Protein AF-0000000086097901 (afdb_homodimer)

Structure (mmCIF, N/CA/C/O backbone):
data_AF-0000000086097901-model_v1
#
loop_
_entity.id
_entity.type
_entity.pdbx_description
1 polymer 'Alpha,alpha-trehalose-phosphate synthase (UDP-forming)'
#
loop_
_atom_site.group_PDB
_atom_site.id
_atom_site.type_symbol
_atom_site.label_atom_id
_atom_site.label_alt_id
_atom_site.label_comp_id
_atom_site.label_asym_id
_atom_site.label_entity_id
_atom_site.label_seq_id
_atom_site.pdbx_PDB_ins_code
_atom_site.Cartn_x
_atom_site.Cartn_y
_atom_site.Cartn_z
_atom_site.occupancy
_atom_site.B_iso_or_equiv
_atom_site.auth_seq_id
_atom_site.auth_comp_id
_atom_site.auth_asym_id
_atom_site.auth_atom_id
_atom_site.pdbx_PDB_model_num
ATOM 1 N N . MET A 1 1 ? -76.938 37.5 -30.391 1 17.2 1 MET A N 1
ATOM 2 C CA . MET A 1 1 ? -76.25 38.188 -31.516 1 17.2 1 MET A CA 1
ATOM 3 C C . MET A 1 1 ? -75.062 37.375 -32 1 17.2 1 MET A C 1
ATOM 5 O O . MET A 1 1 ? -74.5 36.594 -31.234 1 17.2 1 MET A O 1
ATOM 9 N N . GLN A 1 2 ? -74.875 37.469 -33.312 1 18.02 2 GLN A N 1
ATOM 10 C CA . GLN A 1 2 ? -74.312 36.906 -34.562 1 18.02 2 GLN A CA 1
ATOM 11 C C . GLN A 1 2 ? -72.75 37.125 -34.594 1 18.02 2 GLN A C 1
ATOM 13 O O . GLN A 1 2 ? -72.312 38.219 -34.938 1 18.02 2 GLN A O 1
ATOM 18 N N . GLN A 1 3 ? -72.125 36.844 -33.438 1 18.58 3 GLN A N 1
ATOM 19 C CA . GLN A 1 3 ? -70.875 37.281 -32.938 1 18.58 3 GLN A CA 1
ATOM 20 C C . GLN A 1 3 ? -69.75 36.906 -33.906 1 18.58 3 GLN A C 1
ATOM 22 O O . GLN A 1 3 ? -69.562 35.75 -34.281 1 18.58 3 GLN A O 1
ATOM 27 N N . SER A 1 4 ? -69.312 37.906 -34.594 1 17.27 4 SER A N 1
ATOM 28 C CA . SER A 1 4 ? -68.688 38.156 -35.875 1 17.27 4 SER A CA 1
ATOM 29 C C . SER A 1 4 ? -67.25 37.625 -35.844 1 17.27 4 SER A C 1
ATOM 31 O O . SER A 1 4 ? -66.438 38 -34.938 1 17.27 4 SER A O 1
ATOM 33 N N . ARG A 1 5 ? -66.875 36.406 -36.281 1 17.94 5 ARG A N 1
ATOM 34 C CA . ARG A 1 5 ? -65.875 35.375 -36.312 1 17.94 5 ARG A CA 1
ATOM 35 C C . ARG A 1 5 ? -64.688 35.844 -37.156 1 17.94 5 ARG A C 1
ATOM 37 O O . ARG A 1 5 ? -63.844 35.031 -37.594 1 17.94 5 ARG A O 1
ATOM 44 N N . HIS A 1 6 ? -64.5 37.281 -37.094 1 17.06 6 HIS A N 1
ATOM 45 C CA . HIS A 1 6 ? -63.781 37.812 -38.25 1 17.06 6 HIS A CA 1
ATOM 46 C C . HIS A 1 6 ? -62.406 37.188 -38.375 1 17.06 6 HIS A C 1
ATOM 48 O O . HIS A 1 6 ? -61.781 36.812 -37.375 1 17.06 6 HIS A O 1
ATOM 54 N N . ALA A 1 7 ? -61.969 36.844 -39.625 1 18.45 7 ALA A N 1
ATOM 55 C CA . ALA A 1 7 ? -61.062 36.031 -40.438 1 18.45 7 ALA A CA 1
ATOM 56 C C . ALA A 1 7 ? -59.656 36.656 -40.469 1 18.45 7 ALA A C 1
ATOM 58 O O . ALA A 1 7 ? -59.062 36.781 -41.562 1 18.45 7 ALA A O 1
ATOM 59 N N . PRO A 1 8 ? -59.062 37.094 -39.344 1 17.81 8 PRO A N 1
ATOM 60 C CA . PRO A 1 8 ? -58 38.094 -39.531 1 17.81 8 PRO A CA 1
ATOM 61 C C . PRO A 1 8 ? -56.906 37.594 -40.469 1 17.81 8 PRO A C 1
ATOM 63 O O . PRO A 1 8 ? -56.688 36.375 -40.594 1 17.81 8 PRO A O 1
ATOM 66 N N . THR A 1 9 ? -56.594 38.375 -41.5 1 17.73 9 THR A N 1
ATOM 67 C CA . THR A 1 9 ? -55.844 38.406 -42.719 1 17.73 9 THR A CA 1
ATOM 68 C C . THR A 1 9 ? -54.375 38.062 -42.469 1 17.73 9 THR A C 1
ATOM 70 O O . THR A 1 9 ? -53.812 38.438 -41.438 1 17.73 9 THR A O 1
ATOM 73 N N . GLU A 1 10 ? -53.781 37.219 -43.281 1 18.62 10 GLU A N 1
ATOM 74 C CA . GLU A 1 10 ? -52.656 36.312 -43.562 1 18.62 10 GLU A CA 1
ATOM 75 C C . GLU A 1 10 ? -51.406 37.094 -43.938 1 18.62 10 GLU A C 1
ATOM 77 O O . GLU A 1 10 ? -50.375 36.5 -44.25 1 18.62 10 GLU A O 1
ATOM 82 N N . ARG A 1 11 ? -51.219 38.312 -43.406 1 16.39 11 ARG A N 1
ATOM 83 C CA . ARG A 1 11 ? -50.188 39.031 -44.156 1 16.39 11 ARG A CA 1
ATOM 84 C C . ARG A 1 11 ? -48.906 38.188 -44.281 1 16.39 11 ARG A C 1
ATOM 86 O O . ARG A 1 11 ? -48.406 37.656 -43.312 1 16.39 11 ARG A O 1
ATOM 93 N N . LYS A 1 12 ? -48.594 37.875 -45.531 1 17.28 12 LYS A N 1
ATOM 94 C CA . LYS A 1 12 ? -47.562 37.094 -46.188 1 17.28 12 LYS A CA 1
ATOM 95 C C . LYS A 1 12 ? -46.188 37.719 -46.031 1 17.28 12 LYS A C 1
ATOM 97 O O . LYS A 1 12 ? -45.875 38.719 -46.656 1 17.28 12 LYS A O 1
ATOM 102 N N . LEU A 1 13 ? -45.812 38.094 -44.812 1 16.77 13 LEU A N 1
ATOM 103 C CA . LEU A 1 13 ? -44.562 38.875 -44.75 1 16.77 13 LEU A CA 1
ATOM 104 C C . LEU A 1 13 ? -43.438 38.125 -45.438 1 16.77 13 LEU A C 1
ATOM 106 O O . LEU A 1 13 ? -43.281 36.938 -45.281 1 16.77 13 LEU A O 1
ATOM 110 N N . THR A 1 14 ? -42.906 38.625 -46.594 1 18.64 14 THR A N 1
ATOM 111 C CA . THR A 1 14 ? -41.938 38.312 -47.625 1 18.64 14 THR A CA 1
ATOM 112 C C . THR A 1 14 ? -40.562 38.062 -47.031 1 18.64 14 THR A C 1
ATOM 114 O O . THR A 1 14 ? -40.125 38.781 -46.125 1 18.64 14 THR A O 1
ATOM 117 N N . PRO A 1 15 ? -39.906 36.844 -47.25 1 19.06 15 PRO A N 1
ATOM 118 C CA . PRO A 1 15 ? -38.781 36.062 -46.781 1 19.06 15 PRO A CA 1
ATOM 119 C C . PRO A 1 15 ? -37.438 36.719 -47.125 1 19.06 15 PRO A C 1
ATOM 121 O O . PRO A 1 15 ? -37.094 36.781 -48.312 1 19.06 15 PRO A O 1
ATOM 124 N N . ASN A 1 16 ? -37.219 38.031 -46.875 1 18.02 16 ASN A N 1
ATOM 125 C CA . ASN A 1 16 ? -36.031 38.625 -47.469 1 18.02 16 ASN A CA 1
ATOM 126 C C . ASN A 1 16 ? -34.781 37.812 -47.156 1 18.02 16 ASN A C 1
ATOM 128 O O . ASN A 1 16 ? -34.625 37.281 -46.031 1 18.02 16 ASN A O 1
ATOM 132 N N . ASN A 1 17 ? -34 37.344 -48.156 1 18.44 17 ASN A N 1
ATOM 133 C CA . ASN A 1 17 ? -32.938 36.406 -48.5 1 18.44 17 ASN A CA 1
ATOM 134 C C . ASN A 1 17 ? -31.578 36.844 -47.969 1 18.44 17 ASN A C 1
ATOM 136 O O . ASN A 1 17 ? -30.531 36.375 -48.406 1 18.44 17 ASN A O 1
ATOM 140 N N . THR A 1 18 ? -31.531 37.812 -47 1 18.44 18 THR A N 1
ATOM 141 C CA . THR A 1 18 ? -30.203 38.406 -46.906 1 18.44 18 THR A CA 1
ATOM 142 C C . THR A 1 18 ? -29.156 37.344 -46.594 1 18.44 18 THR A C 1
ATOM 144 O O . THR A 1 18 ? -29.359 36.469 -45.75 1 18.44 18 THR A O 1
ATOM 147 N N . ASN A 1 19 ? -28.109 37.156 -47.5 1 18.95 19 ASN A N 1
ATOM 148 C CA . ASN A 1 19 ? -27 36.25 -47.812 1 18.95 19 ASN A CA 1
ATOM 149 C C . ASN A 1 19 ? -25.906 36.344 -46.75 1 18.95 19 ASN A C 1
ATOM 151 O O . ASN A 1 19 ? -24.766 35.938 -46.969 1 18.95 19 ASN A O 1
ATOM 155 N N . SER A 1 20 ? -26.281 36.656 -45.5 1 18.44 20 SER A N 1
ATOM 156 C CA . SER A 1 20 ? -25.156 37 -44.625 1 18.44 20 SER A CA 1
ATOM 157 C C . SER A 1 20 ? -24.125 35.875 -44.562 1 18.44 20 SER A C 1
ATOM 159 O O . SER A 1 20 ? -24.484 34.688 -44.406 1 18.44 20 SER A O 1
ATOM 161 N N . SER A 1 21 ? -22.938 36.094 -45.219 1 20.09 21 SER A N 1
ATOM 162 C CA . SER A 1 21 ? -21.734 35.312 -45.438 1 20.09 21 SER A CA 1
ATOM 163 C C . SER A 1 21 ? -21.125 34.844 -44.094 1 20.09 21 SER A C 1
ATOM 165 O O . SER A 1 21 ? -20.703 35.688 -43.281 1 20.09 21 SER A O 1
ATOM 167 N N . GLU A 1 22 ? -21.828 34.031 -43.375 1 19.33 22 GLU A N 1
ATOM 168 C CA . GLU A 1 22 ? -21.359 33.562 -42.062 1 19.33 22 GLU A CA 1
ATOM 169 C C . GLU A 1 22 ? -19.969 32.938 -42.156 1 19.33 22 GLU A C 1
ATOM 171 O O . GLU A 1 22 ? -19.781 31.906 -42.844 1 19.33 22 GLU A O 1
ATOM 176 N N . GLN A 1 23 ? -18.984 33.781 -42.312 1 19.8 23 GLN A N 1
ATOM 177 C CA . GLN A 1 23 ? -17.594 33.344 -42.312 1 19.8 23 GLN A CA 1
ATOM 178 C C . GLN A 1 23 ? -17.328 32.406 -41.125 1 19.8 23 GLN A C 1
ATOM 180 O O . GLN A 1 23 ? -17.578 32.75 -39.969 1 19.8 23 GLN A O 1
ATOM 185 N N . GLN A 1 24 ? -17.531 31.156 -41.312 1 19.72 24 GLN A N 1
ATOM 186 C CA . GLN A 1 24 ? -17.344 30.078 -40.375 1 19.72 24 GLN A CA 1
ATOM 187 C C . GLN A 1 24 ? -15.969 30.141 -39.719 1 19.72 24 GLN A C 1
ATOM 189 O O . GLN A 1 24 ? -14.953 30.031 -40.406 1 19.72 24 GLN A O 1
ATOM 194 N N . LEU A 1 25 ? -15.891 31.094 -38.781 1 19.83 25 LEU A N 1
ATOM 195 C CA . LEU A 1 25 ? -14.656 31.156 -38 1 19.83 25 LEU A CA 1
ATOM 196 C C . LEU A 1 25 ? -14.219 29.766 -37.562 1 19.83 25 LEU A C 1
ATOM 198 O O . LEU A 1 25 ? -14.992 29.031 -36.938 1 19.83 25 LEU A O 1
ATOM 202 N N . GLN A 1 26 ? -13.375 29.172 -38.344 1 20.86 26 GLN A N 1
ATOM 203 C CA . GLN A 1 26 ? -12.805 27.844 -38.094 1 20.86 26 GLN A CA 1
ATOM 204 C C . GLN A 1 26 ? -12.148 27.781 -36.719 1 20.86 26 GLN A C 1
ATOM 206 O O . GLN A 1 26 ? -11.336 28.641 -36.375 1 20.86 26 GLN A O 1
ATOM 211 N N . PRO A 1 27 ? -12.945 27.328 -35.719 1 22.98 27 PRO A N 1
ATOM 212 C CA . PRO A 1 27 ? -12.367 27.344 -34.375 1 22.98 27 PRO A CA 1
ATOM 213 C C . PRO A 1 27 ? -10.922 26.844 -34.344 1 22.98 27 PRO A C 1
ATOM 215 O O . PRO A 1 27 ? -10.523 26.062 -35.219 1 22.98 27 PRO A O 1
ATOM 218 N N . PRO A 1 28 ? -10.047 27.641 -33.812 1 21.16 28 PRO A N 1
ATOM 219 C CA . PRO A 1 28 ? -8.617 27.328 -33.781 1 21.16 28 PRO A CA 1
ATOM 220 C C . PRO A 1 28 ? -8.328 25.891 -33.344 1 21.16 28 PRO A C 1
ATOM 222 O O . PRO A 1 28 ? -9.117 25.312 -32.594 1 21.16 28 PRO A O 1
ATOM 225 N N . GLN A 1 29 ? -7.742 25.109 -34.156 1 21.05 29 GLN A N 1
ATOM 226 C CA . GLN A 1 29 ? -7.301 23.734 -33.969 1 21.05 29 GLN A CA 1
ATOM 227 C C . GLN A 1 29 ? -6.559 23.578 -32.656 1 21.05 29 GLN A C 1
ATOM 229 O O . GLN A 1 29 ? -5.574 24.281 -32.406 1 21.05 29 GLN A O 1
ATOM 234 N N . ALA A 1 30 ? -7.336 23.297 -31.562 1 23.14 30 ALA A N 1
ATOM 235 C CA . ALA A 1 30 ? -6.723 23.062 -30.266 1 23.14 30 ALA A CA 1
ATOM 236 C C . ALA A 1 30 ? -5.457 22.219 -30.391 1 23.14 30 ALA A C 1
ATOM 238 O O . ALA A 1 30 ? -5.484 21.141 -31 1 23.14 30 ALA A O 1
ATOM 239 N N . LYS A 1 31 ? -4.312 22.844 -30.359 1 22.69 31 LYS A N 1
ATOM 240 C CA . LYS A 1 31 ? -2.99 22.219 -30.375 1 22.69 31 LYS A CA 1
ATOM 241 C C . LYS A 1 31 ? -2.928 21.031 -29.422 1 22.69 31 LYS A C 1
ATOM 243 O O . LYS A 1 31 ? -3.236 21.172 -28.234 1 22.69 31 LYS A O 1
ATOM 248 N N . SER A 1 32 ? -3.311 19.891 -29.969 1 21.64 32 SER A N 1
ATOM 249 C CA . SER A 1 32 ? -3.197 18.641 -29.219 1 21.64 32 SER A CA 1
ATOM 250 C C . SER A 1 32 ? -1.903 18.594 -28.422 1 21.64 32 SER A C 1
ATOM 252 O O . SER A 1 32 ? -0.831 18.906 -28.938 1 21.64 32 SER A O 1
ATOM 254 N N . PRO A 1 33 ? -2.025 18.844 -27.156 1 22.3 33 PRO A N 1
ATOM 255 C CA . PRO A 1 33 ? -0.771 18.75 -26.391 1 22.3 33 PRO A CA 1
ATOM 256 C C . PRO A 1 33 ? 0.093 17.562 -26.828 1 22.3 33 PRO A C 1
ATOM 258 O O . PRO A 1 33 ? -0.435 16.516 -27.234 1 22.3 33 PRO A O 1
ATOM 261 N N . THR A 1 34 ? 1.136 17.844 -27.531 1 23 34 THR A N 1
ATOM 262 C CA . THR A 1 34 ? 2.203 16.922 -27.906 1 23 34 THR A CA 1
ATOM 263 C C . THR A 1 34 ? 2.457 15.914 -26.797 1 23 34 THR A C 1
ATOM 265 O O . THR A 1 34 ? 2.836 16.297 -25.688 1 23 34 THR A O 1
ATOM 268 N N . SER A 1 35 ? 1.605 14.945 -26.688 1 22.5 35 SER A N 1
ATOM 269 C CA . SER A 1 35 ? 1.866 13.789 -25.828 1 22.5 35 SER A CA 1
ATOM 270 C C . SER A 1 35 ? 3.309 13.312 -25.969 1 22.5 35 SER A C 1
ATOM 272 O O . SER A 1 35 ? 3.791 13.102 -27.094 1 22.5 35 SER A O 1
ATOM 274 N N . ALA A 1 36 ? 4.188 13.844 -25.234 1 23.12 36 ALA A N 1
ATOM 275 C CA . ALA A 1 36 ? 5.559 13.352 -25.188 1 23.12 36 ALA A CA 1
ATOM 276 C C . ALA A 1 36 ? 5.598 11.828 -25.234 1 23.12 36 ALA A C 1
ATOM 278 O O . ALA A 1 36 ? 5.254 11.164 -24.266 1 23.12 36 ALA A O 1
ATOM 279 N N . SER A 1 37 ? 5.152 11.234 -26.328 1 23.72 37 SER A N 1
ATOM 280 C CA . SER A 1 37 ? 5.305 9.812 -26.625 1 23.72 37 SER A CA 1
ATOM 281 C C . SER A 1 37 ? 6.742 9.359 -26.391 1 23.72 37 SER A C 1
ATOM 283 O O . SER A 1 37 ? 7.66 9.812 -27.078 1 23.72 37 SER A O 1
ATOM 285 N N . PHE A 1 38 ? 7.148 9.336 -25.234 1 25 38 PHE A N 1
ATOM 286 C CA . PHE A 1 38 ? 8.445 8.727 -24.953 1 25 38 PHE A CA 1
ATOM 287 C C . PHE A 1 38 ? 8.562 7.371 -25.641 1 25 38 PHE A C 1
ATOM 289 O O . PHE A 1 38 ? 7.906 6.406 -25.25 1 25 38 PHE A O 1
ATOM 296 N N . LEU A 1 39 ? 8.742 7.312 -26.906 1 26.09 39 LEU A N 1
ATOM 297 C CA . LEU A 1 39 ? 9.023 6.156 -27.75 1 26.09 39 LEU A CA 1
ATOM 298 C C . LEU A 1 39 ? 10.07 5.25 -27.094 1 26.09 39 LEU A C 1
ATOM 300 O O . LEU A 1 39 ? 11.086 5.73 -26.594 1 26.09 39 LEU A O 1
ATOM 304 N N . LEU A 1 40 ? 9.609 4.125 -26.547 1 27.03 40 LEU A N 1
ATOM 305 C CA . LEU A 1 40 ? 10.523 3.043 -26.172 1 27.03 40 LEU A CA 1
ATOM 306 C C . LEU A 1 40 ? 11.68 2.955 -27.156 1 27.03 40 LEU A C 1
ATOM 308 O O . LEU A 1 40 ? 11.469 2.758 -28.359 1 27.03 40 LEU A O 1
ATOM 312 N N . GLN A 1 41 ? 12.555 3.801 -27.109 1 26.62 41 GLN A N 1
ATOM 313 C CA . GLN A 1 41 ? 13.703 3.723 -28 1 26.62 41 GLN A CA 1
ATOM 314 C C . GLN A 1 41 ? 14.367 2.352 -27.922 1 26.62 41 GLN A C 1
ATOM 316 O O . GLN A 1 41 ? 15.008 2.021 -26.922 1 26.62 41 GLN A O 1
ATOM 321 N N . PHE A 1 42 ? 13.68 1.358 -28.578 1 26.61 42 PHE A N 1
ATOM 322 C CA . PHE A 1 42 ? 14.383 0.095 -28.797 1 26.61 42 PHE A CA 1
ATOM 323 C C . PHE A 1 42 ? 15.633 0.301 -29.641 1 26.61 42 PHE A C 1
ATOM 325 O O . PHE A 1 42 ? 15.578 0.957 -30.688 1 26.61 42 PHE A O 1
ATOM 332 N N . ASP A 1 43 ? 16.672 0.503 -29.094 1 24.84 43 ASP A N 1
ATOM 333 C CA . ASP A 1 43 ? 17.891 0.536 -29.906 1 24.84 43 ASP A CA 1
ATOM 334 C C . ASP A 1 43 ? 17.859 -0.563 -30.969 1 24.84 43 ASP A C 1
ATOM 336 O O . ASP A 1 43 ? 17.625 -1.732 -30.656 1 24.84 43 ASP A O 1
ATOM 340 N N . LYS A 1 44 ? 17.562 -0.24 -32.219 1 24.62 44 LYS A N 1
ATOM 341 C CA . LYS A 1 44 ? 17.516 -1.122 -33.406 1 24.62 44 LYS A CA 1
ATOM 342 C C . LYS A 1 44 ? 18.672 -2.129 -33.344 1 24.62 44 LYS A C 1
ATOM 344 O O . LYS A 1 44 ? 18.578 -3.205 -33.938 1 24.62 44 LYS A O 1
ATOM 349 N N . THR A 1 45 ? 19.906 -1.734 -33.031 1 23.16 45 THR A N 1
ATOM 350 C CA . THR A 1 45 ? 21 -2.508 -33.594 1 23.16 45 THR A CA 1
ATOM 351 C C . THR A 1 45 ? 21.219 -3.793 -32.812 1 23.16 45 THR A C 1
ATOM 353 O O . THR A 1 45 ? 22.09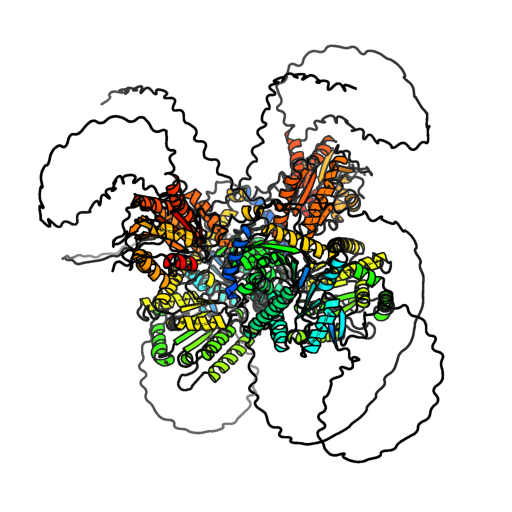4 -4.594 -33.125 1 23.16 45 THR A O 1
ATOM 356 N N . ALA A 1 46 ? 20.797 -3.867 -31.516 1 22.7 46 ALA A N 1
ATOM 357 C CA . ALA A 1 46 ? 21.469 -4.984 -30.859 1 22.7 46 ALA A CA 1
ATOM 358 C C . ALA A 1 46 ? 20.844 -6.316 -31.266 1 22.7 46 ALA A C 1
ATOM 360 O O . ALA A 1 46 ? 19.844 -6.742 -30.688 1 22.7 46 ALA A O 1
ATOM 361 N N . VAL A 1 47 ? 20.594 -6.566 -32.594 1 20.44 47 VAL A N 1
ATOM 362 C CA . VAL A 1 47 ? 20.219 -7.895 -33.062 1 20.44 47 VAL A CA 1
ATOM 363 C C . VAL A 1 47 ? 21.188 -8.938 -32.5 1 20.44 47 VAL A C 1
ATOM 365 O O . VAL A 1 47 ? 22.375 -8.922 -32.812 1 20.44 47 VAL A O 1
ATOM 368 N N . VAL A 1 48 ? 21.156 -9.219 -31.25 1 18.34 48 VAL A N 1
ATOM 369 C CA . VAL A 1 48 ? 22.031 -10.297 -30.828 1 18.34 48 VAL A CA 1
ATOM 370 C C . VAL A 1 48 ? 21.719 -11.57 -31.609 1 18.34 48 VAL A C 1
ATOM 372 O O . VAL A 1 48 ? 20.562 -11.984 -31.703 1 18.34 48 VAL A O 1
ATOM 375 N N . ASN A 1 49 ? 22.516 -11.953 -32.625 1 18.59 49 ASN A N 1
ATOM 376 C CA . ASN A 1 49 ? 22.609 -13.172 -33.406 1 18.59 49 ASN A CA 1
ATOM 377 C C . ASN A 1 49 ? 22.531 -14.422 -32.531 1 18.59 49 ASN A C 1
ATOM 379 O O . ASN A 1 49 ? 23.438 -14.695 -31.766 1 18.59 49 ASN A O 1
ATOM 383 N N . THR A 1 50 ? 21.453 -14.68 -31.953 1 19.12 50 THR A N 1
ATOM 384 C CA . THR A 1 50 ? 21.359 -15.914 -31.188 1 19.12 50 THR A CA 1
ATOM 385 C C . THR A 1 50 ? 21.672 -17.125 -32.062 1 19.12 50 THR A C 1
ATOM 387 O O . THR A 1 50 ? 21.109 -17.281 -33.156 1 19.12 50 THR A O 1
ATOM 390 N N . GLY A 1 51 ? 22.875 -17.703 -32.031 1 17.66 51 GLY A N 1
ATOM 391 C CA . GLY A 1 51 ? 23.5 -18.875 -32.656 1 17.66 51 GLY A CA 1
ATOM 392 C C . GLY A 1 51 ? 22.672 -20.125 -32.531 1 17.66 51 GLY A C 1
ATOM 393 O O . GLY A 1 51 ? 22.141 -20.422 -31.453 1 17.66 51 GLY A O 1
ATOM 394 N N . THR A 1 52 ? 21.953 -20.547 -33.531 1 17.92 52 THR A N 1
ATOM 395 C CA . THR A 1 52 ? 21.266 -21.812 -33.75 1 17.92 52 THR A CA 1
ATOM 396 C C . THR A 1 52 ? 22.188 -22.984 -33.438 1 17.92 52 THR A C 1
ATOM 398 O O . THR A 1 52 ? 23.297 -23.078 -33.969 1 17.92 52 THR A O 1
ATOM 401 N N . PRO A 1 53 ? 22.031 -23.641 -32.344 1 17.48 53 PRO A N 1
ATOM 402 C CA . PRO A 1 53 ? 22.859 -24.828 -32.094 1 17.48 53 PRO A CA 1
ATOM 403 C C . PRO A 1 53 ? 22.656 -25.922 -33.156 1 17.48 53 PRO A C 1
ATOM 405 O O . PRO A 1 53 ? 21.531 -26.297 -33.438 1 17.48 53 PRO A O 1
ATOM 408 N N . GLY A 1 54 ? 23.438 -26 -34.312 1 16.05 54 GLY A N 1
ATOM 409 C CA . GLY A 1 54 ? 23.594 -26.969 -35.375 1 16.05 54 GLY A CA 1
ATOM 410 C C . GLY A 1 54 ? 23.75 -28.391 -34.875 1 16.05 54 GLY A C 1
ATOM 411 O O . GLY A 1 54 ? 24.438 -28.641 -33.875 1 16.05 54 GLY A O 1
ATOM 412 N N . VAL A 1 55 ? 22.891 -29.359 -35.188 1 16.7 55 VAL A N 1
ATOM 413 C CA . VAL A 1 55 ? 22.812 -30.812 -35 1 16.7 55 VAL A CA 1
ATOM 414 C C . VAL A 1 55 ? 23.891 -31.5 -35.844 1 16.7 55 VAL A C 1
ATOM 416 O O . VAL A 1 55 ? 23.828 -31.469 -37.094 1 16.7 55 VAL A O 1
ATOM 419 N N . SER A 1 56 ? 25.172 -31.422 -35.625 1 15.62 56 SER A N 1
ATOM 420 C CA . SER A 1 56 ? 26.141 -32.188 -36.375 1 15.62 56 SER A CA 1
ATOM 421 C C . SER A 1 56 ? 25.859 -33.688 -36.281 1 15.62 56 SER A C 1
ATOM 423 O O . SER A 1 56 ? 25.891 -34.25 -35.188 1 15.62 56 SER A O 1
ATOM 425 N N . ALA A 1 57 ? 25.359 -34.312 -37.219 1 15.34 57 ALA A N 1
ATOM 426 C CA . ALA A 1 57 ? 25.25 -35.719 -37.562 1 15.34 57 ALA A CA 1
ATOM 427 C C . ALA A 1 57 ? 26.625 -36.375 -37.625 1 15.34 57 ALA A C 1
ATOM 429 O O . ALA A 1 57 ? 27.641 -35.719 -37.406 1 15.34 57 ALA A O 1
ATOM 430 N N . SER A 1 58 ? 27.094 -37.062 -38.875 1 14.52 58 SER A N 1
ATOM 431 C CA . SER A 1 58 ? 27.594 -38.406 -39.25 1 14.52 58 SER A CA 1
ATOM 432 C C . SER A 1 58 ? 29.094 -38.5 -39 1 14.52 58 SER A C 1
ATOM 434 O O . SER A 1 58 ? 29.719 -37.531 -38.531 1 14.52 58 SER A O 1
ATOM 436 N N . LEU A 1 59 ? 30.156 -39.062 -40.188 1 14.81 59 LEU A N 1
ATOM 437 C CA . LEU A 1 59 ? 30.641 -40.344 -40.688 1 14.81 59 LEU A CA 1
ATOM 438 C C . LEU A 1 59 ? 32.156 -40.469 -40.469 1 14.81 59 LEU A C 1
ATOM 440 O O . LEU A 1 59 ? 32.812 -39.469 -40.156 1 14.81 59 LEU A O 1
ATOM 444 N N . MET A 1 60 ? 33.125 -41.062 -41.625 1 14.45 60 MET A N 1
ATOM 445 C CA . MET A 1 60 ? 33.969 -42.156 -42.062 1 14.45 60 MET A CA 1
ATOM 446 C C . MET A 1 60 ? 35.438 -41.719 -42.125 1 14.45 60 MET A C 1
ATOM 448 O O . MET A 1 60 ? 36.312 -42.375 -41.562 1 14.45 60 MET A O 1
ATOM 452 N N . GLY A 1 61 ? 36.156 -41.219 -43.281 1 13.73 61 GLY A N 1
ATOM 453 C CA . GLY A 1 61 ? 37.125 -42 -44.062 1 13.73 61 GLY A CA 1
ATOM 454 C C . GLY A 1 61 ? 38.531 -41.812 -43.594 1 13.73 61 GLY A C 1
ATOM 455 O O . GLY A 1 61 ? 38.812 -40.969 -42.719 1 13.73 61 GLY A O 1
ATOM 456 N N . VAL A 1 62 ? 39.781 -41.719 -44.656 1 14.34 62 VAL A N 1
ATOM 457 C CA . VAL A 1 62 ? 40.812 -42.562 -45.25 1 14.34 62 VAL A CA 1
ATOM 458 C C . VAL A 1 62 ? 42.188 -42.062 -44.844 1 14.34 62 VAL A C 1
ATOM 460 O O . VAL A 1 62 ? 42.312 -41.062 -44.125 1 14.34 62 VAL A O 1
ATOM 463 N N . SER A 1 63 ? 43.125 -41.5 -45.812 1 13.96 63 SER A N 1
ATOM 464 C CA . SER A 1 63 ? 44.344 -42.156 -46.312 1 13.96 63 SER A CA 1
ATOM 465 C C . SER A 1 63 ? 45.562 -41.688 -45.562 1 13.96 63 SER A C 1
ATOM 467 O O . SER A 1 63 ? 45.5 -40.656 -44.844 1 13.96 63 SER A O 1
ATOM 469 N N . THR A 1 64 ? 46.875 -41.438 -46.25 1 14.39 64 THR A N 1
ATOM 470 C CA . THR A 1 64 ? 48.219 -42.062 -46.406 1 14.39 64 THR A CA 1
ATOM 471 C C . THR A 1 64 ? 49.281 -41.25 -45.656 1 14.39 64 THR A C 1
ATOM 473 O O . THR A 1 64 ? 50 -41.781 -44.844 1 14.39 64 THR A O 1
ATOM 476 N N . THR A 1 65 ? 50.469 -40.625 -46.312 1 13.87 65 THR A N 1
ATOM 477 C CA . THR A 1 65 ? 51.844 -41.125 -46.375 1 13.87 65 THR A CA 1
ATOM 478 C C . THR A 1 65 ? 52.75 -40.312 -45.469 1 13.87 65 THR A C 1
ATOM 480 O O . THR A 1 65 ? 53.438 -40.875 -44.594 1 13.87 65 THR A O 1
ATOM 483 N N . SER A 1 66 ? 54 -39.469 -45.938 1 13.55 66 SER A N 1
ATOM 484 C CA . SER A 1 66 ? 55.406 -39.812 -46.062 1 13.55 66 SER A CA 1
ATOM 485 C C . SER A 1 66 ? 56.281 -38.938 -45.156 1 13.55 66 SER A C 1
ATOM 487 O O . SER A 1 66 ? 57.062 -39.438 -44.344 1 13.55 66 SER A O 1
ATOM 489 N N . ALA A 1 67 ? 57.156 -37.812 -45.625 1 12.91 67 ALA A N 1
ATOM 490 C CA . ALA A 1 67 ? 58.625 -37.812 -45.75 1 12.91 67 ALA A CA 1
ATOM 491 C C . ALA A 1 67 ? 59.281 -37.156 -44.531 1 12.91 67 ALA A C 1
ATOM 493 O O . ALA A 1 67 ? 58.625 -36.406 -43.812 1 12.91 67 ALA A O 1
ATOM 494 N N . THR A 1 68 ? 60.688 -36.531 -44.719 1 13.76 68 THR A N 1
ATOM 495 C CA . THR A 1 68 ? 62.062 -36.812 -44.344 1 13.76 68 THR A CA 1
ATOM 496 C C . THR A 1 68 ? 62.594 -35.781 -43.344 1 13.76 68 THR A C 1
ATOM 498 O O . THR A 1 68 ? 63.094 -36.156 -42.281 1 13.76 68 THR A O 1
ATOM 501 N N . SER A 1 69 ? 63.625 -34.719 -43.688 1 13 69 SER A N 1
ATOM 502 C CA . SER A 1 69 ? 65.062 -34.75 -43.5 1 13 69 SER A CA 1
ATOM 503 C C . SER A 1 69 ? 65.5 -33.688 -42.469 1 13 69 SER A C 1
ATOM 505 O O . SER A 1 69 ? 66.25 -34.031 -41.531 1 13 69 SER A O 1
ATOM 507 N N . LYS A 1 70 ? 66.188 -32.375 -42.875 1 13.5 70 LYS A N 1
ATOM 508 C CA . LYS A 1 70 ? 67.625 -32.094 -42.719 1 13.5 70 LYS A CA 1
ATOM 509 C C . LYS A 1 70 ? 67.875 -31.406 -41.375 1 13.5 70 LYS A C 1
ATOM 511 O O . LYS A 1 70 ? 67 -30.859 -40.75 1 13.5 70 LYS A O 1
ATOM 516 N N . SER A 1 71 ? 69.062 -30.406 -41.375 1 13.26 71 SER A N 1
ATOM 517 C CA . SER A 1 71 ? 70.438 -30.312 -40.938 1 13.26 71 SER A CA 1
ATOM 518 C C . SER A 1 71 ? 70.625 -29.312 -39.812 1 13.26 71 SER A C 1
ATOM 520 O O . SER A 1 71 ? 69.688 -28.594 -39.469 1 13.26 71 SER A O 1
ATOM 522 N N . THR A 1 72 ? 71.5 -28.172 -40.062 1 13.33 72 THR A N 1
ATOM 523 C CA . THR A 1 72 ? 72.812 -27.906 -39.562 1 13.33 72 THR A CA 1
ATOM 524 C C . THR A 1 72 ? 72.75 -26.875 -38.438 1 13.33 72 THR A C 1
ATOM 526 O O . THR A 1 72 ? 71.812 -26.141 -38.312 1 13.33 72 THR A O 1
ATOM 529 N N . PRO A 1 73 ? 73.938 -25.906 -38.312 1 14.24 73 PRO A N 1
ATOM 530 C CA . PRO A 1 73 ? 75.062 -25.766 -37.344 1 14.24 73 PRO A CA 1
ATOM 531 C C . PRO A 1 73 ? 74.875 -24.516 -36.469 1 14.24 73 PRO A C 1
ATOM 533 O O . PRO A 1 73 ? 74.938 -24.625 -35.219 1 14.24 73 PRO A O 1
ATOM 536 N N . PRO A 1 74 ? 75.375 -23.156 -36.969 1 13.24 74 PRO A N 1
ATOM 537 C CA . PRO A 1 74 ? 76.625 -22.609 -36.531 1 13.24 74 PRO A CA 1
ATOM 538 C C . PRO A 1 74 ? 76.5 -21.609 -35.375 1 13.24 74 PRO A C 1
ATOM 540 O O . PRO A 1 74 ? 75.375 -21.172 -35.094 1 13.24 74 PRO A O 1
ATOM 543 N N . PRO A 1 75 ? 77.312 -20.344 -35.438 1 13.41 75 PRO A N 1
ATOM 544 C CA . PRO A 1 75 ? 78.438 -19.797 -34.719 1 13.41 75 PRO A CA 1
ATOM 545 C C . PRO A 1 75 ? 78.062 -18.641 -33.781 1 13.41 75 PRO A C 1
ATOM 547 O O . PRO A 1 75 ? 76.938 -18.156 -33.844 1 13.41 75 PRO A O 1
ATOM 550 N N . THR A 1 76 ? 78.938 -17.391 -33.688 1 13.1 76 THR A N 1
ATOM 551 C CA . THR A 1 76 ? 80 -16.812 -32.812 1 13.1 76 THR A CA 1
ATOM 552 C C . THR A 1 76 ? 79.625 -15.414 -32.375 1 13.1 76 THR A C 1
ATOM 554 O O . THR A 1 76 ? 79.812 -15.062 -31.188 1 13.1 76 THR A O 1
ATOM 557 N N . ILE A 1 77 ? 79.125 -14.312 -33.062 1 12.13 77 ILE A N 1
ATOM 558 C CA . ILE A 1 77 ? 80 -13.156 -33.156 1 12.13 77 ILE A CA 1
ATOM 559 C C . ILE A 1 77 ? 79.812 -12.273 -31.906 1 12.13 77 ILE A C 1
ATOM 561 O O . ILE A 1 77 ? 78.75 -12.281 -31.297 1 12.13 77 ILE A O 1
ATOM 565 N N . THR A 1 78 ? 80.625 -10.961 -31.797 1 12.91 78 THR A N 1
ATOM 566 C CA . THR A 1 78 ? 81.688 -10.203 -31.141 1 12.91 78 THR A CA 1
ATOM 567 C C . THR A 1 78 ? 81.125 -8.977 -30.438 1 12.91 78 THR A C 1
ATOM 569 O O . THR A 1 78 ? 81.438 -8.742 -29.266 1 12.91 78 THR A O 1
ATOM 572 N N . SER A 1 79 ? 80.75 -7.715 -30.969 1 12.29 79 SER A N 1
ATOM 573 C CA . SER A 1 79 ? 81.625 -6.551 -30.906 1 12.29 79 SER A CA 1
ATOM 574 C C . SER A 1 79 ? 81.312 -5.656 -29.719 1 12.29 79 SER A C 1
ATOM 576 O O . SER A 1 79 ? 80.25 -5.844 -29.078 1 12.29 79 SER A O 1
ATOM 578 N N . GLY A 1 80 ? 81.25 -4.199 -29.906 1 12.47 80 GLY A N 1
ATOM 579 C CA . GLY A 1 80 ? 82.062 -3.035 -29.656 1 12.47 80 GLY A CA 1
ATOM 580 C C . GLY A 1 80 ? 81.625 -2.191 -28.484 1 12.47 80 GLY A C 1
ATOM 581 O O . GLY A 1 80 ? 80.5 -2.387 -27.984 1 12.47 80 GLY A O 1
ATOM 582 N N . ASN A 1 81 ? 82 -0.695 -28.391 1 12.99 81 ASN A N 1
ATOM 583 C CA . ASN A 1 81 ? 82.875 0.241 -27.75 1 12.99 81 ASN A CA 1
ATOM 584 C C . ASN A 1 81 ? 82.125 1.239 -26.875 1 12.99 81 ASN A C 1
ATOM 586 O O . ASN A 1 81 ? 82.5 1.423 -25.703 1 12.99 81 ASN A O 1
ATOM 590 N N . VAL A 1 82 ? 81.625 2.463 -27.266 1 12.73 82 VAL A N 1
ATOM 591 C CA . VAL A 1 82 ? 82.312 3.732 -27.047 1 12.73 82 VAL A CA 1
ATOM 592 C C . VAL A 1 82 ? 81.812 4.379 -25.75 1 12.73 82 VAL A C 1
ATOM 594 O O . VAL A 1 82 ? 80.75 4.02 -25.234 1 12.73 82 VAL A O 1
ATOM 597 N N . SER A 1 83 ? 81.875 5.898 -25.562 1 12.87 83 SER A N 1
ATOM 598 C CA . SER A 1 83 ? 82.688 6.914 -24.938 1 12.87 83 SER A CA 1
ATOM 599 C C . SER A 1 83 ? 82 7.645 -23.828 1 12.87 83 SER A C 1
ATOM 601 O O . SER A 1 83 ? 82.438 7.699 -22.688 1 12.87 83 SER A O 1
ATOM 603 N N . SER A 1 84 ? 81.5 9.039 -23.906 1 12.83 84 SER A N 1
ATOM 604 C CA . SER A 1 84 ? 82.25 10.195 -23.391 1 12.83 84 SER A CA 1
ATOM 605 C C . SER A 1 84 ? 81.625 10.68 -22.078 1 12.83 84 SER A C 1
ATOM 607 O O . SER A 1 84 ? 80.562 10.227 -21.688 1 12.83 84 SER A O 1
ATOM 609 N N . SER A 1 85 ? 81.25 12.125 -21.891 1 12.95 85 SER A N 1
ATOM 610 C CA . SER A 1 85 ? 81.875 13.234 -21.203 1 12.95 85 SER A CA 1
ATOM 611 C C . SER A 1 85 ? 81.188 13.562 -19.891 1 12.95 85 SER A C 1
ATOM 613 O O . SER A 1 85 ? 80.062 13.141 -19.672 1 12.95 85 SER A O 1
ATOM 615 N N . SER A 1 86 ? 81.375 14.922 -19.203 1 13.19 86 SER A N 1
ATOM 616 C CA . SER A 1 86 ? 82.062 15.477 -18.031 1 13.19 86 SER A CA 1
ATOM 617 C C . SER A 1 86 ? 81.125 16 -17.016 1 13.19 86 SER A C 1
ATOM 619 O O . SER A 1 86 ? 81.125 15.617 -15.844 1 13.19 86 SER A O 1
ATOM 621 N N . GLY A 1 87 ? 80.625 17.375 -16.969 1 13.2 87 GLY A N 1
ATOM 622 C CA . GLY A 1 87 ? 81.188 18.344 -16.016 1 13.2 87 GLY A CA 1
ATOM 623 C C . GLY A 1 87 ? 80.312 18.469 -14.766 1 13.2 87 GLY A C 1
ATOM 624 O O . GLY A 1 87 ? 79.188 17.953 -14.719 1 13.2 87 GLY A O 1
ATOM 625 N N . SER A 1 88 ? 80.5 19.641 -13.773 1 13.35 88 SER A N 1
ATOM 626 C CA . SER A 1 88 ? 80.938 19.891 -12.398 1 13.35 88 SER A CA 1
ATOM 627 C C . SER A 1 88 ? 79.75 20.375 -11.555 1 13.35 88 SER A C 1
ATOM 629 O O . SER A 1 88 ? 79.5 19.812 -10.492 1 13.35 88 SER A O 1
ATOM 631 N N . THR A 1 89 ? 79.25 21.688 -11.602 1 13.76 89 THR A N 1
ATOM 632 C CA . THR A 1 89 ? 79.625 22.625 -10.547 1 13.76 89 THR A CA 1
ATOM 633 C C . THR A 1 89 ? 78.625 22.547 -9.383 1 13.76 89 THR A C 1
ATOM 635 O O . THR A 1 89 ? 77.562 21.922 -9.508 1 13.76 89 THR A O 1
ATOM 638 N N . SER A 1 90 ? 78 23.828 -8.836 1 14 90 SER A N 1
ATOM 639 C CA . SER A 1 90 ? 78.25 24.594 -7.613 1 14 90 SER A CA 1
ATOM 640 C C . SER A 1 90 ? 77.125 24.344 -6.582 1 14 90 SER A C 1
ATOM 642 O O . SER A 1 90 ? 76.062 23.812 -6.91 1 14 90 SER A O 1
ATOM 644 N N . SER A 1 91 ? 77 25.281 -5.406 1 14.14 91 SER A N 1
ATOM 645 C CA . SER A 1 91 ? 77.125 25.281 -3.953 1 14.14 91 SER A CA 1
ATOM 646 C C . SER A 1 91 ? 75.812 25.406 -3.258 1 14.14 91 SER A C 1
ATOM 648 O O . SER A 1 91 ? 75.562 24.719 -2.264 1 14.14 91 SER A O 1
ATOM 650 N N . ASN A 1 92 ? 74.875 26.344 -3.568 1 14.84 92 ASN A N 1
ATOM 651 C CA . ASN A 1 92 ? 74.562 27.344 -2.564 1 14.84 92 ASN A CA 1
ATOM 652 C C . ASN A 1 92 ? 73.625 26.781 -1.495 1 14.84 92 ASN A C 1
ATOM 654 O O . ASN A 1 92 ? 72.938 25.766 -1.721 1 14.84 92 ASN A O 1
ATOM 658 N N . GLY A 1 93 ? 73.25 27.641 -0.368 1 15.32 93 GLY A N 1
ATOM 659 C CA . GLY A 1 93 ? 73.188 27.719 1.081 1 15.32 93 GLY A CA 1
ATOM 660 C C . GLY A 1 93 ? 71.812 27.328 1.606 1 15.32 93 GLY A C 1
ATOM 661 O O . GLY A 1 93 ? 70.812 27.312 0.859 1 15.32 93 GLY A O 1
ATOM 662 N N . SER A 1 94 ? 71.625 26.781 2.934 1 15.18 94 SER A N 1
ATOM 663 C CA . SER A 1 94 ? 70.875 25.859 3.748 1 15.18 94 SER A CA 1
ATOM 664 C C . SER A 1 94 ? 69.75 26.594 4.508 1 15.18 94 SER A C 1
ATOM 666 O O . SER A 1 94 ? 69.062 25.984 5.312 1 15.18 94 SER A O 1
ATOM 668 N N . SER A 1 95 ? 69.438 27.859 4.215 1 16.98 95 SER A N 1
ATOM 669 C CA . SER A 1 95 ? 69 28.469 5.461 1 16.98 95 SER A CA 1
ATOM 670 C C . SER A 1 95 ? 67.75 27.781 5.992 1 16.98 95 SER A C 1
ATOM 672 O O . SER A 1 95 ? 66.875 27.328 5.211 1 16.98 95 SER A O 1
ATOM 674 N N . GLY A 1 96 ? 67.625 27.297 7.359 1 15.73 96 GLY A N 1
ATOM 675 C CA . GLY A 1 96 ? 66.938 26.375 8.234 1 15.73 96 GLY A CA 1
ATOM 676 C C . GLY A 1 96 ? 65.625 26.922 8.719 1 15.73 96 GLY A C 1
ATOM 677 O O . GLY A 1 96 ? 65 26.344 9.609 1 15.73 96 GLY A O 1
ATOM 678 N N . GLN A 1 97 ? 65 28.016 8.188 1 16.78 97 GLN A N 1
ATOM 679 C CA . GLN A 1 97 ? 64.062 28.703 9.094 1 16.78 97 GLN A CA 1
ATOM 680 C C . GLN A 1 97 ? 62.969 27.781 9.562 1 16.78 97 GLN A C 1
ATOM 682 O O . GLN A 1 97 ? 62.375 27.062 8.758 1 16.78 97 GLN A O 1
ATOM 687 N N . GLN A 1 98 ? 62.875 27.5 10.906 1 16.5 98 GLN A N 1
ATOM 688 C CA . GLN A 1 98 ? 62.188 26.578 11.82 1 16.5 98 GLN A CA 1
ATOM 689 C C . GLN A 1 98 ? 60.719 26.859 11.906 1 16.5 98 GLN A C 1
ATOM 691 O O . GLN A 1 98 ? 60.281 27.781 12.609 1 16.5 98 GLN A O 1
ATOM 696 N N . LEU A 1 99 ? 59.906 27.062 10.852 1 16.75 99 LEU A N 1
ATOM 697 C CA . LEU A 1 99 ? 58.594 27.594 11.062 1 16.75 99 LEU A CA 1
ATOM 698 C C . LEU A 1 99 ? 57.75 26.641 11.914 1 16.75 99 LEU A C 1
ATOM 700 O O . LEU A 1 99 ? 57.688 25.438 11.641 1 16.75 99 LEU A O 1
ATOM 704 N N . HIS A 1 100 ? 57.438 26.984 13.203 1 17.73 100 HIS A N 1
ATOM 705 C CA . HIS A 1 100 ? 56.75 26.406 14.367 1 17.73 100 HIS A CA 1
ATOM 706 C C . HIS A 1 100 ? 55.312 26.031 14.047 1 17.73 100 HIS A C 1
ATOM 708 O O . HIS A 1 100 ? 54.531 26.906 13.68 1 17.73 100 HIS A O 1
ATOM 714 N N . HIS A 1 101 ? 54.938 24.859 13.43 1 17.23 101 HIS A N 1
ATOM 715 C CA . HIS A 1 101 ? 53.625 24.391 12.969 1 17.23 101 HIS A CA 1
ATOM 716 C C . HIS A 1 101 ? 52.719 24.047 14.141 1 17.23 101 HIS A C 1
ATOM 718 O O . HIS A 1 101 ? 53.031 23.156 14.938 1 17.23 101 HIS A O 1
ATOM 724 N N . THR A 1 102 ? 52.094 25.016 14.797 1 19.97 102 THR A N 1
ATOM 725 C CA . THR A 1 102 ? 51.219 24.797 15.945 1 19.97 102 THR A CA 1
ATOM 726 C C . THR A 1 102 ? 50.156 23.766 15.617 1 19.97 102 THR A C 1
ATOM 728 O O . THR A 1 102 ? 49.531 23.812 14.555 1 19.97 102 THR A O 1
ATOM 731 N N . PRO A 1 103 ? 49.969 22.594 16.391 1 19.5 103 PRO A N 1
ATOM 732 C CA . PRO A 1 103 ? 49.219 21.344 16.266 1 19.5 103 PRO A CA 1
ATOM 733 C C . PRO A 1 103 ? 47.719 21.547 16.297 1 19.5 103 PRO A C 1
ATOM 735 O O . PRO A 1 103 ? 47.156 21.953 17.328 1 19.5 103 PRO A O 1
ATOM 738 N N . SER A 1 104 ? 47.094 22.281 15.352 1 19.39 104 SER A N 1
ATOM 739 C CA . SER A 1 104 ? 45.688 22.656 15.422 1 19.39 104 SER A CA 1
ATOM 740 C C . SER A 1 104 ? 44.781 21.438 15.578 1 19.39 104 SER A C 1
ATOM 742 O O . SER A 1 104 ? 45.031 20.406 14.953 1 19.39 104 SER A O 1
ATOM 744 N N . GLY A 1 105 ? 44.062 21.234 16.766 1 20.92 105 GLY A N 1
ATOM 745 C CA . GLY A 1 105 ? 43.188 20.25 17.344 1 20.92 105 GLY A CA 1
ATOM 746 C C . GLY A 1 105 ? 42.094 19.797 16.406 1 20.92 105 GLY A C 1
ATOM 747 O O . GLY A 1 105 ? 41.594 20.594 15.609 1 20.92 105 GLY A O 1
ATOM 748 N N . GLY A 1 106 ? 42.094 18.594 15.93 1 21.78 106 GLY A N 1
ATOM 749 C CA . GLY A 1 106 ? 41.344 17.875 14.93 1 21.78 106 GLY A CA 1
ATOM 750 C C . GLY A 1 106 ? 39.844 17.906 15.195 1 21.78 106 GLY A C 1
ATOM 751 O O . GLY A 1 106 ? 39.375 17.328 16.172 1 21.78 106 GLY A O 1
ATOM 752 N N . GLY A 1 107 ? 39.156 19.062 15.055 1 23.47 107 GLY A N 1
ATOM 753 C CA . GLY A 1 107 ? 37.719 19.234 15.172 1 23.47 107 GLY A CA 1
ATOM 754 C C . GLY A 1 107 ? 36.906 18.141 14.484 1 23.47 107 GLY A C 1
ATOM 755 O O . GLY A 1 107 ? 37.344 17.594 13.469 1 23.47 107 GLY A O 1
ATOM 756 N N . LYS A 1 108 ? 36.125 17.328 15.32 1 27.62 108 LYS A N 1
ATOM 757 C CA . LYS A 1 108 ? 35.219 16.266 14.914 1 27.62 108 LYS A CA 1
ATOM 758 C C . LYS A 1 108 ? 34.375 16.672 13.703 1 27.62 108 LYS A C 1
ATOM 760 O O . LYS A 1 108 ? 33.781 17.75 13.695 1 27.62 108 LYS A O 1
ATOM 765 N N . PRO A 1 109 ? 34.688 16.188 12.578 1 25.12 109 PRO A N 1
ATOM 766 C CA . PRO A 1 109 ? 33.938 16.609 11.398 1 25.12 109 PRO A CA 1
ATOM 767 C C . PRO A 1 109 ? 32.406 16.484 11.609 1 25.12 109 PRO A C 1
ATOM 769 O O . PRO A 1 109 ? 31.953 15.492 12.148 1 25.12 109 PRO A O 1
ATOM 772 N N . LYS A 1 110 ? 31.672 17.578 11.828 1 29.73 110 LYS A N 1
ATOM 773 C CA . LYS A 1 110 ? 30.219 17.656 11.945 1 29.73 110 LYS A CA 1
ATOM 774 C C . LYS A 1 110 ? 29.531 16.828 10.867 1 29.73 110 LYS A C 1
ATOM 776 O O . LYS A 1 110 ? 29.953 16.828 9.711 1 29.73 110 LYS A O 1
ATOM 781 N N . PRO A 1 111 ? 28.859 15.781 11.328 1 29.66 111 PRO A N 1
ATOM 782 C CA . PRO A 1 111 ? 28.141 14.93 10.367 1 29.66 111 PRO A CA 1
ATOM 783 C C . PRO A 1 111 ? 27.438 15.734 9.281 1 29.66 111 PRO A C 1
ATOM 785 O O . PRO A 1 111 ? 27.078 16.891 9.5 1 29.66 111 PRO A O 1
ATOM 788 N N . PHE A 1 112 ? 27.609 15.375 8.086 1 27.89 112 PHE A N 1
ATOM 789 C CA . PHE A 1 112 ? 26.984 16 6.926 1 27.89 112 PHE A CA 1
ATOM 790 C C . PHE A 1 112 ? 25.516 16.266 7.184 1 27.89 112 PHE A C 1
ATOM 792 O O . PHE A 1 112 ? 24.766 15.359 7.535 1 27.89 112 PHE A O 1
ATOM 799 N N . PRO A 1 113 ? 25.234 17.422 7.668 1 29.06 113 PRO A N 1
ATOM 800 C CA . PRO A 1 113 ? 23.812 17.703 7.848 1 29.06 113 PRO A CA 1
ATOM 801 C C . PRO A 1 113 ? 22.984 17.344 6.613 1 29.06 113 PRO A C 1
ATOM 803 O O . PRO A 1 113 ? 23.281 17.812 5.512 1 29.06 113 PRO A O 1
ATOM 806 N N . LEU A 1 114 ? 22.469 16.234 6.574 1 29.42 114 LEU A N 1
ATOM 807 C CA . LEU A 1 114 ? 21.609 15.812 5.469 1 29.42 114 LEU A CA 1
ATOM 808 C C . LEU A 1 114 ? 20.609 16.906 5.121 1 29.42 114 LEU A C 1
ATOM 810 O O . LEU A 1 114 ? 19.875 16.797 4.141 1 29.42 114 LEU A O 1
ATOM 814 N N . THR A 1 115 ? 20.359 17.906 6.039 1 30.09 115 THR A N 1
ATOM 815 C CA . THR A 1 115 ? 19.391 18.922 5.66 1 30.09 115 THR A CA 1
ATOM 816 C C . THR A 1 115 ? 19.891 19.734 4.465 1 30.09 115 THR A C 1
ATOM 818 O O . THR A 1 115 ? 19.125 20.453 3.822 1 30.09 115 THR A O 1
ATOM 821 N N . GLU A 1 116 ? 21.297 19.844 4.332 1 27.5 116 GLU A N 1
ATOM 822 C CA . GLU A 1 116 ? 21.875 20.781 3.365 1 27.5 116 GLU A CA 1
ATOM 823 C C . GLU A 1 116 ? 21.844 20.203 1.954 1 27.5 116 GLU A C 1
ATOM 825 O O . GLU A 1 116 ? 22.453 20.75 1.036 1 27.5 116 GLU A O 1
ATOM 830 N N . PHE A 1 117 ? 21.375 19.109 1.808 1 28.61 117 PHE A N 1
ATOM 831 C CA . PHE A 1 117 ? 21.438 18.625 0.434 1 28.61 117 PHE A CA 1
ATOM 832 C C . PHE A 1 117 ? 20.672 19.547 -0.501 1 28.61 117 PHE A C 1
ATOM 834 O O . PHE A 1 117 ? 20.5 19.234 -1.682 1 28.61 117 PHE A O 1
ATOM 841 N N . GLN A 1 118 ? 20.125 20.656 -0.046 1 26.23 118 GLN A N 1
ATOM 842 C CA . GLN A 1 118 ? 19.203 21.375 -0.943 1 26.23 118 GLN A CA 1
ATOM 843 C C . GLN A 1 118 ? 19.938 21.844 -2.197 1 26.23 118 GLN A C 1
ATOM 845 O O . GLN A 1 118 ? 19.484 21.594 -3.316 1 26.23 118 GLN A O 1
ATOM 850 N N . ASP A 1 119 ? 20.688 23.062 -2.018 1 25.69 119 ASP A N 1
ATOM 851 C CA . ASP A 1 119 ? 20.844 24.094 -3.041 1 25.69 119 ASP A CA 1
ATOM 852 C C . ASP A 1 119 ? 22 23.766 -3.975 1 25.69 119 ASP A C 1
ATOM 854 O O . ASP A 1 119 ? 22.141 24.375 -5.043 1 25.69 119 ASP A O 1
ATOM 858 N N . GLU A 1 120 ? 22.922 22.969 -3.529 1 25.59 120 GLU A N 1
ATOM 859 C CA . GLU A 1 120 ? 24.188 23.125 -4.254 1 25.59 120 GLU A CA 1
ATOM 860 C C . GLU A 1 120 ? 24.172 22.312 -5.543 1 25.59 120 GLU A C 1
ATOM 862 O O . GLU A 1 120 ? 25.031 22.484 -6.402 1 25.59 120 GLU A O 1
ATOM 867 N N . ILE A 1 121 ? 23.344 21.453 -5.578 1 27.08 121 ILE A N 1
ATOM 868 C CA . ILE A 1 121 ? 23.531 20.656 -6.785 1 27.08 121 ILE A CA 1
ATOM 869 C C . ILE A 1 121 ? 23.203 21.5 -8.016 1 27.08 121 ILE A C 1
ATOM 871 O O . ILE A 1 121 ? 23.734 21.25 -9.102 1 27.08 121 ILE A O 1
ATOM 875 N N . LEU A 1 122 ? 22.578 22.656 -7.789 1 25.66 122 LEU A N 1
ATOM 876 C CA . LEU A 1 122 ? 22.156 23.438 -8.953 1 25.66 122 LEU A CA 1
ATOM 877 C C . LEU A 1 122 ? 23.344 24.188 -9.562 1 25.66 122 LEU A C 1
ATOM 879 O O . LEU A 1 122 ? 23.344 24.484 -10.758 1 25.66 122 LEU A O 1
ATOM 883 N N . THR A 1 123 ? 24.328 24.562 -8.688 1 25.27 123 THR A N 1
ATOM 884 C CA . THR A 1 123 ? 25.297 25.5 -9.227 1 25.27 123 THR A CA 1
ATOM 885 C C . THR A 1 123 ? 26.219 24.828 -10.25 1 25.27 123 THR A C 1
ATOM 887 O O . THR A 1 123 ? 26.812 25.5 -11.094 1 25.27 123 THR A O 1
ATOM 890 N N . LEU A 1 124 ? 26.469 23.641 -10.039 1 25.22 124 LEU A N 1
ATOM 891 C CA . LEU A 1 124 ? 27.609 23.141 -10.797 1 25.22 124 LEU A CA 1
ATOM 892 C C . LEU A 1 124 ? 27.25 22.969 -12.266 1 25.22 124 LEU A C 1
ATOM 894 O O . LEU A 1 124 ? 28.141 22.922 -13.117 1 25.22 124 LEU A O 1
ATOM 898 N N . SER A 1 125 ? 25.984 22.906 -12.539 1 27.16 125 SER A N 1
ATOM 899 C CA . SER A 1 125 ? 25.812 22.562 -13.945 1 27.16 125 SER A CA 1
ATOM 900 C C . SER A 1 125 ? 26.141 23.75 -14.852 1 27.16 125 SER A C 1
ATOM 902 O O . SER A 1 125 ? 26.344 23.578 -16.047 1 27.16 125 SER A O 1
ATOM 904 N N . ASN A 1 126 ? 26.141 24.969 -14.273 1 26.42 126 ASN A N 1
ATOM 905 C CA . ASN A 1 126 ? 26.203 26.062 -15.234 1 26.42 126 ASN A CA 1
ATOM 906 C C . ASN A 1 126 ? 27.609 26.234 -15.789 1 26.42 126 ASN A C 1
ATOM 908 O O . ASN A 1 126 ? 27.812 26.953 -16.781 1 26.42 126 ASN A O 1
ATOM 912 N N . GLN A 1 127 ? 28.625 26.016 -14.945 1 26.61 127 GLN A N 1
ATOM 913 C CA . GLN A 1 127 ? 29.875 26.531 -15.484 1 26.61 127 GLN A CA 1
ATOM 914 C C . GLN A 1 127 ? 30.312 25.734 -16.703 1 26.61 127 GLN A C 1
ATOM 916 O O . GLN A 1 127 ? 30.906 26.281 -17.641 1 26.61 127 GLN A O 1
ATOM 921 N N . SER A 1 128 ? 30.281 24.438 -16.609 1 27.25 128 SER A N 1
ATOM 922 C CA . SER A 1 128 ? 31.078 23.734 -17.609 1 27.25 128 SER A CA 1
ATOM 923 C C . SER A 1 128 ? 30.391 23.75 -18.969 1 27.25 128 SER A C 1
ATOM 925 O O . SER A 1 128 ? 30.875 23.156 -19.922 1 27.25 128 SER A O 1
ATOM 927 N N . LEU A 1 129 ? 29.219 24.391 -19.031 1 27.33 129 LEU A N 1
ATOM 928 C CA . LEU A 1 129 ? 28.594 24.266 -20.328 1 27.33 129 LEU A CA 1
ATOM 929 C C . LEU A 1 129 ? 29.266 25.172 -21.359 1 27.33 129 LEU A C 1
ATOM 931 O O . LEU A 1 129 ? 28.875 25.188 -22.531 1 27.33 129 LEU A O 1
ATOM 935 N N . ASN A 1 130 ? 29.953 26.219 -20.969 1 26.91 130 ASN A N 1
ATOM 936 C CA . ASN A 1 130 ? 30.312 27.125 -22.047 1 26.91 130 ASN A CA 1
ATOM 937 C C . ASN A 1 130 ? 31.219 26.453 -23.062 1 26.91 130 ASN A C 1
ATOM 939 O O . ASN A 1 130 ? 31.656 27.078 -24.031 1 26.91 130 ASN A O 1
ATOM 943 N N . GLN A 1 131 ? 32.188 25.656 -22.625 1 27.16 131 GLN A N 1
ATOM 944 C CA . GLN A 1 131 ? 33.125 25.469 -23.734 1 27.16 131 GLN A CA 1
ATOM 945 C C . GLN A 1 131 ? 32.406 24.859 -24.938 1 27.16 131 GLN A C 1
ATOM 947 O O . GLN A 1 131 ? 31.25 24.453 -24.844 1 27.16 131 GLN A O 1
ATOM 952 N N . ASN A 1 132 ? 33.344 24.125 -25.891 1 25.11 132 ASN A N 1
ATOM 953 C CA . ASN A 1 132 ? 33.188 23.625 -27.25 1 25.11 132 ASN A CA 1
ATOM 954 C C . ASN A 1 132 ? 32 22.688 -27.375 1 25.11 132 ASN A C 1
ATOM 956 O O . ASN A 1 132 ? 31.938 21.656 -26.703 1 25.11 132 ASN A O 1
ATOM 960 N N . THR A 1 133 ? 30.859 23.172 -27.641 1 28.08 133 THR A N 1
ATOM 961 C CA . THR A 1 133 ? 29.656 22.5 -28.109 1 28.08 133 THR A CA 1
ATOM 962 C C . THR A 1 133 ? 30 21.406 -29.109 1 28.08 133 THR A C 1
ATOM 964 O O . THR A 1 133 ? 29.781 21.562 -30.312 1 28.08 133 THR A O 1
ATOM 967 N N . GLU A 1 134 ? 31.297 20.984 -29.219 1 26.83 134 GLU A N 1
ATOM 968 C CA . GLU A 1 134 ? 31.484 19.875 -30.156 1 26.83 134 GLU A CA 1
ATOM 969 C C . GLU A 1 134 ? 30.406 18.812 -29.953 1 26.83 134 GLU A C 1
ATOM 971 O O . GLU A 1 134 ? 30 18.547 -28.828 1 26.83 134 GLU A O 1
ATOM 976 N N . GLN A 1 135 ? 29.516 18.562 -31 1 28.5 135 GLN A N 1
ATOM 977 C CA . GLN A 1 135 ? 28.594 17.469 -31.25 1 28.5 135 GLN A CA 1
ATOM 978 C C . GLN A 1 135 ? 29.062 16.172 -30.578 1 28.5 135 GLN A C 1
ATOM 980 O O . GLN A 1 135 ? 29.938 15.492 -31.094 1 28.5 135 GLN A O 1
ATOM 985 N N . VAL A 1 136 ? 29.344 16.188 -29.422 1 30.2 136 VAL A N 1
ATOM 986 C CA . VAL A 1 136 ? 29.625 14.859 -28.859 1 30.2 136 VAL A CA 1
ATOM 987 C C . VAL A 1 136 ? 28.578 13.867 -29.344 1 30.2 136 VAL A C 1
ATOM 989 O O . VAL A 1 136 ? 27.391 13.992 -29 1 30.2 136 VAL A O 1
ATOM 992 N N . LEU A 1 137 ? 28.516 13.32 -30.516 1 30.89 137 LEU A N 1
ATOM 993 C CA . LEU A 1 137 ? 27.797 12.172 -31.062 1 30.89 137 LEU A CA 1
ATOM 994 C C . LEU A 1 137 ? 27.453 11.172 -29.953 1 30.89 137 LEU A C 1
ATOM 996 O O . LEU A 1 137 ? 28.266 10.945 -29.047 1 30.89 137 LEU A O 1
ATOM 1000 N N . MET A 1 138 ? 26.156 10.867 -29.594 1 38.75 138 MET A N 1
ATOM 1001 C CA . MET A 1 138 ? 25.359 9.93 -28.797 1 38.75 138 MET A CA 1
ATOM 1002 C C . MET A 1 138 ? 26.094 8.594 -28.656 1 38.75 138 MET A C 1
ATOM 1004 O O . MET A 1 138 ? 25.734 7.789 -27.781 1 38.75 138 MET A O 1
ATOM 1008 N N . ASP A 1 139 ? 26.891 8.148 -29.562 1 40.88 139 ASP A N 1
ATOM 1009 C CA . ASP A 1 139 ? 27.469 6.832 -29.828 1 40.88 139 ASP A CA 1
ATOM 1010 C C . ASP A 1 139 ? 28.438 6.422 -28.734 1 40.88 139 ASP A C 1
ATOM 1012 O O . ASP A 1 139 ? 28.688 5.23 -28.531 1 40.88 139 ASP A O 1
ATOM 1016 N N . ASP A 1 140 ? 29.219 7.402 -27.875 1 50.41 140 ASP A N 1
ATOM 1017 C CA . ASP A 1 140 ? 30.422 6.891 -27.203 1 50.41 140 ASP A CA 1
ATOM 1018 C C . ASP A 1 140 ? 30.281 6.961 -25.688 1 50.41 140 ASP A C 1
ATOM 1020 O O . ASP A 1 140 ? 31.266 7.109 -24.969 1 50.41 140 ASP A O 1
ATOM 1024 N N . PHE A 1 141 ? 29.125 7.074 -25.125 1 61.69 141 PHE A N 1
ATOM 1025 C CA . PHE A 1 141 ? 29.172 7.047 -23.672 1 61.69 141 PHE A CA 1
ATOM 1026 C C . PHE A 1 141 ? 29.594 5.668 -23.156 1 61.69 141 PHE A C 1
ATOM 1028 O O . PHE A 1 141 ? 28.922 4.672 -23.438 1 61.69 141 PHE A O 1
ATOM 1035 N N . LYS A 1 142 ? 30.812 5.645 -22.656 1 74.56 142 LYS A N 1
ATOM 1036 C CA . LYS A 1 142 ? 31.281 4.41 -22.031 1 74.56 142 LYS A CA 1
ATOM 1037 C C . LYS A 1 142 ? 31.766 4.668 -20.609 1 74.56 142 LYS A C 1
ATOM 1039 O O . LYS A 1 142 ? 32.5 5.633 -20.359 1 74.56 142 LYS A O 1
ATOM 1044 N N . PHE A 1 143 ? 31.219 3.973 -19.688 1 85.19 143 PHE A N 1
ATOM 1045 C CA . PHE A 1 143 ? 31.688 4.059 -18.312 1 85.19 143 PHE A CA 1
ATOM 1046 C C . PHE A 1 143 ? 33.188 3.797 -18.234 1 85.19 143 PHE A C 1
ATOM 1048 O O . PHE A 1 143 ? 33.719 3.064 -19.047 1 85.19 143 PHE A O 1
ATOM 1055 N N . GLY A 1 144 ? 33.719 4.539 -17.281 1 84.31 144 GLY A N 1
ATOM 1056 C CA . GLY A 1 144 ? 35.031 4.055 -16.859 1 84.31 144 GLY A CA 1
ATOM 1057 C C . GLY A 1 144 ? 34.969 2.721 -16.141 1 84.31 144 GLY A C 1
ATOM 1058 O O . GLY A 1 144 ? 34.375 1.766 -16.641 1 84.31 144 GLY A O 1
ATOM 1059 N N . ASP A 1 145 ? 35.594 2.66 -14.992 1 87.94 145 ASP A N 1
ATOM 1060 C CA . ASP A 1 145 ? 35.594 1.447 -14.18 1 87.94 145 ASP A CA 1
ATOM 1061 C C . ASP A 1 145 ? 34.281 1.322 -13.398 1 87.94 145 ASP A C 1
ATOM 1063 O O . ASP A 1 145 ? 33.625 2.322 -13.141 1 87.94 145 ASP A O 1
ATOM 1067 N N . LEU A 1 146 ? 33.969 0.096 -13.148 1 90.88 146 LEU A N 1
ATOM 1068 C CA . LEU A 1 146 ? 32.844 -0.172 -12.297 1 90.88 146 LEU A CA 1
ATOM 1069 C C . LEU A 1 146 ? 33.25 -0.323 -10.836 1 90.88 146 LEU A C 1
ATOM 1071 O O . LEU A 1 146 ? 34.156 -1.094 -10.531 1 90.88 146 LEU A O 1
ATOM 1075 N N . ILE A 1 147 ? 32.688 0.467 -10 1 94.69 147 ILE A N 1
ATOM 1076 C CA . ILE A 1 147 ? 32.875 0.371 -8.562 1 94.69 147 ILE A CA 1
ATOM 1077 C C . ILE A 1 147 ? 31.625 -0.198 -7.898 1 94.69 147 ILE A C 1
ATOM 1079 O O . ILE A 1 147 ? 30.562 0.41 -7.957 1 94.69 147 ILE A O 1
ATOM 1083 N N . VAL A 1 148 ? 31.766 -1.342 -7.305 1 94.06 148 VAL A N 1
ATOM 1084 C CA . VAL A 1 148 ? 30.672 -1.982 -6.59 1 94.06 148 VAL A CA 1
ATOM 1085 C C . VAL A 1 148 ? 30.797 -1.716 -5.094 1 94.06 148 VAL A C 1
ATOM 1087 O O . VAL A 1 148 ? 31.859 -1.938 -4.508 1 94.06 148 VAL A O 1
ATOM 1090 N N . VAL A 1 149 ? 29.734 -1.192 -4.5 1 97.12 149 VAL A N 1
ATOM 1091 C CA . VAL A 1 149 ? 29.75 -0.882 -3.076 1 97.12 149 VAL A CA 1
ATOM 1092 C C . VAL A 1 149 ? 28.672 -1.688 -2.355 1 97.12 149 VAL A C 1
ATOM 1094 O O . VAL A 1 149 ? 27.5 -1.624 -2.719 1 97.12 149 VAL A O 1
ATOM 1097 N N . SER A 1 150 ? 29 -2.494 -1.426 1 94.88 150 SER A N 1
ATOM 1098 C CA . SER A 1 150 ? 28.078 -3.248 -0.585 1 94.88 150 SER A CA 1
ATOM 1099 C C . SER A 1 150 ? 28.438 -3.115 0.891 1 94.88 150 SER A C 1
ATOM 1101 O O . SER A 1 150 ? 29.516 -2.594 1.229 1 94.88 150 SER A O 1
ATOM 1103 N N . ASN A 1 151 ? 27.531 -3.531 1.721 1 94.06 151 ASN A N 1
ATOM 1104 C CA . ASN A 1 151 ? 27.781 -3.418 3.154 1 94.06 151 ASN A CA 1
ATOM 1105 C C . ASN A 1 151 ? 29.031 -4.172 3.574 1 94.06 151 ASN A C 1
ATOM 1107 O O . ASN A 1 151 ? 29.812 -3.689 4.402 1 94.06 151 ASN A O 1
ATOM 1111 N N . ARG A 1 152 ? 29.188 -5.383 2.945 1 92.06 152 ARG A N 1
ATOM 1112 C CA . ARG A 1 152 ? 30.328 -6.211 3.289 1 92.06 152 ARG A CA 1
ATOM 1113 C C . ARG A 1 152 ? 31.141 -6.57 2.043 1 92.06 152 ARG A C 1
ATOM 1115 O O . ARG A 1 152 ? 30.578 -6.668 0.947 1 92.06 152 ARG A O 1
ATOM 1122 N N . LEU A 1 153 ? 32.406 -6.777 2.301 1 90.69 153 LEU A N 1
ATOM 1123 C CA . LEU A 1 153 ? 33.25 -7.355 1.252 1 90.69 153 LEU A CA 1
ATOM 1124 C C . LEU A 1 153 ? 32.844 -8.797 0.961 1 90.69 153 LEU A C 1
ATOM 1126 O O . LEU A 1 153 ? 32.25 -9.469 1.819 1 90.69 153 LEU A O 1
ATOM 1130 N N . PRO A 1 154 ? 33.031 -9.242 -0.214 1 85.44 154 PRO A N 1
ATOM 1131 C CA . PRO A 1 154 ? 32.625 -10.602 -0.579 1 85.44 154 PRO A CA 1
ATOM 1132 C C . PRO A 1 154 ? 33.531 -11.672 -0.002 1 85.44 154 PRO A C 1
ATOM 1134 O O . PRO A 1 154 ? 33.781 -12.695 -0.645 1 85.44 154 PRO A O 1
ATOM 1137 N N . MET A 1 155 ? 34.312 -11.266 1.122 1 82.75 155 MET A N 1
ATOM 1138 C CA . MET A 1 155 ? 35.25 -12.188 1.783 1 82.75 155 MET A CA 1
ATOM 1139 C C . MET A 1 155 ? 35.125 -12.062 3.299 1 82.75 155 MET A C 1
ATOM 1141 O O . MET A 1 155 ? 34.875 -10.984 3.822 1 82.75 155 MET A O 1
ATOM 1145 N N . THR A 1 156 ? 35.25 -13.203 3.863 1 82.94 156 THR A N 1
ATOM 1146 C CA . THR A 1 156 ? 35.406 -13.211 5.312 1 82.94 156 THR A CA 1
ATOM 1147 C C . THR A 1 156 ? 36.906 -13.242 5.695 1 82.94 156 THR A C 1
ATOM 1149 O O . THR A 1 156 ? 37.656 -14.008 5.125 1 82.94 156 THR A O 1
ATOM 1152 N N . ILE A 1 157 ? 37.281 -12.414 6.598 1 86.12 157 ILE A N 1
ATOM 1153 C CA . ILE A 1 157 ? 38.656 -12.234 6.957 1 86.12 157 ILE A CA 1
ATOM 1154 C C . ILE A 1 157 ? 38.906 -12.656 8.406 1 86.12 157 ILE A C 1
ATOM 1156 O O . ILE A 1 157 ? 38.156 -12.25 9.297 1 86.12 157 ILE A O 1
ATOM 1160 N N . SER A 1 158 ? 39.781 -13.547 8.57 1 84.25 158 SER A N 1
ATOM 1161 C CA . SER A 1 158 ? 40.188 -13.953 9.914 1 84.25 158 SER A CA 1
ATOM 1162 C C . SER A 1 158 ? 41.719 -13.945 10.07 1 84.25 158 SER A C 1
ATOM 1164 O O . SER A 1 158 ? 42.438 -13.969 9.078 1 84.25 158 SER A O 1
ATOM 1166 N N . ARG A 1 159 ? 42.219 -13.797 11.273 1 82.38 159 ARG A N 1
ATOM 1167 C CA . ARG A 1 159 ? 43.656 -13.836 11.547 1 82.38 159 ARG A CA 1
ATOM 1168 C C . ARG A 1 159 ? 44.219 -15.242 11.359 1 82.38 159 ARG A C 1
ATOM 1170 O O . ARG A 1 159 ? 43.562 -16.234 11.703 1 82.38 159 ARG A O 1
ATOM 1177 N N . ASN A 1 160 ? 45.312 -15.219 10.688 1 77.12 160 ASN A N 1
ATOM 1178 C CA . ASN A 1 160 ? 46 -16.5 10.57 1 77.12 160 ASN A CA 1
ATOM 1179 C C . ASN A 1 160 ? 46.594 -16.938 11.906 1 77.12 160 ASN A C 1
ATOM 1181 O O . ASN A 1 160 ? 47.469 -16.25 12.469 1 77.12 160 ASN A O 1
ATOM 1185 N N . PRO A 1 161 ? 46.125 -17.953 12.5 1 70.38 161 PRO A N 1
ATOM 1186 C CA . PRO A 1 161 ? 46.656 -18.375 13.797 1 70.38 161 PRO A CA 1
ATOM 1187 C C . PRO A 1 161 ? 48.156 -18.672 13.75 1 70.38 161 PRO A C 1
ATOM 1189 O O . PRO A 1 161 ? 48.844 -18.578 14.773 1 70.38 161 PRO A O 1
ATOM 1192 N N . ASN A 1 162 ? 48.719 -19.125 12.602 1 63.22 162 ASN A N 1
ATOM 1193 C CA . ASN A 1 162 ? 50.125 -19.516 12.5 1 63.22 162 ASN A CA 1
ATOM 1194 C C . ASN A 1 162 ? 51.031 -18.297 12.266 1 63.22 162 ASN A C 1
ATOM 1196 O O . ASN A 1 162 ? 52.25 -18.453 12.164 1 63.22 162 ASN A O 1
ATOM 1200 N N . SER A 1 163 ? 50.469 -17.094 12.008 1 55.06 163 SER A N 1
ATOM 1201 C CA . SER A 1 163 ? 51.312 -15.93 11.766 1 55.06 163 SER A CA 1
ATOM 1202 C C . SER A 1 163 ? 51.875 -15.367 13.078 1 55.06 163 SER A C 1
ATOM 1204 O O . SER A 1 163 ? 51.094 -15.141 14.023 1 55.06 163 SER A O 1
ATOM 1206 N N . VAL A 1 164 ? 53.125 -15.664 13.555 1 42.19 164 VAL A N 1
ATOM 1207 C CA . VAL A 1 164 ? 53.906 -15.211 14.703 1 42.19 164 VAL A CA 1
ATOM 1208 C C . VAL A 1 164 ? 53.938 -13.68 14.734 1 42.19 164 VAL A C 1
ATOM 1210 O O . VAL A 1 164 ? 54.5 -13.047 13.844 1 42.19 164 VAL A O 1
ATOM 1213 N N . ILE A 1 165 ? 53 -12.93 15 1 41.94 165 ILE A N 1
ATOM 1214 C CA . ILE A 1 165 ? 53.188 -11.516 15.281 1 41.94 165 ILE A CA 1
ATOM 1215 C C . ILE A 1 165 ? 54.312 -11.336 16.297 1 41.94 165 ILE A C 1
ATOM 1217 O O . ILE A 1 165 ? 54.25 -11.867 17.406 1 41.94 165 ILE A O 1
ATOM 1221 N N . ILE A 1 166 ? 55.562 -10.977 15.969 1 33.84 166 ILE A N 1
ATOM 1222 C CA . ILE A 1 166 ? 56.688 -10.594 16.828 1 3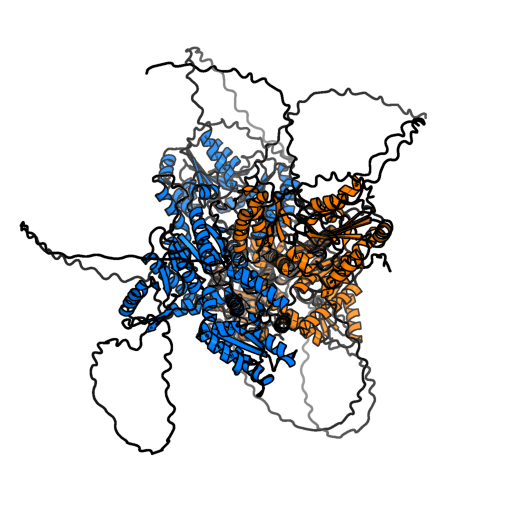3.84 166 ILE A CA 1
ATOM 1223 C C . ILE A 1 166 ? 56.281 -9.414 17.703 1 33.84 166 ILE A C 1
ATOM 1225 O O . ILE A 1 166 ? 56.125 -8.289 17.203 1 33.84 166 ILE A O 1
ATOM 1229 N N . HIS A 1 167 ? 55.281 -9.422 18.547 1 32.16 167 HIS A N 1
ATOM 1230 C CA . HIS A 1 167 ? 55.156 -8.383 19.562 1 32.16 167 HIS A CA 1
ATOM 1231 C C . HIS A 1 167 ? 56.438 -8.25 20.375 1 32.16 167 HIS A C 1
ATOM 1233 O O . HIS A 1 167 ? 57.031 -9.25 20.781 1 32.16 167 HIS A O 1
ATOM 1239 N N . GLY A 1 168 ? 57.344 -7.219 20.141 1 27.03 168 GLY A N 1
ATOM 1240 C CA . GLY A 1 168 ? 58.406 -6.836 21.062 1 27.03 168 GLY A CA 1
ATOM 1241 C C . GLY A 1 168 ? 57.938 -6.688 22.484 1 27.03 168 GLY A C 1
ATOM 1242 O O . GLY A 1 168 ? 57.344 -5.668 22.844 1 27.03 168 GLY A O 1
ATOM 1243 N N . ASN A 1 169 ? 57.312 -7.617 23.109 1 24.61 169 ASN A N 1
ATOM 1244 C CA . ASN A 1 169 ? 57.062 -7.586 24.547 1 24.61 169 ASN A CA 1
ATOM 1245 C C . ASN A 1 169 ? 58.344 -7.363 25.344 1 24.61 169 ASN A C 1
ATOM 1247 O O . ASN A 1 169 ? 59.25 -8.172 25.281 1 24.61 169 ASN A O 1
ATOM 1251 N N . SER A 1 170 ? 58.875 -6.047 25.391 1 23.42 170 SER A N 1
ATOM 1252 C CA . SER A 1 170 ? 59.75 -5.789 26.516 1 23.42 170 SER A CA 1
ATOM 1253 C C . SER A 1 170 ? 59.188 -6.312 27.828 1 23.42 170 SER A C 1
ATOM 1255 O O . SER A 1 170 ? 58.188 -5.785 28.312 1 23.42 170 SER A O 1
ATOM 1257 N N . ASN A 1 171 ? 59.156 -7.559 28.047 1 21.06 171 ASN A N 1
ATOM 1258 C CA . ASN A 1 171 ? 58.781 -8.289 29.266 1 21.06 171 ASN A CA 1
ATOM 1259 C C . ASN A 1 171 ? 59.625 -7.852 30.469 1 21.06 171 ASN A C 1
ATOM 1261 O O . ASN A 1 171 ? 60.844 -7.988 30.453 1 21.06 171 ASN A O 1
ATOM 1265 N N . SER A 1 172 ? 59.406 -6.574 30.922 1 19.7 172 SER A N 1
ATOM 1266 C CA . SER A 1 172 ? 60 -6.457 32.25 1 19.7 172 SER A CA 1
ATOM 1267 C C . SER A 1 172 ? 59.625 -7.645 33.125 1 19.7 172 SER A C 1
ATOM 1269 O O . SER A 1 172 ? 58.469 -8.062 33.156 1 19.7 172 SER A O 1
ATOM 1271 N N . SER A 1 173 ? 60.594 -8.516 33.406 1 18.36 173 SER A N 1
ATOM 1272 C CA . SER A 1 173 ? 60.781 -9.75 34.156 1 18.36 173 SER A CA 1
ATOM 1273 C C . SER A 1 173 ? 60.312 -9.586 35.625 1 18.36 173 SER A C 1
ATOM 1275 O O . SER A 1 173 ? 60.594 -10.414 36.469 1 18.36 173 SER A O 1
ATOM 1277 N N . HIS A 1 174 ? 59.125 -8.914 35.875 1 18.14 174 HIS A N 1
ATOM 1278 C CA . HIS A 1 174 ? 59 -9.031 37.312 1 18.14 174 HIS A CA 1
ATOM 1279 C C . HIS A 1 174 ? 59.062 -10.484 37.75 1 18.14 174 HIS A C 1
ATOM 1281 O O . HIS A 1 174 ? 58.688 -11.391 37 1 18.14 174 HIS A O 1
ATOM 1287 N N . GLY A 1 175 ? 59.75 -10.781 38.906 1 16.2 175 GLY A N 1
ATOM 1288 C CA . GLY A 1 175 ? 60.406 -11.875 39.625 1 16.2 175 GLY A CA 1
ATOM 1289 C C . GLY A 1 175 ? 59.5 -13.039 39.906 1 16.2 175 GLY A C 1
ATOM 1290 O O . GLY A 1 175 ? 58.281 -12.969 39.625 1 16.2 175 GLY A O 1
ATOM 1291 N N . MET A 1 176 ? 59.594 -13.703 41.125 1 16.02 176 MET A N 1
ATOM 1292 C CA . MET A 1 176 ? 59.844 -15.062 41.625 1 16.02 176 MET A CA 1
ATOM 1293 C C . MET A 1 176 ? 58.5 -15.812 41.75 1 16.02 176 MET A C 1
ATOM 1295 O O . MET A 1 176 ? 58.406 -16.969 41.375 1 16.02 176 MET A O 1
ATOM 1299 N N . ASP A 1 177 ? 57.406 -15.539 42.531 1 16.53 177 ASP A N 1
ATOM 1300 C CA . ASP A 1 177 ? 57.375 -16.484 43.656 1 16.53 177 ASP A CA 1
ATOM 1301 C C . ASP A 1 177 ? 56.656 -17.781 43.25 1 16.53 177 ASP A C 1
ATOM 1303 O O . ASP A 1 177 ? 55.531 -17.766 42.781 1 16.53 177 ASP A O 1
ATOM 1307 N N . SER A 1 178 ? 57.344 -18.906 43 1 16.22 178 SER A N 1
ATOM 1308 C CA . SER A 1 178 ? 57.062 -20.172 42.344 1 16.22 178 SER A CA 1
ATOM 1309 C C . SER A 1 178 ? 56.125 -21.031 43.188 1 16.22 178 SER A C 1
ATOM 1311 O O . SER A 1 178 ? 56 -22.25 42.969 1 16.22 178 SER A O 1
ATOM 1313 N N . LYS A 1 179 ? 55.031 -20.562 43.781 1 15.96 179 LYS A N 1
ATOM 1314 C CA . LYS A 1 179 ? 54.688 -21.547 44.812 1 15.96 179 LYS A CA 1
ATOM 1315 C C . LYS A 1 179 ? 54.719 -22.969 44.219 1 15.96 179 LYS A C 1
ATOM 1317 O O . LYS A 1 179 ? 54.531 -23.172 43.031 1 15.96 179 LYS A O 1
ATOM 1322 N N . LYS A 1 180 ? 54.688 -24.109 45.188 1 15.19 180 LYS A N 1
ATOM 1323 C CA . LYS A 1 180 ? 55.188 -25.438 45.531 1 15.19 180 LYS A CA 1
ATOM 1324 C C . LYS A 1 180 ? 54.531 -26.531 44.688 1 15.19 180 LYS A C 1
ATOM 1326 O O . LYS A 1 180 ? 53.531 -26.266 44 1 15.19 180 LYS A O 1
ATOM 1331 N N . GLY A 1 181 ? 54.031 -27.703 45.344 1 14.87 181 GLY A N 1
ATOM 1332 C CA . GLY A 1 181 ? 54.562 -29.062 45.438 1 14.87 181 GLY A CA 1
ATOM 1333 C C . GLY A 1 181 ? 53.906 -30.047 44.5 1 14.87 181 GLY A C 1
ATOM 1334 O O . GLY A 1 181 ? 54.562 -30.672 43.688 1 14.87 181 GLY A O 1
ATOM 1335 N N . VAL A 1 182 ? 52.812 -30.75 45.031 1 15.81 182 VAL A N 1
ATOM 1336 C CA . VAL A 1 182 ? 52.812 -32.188 45.281 1 15.81 182 VAL A CA 1
ATOM 1337 C C . VAL A 1 182 ? 52.281 -32.938 44.062 1 15.81 182 VAL A C 1
ATOM 1339 O O . VAL A 1 182 ? 51.531 -32.375 43.281 1 15.81 182 VAL A O 1
ATOM 1342 N N . SER A 1 183 ? 52.75 -34.219 43.844 1 15.02 183 SER A N 1
ATOM 1343 C CA . SER A 1 183 ? 53.125 -35.312 42.938 1 15.02 183 SER A CA 1
ATOM 1344 C C . SER A 1 183 ? 51.906 -36.188 42.625 1 15.02 183 SER A C 1
ATOM 1346 O O . SER A 1 183 ? 52.031 -37.188 41.906 1 15.02 183 SER A O 1
ATOM 1348 N N . LYS A 1 184 ? 50.656 -35.906 42.938 1 15.52 184 LYS A N 1
ATOM 1349 C CA . LYS A 1 184 ? 50 -37.188 43.156 1 15.52 184 LYS A CA 1
ATOM 1350 C C . LYS A 1 184 ? 50.031 -38.062 41.906 1 15.52 184 LYS A C 1
ATOM 1352 O O . LYS A 1 184 ? 50.094 -37.531 40.781 1 15.52 184 LYS A O 1
ATOM 1357 N N . ASP A 1 185 ? 49.812 -39.5 41.938 1 14.85 185 ASP A N 1
ATOM 1358 C CA . ASP A 1 185 ? 50.219 -40.844 41.562 1 14.85 185 ASP A CA 1
ATOM 1359 C C . ASP A 1 185 ? 49.531 -41.312 40.312 1 14.85 185 ASP A C 1
ATOM 1361 O O . ASP A 1 185 ? 50.156 -41.938 39.438 1 14.85 185 ASP A O 1
ATOM 1365 N N . VAL A 1 186 ? 48.219 -41.219 40.062 1 16.34 186 VAL A N 1
ATOM 1366 C CA . VAL A 1 186 ? 47.594 -42.531 39.969 1 16.34 186 VAL A CA 1
ATOM 1367 C C . VAL A 1 186 ? 47.906 -43.125 38.594 1 16.34 186 VAL A C 1
ATOM 1369 O O . VAL A 1 186 ? 48.281 -42.438 37.656 1 16.34 186 VAL A O 1
ATOM 1372 N N . HIS A 1 187 ? 47.312 -44.438 38.344 1 15.2 187 HIS A N 1
ATOM 1373 C CA . HIS A 1 187 ? 47.625 -45.812 37.969 1 15.2 187 HIS A CA 1
ATOM 1374 C C . HIS A 1 187 ? 47.531 -45.969 36.438 1 15.2 187 HIS A C 1
ATOM 1376 O O . HIS A 1 187 ? 46.969 -45.125 35.75 1 15.2 187 HIS A O 1
ATOM 1382 N N . PRO A 1 188 ? 47.281 -47.25 35.969 1 15.5 188 PRO A N 1
ATOM 1383 C CA . PRO A 1 188 ? 47.969 -48.25 35.188 1 15.5 188 PRO A CA 1
ATOM 1384 C C . PRO A 1 188 ? 47.438 -48.312 33.75 1 15.5 188 PRO A C 1
ATOM 1386 O O . PRO A 1 188 ? 48.219 -48.5 32.812 1 15.5 188 PRO A O 1
ATOM 1389 N N . GLN A 1 189 ? 46.062 -48.281 33.438 1 15.46 189 GLN A N 1
ATOM 1390 C CA . GLN A 1 189 ? 45.562 -49.531 32.812 1 15.46 189 GLN A CA 1
ATOM 1391 C C . GLN A 1 189 ? 46 -49.594 31.344 1 15.46 189 GLN A C 1
ATOM 1393 O O . GLN A 1 189 ? 46.281 -48.562 30.734 1 15.46 189 GLN A O 1
ATOM 1398 N N . ASN A 1 190 ? 45.75 -50.812 30.641 1 15.15 190 ASN A N 1
ATOM 1399 C CA . ASN A 1 190 ? 46.344 -51.781 29.703 1 15.15 190 ASN A CA 1
ATOM 1400 C C . ASN A 1 190 ? 45.906 -51.5 28.266 1 15.15 190 ASN A C 1
ATOM 1402 O O . ASN A 1 190 ? 46.406 -52.125 27.328 1 15.15 190 ASN A O 1
ATOM 1406 N N . LYS A 1 191 ? 44.844 -50.719 28 1 15.83 191 LYS A N 1
ATOM 1407 C CA . LYS A 1 191 ? 44.031 -51.344 26.969 1 15.83 191 LYS A CA 1
ATOM 1408 C C . LYS A 1 191 ? 44.812 -51.469 25.641 1 15.83 191 LYS A C 1
ATOM 1410 O O . LYS A 1 191 ? 45.531 -50.531 25.281 1 15.83 191 LYS A O 1
ATOM 1415 N N . HIS A 1 192 ? 44.781 -52.625 24.906 1 15.3 192 HIS A N 1
ATOM 1416 C CA . HIS A 1 192 ? 45.438 -53.406 23.875 1 15.3 192 HIS A CA 1
ATOM 1417 C C . HIS A 1 192 ? 45.344 -52.719 22.516 1 15.3 192 HIS A C 1
ATOM 1419 O O . HIS A 1 192 ? 46.344 -52.469 21.844 1 15.3 192 HIS A O 1
ATOM 1425 N N . ALA A 1 193 ? 44.281 -53.125 21.625 1 16.09 193 ALA A N 1
ATOM 1426 C CA . ALA A 1 193 ? 44.531 -54 20.484 1 16.09 193 ALA A CA 1
ATOM 1427 C C . ALA A 1 193 ? 44.844 -53.188 19.234 1 16.09 193 ALA A C 1
ATOM 1429 O O . ALA A 1 193 ? 45.875 -53.438 18.594 1 16.09 193 ALA A O 1
ATOM 1430 N N . ASN A 1 194 ? 43.812 -52.906 18.312 1 17.03 194 ASN A N 1
ATOM 1431 C CA . ASN A 1 194 ? 43.656 -53.5 16.984 1 17.03 194 ASN A CA 1
ATOM 1432 C C . ASN A 1 194 ? 44.312 -52.625 15.914 1 17.03 194 ASN A C 1
ATOM 1434 O O . ASN A 1 194 ? 44.469 -51.438 16.109 1 17.03 194 ASN A O 1
ATOM 1438 N N . HIS A 1 195 ? 44.812 -53.25 14.805 1 17.23 195 HIS A N 1
ATOM 1439 C CA . HIS A 1 195 ? 45.781 -53.156 13.703 1 17.23 195 HIS A CA 1
ATOM 1440 C C . HIS A 1 195 ? 45.219 -52.312 12.57 1 17.23 195 HIS A C 1
ATOM 1442 O O . HIS A 1 195 ? 45.812 -52.219 11.5 1 17.23 195 HIS A O 1
ATOM 1448 N N . SER A 1 196 ? 44.031 -51.75 12.633 1 18.44 196 SER A N 1
ATOM 1449 C CA . SER A 1 196 ? 43.438 -51.625 11.297 1 18.44 196 SER A CA 1
ATOM 1450 C C . SER A 1 196 ? 44.312 -50.719 10.406 1 18.44 196 SER A C 1
ATOM 1452 O O . SER A 1 196 ? 44.969 -49.812 10.883 1 18.44 196 SER A O 1
ATOM 1454 N N . GLN A 1 197 ? 44.594 -51.25 9.109 1 17.84 197 GLN A N 1
ATOM 1455 C CA . GLN A 1 197 ? 45.406 -50.906 7.949 1 17.84 197 GLN A CA 1
ATOM 1456 C C . GLN A 1 197 ? 44.938 -49.594 7.324 1 17.84 197 GLN A C 1
ATOM 1458 O O . GLN A 1 197 ? 43.75 -49.406 7.062 1 17.84 197 GLN A O 1
ATOM 1463 N N . GLN A 1 198 ? 45.656 -48.531 7.398 1 17.94 198 GLN A N 1
ATOM 1464 C CA . GLN A 1 198 ? 45.531 -47.156 7.008 1 17.94 198 GLN A CA 1
ATOM 1465 C C . GLN A 1 198 ? 45.594 -47 5.488 1 17.94 198 GLN A C 1
ATOM 1467 O O . GLN A 1 198 ? 46.688 -47 4.914 1 17.94 198 GLN A O 1
ATOM 1472 N N . GLN A 1 199 ? 44.75 -47.781 4.711 1 18.61 199 GLN A N 1
ATOM 1473 C CA . GLN A 1 199 ? 45.062 -47.531 3.305 1 18.61 199 GLN A CA 1
ATOM 1474 C C . GLN A 1 199 ? 44.906 -46.031 2.975 1 18.61 199 GLN A C 1
ATOM 1476 O O . GLN A 1 199 ? 43.969 -45.406 3.439 1 18.61 199 GLN A O 1
ATOM 1481 N N . GLN A 1 200 ? 45.906 -45.406 2.385 1 18.36 200 GLN A N 1
ATOM 1482 C CA . GLN A 1 200 ? 46.281 -44.031 2.043 1 18.36 200 GLN A CA 1
ATOM 1483 C C . GLN A 1 200 ? 45.438 -43.531 0.882 1 18.36 200 GLN A C 1
ATOM 1485 O O . GLN A 1 200 ? 45.656 -43.906 -0.272 1 18.36 200 GLN A O 1
ATOM 1490 N N . GLN A 1 201 ? 44.094 -43.781 0.902 1 18.62 201 GLN A N 1
ATOM 1491 C CA . GLN A 1 201 ? 43.438 -43.312 -0.317 1 18.62 201 GLN A CA 1
ATOM 1492 C C . GLN A 1 201 ? 43.75 -41.844 -0.583 1 18.62 201 GLN A C 1
ATOM 1494 O O . GLN A 1 201 ? 43.75 -41.031 0.341 1 18.62 201 GLN A O 1
ATOM 1499 N N . HIS A 1 202 ? 44.344 -41.562 -1.79 1 19.36 202 HIS A N 1
ATOM 1500 C CA . HIS A 1 202 ? 44.812 -40.344 -2.434 1 19.36 202 HIS A CA 1
ATOM 1501 C C . HIS A 1 202 ? 43.656 -39.375 -2.67 1 19.36 202 HIS A C 1
ATOM 1503 O O . HIS A 1 202 ? 42.719 -39.688 -3.391 1 19.36 202 HIS A O 1
ATOM 1509 N N . THR A 1 203 ? 43.094 -38.781 -1.662 1 20.95 203 THR A N 1
ATOM 1510 C CA . THR A 1 203 ? 42 -37.812 -1.752 1 20.95 203 THR A CA 1
ATOM 1511 C C . THR A 1 203 ? 42.375 -36.688 -2.707 1 20.95 203 THR A C 1
ATOM 1513 O O . THR A 1 203 ? 43.438 -36.062 -2.582 1 20.95 203 THR A O 1
ATOM 1516 N N . PRO A 1 204 ? 41.781 -36.719 -3.936 1 22.22 204 PRO A N 1
ATOM 1517 C CA . PRO A 1 204 ? 42.031 -35.719 -4.953 1 22.22 204 PRO A CA 1
ATOM 1518 C C . PRO A 1 204 ? 42 -34.281 -4.391 1 22.22 204 PRO A C 1
ATOM 1520 O O . PRO A 1 204 ? 41.344 -34.031 -3.373 1 22.22 204 PRO A O 1
ATOM 1523 N N . GLN A 1 205 ? 43.031 -33.5 -4.824 1 20.66 205 GLN A N 1
ATOM 1524 C CA . GLN A 1 205 ? 43.469 -32.156 -4.477 1 20.66 205 GLN A CA 1
ATOM 1525 C C . GLN A 1 205 ? 42.344 -31.125 -4.66 1 20.66 205 GLN A C 1
ATOM 1527 O O . GLN A 1 205 ? 41.781 -31.031 -5.742 1 20.66 205 GLN A O 1
ATOM 1532 N N . GLN A 1 206 ? 41.531 -30.891 -3.668 1 24.14 206 GLN A N 1
ATOM 1533 C CA . GLN A 1 206 ? 40.625 -29.766 -3.479 1 24.14 206 GLN A CA 1
ATOM 1534 C C . GLN A 1 206 ? 41.281 -28.469 -3.955 1 24.14 206 GLN A C 1
ATOM 1536 O O . GLN A 1 206 ? 42.5 -28.281 -3.822 1 24.14 206 GLN A O 1
ATOM 1541 N N . SER A 1 207 ? 40.781 -27.875 -5.016 1 27.62 207 SER A N 1
ATOM 1542 C CA . SER A 1 207 ? 41.312 -26.594 -5.473 1 27.62 207 SER A CA 1
ATOM 1543 C C . SER A 1 207 ? 41.75 -25.719 -4.301 1 27.62 207 SER A C 1
ATOM 1545 O O . SER A 1 207 ? 40.969 -25.547 -3.338 1 27.62 207 SER A O 1
ATOM 1547 N N . PRO A 1 208 ? 43.031 -25.641 -4.008 1 27.47 208 PRO A N 1
ATOM 1548 C CA . PRO A 1 208 ? 43.594 -25 -2.818 1 27.47 208 PRO A CA 1
ATOM 1549 C C . PRO A 1 208 ? 42.969 -23.625 -2.545 1 27.47 208 PRO A C 1
ATOM 1551 O O . PRO A 1 208 ? 42.562 -22.938 -3.48 1 27.47 208 PRO A O 1
ATOM 1554 N N . GLN A 1 209 ? 42.312 -23.5 -1.479 1 32.72 209 GLN A N 1
ATOM 1555 C CA . GLN A 1 209 ? 42.188 -22.172 -0.856 1 32.72 209 GLN A CA 1
ATOM 1556 C C . GLN A 1 209 ? 43.469 -21.344 -1.109 1 32.72 209 GLN A C 1
ATOM 1558 O O . GLN A 1 209 ? 44.562 -21.828 -0.94 1 32.72 209 GLN A O 1
ATOM 1563 N N . MET A 1 210 ? 43.5 -20.578 -2.135 1 34.12 210 MET A N 1
ATOM 1564 C CA . MET A 1 210 ? 44.656 -19.703 -2.268 1 34.12 210 MET A CA 1
ATOM 1565 C C . MET A 1 210 ? 45.188 -19.281 -0.899 1 34.12 210 MET A C 1
ATOM 1567 O O . MET A 1 210 ? 44.688 -18.328 -0.295 1 34.12 210 MET A O 1
ATOM 1571 N N . GLN A 1 211 ? 45.438 -20.266 0.009 1 35.53 211 GLN A N 1
ATOM 1572 C CA . GLN A 1 211 ? 46.219 -19.938 1.199 1 35.53 211 GLN A CA 1
ATOM 1573 C C . GLN A 1 211 ? 47.562 -19.344 0.825 1 35.53 211 GLN A C 1
ATOM 1575 O O . GLN A 1 211 ? 48.469 -20.062 0.354 1 35.53 211 GLN A O 1
ATOM 1580 N N . ASP A 1 212 ? 47.625 -18.281 0.207 1 37.72 212 ASP A N 1
ATOM 1581 C CA . ASP A 1 212 ? 48.969 -17.672 0.247 1 37.72 212 ASP A CA 1
ATOM 1582 C C . ASP A 1 212 ? 49.531 -17.688 1.664 1 37.72 212 ASP A C 1
ATOM 1584 O O . ASP A 1 212 ? 48.969 -17.062 2.568 1 37.72 212 ASP A O 1
ATOM 1588 N N . HIS A 1 213 ? 50.25 -18.625 2.141 1 45.41 213 HIS A N 1
ATOM 1589 C CA . HIS A 1 213 ? 50.969 -18.922 3.375 1 45.41 213 HIS A CA 1
ATOM 1590 C C . HIS A 1 213 ? 51.594 -17.656 3.947 1 45.41 213 HIS A C 1
ATOM 1592 O O . HIS A 1 213 ? 52 -17.641 5.117 1 45.41 213 HIS A O 1
ATOM 1598 N N . SER A 1 214 ? 51.875 -16.672 3.154 1 53.69 214 SER A N 1
ATOM 1599 C CA . SER A 1 214 ? 52.719 -15.617 3.699 1 53.69 214 SER A CA 1
ATOM 1600 C C . SER A 1 214 ? 51.906 -14.492 4.305 1 53.69 214 SER A C 1
ATOM 1602 O O . SER A 1 214 ? 52.438 -13.555 4.887 1 53.69 214 SER A O 1
ATOM 1604 N N . SER A 1 215 ? 50.5 -14.539 4.262 1 65.88 215 SER A N 1
ATOM 1605 C CA . SER A 1 215 ? 49.781 -13.383 4.758 1 65.88 215 SER A CA 1
ATOM 1606 C C . SER A 1 215 ? 49.25 -13.625 6.172 1 65.88 215 SER A C 1
ATOM 1608 O O . SER A 1 215 ? 49.031 -14.773 6.574 1 65.88 215 SER A O 1
ATOM 1610 N N . ASN A 1 216 ? 49.312 -12.641 7.059 1 80.12 216 ASN A N 1
ATOM 1611 C CA . ASN A 1 216 ? 48.844 -12.656 8.438 1 80.12 216 ASN A CA 1
ATOM 1612 C C . ASN A 1 216 ? 47.312 -12.836 8.492 1 80.12 216 ASN A C 1
ATOM 1614 O O . ASN A 1 216 ? 46.75 -12.961 9.578 1 80.12 216 ASN A O 1
ATOM 1618 N N . PHE A 1 217 ? 46.75 -12.992 7.191 1 86 217 PHE A N 1
ATOM 1619 C CA . PHE A 1 217 ? 45.281 -13.062 7.172 1 86 217 PHE A CA 1
ATOM 1620 C C . PHE A 1 217 ? 44.812 -14.234 6.324 1 86 217 PHE A C 1
ATOM 1622 O O . PHE A 1 217 ? 45.5 -14.664 5.398 1 86 217 PHE A O 1
ATOM 1629 N N . ILE A 1 218 ? 43.688 -14.805 6.746 1 85.12 218 ILE A N 1
ATOM 1630 C CA . ILE A 1 218 ? 43 -15.836 5.973 1 85.12 218 ILE A CA 1
ATOM 1631 C C . ILE A 1 218 ? 41.781 -15.242 5.301 1 85.12 218 ILE A C 1
ATOM 1633 O O . ILE A 1 218 ? 40.938 -14.594 5.957 1 85.12 218 ILE A O 1
ATOM 1637 N N . PHE A 1 219 ? 41.75 -15.445 3.992 1 85 219 PHE A N 1
ATOM 1638 C CA . PHE A 1 219 ? 40.625 -14.914 3.217 1 85 219 PHE A CA 1
ATOM 1639 C C . PHE A 1 219 ? 39.75 -16.047 2.705 1 85 219 PHE A C 1
ATOM 1641 O O . PHE A 1 219 ? 40.25 -17.016 2.135 1 85 219 PHE A O 1
ATOM 1648 N N . LYS A 1 220 ? 38.438 -15.961 3.053 1 79.19 220 LYS A N 1
ATOM 1649 C CA . LYS A 1 220 ? 37.469 -16.938 2.551 1 79.19 220 LYS A CA 1
ATOM 1650 C C . LYS A 1 220 ? 36.344 -16.25 1.788 1 79.19 220 LYS A C 1
ATOM 1652 O O . LYS A 1 220 ? 35.781 -15.266 2.266 1 79.19 220 LYS A O 1
ATOM 1657 N N . LYS A 1 221 ? 36.031 -16.812 0.643 1 75.69 221 LYS A N 1
ATOM 1658 C CA . LYS A 1 221 ? 34.969 -16.234 -0.169 1 75.69 221 LYS A CA 1
ATOM 1659 C C . LYS A 1 221 ? 33.594 -16.391 0.504 1 75.69 221 LYS A C 1
ATOM 1661 O O . LYS A 1 221 ? 33.312 -17.469 1.044 1 75.69 221 LYS A O 1
ATOM 1666 N N . SER A 1 222 ? 32.844 -15.344 0.435 1 71.69 222 SER A N 1
ATOM 1667 C CA . SER A 1 222 ? 31.516 -15.375 1.049 1 71.69 222 SER A CA 1
ATOM 1668 C C . SER A 1 222 ? 30.484 -15.969 0.103 1 71.69 222 SER A C 1
ATOM 1670 O O . SER A 1 222 ? 30.656 -15.93 -1.117 1 71.69 222 SER A O 1
ATOM 1672 N N . SER A 1 223 ? 29.484 -16.656 0.568 1 59.03 223 SER A N 1
ATOM 1673 C CA . SER A 1 223 ? 28.453 -17.344 -0.197 1 59.03 223 SER A CA 1
ATOM 1674 C C . SER A 1 223 ? 27.281 -16.422 -0.501 1 59.03 223 SER A C 1
ATOM 1676 O O . SER A 1 223 ? 26.266 -16.859 -1.067 1 59.03 223 SER A O 1
ATOM 1678 N N . GLY A 1 224 ? 27.375 -15.148 -0.564 1 63.56 224 GLY A N 1
ATOM 1679 C CA . GLY A 1 224 ? 26.188 -14.312 -0.739 1 63.56 224 GLY A CA 1
ATOM 1680 C C . GLY A 1 224 ? 25.75 -14.203 -2.186 1 63.56 224 GLY A C 1
ATOM 1681 O O . GLY A 1 224 ? 26.562 -14.367 -3.102 1 63.56 224 GLY A O 1
ATOM 1682 N N . GLY A 1 225 ? 24.453 -14.109 -2.459 1 62.16 225 GLY A N 1
ATOM 1683 C CA . GLY A 1 225 ? 23.828 -14.008 -3.773 1 62.16 225 GLY A CA 1
ATOM 1684 C C . GLY A 1 225 ? 24.438 -12.922 -4.637 1 62.16 225 GLY A C 1
ATOM 1685 O O . GLY A 1 225 ? 24.656 -13.117 -5.836 1 62.16 225 GLY A O 1
ATOM 1686 N N . LEU A 1 226 ? 24.812 -11.859 -3.979 1 69 226 LEU A N 1
ATOM 1687 C CA . LEU A 1 226 ? 25.391 -10.742 -4.719 1 69 226 LEU A CA 1
ATOM 1688 C C . LEU A 1 226 ? 26.766 -11.109 -5.273 1 69 226 LEU A C 1
ATOM 1690 O O . LEU A 1 226 ? 27.094 -10.766 -6.41 1 69 226 LEU A O 1
ATOM 1694 N N . VAL A 1 227 ? 27.531 -11.82 -4.48 1 69.5 227 VAL A N 1
ATOM 1695 C CA . VAL A 1 227 ? 28.875 -12.219 -4.883 1 69.5 227 VAL A CA 1
ATOM 1696 C C . VAL A 1 227 ? 28.797 -13.125 -6.109 1 69.5 227 VAL A C 1
ATOM 1698 O O . VAL A 1 227 ? 29.516 -12.922 -7.09 1 69.5 227 VAL A O 1
ATOM 1701 N N . THR A 1 228 ? 27.875 -14 -6.047 1 64.81 228 THR A N 1
ATOM 1702 C CA . THR A 1 228 ? 27.703 -14.93 -7.148 1 64.81 228 THR A CA 1
ATOM 1703 C C . THR A 1 228 ? 27.234 -14.203 -8.406 1 64.81 228 THR A C 1
ATOM 1705 O O . THR A 1 228 ? 27.703 -14.492 -9.508 1 64.81 228 THR A O 1
ATOM 1708 N N . ALA A 1 229 ? 26.391 -13.289 -8.172 1 65.88 229 ALA A N 1
ATOM 1709 C CA . ALA A 1 229 ? 25.828 -12.547 -9.297 1 65.88 229 ALA A CA 1
ATOM 1710 C C . ALA A 1 229 ? 26.891 -11.703 -9.992 1 65.88 229 ALA A C 1
ATOM 1712 O O . ALA A 1 229 ? 26.984 -11.703 -11.219 1 65.88 229 ALA A O 1
ATOM 1713 N N . LEU A 1 230 ? 27.75 -11.102 -9.258 1 72.19 230 LEU A N 1
ATOM 1714 C CA . LEU A 1 230 ? 28.703 -10.164 -9.828 1 72.19 230 LEU A CA 1
ATOM 1715 C C . LEU A 1 230 ? 29.922 -10.898 -10.383 1 72.19 230 LEU A C 1
ATOM 1717 O O . LEU A 1 230 ? 30.547 -10.445 -11.336 1 72.19 230 LEU A O 1
ATOM 1721 N N . THR A 1 231 ? 30.172 -12.055 -9.766 1 65.31 231 THR A N 1
ATOM 1722 C CA . THR A 1 231 ? 31.234 -12.875 -10.32 1 65.31 231 THR A CA 1
ATOM 1723 C C . THR A 1 231 ? 30.828 -13.461 -11.664 1 65.31 231 THR A C 1
ATOM 1725 O O . THR A 1 231 ? 31.656 -13.578 -12.578 1 65.31 231 THR A O 1
ATOM 1728 N N . GLY A 1 232 ? 29.578 -13.758 -11.711 1 61.19 232 GLY A N 1
ATOM 1729 C CA . GLY A 1 232 ? 29.062 -14.234 -12.977 1 61.19 232 GLY A CA 1
ATOM 1730 C C . GLY A 1 232 ? 29.125 -13.195 -14.078 1 61.19 232 GLY A C 1
ATOM 1731 O O . GLY A 1 232 ? 29.344 -13.531 -15.25 1 61.19 232 GLY A O 1
ATOM 1732 N N . MET A 1 233 ? 29.047 -11.992 -13.656 1 62.12 233 MET A N 1
ATOM 1733 C CA . MET A 1 233 ? 29.125 -10.883 -14.602 1 62.12 233 MET A CA 1
ATOM 1734 C C . MET A 1 233 ? 30.531 -10.789 -15.203 1 62.12 233 MET A C 1
ATOM 1736 O O . MET A 1 233 ? 30.672 -10.492 -16.391 1 62.12 233 MET A O 1
ATOM 1740 N N . CYS A 1 234 ? 31.516 -10.93 -14.344 1 59.97 234 CYS A N 1
ATOM 1741 C CA . CYS A 1 234 ? 32.906 -10.805 -14.797 1 59.97 234 CYS A CA 1
ATOM 1742 C C . CYS A 1 234 ? 33.219 -11.859 -15.836 1 59.97 234 CYS A C 1
ATOM 1744 O O . CYS A 1 234 ? 34.062 -11.633 -16.703 1 59.97 234 CYS A O 1
ATOM 1746 N N . LYS A 1 235 ? 32.562 -12.953 -15.656 1 54.91 235 LYS A N 1
ATOM 1747 C CA . LYS A 1 235 ? 32.844 -14.039 -16.594 1 54.91 235 LYS A CA 1
ATOM 1748 C C . LYS A 1 235 ? 32.062 -13.844 -17.891 1 54.91 235 LYS A C 1
ATOM 1750 O O . LYS A 1 235 ? 32.438 -14.391 -18.938 1 54.91 235 LYS A O 1
ATOM 1755 N N . GLY A 1 236 ? 31.125 -13.016 -17.719 1 50.44 236 GLY A N 1
ATOM 1756 C CA . GLY A 1 236 ? 30.297 -12.828 -18.891 1 50.44 236 GLY A CA 1
ATOM 1757 C C . GLY A 1 236 ? 30.734 -11.664 -19.766 1 50.44 236 GLY A C 1
ATOM 1758 O O . GLY A 1 236 ? 31.938 -11.516 -20.031 1 50.44 236 GLY A O 1
ATOM 1759 N N . GLN A 1 237 ? 29.812 -10.922 -20.25 1 48.47 237 GLN A N 1
ATOM 1760 C CA . GLN A 1 237 ? 29.969 -9.867 -21.25 1 48.47 237 GLN A CA 1
ATOM 1761 C C . GLN A 1 237 ? 30.797 -8.711 -20.703 1 48.47 237 GLN A C 1
ATOM 1763 O O . GLN A 1 237 ? 31.469 -8.008 -21.469 1 48.47 237 GLN A O 1
ATOM 1768 N N . PHE A 1 238 ? 30.625 -8.516 -19.344 1 52.31 238 PHE A N 1
ATOM 1769 C CA . PHE A 1 238 ? 31.344 -7.395 -18.75 1 52.31 238 PHE A CA 1
ATOM 1770 C C . PHE A 1 238 ? 32.75 -7.812 -18.312 1 52.31 238 PHE A C 1
ATOM 1772 O O . PHE A 1 238 ? 32.906 -8.352 -17.219 1 52.31 238 PHE A O 1
ATOM 1779 N N . LYS A 1 239 ? 33.594 -8.141 -19.219 1 54.28 239 LYS A N 1
ATOM 1780 C CA . LYS A 1 239 ? 34.938 -8.68 -19.031 1 54.28 239 LYS A CA 1
ATOM 1781 C C . LYS A 1 239 ? 35.812 -7.699 -18.266 1 54.28 239 LYS A C 1
ATOM 1783 O O . LYS A 1 239 ? 37.031 -7.688 -18.438 1 54.28 239 LYS A O 1
ATOM 1788 N N . LYS A 1 240 ? 35.219 -6.715 -17.656 1 57.56 240 LYS A N 1
ATOM 1789 C CA . LYS A 1 240 ? 36.062 -5.766 -16.953 1 57.56 240 LYS A CA 1
ATOM 1790 C C . LYS A 1 240 ? 36.062 -6.016 -15.453 1 57.56 240 LYS A C 1
ATOM 1792 O O . LYS A 1 240 ? 35.031 -6.348 -14.875 1 57.56 240 LYS A O 1
ATOM 1797 N N . ASP A 1 241 ? 37.281 -6.023 -14.875 1 69.06 241 ASP A N 1
ATOM 1798 C CA . ASP A 1 241 ? 37.438 -6.125 -13.43 1 69.06 241 ASP A CA 1
ATOM 1799 C C . ASP A 1 241 ? 36.812 -4.934 -12.711 1 69.06 241 ASP A C 1
ATOM 1801 O O . ASP A 1 241 ? 36.75 -3.832 -13.266 1 69.06 241 ASP A O 1
ATOM 1805 N N . PHE A 1 242 ? 36.062 -5.254 -11.711 1 82.25 242 PHE A N 1
ATOM 1806 C CA . PHE A 1 242 ? 35.469 -4.145 -10.969 1 82.25 242 PHE A CA 1
ATOM 1807 C C . PHE A 1 242 ? 36.062 -4.035 -9.586 1 82.25 242 PHE A C 1
ATOM 1809 O O . PHE A 1 242 ? 36.688 -4.977 -9.094 1 82.25 242 PHE A O 1
ATOM 1816 N N . LYS A 1 243 ? 36.125 -2.848 -9.078 1 90.94 243 LYS A N 1
ATOM 1817 C CA . LYS A 1 243 ? 36.531 -2.555 -7.707 1 90.94 243 LYS A CA 1
ATOM 1818 C C . LYS A 1 243 ? 35.375 -2.781 -6.723 1 90.94 243 LYS A C 1
ATOM 1820 O O . LYS A 1 243 ? 34.25 -2.432 -7.004 1 90.94 243 LYS A O 1
ATOM 1825 N N . TRP A 1 244 ? 35.719 -3.467 -5.613 1 92.88 244 TRP A N 1
ATOM 1826 C CA . TRP A 1 244 ? 34.688 -3.756 -4.613 1 92.88 244 TRP A CA 1
ATOM 1827 C C . TRP A 1 244 ? 35 -3.055 -3.297 1 92.88 244 TRP A C 1
ATOM 1829 O O . TRP A 1 244 ? 36.094 -3.209 -2.744 1 92.88 244 TRP A O 1
ATOM 1839 N N . ILE A 1 245 ? 34.094 -2.262 -2.836 1 96.19 245 ILE A N 1
ATOM 1840 C CA . ILE A 1 245 ? 34.219 -1.566 -1.562 1 96.19 245 ILE A CA 1
ATOM 1841 C C . ILE A 1 245 ? 33.25 -2.135 -0.551 1 96.19 245 ILE A C 1
ATOM 1843 O O . ILE A 1 245 ? 32.062 -2.348 -0.874 1 96.19 245 ILE A O 1
ATOM 1847 N N . GLY A 1 246 ? 33.656 -2.439 0.684 1 95.62 246 GLY A N 1
ATOM 1848 C CA . GLY A 1 246 ? 32.781 -2.955 1.719 1 95.62 246 GLY A CA 1
ATOM 1849 C C . GLY A 1 246 ? 33.438 -3.035 3.082 1 95.62 246 GLY A C 1
ATOM 1850 O O . GLY A 1 246 ? 34.688 -2.912 3.191 1 95.62 246 GLY A O 1
ATOM 1851 N N . TRP A 1 247 ? 32.656 -3.205 4.094 1 95.44 247 TRP A N 1
ATOM 1852 C CA . TRP A 1 247 ? 33.094 -3.424 5.461 1 95.44 247 TRP A CA 1
ATOM 1853 C C . TRP A 1 247 ? 33.719 -4.805 5.617 1 95.44 247 TRP A C 1
ATOM 1855 O O . TRP A 1 247 ? 33.281 -5.773 5.004 1 95.44 247 TRP A O 1
ATOM 1865 N N . ILE A 1 248 ? 34.719 -4.957 6.34 1 90.62 248 ILE A N 1
ATOM 1866 C CA . ILE A 1 248 ? 35.438 -6.215 6.488 1 90.62 248 ILE A CA 1
ATOM 1867 C C . ILE A 1 248 ? 34.625 -7.164 7.379 1 90.62 248 ILE A C 1
ATOM 1869 O O . ILE A 1 248 ? 34.938 -8.359 7.441 1 90.62 248 ILE A O 1
ATOM 1873 N N . GLY A 1 249 ? 33.531 -6.633 8.031 1 87.44 249 GLY A N 1
ATOM 1874 C CA . GLY A 1 249 ? 32.625 -7.504 8.758 1 87.44 249 GLY A CA 1
ATOM 1875 C C . GLY A 1 249 ? 33 -7.664 10.219 1 87.44 249 GLY A C 1
ATOM 1876 O O . GLY A 1 249 ? 32.281 -8.344 10.969 1 87.44 249 GLY A O 1
ATOM 1877 N N . THR A 1 250 ? 34.188 -7.039 10.617 1 85.44 250 THR A N 1
ATOM 1878 C CA . THR A 1 250 ? 34.594 -7.141 12.016 1 85.44 250 THR A CA 1
ATOM 1879 C C . THR A 1 250 ? 35.312 -5.863 12.461 1 85.44 250 THR A C 1
ATOM 1881 O O . THR A 1 250 ? 35.844 -5.129 11.633 1 85.44 250 THR A O 1
ATOM 1884 N N . ALA A 1 251 ? 35.156 -5.617 13.719 1 82.12 251 ALA A N 1
ATOM 1885 C CA . ALA A 1 251 ? 35.844 -4.457 14.297 1 82.12 251 ALA A CA 1
ATOM 1886 C C . ALA A 1 251 ? 37.062 -4.871 15.102 1 82.12 251 ALA A C 1
ATOM 1888 O O . ALA A 1 251 ? 37.594 -4.086 15.891 1 82.12 251 ALA A O 1
ATOM 1889 N N . GLU A 1 252 ? 37.5 -6.008 14.844 1 79.38 252 GLU A N 1
ATOM 1890 C CA . GLU A 1 252 ? 38.562 -6.574 15.672 1 79.38 252 GLU A CA 1
ATOM 1891 C C . GLU A 1 252 ? 39.906 -5.98 15.312 1 79.38 252 GLU A C 1
ATOM 1893 O O . GLU A 1 252 ? 40.844 -5.977 16.141 1 79.38 252 GLU A O 1
ATOM 1898 N N . PHE A 1 253 ? 40.031 -5.523 14.07 1 78.56 253 PHE A N 1
ATOM 1899 C CA . PHE A 1 253 ? 41.312 -5 13.633 1 78.56 253 PHE A CA 1
ATOM 1900 C C . PHE A 1 253 ? 41.469 -3.527 13.992 1 78.56 253 PHE A C 1
ATOM 1902 O O . PHE A 1 253 ? 41.031 -2.654 13.234 1 78.56 253 PHE A O 1
ATOM 1909 N N . GLU A 1 254 ? 42.094 -3.168 15.07 1 79.44 254 GLU A N 1
ATOM 1910 C CA . GLU A 1 254 ? 42.125 -1.801 15.578 1 79.44 254 GLU A CA 1
ATOM 1911 C C . GLU A 1 254 ? 43.5 -1.158 15.273 1 79.44 254 GLU A C 1
ATOM 1913 O O . GLU A 1 254 ? 43.594 0.062 15.117 1 79.44 254 GLU A O 1
ATOM 1918 N N . LEU A 1 255 ? 44.531 -2.029 15.07 1 82.81 255 LEU A N 1
ATOM 1919 C CA . LEU A 1 255 ? 45.875 -1.484 14.867 1 82.81 255 LEU A CA 1
ATOM 1920 C C . LEU A 1 255 ? 46.031 -0.964 13.445 1 82.81 255 LEU A C 1
ATOM 1922 O O . LEU A 1 255 ? 45.656 -1.645 12.484 1 82.81 255 LEU A O 1
ATOM 1926 N N . GLU A 1 256 ? 46.531 0.192 13.32 1 88.06 256 GLU A N 1
ATOM 1927 C CA . GLU A 1 256 ? 46.688 0.855 12.023 1 88.06 256 GLU A CA 1
ATOM 1928 C C . GLU A 1 256 ? 47.625 0.077 11.109 1 88.06 256 GLU A C 1
ATOM 1930 O O . GLU A 1 256 ? 47.438 0.059 9.891 1 88.06 256 GLU A O 1
ATOM 1935 N N . GLU A 1 257 ? 48.625 -0.524 11.68 1 86.31 257 GLU A N 1
ATOM 1936 C CA . GLU A 1 257 ? 49.531 -1.326 10.883 1 86.31 257 GLU A CA 1
ATOM 1937 C C . GLU A 1 257 ? 48.844 -2.525 10.258 1 86.31 257 GLU A C 1
ATOM 1939 O O . GLU A 1 257 ? 49.094 -2.867 9.102 1 86.31 257 GLU A O 1
ATOM 1944 N N . GLU A 1 258 ? 48 -3.078 11.031 1 86.75 258 GLU A N 1
ATOM 1945 C CA . GLU A 1 258 ? 47.25 -4.215 10.539 1 86.75 258 GLU A CA 1
ATOM 1946 C C . GLU A 1 258 ? 46.281 -3.795 9.438 1 86.75 258 GLU A C 1
ATOM 1948 O O . GLU A 1 258 ? 46.062 -4.523 8.461 1 86.75 258 GLU A O 1
ATOM 1953 N N . LYS A 1 259 ? 45.719 -2.652 9.648 1 90.75 259 LYS A N 1
ATOM 1954 C CA . LYS A 1 259 ? 44.781 -2.129 8.648 1 90.75 259 LYS A CA 1
ATOM 1955 C C . LYS A 1 259 ? 45.5 -1.849 7.328 1 90.75 259 LYS A C 1
ATOM 1957 O O . LYS A 1 259 ? 44.969 -2.143 6.258 1 90.75 259 LYS A O 1
ATOM 1962 N N . ALA A 1 260 ? 46.594 -1.321 7.457 1 91 260 ALA A N 1
ATOM 1963 C CA . ALA A 1 260 ? 47.375 -1.018 6.262 1 91 260 ALA A CA 1
ATOM 1964 C C . ALA A 1 260 ? 47.781 -2.295 5.523 1 91 260 ALA A C 1
ATOM 1966 O O . ALA A 1 260 ? 47.75 -2.342 4.293 1 91 260 ALA A O 1
ATOM 1967 N N . GLU A 1 261 ? 48.156 -3.246 6.277 1 89.31 261 GLU A N 1
ATOM 1968 C CA . GLU A 1 261 ? 48.5 -4.527 5.676 1 89.31 261 GLU A CA 1
ATOM 1969 C C . GLU A 1 261 ? 47.312 -5.168 4.988 1 89.31 261 GLU A C 1
ATOM 1971 O O . GLU A 1 261 ? 47.438 -5.723 3.893 1 89.31 261 GLU A O 1
ATOM 1976 N N . LEU A 1 262 ? 46.312 -5.121 5.676 1 90.25 262 LEU A N 1
ATOM 1977 C CA . LEU A 1 262 ? 45.094 -5.691 5.125 1 90.25 262 LEU A CA 1
ATOM 1978 C C . LEU A 1 262 ? 44.656 -4.961 3.85 1 90.25 262 LEU A C 1
ATOM 1980 O O . LEU A 1 262 ? 44.219 -5.59 2.887 1 90.25 262 LEU A O 1
ATOM 1984 N N . ARG A 1 263 ? 44.75 -3.684 3.852 1 91.94 263 ARG A N 1
ATOM 1985 C CA . ARG A 1 263 ? 44.438 -2.895 2.662 1 91.94 263 ARG A CA 1
ATOM 1986 C C . ARG A 1 263 ? 45.312 -3.326 1.481 1 91.94 263 ARG A C 1
ATOM 1988 O O . ARG A 1 263 ? 44.812 -3.453 0.359 1 91.94 263 ARG A O 1
ATOM 1995 N N . HIS A 1 264 ? 46.469 -3.537 1.778 1 90.75 264 HIS A N 1
ATOM 1996 C CA . HIS A 1 264 ? 47.406 -3.93 0.735 1 90.75 264 HIS A CA 1
ATOM 1997 C C . HIS A 1 264 ? 47.062 -5.309 0.175 1 90.75 264 HIS A C 1
ATOM 1999 O O . HIS A 1 264 ? 47.094 -5.512 -1.041 1 90.75 264 HIS A O 1
ATOM 2005 N N . GLU A 1 265 ? 46.812 -6.156 1.029 1 89.88 265 GLU A N 1
ATOM 2006 C CA . GLU A 1 265 ? 46.469 -7.516 0.608 1 89.88 265 GLU A CA 1
ATOM 2007 C C . GLU A 1 265 ? 45.156 -7.535 -0.19 1 89.88 265 GLU A C 1
ATOM 2009 O O . GLU A 1 265 ? 45.062 -8.258 -1.181 1 89.88 265 GLU A O 1
ATOM 2014 N N . LEU A 1 266 ? 44.281 -6.789 0.224 1 90.38 266 LEU A N 1
ATOM 2015 C CA . LEU A 1 266 ? 42.938 -6.781 -0.409 1 90.38 266 LEU A CA 1
ATOM 2016 C C . LEU A 1 266 ? 43 -6.082 -1.764 1 90.38 266 LEU A C 1
ATOM 2018 O O . LEU A 1 266 ? 42.25 -6.426 -2.674 1 90.38 266 LEU A O 1
ATOM 2022 N N . GLU A 1 267 ? 43.844 -5.145 -1.854 1 89.44 267 GLU A N 1
ATOM 2023 C CA . GLU A 1 267 ? 44 -4.43 -3.117 1 89.44 267 GLU A CA 1
ATOM 2024 C C . GLU A 1 267 ? 44.375 -5.379 -4.246 1 89.44 267 GLU A C 1
ATOM 2026 O O . GLU A 1 267 ? 44 -5.168 -5.402 1 89.44 267 GLU A O 1
ATOM 2031 N N . LYS A 1 268 ? 45.031 -6.414 -3.873 1 84.5 268 LYS A N 1
ATOM 2032 C CA . LYS A 1 268 ? 45.438 -7.422 -4.855 1 84.5 268 LYS A CA 1
ATOM 2033 C C . LYS A 1 268 ? 44.219 -8.102 -5.469 1 84.5 268 LYS A C 1
ATOM 2035 O O . LYS A 1 268 ? 44.281 -8.602 -6.59 1 84.5 268 LYS A O 1
ATOM 2040 N N . PHE A 1 269 ? 43.188 -8.062 -4.734 1 82.88 269 PHE A N 1
ATOM 2041 C CA . PHE A 1 269 ? 41.969 -8.656 -5.207 1 82.88 269 PHE A CA 1
ATOM 2042 C C . PHE A 1 269 ? 41 -7.582 -5.703 1 82.88 269 PHE A C 1
ATOM 2044 O O . PHE A 1 269 ? 39.812 -7.84 -5.879 1 82.88 269 PHE A O 1
ATOM 2051 N N . ASN A 1 270 ? 41.469 -6.363 -5.883 1 88.44 270 ASN A N 1
ATOM 2052 C CA . ASN A 1 270 ? 40.656 -5.211 -6.262 1 88.44 270 ASN A CA 1
ATOM 2053 C C . ASN A 1 270 ? 39.531 -4.949 -5.254 1 88.44 270 ASN A C 1
ATOM 2055 O O . ASN A 1 270 ? 38.406 -4.656 -5.641 1 88.44 270 ASN A O 1
ATOM 2059 N N . GLN A 1 271 ? 39.844 -5.238 -4.02 1 91.25 271 GLN A N 1
ATOM 2060 C CA . GLN A 1 271 ? 38.906 -4.984 -2.92 1 91.25 271 GLN A CA 1
ATOM 2061 C C . GLN A 1 271 ? 39.438 -3.889 -1.998 1 91.25 271 GLN A C 1
ATOM 2063 O O . GLN A 1 271 ? 40.656 -3.822 -1.729 1 91.25 271 GLN A O 1
ATOM 2068 N N . TYR A 1 272 ? 38.594 -3.021 -1.618 1 94.94 272 TYR A N 1
ATOM 2069 C CA . TYR A 1 272 ? 38.969 -1.868 -0.798 1 94.94 272 TYR A CA 1
ATOM 2070 C C . TYR A 1 272 ? 38.125 -1.827 0.476 1 94.94 272 TYR A C 1
ATOM 2072 O O . TYR A 1 272 ? 36.906 -1.569 0.427 1 94.94 272 TYR A O 1
ATOM 2080 N N . PRO A 1 273 ? 38.75 -1.982 1.656 1 94.88 273 PRO A N 1
ATOM 2081 C CA . PRO A 1 273 ? 38 -2.182 2.9 1 94.88 273 PRO A CA 1
ATOM 2082 C C . PRO A 1 273 ? 37.594 -0.868 3.559 1 94.88 273 PRO A C 1
ATOM 2084 O O . PRO A 1 273 ? 38.312 0.136 3.438 1 94.88 273 PRO A O 1
ATOM 2087 N N . VAL A 1 274 ? 36.438 -0.858 4.195 1 96.06 274 VAL A N 1
ATOM 2088 C CA . VAL A 1 274 ? 36 0.155 5.148 1 96.06 274 VAL A CA 1
ATOM 2089 C C . VAL A 1 274 ? 36.094 -0.392 6.57 1 96.06 274 VAL A C 1
ATOM 2091 O O . VAL A 1 274 ? 35.594 -1.483 6.863 1 96.06 274 VAL A O 1
ATOM 2094 N N . PHE A 1 275 ? 36.812 0.345 7.41 1 94.75 275 PHE A N 1
ATOM 2095 C CA . PHE A 1 275 ? 37 -0.088 8.789 1 94.75 275 PHE A CA 1
ATOM 2096 C C . PHE A 1 275 ? 36.031 0.632 9.719 1 94.75 275 PHE A C 1
ATOM 2098 O O . PHE A 1 275 ? 35.875 1.857 9.664 1 94.75 275 PHE A O 1
ATOM 2105 N N . LEU A 1 276 ? 35.312 -0.137 10.492 1 95.06 276 LEU A N 1
ATOM 2106 C CA . LEU A 1 276 ? 34.375 0.428 11.461 1 95.06 276 LEU A CA 1
ATOM 2107 C C . LEU A 1 276 ? 34.812 0.124 12.883 1 95.06 276 LEU A C 1
ATOM 2109 O O . LEU A 1 276 ? 35.312 -0.965 13.164 1 95.06 276 LEU A O 1
ATOM 2113 N N . GLU A 1 277 ? 34.562 1.062 13.758 1 93.19 277 GLU A N 1
ATOM 2114 C CA . GLU A 1 277 ? 34.75 0.82 15.188 1 93.19 277 GLU A CA 1
ATOM 2115 C C . GLU A 1 277 ? 33.656 -0.055 15.758 1 93.19 277 GLU A C 1
ATOM 2117 O O . GLU A 1 277 ? 32.562 -0.155 15.172 1 93.19 277 GLU A O 1
ATOM 2122 N N . ALA A 1 278 ? 33.938 -0.667 16.828 1 91.81 278 ALA A N 1
ATOM 2123 C CA . ALA A 1 278 ? 33 -1.594 17.438 1 91.81 278 ALA A CA 1
ATOM 2124 C C . ALA A 1 278 ? 31.641 -0.912 17.703 1 91.81 278 ALA A C 1
ATOM 2126 O O . ALA A 1 278 ? 30.594 -1.484 17.438 1 91.81 278 ALA A O 1
ATOM 2127 N N . GLU A 1 279 ? 31.719 0.217 18.219 1 93.75 279 GLU A N 1
ATOM 2128 C CA . GLU A 1 279 ? 30.5 0.948 18.531 1 93.75 279 GLU A CA 1
ATOM 2129 C C . GLU A 1 279 ? 29.734 1.315 17.25 1 93.75 279 GLU A C 1
ATOM 2131 O O . GLU A 1 279 ? 28.516 1.244 17.219 1 93.75 279 GLU A O 1
ATOM 2136 N N . GLU A 1 280 ? 30.453 1.701 16.297 1 93.94 280 GLU A N 1
ATOM 2137 C CA . GLU A 1 280 ? 29.844 2.035 15.016 1 93.94 280 GLU A CA 1
ATOM 2138 C C . GLU A 1 280 ? 29.188 0.812 14.383 1 93.94 280 GLU A C 1
ATOM 2140 O O . GLU A 1 280 ? 28.078 0.903 13.852 1 93.94 280 GLU A O 1
ATOM 2145 N N . ALA A 1 281 ? 29.922 -0.228 14.461 1 92.75 281 ALA A N 1
ATOM 2146 C CA . ALA A 1 281 ? 29.391 -1.469 13.898 1 92.75 281 ALA A CA 1
ATOM 2147 C C . ALA A 1 281 ? 28.094 -1.878 14.586 1 92.75 281 ALA A C 1
ATOM 2149 O O . ALA A 1 281 ? 27.141 -2.291 13.93 1 92.75 281 ALA A O 1
ATOM 2150 N N . HIS A 1 282 ? 28.094 -1.732 15.812 1 92.5 282 HIS A N 1
ATOM 2151 C CA . HIS A 1 282 ? 26.922 -2.129 16.578 1 92.5 282 HIS A CA 1
ATOM 2152 C C . HIS A 1 282 ? 25.734 -1.208 16.297 1 92.5 282 HIS A C 1
ATOM 2154 O O . HIS A 1 282 ? 24.641 -1.679 15.992 1 92.5 282 HIS A O 1
ATOM 2160 N N . LYS A 1 283 ? 25.875 0.061 16.391 1 94.69 283 LYS A N 1
ATOM 2161 C CA . LYS A 1 283 ? 24.797 1.031 16.219 1 94.69 283 LYS A CA 1
ATOM 2162 C C . LYS A 1 283 ? 24.328 1.083 14.773 1 94.69 283 LYS A C 1
ATOM 2164 O O . LYS A 1 283 ? 23.125 1.185 14.516 1 94.69 283 LYS A O 1
ATOM 2169 N N . TYR A 1 284 ? 25.281 1.01 13.914 1 94.62 284 TYR A N 1
ATOM 2170 C CA . TYR A 1 284 ? 24.969 1.06 12.492 1 94.62 284 TYR A CA 1
ATOM 2171 C C . TYR A 1 284 ? 24.344 -0.244 12.023 1 94.62 284 TYR A C 1
ATOM 2173 O O . TYR A 1 284 ? 23.25 -0.236 11.43 1 94.62 284 TYR A O 1
ATOM 2181 N N . TYR A 1 285 ? 24.938 -1.338 12.242 1 93.5 285 TYR A N 1
ATOM 2182 C CA . TYR A 1 285 ? 24.547 -2.613 11.656 1 93.5 285 TYR A CA 1
ATOM 2183 C C . TYR A 1 285 ? 23.453 -3.283 12.477 1 93.5 285 TYR A C 1
ATOM 2185 O O . TYR A 1 285 ? 22.375 -3.6 11.961 1 93.5 285 TYR A O 1
ATOM 2193 N N . ASP A 1 286 ? 23.703 -3.537 13.742 1 89.5 286 ASP A N 1
ATOM 2194 C CA . ASP A 1 286 ? 22.719 -4.199 14.594 1 89.5 286 ASP A CA 1
ATOM 2195 C C . ASP A 1 286 ? 21.578 -3.252 14.953 1 89.5 286 ASP A C 1
ATOM 2197 O O . ASP A 1 286 ? 20.422 -3.67 15.023 1 89.5 286 ASP A O 1
ATOM 2201 N N . GLY A 1 287 ? 21.922 -2.027 15.164 1 91.38 287 GLY A N 1
ATOM 2202 C CA . GLY A 1 287 ? 20.938 -1.045 15.609 1 91.38 287 GLY A CA 1
ATOM 2203 C C . GLY A 1 287 ? 20.047 -0.552 14.484 1 91.38 287 GLY A C 1
ATOM 2204 O O . GLY A 1 287 ? 18.969 -1.12 14.242 1 91.38 287 GLY A O 1
ATOM 2205 N N . PHE A 1 288 ? 20.469 0.403 13.695 1 94.19 288 PHE A N 1
ATOM 2206 C CA . PHE A 1 288 ? 19.578 1.081 12.75 1 94.19 288 PHE A CA 1
ATOM 2207 C C . PHE A 1 288 ? 19.25 0.173 11.57 1 94.19 288 PHE A C 1
ATOM 2209 O O . PHE A 1 288 ? 18.094 0.096 11.148 1 94.19 288 PHE A O 1
ATOM 2216 N N . SER A 1 289 ? 20.219 -0.47 10.992 1 94.56 289 SER A N 1
ATOM 2217 C CA . SER A 1 289 ? 20.016 -1.278 9.797 1 94.56 289 SER A CA 1
ATOM 2218 C C . SER A 1 289 ? 19.125 -2.486 10.102 1 94.56 289 SER A C 1
ATOM 2220 O O . SER A 1 289 ? 18.078 -2.67 9.477 1 94.56 289 SER A O 1
ATOM 2222 N N . ASN A 1 290 ? 19.5 -3.25 11.141 1 90.38 290 ASN A N 1
ATOM 2223 C CA . ASN A 1 290 ? 18.797 -4.508 11.375 1 90.38 290 ASN A CA 1
ATOM 2224 C C . ASN A 1 290 ? 17.766 -4.375 12.484 1 90.38 290 ASN A C 1
ATOM 2226 O O . ASN A 1 290 ? 16.891 -5.223 12.625 1 90.38 290 ASN A O 1
ATOM 2230 N N . GLY A 1 291 ? 17.859 -3.322 13.227 1 88.5 291 GLY A N 1
ATOM 2231 C CA . GLY A 1 291 ? 16.891 -3.105 14.289 1 88.5 291 GLY A CA 1
ATOM 2232 C C . GLY A 1 291 ? 15.734 -2.215 13.875 1 88.5 291 GLY A C 1
ATOM 2233 O O . GLY A 1 291 ? 14.656 -2.273 14.469 1 88.5 291 GLY A O 1
ATOM 2234 N N . VAL A 1 292 ? 15.922 -1.385 12.828 1 92 292 VAL A N 1
ATOM 2235 C CA . VAL A 1 292 ? 14.883 -0.441 12.422 1 92 292 VAL A CA 1
ATOM 2236 C C . VAL A 1 292 ? 14.484 -0.692 10.969 1 92 292 VAL A C 1
ATOM 2238 O O . VAL A 1 292 ? 13.344 -1.062 10.688 1 92 292 VAL A O 1
ATOM 2241 N N . LEU A 1 293 ? 15.414 -0.628 10.07 1 94.75 293 LEU A N 1
ATOM 2242 C CA . LEU A 1 293 ? 15.109 -0.691 8.648 1 94.75 293 LEU A CA 1
ATOM 2243 C C . LEU A 1 293 ? 14.641 -2.088 8.25 1 94.75 293 LEU A C 1
ATOM 2245 O O . LEU A 1 293 ? 13.609 -2.24 7.59 1 94.75 293 LEU A O 1
ATOM 2249 N N . TRP A 1 294 ? 15.383 -3.111 8.703 1 93.12 294 TRP A N 1
ATOM 2250 C CA . TRP A 1 294 ? 15.062 -4.477 8.297 1 93.12 294 TRP A CA 1
ATOM 2251 C C . TRP A 1 294 ? 13.648 -4.855 8.727 1 93.12 294 TRP A C 1
ATOM 2253 O O . TRP A 1 294 ? 12.836 -5.27 7.898 1 93.12 294 TRP A O 1
ATOM 2263 N N . PRO A 1 295 ? 13.32 -4.711 10 1 91.31 295 PRO A N 1
ATOM 2264 C CA . PRO A 1 295 ? 11.961 -5.09 10.383 1 91.31 295 PRO A CA 1
ATOM 2265 C C . PRO A 1 295 ? 10.898 -4.227 9.711 1 91.31 295 PRO A C 1
ATOM 2267 O O . PRO A 1 295 ? 9.859 -4.738 9.289 1 91.31 295 PRO A O 1
ATOM 2270 N N . LEU A 1 296 ? 11.109 -2.943 9.602 1 93.25 296 LEU A N 1
ATOM 2271 C CA . LEU A 1 296 ? 10.125 -2.051 9 1 93.25 296 LEU A CA 1
ATOM 2272 C C . LEU A 1 296 ? 9.914 -2.383 7.527 1 93.25 296 LEU A C 1
ATOM 2274 O O . LEU A 1 296 ? 8.773 -2.426 7.055 1 93.25 296 LEU A O 1
ATOM 2278 N N . PHE A 1 297 ? 11.008 -2.611 6.789 1 95.94 297 PHE A N 1
ATOM 2279 C CA . PHE A 1 297 ? 10.922 -2.893 5.359 1 95.94 297 PHE A CA 1
ATOM 2280 C C . PHE A 1 297 ? 10.266 -4.246 5.113 1 95.94 297 PHE A C 1
ATOM 2282 O O . PHE A 1 297 ? 9.805 -4.523 4.004 1 95.94 297 PHE A O 1
ATOM 2289 N N . HIS A 1 298 ? 10.227 -5.078 6.148 1 93.38 298 HIS A N 1
ATOM 2290 C CA . HIS A 1 298 ? 9.578 -6.379 6.031 1 93.38 298 HIS A CA 1
ATOM 2291 C C . HIS A 1 298 ? 8.242 -6.402 6.762 1 93.38 298 HIS A C 1
ATOM 2293 O O . HIS A 1 298 ? 7.73 -7.473 7.094 1 93.38 298 HIS A O 1
ATOM 2299 N N . TYR A 1 299 ? 7.688 -5.23 7.125 1 90.56 299 TYR A N 1
ATOM 2300 C CA . TYR A 1 299 ? 6.352 -5.051 7.68 1 90.56 299 TYR A CA 1
ATOM 2301 C C . TYR A 1 299 ? 6.262 -5.629 9.086 1 90.56 299 TYR A C 1
ATOM 2303 O O . TYR A 1 299 ? 5.215 -6.148 9.484 1 90.56 299 TYR A O 1
ATOM 2311 N N . LEU A 1 300 ? 7.359 -5.652 9.828 1 87.69 300 LEU A N 1
ATOM 2312 C CA . LEU A 1 300 ? 7.395 -6.219 11.172 1 87.69 300 LEU A CA 1
ATOM 2313 C C . LEU A 1 300 ? 7.832 -5.172 12.188 1 87.69 300 LEU A C 1
ATOM 2315 O O . LEU A 1 300 ? 8.734 -5.426 13 1 87.69 300 LEU A O 1
ATOM 2319 N N . TYR A 1 301 ? 7.125 -3.996 12.195 1 75.94 301 TYR A N 1
ATOM 2320 C CA . TYR A 1 301 ? 7.605 -2.863 12.977 1 75.94 301 TYR A CA 1
ATOM 2321 C C . TYR A 1 301 ? 7.238 -3.021 14.453 1 75.94 301 TYR A C 1
ATOM 2323 O O . TYR A 1 301 ? 7.766 -2.311 15.305 1 75.94 301 TYR A O 1
ATOM 2331 N N . GLU A 1 302 ? 6.434 -4.031 14.781 1 69.69 302 GLU A N 1
ATOM 2332 C CA . GLU A 1 302 ? 6.086 -4.25 16.188 1 69.69 302 GLU A CA 1
ATOM 2333 C C . GLU A 1 302 ? 7.238 -4.898 16.953 1 69.69 302 GLU A C 1
ATOM 2335 O O . GLU A 1 302 ? 7.223 -4.953 18.172 1 69.69 302 GLU A O 1
ATOM 2340 N N . LYS A 1 303 ? 8.125 -5.336 16.219 1 55.12 303 LYS A N 1
ATOM 2341 C CA . LYS A 1 303 ? 9.281 -5.984 16.828 1 55.12 303 LYS A CA 1
ATOM 2342 C C . LYS A 1 303 ? 10.172 -4.961 17.531 1 55.12 303 LYS A C 1
ATOM 2344 O O . LYS A 1 303 ? 11.375 -4.883 17.25 1 55.12 303 LYS A O 1
ATOM 2349 N N . ASN A 1 304 ? 9.562 -4.121 18.406 1 59.47 304 ASN A N 1
ATOM 2350 C CA . ASN A 1 304 ? 10.281 -3.176 19.25 1 59.47 304 ASN A CA 1
ATOM 2351 C C . ASN A 1 304 ? 11.062 -2.158 18.422 1 59.47 304 ASN A C 1
ATOM 2353 O O . ASN A 1 304 ? 12.219 -1.873 18.719 1 59.47 304 ASN A O 1
ATOM 2357 N N . VAL A 1 305 ? 10.578 -1.818 17.375 1 63.75 305 VAL A N 1
ATOM 2358 C CA . VAL A 1 305 ? 11.227 -0.784 16.578 1 63.75 305 VAL A CA 1
ATOM 2359 C C . VAL A 1 305 ? 11.195 0.545 17.328 1 63.75 305 VAL A C 1
ATOM 2361 O O . VAL A 1 305 ? 10.117 1.082 17.609 1 63.75 305 VAL A O 1
ATOM 2364 N N . THR A 1 306 ? 12.367 0.815 17.922 1 72 306 THR A N 1
ATOM 2365 C CA . THR A 1 306 ? 12.523 2.111 18.578 1 72 306 THR A CA 1
ATOM 2366 C C . THR A 1 306 ? 13.547 2.967 17.844 1 72 306 THR A C 1
ATOM 2368 O O . THR A 1 306 ? 14.695 2.551 17.656 1 72 306 THR A O 1
ATOM 2371 N N . PHE A 1 307 ? 13.094 4.012 17.406 1 79.31 307 PHE A N 1
ATOM 2372 C CA . PHE A 1 307 ? 14 4.93 16.734 1 79.31 307 PHE A CA 1
ATOM 2373 C C . PHE A 1 307 ? 14.875 5.668 17.734 1 79.31 307 PHE A C 1
ATOM 2375 O O . PHE A 1 307 ? 14.359 6.277 18.672 1 79.31 307 PHE A O 1
ATOM 2382 N N . ASN A 1 308 ? 16.094 5.484 17.562 1 85.69 308 ASN A N 1
ATOM 2383 C CA . ASN A 1 308 ? 17.109 6.098 18.422 1 85.69 308 ASN A CA 1
ATOM 2384 C C . ASN A 1 308 ? 18.016 7.031 17.625 1 85.69 308 ASN A C 1
ATOM 2386 O O . ASN A 1 308 ? 18.641 6.621 16.641 1 85.69 308 ASN A O 1
ATOM 2390 N N . MET A 1 309 ? 18.188 8.18 18.094 1 87.25 309 MET A N 1
ATOM 2391 C CA . MET A 1 309 ? 18.953 9.195 17.375 1 87.25 309 MET A CA 1
ATOM 2392 C C . MET A 1 309 ? 20.422 8.797 17.281 1 87.25 309 MET A C 1
ATOM 2394 O O . MET A 1 309 ? 21.078 9.078 16.281 1 87.25 309 MET A O 1
ATOM 2398 N N . ALA A 1 310 ? 20.922 8.148 18.281 1 91.06 310 ALA A N 1
ATOM 2399 C CA . ALA A 1 310 ? 22.328 7.742 18.281 1 91.06 310 ALA A CA 1
ATOM 2400 C C . ALA A 1 310 ? 22.594 6.723 17.188 1 91.06 310 ALA A C 1
ATOM 2402 O O . ALA A 1 310 ? 23.656 6.754 16.547 1 91.06 310 ALA A O 1
ATOM 2403 N N . GLU A 1 311 ? 21.719 5.836 17 1 94.19 311 GLU A N 1
ATOM 2404 C CA . GLU A 1 311 ? 21.844 4.84 15.938 1 94.19 311 GLU A CA 1
ATOM 2405 C C . GLU A 1 311 ? 21.734 5.48 14.562 1 94.19 311 GLU A C 1
ATOM 2407 O O . GLU A 1 311 ? 22.469 5.102 13.633 1 94.19 311 GLU A O 1
ATOM 2412 N N . TRP A 1 312 ? 20.875 6.434 14.43 1 95.44 312 TRP A N 1
ATOM 2413 C CA . TRP A 1 312 ? 20.734 7.164 13.172 1 95.44 312 TRP A CA 1
ATOM 2414 C C . TRP A 1 312 ? 22 7.93 12.844 1 95.44 312 TRP A C 1
ATOM 2416 O O . TRP A 1 312 ? 22.469 7.91 11.695 1 95.44 312 TRP A O 1
ATOM 2426 N N . GLU A 1 313 ? 22.594 8.547 13.812 1 95.75 313 GLU A N 1
ATOM 2427 C CA . GLU A 1 313 ? 23.828 9.289 13.609 1 95.75 313 GLU A CA 1
ATOM 2428 C C . GLU A 1 313 ? 24.969 8.367 13.195 1 95.75 313 GLU A C 1
ATOM 2430 O O . GLU A 1 313 ? 25.797 8.727 12.352 1 95.75 313 GLU A O 1
ATOM 2435 N N . ALA A 1 314 ? 25.016 7.227 13.836 1 97.25 314 ALA A N 1
ATOM 2436 C CA . ALA A 1 314 ? 26.016 6.242 13.438 1 97.25 314 ALA A CA 1
ATOM 2437 C C . ALA A 1 314 ? 25.828 5.805 11.992 1 97.25 314 ALA A C 1
ATOM 2439 O O . ALA A 1 314 ? 26.797 5.621 11.258 1 97.25 314 ALA A O 1
ATOM 2440 N N . TYR A 1 315 ? 24.578 5.617 11.594 1 97.81 315 TYR A N 1
ATOM 2441 C CA . TYR A 1 315 ? 24.234 5.258 10.219 1 97.81 315 TYR A CA 1
ATOM 2442 C C . TYR A 1 315 ? 24.75 6.305 9.242 1 97.81 315 TYR A C 1
ATOM 2444 O O . TYR A 1 315 ? 25.328 5.969 8.203 1 97.81 315 TYR A O 1
ATOM 2452 N N . GLN A 1 316 ? 24.594 7.535 9.578 1 97.69 316 GLN A N 1
ATOM 2453 C CA . GLN A 1 316 ? 25.078 8.641 8.758 1 97.69 316 GLN A CA 1
ATOM 2454 C C . GLN A 1 316 ? 26.609 8.641 8.664 1 97.69 316 GLN A C 1
ATOM 2456 O O . GLN A 1 316 ? 27.172 8.758 7.574 1 97.69 316 GLN A O 1
ATOM 2461 N N . ARG A 1 317 ? 27.25 8.43 9.789 1 97.62 317 ARG A N 1
ATOM 2462 C CA . ARG A 1 317 ? 28.703 8.453 9.844 1 97.62 317 ARG A CA 1
ATOM 2463 C C . ARG A 1 317 ? 29.312 7.324 9.016 1 97.62 317 ARG A C 1
ATOM 2465 O O . ARG A 1 317 ? 30.297 7.523 8.305 1 97.62 317 ARG A O 1
ATOM 2472 N N . VAL A 1 318 ? 28.703 6.227 9.133 1 98.12 318 VAL A N 1
ATOM 2473 C CA . VAL A 1 318 ? 29.234 5.074 8.406 1 98.12 318 VAL A CA 1
ATOM 2474 C C . VAL A 1 318 ? 29.062 5.293 6.902 1 98.12 318 VAL A C 1
ATOM 2476 O O . VAL A 1 318 ? 29.938 4.953 6.113 1 98.12 318 VAL A O 1
ATOM 2479 N N . ASN A 1 319 ? 27.906 5.789 6.445 1 98.44 319 ASN A N 1
ATOM 2480 C CA . ASN A 1 319 ? 27.719 6.102 5.035 1 98.44 319 ASN A CA 1
ATOM 2481 C C . ASN A 1 319 ? 28.75 7.125 4.551 1 98.44 319 ASN A C 1
ATOM 2483 O O . ASN A 1 319 ? 29.172 7.078 3.396 1 98.44 319 ASN A O 1
ATOM 2487 N N . GLU A 1 320 ? 29.188 8.008 5.418 1 98 320 GLU A N 1
ATOM 2488 C CA . GLU A 1 320 ? 30.25 8.953 5.09 1 98 320 GLU A CA 1
ATOM 2489 C C . GLU A 1 320 ? 31.578 8.242 4.895 1 98 320 GLU A C 1
ATOM 2491 O O . GLU A 1 320 ? 32.344 8.586 3.994 1 98 320 GLU A O 1
ATOM 2496 N N . LYS A 1 321 ? 31.828 7.293 5.75 1 97.75 321 LYS A N 1
ATOM 2497 C CA . LYS A 1 321 ? 33.062 6.52 5.613 1 97.75 321 LYS A CA 1
ATOM 2498 C C . LYS A 1 321 ? 33.094 5.758 4.293 1 97.75 321 LYS A C 1
ATOM 2500 O O . LYS A 1 321 ? 34.156 5.633 3.664 1 97.75 321 LYS A O 1
ATOM 2505 N N . PHE A 1 322 ? 31.969 5.227 3.922 1 98.5 322 PHE A N 1
ATOM 2506 C CA . PHE A 1 322 ? 31.859 4.559 2.631 1 98.5 322 PHE A CA 1
ATOM 2507 C C . PHE A 1 322 ? 32.125 5.539 1.492 1 98.5 322 PHE A C 1
ATOM 2509 O O . PHE A 1 322 ? 32.75 5.191 0.498 1 98.5 322 PHE A O 1
ATOM 2516 N N . ALA A 1 323 ? 31.578 6.727 1.617 1 98.44 323 ALA A N 1
ATOM 2517 C CA . ALA A 1 323 ? 31.797 7.746 0.597 1 98.44 323 ALA A CA 1
ATOM 2518 C C . ALA A 1 323 ? 33.281 8.062 0.455 1 98.44 323 ALA A C 1
ATOM 2520 O O . ALA A 1 323 ? 33.781 8.211 -0.66 1 98.44 323 ALA A O 1
ATOM 2521 N N . ASP A 1 324 ? 34 8.172 1.621 1 97.56 324 ASP A N 1
ATOM 2522 C CA . ASP A 1 324 ? 35.438 8.414 1.604 1 97.56 324 ASP A CA 1
ATOM 2523 C C . ASP A 1 324 ? 36.156 7.32 0.841 1 97.56 324 ASP A C 1
ATOM 2525 O O . ASP A 1 324 ? 37.031 7.605 0.025 1 97.56 324 ASP A O 1
ATOM 2529 N N . ALA A 1 325 ? 35.75 6.117 1.093 1 97 325 ALA A N 1
ATOM 2530 C CA . ALA A 1 325 ? 36.406 4.977 0.446 1 97 325 ALA A CA 1
ATOM 2531 C C . ALA A 1 325 ? 36.156 4.992 -1.06 1 97 325 ALA A C 1
ATOM 2533 O O . ALA A 1 325 ? 37.062 4.684 -1.845 1 97 325 ALA A O 1
ATOM 2534 N N . VAL A 1 326 ? 34.969 5.312 -1.493 1 97.88 326 VAL A N 1
ATOM 2535 C CA . VAL A 1 326 ? 34.625 5.359 -2.91 1 97.88 326 VAL A CA 1
ATOM 2536 C C . VAL A 1 326 ? 35.438 6.441 -3.607 1 97.88 326 VAL A C 1
ATOM 2538 O O . VAL A 1 326 ? 36.031 6.203 -4.668 1 97.88 326 VAL A O 1
ATOM 2541 N N . LEU A 1 327 ? 35.5 7.605 -3.023 1 97 327 LEU A N 1
ATOM 2542 C CA . LEU A 1 327 ? 36.125 8.75 -3.66 1 97 327 LEU A CA 1
ATOM 2543 C C . LEU A 1 327 ? 37.656 8.586 -3.705 1 97 327 LEU A C 1
ATOM 2545 O O . LEU A 1 327 ? 38.312 9.203 -4.527 1 97 327 LEU A O 1
ATOM 2549 N N . GLU A 1 328 ? 38.156 7.734 -2.818 1 95.19 328 GLU A N 1
ATOM 2550 C CA . GLU A 1 328 ? 39.594 7.445 -2.826 1 95.19 328 GLU A CA 1
ATOM 2551 C C . GLU A 1 328 ? 40 6.699 -4.094 1 95.19 328 GLU A C 1
ATOM 2553 O O . GLU A 1 328 ? 41.125 6.863 -4.586 1 95.19 328 GLU A O 1
ATOM 2558 N N . VAL A 1 329 ? 39.125 5.926 -4.664 1 94.94 329 VAL A N 1
ATOM 2559 C CA . VAL A 1 329 ? 39.469 5.09 -5.801 1 94.94 329 VAL A CA 1
ATOM 2560 C C . VAL A 1 329 ? 38.781 5.582 -7.059 1 94.94 329 VAL A C 1
ATOM 2562 O O . VAL A 1 329 ? 39.125 5.176 -8.172 1 94.94 329 VAL A O 1
ATOM 2565 N N . TYR A 1 330 ? 37.875 6.48 -6.957 1 95.62 330 TYR A N 1
ATOM 2566 C CA . TYR A 1 330 ? 37 6.93 -8.047 1 95.62 330 TYR A CA 1
ATOM 2567 C C . TYR A 1 330 ? 37.812 7.723 -9.078 1 95.62 330 TYR A C 1
ATOM 2569 O O . TYR A 1 330 ? 38.656 8.539 -8.719 1 95.62 330 TYR A O 1
ATOM 2577 N N . LYS A 1 331 ? 37.562 7.449 -10.281 1 92.5 331 LYS A N 1
ATOM 2578 C CA . LYS A 1 331 ? 38.062 8.219 -11.422 1 92.5 331 LYS A CA 1
ATOM 2579 C C . LYS A 1 331 ? 36.906 8.781 -12.234 1 92.5 331 LYS A C 1
ATOM 2581 O O . LYS A 1 331 ? 35.781 8.289 -12.156 1 92.5 331 LYS A O 1
ATOM 2586 N N . ASP A 1 332 ? 37.25 9.734 -13.055 1 90.5 332 ASP A N 1
ATOM 2587 C CA . ASP A 1 332 ? 36.219 10.438 -13.828 1 90.5 332 ASP A CA 1
ATOM 2588 C C . ASP A 1 332 ? 35.469 9.469 -14.742 1 90.5 332 ASP A C 1
ATOM 2590 O O . ASP A 1 332 ? 36.094 8.648 -15.422 1 90.5 332 ASP A O 1
ATOM 2594 N N . ASN A 1 333 ? 34.156 9.516 -14.609 1 89.44 333 ASN A N 1
ATOM 2595 C CA . ASN A 1 333 ? 33.219 8.797 -15.461 1 89.44 333 ASN A CA 1
ATOM 2596 C C . ASN A 1 333 ? 33.062 7.336 -15.031 1 89.44 333 ASN A C 1
ATOM 2598 O O . ASN A 1 333 ? 32.5 6.52 -15.766 1 89.44 333 ASN A O 1
ATOM 2602 N N . ASP A 1 334 ? 33.625 7.023 -13.875 1 93.25 334 ASP A N 1
ATOM 2603 C CA . ASP A 1 334 ? 33.375 5.695 -13.328 1 93.25 334 ASP A CA 1
ATOM 2604 C C . ASP A 1 334 ? 31.906 5.504 -13 1 93.25 334 ASP A C 1
ATOM 2606 O O . ASP A 1 334 ? 31.156 6.477 -12.859 1 93.25 334 ASP A O 1
ATOM 2610 N N . ALA A 1 335 ? 31.5 4.246 -13.023 1 93.62 335 ALA A N 1
ATOM 2611 C CA . ALA A 1 335 ? 30.156 3.881 -12.594 1 93.62 335 ALA A CA 1
ATOM 2612 C C . ALA A 1 335 ? 30.156 3.332 -11.172 1 93.62 335 ALA A C 1
ATOM 2614 O O . ALA A 1 335 ? 30.938 2.434 -10.852 1 93.62 335 ALA A O 1
ATOM 2615 N N . VAL A 1 336 ? 29.391 3.939 -10.328 1 97.06 336 VAL A N 1
ATOM 2616 C CA . VAL A 1 336 ? 29.297 3.479 -8.945 1 97.06 336 VAL A CA 1
ATOM 2617 C C . VAL A 1 336 ? 27.969 2.748 -8.727 1 97.06 336 VAL A C 1
ATOM 2619 O O . VAL A 1 336 ? 26.906 3.344 -8.852 1 97.06 336 VAL A O 1
ATOM 2622 N N . TRP A 1 337 ? 28 1.464 -8.422 1 96.69 337 TRP A N 1
ATOM 2623 C CA . TRP A 1 337 ? 26.844 0.605 -8.172 1 96.69 337 TRP A CA 1
ATOM 2624 C C . TRP A 1 337 ? 26.719 0.275 -6.688 1 96.69 337 TRP A C 1
ATOM 2626 O O . TRP A 1 337 ? 27.438 -0.588 -6.176 1 96.69 337 TRP A O 1
ATOM 2636 N N . ILE A 1 338 ? 25.781 0.941 -6.012 1 98.12 338 ILE A N 1
ATOM 2637 C CA . ILE A 1 338 ? 25.594 0.804 -4.57 1 98.12 338 ILE A CA 1
ATOM 2638 C C . ILE A 1 338 ? 24.516 -0.225 -4.281 1 98.12 338 ILE A C 1
ATOM 2640 O O . ILE A 1 338 ? 23.438 -0.195 -4.895 1 98.12 338 ILE A O 1
ATOM 2644 N N . HIS A 1 339 ? 24.766 -1.056 -3.205 1 95.88 339 HIS A N 1
ATOM 2645 C CA . HIS A 1 339 ? 23.828 -2.146 -2.951 1 95.88 339 HIS A CA 1
ATOM 2646 C C . HIS A 1 339 ? 23.281 -2.078 -1.534 1 95.88 339 HIS A C 1
ATOM 2648 O O . HIS A 1 339 ? 24.031 -2.029 -0.564 1 95.88 339 HIS A O 1
ATOM 2654 N N . ASP A 1 340 ? 21.906 -1.982 -1.46 1 95.19 340 ASP A N 1
ATOM 2655 C CA . ASP A 1 340 ? 21.078 -2.463 -0.357 1 95.19 340 ASP A CA 1
ATOM 2656 C C . ASP A 1 340 ? 20.844 -1.364 0.68 1 95.19 340 ASP A C 1
ATOM 2658 O O . ASP A 1 340 ? 21.391 -0.264 0.554 1 95.19 340 ASP A O 1
ATOM 2662 N N . TYR A 1 341 ? 20.109 -1.644 1.737 1 97.69 341 TYR A N 1
ATOM 2663 C CA . TYR A 1 341 ? 19.484 -0.682 2.629 1 97.69 341 TYR A CA 1
ATOM 2664 C C . TYR A 1 341 ? 20.469 -0.148 3.656 1 97.69 341 TYR A C 1
ATOM 2666 O O . TYR A 1 341 ? 20.203 0.852 4.324 1 97.69 341 TYR A O 1
ATOM 2674 N N . HIS A 1 342 ? 21.703 -0.723 3.746 1 97.81 342 HIS A N 1
ATOM 2675 C CA . HIS A 1 342 ? 22.719 -0.25 4.668 1 97.81 342 HIS A CA 1
ATOM 2676 C C . HIS A 1 342 ? 23.297 1.086 4.207 1 97.81 342 HIS A C 1
ATOM 2678 O O . HIS A 1 342 ? 23.875 1.826 5.012 1 97.81 342 HIS A O 1
ATOM 2684 N N . LEU A 1 343 ? 23.125 1.41 2.934 1 98.5 343 LEU A N 1
ATOM 2685 C CA . LEU A 1 343 ? 23.859 2.535 2.355 1 98.5 343 LEU A CA 1
ATOM 2686 C C . LEU A 1 343 ? 22.906 3.479 1.627 1 98.5 343 LEU A C 1
ATOM 2688 O O . LEU A 1 343 ? 23.234 3.992 0.554 1 98.5 343 LEU A O 1
ATOM 2692 N N . MET A 1 344 ? 21.781 3.723 2.162 1 98.56 344 MET A N 1
ATOM 2693 C CA . MET A 1 344 ? 20.75 4.484 1.471 1 98.56 344 MET A CA 1
ATOM 2694 C C . MET A 1 344 ? 21.109 5.965 1.425 1 98.56 344 MET A C 1
ATOM 2696 O O . MET A 1 344 ? 20.531 6.719 0.63 1 98.56 344 MET A O 1
ATOM 2700 N N . LEU A 1 345 ? 22.031 6.461 2.258 1 98.38 345 LEU A N 1
ATOM 2701 C CA . LEU A 1 345 ? 22.406 7.867 2.258 1 98.38 345 LEU A CA 1
ATOM 2702 C C . LEU A 1 345 ? 23.625 8.102 1.363 1 98.38 345 LEU A C 1
ATOM 2704 O O . LEU A 1 345 ? 23.922 9.242 1.013 1 98.38 345 LEU A O 1
ATOM 2708 N N . LEU A 1 346 ? 24.281 7.062 0.967 1 98.62 346 LEU A N 1
ATOM 2709 C CA . LEU A 1 346 ? 25.578 7.141 0.283 1 98.62 346 LEU A CA 1
ATOM 2710 C C . LEU A 1 346 ? 25.438 7.879 -1.044 1 98.62 346 LEU A C 1
ATOM 2712 O O . LEU A 1 346 ? 26.281 8.727 -1.376 1 98.62 346 LEU A O 1
ATOM 2716 N N . PRO A 1 347 ? 24.406 7.621 -1.866 1 98.12 347 PRO A N 1
ATOM 2717 C CA . PRO A 1 347 ? 24.297 8.336 -3.141 1 98.12 347 PRO A CA 1
ATOM 2718 C C . PRO A 1 347 ? 24.266 9.852 -2.969 1 98.12 347 PRO A C 1
ATOM 2720 O O . PRO A 1 347 ? 24.938 10.57 -3.717 1 98.12 347 PRO A O 1
ATOM 2723 N N . ALA A 1 348 ? 23.531 10.32 -1.997 1 96.69 348 ALA A N 1
ATOM 2724 C CA . ALA A 1 348 ? 23.406 11.758 -1.782 1 96.69 348 ALA A CA 1
ATOM 2725 C C . ALA A 1 348 ? 24.75 12.359 -1.34 1 96.69 348 ALA A C 1
ATOM 2727 O O . ALA A 1 348 ? 25.109 13.461 -1.756 1 96.69 348 ALA A O 1
ATOM 2728 N N . ILE A 1 349 ? 25.438 11.664 -0.474 1 97.5 349 ILE A N 1
ATOM 2729 C CA . ILE A 1 349 ? 26.734 12.133 0.01 1 97.5 349 ILE A CA 1
ATOM 2730 C C . ILE A 1 349 ? 27.719 12.227 -1.155 1 97.5 349 ILE A C 1
ATOM 2732 O O . ILE A 1 349 ? 28.422 13.227 -1.3 1 97.5 349 ILE A O 1
ATOM 2736 N N . LEU A 1 350 ? 27.719 11.188 -1.959 1 97.75 350 LEU A N 1
ATOM 2737 C CA . LEU A 1 350 ? 28.625 11.164 -3.111 1 97.75 350 LEU A CA 1
ATOM 2738 C C . LEU A 1 350 ? 28.266 12.273 -4.094 1 97.75 350 LEU A C 1
ATOM 2740 O O . LEU A 1 350 ? 29.156 12.969 -4.598 1 97.75 350 LEU A O 1
ATOM 2744 N N . ARG A 1 351 ? 27.016 12.406 -4.387 1 94.12 351 ARG A N 1
ATOM 2745 C CA . ARG A 1 351 ? 26.547 13.414 -5.336 1 94.12 351 ARG A CA 1
ATOM 2746 C C . ARG A 1 351 ? 26.875 14.82 -4.852 1 94.12 351 ARG A C 1
ATOM 2748 O O . ARG A 1 351 ? 27.203 15.703 -5.656 1 94.12 351 ARG A O 1
ATOM 2755 N N . HIS A 1 352 ? 26.797 15.016 -3.604 1 91 352 HIS A N 1
ATOM 2756 C CA . HIS A 1 352 ? 27.141 16.312 -3.025 1 91 352 HIS A CA 1
ATOM 2757 C C . HIS A 1 352 ? 28.609 16.625 -3.215 1 91 352 HIS A C 1
ATOM 2759 O O . HIS A 1 352 ? 28.984 17.766 -3.498 1 91 352 HIS A O 1
ATOM 2765 N N . ARG A 1 353 ? 29.422 15.672 -3.137 1 93 353 ARG A N 1
ATOM 2766 C CA . ARG A 1 353 ? 30.859 15.852 -3.221 1 93 353 ARG A CA 1
ATOM 2767 C C . ARG A 1 353 ? 31.344 15.828 -4.672 1 93 353 ARG A C 1
ATOM 2769 O O . ARG A 1 353 ? 32.344 16.469 -5.016 1 93 353 ARG A O 1
ATOM 2776 N N . ARG A 1 354 ? 30.625 15.055 -5.465 1 92.94 354 ARG A N 1
ATOM 2777 C CA . ARG A 1 354 ? 30.906 14.938 -6.895 1 92.94 354 ARG A CA 1
ATOM 2778 C C . ARG A 1 354 ? 29.609 14.984 -7.707 1 92.94 354 ARG A C 1
ATOM 2780 O O . ARG A 1 354 ? 29.062 13.938 -8.07 1 92.94 354 ARG A O 1
ATOM 2787 N N . PRO A 1 355 ? 29.203 16.078 -8.164 1 85.94 355 PRO A N 1
ATOM 2788 C CA . PRO A 1 355 ? 27.891 16.266 -8.797 1 85.94 355 PRO A CA 1
ATOM 2789 C C . PRO A 1 355 ? 27.75 15.508 -10.109 1 85.94 355 PRO A C 1
ATOM 2791 O O . PRO A 1 355 ? 26.641 15.156 -10.516 1 85.94 355 PRO A O 1
ATOM 2794 N N . ASP A 1 356 ? 28.859 15.273 -10.766 1 86.44 356 ASP A N 1
ATOM 2795 C CA . ASP A 1 356 ? 28.781 14.625 -12.07 1 86.44 356 ASP A CA 1
ATOM 2796 C C . ASP A 1 356 ? 28.969 13.117 -11.945 1 86.44 356 ASP A C 1
ATOM 2798 O O . ASP A 1 356 ? 29.062 12.414 -12.953 1 86.44 356 ASP A O 1
ATOM 2802 N N . ILE A 1 357 ? 28.953 12.625 -10.82 1 93.81 357 ILE A N 1
ATOM 2803 C CA . ILE A 1 357 ? 29.219 11.211 -10.57 1 93.81 357 ILE A CA 1
ATOM 2804 C C . ILE A 1 357 ? 28.062 10.367 -11.086 1 93.81 357 ILE A C 1
ATOM 2806 O O . ILE A 1 357 ? 26.906 10.797 -11.039 1 93.81 357 ILE A O 1
ATOM 2810 N N . ASN A 1 358 ? 28.328 9.172 -11.703 1 94.75 358 ASN A N 1
ATOM 2811 C CA . ASN A 1 358 ? 27.328 8.203 -12.109 1 94.75 358 ASN A CA 1
ATOM 2812 C C . ASN A 1 358 ? 27.031 7.191 -11.008 1 94.75 358 ASN A C 1
ATOM 2814 O O . ASN A 1 358 ? 27.891 6.391 -10.648 1 94.75 358 ASN A O 1
ATOM 2818 N N . ILE A 1 359 ? 25.766 7.23 -10.523 1 97.31 359 ILE A N 1
ATOM 2819 C CA . ILE A 1 359 ? 25.438 6.387 -9.383 1 97.31 359 ILE A CA 1
ATOM 2820 C C . ILE A 1 359 ? 24.172 5.59 -9.688 1 97.31 359 ILE A C 1
ATOM 2822 O O . ILE A 1 359 ? 23.188 6.137 -10.203 1 97.31 359 ILE A O 1
ATOM 2826 N N . ALA A 1 360 ? 24.188 4.32 -9.43 1 97.75 360 ALA A N 1
ATOM 2827 C CA . ALA A 1 360 ? 22.984 3.486 -9.414 1 97.75 360 ALA A CA 1
ATOM 2828 C C . ALA A 1 360 ? 22.859 2.746 -8.086 1 97.75 360 ALA A C 1
ATOM 2830 O O . ALA A 1 360 ? 23.859 2.371 -7.473 1 97.75 360 ALA A O 1
ATOM 2831 N N . PHE A 1 361 ? 21.656 2.607 -7.625 1 98.06 361 PHE A N 1
ATOM 2832 C CA . PHE A 1 361 ? 21.359 1.936 -6.367 1 98.06 361 PHE A CA 1
ATOM 2833 C C . PHE A 1 361 ? 20.438 0.74 -6.598 1 98.06 361 PHE A C 1
ATOM 2835 O O . PHE A 1 361 ? 19.516 0.812 -7.398 1 98.06 361 PHE A O 1
ATOM 2842 N N . PHE A 1 362 ? 20.734 -0.373 -5.887 1 97.44 362 PHE A N 1
ATOM 2843 C CA . PHE A 1 362 ? 19.891 -1.557 -5.941 1 97.44 362 PHE A CA 1
ATOM 2844 C C . PHE A 1 362 ? 19.5 -2.008 -4.539 1 97.44 362 PHE A C 1
ATOM 2846 O O . PHE A 1 362 ? 20.359 -2.182 -3.676 1 97.44 362 PHE A O 1
ATOM 2853 N N . LEU A 1 363 ? 18.188 -2.16 -4.32 1 97.56 363 LEU A N 1
ATOM 2854 C CA . LEU A 1 363 ? 17.688 -2.668 -3.047 1 97.56 363 LEU A CA 1
ATOM 2855 C C . LEU A 1 363 ? 17.344 -4.148 -3.152 1 97.56 363 LEU A C 1
ATOM 2857 O O . LEU A 1 363 ? 16.5 -4.539 -3.975 1 97.56 363 LEU A O 1
ATOM 2861 N N . HIS A 1 364 ? 17.906 -4.98 -2.264 1 94.56 364 HIS A N 1
ATOM 2862 C CA . HIS A 1 364 ? 17.75 -6.43 -2.367 1 94.56 364 HIS A CA 1
ATOM 2863 C C . HIS A 1 364 ? 16.641 -6.934 -1.463 1 94.56 364 HIS A C 1
ATOM 2865 O O . HIS A 1 364 ? 16.25 -8.109 -1.531 1 94.56 364 HIS A O 1
ATOM 2871 N N . ILE A 1 365 ? 16.094 -6.148 -0.596 1 95.44 365 ILE A N 1
ATOM 2872 C CA . ILE A 1 365 ? 14.992 -6.5 0.285 1 95.44 365 ILE A CA 1
ATOM 2873 C C . ILE A 1 365 ? 13.711 -5.812 -0.197 1 95.44 365 ILE A C 1
ATOM 2875 O O . ILE A 1 365 ? 13.75 -4.984 -1.106 1 95.44 365 ILE A O 1
ATOM 2879 N N . PRO A 1 366 ? 12.602 -6.121 0.355 1 95.25 366 PRO A N 1
ATOM 2880 C CA . PRO A 1 366 ? 11.367 -5.434 -0.053 1 95.25 366 PRO A CA 1
ATOM 2881 C C . PRO A 1 366 ? 11.391 -3.941 0.268 1 95.25 366 PRO A C 1
ATOM 2883 O O . PRO A 1 366 ? 12.086 -3.518 1.199 1 95.25 366 PRO A O 1
ATOM 2886 N N . PHE A 1 367 ? 10.805 -3.162 -0.573 1 97.25 367 PHE A N 1
ATOM 2887 C CA . PHE A 1 367 ? 10.43 -1.81 -0.188 1 97.25 367 PHE A CA 1
ATOM 2888 C C . PHE A 1 367 ? 8.969 -1.763 0.251 1 97.25 367 PHE A C 1
ATOM 2890 O O . PHE A 1 367 ? 8.07 -2.154 -0.502 1 97.25 367 PHE A O 1
ATOM 2897 N N . PRO A 1 368 ? 8.695 -1.393 1.428 1 95.12 368 PRO A N 1
ATOM 2898 C CA . PRO A 1 368 ? 7.344 -1.497 1.975 1 95.12 368 PRO A CA 1
ATOM 2899 C C . PRO A 1 368 ? 6.383 -0.476 1.368 1 95.12 368 PRO A C 1
ATOM 2901 O O . PRO A 1 368 ? 6.816 0.465 0.7 1 95.12 368 PRO A O 1
ATOM 2904 N N . SER A 1 369 ? 5.086 -0.71 1.59 1 91.62 369 SER A N 1
ATOM 2905 C CA . SER A 1 369 ? 4.078 0.264 1.184 1 91.62 369 SER A CA 1
ATOM 2906 C C . SER A 1 369 ? 4.309 1.613 1.855 1 91.62 369 SER A C 1
ATOM 2908 O O . SER A 1 369 ? 4.941 1.686 2.91 1 91.62 369 SER A O 1
ATOM 2910 N N . SER A 1 370 ? 3.771 2.66 1.242 1 91.62 370 SER A N 1
ATOM 2911 C CA . SER A 1 370 ? 3.963 4.008 1.765 1 91.62 370 SER A CA 1
ATOM 2912 C C . SER A 1 370 ? 3.393 4.141 3.172 1 91.62 370 SER A C 1
ATOM 2914 O O . SER A 1 370 ? 3.896 4.926 3.98 1 91.62 370 SER A O 1
ATOM 2916 N N . GLU A 1 371 ? 2.334 3.305 3.541 1 91.44 371 GLU A N 1
ATOM 2917 C CA . GLU A 1 371 ? 1.719 3.348 4.863 1 91.44 371 GLU A CA 1
ATOM 2918 C C . GLU A 1 371 ? 2.68 2.844 5.938 1 91.44 371 GLU A C 1
ATOM 2920 O O . GLU A 1 371 ? 2.672 3.338 7.066 1 91.44 371 GLU A O 1
ATOM 2925 N N . ILE A 1 372 ? 3.475 1.884 5.578 1 92.94 372 ILE A N 1
ATOM 2926 C CA . ILE A 1 372 ? 4.449 1.333 6.516 1 92.94 372 ILE A CA 1
ATOM 2927 C C . ILE A 1 372 ? 5.711 2.191 6.508 1 92.94 372 ILE A C 1
ATOM 2929 O O . ILE A 1 372 ? 6.27 2.49 7.566 1 92.94 372 ILE A O 1
ATOM 2933 N N . TYR A 1 373 ? 6.121 2.627 5.309 1 95.81 373 TYR A N 1
ATOM 2934 C CA . TYR A 1 373 ? 7.34 3.42 5.176 1 95.81 373 TYR A CA 1
ATOM 2935 C C . TYR A 1 373 ? 7.25 4.703 5.992 1 95.81 373 TYR A C 1
ATOM 2937 O O . TYR A 1 373 ? 8.234 5.133 6.59 1 95.81 373 TYR A O 1
ATOM 2945 N N . ARG A 1 374 ? 6.09 5.285 6.051 1 92.44 374 ARG A N 1
ATOM 2946 C CA . ARG A 1 374 ? 5.953 6.605 6.652 1 92.44 374 ARG A CA 1
ATOM 2947 C C . ARG A 1 374 ? 6.082 6.531 8.172 1 92.44 374 ARG A C 1
ATOM 2949 O O . ARG A 1 374 ? 6.203 7.562 8.836 1 92.44 374 ARG A O 1
ATOM 2956 N N . ILE A 1 375 ? 6.148 5.348 8.727 1 92.5 375 ILE A N 1
ATOM 2957 C CA . ILE A 1 375 ? 6.371 5.172 10.156 1 92.5 375 ILE A CA 1
ATOM 2958 C C . ILE A 1 375 ? 7.75 5.707 10.539 1 92.5 375 ILE A C 1
ATOM 2960 O O . ILE A 1 375 ? 7.969 6.137 11.672 1 92.5 375 ILE A O 1
ATOM 2964 N N . LEU A 1 376 ? 8.703 5.73 9.562 1 93.38 376 LEU A N 1
ATOM 2965 C CA . LEU A 1 376 ? 10.078 6.145 9.805 1 93.38 376 LEU A CA 1
ATOM 2966 C C . LEU A 1 376 ? 10.164 7.648 10.047 1 93.38 376 LEU A C 1
ATOM 2968 O O . LEU A 1 376 ? 9.766 8.438 9.188 1 93.38 376 LEU A O 1
ATOM 2972 N N . PRO A 1 377 ? 10.711 8.047 11.203 1 91.88 377 PRO A N 1
ATOM 2973 C CA . PRO A 1 377 ? 10.898 9.484 11.438 1 91.88 377 PRO A CA 1
ATOM 2974 C C . PRO A 1 377 ? 11.812 10.133 10.414 1 91.88 377 PRO A C 1
ATOM 2976 O O . PRO A 1 377 ? 11.641 11.312 10.078 1 91.88 377 PRO A O 1
ATOM 2979 N N . VAL A 1 378 ? 12.781 9.359 9.875 1 94.62 378 VAL A N 1
ATOM 2980 C CA . VAL A 1 378 ? 13.773 9.898 8.945 1 94.62 378 VAL A CA 1
ATOM 2981 C C . VAL A 1 378 ? 13.414 9.492 7.516 1 94.62 378 VAL A C 1
ATOM 2983 O O . VAL A 1 378 ? 14.305 9.312 6.68 1 94.62 378 VAL A O 1
ATOM 2986 N N . ARG A 1 379 ? 12.102 9.336 7.293 1 94.88 379 ARG A N 1
ATOM 2987 C CA . ARG A 1 379 ? 11.562 8.852 6.023 1 94.88 379 ARG A CA 1
ATOM 2988 C C . ARG A 1 379 ? 12 9.75 4.867 1 94.88 379 ARG A C 1
ATOM 2990 O O . ARG A 1 379 ? 12.352 9.266 3.793 1 94.88 379 ARG A O 1
ATOM 2997 N N . SER A 1 380 ? 12 11.086 5.016 1 93.31 380 SER A N 1
ATOM 2998 C CA . SER A 1 380 ? 12.336 12.016 3.941 1 93.31 380 SER A CA 1
ATOM 2999 C C . SER A 1 380 ? 13.82 11.953 3.602 1 93.31 380 SER A C 1
ATOM 3001 O O . SER A 1 380 ? 14.195 11.938 2.426 1 93.31 380 SER A O 1
ATOM 3003 N N . GLN A 1 381 ? 14.656 11.852 4.617 1 94.88 381 GLN A N 1
ATOM 3004 C CA . GLN A 1 381 ? 16.109 11.828 4.426 1 94.88 381 GLN A CA 1
ATOM 3005 C C . GLN A 1 381 ? 16.547 10.578 3.666 1 94.88 381 GLN A C 1
ATOM 3007 O O . GLN A 1 381 ? 17.391 10.656 2.781 1 94.88 381 GLN A O 1
ATOM 3012 N N . LEU A 1 382 ? 15.969 9.492 3.969 1 97.69 382 LEU A N 1
ATOM 3013 C CA . LEU A 1 382 ? 16.328 8.234 3.312 1 97.69 382 LEU A CA 1
ATOM 3014 C C . LEU A 1 382 ? 15.922 8.258 1.843 1 97.69 382 LEU A C 1
ATOM 3016 O O . LEU A 1 382 ? 16.688 7.828 0.978 1 97.69 382 LEU A O 1
ATOM 3020 N N . LEU A 1 383 ? 14.711 8.766 1.568 1 97 383 LEU A N 1
ATOM 3021 C CA . LEU A 1 383 ? 14.273 8.859 0.181 1 97 383 LEU A CA 1
ATOM 3022 C C . LEU A 1 383 ? 15.164 9.805 -0.61 1 97 383 LEU A C 1
ATOM 3024 O O . LEU A 1 383 ? 15.547 9.508 -1.742 1 97 383 LEU A O 1
ATOM 3028 N N . GLU A 1 384 ? 15.477 10.938 0.013 1 94.56 384 GLU A N 1
ATOM 3029 C CA . GLU A 1 384 ? 16.359 11.898 -0.646 1 94.56 384 GLU A CA 1
ATOM 3030 C C . GLU A 1 384 ? 17.734 11.305 -0.913 1 94.56 384 GLU A C 1
ATOM 3032 O O . GLU A 1 384 ? 18.359 11.617 -1.922 1 94.56 384 GLU A O 1
ATOM 3037 N N . GLY A 1 385 ? 18.172 10.5 0.016 1 97.31 385 GLY A N 1
ATOM 3038 C CA . GLY A 1 385 ? 19.422 9.781 -0.207 1 97.31 385 GLY A CA 1
ATOM 3039 C C . GLY A 1 385 ? 19.406 8.938 -1.47 1 97.31 385 GLY A C 1
ATOM 3040 O O . GLY A 1 385 ? 20.328 9.008 -2.277 1 97.31 385 GLY A O 1
ATOM 3041 N N . LEU A 1 386 ? 18.359 8.219 -1.687 1 98.06 386 LEU A N 1
ATOM 3042 C CA . LEU A 1 386 ? 18.234 7.332 -2.836 1 98.06 386 LEU A CA 1
ATOM 3043 C C . LEU A 1 386 ? 18.031 8.125 -4.121 1 98.06 386 LEU A C 1
ATOM 3045 O O . LEU A 1 386 ? 18.531 7.734 -5.18 1 98.06 386 LEU A O 1
ATOM 3049 N N . LEU A 1 387 ? 17.328 9.234 -3.979 1 95.31 387 LEU A N 1
ATOM 3050 C CA . LEU A 1 387 ? 16.938 10.008 -5.152 1 95.31 387 LEU A CA 1
ATOM 3051 C C . LEU A 1 387 ? 18.109 10.805 -5.699 1 95.31 387 LEU A C 1
ATOM 3053 O O . LEU A 1 387 ? 18 11.445 -6.746 1 95.31 387 LEU A O 1
ATOM 3057 N N . ALA A 1 388 ? 19.266 10.719 -5.051 1 95.19 388 ALA A N 1
ATOM 3058 C CA . ALA A 1 388 ? 20.484 11.328 -5.578 1 95.19 388 ALA A CA 1
ATOM 3059 C C . ALA A 1 388 ? 21.172 10.391 -6.566 1 95.19 388 ALA A C 1
ATOM 3061 O O . ALA A 1 388 ? 22.219 10.727 -7.121 1 95.19 388 ALA A O 1
ATOM 3062 N N . SER A 1 389 ? 20.562 9.234 -6.867 1 96.5 389 SER A N 1
ATOM 3063 C CA . SER A 1 389 ? 21.062 8.281 -7.848 1 96.5 389 SER A CA 1
ATOM 3064 C C . SER A 1 389 ? 20.531 8.578 -9.242 1 96.5 389 SER A C 1
ATOM 3066 O O . SER A 1 389 ? 19.484 9.219 -9.391 1 96.5 389 SER A O 1
ATOM 3068 N N . ASN A 1 390 ? 21.281 8.125 -10.266 1 94.62 390 ASN A N 1
ATOM 3069 C CA . ASN A 1 390 ? 20.766 8.172 -11.633 1 94.62 390 ASN A CA 1
ATOM 3070 C C . ASN A 1 390 ? 19.672 7.125 -11.859 1 94.62 390 ASN A C 1
ATOM 3072 O O . ASN A 1 390 ? 18.781 7.32 -12.68 1 94.62 390 ASN A O 1
ATOM 3076 N N . MET A 1 391 ? 19.891 6.078 -11.117 1 96.38 391 MET A N 1
ATOM 3077 C CA . MET A 1 391 ? 18.953 4.961 -11.266 1 96.38 391 MET A CA 1
ATOM 3078 C C . MET A 1 391 ? 18.781 4.219 -9.945 1 96.38 391 MET A C 1
ATOM 3080 O O . MET A 1 391 ? 19.75 4.023 -9.203 1 96.38 391 MET A O 1
ATOM 3084 N N . VAL A 1 392 ? 17.562 3.924 -9.625 1 97.88 392 VAL A N 1
ATOM 3085 C CA . VAL A 1 392 ? 17.219 3.062 -8.5 1 97.88 392 VAL A CA 1
ATOM 3086 C C . VAL A 1 392 ? 16.469 1.828 -8.992 1 97.88 392 VAL A C 1
ATOM 3088 O O . VAL A 1 392 ? 15.531 1.943 -9.781 1 97.88 392 VAL A O 1
ATOM 3091 N N . ALA A 1 393 ? 16.906 0.671 -8.562 1 96.31 393 ALA A N 1
ATOM 3092 C CA . ALA A 1 393 ? 16.281 -0.544 -9.094 1 96.31 393 ALA A CA 1
ATOM 3093 C C . ALA A 1 393 ? 15.922 -1.507 -7.965 1 96.31 393 ALA A C 1
ATOM 3095 O O . ALA A 1 393 ? 16.5 -1.443 -6.875 1 96.31 393 ALA A O 1
ATOM 3096 N N . PHE A 1 394 ? 14.969 -2.355 -8.25 1 95 394 PHE A N 1
ATOM 3097 C CA . PHE A 1 394 ? 14.398 -3.312 -7.309 1 95 394 PHE A CA 1
ATOM 3098 C C . PHE A 1 394 ? 14.227 -4.676 -7.965 1 95 394 PHE A C 1
ATOM 3100 O O . PHE A 1 394 ? 14.383 -4.812 -9.18 1 95 394 PHE A O 1
ATOM 3107 N N . HIS A 1 395 ? 13.852 -5.641 -7.141 1 91 395 HIS A N 1
ATOM 3108 C CA . HIS A 1 395 ? 13.633 -6.988 -7.656 1 91 395 HIS A CA 1
ATOM 3109 C C . HIS A 1 395 ? 12.305 -7.082 -8.398 1 91 395 HIS A C 1
ATOM 3111 O O . HIS A 1 395 ? 12.219 -7.727 -9.445 1 91 395 HIS A O 1
ATOM 3117 N N . THR A 1 396 ? 11.273 -6.5 -7.805 1 87.5 396 THR A N 1
ATOM 3118 C CA . THR A 1 396 ? 9.938 -6.645 -8.367 1 87.5 396 THR A CA 1
ATOM 3119 C C . THR A 1 396 ? 9.297 -5.281 -8.609 1 87.5 396 THR A C 1
ATOM 3121 O O . THR A 1 396 ? 9.727 -4.277 -8.031 1 87.5 396 THR A O 1
ATOM 3124 N N . TYR A 1 397 ? 8.32 -5.285 -9.398 1 85.31 397 TYR A N 1
ATOM 3125 C CA . TYR A 1 397 ? 7.613 -4.043 -9.688 1 85.31 397 TYR A CA 1
ATOM 3126 C C . TYR A 1 397 ? 6.887 -3.531 -8.445 1 85.31 397 TYR A C 1
ATOM 3128 O O . TYR A 1 397 ? 6.781 -2.32 -8.234 1 85.31 397 TYR A O 1
ATOM 3136 N N . ASP A 1 398 ? 6.371 -4.449 -7.66 1 86.06 398 ASP A N 1
ATOM 3137 C CA . ASP A 1 398 ? 5.695 -4.039 -6.434 1 86.06 398 ASP A CA 1
ATOM 3138 C C . ASP A 1 398 ? 6.594 -3.133 -5.594 1 86.06 398 ASP A C 1
ATOM 3140 O O . ASP A 1 398 ? 6.137 -2.111 -5.074 1 86.06 398 ASP A O 1
ATOM 3144 N N . PHE A 1 399 ? 7.844 -3.508 -5.492 1 93.19 399 PHE A N 1
ATOM 3145 C CA . PHE A 1 399 ? 8.781 -2.732 -4.688 1 93.19 399 PHE A CA 1
ATOM 3146 C C . PHE A 1 399 ? 9.023 -1.362 -5.309 1 93.19 399 PHE A C 1
ATOM 3148 O O . PHE A 1 399 ? 9.039 -0.35 -4.605 1 93.19 399 PHE A O 1
ATOM 3155 N N . ALA A 1 400 ? 9.188 -1.349 -6.621 1 91.81 400 ALA A N 1
ATOM 3156 C CA . ALA A 1 400 ? 9.383 -0.091 -7.34 1 91.81 400 ALA A CA 1
ATOM 3157 C C . ALA A 1 400 ? 8.172 0.828 -7.176 1 91.81 400 ALA A C 1
ATOM 3159 O O . ALA A 1 400 ? 8.328 2.027 -6.938 1 91.81 400 ALA A O 1
ATOM 3160 N N . ARG A 1 401 ? 7.004 0.253 -7.297 1 87.88 401 ARG A N 1
ATOM 3161 C CA . ARG A 1 401 ? 5.762 1.013 -7.16 1 87.88 401 ARG A CA 1
ATOM 3162 C C . ARG A 1 401 ? 5.633 1.6 -5.758 1 87.88 401 ARG A C 1
ATOM 3164 O O . ARG A 1 401 ? 5.219 2.75 -5.598 1 87.88 401 ARG A O 1
ATOM 3171 N N . HIS A 1 402 ? 5.883 0.81 -4.773 1 93.19 402 HIS A N 1
ATOM 3172 C CA . HIS A 1 402 ? 5.84 1.294 -3.398 1 93.19 402 HIS A CA 1
ATOM 3173 C C . HIS A 1 402 ? 6.832 2.432 -3.186 1 93.19 402 HIS A C 1
ATOM 3175 O O . HIS A 1 402 ? 6.535 3.396 -2.475 1 93.19 402 HIS A O 1
ATOM 3181 N N . PHE A 1 403 ? 8.023 2.297 -3.773 1 97.25 403 PHE A N 1
ATOM 3182 C CA . PHE A 1 403 ? 9.031 3.352 -3.688 1 97.25 403 PHE A CA 1
ATOM 3183 C C . PHE A 1 403 ? 8.508 4.645 -4.305 1 97.25 403 PHE A C 1
ATOM 3185 O O . PHE A 1 403 ? 8.586 5.707 -3.684 1 97.25 403 PHE A O 1
ATOM 3192 N N . LEU A 1 404 ? 7.973 4.539 -5.492 1 90.12 404 LEU A N 1
ATOM 3193 C CA . LEU A 1 404 ? 7.438 5.703 -6.195 1 90.12 404 LEU A CA 1
ATOM 3194 C C . LEU A 1 404 ? 6.293 6.332 -5.414 1 90.12 404 LEU A C 1
ATOM 3196 O O . LEU A 1 404 ? 6.219 7.555 -5.289 1 90.12 404 LEU A O 1
ATOM 3200 N N . SER A 1 405 ? 5.441 5.461 -4.863 1 89 405 SER A N 1
ATOM 3201 C CA . SER A 1 405 ? 4.332 5.945 -4.051 1 89 405 SER A CA 1
ATOM 3202 C C . SER A 1 405 ? 4.836 6.691 -2.816 1 89 405 SER A C 1
ATOM 3204 O O . SER A 1 405 ? 4.277 7.719 -2.436 1 89 405 SER A O 1
ATOM 3206 N N . SER A 1 406 ? 5.836 6.164 -2.164 1 93.25 406 SER A N 1
ATOM 3207 C CA . SER A 1 406 ? 6.418 6.812 -0.993 1 93.25 406 SER A CA 1
ATOM 3208 C C . SER A 1 406 ? 7.02 8.164 -1.351 1 93.25 406 SER A C 1
ATOM 3210 O O . SER A 1 406 ? 6.93 9.117 -0.571 1 93.25 406 SER A O 1
ATOM 3212 N N . CYS A 1 407 ? 7.664 8.258 -2.541 1 92.25 407 CYS A N 1
ATOM 3213 C CA . CYS A 1 407 ? 8.227 9.531 -2.992 1 92.25 407 CYS A CA 1
ATOM 3214 C C . CYS A 1 407 ? 7.133 10.562 -3.227 1 92.25 407 CYS A C 1
ATOM 3216 O O . CYS A 1 407 ? 7.281 11.727 -2.857 1 92.25 407 CYS A O 1
ATOM 3218 N N . THR A 1 408 ? 6.043 10.141 -3.775 1 82.81 408 THR A N 1
ATOM 3219 C CA . THR A 1 408 ? 4.914 11.023 -4.043 1 82.81 408 THR A CA 1
ATOM 3220 C C . THR A 1 408 ? 4.289 11.508 -2.738 1 82.81 408 THR A C 1
ATOM 3222 O O . THR A 1 408 ? 4.051 12.703 -2.564 1 82.81 408 THR A O 1
ATOM 3225 N N . ARG A 1 409 ? 4.109 10.703 -1.81 1 83.81 409 ARG A N 1
ATOM 3226 C CA . ARG A 1 409 ? 3.312 11 -0.624 1 83.81 409 ARG A CA 1
ATOM 3227 C C . ARG A 1 409 ? 4.164 11.672 0.45 1 83.81 409 ARG A C 1
ATOM 3229 O O . ARG A 1 409 ? 3.656 12.477 1.239 1 83.81 409 ARG A O 1
ATOM 3236 N N . THR A 1 410 ? 5.43 11.312 0.502 1 87.81 410 THR A N 1
ATOM 3237 C CA . THR A 1 410 ? 6.305 11.867 1.528 1 87.81 410 THR A CA 1
ATOM 3238 C C . THR A 1 410 ? 6.961 13.156 1.043 1 87.81 410 THR A C 1
ATOM 3240 O O . THR A 1 410 ? 7.082 14.117 1.801 1 87.81 410 THR A O 1
ATOM 3243 N N . LEU A 1 411 ? 7.352 13.156 -0.265 1 84.62 411 LEU A N 1
ATOM 3244 C CA . LEU A 1 411 ? 8.141 14.273 -0.761 1 84.62 411 LEU A CA 1
ATOM 3245 C C . LEU A 1 411 ? 7.312 15.148 -1.7 1 84.62 411 LEU A C 1
ATOM 3247 O O . LEU A 1 411 ? 7.723 16.266 -2.041 1 84.62 411 LEU A O 1
ATOM 3251 N N . GLY A 1 412 ? 6.141 14.656 -2.113 1 75.12 412 GLY A N 1
ATOM 3252 C CA . GLY A 1 412 ? 5.332 15.422 -3.049 1 75.12 412 GLY A CA 1
ATOM 3253 C C . GLY A 1 412 ? 5.855 15.367 -4.473 1 75.12 412 GLY A C 1
ATOM 3254 O O . GLY A 1 412 ? 5.523 16.234 -5.293 1 75.12 412 GLY A O 1
ATOM 3255 N N . SER A 1 413 ? 6.633 14.328 -4.766 1 75.75 413 SER A N 1
ATOM 3256 C CA . SER A 1 413 ? 7.234 14.219 -6.09 1 75.75 413 SER A CA 1
ATOM 3257 C C . SER A 1 413 ? 6.234 13.695 -7.113 1 75.75 413 SER A C 1
ATOM 3259 O O . SER A 1 413 ? 5.375 12.875 -6.785 1 75.75 413 SER A O 1
ATOM 3261 N N . ASP A 1 414 ? 6.285 14.258 -8.281 1 67.44 414 ASP A N 1
ATOM 3262 C CA . ASP A 1 414 ? 5.516 13.703 -9.391 1 67.44 414 ASP A CA 1
ATOM 3263 C C . ASP A 1 414 ? 6.203 12.477 -9.977 1 67.44 414 ASP A C 1
ATOM 3265 O O . ASP A 1 414 ? 7.344 12.555 -10.438 1 67.44 414 ASP A O 1
ATOM 3269 N N . THR A 1 415 ? 5.531 11.414 -9.922 1 76.81 415 THR A N 1
ATOM 3270 C CA . THR A 1 415 ? 6.168 10.164 -10.32 1 76.81 415 THR A CA 1
ATOM 3271 C C . THR A 1 415 ? 5.508 9.594 -11.57 1 76.81 415 THR A C 1
ATOM 3273 O O . THR A 1 415 ? 4.344 9.891 -11.859 1 76.81 415 THR A O 1
ATOM 3276 N N . THR A 1 416 ? 6.293 8.945 -12.359 1 70.31 416 THR A N 1
ATOM 3277 C CA . THR A 1 416 ? 5.875 8.102 -13.477 1 70.31 416 THR A CA 1
ATOM 3278 C C . THR A 1 416 ? 6.355 6.668 -13.281 1 70.31 416 THR A C 1
ATOM 3280 O O . THR A 1 416 ? 7.223 6.402 -12.453 1 70.31 416 THR A O 1
ATOM 3283 N N . PRO A 1 417 ? 5.77 5.723 -13.906 1 71.44 417 PRO A N 1
ATOM 3284 C CA . PRO A 1 417 ? 6.227 4.344 -13.742 1 71.44 417 PRO A CA 1
ATOM 3285 C C . PRO A 1 417 ? 7.695 4.16 -14.117 1 71.44 417 PRO A C 1
ATOM 3287 O O . PRO A 1 417 ? 8.32 3.178 -13.711 1 71.44 417 PRO A O 1
ATOM 3290 N N . ARG A 1 418 ? 8.273 5.082 -14.805 1 75.19 418 ARG A N 1
ATOM 3291 C CA . ARG A 1 418 ? 9.664 4.965 -15.234 1 75.19 418 ARG A CA 1
ATOM 3292 C C . ARG A 1 418 ? 10.602 5.652 -14.242 1 75.19 418 ARG A C 1
ATOM 3294 O O . ARG A 1 418 ? 11.812 5.434 -14.273 1 75.19 418 ARG A O 1
ATOM 3301 N N . GLY A 1 419 ? 10.023 6.535 -13.594 1 87.38 419 GLY A N 1
ATOM 3302 C CA . GLY A 1 419 ? 10.852 7.273 -12.656 1 87.38 419 GLY A CA 1
ATOM 3303 C C . GLY A 1 419 ? 10.25 8.602 -12.25 1 87.38 419 GLY A C 1
ATOM 3304 O O . GLY A 1 419 ? 9.031 8.781 -12.281 1 87.38 419 GLY A O 1
ATOM 3305 N N . LEU A 1 420 ? 11.07 9.43 -11.656 1 84.06 420 LEU A N 1
ATOM 3306 C CA . LEU A 1 420 ? 10.578 10.719 -11.164 1 84.06 420 LEU A CA 1
ATOM 3307 C C . LEU A 1 420 ? 11.656 11.789 -11.281 1 84.06 420 LEU A C 1
ATOM 3309 O O . LEU A 1 420 ? 12.844 11.484 -11.344 1 84.06 420 LEU A O 1
ATOM 3313 N N . LEU A 1 421 ? 11.133 12.961 -11.375 1 77.5 421 LEU A N 1
ATOM 3314 C CA . LEU A 1 421 ? 12.016 14.125 -11.352 1 77.5 421 LEU A CA 1
ATOM 3315 C C . LEU A 1 421 ? 12.156 14.672 -9.938 1 77.5 421 LEU A C 1
ATOM 3317 O O . LEU A 1 421 ? 11.148 14.906 -9.258 1 77.5 421 LEU A O 1
ATOM 3321 N N . HIS A 1 422 ? 13.359 14.703 -9.469 1 79.38 422 HIS A N 1
ATOM 3322 C CA . HIS A 1 422 ? 13.633 15.234 -8.141 1 79.38 422 HIS A CA 1
ATOM 3323 C C . HIS A 1 422 ? 14.797 16.219 -8.172 1 79.38 422 HIS A C 1
ATOM 3325 O O . HIS A 1 422 ? 15.922 15.852 -8.516 1 79.38 422 HIS A O 1
ATOM 3331 N N . LYS A 1 423 ? 14.477 17.391 -7.758 1 70.5 423 LYS A N 1
ATOM 3332 C CA . LYS A 1 423 ? 15.492 18.453 -7.68 1 70.5 423 LYS A CA 1
ATOM 3333 C C . LYS A 1 423 ? 16.312 18.516 -8.969 1 70.5 423 LYS A C 1
ATOM 3335 O O . LYS A 1 423 ? 17.531 18.547 -8.93 1 70.5 423 LYS A O 1
ATOM 3340 N N . GLY A 1 424 ? 15.703 18.328 -10.141 1 66.12 424 GLY A N 1
ATOM 3341 C CA . GLY A 1 424 ? 16.328 18.516 -11.438 1 66.12 424 GLY A CA 1
ATOM 3342 C C . GLY A 1 424 ? 16.938 17.234 -11.992 1 66.12 424 GLY A C 1
ATOM 3343 O O . GLY A 1 424 ? 17.438 17.219 -13.117 1 66.12 424 GLY A O 1
ATOM 3344 N N . LEU A 1 425 ? 16.969 16.266 -11.234 1 75.38 425 LEU A N 1
ATOM 3345 C CA . LEU A 1 425 ? 17.5 14.992 -11.68 1 75.38 425 LEU A CA 1
ATOM 3346 C C . LEU A 1 425 ? 16.391 13.984 -11.93 1 75.38 425 LEU A C 1
ATOM 3348 O O . LEU A 1 425 ? 15.516 13.797 -11.078 1 75.38 425 LEU A O 1
ATOM 3352 N N . PHE A 1 426 ? 16.359 13.5 -13.141 1 83.75 426 PHE A N 1
ATOM 3353 C CA . PHE A 1 426 ? 15.438 12.406 -13.383 1 83.75 426 PHE A CA 1
ATOM 3354 C C . PHE A 1 426 ? 16.031 11.078 -12.906 1 83.75 426 PHE A C 1
ATOM 3356 O O . PHE A 1 426 ? 17.031 10.617 -13.438 1 83.75 426 PHE A O 1
ATOM 3363 N N . VAL A 1 427 ? 15.438 10.578 -12.008 1 92.62 427 VAL A N 1
ATOM 3364 C CA . VAL A 1 427 ? 15.867 9.305 -11.453 1 92.62 427 VAL A CA 1
ATOM 3365 C C . VAL A 1 427 ? 15.062 8.172 -12.086 1 92.62 427 VAL A C 1
ATOM 3367 O O . VAL A 1 427 ? 13.844 8.102 -11.922 1 92.62 427 VAL A O 1
ATOM 3370 N N . SER A 1 428 ? 15.734 7.309 -12.789 1 92.19 428 SER A N 1
ATOM 3371 C CA . SER A 1 428 ? 15.062 6.16 -13.391 1 92.19 428 SER A CA 1
ATOM 3372 C C . SER A 1 428 ? 14.836 5.055 -12.367 1 92.19 428 SER A C 1
ATOM 3374 O O . SER A 1 428 ? 15.695 4.789 -11.531 1 92.19 428 SER A O 1
ATOM 3376 N N . VAL A 1 429 ? 13.656 4.523 -12.391 1 93.06 429 VAL A N 1
ATOM 3377 C CA . VAL A 1 429 ? 13.305 3.451 -11.469 1 93.06 429 VAL A CA 1
ATOM 3378 C C . VAL A 1 429 ? 12.969 2.186 -12.25 1 93.06 429 VAL A C 1
ATOM 3380 O O . VAL A 1 429 ? 12.18 2.225 -13.203 1 93.06 429 VAL A O 1
ATOM 3383 N N . HIS A 1 430 ? 13.625 1.03 -11.844 1 89.88 430 HIS A N 1
ATOM 3384 C CA . HIS A 1 430 ? 13.453 -0.187 -12.633 1 89.88 430 HIS A CA 1
ATOM 3385 C C . HIS A 1 430 ? 13.211 -1.394 -11.727 1 89.88 430 HIS A C 1
ATOM 3387 O O . HIS A 1 430 ? 13.555 -1.37 -10.547 1 89.88 430 HIS A O 1
ATOM 3393 N N . SER A 1 431 ? 12.508 -2.365 -12.273 1 87.5 431 SER A N 1
ATOM 3394 C CA . SER A 1 431 ? 12.367 -3.691 -11.688 1 87.5 431 SER A CA 1
ATOM 3395 C C . SER A 1 431 ? 13.219 -4.719 -12.43 1 87.5 431 SER A C 1
ATOM 3397 O O . SER A 1 431 ? 12.93 -5.059 -13.578 1 87.5 431 SER A O 1
ATOM 3399 N N . LEU A 1 432 ? 14.266 -5.148 -11.812 1 88.88 432 LEU A N 1
ATOM 3400 C CA . LEU A 1 432 ? 15.211 -6.102 -12.391 1 88.88 432 LEU A CA 1
ATOM 3401 C C . LEU A 1 432 ? 15.414 -7.297 -11.461 1 88.88 432 LEU A C 1
ATOM 3403 O O . LEU A 1 432 ? 16.281 -7.27 -10.594 1 88.88 432 LEU A O 1
ATOM 3407 N N . PRO A 1 433 ? 14.633 -8.391 -11.664 1 87.69 433 PRO A N 1
ATOM 3408 C CA . PRO A 1 433 ? 14.758 -9.555 -10.781 1 87.69 433 PRO A CA 1
ATOM 3409 C C . PRO A 1 433 ? 16.125 -10.227 -10.891 1 87.69 433 PRO A C 1
ATOM 3411 O O . PRO A 1 433 ? 16.562 -10.547 -11.992 1 87.69 433 PRO A O 1
ATOM 3414 N N . ILE A 1 434 ? 16.734 -10.469 -9.781 1 88.44 434 ILE A N 1
ATOM 3415 C CA . ILE A 1 434 ? 18.031 -11.125 -9.758 1 88.44 434 ILE A CA 1
ATOM 3416 C C . ILE A 1 434 ? 17.859 -12.625 -9.953 1 88.44 434 ILE A C 1
ATOM 3418 O O . ILE A 1 434 ? 16.844 -13.195 -9.562 1 88.44 434 ILE A O 1
ATOM 3422 N N . GLY A 1 435 ? 18.828 -13.273 -10.695 1 87.75 435 GLY A N 1
ATOM 3423 C CA . GLY A 1 435 ? 18.859 -14.719 -10.867 1 87.75 435 GLY A CA 1
ATOM 3424 C C . GLY A 1 435 ? 20.047 -15.375 -10.195 1 87.75 435 GLY A C 1
ATOM 3425 O O . GLY A 1 435 ? 20.672 -14.781 -9.312 1 87.75 435 GLY A O 1
ATOM 3426 N N . ILE A 1 436 ? 20.25 -16.641 -10.477 1 89.75 436 ILE A N 1
ATOM 3427 C CA . ILE A 1 436 ? 21.391 -17.391 -9.969 1 89.75 436 ILE A CA 1
ATOM 3428 C C . ILE A 1 436 ? 22.328 -17.734 -11.109 1 89.75 436 ILE A C 1
ATOM 3430 O O . ILE A 1 436 ? 22.094 -17.359 -12.258 1 89.75 436 ILE A O 1
ATOM 3434 N N . ASP A 1 437 ? 23.469 -18.234 -10.734 1 87.88 437 ASP A N 1
ATOM 3435 C CA . ASP A 1 437 ? 24.344 -18.875 -11.711 1 87.88 437 ASP A CA 1
ATOM 3436 C C . ASP A 1 437 ? 24.031 -20.359 -11.82 1 87.88 437 ASP A C 1
ATOM 3438 O O . ASP A 1 437 ? 24.547 -21.172 -11.039 1 87.88 437 ASP A O 1
ATOM 3442 N N . PRO A 1 438 ? 23.297 -20.734 -12.836 1 91.19 438 PRO A N 1
ATOM 3443 C CA . PRO A 1 438 ? 22.875 -22.141 -12.938 1 91.19 438 PRO A CA 1
ATOM 3444 C C . PRO A 1 438 ? 24.062 -23.094 -13.094 1 91.19 438 PRO A C 1
ATOM 3446 O O . PRO A 1 438 ? 24 -24.234 -12.641 1 91.19 438 PRO A O 1
ATOM 3449 N N . ASN A 1 439 ? 25.094 -22.641 -13.68 1 88.56 439 ASN A N 1
ATOM 3450 C CA . ASN A 1 439 ? 26.25 -23.516 -13.938 1 88.56 439 ASN A CA 1
ATOM 3451 C C . ASN A 1 439 ? 26.938 -23.922 -12.641 1 88.56 439 ASN A C 1
ATOM 3453 O O . ASN A 1 439 ? 27.453 -25.031 -12.531 1 88.56 439 ASN A O 1
ATOM 3457 N N . MET A 1 440 ? 26.938 -23.031 -11.75 1 88.12 440 MET A N 1
ATOM 3458 C CA . MET A 1 440 ? 27.516 -23.344 -10.453 1 88.12 440 MET A CA 1
ATOM 3459 C C . MET A 1 440 ? 26.797 -24.531 -9.805 1 88.12 440 MET A C 1
ATOM 3461 O O . MET A 1 440 ? 27.453 -25.438 -9.281 1 88.12 440 MET A O 1
ATOM 3465 N N . PHE A 1 441 ? 25.578 -24.578 -9.914 1 93.06 441 PHE A N 1
ATOM 3466 C CA . PHE A 1 441 ? 24.781 -25.641 -9.289 1 93.06 441 PHE A CA 1
ATOM 3467 C C . PHE A 1 441 ? 24.797 -26.906 -10.125 1 93.06 441 PHE A C 1
ATOM 3469 O O . PHE A 1 441 ? 24.781 -28.016 -9.586 1 93.06 441 PHE A O 1
ATOM 3476 N N . ARG A 1 442 ? 24.844 -26.766 -11.43 1 94.56 442 ARG A N 1
ATOM 3477 C CA . ARG A 1 442 ? 25 -27.938 -12.289 1 94.56 442 ARG A CA 1
ATOM 3478 C C . ARG A 1 442 ? 26.312 -28.656 -12.008 1 94.56 442 ARG A C 1
ATOM 3480 O O . ARG A 1 442 ? 26.344 -29.875 -11.859 1 94.56 442 ARG A O 1
ATOM 3487 N N . GLU A 1 443 ? 27.344 -27.844 -11.852 1 92.75 443 GLU A N 1
ATOM 3488 C CA . GLU A 1 443 ? 28.656 -28.391 -11.523 1 92.75 443 GLU A CA 1
ATOM 3489 C C . GLU A 1 443 ? 28.656 -29.031 -10.133 1 92.75 443 GLU A C 1
ATOM 3491 O O . GLU A 1 443 ? 29.312 -30.031 -9.906 1 92.75 443 GLU A O 1
ATOM 3496 N N . GLY A 1 444 ? 27.938 -28.391 -9.281 1 94.31 444 GLY A N 1
ATOM 3497 C CA . GLY A 1 444 ? 27.797 -28.953 -7.945 1 94.31 444 GLY A CA 1
ATOM 3498 C C . GLY A 1 444 ? 27.188 -30.328 -7.934 1 94.31 444 GLY A C 1
ATOM 3499 O O . GLY A 1 444 ? 27.672 -31.234 -7.242 1 94.31 444 GLY A O 1
ATOM 3500 N N . VAL A 1 445 ? 26.219 -30.562 -8.719 1 96.06 445 VAL A N 1
ATOM 3501 C CA . VAL A 1 445 ? 25.547 -31.844 -8.805 1 96.06 445 VAL A CA 1
ATOM 3502 C C . VAL A 1 445 ? 26.469 -32.875 -9.453 1 96.06 445 VAL A C 1
ATOM 3504 O O . VAL A 1 445 ? 26.438 -34.062 -9.094 1 96.06 445 VAL A O 1
ATOM 3507 N N . GLN A 1 446 ? 27.328 -32.438 -10.344 1 94.69 446 GLN A N 1
ATOM 3508 C CA . GLN A 1 446 ? 28.219 -33.312 -11.094 1 94.69 446 GLN A CA 1
ATOM 3509 C C . GLN A 1 446 ? 29.422 -33.719 -10.242 1 94.69 446 GLN A C 1
ATOM 3511 O O . GLN A 1 446 ? 30.094 -34.688 -10.555 1 94.69 446 GLN A O 1
ATOM 3516 N N . SER A 1 447 ? 29.594 -33.031 -9.18 1 95.44 447 SER A N 1
ATOM 3517 C CA . SER A 1 447 ? 30.781 -33.281 -8.367 1 95.44 447 SER A CA 1
ATOM 3518 C C . SER A 1 447 ? 30.734 -34.656 -7.707 1 95.44 447 SER A C 1
ATOM 3520 O O . SER A 1 447 ? 29.656 -35.156 -7.379 1 95.44 447 SER A O 1
ATOM 3522 N N . ASP A 1 448 ? 31.953 -35.25 -7.473 1 94.31 448 ASP A N 1
ATOM 3523 C CA . ASP A 1 448 ? 32.062 -36.562 -6.828 1 94.31 448 ASP A CA 1
ATOM 3524 C C . ASP A 1 448 ? 31.594 -36.5 -5.371 1 94.31 448 ASP A C 1
ATOM 3526 O O . ASP A 1 448 ? 30.984 -37.438 -4.867 1 94.31 448 ASP A O 1
ATOM 3530 N N . GLU A 1 449 ? 31.875 -35.375 -4.848 1 95.06 449 GLU A N 1
ATOM 3531 C CA . GLU A 1 449 ? 31.469 -35.219 -3.459 1 95.06 449 GLU A CA 1
ATOM 3532 C C . GLU A 1 449 ? 29.953 -35.25 -3.32 1 95.06 449 GLU A C 1
ATOM 3534 O O . GLU A 1 449 ? 29.422 -35.875 -2.406 1 95.06 449 GLU A O 1
ATOM 3539 N N . CYS A 1 450 ? 29.281 -34.594 -4.168 1 95.81 450 CYS A N 1
ATOM 3540 C CA . CYS A 1 450 ? 27.828 -34.562 -4.152 1 95.81 450 CYS A CA 1
ATOM 3541 C C . CYS A 1 450 ? 27.25 -35.969 -4.379 1 95.81 450 CYS A C 1
ATOM 3543 O O . CYS A 1 450 ? 26.312 -36.375 -3.695 1 95.81 450 CYS A O 1
ATOM 3545 N N . ARG A 1 451 ? 27.828 -36.719 -5.266 1 93.38 451 ARG A N 1
ATOM 3546 C CA . ARG A 1 451 ? 27.344 -38.062 -5.594 1 93.38 451 ARG A CA 1
ATOM 3547 C C . ARG A 1 451 ? 27.5 -39.031 -4.414 1 93.38 451 ARG A C 1
ATOM 3549 O O . ARG A 1 451 ? 26.625 -39.844 -4.152 1 93.38 451 ARG A O 1
ATOM 3556 N N . LYS A 1 452 ? 28.578 -38.812 -3.732 1 94.62 452 LYS A N 1
ATOM 3557 C CA . LYS A 1 452 ? 28.812 -39.656 -2.547 1 94.62 452 LYS A CA 1
ATOM 3558 C C . LYS A 1 452 ? 27.766 -39.375 -1.476 1 94.62 452 LYS A C 1
ATOM 3560 O O . LYS A 1 452 ? 27.219 -40.312 -0.874 1 94.62 452 LYS A O 1
ATOM 3565 N N . ILE A 1 453 ? 27.547 -38.156 -1.32 1 95.38 453 ILE A N 1
ATOM 3566 C CA . ILE A 1 453 ? 26.562 -37.75 -0.319 1 95.38 453 ILE A CA 1
ATOM 3567 C C . ILE A 1 453 ? 25.172 -38.25 -0.73 1 95.38 453 ILE A C 1
ATOM 3569 O O . ILE A 1 453 ? 24.422 -38.75 0.102 1 95.38 453 ILE A O 1
ATOM 3573 N N . LEU A 1 454 ? 24.844 -38.156 -1.979 1 94.5 454 LEU A N 1
ATOM 3574 C CA . LEU A 1 454 ? 23.547 -38.562 -2.51 1 94.5 454 LEU A CA 1
ATOM 3575 C C . LEU A 1 454 ? 23.344 -40.062 -2.318 1 94.5 454 LEU A C 1
ATOM 3577 O O . LEU A 1 454 ? 22.234 -40.531 -1.989 1 94.5 454 LEU A O 1
ATOM 3581 N N . ASP A 1 455 ? 24.391 -40.781 -2.514 1 92.44 455 ASP A N 1
ATOM 3582 C CA . ASP A 1 455 ? 24.312 -42.219 -2.34 1 92.44 455 ASP A CA 1
ATOM 3583 C C . ASP A 1 455 ? 24.062 -42.594 -0.88 1 92.44 455 ASP A C 1
ATOM 3585 O O . ASP A 1 455 ? 23.266 -43.5 -0.591 1 92.44 455 ASP A O 1
ATOM 3589 N N . ASP A 1 456 ? 24.734 -41.875 -0.081 1 93.69 456 ASP A N 1
ATOM 3590 C CA . ASP A 1 456 ? 24.531 -42.125 1.345 1 93.69 456 ASP A CA 1
ATOM 3591 C C . ASP A 1 456 ? 23.109 -41.75 1.765 1 93.69 456 ASP A C 1
ATOM 3593 O O . ASP A 1 456 ? 22.453 -42.5 2.496 1 93.69 456 ASP A O 1
ATOM 3597 N N . PHE A 1 457 ? 22.641 -40.625 1.355 1 92.12 457 PHE A N 1
ATOM 3598 C CA . PHE A 1 457 ? 21.312 -40.156 1.721 1 92.12 457 PHE A CA 1
ATOM 3599 C C . PHE A 1 457 ? 20.234 -41.062 1.157 1 92.12 457 PHE A C 1
ATOM 3601 O O . PHE A 1 457 ? 19.312 -41.469 1.875 1 92.12 457 PHE A O 1
ATOM 3608 N N . LYS A 1 458 ? 20.312 -41.438 -0.109 1 89.62 458 LYS A N 1
ATOM 3609 C CA . LYS A 1 458 ? 19.281 -42.188 -0.822 1 89.62 458 LYS A CA 1
ATOM 3610 C C . LYS A 1 458 ? 19.25 -43.656 -0.373 1 89.62 458 LYS A C 1
ATOM 3612 O O . LYS A 1 458 ? 18.172 -44.25 -0.291 1 89.62 458 LYS A O 1
ATOM 3617 N N . ASN A 1 459 ? 20.391 -44.188 0.01 1 89.25 459 ASN A N 1
ATOM 3618 C CA . ASN A 1 459 ? 20.453 -45.625 0.217 1 89.25 459 ASN A CA 1
ATOM 3619 C C . ASN A 1 459 ? 20.594 -45.969 1.696 1 89.25 459 ASN A C 1
ATOM 3621 O O . ASN A 1 459 ? 20.375 -47.125 2.09 1 89.25 459 ASN A O 1
ATOM 3625 N N . VAL A 1 460 ? 20.859 -44.969 2.48 1 89.75 460 VAL A N 1
ATOM 3626 C CA . VAL A 1 460 ? 21.094 -45.281 3.881 1 89.75 460 VAL A CA 1
ATOM 3627 C C . VAL A 1 460 ? 20.203 -44.438 4.773 1 89.75 460 VAL A C 1
ATOM 3629 O O . VAL A 1 460 ? 19.125 -44.875 5.191 1 89.75 460 VAL A O 1
ATOM 3632 N N . LYS A 1 461 ? 20.422 -43.156 4.82 1 88.06 461 LYS A N 1
ATOM 3633 C CA . LYS A 1 461 ? 19.812 -42.281 5.812 1 88.06 461 LYS A CA 1
ATOM 3634 C C . LYS A 1 461 ? 18.328 -42.062 5.527 1 88.06 461 LYS A C 1
ATOM 3636 O O . LYS A 1 461 ? 17.516 -42.031 6.453 1 88.06 461 LYS A O 1
ATOM 3641 N N . TYR A 1 462 ? 17.969 -41.938 4.273 1 92.69 462 TYR A N 1
ATOM 3642 C CA . TYR A 1 462 ? 16.594 -41.625 3.932 1 92.69 462 TYR A CA 1
ATOM 3643 C C . TYR A 1 462 ? 16.016 -42.625 2.947 1 92.69 462 TYR A C 1
ATOM 3645 O O . TYR A 1 462 ? 15.203 -42.281 2.094 1 92.69 462 TYR A O 1
ATOM 3653 N N . LYS A 1 463 ? 16.469 -43.812 3.002 1 90.25 463 LYS A N 1
ATOM 3654 C CA . LYS A 1 463 ? 15.992 -44.844 2.109 1 90.25 463 LYS A CA 1
ATOM 3655 C C . LYS A 1 463 ? 14.484 -45.031 2.244 1 90.25 463 LYS A C 1
ATOM 3657 O O . LYS A 1 463 ? 13.969 -45.25 3.35 1 90.25 463 LYS A O 1
ATOM 3662 N N . GLY A 1 464 ? 13.836 -44.906 1.134 1 88.38 464 GLY A N 1
ATOM 3663 C CA . GLY A 1 464 ? 12.406 -45.188 1.096 1 88.38 464 GLY A CA 1
ATOM 3664 C C . GLY A 1 464 ? 11.578 -44.031 1.62 1 88.38 464 GLY A C 1
ATOM 3665 O O . GLY A 1 464 ? 10.352 -44.125 1.727 1 88.38 464 GLY A O 1
ATOM 3666 N N . LYS A 1 465 ? 12.188 -42.969 1.972 1 93.81 465 LYS A N 1
ATOM 3667 C CA . LYS A 1 465 ? 11.477 -41.844 2.539 1 93.81 465 LYS A CA 1
ATOM 3668 C C . LYS A 1 465 ? 11.172 -40.781 1.47 1 93.81 465 LYS A C 1
ATOM 3670 O O . LYS A 1 465 ? 11.922 -40.656 0.504 1 93.81 465 LYS A O 1
ATOM 3675 N N . LYS A 1 466 ? 10.023 -40.125 1.609 1 95.38 466 LYS A N 1
ATOM 3676 C CA . LYS A 1 466 ? 9.734 -38.875 0.87 1 95.38 466 LYS A CA 1
ATOM 3677 C C . LYS A 1 466 ? 10.305 -37.656 1.592 1 95.38 466 LYS A C 1
ATOM 3679 O O . LYS A 1 466 ? 10.18 -37.531 2.812 1 95.38 466 LYS A O 1
ATOM 3684 N N . ILE A 1 467 ? 10.891 -36.812 0.875 1 97.06 467 ILE A N 1
ATOM 3685 C CA . ILE A 1 467 ? 11.641 -35.75 1.52 1 97.06 467 ILE A CA 1
ATOM 3686 C C . ILE A 1 467 ? 11.008 -34.375 1.18 1 97.06 467 ILE A C 1
ATOM 3688 O O . ILE A 1 467 ? 10.867 -34.031 0.005 1 97.06 467 ILE A O 1
ATOM 3692 N N . VAL A 1 468 ? 10.594 -33.625 2.191 1 98.44 468 VAL A N 1
ATOM 3693 C CA . VAL A 1 468 ? 10.25 -32.219 2.109 1 98.44 468 VAL A CA 1
ATOM 3694 C C . VAL A 1 468 ? 11.414 -31.375 2.609 1 98.44 468 VAL A C 1
ATOM 3696 O O . VAL A 1 468 ? 11.898 -31.578 3.727 1 98.44 468 VAL A O 1
ATOM 3699 N N . LEU A 1 469 ? 11.828 -30.453 1.782 1 98.5 469 LEU A N 1
ATOM 3700 C CA . LEU A 1 469 ? 13.047 -29.719 2.096 1 98.5 469 LEU A CA 1
ATOM 3701 C C . LEU A 1 469 ? 12.75 -28.234 2.287 1 98.5 469 LEU A C 1
ATOM 3703 O O . LEU A 1 469 ? 12.016 -27.641 1.497 1 98.5 469 LEU A O 1
ATOM 3707 N N . GLY A 1 470 ? 13.219 -27.656 3.365 1 97.94 470 GLY A N 1
ATOM 3708 C CA . GLY A 1 470 ? 13.289 -26.219 3.582 1 97.94 470 GLY A CA 1
ATOM 3709 C C . GLY A 1 470 ? 14.703 -25.719 3.855 1 97.94 470 GLY A C 1
ATOM 3710 O O . GLY A 1 470 ? 15.422 -26.297 4.672 1 97.94 470 GLY A O 1
ATOM 3711 N N . ILE A 1 471 ? 15.148 -24.719 3.127 1 96 471 ILE A N 1
ATOM 3712 C CA . ILE A 1 471 ? 16.438 -24.078 3.354 1 96 471 ILE A CA 1
ATOM 3713 C C . ILE A 1 471 ? 16.25 -22.562 3.492 1 96 471 ILE A C 1
ATOM 3715 O O . ILE A 1 471 ? 15.781 -21.906 2.559 1 96 471 ILE A O 1
ATOM 3719 N N . ASP A 1 472 ? 16.594 -22.078 4.652 1 93.5 472 ASP A N 1
ATOM 3720 C CA . ASP A 1 472 ? 16.422 -20.656 4.93 1 93.5 472 ASP A CA 1
ATOM 3721 C C . ASP A 1 472 ? 17.484 -20.156 5.898 1 93.5 472 ASP A C 1
ATOM 3723 O O . ASP A 1 472 ? 18 -20.922 6.719 1 93.5 472 ASP A O 1
ATOM 3727 N N . ARG A 1 473 ? 17.828 -18.828 5.773 1 90.62 473 ARG A N 1
ATOM 3728 C CA . ARG A 1 473 ? 18.391 -18.219 6.969 1 90.62 473 ARG A CA 1
ATOM 3729 C C . ARG A 1 473 ? 17.406 -18.25 8.125 1 90.62 473 ARG A C 1
ATOM 3731 O O . ARG A 1 473 ? 16.188 -18.156 7.922 1 90.62 473 ARG A O 1
ATOM 3738 N N . LEU A 1 474 ? 17.891 -18.547 9.258 1 91.88 474 LEU A N 1
ATOM 3739 C CA . LEU A 1 474 ? 16.953 -18.547 10.383 1 91.88 474 LEU A CA 1
ATOM 3740 C C . LEU A 1 474 ? 16.562 -17.125 10.766 1 91.88 474 LEU A C 1
ATOM 3742 O O . LEU A 1 474 ? 17.062 -16.578 11.75 1 91.88 474 LEU A O 1
ATOM 3746 N N . ASP A 1 475 ? 15.734 -16.578 10.016 1 91.62 475 ASP A N 1
ATOM 3747 C CA . ASP A 1 475 ? 15.18 -15.234 10.102 1 91.62 475 ASP A CA 1
ATOM 3748 C C . ASP A 1 475 ? 13.664 -15.266 10.219 1 91.62 475 ASP A C 1
ATOM 3750 O O . ASP A 1 475 ? 13 -16.094 9.594 1 91.62 475 ASP A O 1
ATOM 3754 N N . TYR A 1 476 ? 13.141 -14.383 11.039 1 88.69 476 TYR A N 1
ATOM 3755 C CA . TYR A 1 476 ? 11.703 -14.406 11.305 1 88.69 476 TYR A CA 1
ATOM 3756 C C . TYR A 1 476 ? 10.914 -14.055 10.047 1 88.69 476 TYR A C 1
ATOM 3758 O O . TYR A 1 476 ? 9.711 -14.312 9.977 1 88.69 476 TYR A O 1
ATOM 3766 N N . THR A 1 477 ? 11.484 -13.508 9.039 1 92.06 477 THR A N 1
ATOM 3767 C CA . THR A 1 477 ? 10.797 -13.18 7.793 1 92.06 477 THR A CA 1
ATOM 3768 C C . THR A 1 477 ? 10.578 -14.43 6.945 1 92.06 477 THR A C 1
ATOM 3770 O O . THR A 1 477 ? 9.805 -14.414 5.988 1 92.06 477 THR A O 1
ATOM 3773 N N . LYS A 1 478 ? 11.164 -15.539 7.305 1 94.44 478 LYS A N 1
ATOM 3774 C CA . LYS A 1 478 ? 11.188 -16.719 6.438 1 94.44 478 LYS A CA 1
ATOM 3775 C C . LYS A 1 478 ? 10.047 -17.672 6.777 1 94.44 478 LYS A C 1
ATOM 3777 O O . LYS A 1 478 ? 9.812 -18.641 6.066 1 94.44 478 LYS A O 1
ATOM 3782 N N . GLY A 1 479 ? 9.328 -17.5 7.832 1 93.44 479 GLY A N 1
ATOM 3783 C CA . GLY A 1 479 ? 8.102 -18.234 8.141 1 93.44 479 GLY A CA 1
ATOM 3784 C C . GLY A 1 479 ? 8.344 -19.672 8.508 1 93.44 479 GLY A C 1
ATOM 3785 O O . GLY A 1 479 ? 7.523 -20.547 8.211 1 93.44 479 GLY A O 1
ATOM 3786 N N . VAL A 1 480 ? 9.484 -19.984 9.18 1 94.75 480 VAL A N 1
ATOM 3787 C CA . VAL A 1 480 ? 9.844 -21.359 9.531 1 94.75 480 VA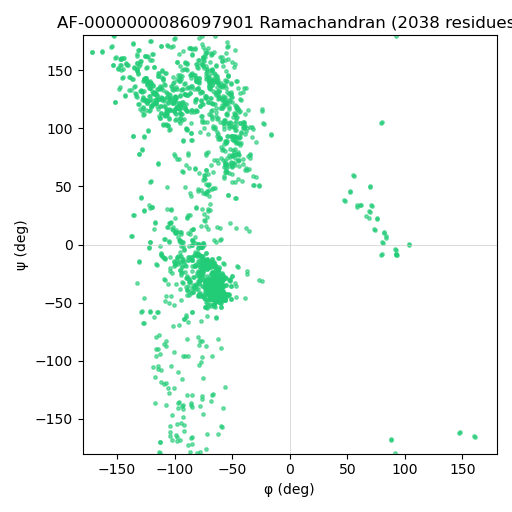L A CA 1
ATOM 3788 C C . VAL A 1 480 ? 8.805 -21.938 10.492 1 94.75 480 VAL A C 1
ATOM 3790 O O . VAL A 1 480 ? 8.453 -23.109 10.398 1 94.75 480 VAL A O 1
ATOM 3793 N N . GLN A 1 481 ? 8.289 -21.125 11.367 1 90.94 481 GLN A N 1
ATOM 3794 C CA . GLN A 1 481 ? 7.281 -21.594 12.312 1 90.94 481 GLN A CA 1
ATOM 3795 C C . GLN A 1 481 ? 6 -22.016 11.594 1 90.94 481 GLN A C 1
ATOM 3797 O O . GLN A 1 481 ? 5.391 -23.031 11.945 1 90.94 481 GLN A O 1
ATOM 3802 N N . LEU A 1 482 ? 5.578 -21.25 10.648 1 92.69 482 LEU A N 1
ATOM 3803 C CA . LEU A 1 482 ? 4.391 -21.578 9.867 1 92.69 482 LEU A CA 1
ATOM 3804 C C . LEU A 1 482 ? 4.602 -22.859 9.07 1 92.69 482 LEU A C 1
ATOM 3806 O O . LEU A 1 482 ? 3.674 -23.656 8.914 1 92.69 482 LEU A O 1
ATOM 3810 N N . LYS A 1 483 ? 5.844 -23.031 8.617 1 96.56 483 LYS A N 1
ATOM 3811 C CA . LYS A 1 483 ? 6.219 -24.25 7.91 1 96.56 483 LYS A CA 1
ATOM 3812 C C . LYS A 1 483 ? 6.023 -25.484 8.797 1 96.56 483 LYS A C 1
ATOM 3814 O O . LYS A 1 483 ? 5.426 -26.469 8.367 1 96.56 483 LYS A O 1
ATOM 3819 N N . PHE A 1 484 ? 6.516 -25.391 10.008 1 96.5 484 PHE A N 1
ATOM 3820 C CA . PHE A 1 484 ? 6.434 -26.5 10.953 1 96.5 484 PHE A CA 1
ATOM 3821 C C . PHE A 1 484 ? 4.988 -26.797 11.328 1 96.5 484 PHE A C 1
ATOM 3823 O O . PHE A 1 484 ? 4.586 -27.953 11.43 1 96.5 484 PHE A O 1
ATOM 3830 N N . GLU A 1 485 ? 4.242 -25.719 11.469 1 93.88 485 GLU A N 1
ATOM 3831 C CA . GLU A 1 485 ? 2.832 -25.906 11.812 1 93.88 485 GLU A CA 1
ATOM 3832 C C . GLU A 1 485 ? 2.078 -26.609 10.688 1 93.88 485 GLU A C 1
ATOM 3834 O O . GLU A 1 485 ? 1.246 -27.484 10.945 1 93.88 485 GLU A O 1
ATOM 3839 N N . ALA A 1 486 ? 2.311 -26.219 9.484 1 96.19 486 ALA A N 1
ATOM 3840 C CA . ALA A 1 486 ? 1.656 -26.844 8.336 1 96.19 486 ALA A CA 1
ATOM 3841 C C . ALA A 1 486 ? 2.055 -28.312 8.211 1 96.19 486 ALA A C 1
ATOM 3843 O O . ALA A 1 486 ? 1.212 -29.172 7.93 1 96.19 486 ALA A O 1
ATOM 3844 N N . PHE A 1 487 ? 3.348 -28.625 8.422 1 97.94 487 PHE A N 1
ATOM 3845 C CA . PHE A 1 487 ? 3.83 -30 8.344 1 97.94 487 PHE A CA 1
ATOM 3846 C C . PHE A 1 487 ? 3.229 -30.844 9.453 1 97.94 487 PHE A C 1
ATOM 3848 O O . PHE A 1 487 ? 2.846 -32 9.219 1 97.94 487 PHE A O 1
ATOM 3855 N N . GLU A 1 488 ? 3.213 -30.25 10.648 1 96.56 488 GLU A N 1
ATOM 3856 C CA . GLU A 1 488 ? 2.586 -30.953 11.766 1 96.56 488 GLU A CA 1
ATOM 3857 C C . GLU A 1 488 ? 1.132 -31.297 11.453 1 96.56 488 GLU A C 1
ATOM 3859 O O . GLU A 1 488 ? 0.686 -32.406 11.703 1 96.56 488 GLU A O 1
ATOM 3864 N N . LYS A 1 489 ? 0.457 -30.359 10.938 1 95.5 489 LYS A N 1
ATOM 3865 C CA . LYS A 1 489 ? -0.936 -30.578 10.562 1 95.5 489 LYS A CA 1
ATOM 3866 C C . LYS A 1 489 ? -1.044 -31.625 9.453 1 95.5 489 LYS A C 1
ATOM 3868 O O . LYS A 1 489 ? -1.999 -32.406 9.422 1 95.5 489 LYS A O 1
ATOM 3873 N N . PHE A 1 490 ? -0.158 -31.672 8.539 1 97.44 490 PHE A N 1
ATOM 3874 C CA . PHE A 1 490 ? -0.092 -32.656 7.48 1 97.44 490 PHE A CA 1
ATOM 3875 C C . PHE A 1 490 ? 0.03 -34.062 8.062 1 97.44 490 PHE A C 1
ATOM 3877 O O . PHE A 1 490 ? -0.705 -34.969 7.672 1 97.44 490 PHE A O 1
ATOM 3884 N N . LEU A 1 491 ? 0.928 -34.219 9.039 1 96.94 491 LEU A N 1
ATOM 3885 C CA . LEU A 1 491 ? 1.133 -35.5 9.672 1 96.94 491 LEU A CA 1
ATOM 3886 C C . LEU A 1 491 ? -0.102 -35.938 10.461 1 96.94 491 LEU A C 1
ATOM 3888 O O . LEU A 1 491 ? -0.424 -37.125 10.531 1 96.94 491 LEU A O 1
ATOM 3892 N N . THR A 1 492 ? -0.744 -34.906 10.992 1 95.94 492 THR A N 1
ATOM 3893 C CA . THR A 1 492 ? -1.938 -35.188 11.781 1 95.94 492 THR A CA 1
ATOM 3894 C C . THR A 1 492 ? -3.096 -35.625 10.891 1 95.94 492 THR A C 1
ATOM 3896 O O . THR A 1 492 ? -3.797 -36.594 11.195 1 95.94 492 THR A O 1
ATOM 3899 N N . ASN A 1 493 ? -3.275 -34.969 9.773 1 95.56 493 ASN A N 1
ATOM 3900 C CA . ASN A 1 493 ? -4.41 -35.219 8.883 1 95.56 493 ASN A CA 1
ATOM 3901 C C . ASN A 1 493 ? -4.184 -36.438 8 1 95.56 493 ASN A C 1
ATOM 3903 O O . ASN A 1 493 ? -5.141 -37.062 7.555 1 95.56 493 ASN A O 1
ATOM 3907 N N . TYR A 1 494 ? -2.885 -36.75 7.777 1 95.69 494 TYR A N 1
ATOM 3908 C CA . TYR A 1 494 ? -2.535 -37.906 6.957 1 95.69 494 TYR A CA 1
ATOM 3909 C C . TYR A 1 494 ? -1.503 -38.781 7.66 1 95.69 494 TYR A C 1
ATOM 3911 O O . TYR A 1 494 ? -0.36 -38.875 7.207 1 95.69 494 TYR A O 1
ATOM 3919 N N . PRO A 1 495 ? -1.904 -39.531 8.555 1 91.81 495 PRO A N 1
ATOM 3920 C CA . PRO A 1 495 ? -0.985 -40.281 9.391 1 91.81 495 PRO A CA 1
ATOM 3921 C C . PRO A 1 495 ? -0.194 -41.344 8.602 1 91.81 495 PRO A C 1
ATOM 3923 O O . PRO A 1 495 ? 0.879 -41.75 9.031 1 91.81 495 PRO A O 1
ATOM 3926 N N . GLN A 1 496 ? -0.72 -41.656 7.445 1 89.44 496 GLN A N 1
ATOM 3927 C CA . GLN A 1 496 ? -0.028 -42.656 6.621 1 89.44 496 GLN A CA 1
ATOM 3928 C C . GLN A 1 496 ? 1.312 -42.094 6.125 1 89.44 496 GLN A C 1
ATOM 3930 O O . GLN A 1 496 ? 2.215 -42.875 5.797 1 89.44 496 GLN A O 1
ATOM 3935 N N . TYR A 1 497 ? 1.495 -40.844 6.152 1 92.94 497 TYR A N 1
ATOM 3936 C CA . TYR A 1 497 ? 2.725 -40.219 5.676 1 92.94 497 TYR A CA 1
ATOM 3937 C C . TYR A 1 497 ? 3.727 -40.031 6.812 1 92.94 497 TYR A C 1
ATOM 3939 O O . TYR A 1 497 ? 4.902 -39.75 6.574 1 92.94 497 TYR A O 1
ATOM 3947 N N . ALA A 1 498 ? 3.332 -40.188 8.008 1 89 498 ALA A N 1
ATOM 3948 C CA . ALA A 1 498 ? 4.172 -39.906 9.172 1 89 498 ALA A CA 1
ATOM 3949 C C . ALA A 1 498 ? 5.387 -40.812 9.211 1 89 498 ALA A C 1
ATOM 3951 O O . ALA A 1 498 ? 6.457 -40.406 9.68 1 89 498 ALA A O 1
ATOM 3952 N N . ASN A 1 499 ? 5.207 -41.969 8.664 1 88.12 499 ASN A N 1
ATOM 3953 C CA . ASN A 1 499 ? 6.301 -42.938 8.734 1 88.12 499 ASN A CA 1
ATOM 3954 C C . ASN A 1 499 ? 7.23 -42.812 7.527 1 88.12 499 ASN A C 1
ATOM 3956 O O . ASN A 1 499 ? 8.383 -43.25 7.578 1 88.12 499 ASN A O 1
ATOM 3960 N N . ASP A 1 500 ? 6.684 -42.188 6.543 1 92.06 500 ASP A N 1
ATOM 3961 C CA . ASP A 1 500 ? 7.449 -42.281 5.305 1 92.06 500 ASP A CA 1
ATOM 3962 C C . ASP A 1 500 ? 7.844 -40.875 4.797 1 92.06 500 ASP A C 1
ATOM 3964 O O . ASP A 1 500 ? 8.43 -40.75 3.721 1 92.06 500 ASP A O 1
ATOM 3968 N N . THR A 1 501 ? 7.512 -39.844 5.5 1 96.06 501 THR A N 1
ATOM 3969 C CA . THR A 1 501 ? 7.836 -38.5 5.047 1 96.06 501 THR A CA 1
ATOM 3970 C C . THR A 1 501 ? 8.711 -37.781 6.074 1 96.06 501 THR A C 1
ATOM 3972 O O . THR A 1 501 ? 8.469 -37.875 7.277 1 96.06 501 THR A O 1
ATOM 3975 N N . VAL A 1 502 ? 9.742 -37.125 5.629 1 96.75 502 VAL A N 1
ATOM 3976 C CA . VAL A 1 502 ? 10.648 -36.375 6.5 1 96.75 502 VAL A CA 1
ATOM 3977 C C . VAL A 1 502 ? 10.781 -34.938 6.012 1 96.75 502 VAL A C 1
ATOM 3979 O O . VAL A 1 502 ? 10.883 -34.688 4.805 1 96.75 502 VAL A O 1
ATOM 3982 N N . LEU A 1 503 ? 10.648 -33.969 6.938 1 98.19 503 LEU A N 1
ATOM 3983 C CA . LEU A 1 503 ? 10.984 -32.562 6.656 1 98.19 503 LEU A CA 1
ATOM 3984 C C . LEU A 1 503 ? 12.406 -32.25 7.094 1 98.19 503 LEU A C 1
ATOM 3986 O O . LEU A 1 503 ? 12.727 -32.312 8.281 1 98.19 503 LEU A O 1
ATOM 3990 N N . ILE A 1 504 ? 13.25 -32 6.141 1 97.75 504 ILE A N 1
ATOM 3991 C CA . ILE A 1 504 ? 14.602 -31.516 6.434 1 97.75 504 ILE A CA 1
ATOM 3992 C C . ILE A 1 504 ? 14.633 -30 6.355 1 97.75 504 ILE A C 1
ATOM 3994 O O . ILE A 1 504 ? 14.414 -29.422 5.285 1 97.75 504 ILE A O 1
ATOM 3998 N N . GLN A 1 505 ? 14.852 -29.344 7.484 1 98.06 505 GLN A N 1
ATOM 3999 C CA . GLN A 1 505 ? 14.945 -27.891 7.531 1 98.06 505 GLN A CA 1
ATOM 4000 C C . GLN A 1 505 ? 16.359 -27.438 7.855 1 98.06 505 GLN A C 1
ATOM 4002 O O . GLN A 1 505 ? 16.875 -27.688 8.953 1 98.06 505 GLN A O 1
ATOM 4007 N N . VAL A 1 506 ? 16.984 -26.812 6.895 1 96.31 506 VAL A N 1
ATOM 4008 C CA . VAL A 1 506 ? 18.281 -26.188 7.141 1 96.31 506 VAL A CA 1
ATOM 4009 C C . VAL A 1 506 ? 18.094 -24.734 7.57 1 96.31 506 VAL A C 1
ATOM 4011 O O . VAL A 1 506 ? 17.484 -23.938 6.844 1 96.31 506 VAL A O 1
ATOM 4014 N N . GLY A 1 507 ? 18.484 -24.375 8.742 1 94.19 507 GLY A N 1
ATOM 4015 C CA . GLY A 1 507 ? 18.484 -23 9.25 1 94.19 507 GLY A CA 1
ATOM 4016 C C . GLY A 1 507 ? 19.875 -22.391 9.328 1 94.19 507 GLY A C 1
ATOM 4017 O O . GLY A 1 507 ? 20.609 -22.625 10.297 1 94.19 507 GLY A O 1
ATOM 4018 N N . VAL A 1 508 ? 20.188 -21.547 8.391 1 90.31 508 VAL A N 1
ATOM 4019 C CA . VAL A 1 508 ? 21.5 -20.906 8.383 1 90.31 508 VAL A CA 1
ATOM 4020 C C . VAL A 1 508 ? 21.531 -19.781 9.422 1 90.31 508 VAL A C 1
ATOM 4022 O O . VAL A 1 508 ? 20.672 -18.906 9.422 1 90.31 508 VAL A O 1
ATOM 4025 N N . PRO A 1 509 ? 22.484 -19.875 10.305 1 87.38 509 PRO A N 1
ATOM 4026 C CA . PRO A 1 509 ? 22.547 -18.828 11.328 1 87.38 509 PRO A CA 1
ATOM 4027 C C . PRO A 1 509 ? 22.75 -17.438 10.734 1 87.38 509 PRO A C 1
ATOM 4029 O O . PRO A 1 509 ? 23.5 -17.281 9.766 1 87.38 509 PRO A O 1
ATOM 4032 N N . THR A 1 510 ? 22.016 -16.484 11.25 1 81.62 510 THR A N 1
ATOM 4033 C CA . THR A 1 510 ? 22.141 -15.086 10.828 1 81.62 510 THR A CA 1
ATOM 4034 C C . THR A 1 510 ? 21.953 -14.141 12.016 1 81.62 510 THR A C 1
ATOM 4036 O O . THR A 1 510 ? 21.062 -14.352 12.844 1 81.62 510 THR A O 1
ATOM 4039 N N . ARG A 1 511 ? 22.812 -13.234 12.281 1 79.38 511 ARG A N 1
ATOM 4040 C CA . ARG A 1 511 ? 22.734 -12.164 13.266 1 79.38 511 ARG A CA 1
ATOM 4041 C C . ARG A 1 511 ? 22.469 -12.719 14.664 1 79.38 511 ARG A C 1
ATOM 4043 O O . ARG A 1 511 ? 21.5 -12.328 15.32 1 79.38 511 ARG A O 1
ATOM 4050 N N . PRO A 1 512 ? 23.281 -13.5 15.109 1 72.94 512 PRO A N 1
ATOM 4051 C CA . PRO A 1 512 ? 23.062 -14.234 16.359 1 72.94 512 PRO A CA 1
ATOM 4052 C C . PRO A 1 512 ? 22.922 -13.32 17.562 1 72.94 512 PRO A C 1
ATOM 4054 O O . PRO A 1 512 ? 22.391 -13.727 18.594 1 72.94 512 PRO A O 1
ATOM 4057 N N . ASN A 1 513 ? 23.25 -12.039 17.391 1 74.25 513 ASN A N 1
ATOM 4058 C CA . ASN A 1 513 ? 23.234 -11.141 18.531 1 74.25 513 ASN A CA 1
ATOM 4059 C C . ASN A 1 513 ? 21.891 -10.438 18.688 1 74.25 513 ASN A C 1
ATOM 4061 O O . ASN A 1 513 ? 21.656 -9.766 19.688 1 74.25 513 ASN A O 1
ATOM 4065 N N . VAL A 1 514 ? 21.062 -10.664 17.828 1 77 514 VAL A N 1
ATOM 4066 C CA . VAL A 1 514 ? 19.766 -10.023 17.891 1 77 514 VAL A CA 1
ATOM 4067 C C . VAL A 1 514 ? 18.781 -10.906 18.656 1 77 514 VAL A C 1
ATOM 4069 O O . VAL A 1 514 ? 18.656 -12.102 18.375 1 77 514 VAL A O 1
ATOM 4072 N N . VAL A 1 515 ? 18.109 -10.367 19.609 1 78.25 515 VAL A N 1
ATOM 4073 C CA . VAL A 1 515 ? 17.266 -11.078 20.578 1 78.25 515 VAL A CA 1
ATOM 4074 C C . VAL A 1 515 ? 16.156 -11.82 19.828 1 78.25 515 VAL A C 1
ATOM 4076 O O . VAL A 1 515 ? 15.828 -12.961 20.172 1 78.25 515 VAL A O 1
ATOM 4079 N N . GLU A 1 516 ? 15.531 -11.164 18.906 1 81.25 516 GLU A N 1
ATOM 4080 C CA . GLU A 1 516 ? 14.422 -11.75 18.172 1 81.25 516 GLU A CA 1
ATOM 4081 C C . GLU A 1 516 ? 14.844 -13.039 17.469 1 81.25 516 GLU A C 1
ATOM 4083 O O . GLU A 1 516 ? 14.055 -13.977 17.344 1 81.25 516 GLU A O 1
ATOM 4088 N N . TYR A 1 517 ? 16.062 -13.172 17.078 1 82.88 517 TYR A N 1
ATOM 4089 C CA . TYR A 1 517 ? 16.562 -14.352 16.391 1 82.88 517 TYR A CA 1
ATOM 4090 C C . TYR A 1 517 ? 16.844 -15.492 17.359 1 82.88 517 TYR A C 1
ATOM 4092 O O . TYR A 1 517 ? 16.625 -16.656 17.031 1 82.88 517 TYR A O 1
ATOM 4100 N N . GLN A 1 518 ? 17.25 -15.125 18.484 1 84.31 518 GLN A N 1
ATOM 4101 C CA . GLN A 1 518 ? 17.453 -16.125 19.531 1 84.31 518 GLN A CA 1
ATOM 4102 C C . GLN A 1 518 ? 16.141 -16.75 19.953 1 84.31 518 GLN A C 1
ATOM 4104 O O . GLN A 1 518 ? 16.062 -17.969 20.141 1 84.31 518 GLN A O 1
ATOM 4109 N N . GLU A 1 519 ? 15.188 -15.859 20.094 1 86.25 519 GLU A N 1
ATOM 4110 C CA . GLU A 1 519 ? 13.859 -16.344 20.438 1 86.25 519 GLU A CA 1
ATOM 4111 C C . GLU A 1 519 ? 13.312 -17.281 19.375 1 86.25 519 GLU A C 1
ATOM 4113 O O . GLU A 1 519 ? 12.695 -18.312 19.688 1 86.25 519 GLU A O 1
ATOM 4118 N N . LEU A 1 520 ? 13.578 -16.938 18.219 1 89.12 520 LEU A N 1
ATOM 4119 C CA . LEU A 1 520 ? 13.117 -17.766 17.109 1 89.12 520 LEU A CA 1
ATOM 4120 C C . LEU A 1 520 ? 13.773 -19.141 17.141 1 89.12 520 LEU A C 1
ATOM 4122 O O . LEU A 1 520 ? 13.094 -20.156 16.953 1 89.12 520 LEU A O 1
ATOM 4126 N N . LEU A 1 521 ? 15.062 -19.219 17.359 1 91.75 521 LEU A N 1
ATOM 4127 C CA . LEU A 1 521 ? 15.781 -20.484 17.453 1 91.75 521 LEU A CA 1
ATOM 4128 C C . LEU A 1 521 ? 15.203 -21.359 18.562 1 91.75 521 LEU A C 1
ATOM 4130 O O . LEU A 1 521 ? 15 -22.562 18.375 1 91.75 521 LEU A O 1
ATOM 4134 N N . SER A 1 522 ? 14.898 -20.688 19.641 1 91.94 522 SER A N 1
ATOM 4135 C CA . SER A 1 522 ? 14.32 -21.422 20.766 1 91.94 522 SER A CA 1
ATOM 4136 C C . SER A 1 522 ? 12.961 -22 20.391 1 91.94 522 SER A C 1
ATOM 4138 O O . SER A 1 522 ? 12.68 -23.172 20.688 1 91.94 522 SER A O 1
ATOM 4140 N N . HIS A 1 523 ? 12.164 -21.203 19.766 1 91.5 523 HIS A N 1
ATOM 4141 C CA . HIS A 1 523 ? 10.828 -21.641 19.375 1 91.5 523 HIS A CA 1
ATOM 4142 C C . HIS A 1 523 ? 10.906 -22.781 18.359 1 91.5 523 HIS A C 1
ATOM 4144 O O . HIS A 1 523 ? 10.125 -23.734 18.422 1 91.5 523 HIS A O 1
ATOM 4150 N N . VAL A 1 524 ? 11.828 -22.688 17.438 1 93.62 524 VAL A N 1
ATOM 4151 C CA . VAL A 1 524 ? 11.984 -23.703 16.391 1 93.62 524 VAL A CA 1
ATOM 4152 C C . VAL A 1 524 ? 12.438 -25.016 17.016 1 93.62 524 VAL A C 1
ATOM 4154 O O . VAL A 1 524 ? 11.945 -26.094 16.656 1 93.62 524 VAL A O 1
ATOM 4157 N N . ASN A 1 525 ? 13.336 -24.938 17.953 1 94 525 ASN A N 1
ATOM 4158 C CA . ASN A 1 525 ? 13.797 -26.141 18.656 1 94 525 ASN A CA 1
ATOM 4159 C C . ASN A 1 525 ? 12.672 -26.797 19.453 1 94 525 ASN A C 1
ATOM 4161 O O . ASN A 1 525 ? 12.539 -28.016 19.453 1 94 525 ASN A O 1
ATOM 4165 N N . GLU A 1 526 ? 11.953 -25.938 20.047 1 94.31 526 GLU A N 1
ATOM 4166 C CA . GLU A 1 526 ? 10.82 -26.453 20.828 1 94.31 526 GLU A CA 1
ATOM 4167 C C . GLU A 1 526 ? 9.805 -27.141 19.938 1 94.31 526 GLU A C 1
ATOM 4169 O O . GLU A 1 526 ? 9.312 -28.219 20.266 1 94.31 526 GLU A O 1
ATOM 4174 N N . THR A 1 527 ? 9.5 -26.578 18.875 1 95.12 527 THR A N 1
ATOM 4175 C CA . THR A 1 527 ? 8.516 -27.125 17.953 1 95.12 527 THR A CA 1
ATOM 4176 C C . THR A 1 527 ? 9.031 -28.422 17.328 1 95.12 527 THR A C 1
ATOM 4178 O O . THR A 1 527 ? 8.273 -29.375 17.156 1 95.12 527 THR A O 1
ATOM 4181 N N . THR A 1 528 ? 10.312 -28.453 16.969 1 95.62 528 THR A N 1
ATOM 4182 C CA . THR A 1 528 ? 10.938 -29.672 16.453 1 95.62 528 THR A CA 1
ATOM 4183 C C . THR A 1 528 ? 10.812 -30.812 17.438 1 95.62 528 THR A C 1
ATOM 4185 O O . THR A 1 528 ? 10.438 -31.922 17.078 1 95.62 528 THR A O 1
ATOM 4188 N N . GLY A 1 529 ? 11.148 -30.484 18.672 1 94.06 529 GLY A N 1
ATOM 4189 C CA . GLY A 1 529 ? 11.031 -31.484 19.719 1 94.06 529 GLY A CA 1
ATOM 4190 C C . GLY A 1 529 ? 9.617 -32 19.891 1 94.06 529 GLY A C 1
ATOM 4191 O O . GLY A 1 529 ? 9.406 -33.219 20.047 1 94.06 529 GLY A O 1
ATOM 4192 N N . ARG A 1 530 ? 8.719 -31.109 19.828 1 95.31 530 ARG A N 1
ATOM 4193 C CA . ARG A 1 530 ? 7.32 -31.469 20.016 1 95.31 530 ARG A CA 1
ATOM 4194 C C . ARG A 1 530 ? 6.832 -32.375 18.891 1 95.31 530 ARG A C 1
ATOM 4196 O O . ARG A 1 530 ? 6.207 -33.406 19.141 1 95.31 530 ARG A O 1
ATOM 4203 N N . ILE A 1 531 ? 7.094 -32.094 17.625 1 96.25 531 ILE A N 1
ATOM 4204 C CA . ILE A 1 531 ? 6.641 -32.875 16.484 1 96.25 531 ILE A CA 1
ATOM 4205 C C . ILE A 1 531 ? 7.297 -34.25 16.5 1 96.25 531 ILE A C 1
ATOM 4207 O O . ILE A 1 531 ? 6.629 -35.25 16.297 1 96.25 531 ILE A O 1
ATOM 4211 N N . ASN A 1 532 ? 8.602 -34.312 16.781 1 95.81 532 ASN A N 1
ATOM 4212 C CA . ASN A 1 532 ? 9.344 -35.562 16.797 1 95.81 532 ASN A CA 1
ATOM 4213 C C . ASN A 1 532 ? 8.883 -36.469 17.938 1 95.81 532 ASN A C 1
ATOM 4215 O O . ASN A 1 532 ? 8.867 -37.688 17.797 1 95.81 532 ASN A O 1
ATOM 4219 N N . SER A 1 533 ? 8.5 -35.812 19.078 1 94.44 533 SER A N 1
ATOM 4220 C CA . SER A 1 533 ? 7.988 -36.625 20.188 1 94.44 533 SER A CA 1
ATOM 4221 C C . SER A 1 533 ? 6.609 -37.188 19.875 1 94.44 533 SER A C 1
ATOM 4223 O O . SER A 1 533 ? 6.297 -38.312 20.281 1 94.44 533 SER A O 1
ATOM 4225 N N . THR A 1 534 ? 5.855 -36.469 19.172 1 95.31 534 THR A N 1
ATOM 4226 C CA . THR A 1 534 ? 4.477 -36.875 18.891 1 95.31 534 THR A CA 1
ATOM 4227 C C . THR A 1 534 ? 4.426 -37.906 17.781 1 95.31 534 THR A C 1
ATOM 4229 O O . THR A 1 534 ? 3.648 -38.875 17.859 1 95.31 534 THR A O 1
ATOM 4232 N N . PHE A 1 535 ? 5.266 -37.781 16.75 1 94.88 535 PHE A N 1
ATOM 4233 C CA . PHE A 1 535 ? 5.078 -38.594 15.562 1 94.88 535 PHE A CA 1
ATOM 4234 C C . PHE A 1 535 ? 6.262 -39.531 15.352 1 94.88 535 PHE A C 1
ATOM 4236 O O . PHE A 1 535 ? 6.18 -40.469 14.578 1 94.88 535 PHE A O 1
ATOM 4243 N N . GLY A 1 536 ? 7.414 -39.281 16.016 1 91.88 536 GLY A N 1
ATOM 4244 C CA . GLY A 1 536 ? 8.609 -40.094 15.836 1 91.88 536 GLY A CA 1
ATOM 4245 C C . GLY A 1 536 ? 8.492 -41.469 16.484 1 91.88 536 GLY A C 1
ATOM 4246 O O . GLY A 1 536 ? 7.801 -41.625 17.484 1 91.88 536 GLY A O 1
ATOM 4247 N N . THR A 1 537 ? 9.164 -42.375 15.711 1 89 537 THR A N 1
ATOM 4248 C CA . THR A 1 537 ? 9.242 -43.719 16.266 1 89 537 THR A CA 1
ATOM 4249 C C . THR A 1 537 ? 10.664 -44.25 16.172 1 89 537 THR A C 1
ATOM 4251 O O . THR A 1 537 ? 11.469 -43.75 15.383 1 89 537 THR A O 1
ATOM 4254 N N . LEU A 1 538 ? 10.977 -45.25 16.875 1 84.25 538 LEU A N 1
ATOM 4255 C CA . LEU A 1 538 ? 12.297 -45.844 16.844 1 84.25 538 LEU A CA 1
ATOM 4256 C C . LEU A 1 538 ? 12.492 -46.656 15.562 1 84.25 538 LEU A C 1
ATOM 4258 O O . LEU A 1 538 ? 13.617 -46.781 15.07 1 84.25 538 LEU A O 1
ATOM 4262 N N . THR A 1 539 ? 11.438 -47.062 15.016 1 83.19 539 THR A N 1
ATOM 4263 C CA . THR A 1 539 ? 11.5 -47.906 13.82 1 83.19 539 THR A CA 1
ATOM 4264 C C . THR A 1 539 ? 11.617 -47.062 12.562 1 83.19 539 THR A C 1
ATOM 4266 O O . THR A 1 539 ? 12.375 -47.406 11.648 1 83.19 539 THR A O 1
ATOM 4269 N N . HIS A 1 540 ? 10.945 -45.969 12.562 1 85.06 540 HIS A N 1
ATOM 4270 C CA . HIS A 1 540 ? 10.852 -45.219 11.312 1 85.06 540 HIS A CA 1
ATOM 4271 C C . HIS A 1 540 ? 11.609 -43.906 11.414 1 85.06 540 HIS A C 1
ATOM 4273 O O . HIS A 1 540 ? 11.797 -43.188 10.414 1 85.06 540 HIS A O 1
ATOM 4279 N N . GLY A 1 541 ? 12.086 -43.594 12.633 1 88.25 541 GLY A N 1
ATOM 4280 C CA . GLY A 1 541 ? 12.867 -42.375 12.789 1 88.25 541 GLY A CA 1
ATOM 4281 C C . GLY A 1 541 ? 12.016 -41.156 13.078 1 88.25 541 GLY A C 1
ATOM 4282 O O . GLY A 1 541 ? 10.859 -41.281 13.484 1 88.25 541 GLY A O 1
ATOM 4283 N N . PHE A 1 542 ? 12.641 -39.938 12.977 1 92.5 542 PHE A N 1
ATOM 4284 C CA . PHE A 1 542 ? 11.992 -38.688 13.32 1 92.5 542 PHE A CA 1
ATOM 4285 C C . PHE A 1 542 ? 11.578 -37.938 12.062 1 92.5 542 PHE A C 1
ATOM 4287 O O . PHE A 1 542 ? 12.344 -37.844 11.102 1 92.5 542 PHE A O 1
ATOM 4294 N N . PRO A 1 543 ? 10.422 -37.406 12.047 1 95.5 543 PRO A N 1
ATOM 4295 C CA . PRO A 1 543 ? 9.891 -36.781 10.836 1 95.5 543 PRO A CA 1
ATOM 4296 C C . PRO A 1 543 ? 10.5 -35.406 10.562 1 95.5 543 PRO A C 1
ATOM 4298 O O . PRO A 1 543 ? 10.398 -34.875 9.453 1 95.5 543 PRO A O 1
ATOM 4301 N N . VAL A 1 544 ? 11.055 -34.719 11.609 1 97.12 544 VAL A N 1
ATOM 4302 C CA . VAL A 1 544 ? 11.633 -33.375 11.375 1 97.12 544 VAL A CA 1
ATOM 4303 C C . VAL A 1 544 ? 13.117 -33.406 11.711 1 97.12 544 VAL A C 1
ATOM 4305 O O . VAL A 1 544 ? 13.508 -33.781 12.82 1 97.12 544 VAL A O 1
ATOM 4308 N N . HIS A 1 545 ? 13.914 -33.094 10.773 1 96.12 545 HIS A N 1
ATOM 4309 C CA . HIS A 1 545 ? 15.352 -32.906 10.938 1 96.12 545 HIS A CA 1
ATOM 4310 C C . HIS A 1 545 ? 15.742 -31.438 10.781 1 96.12 545 HIS A C 1
ATOM 4312 O O . HIS A 1 545 ? 15.828 -30.938 9.664 1 96.12 545 HIS A O 1
ATOM 4318 N N . PHE A 1 546 ? 16 -30.781 11.883 1 96.5 546 PHE A N 1
ATOM 4319 C CA . PHE A 1 546 ? 16.406 -29.375 11.867 1 96.5 546 PHE A CA 1
ATOM 4320 C C . PHE A 1 546 ? 17.922 -29.234 12 1 96.5 546 PHE A C 1
ATOM 4322 O O . PHE A 1 546 ? 18.5 -29.688 12.984 1 96.5 546 PHE A O 1
ATOM 4329 N N . LEU A 1 547 ? 18.531 -28.672 10.977 1 94.81 547 LEU A N 1
ATOM 4330 C CA . LEU A 1 547 ? 19.969 -28.438 10.961 1 94.81 547 LEU A CA 1
ATOM 4331 C C . LEU A 1 547 ? 20.266 -26.938 11.102 1 94.81 547 LEU A C 1
ATOM 4333 O O . LEU A 1 547 ? 20.016 -26.156 10.188 1 94.81 547 LEU A O 1
ATOM 4337 N N . TYR A 1 548 ? 20.828 -26.531 12.195 1 93.06 548 TYR A N 1
ATOM 4338 C CA . TYR A 1 548 ? 21.203 -25.125 12.43 1 93.06 548 TYR A CA 1
ATOM 4339 C C . TYR A 1 548 ? 22.672 -24.891 12.102 1 93.06 548 TYR A C 1
ATOM 4341 O O . TYR A 1 548 ? 23.5 -24.719 13.008 1 93.06 548 TYR A O 1
ATOM 4349 N N . LYS A 1 549 ? 23 -24.859 10.82 1 90.75 549 LYS A N 1
ATOM 4350 C CA . LYS A 1 549 ? 24.359 -24.672 10.328 1 90.75 549 LYS A CA 1
ATOM 4351 C C . LYS A 1 549 ? 24.359 -24.266 8.859 1 90.75 549 LYS A C 1
ATOM 4353 O O . LYS A 1 549 ? 23.344 -24.375 8.18 1 90.75 549 LYS A O 1
ATOM 4358 N N . SER A 1 550 ? 25.5 -23.797 8.406 1 87.12 550 SER A N 1
ATOM 4359 C CA . SER A 1 550 ? 25.703 -23.578 6.977 1 87.12 550 SER A CA 1
ATOM 4360 C C . SER A 1 550 ? 26.062 -24.875 6.27 1 87.12 550 SER A C 1
ATOM 4362 O O . SER A 1 550 ? 26.734 -25.734 6.852 1 87.12 550 SER A O 1
ATOM 4364 N N . VAL A 1 551 ? 25.594 -25.031 5.109 1 88.62 551 VAL A N 1
ATOM 4365 C CA . VAL A 1 551 ? 25.828 -26.25 4.352 1 88.62 551 VAL A CA 1
ATOM 4366 C C . VAL A 1 551 ? 26.703 -25.938 3.141 1 88.62 551 VAL A C 1
ATOM 4368 O O . VAL A 1 551 ? 26.516 -24.922 2.479 1 88.62 551 VAL A O 1
ATOM 4371 N N . ALA A 1 552 ? 27.656 -26.766 2.961 1 87.44 552 ALA A N 1
ATOM 4372 C CA . ALA A 1 552 ? 28.547 -26.594 1.814 1 87.44 552 ALA A CA 1
ATOM 4373 C C . ALA A 1 552 ? 27.812 -26.875 0.505 1 87.44 552 ALA A C 1
ATOM 4375 O O . ALA A 1 552 ? 26.781 -27.547 0.494 1 87.44 552 ALA A O 1
ATOM 4376 N N . LEU A 1 553 ? 28.406 -26.422 -0.584 1 89.88 553 LEU A N 1
ATOM 4377 C CA . LEU A 1 553 ? 27.75 -26.422 -1.886 1 89.88 553 LEU A CA 1
ATOM 4378 C C . LEU A 1 553 ? 27.422 -27.859 -2.32 1 89.88 553 LEU A C 1
ATOM 4380 O O . LEU A 1 553 ? 26.312 -28.141 -2.76 1 89.88 553 LEU A O 1
ATOM 4384 N N . PRO A 1 554 ? 28.328 -28.906 -2.18 1 93.06 554 PRO A N 1
ATOM 4385 C CA . PRO A 1 554 ? 27.984 -30.266 -2.613 1 93.06 554 PRO A CA 1
ATOM 4386 C C . PRO A 1 554 ? 26.844 -30.859 -1.808 1 93.06 554 PRO A C 1
ATOM 4388 O O . PRO A 1 554 ? 25.984 -31.547 -2.371 1 93.06 554 PRO A O 1
ATOM 4391 N N . GLU A 1 555 ? 26.922 -30.594 -0.557 1 94.38 555 GLU A N 1
ATOM 4392 C CA . GLU A 1 555 ? 25.859 -31.078 0.299 1 94.38 555 GLU A CA 1
ATOM 4393 C C . GLU A 1 555 ? 24.531 -30.391 -0.028 1 94.38 555 GLU A C 1
ATOM 4395 O O . GLU A 1 555 ? 23.469 -31.031 -0.02 1 94.38 555 GLU A O 1
ATOM 4400 N N . LEU A 1 556 ? 24.641 -29.109 -0.259 1 94.81 556 LEU A N 1
ATOM 4401 C CA . LEU A 1 556 ? 23.453 -28.344 -0.637 1 94.81 556 LEU A CA 1
ATOM 4402 C C . LEU A 1 556 ? 22.844 -28.891 -1.92 1 94.81 556 LEU A C 1
ATOM 4404 O O . LEU A 1 556 ? 21.625 -29.094 -1.996 1 94.81 556 LEU A O 1
ATOM 4408 N N . CYS A 1 557 ? 23.625 -29.188 -2.887 1 96.31 557 CYS A N 1
ATOM 4409 C CA . CYS A 1 557 ? 23.172 -29.719 -4.16 1 96.31 557 CYS A CA 1
ATOM 4410 C C . CYS A 1 557 ? 22.562 -31.109 -3.98 1 96.31 557 CYS A C 1
ATOM 4412 O O . CYS A 1 557 ? 21.578 -31.453 -4.641 1 96.31 557 CYS A O 1
ATOM 4414 N N . ALA A 1 558 ? 23.172 -31.906 -3.105 1 96.75 558 ALA A N 1
ATOM 4415 C CA . ALA A 1 558 ? 22.641 -33.25 -2.828 1 96.75 558 ALA A CA 1
ATOM 4416 C C . ALA A 1 558 ? 21.234 -33.156 -2.232 1 96.75 558 ALA A C 1
ATOM 4418 O O . ALA A 1 558 ? 20.344 -33.938 -2.609 1 96.75 558 ALA A O 1
ATOM 4419 N N . LEU A 1 559 ? 21.078 -32.219 -1.323 1 96.69 559 LEU A N 1
ATOM 4420 C CA . LEU A 1 559 ? 19.781 -32.031 -0.685 1 96.69 559 LEU A CA 1
ATOM 4421 C C . LEU A 1 559 ? 18.719 -31.609 -1.703 1 96.69 559 LEU A C 1
ATOM 4423 O O . LEU A 1 559 ? 17.609 -32.125 -1.717 1 96.69 559 LEU A O 1
ATOM 4427 N N . TYR A 1 560 ? 19.078 -30.672 -2.553 1 97.62 560 TYR A N 1
ATOM 4428 C CA . TYR A 1 560 ? 18.172 -30.203 -3.596 1 97.62 560 TYR A CA 1
ATOM 4429 C C . TYR A 1 560 ? 17.766 -31.344 -4.52 1 97.62 560 TYR A C 1
ATOM 4431 O O . TYR A 1 560 ? 16.594 -31.453 -4.906 1 97.62 560 TYR A O 1
ATOM 4439 N N . THR A 1 561 ? 18.719 -32.156 -4.852 1 96.56 561 THR A N 1
ATOM 4440 C CA . THR A 1 561 ? 18.5 -33.25 -5.777 1 96.56 561 THR A CA 1
ATOM 4441 C C . THR A 1 561 ? 17.609 -34.312 -5.148 1 96.56 561 THR A C 1
ATOM 4443 O O . THR A 1 561 ? 16.719 -34.875 -5.816 1 96.56 561 THR A O 1
ATOM 4446 N N . LEU A 1 562 ? 17.828 -34.562 -3.912 1 95.31 562 LEU A N 1
ATOM 4447 C CA . LEU A 1 562 ? 17.141 -35.625 -3.18 1 95.31 562 LEU A CA 1
ATOM 4448 C C . LEU A 1 562 ? 15.695 -35.25 -2.906 1 95.31 562 LEU A C 1
ATOM 4450 O O . LEU A 1 562 ? 14.82 -36.125 -2.857 1 95.31 562 LEU A O 1
ATOM 4454 N N . ALA A 1 563 ? 15.352 -34.062 -2.707 1 97.44 563 ALA A N 1
ATOM 4455 C CA . ALA A 1 563 ? 14.078 -33.594 -2.18 1 97.44 563 ALA A CA 1
ATOM 4456 C C . ALA A 1 563 ? 12.945 -33.812 -3.178 1 97.44 563 ALA A C 1
ATOM 4458 O O . ALA A 1 563 ? 13.102 -33.562 -4.371 1 97.44 563 ALA A O 1
ATOM 4459 N N . ASP A 1 564 ? 11.828 -34.312 -2.703 1 97.56 564 ASP A N 1
ATOM 4460 C CA . ASP A 1 564 ? 10.625 -34.5 -3.506 1 97.56 564 ASP A CA 1
ATOM 4461 C C . ASP A 1 564 ? 9.812 -33.219 -3.586 1 97.56 564 ASP A C 1
ATOM 4463 O O . ASP A 1 564 ? 9.109 -32.969 -4.566 1 97.56 564 ASP A O 1
ATOM 4467 N N . VAL A 1 565 ? 9.859 -32.531 -2.518 1 98.31 565 VAL A N 1
ATOM 4468 C CA . VAL A 1 565 ? 9.195 -31.234 -2.43 1 98.31 565 VAL A CA 1
ATOM 4469 C C . VAL A 1 565 ? 10.133 -30.219 -1.792 1 98.31 565 VAL A C 1
ATOM 4471 O O . VAL A 1 565 ? 10.797 -30.516 -0.792 1 98.31 565 VAL A O 1
ATOM 4474 N N . CYS A 1 566 ? 10.273 -29.094 -2.41 1 98.69 566 CYS A N 1
ATOM 4475 C CA . CYS A 1 566 ? 10.922 -27.953 -1.778 1 98.69 566 CYS A CA 1
ATOM 4476 C C . CYS A 1 566 ? 9.891 -26.938 -1.286 1 98.69 566 CYS A C 1
ATOM 4478 O O . CYS A 1 566 ? 9.086 -26.438 -2.072 1 98.69 566 CYS A O 1
ATOM 4480 N N . LEU A 1 567 ? 9.898 -26.641 -0.026 1 98.62 567 LEU A N 1
ATOM 4481 C CA . LEU A 1 567 ? 8.859 -25.844 0.619 1 98.62 567 LEU A CA 1
ATOM 4482 C C . LEU A 1 567 ? 9.414 -24.5 1.084 1 98.62 567 LEU A C 1
ATOM 4484 O O . LEU A 1 567 ? 10.203 -24.453 2.031 1 98.62 567 LEU A O 1
ATOM 4488 N N . VAL A 1 568 ? 9 -23.406 0.391 1 98.06 568 VAL A N 1
ATOM 4489 C CA . VAL A 1 568 ? 9.383 -22.047 0.74 1 98.06 568 VAL A CA 1
ATOM 4490 C C . VAL A 1 568 ? 8.195 -21.312 1.36 1 98.06 568 VAL A C 1
ATOM 4492 O O . VAL A 1 568 ? 7.203 -21.047 0.683 1 98.06 568 VAL A O 1
ATOM 4495 N N . THR A 1 569 ? 8.297 -20.938 2.635 1 97.38 569 THR A N 1
ATOM 4496 C CA . THR A 1 569 ? 7.172 -20.359 3.365 1 97.38 569 THR A CA 1
ATOM 4497 C C . THR A 1 569 ? 7.496 -18.953 3.848 1 97.38 569 THR A C 1
ATOM 4499 O O . THR A 1 569 ? 7.062 -18.547 4.926 1 97.38 569 THR A O 1
ATOM 4502 N N . SER A 1 570 ? 8.289 -18.219 3.117 1 96 570 SER A N 1
ATOM 4503 C CA . SER A 1 570 ? 8.664 -16.859 3.51 1 96 570 SER A CA 1
ATOM 4504 C C . SER A 1 570 ? 7.438 -15.977 3.691 1 96 570 SER A C 1
ATOM 4506 O O . SER A 1 570 ? 6.484 -16.062 2.914 1 96 570 SER A O 1
ATOM 4508 N N . ILE A 1 571 ? 7.445 -15.188 4.762 1 92.94 571 ILE A N 1
ATOM 4509 C CA . ILE A 1 571 ? 6.332 -14.273 4.988 1 92.94 571 ILE A CA 1
ATOM 4510 C C . ILE A 1 571 ? 6.613 -12.938 4.309 1 92.94 571 ILE A C 1
ATOM 4512 O O . ILE A 1 571 ? 5.688 -12.172 4.027 1 92.94 571 ILE A O 1
ATOM 4516 N N . ARG A 1 572 ? 7.824 -12.578 4.164 1 93.19 572 ARG A N 1
ATOM 4517 C CA . ARG A 1 572 ? 8.281 -11.438 3.379 1 93.19 572 ARG A CA 1
ATOM 4518 C C . ARG A 1 572 ? 9.695 -11.664 2.857 1 93.19 572 ARG A C 1
ATOM 4520 O O . ARG A 1 572 ? 10.617 -11.922 3.637 1 93.19 572 ARG A O 1
ATOM 4527 N N . ASP A 1 573 ? 9.797 -11.594 1.539 1 92.94 573 ASP A N 1
ATOM 4528 C CA . ASP A 1 573 ? 11.102 -11.852 0.946 1 92.94 573 ASP A CA 1
ATOM 4529 C C . ASP A 1 573 ? 11.328 -10.984 -0.291 1 92.94 573 ASP A C 1
ATOM 4531 O O . ASP A 1 573 ? 10.391 -10.695 -1.029 1 92.94 573 ASP A O 1
ATOM 4535 N N . GLY A 1 574 ? 12.617 -10.562 -0.416 1 91.5 574 GLY A N 1
ATOM 4536 C CA . GLY A 1 574 ? 12.945 -9.82 -1.62 1 91.5 574 GLY A CA 1
ATOM 4537 C C . GLY A 1 574 ? 12.797 -10.633 -2.889 1 91.5 574 GLY A C 1
ATOM 4538 O O . GLY A 1 574 ? 11.953 -10.328 -3.734 1 91.5 574 GLY A O 1
ATOM 4539 N N . MET A 1 575 ? 13.547 -11.625 -3.014 1 89.5 575 MET A N 1
ATOM 4540 C CA . MET A 1 575 ? 13.445 -12.492 -4.18 1 89.5 575 MET A CA 1
ATOM 4541 C C . MET A 1 575 ? 13.312 -13.953 -3.756 1 89.5 575 MET A C 1
ATOM 4543 O O . MET A 1 575 ? 12.258 -14.562 -3.932 1 89.5 575 MET A O 1
ATOM 4547 N N . ASN A 1 576 ? 14.156 -14.578 -3.018 1 91.5 576 ASN A N 1
ATOM 4548 C CA . ASN A 1 576 ? 14.344 -15.977 -2.66 1 91.5 576 ASN A CA 1
ATOM 4549 C C . ASN A 1 576 ? 15.047 -16.75 -3.777 1 91.5 576 ASN A C 1
ATOM 4551 O O . ASN A 1 576 ? 14.391 -17.234 -4.703 1 91.5 576 ASN A O 1
ATOM 4555 N N . LEU A 1 577 ? 16.219 -17.031 -3.613 1 91.38 577 LEU A N 1
ATOM 4556 C CA . LEU A 1 577 ? 17.016 -17.688 -4.656 1 91.38 577 LEU A CA 1
ATOM 4557 C C . LEU A 1 577 ? 17.031 -19.203 -4.465 1 91.38 577 LEU A C 1
ATOM 4559 O O . LEU A 1 577 ? 17.391 -19.938 -5.379 1 91.38 577 LEU A O 1
ATOM 4563 N N . VAL A 1 578 ? 16.641 -19.656 -3.311 1 94.69 578 VAL A N 1
ATOM 4564 C CA . VAL A 1 578 ? 16.578 -21.078 -3.002 1 94.69 578 VAL A CA 1
ATOM 4565 C C . VAL A 1 578 ? 15.664 -21.781 -4.004 1 94.69 578 VAL A C 1
ATOM 4567 O O . VAL A 1 578 ? 15.953 -22.906 -4.438 1 94.69 578 VAL A O 1
ATOM 4570 N N . SER A 1 579 ? 14.656 -21.156 -4.398 1 96.56 579 SER A N 1
ATOM 4571 C CA . SER A 1 579 ? 13.703 -21.719 -5.352 1 96.56 579 SER A CA 1
ATOM 4572 C C . SER A 1 579 ? 14.367 -22.047 -6.684 1 96.56 579 SER A C 1
ATOM 4574 O O . SER A 1 579 ? 14.188 -23.125 -7.227 1 96.56 579 SER A O 1
ATOM 4576 N N . SER A 1 580 ? 15.148 -21.125 -7.172 1 95.06 580 SER A N 1
ATOM 4577 C CA . SER A 1 580 ? 15.844 -21.312 -8.445 1 95.06 580 SER A CA 1
ATOM 4578 C C . SER A 1 580 ? 16.922 -22.375 -8.328 1 95.06 580 SER A C 1
ATOM 4580 O O . SER A 1 580 ? 17.125 -23.172 -9.25 1 95.06 580 SER A O 1
ATOM 4582 N N . GLU A 1 581 ? 17.656 -22.406 -7.211 1 95.62 581 GLU A N 1
ATOM 4583 C CA . GLU A 1 581 ? 18.688 -23.422 -6.98 1 95.62 581 GLU A CA 1
ATOM 4584 C C . GLU A 1 581 ? 18.109 -24.828 -7.004 1 95.62 581 GLU A C 1
ATOM 4586 O O . GLU A 1 581 ? 18.672 -25.734 -7.625 1 95.62 581 GLU A O 1
ATOM 4591 N N . TYR A 1 582 ? 17.047 -25.031 -6.402 1 97.75 582 TYR A N 1
ATOM 4592 C CA . TYR A 1 582 ? 16.375 -26.312 -6.332 1 97.75 582 TYR A CA 1
ATOM 4593 C C . TYR A 1 582 ? 16 -26.812 -7.727 1 97.75 582 TYR A C 1
ATOM 4595 O O . TYR A 1 582 ? 16.297 -27.953 -8.078 1 97.75 582 TYR A O 1
ATOM 4603 N N . VAL A 1 583 ? 15.359 -25.875 -8.516 1 97.75 583 VAL A N 1
ATOM 4604 C CA . VAL A 1 583 ? 14.867 -26.25 -9.836 1 97.75 583 VAL A CA 1
ATOM 4605 C C . VAL A 1 583 ? 16.047 -26.641 -10.734 1 97.75 583 VAL A C 1
ATOM 4607 O O . VAL A 1 583 ? 15.969 -27.625 -11.469 1 97.75 583 VAL A O 1
ATOM 4610 N N . VAL A 1 584 ? 17.156 -25.953 -10.648 1 97 584 VAL A N 1
ATOM 4611 C CA . VAL A 1 584 ? 18.312 -26.203 -11.484 1 97 584 VAL A CA 1
ATOM 4612 C C . VAL A 1 584 ? 18.938 -27.547 -11.102 1 97 584 VAL A C 1
ATOM 4614 O O . VAL A 1 584 ? 19.328 -28.328 -11.977 1 97 584 VAL A O 1
ATOM 4617 N N . CYS A 1 585 ? 19.016 -27.828 -9.828 1 97.56 585 CYS A N 1
ATOM 4618 C CA . CYS A 1 585 ? 19.594 -29.094 -9.383 1 97.56 585 CYS A CA 1
ATOM 4619 C C . CYS A 1 585 ? 18.719 -30.281 -9.812 1 97.56 585 CYS A C 1
ATOM 4621 O O . CYS A 1 585 ? 19.234 -31.312 -10.219 1 97.56 585 CYS A O 1
ATOM 4623 N N . GLN A 1 586 ? 17.438 -30.141 -9.68 1 97.75 586 GLN A N 1
ATOM 4624 C CA . GLN A 1 586 ? 16.516 -31.172 -10.156 1 97.75 586 GLN A CA 1
ATOM 4625 C C . GLN A 1 586 ? 16.719 -31.438 -11.648 1 97.75 586 GLN A C 1
ATOM 4627 O O . GLN A 1 586 ? 16.734 -32.594 -12.078 1 97.75 586 GLN A O 1
ATOM 4632 N N . ASP A 1 587 ? 16.844 -30.359 -12.359 1 96.25 587 ASP A N 1
ATOM 4633 C CA . ASP A 1 587 ? 17.016 -30.453 -13.805 1 96.25 587 ASP A CA 1
ATOM 4634 C C . ASP A 1 587 ? 18.297 -31.203 -14.156 1 96.25 587 ASP A C 1
ATOM 4636 O O . ASP A 1 587 ? 18.297 -32.094 -15.016 1 96.25 587 ASP A O 1
ATOM 4640 N N . GLU A 1 588 ? 19.328 -30.859 -13.5 1 95.81 588 GLU A N 1
ATOM 4641 C CA . GLU A 1 588 ? 20.625 -31.469 -13.758 1 95.81 588 GLU A CA 1
ATOM 4642 C C . GLU A 1 588 ? 20.625 -32.938 -13.367 1 95.81 588 GLU A C 1
ATOM 4644 O O . GLU A 1 588 ? 21.234 -33.781 -14.055 1 95.81 588 GLU A O 1
ATOM 4649 N N . ALA A 1 589 ? 19.969 -33.25 -12.359 1 95.5 589 ALA A N 1
ATOM 4650 C CA . ALA A 1 589 ? 19.875 -34.625 -11.906 1 95.5 589 ALA A CA 1
ATOM 4651 C C . ALA A 1 589 ? 19.203 -35.5 -12.953 1 95.5 589 ALA A C 1
ATOM 4653 O O . ALA A 1 589 ? 19.609 -36.656 -13.164 1 95.5 589 ALA A O 1
ATOM 4654 N N . VAL A 1 590 ? 18.203 -35 -13.531 1 94.75 590 VAL A N 1
ATOM 4655 C CA . VAL A 1 590 ? 17.5 -35.75 -14.57 1 94.75 590 VAL A CA 1
ATOM 4656 C C . VAL A 1 590 ? 18.391 -35.875 -15.805 1 94.75 590 VAL A C 1
ATOM 4658 O O . VAL A 1 590 ? 18.453 -36.969 -16.422 1 94.75 590 VAL A O 1
ATOM 4661 N N . ARG A 1 591 ? 19.094 -34.812 -16.172 1 93.56 591 ARG A N 1
ATOM 4662 C CA . ARG A 1 591 ? 19.969 -34.812 -17.328 1 93.56 591 ARG A CA 1
ATOM 4663 C C . ARG A 1 591 ? 21.094 -35.844 -17.172 1 93.56 591 ARG A C 1
ATOM 4665 O O . ARG A 1 591 ? 21.484 -36.5 -18.141 1 93.56 591 ARG A O 1
ATOM 4672 N N . LEU A 1 592 ? 21.562 -36.062 -15.945 1 93.12 592 LEU A N 1
ATOM 4673 C CA . LEU A 1 592 ? 22.672 -36.969 -15.648 1 93.12 592 LEU A CA 1
ATOM 4674 C C . LEU A 1 592 ? 22.172 -38.406 -15.43 1 93.12 592 LEU A C 1
ATOM 4676 O O . LEU A 1 592 ? 22.984 -39.312 -15.312 1 93.12 592 LEU A O 1
ATOM 4680 N N . GLY A 1 593 ? 20.844 -38.5 -15.328 1 90.56 593 GLY A N 1
ATOM 4681 C CA . GLY A 1 593 ? 20.281 -39.844 -15.109 1 90.56 593 GLY A CA 1
ATOM 4682 C C . GLY A 1 593 ? 20.297 -40.25 -13.656 1 90.56 593 GLY A C 1
ATOM 4683 O O . GLY A 1 593 ? 20.031 -41.406 -13.344 1 90.56 593 GLY A O 1
ATOM 4684 N N . VAL A 1 594 ? 20.672 -39.375 -12.805 1 88.75 594 VAL A N 1
ATOM 4685 C CA . VAL A 1 594 ? 20.656 -39.625 -11.367 1 88.75 594 VAL A CA 1
ATOM 4686 C C . VAL A 1 594 ? 19.219 -39.812 -10.891 1 88.75 594 VAL A C 1
ATOM 4688 O O . VAL A 1 594 ? 18.938 -40.594 -9.977 1 88.75 594 VAL A O 1
ATOM 4691 N N . LYS A 1 595 ? 18.328 -39.031 -11.508 1 89.62 595 LYS A N 1
ATOM 4692 C CA . LYS A 1 595 ? 16.891 -39.094 -11.266 1 89.62 595 LYS A CA 1
ATOM 4693 C C . LYS A 1 595 ? 16.109 -39.281 -12.57 1 89.62 595 LYS A C 1
ATOM 4695 O O . LYS A 1 595 ? 16.531 -38.781 -13.617 1 89.62 595 LYS A O 1
ATOM 4700 N N . SER A 1 596 ? 15.086 -40.062 -12.461 1 91.12 596 SER A N 1
ATOM 4701 C CA . SER A 1 596 ? 14.195 -40.156 -13.609 1 91.12 596 SER A CA 1
ATOM 4702 C C . SER A 1 596 ? 13.297 -38.938 -13.734 1 91.12 596 SER A C 1
ATOM 4704 O O . SER A 1 596 ? 13.055 -38.25 -12.75 1 91.12 596 SER A O 1
ATOM 4706 N N . VAL A 1 597 ? 12.852 -38.656 -14.867 1 89.75 597 VAL A N 1
ATOM 4707 C CA . VAL A 1 597 ? 11.953 -37.562 -15.133 1 89.75 597 VAL A CA 1
ATOM 4708 C C . VAL A 1 597 ? 10.695 -37.688 -14.273 1 89.75 597 VAL A C 1
ATOM 4710 O O . VAL A 1 597 ? 10.102 -36.688 -13.867 1 89.75 597 VAL A O 1
ATOM 4713 N N . LYS A 1 598 ? 10.359 -38.906 -13.938 1 90.06 598 LYS A N 1
ATOM 4714 C CA . LYS A 1 598 ? 9.164 -39.188 -13.141 1 90.06 598 LYS A CA 1
ATOM 4715 C C . LYS A 1 598 ? 9.391 -38.812 -11.672 1 90.06 598 LYS A C 1
ATOM 4717 O O . LYS A 1 598 ? 8.43 -38.656 -10.906 1 90.06 598 LYS A O 1
ATOM 4722 N N . GLU A 1 599 ? 10.656 -38.688 -11.352 1 92.56 599 GLU A N 1
ATOM 4723 C CA . GLU A 1 599 ? 11.008 -38.438 -9.961 1 92.56 599 GLU A CA 1
ATOM 4724 C C . GLU A 1 599 ? 11.273 -36.938 -9.711 1 92.56 599 GLU A C 1
ATOM 4726 O O . GLU A 1 599 ? 11.727 -36.562 -8.633 1 92.56 599 GLU A O 1
ATOM 4731 N N . LEU A 1 600 ? 10.969 -36.156 -10.664 1 95 600 LEU A N 1
ATOM 4732 C CA . LEU A 1 600 ? 11.148 -34.719 -10.5 1 95 600 LEU A CA 1
ATOM 4733 C C . LEU A 1 600 ? 10.398 -34.219 -9.273 1 95 600 LEU A C 1
ATOM 4735 O O . LEU A 1 600 ? 9.289 -34.656 -8.992 1 95 600 LEU A O 1
ATOM 4739 N N . GLY A 1 601 ? 11.008 -33.312 -8.57 1 96.56 601 GLY A N 1
ATOM 4740 C CA . GLY A 1 601 ? 10.367 -32.719 -7.395 1 96.56 601 GLY A CA 1
ATOM 4741 C C . GLY A 1 601 ? 9.453 -31.562 -7.727 1 96.56 601 GLY A C 1
ATOM 4742 O O . GLY A 1 601 ? 9.414 -31.109 -8.867 1 96.56 601 GLY A O 1
ATOM 4743 N N . VAL A 1 602 ? 8.695 -31.188 -6.695 1 97.44 602 VAL A N 1
ATOM 4744 C CA . VAL A 1 602 ? 7.723 -30.094 -6.832 1 97.44 602 VAL A CA 1
ATOM 4745 C C . VAL A 1 602 ? 8.133 -28.922 -5.949 1 97.44 602 VAL A C 1
ATOM 4747 O O . VAL A 1 602 ? 8.555 -29.109 -4.809 1 97.44 602 VAL A O 1
ATOM 4750 N N . LEU A 1 603 ? 8.07 -27.719 -6.547 1 98.06 603 LEU A N 1
ATOM 4751 C CA . LEU A 1 603 ? 8.359 -26.5 -5.801 1 98.06 603 LEU A CA 1
ATOM 4752 C C . LEU A 1 603 ? 7.078 -25.875 -5.258 1 98.06 603 LEU A C 1
ATOM 4754 O O . LEU A 1 603 ? 6.145 -25.609 -6.02 1 98.06 603 LEU A O 1
ATOM 4758 N N . ILE A 1 604 ? 6.969 -25.766 -3.932 1 98.25 604 ILE A N 1
ATOM 4759 C CA . ILE A 1 604 ? 5.918 -25 -3.264 1 98.25 604 ILE A CA 1
ATOM 4760 C C . ILE A 1 604 ? 6.477 -23.656 -2.807 1 98.25 604 ILE A C 1
ATOM 4762 O O . ILE A 1 604 ? 7.449 -23.594 -2.051 1 98.25 604 ILE A O 1
ATOM 4766 N N . LEU A 1 605 ? 5.852 -22.609 -3.262 1 96.56 605 LEU A N 1
ATOM 4767 C CA . LEU A 1 605 ? 6.457 -21.297 -3.135 1 96.56 605 LEU A CA 1
ATOM 4768 C C . LEU A 1 605 ? 5.473 -20.297 -2.525 1 96.56 605 LEU A C 1
ATOM 4770 O O . LEU A 1 605 ? 4.312 -20.234 -2.939 1 96.56 605 LEU A O 1
ATOM 4774 N N . SER A 1 606 ? 5.953 -19.547 -1.525 1 97.12 606 SER A N 1
ATOM 4775 C CA . SER A 1 606 ? 5.145 -18.516 -0.885 1 97.12 606 SER A CA 1
ATOM 4776 C C . SER A 1 606 ? 4.855 -17.375 -1.845 1 97.12 606 SER A C 1
ATOM 4778 O O . SER A 1 606 ? 5.746 -16.906 -2.564 1 97.12 606 SER A O 1
ATOM 4780 N N . GLU A 1 607 ? 3.654 -16.859 -1.77 1 93.44 607 GLU A N 1
ATOM 4781 C CA . GLU A 1 607 ? 3.277 -15.719 -2.604 1 93.44 607 GLU A CA 1
ATOM 4782 C C . GLU A 1 607 ? 3.963 -14.438 -2.131 1 93.44 607 GLU A C 1
ATOM 4784 O O . GLU A 1 607 ? 3.971 -13.438 -2.846 1 93.44 607 GLU A O 1
ATOM 4789 N N . PHE A 1 608 ? 4.559 -14.453 -0.957 1 93.88 608 PHE A N 1
ATOM 4790 C CA . PHE A 1 608 ? 5.203 -13.273 -0.393 1 93.88 608 PHE A CA 1
ATOM 4791 C C . PHE A 1 608 ? 6.684 -13.25 -0.749 1 93.88 608 PHE A C 1
ATOM 4793 O O . PHE A 1 608 ? 7.406 -12.328 -0.348 1 93.88 608 PHE A O 1
ATOM 4800 N N . ALA A 1 609 ? 7.156 -14.227 -1.517 1 93.62 609 ALA A N 1
ATOM 4801 C CA . ALA A 1 609 ? 8.5 -14.219 -2.086 1 93.62 609 ALA A CA 1
ATOM 4802 C C . ALA A 1 609 ? 8.508 -13.586 -3.475 1 93.62 609 ALA A C 1
ATOM 4804 O O . ALA A 1 609 ? 7.586 -13.812 -4.27 1 93.62 609 ALA A O 1
ATOM 4805 N N . GLY A 1 610 ? 9.547 -12.758 -3.738 1 89.62 610 GLY A N 1
ATOM 4806 C CA . GLY A 1 610 ? 9.641 -12.133 -5.047 1 89.62 610 GLY A CA 1
ATOM 4807 C C . GLY A 1 610 ? 9.625 -13.133 -6.188 1 89.62 610 GLY A C 1
ATOM 4808 O O . GLY A 1 610 ? 9.062 -12.859 -7.25 1 89.62 610 GLY A O 1
ATOM 4809 N N . ALA A 1 611 ? 10.109 -14.336 -5.957 1 90.88 611 ALA A N 1
ATOM 4810 C CA . ALA A 1 611 ? 10.227 -15.375 -6.977 1 90.88 611 ALA A CA 1
ATOM 4811 C C . ALA A 1 611 ? 8.852 -15.867 -7.422 1 90.88 611 ALA A C 1
ATOM 4813 O O . ALA A 1 611 ? 8.703 -16.406 -8.523 1 90.88 611 ALA A O 1
ATOM 4814 N N . ALA A 1 612 ? 7.883 -15.734 -6.578 1 90.06 612 ALA A N 1
ATOM 4815 C CA . ALA A 1 612 ? 6.535 -16.219 -6.883 1 90.06 612 ALA A CA 1
ATOM 4816 C C . ALA A 1 612 ? 5.957 -15.5 -8.094 1 90.06 612 ALA A C 1
ATOM 4818 O O . ALA A 1 612 ? 5.082 -16.031 -8.781 1 90.06 612 ALA A O 1
ATOM 4819 N N . ARG A 1 613 ? 6.504 -14.344 -8.336 1 82.12 613 ARG A N 1
ATOM 4820 C CA . ARG A 1 613 ? 6.012 -13.555 -9.461 1 82.12 613 ARG A CA 1
ATOM 4821 C C . ARG A 1 613 ? 6.516 -14.125 -10.781 1 82.12 613 ARG A C 1
ATOM 4823 O O . ARG A 1 613 ? 5.859 -13.977 -11.82 1 82.12 613 ARG A O 1
ATOM 4830 N N . SER A 1 614 ? 7.586 -14.844 -10.75 1 81.19 614 SER A N 1
ATOM 4831 C CA . SER A 1 614 ? 8.211 -15.305 -11.977 1 81.19 614 SER A CA 1
ATOM 4832 C C . SER A 1 614 ? 8.023 -16.812 -12.164 1 81.19 614 SER A C 1
ATOM 4834 O O . SER A 1 614 ? 7.926 -17.297 -13.297 1 81.19 614 SER A O 1
ATOM 4836 N N . LEU A 1 615 ? 7.934 -17.531 -11.086 1 88.44 615 LEU A N 1
ATOM 4837 C CA . LEU A 1 615 ? 7.938 -18.984 -11.188 1 88.44 615 LEU A CA 1
ATOM 4838 C C . LEU A 1 615 ? 6.52 -19.531 -11.086 1 88.44 615 LEU A C 1
ATOM 4840 O O . LEU A 1 615 ? 6.188 -20.234 -10.133 1 88.44 615 LEU A O 1
ATOM 4844 N N . GLY A 1 616 ? 5.812 -19.422 -12.141 1 80 616 GLY A N 1
ATOM 4845 C CA . GLY A 1 616 ? 4.414 -19.797 -12.203 1 80 616 GLY A CA 1
ATOM 4846 C C . GLY A 1 616 ? 4.211 -21.312 -12.211 1 80 616 GLY A C 1
ATOM 4847 O O . GLY A 1 616 ? 3.104 -21.797 -11.969 1 80 616 GLY A O 1
ATOM 4848 N N . GLY A 1 617 ? 5.246 -22.094 -12.438 1 87.56 617 GLY A N 1
ATOM 4849 C CA . GLY A 1 617 ? 5.16 -23.547 -12.406 1 87.56 617 GLY A CA 1
ATOM 4850 C C . GLY A 1 617 ? 5.109 -24.109 -11 1 87.56 617 GLY A C 1
ATOM 4851 O O . GLY A 1 617 ? 4.883 -25.297 -10.812 1 87.56 617 GLY A O 1
ATOM 4852 N N . SER A 1 618 ? 5.195 -23.266 -10.016 1 93.19 618 SER A N 1
ATOM 4853 C CA . SER A 1 618 ? 5.18 -23.688 -8.625 1 93.19 618 SER A CA 1
ATOM 4854 C C . SER A 1 618 ? 3.76 -23.703 -8.07 1 93.19 618 SER A C 1
ATOM 4856 O O . SER A 1 618 ? 2.855 -23.094 -8.633 1 93.19 618 SER A O 1
ATOM 4858 N N . ILE A 1 619 ? 3.578 -24.5 -7.023 1 94.88 619 ILE A N 1
ATOM 4859 C CA . ILE A 1 619 ? 2.363 -24.344 -6.234 1 94.88 619 ILE A CA 1
ATOM 4860 C C . ILE A 1 619 ? 2.488 -23.125 -5.336 1 94.88 619 ILE A C 1
ATOM 4862 O O . ILE A 1 619 ? 3.305 -23.094 -4.41 1 94.88 619 ILE A O 1
ATOM 4866 N N . ILE A 1 620 ? 1.716 -22.141 -5.66 1 93.31 620 ILE A N 1
ATOM 4867 C CA . ILE A 1 620 ? 1.797 -20.906 -4.902 1 93.31 620 ILE A CA 1
ATOM 4868 C C . ILE A 1 620 ? 0.891 -20.984 -3.678 1 93.31 620 ILE A C 1
ATOM 4870 O O . ILE A 1 620 ? -0.274 -21.375 -3.783 1 93.31 620 ILE A O 1
ATOM 4874 N N . ILE A 1 621 ? 1.464 -20.625 -2.502 1 95.75 621 ILE A N 1
ATOM 4875 C CA . ILE A 1 621 ? 0.69 -20.734 -1.271 1 95.75 621 ILE A CA 1
ATOM 4876 C C . ILE A 1 621 ? 0.771 -19.422 -0.496 1 95.75 621 ILE A C 1
ATOM 4878 O O . ILE A 1 621 ? 1.672 -18.609 -0.728 1 95.75 621 ILE A O 1
ATOM 4882 N N . ASN A 1 622 ? -0.215 -19.188 0.379 1 94.06 622 ASN A N 1
ATOM 4883 C CA . ASN A 1 622 ? -0.154 -18.234 1.493 1 94.06 622 ASN A CA 1
ATOM 4884 C C . ASN A 1 622 ? 0.253 -18.938 2.789 1 94.06 622 ASN A C 1
ATOM 4886 O O . ASN A 1 622 ? -0.537 -19.672 3.377 1 94.06 622 ASN A O 1
ATOM 4890 N N . PRO A 1 623 ? 1.386 -18.719 3.256 1 94.38 623 PRO A N 1
ATOM 4891 C CA . PRO A 1 623 ? 1.864 -19.469 4.414 1 94.38 623 PRO A CA 1
ATOM 4892 C C . PRO A 1 623 ? 1.006 -19.25 5.66 1 94.38 623 PRO A C 1
ATOM 4894 O O . PRO A 1 623 ? 1.029 -20.062 6.582 1 94.38 623 PRO A O 1
ATOM 4897 N N . TRP A 1 624 ? 0.272 -18.203 5.695 1 91.06 624 TRP A N 1
ATOM 4898 C CA . TRP A 1 624 ? -0.604 -17.938 6.832 1 91.06 624 TRP A CA 1
ATOM 4899 C C . TRP A 1 624 ? -1.834 -18.828 6.793 1 91.06 624 TRP A C 1
ATOM 4901 O O . TRP A 1 624 ? -2.557 -18.953 7.785 1 91.06 624 TRP A O 1
ATOM 4911 N N . ASP A 1 625 ? -2.064 -19.391 5.691 1 93 625 ASP A N 1
ATOM 4912 C CA . ASP A 1 625 ? -3.098 -20.406 5.543 1 93 625 ASP A CA 1
ATOM 4913 C C . ASP A 1 625 ? -2.52 -21.812 5.746 1 93 625 ASP A C 1
ATOM 4915 O O . ASP A 1 625 ? -2.174 -22.484 4.777 1 93 625 ASP A O 1
ATOM 4919 N N . ILE A 1 626 ? -2.539 -22.234 6.957 1 93.5 626 ILE A N 1
ATOM 4920 C CA . ILE A 1 626 ? -1.919 -23.5 7.336 1 93.5 626 ILE A CA 1
ATOM 4921 C C . ILE A 1 626 ? -2.594 -24.656 6.594 1 93.5 626 ILE A C 1
ATOM 4923 O O . ILE A 1 626 ? -1.928 -25.594 6.16 1 93.5 626 ILE A O 1
ATOM 4927 N N . ASP A 1 627 ? -3.838 -24.547 6.363 1 92.75 627 ASP A N 1
ATOM 4928 C CA . ASP A 1 627 ? -4.574 -25.609 5.672 1 92.75 627 ASP A CA 1
ATOM 4929 C C . ASP A 1 627 ? -4.16 -25.688 4.207 1 92.75 627 ASP A C 1
ATOM 4931 O O . ASP A 1 627 ? -3.949 -26.781 3.68 1 92.75 627 ASP A O 1
ATOM 4935 N N . GLN A 1 628 ? -4.07 -24.516 3.637 1 94.25 628 GLN A N 1
ATOM 4936 C CA . GLN A 1 628 ? -3.643 -24.5 2.242 1 94.25 628 GLN A CA 1
ATOM 4937 C C . GLN A 1 628 ? -2.234 -25.062 2.096 1 94.25 628 GLN A C 1
ATOM 4939 O O . GLN A 1 628 ? -1.953 -25.812 1.149 1 94.25 628 GLN A O 1
ATOM 4944 N N . THR A 1 629 ? -1.354 -24.719 3.014 1 96.81 629 THR A N 1
ATOM 4945 C CA . THR A 1 629 ? 0.031 -25.172 2.953 1 96.81 629 THR A CA 1
ATOM 4946 C C . THR A 1 629 ? 0.115 -26.672 3.184 1 96.81 629 THR A C 1
ATOM 4948 O O . THR A 1 629 ? 0.852 -27.375 2.486 1 96.81 629 THR A O 1
ATOM 4951 N N . MET A 1 630 ? -0.655 -27.141 4.141 1 96.5 630 MET A N 1
ATOM 4952 C CA . MET A 1 630 ? -0.719 -28.562 4.41 1 96.5 630 MET A CA 1
ATOM 4953 C C . MET A 1 630 ? -1.205 -29.328 3.186 1 96.5 630 MET A C 1
ATOM 4955 O O . MET A 1 630 ? -0.607 -30.344 2.797 1 96.5 630 MET A O 1
ATOM 4959 N N . LYS A 1 631 ? -2.205 -28.812 2.514 1 96.75 631 LYS A N 1
ATOM 4960 C CA . LYS A 1 631 ? -2.75 -29.453 1.319 1 96.75 631 LYS A CA 1
ATOM 4961 C C . LYS A 1 631 ? -1.745 -29.406 0.171 1 96.75 631 LYS A C 1
ATOM 4963 O O . LYS A 1 631 ? -1.661 -30.359 -0.619 1 96.75 631 LYS A O 1
ATOM 4968 N N . ALA A 1 632 ? -1.035 -28.375 0.09 1 97.75 632 ALA A N 1
ATOM 4969 C CA . ALA A 1 632 ? -0.025 -28.234 -0.957 1 97.75 632 ALA A CA 1
ATOM 4970 C C . ALA A 1 632 ? 1.074 -29.281 -0.795 1 97.75 632 ALA A C 1
ATOM 4972 O O . ALA A 1 632 ? 1.592 -29.812 -1.785 1 97.75 632 ALA A O 1
ATOM 4973 N N . ILE A 1 633 ? 1.469 -29.531 0.459 1 98.19 633 ILE A N 1
ATOM 4974 C CA . ILE A 1 633 ? 2.459 -30.578 0.718 1 98.19 633 ILE A CA 1
ATOM 4975 C C . ILE A 1 633 ? 1.944 -31.922 0.2 1 98.19 633 ILE A C 1
ATOM 4977 O O . ILE A 1 633 ? 2.656 -32.625 -0.515 1 98.19 633 ILE A O 1
ATOM 4981 N N . LYS A 1 634 ? 0.723 -32.219 0.502 1 97.69 634 LYS A N 1
ATOM 4982 C CA . LYS A 1 634 ? 0.113 -33.469 0.047 1 97.69 634 LYS A CA 1
ATOM 4983 C C . LYS A 1 634 ? 0.057 -33.531 -1.477 1 97.69 634 LYS A C 1
ATOM 4985 O O . LYS A 1 634 ? 0.442 -34.531 -2.078 1 97.69 634 LYS A O 1
ATOM 4990 N N . ASP A 1 635 ? -0.383 -32.469 -2.045 1 96.75 635 ASP A N 1
ATOM 4991 C CA . ASP A 1 635 ? -0.491 -32.375 -3.5 1 96.75 635 ASP A CA 1
ATOM 4992 C C . ASP A 1 635 ? 0.875 -32.562 -4.16 1 96.75 635 ASP A C 1
ATOM 4994 O O . ASP A 1 635 ? 0.997 -33.219 -5.188 1 96.75 635 ASP A O 1
ATOM 4998 N N . GLY A 1 636 ? 1.873 -31.922 -3.557 1 97.38 636 GLY A N 1
ATOM 4999 C CA . GLY A 1 636 ? 3.217 -32.031 -4.102 1 97.38 636 GLY A CA 1
ATOM 5000 C C . GLY A 1 636 ? 3.771 -33.438 -4.051 1 97.38 636 GLY A C 1
ATOM 5001 O O . GLY A 1 636 ? 4.406 -33.906 -5 1 97.38 636 GLY A O 1
ATOM 5002 N N . LEU A 1 637 ? 3.494 -34.188 -2.994 1 96.69 637 LEU A N 1
ATOM 5003 C CA . LEU A 1 637 ? 4.012 -35.531 -2.803 1 96.69 637 LEU A CA 1
ATOM 5004 C C . LEU A 1 637 ? 3.27 -36.531 -3.688 1 96.69 637 LEU A C 1
ATOM 5006 O O . LEU A 1 637 ? 3.844 -37.531 -4.121 1 96.69 637 LEU A O 1
ATOM 5010 N N . ASP A 1 638 ? 2.023 -36.156 -4.012 1 95.5 638 ASP A N 1
ATOM 5011 C CA . ASP A 1 638 ? 1.185 -37.094 -4.746 1 95.5 638 ASP A CA 1
ATOM 5012 C C . ASP A 1 638 ? 1.065 -36.688 -6.215 1 95.5 638 ASP A C 1
ATOM 5014 O O . ASP A 1 638 ? 0.416 -37.406 -7.004 1 95.5 638 ASP A O 1
ATOM 5018 N N . MET A 1 639 ? 1.717 -35.688 -6.566 1 94.56 639 MET A N 1
ATOM 5019 C CA . MET A 1 639 ? 1.546 -35.125 -7.914 1 94.56 639 MET A CA 1
ATOM 5020 C C . MET A 1 639 ? 1.986 -36.156 -8.969 1 94.56 639 MET A C 1
ATOM 5022 O O . MET A 1 639 ? 3.004 -36.812 -8.797 1 94.56 639 MET A O 1
ATOM 5026 N N . LYS A 1 640 ? 1.247 -36.25 -10.07 1 91.44 640 LYS A N 1
ATOM 5027 C CA . LYS A 1 640 ? 1.559 -37.156 -11.164 1 91.44 640 LYS A CA 1
ATOM 5028 C C . LYS A 1 640 ? 2.783 -36.656 -11.945 1 91.44 640 LYS A C 1
ATOM 5030 O O . LYS A 1 640 ? 3.004 -35.469 -12.086 1 91.44 640 LYS A O 1
ATOM 5035 N N . PRO A 1 641 ? 3.553 -37.594 -12.477 1 91.12 641 PRO A N 1
ATOM 5036 C CA . PRO A 1 641 ? 4.801 -37.25 -13.172 1 91.12 641 PRO A CA 1
ATOM 5037 C C . PRO A 1 641 ? 4.586 -36.312 -14.344 1 91.12 641 PRO A C 1
ATOM 5039 O O . PRO A 1 641 ? 5.406 -35.406 -14.57 1 91.12 641 PRO A O 1
ATOM 5042 N N . ALA A 1 642 ? 3.494 -36.438 -15.055 1 82.38 642 ALA A N 1
ATOM 5043 C CA . ALA A 1 642 ? 3.238 -35.562 -16.203 1 82.38 642 ALA A CA 1
ATOM 5044 C C . ALA A 1 642 ? 3.094 -34.125 -15.781 1 82.38 642 ALA A C 1
ATOM 5046 O O . ALA A 1 642 ? 3.609 -33.219 -16.453 1 82.38 642 ALA A O 1
ATOM 5047 N N . GLU A 1 643 ? 2.398 -33.938 -14.742 1 85.19 643 GLU A N 1
ATOM 5048 C CA . GLU A 1 643 ? 2.211 -32.594 -14.234 1 85.19 643 GLU A CA 1
ATOM 5049 C C . GLU A 1 643 ? 3.518 -32 -13.695 1 85.19 643 GLU A C 1
ATOM 5051 O O . GLU A 1 643 ? 3.805 -30.828 -13.891 1 85.19 643 GLU A O 1
ATOM 5056 N N . LYS A 1 644 ? 4.301 -32.875 -13.016 1 92.62 644 LYS A N 1
ATOM 5057 C CA . LYS A 1 644 ? 5.598 -32.438 -12.508 1 92.62 644 LYS A CA 1
ATOM 5058 C C . LYS A 1 644 ? 6.492 -31.938 -13.633 1 92.62 644 LYS A C 1
ATOM 5060 O O . LYS A 1 644 ? 7.168 -30.906 -13.492 1 92.62 644 LYS A O 1
ATOM 5065 N N . HIS A 1 645 ? 6.414 -32.656 -14.664 1 88.62 645 HIS A N 1
ATOM 5066 C CA . HIS A 1 645 ? 7.27 -32.312 -15.805 1 88.62 645 HIS A CA 1
ATOM 5067 C C . HIS A 1 645 ? 6.902 -30.969 -16.406 1 88.62 645 HIS A C 1
ATOM 5069 O O . HIS A 1 645 ? 7.781 -30.141 -16.688 1 88.62 645 HIS A O 1
ATOM 5075 N N . VAL A 1 646 ? 5.641 -30.734 -16.547 1 82.19 646 VAL A N 1
ATOM 5076 C CA . VAL A 1 646 ? 5.16 -29.484 -17.125 1 82.19 646 VAL A CA 1
ATOM 5077 C C . VAL A 1 646 ? 5.539 -28.312 -16.234 1 82.19 646 VAL A C 1
ATOM 5079 O O . VAL A 1 646 ? 6.004 -27.281 -16.703 1 82.19 646 VAL A O 1
ATOM 5082 N N . ARG A 1 647 ? 5.32 -28.469 -14.977 1 87.88 647 ARG A N 1
ATOM 5083 C CA . ARG A 1 647 ? 5.633 -27.422 -14.008 1 87.88 647 ARG A CA 1
ATOM 5084 C C . ARG A 1 647 ? 7.129 -27.125 -13.977 1 87.88 647 ARG A C 1
ATOM 5086 O O . ARG A 1 647 ? 7.539 -25.969 -13.945 1 87.88 647 ARG A O 1
ATOM 5093 N N . HIS A 1 648 ? 7.91 -28.172 -14.031 1 93.06 648 HIS A N 1
ATOM 5094 C CA . HIS A 1 648 ? 9.359 -28.031 -14.008 1 93.06 648 HIS A CA 1
ATOM 5095 C C . HIS A 1 648 ? 9.859 -27.328 -15.266 1 93.06 648 HIS A C 1
ATOM 5097 O O . HIS A 1 648 ? 10.734 -26.453 -15.18 1 93.06 648 HIS A O 1
ATOM 5103 N N . LYS A 1 649 ? 9.344 -27.672 -16.344 1 86.44 649 LYS A N 1
ATOM 5104 C CA . LYS A 1 649 ? 9.758 -27.078 -17.609 1 86.44 649 LYS A CA 1
ATOM 5105 C C . LYS A 1 649 ? 9.469 -25.578 -17.625 1 86.44 649 LYS A C 1
ATOM 5107 O O . LYS A 1 649 ? 10.273 -24.797 -18.125 1 86.44 649 LYS A O 1
ATOM 5112 N N . ALA A 1 650 ? 8.352 -25.25 -17.109 1 81.25 650 ALA A N 1
ATOM 5113 C CA . ALA A 1 650 ? 7.992 -23.844 -17.047 1 81.25 650 ALA A CA 1
ATOM 5114 C C . ALA A 1 650 ? 8.984 -23.062 -16.188 1 81.25 650 ALA A C 1
ATOM 5116 O O . ALA A 1 650 ? 9.438 -21.984 -16.578 1 81.25 650 ALA A O 1
ATOM 5117 N N . ASN A 1 651 ? 9.328 -23.562 -15.047 1 91.5 651 ASN A N 1
ATOM 5118 C CA . ASN A 1 651 ? 10.227 -22.891 -14.117 1 91.5 651 ASN A CA 1
ATOM 5119 C C . ASN A 1 651 ? 11.648 -22.828 -14.664 1 91.5 651 ASN A C 1
ATOM 5121 O O . ASN A 1 651 ? 12.297 -21.781 -14.594 1 91.5 651 ASN A O 1
ATOM 5125 N N . ILE A 1 652 ? 12.141 -23.938 -15.211 1 92.75 652 ILE A N 1
ATOM 5126 C CA . ILE A 1 652 ? 13.531 -24.016 -15.641 1 92.75 652 ILE A CA 1
ATOM 5127 C C . ILE A 1 652 ? 13.75 -23.062 -16.828 1 92.75 652 ILE A C 1
ATOM 5129 O O . ILE A 1 652 ? 14.82 -22.469 -16.953 1 92.75 652 ILE A O 1
ATOM 5133 N N . SER A 1 653 ? 12.766 -22.922 -17.641 1 83.69 653 SER A N 1
ATOM 5134 C CA . SER A 1 653 ? 12.867 -22.016 -18.781 1 83.69 653 SER A CA 1
ATOM 5135 C C . SER A 1 653 ? 13.055 -20.578 -18.328 1 83.69 653 SER A C 1
ATOM 5137 O O . SER A 1 653 ? 13.875 -19.844 -18.906 1 83.69 653 SER A O 1
ATOM 5139 N N . ILE A 1 654 ? 12.359 -20.219 -17.344 1 82.81 654 ILE A N 1
ATOM 5140 C CA . ILE A 1 654 ? 12.438 -18.844 -16.844 1 82.81 654 ILE A CA 1
ATOM 5141 C C . ILE A 1 654 ? 13.781 -18.625 -16.156 1 82.81 654 ILE A C 1
ATOM 5143 O O . ILE A 1 654 ? 14.414 -17.578 -16.344 1 82.81 654 ILE A O 1
ATOM 5147 N N . ILE A 1 655 ? 14.25 -19.562 -15.406 1 90.38 655 ILE A N 1
ATOM 5148 C CA . ILE A 1 655 ? 15.477 -19.453 -14.625 1 90.38 655 ILE A CA 1
ATOM 5149 C C . ILE A 1 655 ? 16.672 -19.375 -15.57 1 90.38 655 ILE A C 1
ATOM 5151 O O . ILE A 1 655 ? 17.609 -18.594 -15.336 1 90.38 655 ILE A O 1
ATOM 5155 N N . MET A 1 656 ? 16.609 -20.094 -16.609 1 87.81 656 MET A N 1
ATOM 5156 C CA . MET A 1 656 ? 17.734 -20.141 -17.531 1 87.81 656 MET A CA 1
ATOM 5157 C C . MET A 1 656 ? 17.797 -18.859 -18.359 1 87.81 656 MET A C 1
ATOM 5159 O O . MET A 1 656 ? 18.875 -18.484 -18.844 1 87.81 656 MET A O 1
ATOM 5163 N N . ARG A 1 657 ? 16.734 -18.234 -18.406 1 79.25 657 ARG A N 1
ATOM 5164 C CA . ARG A 1 657 ? 16.688 -16.969 -19.141 1 79.25 657 ARG A CA 1
ATOM 5165 C C . ARG A 1 657 ? 17.078 -15.805 -18.25 1 79.25 657 ARG A C 1
ATOM 5167 O O . ARG A 1 657 ? 17.641 -14.812 -18.734 1 79.25 657 ARG A O 1
ATOM 5174 N N . ASN A 1 658 ? 16.812 -15.93 -17.031 1 83.94 658 ASN A N 1
ATOM 5175 C CA . ASN A 1 658 ? 17.062 -14.844 -16.078 1 83.94 658 ASN A CA 1
ATOM 5176 C C . ASN A 1 658 ? 18.141 -15.211 -15.07 1 83.94 658 ASN A C 1
ATOM 5178 O O . ASN A 1 658 ? 17.891 -15.258 -13.867 1 83.94 658 ASN A O 1
ATOM 5182 N N . THR A 1 659 ? 19.328 -15.281 -15.555 1 87.31 659 THR A N 1
ATOM 5183 C CA . THR A 1 659 ? 20.469 -15.68 -14.719 1 87.31 659 THR A CA 1
ATOM 5184 C C . THR A 1 659 ? 21.078 -14.461 -14.023 1 87.31 659 THR A C 1
ATOM 5186 O O . THR A 1 659 ? 20.703 -13.32 -14.32 1 87.31 659 THR A O 1
ATOM 5189 N N . ALA A 1 660 ? 21.922 -14.742 -13.109 1 87 660 ALA A N 1
ATOM 5190 C CA . ALA A 1 660 ? 22.641 -13.664 -12.438 1 87 660 ALA A CA 1
ATOM 5191 C C . ALA A 1 660 ? 23.422 -12.82 -13.438 1 87 660 ALA A C 1
ATOM 5193 O O . ALA A 1 660 ? 23.484 -11.594 -13.312 1 87 660 ALA A O 1
ATOM 5194 N N . SER A 1 661 ? 24.016 -13.461 -14.383 1 81.94 661 SER A N 1
ATOM 5195 C CA . SER A 1 661 ? 24.766 -12.766 -15.414 1 81.94 661 SER A CA 1
ATOM 5196 C C . SER A 1 661 ? 23.859 -11.867 -16.25 1 81.94 661 SER A C 1
ATOM 5198 O O . SER A 1 661 ? 24.219 -10.734 -16.562 1 81.94 661 SER A O 1
ATOM 5200 N N . GLN A 1 662 ? 22.75 -12.422 -16.578 1 82.25 662 GLN A N 1
ATOM 5201 C CA . GLN A 1 662 ? 21.797 -11.633 -17.359 1 82.25 662 GLN A CA 1
ATOM 5202 C C . GLN A 1 662 ? 21.297 -10.438 -16.547 1 82.25 662 GLN A C 1
ATOM 5204 O O . GLN A 1 662 ? 21.125 -9.344 -17.094 1 82.25 662 GLN A O 1
ATOM 5209 N N . TRP A 1 663 ? 21.016 -10.594 -15.289 1 87.06 663 TRP A N 1
ATOM 5210 C CA . TRP A 1 663 ? 20.594 -9.523 -14.398 1 87.06 663 TRP A CA 1
ATOM 5211 C C . TRP A 1 663 ? 21.609 -8.383 -14.383 1 87.06 663 TRP A C 1
ATOM 5213 O O . TRP A 1 663 ? 21.25 -7.215 -14.477 1 87.06 663 TRP A O 1
ATOM 5223 N N . ALA A 1 664 ? 22.875 -8.727 -14.227 1 86.19 664 ALA A N 1
ATOM 5224 C CA . ALA A 1 664 ? 23.938 -7.734 -14.195 1 86.19 664 ALA A CA 1
ATOM 5225 C C . ALA A 1 664 ? 24.016 -6.973 -15.523 1 86.19 664 ALA A C 1
ATOM 5227 O O . ALA A 1 664 ? 24.203 -5.754 -15.531 1 86.19 664 ALA A O 1
ATOM 5228 N N . SER A 1 665 ? 23.875 -7.715 -16.547 1 82.5 665 SER A N 1
ATOM 5229 C CA . SER A 1 665 ? 23.922 -7.098 -17.875 1 82.5 665 SER A CA 1
ATOM 5230 C C . SER A 1 665 ? 22.75 -6.141 -18.062 1 82.5 665 SER A C 1
ATOM 5232 O O . SER A 1 665 ? 22.938 -5.023 -18.562 1 82.5 665 SER A O 1
ATOM 5234 N N . ASP A 1 666 ? 21.578 -6.633 -17.734 1 83.94 666 ASP A N 1
ATOM 5235 C CA . ASP A 1 666 ? 20.391 -5.793 -17.844 1 83.94 666 ASP A CA 1
ATOM 5236 C C . ASP A 1 666 ? 20.531 -4.527 -17 1 83.94 666 ASP A C 1
ATOM 5238 O O . ASP A 1 666 ? 20.141 -3.441 -17.422 1 83.94 666 ASP A O 1
ATOM 5242 N N . PHE A 1 667 ? 21.047 -4.648 -15.812 1 90.06 667 PHE A N 1
ATOM 5243 C CA . PHE A 1 667 ? 21.219 -3.518 -14.914 1 90.06 667 PHE A CA 1
ATOM 5244 C C . PHE A 1 667 ? 22.156 -2.482 -15.531 1 90.06 667 PHE A C 1
ATOM 5246 O O . PHE A 1 667 ? 21.859 -1.288 -15.531 1 90.06 667 PHE A O 1
ATOM 5253 N N . MET A 1 668 ? 23.281 -2.898 -16 1 87 668 MET A N 1
ATOM 5254 C CA . MET A 1 668 ? 24.281 -1.995 -16.547 1 87 668 MET A CA 1
ATOM 5255 C C . MET A 1 668 ? 23.75 -1.283 -17.797 1 87 668 MET A C 1
ATOM 5257 O O . MET A 1 668 ? 24.062 -0.114 -18.031 1 87 668 MET A O 1
ATOM 5261 N N . GLN A 1 669 ? 23 -2.047 -18.531 1 84.12 669 GLN A N 1
ATOM 5262 C CA . GLN A 1 669 ? 22.406 -1.437 -19.719 1 84.12 669 GLN A CA 1
ATOM 5263 C C . GLN A 1 669 ? 21.453 -0.313 -19.328 1 84.12 669 GLN A C 1
ATOM 5265 O O . GLN A 1 669 ? 21.484 0.773 -19.906 1 84.12 669 GLN A O 1
ATOM 5270 N N . GLU A 1 670 ? 20.625 -0.625 -18.391 1 88.88 670 GLU A N 1
ATOM 5271 C CA . GLU A 1 670 ? 19.672 0.39 -17.938 1 88.88 670 GLU A CA 1
ATOM 5272 C C . GLU A 1 670 ? 20.406 1.555 -17.266 1 88.88 670 GLU A C 1
ATOM 5274 O O . GLU A 1 670 ? 19.984 2.709 -17.391 1 88.88 670 GLU A O 1
ATOM 5279 N N . PHE A 1 671 ? 21.453 1.224 -16.531 1 93.12 671 PHE A N 1
ATOM 5280 C CA . PHE A 1 671 ? 22.266 2.234 -15.859 1 93.12 671 PHE A CA 1
ATOM 5281 C C . PHE A 1 671 ? 22.891 3.18 -16.875 1 93.12 671 PHE A C 1
ATOM 5283 O O . PHE A 1 671 ? 22.828 4.398 -16.719 1 93.12 671 PHE A O 1
ATOM 5290 N N . GLU A 1 672 ? 23.406 2.652 -17.828 1 88.31 672 GLU A N 1
ATOM 5291 C CA . GLU A 1 672 ? 24.016 3.449 -18.875 1 88.31 672 GLU A CA 1
ATOM 5292 C C . GLU A 1 672 ? 22.984 4.328 -19.578 1 88.31 672 GLU A C 1
ATOM 5294 O O . GLU A 1 672 ? 23.25 5.5 -19.859 1 88.31 672 GLU A O 1
ATOM 5299 N N . SER A 1 673 ? 21.938 3.734 -19.859 1 84.69 673 SER A N 1
ATOM 5300 C CA . SER A 1 673 ? 20.859 4.477 -20.516 1 84.69 673 SER A CA 1
ATOM 5301 C C . SER A 1 673 ? 20.391 5.648 -19.656 1 84.69 673 SER A C 1
ATOM 5303 O O . SER A 1 673 ? 20.141 6.738 -20.172 1 84.69 673 SER A O 1
ATOM 5305 N N . ALA A 1 674 ? 20.281 5.402 -18.375 1 88.56 674 ALA A N 1
ATOM 5306 C CA . ALA A 1 674 ? 19.859 6.449 -17.453 1 88.56 674 ALA A CA 1
ATOM 5307 C C . ALA A 1 674 ? 20.859 7.605 -17.422 1 88.56 674 ALA A C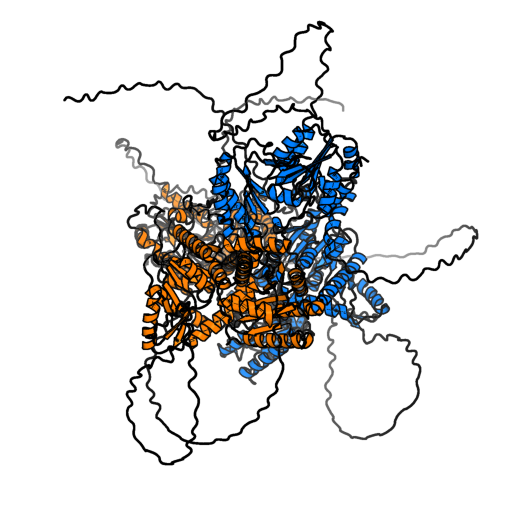 1
ATOM 5309 O O . ALA A 1 674 ? 20.453 8.773 -17.406 1 88.56 674 ALA A O 1
ATOM 5310 N N . CYS A 1 675 ? 22.094 7.281 -17.406 1 88.06 675 CYS A N 1
ATOM 5311 C CA . CYS A 1 675 ? 23.141 8.297 -17.375 1 88.06 675 CYS A CA 1
ATOM 5312 C C . CYS A 1 675 ? 23.203 9.055 -18.703 1 88.06 675 CYS A C 1
ATOM 5314 O O . CYS A 1 675 ? 23.406 10.266 -18.719 1 88.06 675 CYS A O 1
ATOM 5316 N N . ARG A 1 676 ? 22.984 8.32 -19.734 1 78.81 676 ARG A N 1
ATOM 5317 C CA . ARG A 1 676 ? 22.984 8.938 -21.062 1 78.81 676 ARG A CA 1
ATOM 5318 C C . ARG A 1 676 ? 21.828 9.93 -21.203 1 78.81 676 ARG A C 1
ATOM 5320 O O . ARG A 1 676 ? 22 11.023 -21.734 1 78.81 676 ARG A O 1
ATOM 5327 N N . TYR A 1 677 ? 20.75 9.461 -20.734 1 72.25 677 TYR A N 1
ATOM 5328 C CA . TYR A 1 677 ? 19.562 10.297 -20.812 1 72.25 677 TYR A CA 1
ATOM 5329 C C . TYR A 1 677 ? 19.75 11.586 -20.016 1 72.25 677 TYR A C 1
ATOM 5331 O O . TYR A 1 677 ? 19.266 12.648 -20.406 1 72.25 677 TYR A O 1
ATOM 5339 N N . GLN A 1 678 ? 20.375 11.492 -19 1 73.06 678 GLN A N 1
ATOM 5340 C CA . GLN A 1 678 ? 20.562 12.641 -18.109 1 73.06 678 GLN A CA 1
ATOM 5341 C C . GLN A 1 678 ? 21.594 13.609 -18.688 1 73.06 678 GLN A C 1
ATOM 5343 O O . GLN A 1 678 ? 21.5 14.82 -18.469 1 73.06 678 GLN A O 1
ATOM 5348 N N . LYS A 1 679 ? 22.5 13.031 -19.422 1 63.72 679 LYS A N 1
ATOM 5349 C CA . LYS A 1 679 ? 23.578 13.859 -19.953 1 63.72 679 LYS A CA 1
ATOM 5350 C C . LYS A 1 679 ? 23.25 14.359 -21.344 1 63.72 679 LYS A C 1
ATOM 5352 O O . LYS A 1 679 ? 23.875 15.305 -21.844 1 63.72 679 LYS A O 1
ATOM 5357 N N . ASP A 1 680 ? 22.234 13.609 -22.016 1 55.81 680 ASP A N 1
ATOM 5358 C CA . ASP A 1 680 ? 21.828 14.023 -23.359 1 55.81 680 ASP A CA 1
ATOM 5359 C C . ASP A 1 680 ? 21.016 15.312 -23.312 1 55.81 680 ASP A C 1
ATOM 5361 O O . ASP A 1 680 ? 19.891 15.328 -22.797 1 55.81 680 ASP A O 1
ATOM 5365 N N . PRO A 1 681 ? 21.594 16.422 -23.703 1 49.59 681 PRO A N 1
ATOM 5366 C CA . PRO A 1 681 ? 20.922 17.719 -23.688 1 49.59 681 PRO A CA 1
ATOM 5367 C C . PRO A 1 681 ? 19.609 17.719 -24.484 1 49.59 681 PRO A C 1
ATOM 5369 O O . PRO A 1 681 ? 18.703 18.484 -24.188 1 49.59 681 PRO A O 1
ATOM 5372 N N . THR A 1 682 ? 19.594 16.938 -25.594 1 44.44 682 THR A N 1
ATOM 5373 C CA . THR A 1 682 ? 18.406 16.938 -26.438 1 44.44 682 THR A CA 1
ATOM 5374 C C . THR A 1 682 ? 17.219 16.344 -25.703 1 44.44 682 THR A C 1
ATOM 5376 O O . THR A 1 682 ? 16.078 16.797 -25.891 1 44.44 682 THR A O 1
ATOM 5379 N N . VAL A 1 683 ? 17.531 15.297 -25.156 1 42.78 683 VAL A N 1
ATOM 5380 C CA . VAL A 1 683 ? 16.453 14.594 -24.453 1 42.78 683 VAL A CA 1
ATOM 5381 C C . VAL A 1 683 ? 16.094 15.344 -23.188 1 42.78 683 VAL A C 1
ATOM 5383 O O . VAL A 1 683 ? 14.906 15.492 -22.859 1 42.78 683 VAL A O 1
ATOM 5386 N N . PHE A 1 684 ? 17.219 15.617 -22.469 1 42 684 PHE A N 1
ATOM 5387 C CA . PHE A 1 684 ? 17 16.391 -21.266 1 42 684 PHE A CA 1
ATOM 5388 C C . PHE A 1 684 ? 16.297 17.703 -21.594 1 42 684 PHE A C 1
ATOM 5390 O O . PHE A 1 684 ? 15.43 18.156 -20.828 1 42 684 PHE A O 1
ATOM 5397 N N . ASN A 1 685 ? 16.766 18.312 -22.688 1 39.75 685 ASN A N 1
ATOM 5398 C CA . ASN A 1 685 ? 16.109 19.547 -23.109 1 39.75 685 ASN A CA 1
ATOM 5399 C C . ASN A 1 685 ? 14.625 19.312 -23.391 1 39.75 685 ASN A C 1
ATOM 5401 O O . ASN A 1 685 ? 13.805 20.203 -23.141 1 39.75 685 ASN A O 1
ATOM 5405 N N . LYS A 1 686 ? 14.375 18.297 -24.062 1 37.84 686 LYS A N 1
ATOM 5406 C CA . LYS A 1 686 ? 12.977 18.016 -24.391 1 37.84 686 LYS A CA 1
ATOM 5407 C C . LYS A 1 686 ? 12.18 17.703 -23.125 1 37.84 686 LYS A C 1
ATOM 5409 O O . LYS A 1 686 ? 11 18.047 -23.016 1 37.84 686 LYS A O 1
ATOM 5414 N N . LEU A 1 687 ? 12.727 16.828 -22.422 1 36.97 687 LEU A N 1
ATOM 5415 C CA . LEU A 1 687 ? 12.07 16.578 -21.141 1 36.97 687 LEU A CA 1
ATOM 5416 C C . LEU A 1 687 ? 12.305 17.734 -20.188 1 36.97 687 LEU A C 1
ATOM 5418 O O . LEU A 1 687 ? 11.414 18.094 -19.406 1 36.97 687 LEU A O 1
ATOM 5422 N N . THR A 1 688 ? 13.664 18.094 -19.969 1 37.09 688 THR A N 1
ATOM 5423 C CA . THR A 1 688 ? 14.055 19.188 -19.078 1 37.09 688 THR A CA 1
ATOM 5424 C C . THR A 1 688 ? 14.016 20.516 -19.812 1 37.09 688 THR A C 1
ATOM 5426 O O . THR A 1 688 ? 14.641 20.672 -20.875 1 37.09 688 THR A O 1
ATOM 5429 N N . LEU A 1 689 ? 13.023 21.219 -19.859 1 39.91 689 LEU A N 1
ATOM 5430 C CA . LEU A 1 689 ? 12.969 22.609 -20.297 1 39.91 689 LEU A CA 1
ATOM 5431 C C . LEU A 1 689 ? 14.336 23.266 -20.156 1 39.91 689 LEU A C 1
ATOM 5433 O O . LEU A 1 689 ? 15.086 22.969 -19.234 1 39.91 689 LEU A O 1
ATOM 5437 N N . LYS A 1 690 ? 15.133 23.5 -21.234 1 43.94 690 LYS A N 1
ATOM 5438 C CA . LYS A 1 690 ? 16.25 24.422 -21.047 1 43.94 690 LYS A CA 1
ATOM 5439 C C . LYS A 1 690 ? 16.078 25.266 -19.781 1 43.94 690 LYS A C 1
ATOM 5441 O O . LYS A 1 690 ? 15.047 25.922 -19.609 1 43.94 690 LYS A O 1
ATOM 5446 N N . GLY A 1 691 ? 16.672 24.766 -18.75 1 54.38 691 GLY A N 1
ATOM 5447 C CA . GLY A 1 691 ? 16.547 25.484 -17.5 1 54.38 691 GLY A CA 1
ATOM 5448 C C . GLY A 1 691 ? 16.594 27 -17.672 1 54.38 691 GLY A C 1
ATOM 5449 O O . GLY A 1 691 ? 17.234 27.5 -18.594 1 54.38 691 GLY A O 1
ATOM 5450 N N . LEU A 1 692 ? 15.859 27.734 -17.156 1 68.81 692 LEU A N 1
ATOM 5451 C CA . LEU A 1 692 ? 15.852 29.203 -17.125 1 68.81 692 LEU A CA 1
ATOM 5452 C C . LEU A 1 692 ? 17.188 29.734 -16.609 1 68.81 692 LEU A C 1
ATOM 5454 O O . LEU A 1 692 ? 17.766 29.188 -15.672 1 68.81 692 LEU A O 1
ATOM 5458 N N . PRO A 1 693 ? 17.938 30.578 -17.406 1 76.69 693 PRO A N 1
ATOM 5459 C CA . PRO A 1 693 ? 19.156 31.203 -16.875 1 76.69 693 PRO A CA 1
ATOM 5460 C C . PRO A 1 693 ? 18.953 31.781 -15.477 1 76.69 693 PRO A C 1
ATOM 5462 O O . PRO A 1 693 ? 17.891 32.344 -15.172 1 76.69 693 PRO A O 1
ATOM 5465 N N . ALA A 1 694 ? 19.969 31.594 -14.688 1 83.69 694 ALA A N 1
ATOM 5466 C CA . ALA A 1 694 ? 19.922 32.188 -13.352 1 83.69 694 ALA A CA 1
ATOM 5467 C C . ALA A 1 694 ? 20.031 33.688 -13.398 1 83.69 694 ALA A C 1
ATOM 5469 O O . ALA A 1 694 ? 20.797 34.25 -14.203 1 83.69 694 ALA A O 1
ATOM 5470 N N . LEU A 1 695 ? 19.344 34.406 -12.656 1 88.44 695 LEU A N 1
ATOM 5471 C CA . LEU A 1 695 ? 19.422 35.844 -12.562 1 88.44 695 LEU A CA 1
ATOM 5472 C C . LEU A 1 695 ? 20.75 36.312 -11.93 1 88.44 695 LEU A C 1
ATOM 5474 O O . LEU A 1 695 ? 21.062 35.875 -10.812 1 88.44 695 LEU A O 1
ATOM 5478 N N . LYS A 1 696 ? 21.594 37 -12.672 1 82.44 696 LYS A N 1
ATOM 5479 C CA . LYS A 1 696 ? 22.859 37.531 -12.18 1 82.44 696 LYS A CA 1
ATOM 5480 C C . LYS A 1 696 ? 22.75 39 -11.805 1 82.44 696 LYS A C 1
ATOM 5482 O O . LYS A 1 696 ? 22.172 39.781 -12.562 1 82.44 696 LYS A O 1
ATOM 5487 N N . LEU A 1 697 ? 23.25 39.375 -10.711 1 86.56 697 LEU A N 1
ATOM 5488 C CA . LEU A 1 697 ? 23.203 40.75 -10.227 1 86.56 697 LEU A CA 1
ATOM 5489 C C . LEU A 1 697 ? 23.984 41.688 -11.156 1 86.56 697 LEU A C 1
ATOM 5491 O O . LEU A 1 697 ? 23.625 42.844 -11.297 1 86.56 697 LEU A O 1
ATOM 5495 N N . GLU A 1 698 ? 25.031 41.094 -11.812 1 81.75 698 GLU A N 1
ATOM 5496 C CA . GLU A 1 698 ? 25.891 41.875 -12.695 1 81.75 698 GLU A CA 1
ATOM 5497 C C . GLU A 1 698 ? 25.109 42.375 -13.906 1 81.75 698 GLU A C 1
ATOM 5499 O O . GLU A 1 698 ? 25.422 43.438 -14.445 1 81.75 698 GLU A O 1
ATOM 5504 N N . ALA A 1 699 ? 24.141 41.688 -14.242 1 85.31 699 ALA A N 1
ATOM 5505 C CA . ALA A 1 699 ? 23.312 42.062 -15.383 1 85.31 699 ALA A CA 1
ATOM 5506 C C . ALA A 1 699 ? 22.172 42.969 -14.945 1 85.31 699 ALA A C 1
ATOM 5508 O O . ALA A 1 699 ? 21.703 43.812 -15.719 1 85.31 699 ALA A O 1
ATOM 5509 N N . LEU A 1 700 ? 21.75 42.875 -13.75 1 91.19 700 LEU A N 1
ATOM 5510 C CA . LEU A 1 700 ? 20.562 43.531 -13.242 1 91.19 700 LEU A CA 1
ATOM 5511 C C . LEU A 1 700 ? 20.891 44.969 -12.766 1 91.19 700 LEU A C 1
ATOM 5513 O O . LEU A 1 700 ? 20.156 45.906 -13.07 1 91.19 700 LEU A O 1
ATOM 5517 N N . ILE A 1 701 ? 21.969 45.188 -12.102 1 90.62 701 ILE A N 1
ATOM 5518 C CA . ILE A 1 701 ? 22.281 46.406 -11.383 1 90.62 701 ILE A CA 1
ATOM 5519 C C . ILE A 1 701 ? 22.484 47.562 -12.375 1 90.62 701 ILE A C 1
ATOM 5521 O O . ILE A 1 701 ? 21.953 48.656 -12.188 1 90.62 701 ILE A O 1
ATOM 5525 N N . PRO A 1 702 ? 23.25 47.312 -13.461 1 88.56 702 PRO A N 1
ATOM 5526 C CA . PRO A 1 702 ? 23.438 48.406 -14.406 1 88.56 702 PRO A CA 1
ATOM 5527 C C . PRO A 1 702 ? 22.141 48.875 -15.023 1 88.56 702 PRO A C 1
ATOM 5529 O O . PRO A 1 702 ? 21.938 50.094 -15.18 1 88.56 702 PRO A O 1
ATOM 5532 N N . GLU A 1 703 ? 21.297 48.031 -15.336 1 90 703 GLU A N 1
ATOM 5533 C CA . GLU A 1 703 ? 20.016 48.375 -15.922 1 90 703 GLU A CA 1
ATOM 5534 C C . GLU A 1 703 ? 19.109 49.062 -14.898 1 90 703 GLU A C 1
ATOM 5536 O O . GLU A 1 703 ? 18.375 50 -15.234 1 90 703 GLU A O 1
ATOM 5541 N N . TYR A 1 704 ? 19.188 48.656 -13.711 1 92.62 704 TYR A N 1
ATOM 5542 C CA . TYR A 1 704 ? 18.438 49.219 -12.602 1 92.62 704 TYR A CA 1
ATOM 5543 C C . TYR A 1 704 ? 18.875 50.656 -12.32 1 92.62 704 TYR A C 1
ATOM 5545 O O . TYR A 1 704 ? 18.031 51.531 -12.156 1 92.62 704 TYR A O 1
ATOM 5553 N N . GLN A 1 705 ? 20.141 50.875 -12.367 1 89 705 GLN A N 1
ATOM 5554 C CA . GLN A 1 705 ? 20.688 52.188 -12.016 1 89 705 GLN A CA 1
ATOM 5555 C C . GLN A 1 705 ? 20.5 53.188 -13.156 1 89 705 GLN A C 1
ATOM 5557 O O . GLN A 1 705 ? 20.422 54.406 -12.93 1 89 705 GLN A O 1
ATOM 5562 N N . SER A 1 706 ? 20.359 52.688 -14.297 1 86.25 706 SER A N 1
ATOM 5563 C CA . SER A 1 706 ? 20.297 53.562 -15.469 1 86.25 706 SER A CA 1
ATOM 5564 C C . SER A 1 706 ? 18.922 54.188 -15.617 1 86.25 706 SER A C 1
ATOM 5566 O O . SER A 1 706 ? 18.766 55.188 -16.297 1 86.25 706 SER A O 1
ATOM 5568 N N . GLU A 1 707 ? 17.969 53.688 -15 1 87.69 707 GLU A N 1
ATOM 5569 C CA . GLU A 1 707 ? 16.609 54.125 -15.211 1 87.69 707 GLU A CA 1
ATOM 5570 C C . GLU A 1 707 ? 16.062 54.875 -14 1 87.69 707 GLU A C 1
ATOM 5572 O O . GLU A 1 707 ? 16.375 54.531 -12.859 1 87.69 707 GLU A O 1
ATOM 5577 N N . GLN A 1 708 ? 15.273 55.875 -14.328 1 85 708 GLN A N 1
ATOM 5578 C CA . GLN A 1 708 ? 14.781 56.75 -13.266 1 85 708 GLN A CA 1
ATOM 5579 C C . GLN A 1 708 ? 13.359 56.375 -12.852 1 85 708 GLN A C 1
ATOM 5581 O O . GLN A 1 708 ? 12.859 56.812 -11.828 1 85 708 GLN A O 1
ATOM 5586 N N . LYS A 1 709 ? 12.695 55.656 -13.57 1 90.31 709 LYS A N 1
ATOM 5587 C CA . LYS A 1 709 ? 11.375 55.125 -13.227 1 90.31 709 LYS A CA 1
ATOM 5588 C C . LYS A 1 709 ? 11.32 53.625 -13.406 1 90.31 709 LYS A C 1
ATOM 5590 O O . LYS A 1 709 ? 11.336 53.125 -14.531 1 90.31 709 LYS A O 1
ATOM 5595 N N . ARG A 1 710 ? 11.211 53 -12.297 1 93.94 710 ARG A N 1
ATOM 5596 C CA . ARG A 1 710 ? 11.352 51.562 -12.289 1 93.94 710 ARG A CA 1
ATOM 5597 C C . ARG A 1 710 ? 10.109 50.875 -11.711 1 93.94 710 ARG A C 1
ATOM 5599 O O . ARG A 1 710 ? 9.523 51.375 -10.742 1 93.94 710 ARG A O 1
ATOM 5606 N N . LEU A 1 711 ? 9.617 49.781 -12.25 1 94.75 711 LEU A N 1
ATOM 5607 C CA . LEU A 1 711 ? 8.43 49.062 -11.812 1 94.75 711 LEU A CA 1
ATOM 5608 C C . LEU A 1 711 ? 8.797 47.656 -11.32 1 94.75 711 LEU A C 1
ATOM 5610 O O . LEU A 1 711 ? 9.5 46.906 -12.016 1 94.75 711 LEU A O 1
ATOM 5614 N N . PHE A 1 712 ? 8.422 47.375 -10.133 1 96.19 712 PHE A N 1
ATOM 5615 C CA . PHE A 1 712 ? 8.586 46.031 -9.562 1 96.19 712 PHE A CA 1
ATOM 5616 C C . PHE A 1 712 ? 7.23 45.375 -9.367 1 96.19 712 PHE A C 1
ATOM 5618 O O . PHE A 1 712 ? 6.324 45.938 -8.758 1 96.19 712 PHE A O 1
ATOM 5625 N N . LEU A 1 713 ? 7.039 44.219 -9.867 1 96.19 713 LEU A N 1
ATOM 5626 C CA . LEU A 1 713 ? 5.828 43.406 -9.727 1 96.19 713 LEU A CA 1
ATOM 5627 C C . LEU A 1 713 ? 6.133 42.062 -9.07 1 96.19 713 LEU A C 1
ATOM 5629 O O . LEU A 1 713 ? 6.863 41.25 -9.633 1 96.19 713 LEU A O 1
ATOM 5633 N N . PHE A 1 714 ? 5.523 41.812 -7.918 1 96.25 714 PHE A N 1
ATOM 5634 C CA . PHE A 1 714 ? 5.809 40.562 -7.199 1 96.25 714 PHE A CA 1
ATOM 5635 C C . PHE A 1 714 ? 4.527 39.781 -6.949 1 96.25 714 PHE A C 1
ATOM 5637 O O . PHE A 1 714 ? 3.504 40.344 -6.57 1 96.25 714 PHE A O 1
ATOM 5644 N N . ASP A 1 715 ? 4.602 38.469 -7.145 1 93.62 715 ASP A N 1
ATOM 5645 C CA . ASP A 1 715 ? 3.629 37.562 -6.539 1 93.62 715 ASP A CA 1
ATOM 5646 C C . ASP A 1 715 ? 3.908 37.375 -5.047 1 93.62 715 ASP A C 1
ATOM 5648 O O . ASP A 1 715 ? 5.008 37.656 -4.574 1 93.62 715 ASP A O 1
ATOM 5652 N N . TYR A 1 716 ? 2.904 37.062 -4.324 1 92.56 716 TYR A N 1
ATOM 5653 C CA . TYR A 1 716 ? 3.051 36.938 -2.881 1 92.56 716 TYR A CA 1
ATOM 5654 C C . TYR A 1 716 ? 3.387 35.5 -2.49 1 92.56 716 TYR A C 1
ATOM 5656 O O . TYR A 1 716 ? 4.523 35.188 -2.113 1 92.56 716 TYR A O 1
ATOM 5664 N N . ASP A 1 717 ? 2.451 34.594 -2.754 1 87.94 717 ASP A N 1
ATOM 5665 C CA . ASP A 1 717 ? 2.578 33.188 -2.316 1 87.94 717 ASP A CA 1
ATOM 5666 C C . ASP A 1 717 ? 3.621 32.469 -3.148 1 87.94 717 ASP A C 1
ATOM 5668 O O . ASP A 1 717 ? 3.533 32.438 -4.379 1 87.94 717 ASP A O 1
ATOM 5672 N N . GLY A 1 718 ? 4.508 31.875 -2.461 1 87.25 718 GLY A N 1
ATOM 5673 C CA . GLY A 1 718 ? 5.52 31.094 -3.146 1 87.25 718 GLY A CA 1
ATOM 5674 C C . GLY A 1 718 ? 6.637 31.938 -3.734 1 87.25 718 GLY A C 1
ATOM 5675 O O . GLY A 1 718 ? 7.625 31.406 -4.234 1 87.25 718 GLY A O 1
ATOM 5676 N N . THR A 1 719 ? 6.457 33.25 -3.705 1 91.12 719 THR A N 1
ATOM 5677 C CA . THR A 1 719 ? 7.438 34.156 -4.289 1 91.12 719 THR A CA 1
ATOM 5678 C C . THR A 1 719 ? 8.086 35 -3.209 1 91.12 719 THR A C 1
ATOM 5680 O O . THR A 1 719 ? 9.297 34.938 -2.99 1 91.12 719 THR A O 1
ATOM 5683 N N . LEU A 1 720 ? 7.266 35.75 -2.457 1 92 720 LEU A N 1
ATOM 5684 C CA . LEU A 1 720 ? 7.785 36.531 -1.354 1 92 720 LEU A CA 1
ATOM 5685 C C . LEU A 1 720 ? 7.723 35.75 -0.043 1 92 720 LEU A C 1
ATOM 5687 O O . LEU A 1 720 ? 8.531 36 0.858 1 92 720 LEU A O 1
ATOM 5691 N N . VAL A 1 721 ? 6.684 34.938 -0.008 1 90.38 721 VAL A N 1
ATOM 5692 C CA . VAL A 1 721 ? 6.445 34.125 1.189 1 90.38 721 VAL A CA 1
ATOM 5693 C C . VAL A 1 721 ? 6.324 32.656 0.811 1 90.38 721 VAL A C 1
ATOM 5695 O O . VAL A 1 721 ? 5.73 32.312 -0.218 1 90.38 721 VAL A O 1
ATOM 5698 N N . LYS A 1 722 ? 6.918 31.812 1.701 1 84.75 722 LYS A N 1
ATOM 5699 C CA . LYS A 1 722 ? 6.836 30.375 1.456 1 84.75 722 LYS A CA 1
ATOM 5700 C C . LYS A 1 722 ? 5.395 29.891 1.542 1 84.75 722 LYS A C 1
ATOM 5702 O O . LYS A 1 722 ? 4.609 30.391 2.346 1 84.75 722 LYS A O 1
ATOM 5707 N N . MET A 1 723 ? 5.176 28.938 0.741 1 78.44 723 MET A N 1
ATOM 5708 C CA . MET A 1 723 ? 3.838 28.344 0.771 1 78.44 723 MET A CA 1
ATOM 5709 C C . MET A 1 723 ? 3.578 27.656 2.105 1 78.44 723 MET A C 1
ATOM 5711 O O . MET A 1 723 ? 4.488 27.078 2.695 1 78.44 723 MET A O 1
ATOM 5715 N N . ALA A 1 724 ? 2.4 27.797 2.605 1 72.44 724 ALA A N 1
ATOM 5716 C CA . ALA A 1 724 ? 1.989 27.141 3.846 1 72.44 724 ALA A CA 1
ATOM 5717 C C . ALA A 1 724 ? 0.834 26.172 3.6 1 72.44 724 ALA A C 1
ATOM 5719 O O . ALA A 1 724 ? 0.114 26.297 2.605 1 72.44 724 ALA A O 1
ATOM 5720 N N . ARG A 1 725 ? 0.763 25.188 4.426 1 68.25 725 ARG A N 1
ATOM 5721 C CA . ARG A 1 725 ? -0.358 24.25 4.352 1 68.25 725 ARG A CA 1
ATOM 5722 C C . ARG A 1 725 ? -1.69 24.984 4.426 1 68.25 725 ARG A C 1
ATOM 5724 O O . ARG A 1 725 ? -2.631 24.656 3.701 1 68.25 725 ARG A O 1
ATOM 5731 N N . ASN A 1 726 ? -1.674 25.922 5.34 1 67.44 726 ASN A N 1
ATOM 5732 C CA . ASN A 1 726 ? -2.795 26.859 5.418 1 67.44 726 ASN A CA 1
ATOM 5733 C C . ASN A 1 726 ? -2.414 28.234 4.902 1 67.44 726 ASN A C 1
ATOM 5735 O O . ASN A 1 726 ? -1.561 28.906 5.488 1 67.44 726 ASN A O 1
ATOM 5739 N N . PRO A 1 727 ? -3.01 28.516 3.812 1 71.38 727 PRO A N 1
ATOM 5740 C CA . PRO A 1 727 ? -2.652 29.797 3.205 1 71.38 727 PRO A CA 1
ATOM 5741 C C . PRO A 1 727 ? -2.713 30.969 4.195 1 71.38 727 PRO A C 1
ATOM 5743 O O . PRO A 1 727 ? -1.993 31.953 4.039 1 71.38 727 PRO A O 1
ATOM 5746 N N . MET A 1 728 ? -3.537 30.844 5.203 1 70.25 728 MET A N 1
ATOM 5747 C CA . MET A 1 728 ? -3.682 31.938 6.16 1 70.25 728 MET A CA 1
ATOM 5748 C C . MET A 1 728 ? -2.449 32.031 7.051 1 70.25 728 MET A C 1
ATOM 5750 O O . MET A 1 728 ? -2.229 33.062 7.695 1 70.25 728 MET A O 1
ATOM 5754 N N . LEU A 1 729 ? -1.674 30.984 6.98 1 73.06 729 LEU A N 1
ATOM 5755 C CA . LEU A 1 729 ? -0.477 30.953 7.816 1 73.06 729 LEU A CA 1
ATOM 5756 C C . LEU A 1 729 ? 0.745 31.422 7.027 1 73.06 729 LEU A C 1
ATOM 5758 O O . LEU A 1 729 ? 1.854 31.453 7.562 1 73.06 729 LEU A O 1
ATOM 5762 N N . ALA A 1 730 ? 0.5 31.828 5.805 1 80.75 730 ALA A N 1
ATOM 5763 C CA . ALA A 1 730 ? 1.601 32.344 4.984 1 80.75 730 ALA A CA 1
ATOM 5764 C C . ALA A 1 730 ? 1.888 33.812 5.293 1 80.75 730 ALA A C 1
ATOM 5766 O O . ALA A 1 730 ? 1.796 34.656 4.41 1 80.75 730 ALA A O 1
ATOM 5767 N N . LEU A 1 731 ? 2.326 34.094 6.504 1 81.62 731 LEU A N 1
ATOM 5768 C CA . LEU A 1 731 ? 2.65 35.469 6.949 1 81.62 731 LEU A CA 1
ATOM 5769 C C . LEU A 1 731 ? 4.039 35.875 6.469 1 81.62 731 LEU A C 1
ATOM 5771 O O . LEU A 1 731 ? 4.949 35.031 6.406 1 81.62 731 LEU A O 1
ATOM 5775 N N . PRO A 1 732 ? 4.156 37.125 6.059 1 88.56 732 PRO A N 1
ATOM 5776 C CA . PRO A 1 732 ? 5.492 37.562 5.668 1 88.56 732 PRO A CA 1
ATOM 5777 C C . PRO A 1 732 ? 6.469 37.594 6.84 1 88.56 732 PRO A C 1
ATOM 5779 O O . PRO A 1 732 ? 6.086 37.969 7.953 1 88.56 732 PRO A O 1
ATOM 5782 N N . SER A 1 733 ? 7.637 37.25 6.594 1 86.31 733 SER A N 1
ATOM 5783 C CA . SER A 1 733 ? 8.695 37.312 7.594 1 86.31 733 SER A CA 1
ATOM 5784 C C . SER A 1 733 ? 9.141 38.75 7.809 1 86.31 733 SER A C 1
ATOM 5786 O O . SER A 1 733 ? 8.844 39.625 6.988 1 86.31 733 SER A O 1
ATOM 5788 N N . GLU A 1 734 ? 9.773 39 8.914 1 87.94 734 GLU A N 1
ATOM 5789 C CA . GLU A 1 734 ? 10.328 40.312 9.164 1 87.94 734 GLU A CA 1
ATOM 5790 C C . GLU A 1 734 ? 11.32 40.719 8.07 1 87.94 734 GLU A C 1
ATOM 5792 O O . GLU A 1 734 ? 11.383 41.875 7.668 1 87.94 734 GLU A O 1
ATOM 5797 N N . ARG A 1 735 ? 11.984 39.781 7.609 1 90.75 735 ARG A N 1
ATOM 5798 C CA . ARG A 1 735 ? 12.945 40.031 6.535 1 90.75 735 ARG A CA 1
ATOM 5799 C C . ARG A 1 735 ? 12.234 40.5 5.262 1 90.75 735 ARG A C 1
ATOM 5801 O O . ARG A 1 735 ? 12.703 41.406 4.57 1 90.75 735 ARG A O 1
ATOM 5808 N N . CYS A 1 736 ? 11.211 39.844 4.988 1 93.38 736 CYS A N 1
ATOM 5809 C CA . CYS A 1 736 ? 10.43 40.188 3.803 1 93.38 736 CYS A CA 1
ATOM 5810 C C . CYS A 1 736 ? 9.898 41.625 3.9 1 93.38 736 CYS A C 1
ATOM 5812 O O . CYS A 1 736 ? 9.984 42.375 2.939 1 93.38 736 CYS A O 1
ATOM 5814 N N . LEU A 1 737 ? 9.398 42.031 5.074 1 93.25 737 LEU A N 1
ATOM 5815 C CA . LEU A 1 737 ? 8.852 43.344 5.277 1 93.25 737 LEU A CA 1
ATOM 5816 C C . LEU A 1 737 ? 9.945 44.406 5.164 1 93.25 737 LEU A C 1
ATOM 5818 O O . LEU A 1 737 ? 9.734 45.469 4.57 1 93.25 737 LEU A O 1
ATOM 5822 N N . GLU A 1 738 ? 11.07 44 5.746 1 92.19 738 GLU A N 1
ATOM 5823 C CA . GLU A 1 738 ? 12.195 44.938 5.676 1 92.19 738 GLU A CA 1
ATOM 5824 C C . GLU A 1 738 ? 12.672 45.125 4.238 1 92.19 738 GLU A C 1
ATOM 5826 O O . GLU A 1 738 ? 13.031 46.25 3.838 1 92.19 738 GLU A O 1
ATOM 5831 N N . MET A 1 739 ? 12.688 44.156 3.541 1 93.19 739 MET A N 1
ATOM 5832 C CA . MET A 1 739 ? 13.094 44.219 2.141 1 93.19 739 MET A CA 1
ATOM 5833 C C . MET A 1 739 ? 12.125 45.062 1.326 1 93.19 739 MET A C 1
ATOM 5835 O O . MET A 1 739 ? 12.547 45.875 0.507 1 93.19 739 MET A O 1
ATOM 5839 N N . LEU A 1 740 ? 10.859 44.906 1.497 1 94.94 740 LEU A N 1
ATOM 5840 C CA . LEU A 1 740 ? 9.852 45.688 0.789 1 94.94 740 LEU A CA 1
ATOM 5841 C C . LEU A 1 740 ? 9.969 47.156 1.137 1 94.94 740 LEU A C 1
ATOM 5843 O O . LEU A 1 740 ? 9.844 48.031 0.261 1 94.94 740 LEU A O 1
ATOM 5847 N N . LYS A 1 741 ? 10.227 47.406 2.414 1 92.88 741 LYS A N 1
ATOM 5848 C CA . LYS A 1 741 ? 10.438 48.781 2.84 1 92.88 741 LYS A CA 1
ATOM 5849 C C . LYS A 1 741 ? 11.672 49.375 2.172 1 92.88 741 LYS A C 1
ATOM 5851 O O . LYS A 1 741 ? 11.656 50.531 1.765 1 92.88 741 LYS A O 1
ATOM 5856 N N . HIS A 1 742 ? 12.664 48.531 2.143 1 92 742 HIS A N 1
ATOM 5857 C CA . HIS A 1 742 ? 13.906 48.938 1.506 1 92 742 HIS A CA 1
ATOM 5858 C C . HIS A 1 742 ? 13.688 49.312 0.046 1 92 742 HIS A C 1
ATOM 5860 O O . HIS A 1 742 ? 14.117 50.375 -0.398 1 92 742 HIS A O 1
ATOM 5866 N N . LEU A 1 743 ? 13.008 48.594 -0.719 1 93.81 743 LEU A N 1
ATOM 5867 C CA . LEU A 1 743 ? 12.742 48.844 -2.129 1 93.81 743 LEU A CA 1
ATOM 5868 C C . LEU A 1 743 ? 11.859 50.094 -2.299 1 93.81 743 LEU A C 1
ATOM 5870 O O . LEU A 1 743 ? 12.07 50.875 -3.213 1 93.81 743 LEU A O 1
ATOM 5874 N N . CYS A 1 744 ? 10.883 50.281 -1.412 1 93.38 744 CYS A N 1
ATOM 5875 C CA . CYS A 1 744 ? 9.891 51.344 -1.509 1 93.38 744 CYS A CA 1
ATOM 5876 C C . CYS A 1 744 ? 10.484 52.656 -1.048 1 93.38 744 CYS A C 1
ATOM 5878 O O . CYS A 1 744 ? 9.938 53.719 -1.339 1 93.38 744 CYS A O 1
ATOM 5880 N N . SER A 1 745 ? 11.555 52.594 -0.319 1 90.88 745 SER A N 1
ATOM 5881 C CA . SER A 1 745 ? 12.172 53.812 0.18 1 90.88 745 SER A CA 1
ATOM 5882 C C . SER A 1 745 ? 12.719 54.656 -0.963 1 90.88 745 SER A C 1
ATOM 5884 O O . SER A 1 745 ? 12.898 55.875 -0.812 1 90.88 745 SER A O 1
ATOM 5886 N N . ASP A 1 746 ? 13.023 54.062 -2.125 1 91.25 746 ASP A N 1
ATOM 5887 C CA . ASP A 1 746 ? 13.445 54.781 -3.32 1 91.25 746 ASP A CA 1
ATOM 5888 C C . ASP A 1 746 ? 12.242 55.281 -4.121 1 91.25 746 ASP A C 1
ATOM 5890 O O . ASP A 1 746 ? 11.461 54.469 -4.633 1 91.25 746 ASP A O 1
ATOM 5894 N N . PRO A 1 747 ? 12.055 56.531 -4.25 1 88.38 747 PRO A N 1
ATOM 5895 C CA . PRO A 1 747 ? 10.875 57.062 -4.941 1 88.38 747 PRO A CA 1
ATOM 5896 C C . PRO A 1 747 ? 10.852 56.688 -6.426 1 88.38 747 PRO A C 1
ATOM 5898 O O . PRO A 1 747 ? 9.789 56.75 -7.059 1 88.38 747 PRO A O 1
ATOM 5901 N N . ASN A 1 748 ? 12 56.375 -6.945 1 90.94 748 ASN A N 1
ATOM 5902 C CA . ASN A 1 748 ? 12.047 55.969 -8.344 1 90.94 748 ASN A CA 1
ATOM 5903 C C . ASN A 1 748 ? 11.492 54.531 -8.531 1 90.94 748 ASN A C 1
ATOM 5905 O O . ASN A 1 748 ? 11.211 54.125 -9.656 1 90.94 748 ASN A O 1
ATOM 5909 N N . ASN A 1 749 ? 11.344 53.844 -7.441 1 93.81 749 ASN A N 1
ATOM 5910 C CA . ASN A 1 749 ? 10.836 52.469 -7.488 1 93.81 749 ASN A CA 1
ATOM 5911 C C . ASN A 1 749 ? 9.336 52.406 -7.207 1 93.81 749 ASN A C 1
ATOM 5913 O O . ASN A 1 749 ? 8.883 52.844 -6.148 1 93.81 749 ASN A O 1
ATOM 5917 N N . HIS A 1 750 ? 8.578 51.969 -8.109 1 94.25 750 HIS A N 1
ATOM 5918 C CA . HIS A 1 750 ? 7.176 51.625 -7.895 1 94.25 750 HIS A CA 1
ATOM 5919 C C . HIS A 1 750 ? 7.004 50.125 -7.695 1 94.25 750 HIS A C 1
ATOM 5921 O O . HIS A 1 750 ? 7.09 49.344 -8.656 1 94.25 750 HIS A O 1
ATOM 5927 N N . VAL A 1 751 ? 6.73 49.75 -6.508 1 95.88 751 VAL A N 1
ATOM 5928 C CA . VAL A 1 751 ? 6.688 48.344 -6.148 1 95.88 751 VAL A CA 1
ATOM 5929 C C . VAL A 1 751 ? 5.242 47.906 -5.949 1 95.88 751 VAL A C 1
ATOM 5931 O O . VAL A 1 751 ? 4.488 48.531 -5.211 1 95.88 751 VAL A O 1
ATOM 5934 N N . TYR A 1 752 ? 4.812 46.875 -6.598 1 95.38 752 TYR A N 1
ATOM 5935 C CA . TYR A 1 752 ? 3.471 46.312 -6.453 1 95.38 752 TYR A CA 1
ATOM 5936 C C . TYR A 1 752 ? 3.527 44.812 -6.109 1 95.38 752 TYR A C 1
ATOM 5938 O O . TYR A 1 752 ? 4.383 44.094 -6.613 1 95.38 752 TYR A O 1
ATOM 5946 N N . ILE A 1 753 ? 2.637 44.375 -5.285 1 95.81 753 ILE A N 1
ATOM 5947 C CA . ILE A 1 753 ? 2.344 42.969 -5.09 1 95.81 753 ILE A CA 1
ATOM 5948 C C . ILE A 1 753 ? 1.044 42.594 -5.805 1 95.81 753 ILE A C 1
ATOM 5950 O O . ILE A 1 753 ? 0.005 43.219 -5.566 1 95.81 753 ILE A O 1
ATOM 5954 N N . ILE A 1 754 ? 1.155 41.781 -6.734 1 93.06 754 ILE A N 1
ATOM 5955 C CA . ILE A 1 754 ? -0.02 41.25 -7.43 1 93.06 754 ILE A CA 1
ATOM 5956 C C . ILE A 1 754 ? -0.358 39.844 -6.91 1 93.06 754 ILE A C 1
ATOM 5958 O O . ILE A 1 754 ? 0.41 38.906 -7.105 1 93.06 754 ILE A O 1
ATOM 5962 N N . THR A 1 755 ? -1.466 39.688 -6.289 1 90.12 755 THR A N 1
ATOM 5963 C CA . THR A 1 755 ? -1.776 38.406 -5.625 1 90.12 755 THR A CA 1
ATOM 5964 C C . THR A 1 755 ? -3.254 38.062 -5.785 1 90.12 755 THR A C 1
ATOM 5966 O O . THR A 1 755 ? -4.066 38.938 -6.125 1 90.12 755 THR A O 1
ATOM 5969 N N . GLY A 1 756 ? -3.557 36.844 -5.707 1 83.44 756 GLY A N 1
ATOM 5970 C CA . GLY A 1 756 ? -4.938 36.406 -5.703 1 83.44 756 GLY A CA 1
ATOM 5971 C C . GLY A 1 756 ? -5.613 36.562 -4.352 1 83.44 756 GLY A C 1
ATOM 5972 O O . GLY A 1 756 ? -6.828 36.375 -4.238 1 83.44 756 GLY A O 1
ATOM 5973 N N . ARG A 1 757 ? -4.941 37 -3.326 1 85.75 757 ARG A N 1
ATOM 5974 C CA . ARG A 1 757 ? -5.465 37.156 -1.974 1 85.75 757 ARG A CA 1
ATOM 5975 C C . ARG A 1 757 ? -6.375 38.375 -1.872 1 85.75 757 ARG A C 1
ATOM 5977 O O . ARG A 1 757 ? -6.309 39.281 -2.705 1 85.75 757 ARG A O 1
ATOM 5984 N N . ASP A 1 758 ? -7.172 38.375 -0.847 1 81.69 758 ASP A N 1
ATOM 5985 C CA . ASP A 1 758 ? -8.125 39.469 -0.703 1 81.69 758 ASP A CA 1
ATOM 5986 C C . ASP A 1 758 ? -7.461 40.688 -0.066 1 81.69 758 ASP A C 1
ATOM 5988 O O . ASP A 1 758 ? -6.367 40.594 0.494 1 81.69 758 ASP A O 1
ATOM 5992 N N . GLN A 1 759 ? -8.164 41.812 -0.104 1 84.62 759 GLN A N 1
ATOM 5993 C CA . GLN A 1 759 ? -7.621 43.125 0.319 1 84.62 759 GLN A CA 1
ATOM 5994 C C . GLN A 1 759 ? -7.441 43.156 1.833 1 84.62 759 GLN A C 1
ATOM 5996 O O . GLN A 1 759 ? -6.504 43.781 2.33 1 84.62 759 GLN A O 1
ATOM 6001 N N . TYR A 1 760 ? -8.258 42.438 2.48 1 81.06 760 TYR A N 1
ATOM 6002 C CA . TYR A 1 760 ? -8.188 42.5 3.938 1 81.06 760 TYR A CA 1
ATOM 6003 C C . TYR A 1 760 ? -6.961 41.75 4.461 1 81.06 760 TYR A C 1
ATOM 6005 O O . TYR A 1 760 ? -6.234 42.281 5.312 1 81.06 760 TYR A O 1
ATOM 6013 N N . GLN A 1 761 ? -6.766 40.625 3.879 1 83.56 761 GLN A N 1
ATOM 6014 C CA . GLN A 1 761 ? -5.598 39.844 4.281 1 83.56 761 GLN A CA 1
ATOM 6015 C C . GLN A 1 761 ? -4.305 40.594 3.943 1 83.56 761 GLN A C 1
ATOM 6017 O O . GLN A 1 761 ? -3.375 40.625 4.754 1 83.56 761 GLN A O 1
ATOM 6022 N N . MET A 1 762 ? -4.285 41.188 2.803 1 88.62 762 MET A N 1
ATOM 6023 C CA . MET A 1 762 ? -3.064 41.844 2.346 1 88.62 762 MET A CA 1
ATOM 6024 C C . MET A 1 762 ? -2.803 43.094 3.137 1 88.62 762 MET A C 1
ATOM 6026 O O . MET A 1 762 ? -1.649 43.469 3.379 1 88.62 762 MET A O 1
ATOM 6030 N N . THR A 1 763 ? -3.889 43.719 3.533 1 87.31 763 THR A N 1
ATOM 6031 C CA . THR A 1 763 ? -3.727 44.906 4.383 1 87.31 763 THR A CA 1
ATOM 6032 C C . THR A 1 763 ? -3.109 44.5 5.727 1 87.31 763 THR A C 1
ATOM 6034 O O . THR A 1 763 ? -2.256 45.219 6.25 1 87.31 763 THR A O 1
ATOM 6037 N N . GLU A 1 764 ? -3.568 43.406 6.145 1 82.88 764 GLU A N 1
ATOM 6038 C CA . GLU A 1 764 ? -3.035 42.906 7.414 1 82.88 764 GLU A CA 1
ATOM 6039 C C . GLU A 1 764 ? -1.577 42.469 7.273 1 82.88 764 GLU A C 1
ATOM 6041 O O . GLU A 1 764 ? -0.779 42.656 8.195 1 82.88 764 GLU A O 1
ATOM 6046 N N . PHE A 1 765 ? -1.229 41.906 6.18 1 88.12 765 PHE A N 1
ATOM 6047 C CA . PHE A 1 765 ? 0.086 41.312 5.988 1 88.12 765 PHE A CA 1
ATOM 6048 C C . PHE A 1 765 ? 1.129 42.375 5.68 1 88.12 765 PHE A C 1
ATOM 6050 O O . PHE A 1 765 ? 2.227 42.375 6.242 1 88.12 765 PHE A O 1
ATOM 6057 N N . VAL A 1 766 ? 0.772 43.375 4.738 1 91.75 766 VAL A N 1
ATOM 6058 C CA . VAL A 1 766 ? 1.793 44.281 4.246 1 91.75 766 VAL A CA 1
ATOM 6059 C C . VAL A 1 766 ? 1.231 45.719 4.195 1 91.75 766 VAL A C 1
ATOM 6061 O O . VAL A 1 766 ? 1.9 46.625 3.721 1 91.75 766 VAL A O 1
ATOM 6064 N N . GLY A 1 767 ? 0.087 45.938 4.695 1 87.81 767 GLY A N 1
ATOM 6065 C CA . GLY A 1 767 ? -0.596 47.219 4.578 1 87.81 767 GLY A CA 1
ATOM 6066 C C . GLY A 1 767 ? 0.101 48.344 5.332 1 87.81 767 GLY A C 1
ATOM 6067 O O . GLY A 1 767 ? -0.12 49.531 5.047 1 87.81 767 GLY A O 1
ATOM 6068 N N . SER A 1 768 ? 0.99 48 6.207 1 88.06 768 SER A N 1
ATOM 6069 C CA . SER A 1 768 ? 1.686 49 7.004 1 88.06 768 SER A CA 1
ATOM 6070 C C . SER A 1 768 ? 2.689 49.781 6.16 1 88.06 768 SER A C 1
ATOM 6072 O O . SER A 1 768 ? 3.123 50.844 6.543 1 88.06 768 SER A O 1
ATOM 6074 N N . ILE A 1 769 ? 3.064 49.281 5.004 1 93.25 769 ILE A N 1
ATOM 6075 C CA . ILE A 1 769 ? 3.977 49.969 4.098 1 93.25 769 ILE A CA 1
ATOM 6076 C C . ILE A 1 769 ? 3.184 50.844 3.141 1 93.25 769 ILE A C 1
ATOM 6078 O O . ILE A 1 769 ? 2.732 50.375 2.088 1 93.25 769 ILE A O 1
ATOM 6082 N N . LYS A 1 770 ? 3.123 52.031 3.416 1 90.88 770 LYS A N 1
ATOM 6083 C CA . LYS A 1 770 ? 2.273 52.969 2.688 1 90.88 770 LYS A CA 1
ATOM 6084 C C . LYS A 1 770 ? 2.752 53.125 1.248 1 90.88 770 LYS A C 1
ATOM 6086 O O . LYS A 1 770 ? 1.948 53.375 0.346 1 90.88 770 LYS A O 1
ATOM 6091 N N . GLU A 1 771 ? 4.043 53.031 1.04 1 92.38 771 GLU A N 1
ATOM 6092 C CA . GLU A 1 771 ? 4.637 53.25 -0.274 1 92.38 771 GLU A CA 1
ATOM 6093 C C . GLU A 1 771 ? 4.484 52 -1.166 1 92.38 771 GLU A C 1
ATOM 6095 O O . GLU A 1 771 ? 4.867 52.031 -2.338 1 92.38 771 GLU A O 1
ATOM 6100 N N . LEU A 1 772 ? 3.875 51 -0.646 1 94.31 772 LEU A N 1
ATOM 6101 C CA . LEU A 1 772 ? 3.725 49.75 -1.385 1 94.31 772 LEU A CA 1
ATOM 6102 C C . LEU A 1 772 ? 2.373 49.688 -2.092 1 94.31 772 LEU A C 1
ATOM 6104 O O . LEU A 1 772 ? 1.343 50.031 -1.496 1 94.31 772 LEU A O 1
ATOM 6108 N N . GLY A 1 773 ? 2.41 49.406 -3.367 1 94 773 GLY A N 1
ATOM 6109 C CA . GLY A 1 773 ? 1.181 49.094 -4.082 1 94 773 GLY A CA 1
ATOM 6110 C C . GLY A 1 773 ? 0.71 47.688 -3.887 1 94 773 GLY A C 1
ATOM 6111 O O . GLY A 1 773 ? 1.523 46.75 -3.826 1 94 773 GLY A O 1
ATOM 6112 N N . ILE A 1 774 ? -0.576 47.562 -3.764 1 93.94 774 ILE A N 1
ATOM 6113 C CA . ILE A 1 774 ? -1.15 46.219 -3.551 1 93.94 774 ILE A CA 1
ATOM 6114 C C . ILE A 1 774 ? -2.277 46 -4.551 1 93.94 774 ILE A C 1
ATOM 6116 O O . ILE A 1 774 ? -3.258 46.75 -4.582 1 93.94 774 ILE A O 1
ATOM 6120 N N . ALA A 1 775 ? -2.037 45.031 -5.367 1 91.69 775 ALA A N 1
ATOM 6121 C CA . ALA A 1 775 ? -3.088 44.594 -6.277 1 91.69 775 ALA A CA 1
ATOM 6122 C C . ALA A 1 775 ? -3.684 43.281 -5.812 1 91.69 775 ALA A C 1
ATOM 6124 O O . ALA A 1 775 ? -3.164 42.188 -6.145 1 91.69 775 ALA A O 1
ATOM 6125 N N . SER A 1 776 ? -4.773 43.344 -5.168 1 89 776 SER A N 1
ATOM 6126 C CA . SER A 1 776 ? -5.434 42.188 -4.609 1 89 776 SER A CA 1
ATOM 6127 C C . SER A 1 776 ? -6.398 41.562 -5.613 1 89 776 SER A C 1
ATOM 6129 O O . SER A 1 776 ? -6.887 42.219 -6.516 1 89 776 SER A O 1
ATOM 6131 N N . GLU A 1 777 ? -6.578 40.25 -5.496 1 87 777 GLU A N 1
ATOM 6132 C CA . GLU A 1 777 ? -7.465 39.469 -6.363 1 87 777 GLU A CA 1
ATOM 6133 C C . GLU A 1 777 ? -7.156 39.719 -7.836 1 87 777 GLU A C 1
ATOM 6135 O O . GLU A 1 777 ? -8.047 40.062 -8.609 1 87 777 GLU A O 1
ATOM 6140 N N . HIS A 1 778 ? -5.895 39.688 -8.062 1 85.56 778 HIS A N 1
ATOM 6141 C CA . HIS A 1 778 ? -5.348 39.781 -9.414 1 85.56 778 HIS A CA 1
ATOM 6142 C C . HIS A 1 778 ? -5.582 41.188 -9.992 1 85.56 778 HIS A C 1
ATOM 6144 O O . HIS A 1 778 ? -5.785 41.312 -11.203 1 85.56 778 HIS A O 1
ATOM 6150 N N . GLY A 1 779 ? -5.758 42.156 -9.172 1 82.81 779 GLY A N 1
ATOM 6151 C CA . GLY A 1 779 ? -5.836 43.562 -9.617 1 82.81 779 GLY A CA 1
ATOM 6152 C C . GLY A 1 779 ? -7.254 44.094 -9.633 1 82.81 779 GLY A C 1
ATOM 6153 O O . GLY A 1 779 ? -7.473 45.25 -9.992 1 82.81 779 GLY A O 1
ATOM 6154 N N . LEU A 1 780 ? -8.156 43.312 -9.266 1 79.81 780 LEU A N 1
ATOM 6155 C CA . LEU A 1 780 ? -9.523 43.812 -9.195 1 79.81 780 LEU A CA 1
ATOM 6156 C C . LEU A 1 780 ? -9.625 44.969 -8.195 1 79.81 780 LEU A C 1
ATOM 6158 O O . LEU A 1 780 ? -10.367 45.938 -8.422 1 79.81 780 LEU A O 1
ATOM 6162 N N . PHE A 1 781 ? -8.922 44.75 -7.074 1 83.25 781 PHE A N 1
ATOM 6163 C CA . PHE A 1 781 ? -8.789 45.781 -6.074 1 83.25 781 PHE A CA 1
ATOM 6164 C C . PHE A 1 781 ? -7.336 46.25 -5.945 1 83.25 781 PHE A C 1
ATOM 6166 O O . PHE A 1 781 ? -6.457 45.406 -5.645 1 83.25 781 PHE A O 1
ATOM 6173 N N . CYS A 1 782 ? -7.086 47.5 -6.254 1 88.62 782 CYS A N 1
ATOM 6174 C CA . CYS A 1 782 ? -5.703 47.938 -6.242 1 88.62 782 CYS A CA 1
ATOM 6175 C C . CYS A 1 782 ? -5.535 49.156 -5.312 1 88.62 782 CYS A C 1
ATOM 6177 O O . CYS A 1 782 ? -6.332 50.094 -5.348 1 88.62 782 CYS A O 1
ATOM 6179 N N . ARG A 1 783 ? -4.672 49 -4.43 1 91 783 ARG A N 1
ATOM 6180 C CA . ARG A 1 783 ? -4.195 50.125 -3.645 1 91 783 ARG A CA 1
ATOM 6181 C C . ARG A 1 783 ? -2.869 50.656 -4.188 1 91 783 ARG A C 1
ATOM 6183 O O . ARG A 1 783 ? -1.854 49.938 -4.137 1 91 783 ARG A O 1
ATOM 6190 N N . HIS A 1 784 ? -2.916 51.812 -4.707 1 89.19 784 HIS A N 1
ATOM 6191 C CA . HIS A 1 784 ? -1.703 52.375 -5.289 1 89.19 784 HIS A CA 1
ATOM 6192 C C . HIS A 1 784 ? -0.794 52.938 -4.211 1 89.19 784 HIS A C 1
ATOM 6194 O O . HIS A 1 784 ? -1.248 53.25 -3.102 1 89.19 784 HIS A O 1
ATOM 6200 N N . PRO A 1 785 ? 0.507 53.094 -4.512 1 90.31 785 PRO A N 1
ATOM 6201 C CA . PRO A 1 785 ? 1.455 53.625 -3.535 1 90.31 785 PRO A CA 1
ATOM 6202 C C . PRO A 1 785 ? 1.014 54.969 -2.967 1 90.31 785 PRO A C 1
ATOM 6204 O O . PRO A 1 785 ? 0.563 55.844 -3.715 1 90.31 785 PRO A O 1
ATOM 6207 N N . ASN A 1 786 ? 1.037 55.125 -1.644 1 86.94 786 ASN A N 1
ATOM 6208 C CA . ASN A 1 786 ? 0.729 56.344 -0.904 1 86.94 786 ASN A CA 1
ATOM 6209 C C . ASN A 1 786 ? -0.771 56.625 -0.896 1 86.94 786 ASN A C 1
ATOM 6211 O O . ASN A 1 786 ? -1.188 57.781 -0.674 1 86.94 786 ASN A O 1
ATOM 6215 N N . SER A 1 787 ? -1.457 55.594 -1.307 1 83.75 787 SER A N 1
ATOM 6216 C CA . SER A 1 787 ? -2.91 55.656 -1.197 1 83.75 787 SER A CA 1
ATOM 6217 C C . SER A 1 787 ? -3.426 54.75 -0.103 1 83.75 787 SER A C 1
ATOM 6219 O O . SER A 1 787 ? -2.799 53.719 0.202 1 83.75 787 SER A O 1
ATOM 6221 N N . GLU A 1 788 ? -4.473 55.094 0.551 1 78.5 788 GLU A N 1
ATOM 6222 C CA . GLU A 1 788 ? -4.988 54.281 1.635 1 78.5 788 GLU A CA 1
ATOM 6223 C C . GLU A 1 788 ? -6.18 53.438 1.173 1 78.5 788 GLU A C 1
ATOM 6225 O O . GLU A 1 788 ? -6.492 52.406 1.772 1 78.5 788 GLU A O 1
ATOM 6230 N N . GLU A 1 789 ? -6.777 53.781 0.123 1 80.81 789 GLU A N 1
ATOM 6231 C CA . GLU A 1 789 ? -8.023 53.125 -0.258 1 80.81 789 GLU A CA 1
ATOM 6232 C C . GLU A 1 789 ? -7.82 52.219 -1.471 1 80.81 789 GLU A C 1
ATOM 6234 O O . GLU A 1 789 ? -7.039 52.531 -2.365 1 80.81 789 GLU A O 1
ATOM 6239 N N . PHE A 1 790 ? -8.406 51.062 -1.407 1 85.06 790 PHE A N 1
ATOM 6240 C CA . PHE A 1 790 ? -8.445 50.156 -2.555 1 85.06 790 PHE A CA 1
ATOM 6241 C C . PHE A 1 790 ? -9.477 50.625 -3.576 1 85.06 790 PHE A C 1
ATOM 6243 O O . PHE A 1 790 ? -10.562 51.062 -3.207 1 85.06 790 PHE A O 1
ATOM 6250 N N . THR A 1 791 ? -9.094 50.688 -4.785 1 77.31 791 THR A N 1
ATOM 6251 C CA . THR A 1 791 ? -10 51.062 -5.859 1 77.31 791 THR A CA 1
ATOM 6252 C C . THR A 1 791 ? -10.133 49.938 -6.879 1 77.31 791 THR A C 1
ATOM 6254 O O . THR A 1 791 ? -9.211 49.125 -7.051 1 77.31 791 THR A O 1
ATOM 6257 N N . SER A 1 792 ? -11.328 49.625 -7.379 1 66.44 792 SER A N 1
ATOM 6258 C CA . SER A 1 792 ? -11.57 48.625 -8.414 1 66.44 792 SER A CA 1
ATOM 6259 C C . SER A 1 792 ? -11.305 49.188 -9.805 1 66.44 792 SER A C 1
ATOM 6261 O O . SER A 1 792 ? -11.938 48.781 -10.773 1 66.44 792 SER A O 1
ATOM 6263 N N . SER A 1 793 ? -10.508 49.969 -9.875 1 56.81 793 SER A N 1
ATOM 6264 C CA . SER A 1 793 ? -10.391 50.844 -11.039 1 56.81 793 SER A CA 1
ATOM 6265 C C . SER A 1 793 ? -9.648 50.125 -12.172 1 56.81 793 SER A C 1
ATOM 6267 O O . SER A 1 793 ? -9.68 50.594 -13.32 1 56.81 793 SER A O 1
ATOM 6269 N N . LEU A 1 794 ? -9.125 49 -11.922 1 56.72 794 LEU A N 1
ATOM 6270 C CA . LEU A 1 794 ? -8.312 48.438 -13 1 56.72 794 LEU A CA 1
ATOM 6271 C C . LEU A 1 794 ? -9.188 47.75 -14.031 1 56.72 794 LEU A C 1
ATOM 6273 O O . LEU A 1 794 ? -8.883 47.75 -15.227 1 56.72 794 LEU A O 1
ATOM 6277 N N . TYR A 1 795 ? -10.25 47.062 -13.406 1 62.12 795 TYR A N 1
ATOM 6278 C CA . TYR A 1 795 ? -11.102 46.312 -14.312 1 62.12 795 TYR A CA 1
ATOM 6279 C C . TYR A 1 795 ? -12.516 46.875 -14.344 1 62.12 795 TYR A C 1
ATOM 6281 O O . TYR A 1 795 ? -12.984 47.438 -13.344 1 62.12 795 TYR A O 1
ATOM 6289 N N . ASN A 1 796 ? -13.125 47.188 -15.477 1 57.69 796 ASN A N 1
ATOM 6290 C CA . ASN A 1 796 ? -14.531 47.562 -15.594 1 57.69 796 ASN A CA 1
ATOM 6291 C C . ASN A 1 796 ? -15.453 46.344 -15.414 1 57.69 796 ASN A C 1
ATOM 6293 O O . ASN A 1 796 ? -15.977 45.812 -16.391 1 57.69 796 ASN A O 1
ATOM 6297 N N . ILE A 1 797 ? -15.352 45.719 -14.234 1 59.22 797 ILE A N 1
ATOM 6298 C CA . ILE A 1 797 ? -16.172 44.531 -14.078 1 59.22 797 ILE A CA 1
ATOM 6299 C C . ILE A 1 797 ? -17.453 44.875 -13.32 1 59.22 797 ILE A C 1
ATOM 6301 O O . ILE A 1 797 ? -17.406 45.562 -12.297 1 59.22 797 ILE A O 1
ATOM 6305 N N . ASP A 1 798 ? -18.641 44.688 -13.953 1 56.16 798 ASP A N 1
ATOM 6306 C CA . ASP A 1 798 ? -19.953 44.781 -13.32 1 56.16 798 ASP A CA 1
ATOM 6307 C C . ASP A 1 798 ? -20.156 43.688 -12.266 1 56.16 798 ASP A C 1
ATOM 6309 O O . ASP A 1 798 ? -19.891 42.531 -12.523 1 56.16 798 ASP A O 1
ATOM 6313 N N . LEU A 1 799 ? -20.391 44.094 -11.086 1 55.84 799 LEU A N 1
ATOM 6314 C CA . LEU A 1 799 ? -20.578 43.188 -9.961 1 55.84 799 LEU A CA 1
ATOM 6315 C C . LEU A 1 799 ? -21.641 42.125 -10.281 1 55.84 799 LEU A C 1
ATOM 6317 O O . LEU A 1 799 ? -21.594 41.031 -9.75 1 55.84 799 LEU A O 1
ATOM 6321 N N . GLU A 1 800 ? -22.562 42.531 -11.094 1 53.88 800 GLU A N 1
ATOM 6322 C CA . GLU A 1 800 ? -23.625 41.594 -11.477 1 53.88 800 GLU A CA 1
ATOM 6323 C C . GLU A 1 800 ? -23.031 40.375 -12.219 1 53.88 800 GLU A C 1
ATOM 6325 O O . GLU A 1 800 ? -23.609 39.281 -12.195 1 53.88 800 GLU A O 1
ATOM 6330 N N . SER A 1 801 ? -21.969 40.625 -12.727 1 64.06 801 SER A N 1
ATOM 6331 C CA . SER A 1 801 ? -21.312 39.562 -13.492 1 64.06 801 SER A CA 1
ATOM 6332 C C . SER A 1 801 ? -20.719 38.5 -12.57 1 64.06 801 SER A C 1
ATOM 6334 O O . SER A 1 801 ? -20.266 37.469 -13.031 1 64.06 801 SER A O 1
ATOM 6336 N N . LEU A 1 802 ? -20.969 38.844 -11.273 1 70.75 802 LEU A N 1
ATOM 6337 C CA . LEU A 1 802 ? -20.344 37.906 -10.336 1 70.75 802 LEU A CA 1
ATOM 6338 C C . LEU A 1 802 ? -21.391 36.969 -9.734 1 70.75 802 LEU A C 1
ATOM 6340 O O . LEU A 1 802 ? -21.141 36.344 -8.703 1 70.75 802 LEU A O 1
ATOM 6344 N N . ASN A 1 803 ? -22.516 36.844 -10.336 1 75.5 803 ASN A N 1
ATOM 6345 C CA . ASN A 1 803 ? -23.594 36 -9.82 1 75.5 803 ASN A CA 1
ATOM 6346 C C . ASN A 1 803 ? -23.234 34.531 -9.883 1 75.5 803 ASN A C 1
ATOM 6348 O O . ASN A 1 803 ? -23.844 33.719 -9.203 1 75.5 803 ASN A O 1
ATOM 6352 N N . TRP A 1 804 ? -22.172 34.312 -10.688 1 83.94 804 TRP A N 1
ATOM 6353 C CA . TRP A 1 804 ? -21.75 32.938 -10.836 1 83.94 804 TRP A CA 1
ATOM 6354 C C . TRP A 1 804 ? -21.109 32.406 -9.555 1 83.94 804 TRP A C 1
ATOM 6356 O O . TRP A 1 804 ? -21.047 31.203 -9.328 1 83.94 804 TRP A O 1
ATOM 6366 N N . ILE A 1 805 ? -20.688 33.188 -8.719 1 85.69 805 ILE A N 1
ATOM 6367 C CA . ILE A 1 805 ? -19.875 32.812 -7.562 1 85.69 805 ILE A CA 1
ATOM 6368 C C . ILE A 1 805 ? -20.688 31.922 -6.621 1 85.69 805 ILE A C 1
ATOM 6370 O O . ILE A 1 805 ? -20.172 30.938 -6.102 1 85.69 805 ILE A O 1
ATOM 6374 N N . GLY A 1 806 ? -21.891 32.281 -6.449 1 82.56 806 GLY A N 1
ATOM 6375 C CA . GLY A 1 806 ? -22.734 31.469 -5.559 1 82.56 806 GLY A CA 1
ATOM 6376 C C . GLY A 1 806 ? -22.922 30.047 -6.035 1 82.56 806 GLY A C 1
ATOM 6377 O O . GLY A 1 806 ? -22.797 29.109 -5.25 1 82.56 806 GLY A O 1
ATOM 6378 N N . MET A 1 807 ? -23.156 29.922 -7.242 1 83.62 807 MET A N 1
ATOM 6379 C CA . MET A 1 807 ? -23.406 28.594 -7.816 1 83.62 807 MET A CA 1
ATOM 6380 C C . MET A 1 807 ? -22.141 27.75 -7.824 1 83.62 807 MET A C 1
ATOM 6382 O O . MET A 1 807 ? -22.172 26.578 -7.461 1 83.62 807 MET A O 1
ATOM 6386 N N . VAL A 1 808 ? -21.094 28.312 -8.258 1 88.31 808 VAL A N 1
ATOM 6387 C CA . VAL A 1 808 ? -19.828 27.594 -8.344 1 88.31 808 VAL A CA 1
ATOM 6388 C C . VAL A 1 808 ? -19.344 27.234 -6.934 1 88.31 808 VAL A C 1
ATOM 6390 O O . VAL A 1 808 ? -18.781 26.156 -6.715 1 88.31 808 VAL A O 1
ATOM 6393 N N . ARG A 1 809 ? -19.578 28.125 -6.059 1 88.69 809 ARG A N 1
ATOM 6394 C CA . ARG A 1 809 ? -19.172 27.891 -4.676 1 88.69 809 ARG A CA 1
ATOM 6395 C C . ARG A 1 809 ? -19.859 26.641 -4.117 1 88.69 809 ARG A C 1
ATOM 6397 O O . ARG A 1 809 ? -19.219 25.828 -3.436 1 88.69 809 ARG A O 1
ATOM 6404 N N . GLU A 1 810 ? -21.016 26.531 -4.402 1 82.5 810 GLU A N 1
ATOM 6405 C CA . GLU A 1 810 ? -21.766 25.375 -3.92 1 82.5 810 GLU A CA 1
ATOM 6406 C C . GLU A 1 810 ? -21.188 24.078 -4.461 1 82.5 810 GLU A C 1
ATOM 6408 O O . GLU A 1 810 ? -21.094 23.078 -3.736 1 82.5 810 GLU A O 1
ATOM 6413 N N . ILE A 1 811 ? -20.859 24.125 -5.664 1 85.5 811 ILE A N 1
ATOM 6414 C CA . ILE A 1 811 ? -20.266 22.953 -6.289 1 85.5 811 ILE A CA 1
ATOM 6415 C C . ILE A 1 811 ? -18.922 22.656 -5.633 1 85.5 811 ILE A C 1
ATOM 6417 O O . ILE A 1 811 ? -18.609 21.5 -5.312 1 85.5 811 ILE A O 1
ATOM 6421 N N . LEU A 1 812 ? -18.109 23.672 -5.441 1 89.25 812 LEU A N 1
ATOM 6422 C CA . LEU A 1 812 ? -16.781 23.5 -4.867 1 89.25 812 LEU A CA 1
ATOM 6423 C C . LEU A 1 812 ? -16.875 22.984 -3.432 1 89.25 812 LEU A C 1
ATOM 6425 O O . LEU A 1 812 ? -16.078 22.125 -3.023 1 89.25 812 LEU A O 1
ATOM 6429 N N . GLU A 1 813 ? -17.844 23.516 -2.793 1 83.75 813 GLU A N 1
ATOM 6430 C CA . GLU A 1 813 ? -18.016 23.094 -1.407 1 83.75 813 GLU A CA 1
ATOM 6431 C C . GLU A 1 813 ? -18.469 21.641 -1.324 1 83.75 813 GLU A C 1
ATOM 6433 O O . GLU A 1 813 ? -18.078 20.906 -0.421 1 83.75 813 GLU A O 1
ATOM 6438 N N . HIS A 1 814 ? -19.25 21.391 -2.238 1 78.62 814 HIS A N 1
ATOM 6439 C CA . HIS A 1 814 ? -19.703 20 -2.326 1 78.62 814 HIS A CA 1
ATOM 6440 C C . HIS A 1 814 ? -18.531 19.047 -2.559 1 78.62 814 HIS A C 1
ATOM 6442 O O . HIS A 1 814 ? -18.438 18 -1.915 1 78.62 814 HIS A O 1
ATOM 6448 N N . VAL A 1 815 ? -17.703 19.359 -3.402 1 82.12 815 VAL A N 1
ATOM 6449 C CA . VAL A 1 815 ? -16.531 18.547 -3.723 1 82.12 815 VAL A CA 1
ATOM 6450 C C . VAL A 1 815 ? -15.555 18.562 -2.553 1 82.12 815 VAL A C 1
ATOM 6452 O O . VAL A 1 815 ? -14.93 17.547 -2.246 1 82.12 815 VAL A O 1
ATOM 6455 N N . SER A 1 816 ? -15.453 19.703 -1.95 1 84 816 SER A N 1
ATOM 6456 C CA . SER A 1 816 ? -14.531 19.859 -0.833 1 84 816 SER A CA 1
ATOM 6457 C C . SER A 1 816 ? -14.922 18.969 0.337 1 84 816 SER A C 1
ATOM 6459 O O . SER A 1 816 ? -14.062 18.438 1.038 1 84 816 SER A O 1
ATOM 6461 N N . SER A 1 817 ? -16.188 18.875 0.492 1 76.25 817 SER A N 1
ATOM 6462 C CA . SER A 1 817 ? -16.688 18.047 1.59 1 76.25 817 SER A CA 1
ATOM 6463 C C . SER A 1 817 ? -16.344 16.578 1.383 1 76.25 817 SER A C 1
ATOM 6465 O O . SER A 1 817 ? -16.281 15.805 2.344 1 76.25 817 SER A O 1
ATOM 6467 N N . ARG A 1 818 ? -16.016 16.297 0.165 1 75.25 818 ARG A N 1
ATOM 6468 C CA . ARG A 1 818 ? -15.695 14.914 -0.179 1 75.25 818 ARG A CA 1
ATOM 6469 C C . ARG A 1 818 ? -14.211 14.742 -0.466 1 75.25 818 ARG A C 1
ATOM 6471 O O . ARG A 1 818 ? -13.781 13.688 -0.933 1 75.25 818 ARG A O 1
ATOM 6478 N N . THR A 1 819 ? -13.531 15.805 -0.253 1 78.88 819 THR A N 1
ATOM 6479 C CA . THR A 1 819 ? -12.094 15.789 -0.499 1 78.88 819 THR A CA 1
ATOM 6480 C C . THR A 1 819 ? -11.328 16.297 0.722 1 78.88 819 THR A C 1
ATOM 6482 O O . THR A 1 819 ? -10.875 17.438 0.745 1 78.88 819 THR A O 1
ATOM 6485 N N . PRO A 1 820 ? -11.172 15.391 1.59 1 77.5 820 PRO A N 1
ATOM 6486 C CA . PRO A 1 820 ? -10.477 15.828 2.807 1 77.5 820 PRO A CA 1
ATOM 6487 C C . PRO A 1 820 ? -9.164 16.547 2.512 1 77.5 820 PRO A C 1
ATOM 6489 O O . PRO A 1 820 ? -8.406 16.109 1.637 1 77.5 820 PRO A O 1
ATOM 6492 N N . GLY A 1 821 ? -8.961 17.594 3.262 1 77.94 821 GLY A N 1
ATOM 6493 C CA . GLY A 1 821 ? -7.754 18.391 3.084 1 77.94 821 GLY A CA 1
ATOM 6494 C C . GLY A 1 821 ? -7.938 19.547 2.125 1 77.94 821 GLY A C 1
ATOM 6495 O O . GLY A 1 821 ? -7.059 20.406 2.008 1 77.94 821 GLY A O 1
ATOM 6496 N N . SER A 1 822 ? -9.07 19.5 1.512 1 84.5 822 SER A N 1
ATOM 6497 C CA . SER A 1 822 ? -9.352 20.594 0.585 1 84.5 822 SER A CA 1
ATOM 6498 C C . SER A 1 822 ? -10.227 21.656 1.238 1 84.5 822 SER A C 1
ATOM 6500 O O . SER A 1 822 ? -10.828 21.422 2.285 1 84.5 822 SER A O 1
ATOM 6502 N N . PHE A 1 823 ? -10.172 22.859 0.732 1 84.44 823 PHE A N 1
ATOM 6503 C CA . PHE A 1 823 ? -11.07 23.922 1.178 1 84.44 823 PHE A CA 1
ATOM 6504 C C . PHE A 1 823 ? -11.273 24.953 0.078 1 84.44 823 PHE A C 1
ATOM 6506 O O . PHE A 1 823 ? -10.484 25.031 -0.866 1 84.44 823 PHE A O 1
ATOM 6513 N N . VAL A 1 824 ? -12.375 25.578 0.174 1 86.38 824 VAL A N 1
ATOM 6514 C CA . VAL A 1 824 ? -12.742 26.594 -0.814 1 86.38 824 VAL A CA 1
ATOM 6515 C C . VAL A 1 824 ? -12.445 27.984 -0.261 1 86.38 824 VAL A C 1
ATOM 6517 O O . VAL A 1 824 ? -12.859 28.328 0.852 1 86.38 824 VAL A O 1
ATOM 6520 N N . GLU A 1 825 ? -11.586 28.625 -0.877 1 83.75 825 GLU A N 1
ATOM 6521 C CA . GLU A 1 825 ? -11.344 30.031 -0.559 1 83.75 825 GLU A CA 1
ATOM 6522 C C . GLU A 1 825 ? -12.242 30.953 -1.378 1 83.75 825 GLU A C 1
ATOM 6524 O O . GLU A 1 825 ? -12.188 30.953 -2.609 1 83.75 825 GLU A O 1
ATOM 6529 N N . VAL A 1 826 ? -13.102 31.625 -0.648 1 81.56 826 VAL A N 1
ATOM 6530 C CA . VAL A 1 826 ? -14.039 32.531 -1.307 1 81.56 826 VAL A CA 1
ATOM 6531 C C . VAL A 1 826 ? -13.492 33.969 -1.271 1 81.56 826 VAL A C 1
ATOM 6533 O O . VAL A 1 826 ? -13.188 34.5 -0.198 1 81.56 826 VAL A O 1
ATOM 6536 N N . LYS A 1 827 ? -13.359 34.438 -2.395 1 78.12 827 LYS A N 1
ATOM 6537 C CA . LYS A 1 827 ? -12.961 35.812 -2.543 1 78.12 827 LYS A CA 1
ATOM 6538 C C . LYS A 1 827 ? -14.086 36.656 -3.137 1 78.12 827 LYS A C 1
ATOM 6540 O O . LYS A 1 827 ? -15.211 36.188 -3.287 1 78.12 827 LYS A O 1
ATOM 6545 N N . ARG A 1 828 ? -13.859 37.812 -3.318 1 74.25 828 ARG A N 1
ATOM 6546 C CA . ARG A 1 828 ? -14.914 38.688 -3.82 1 74.25 828 ARG A CA 1
ATOM 6547 C C . ARG A 1 828 ? -15.234 38.406 -5.281 1 74.25 828 ARG A C 1
ATOM 6549 O O . ARG A 1 828 ? -16.391 38.469 -5.699 1 74.25 828 ARG A O 1
ATOM 6556 N N . SER A 1 829 ? -14.18 38.125 -6.027 1 75.62 829 SER A N 1
ATOM 6557 C CA . SER A 1 829 ? -14.422 37.969 -7.457 1 75.62 829 SER A CA 1
ATOM 6558 C C . SER A 1 829 ? -13.969 36.594 -7.941 1 75.62 829 SER A C 1
ATOM 6560 O O . SER A 1 829 ? -14.086 36.281 -9.125 1 75.62 829 SER A O 1
ATOM 6562 N N . SER A 1 830 ? -13.438 35.844 -7.137 1 83.38 830 SER A N 1
ATOM 6563 C CA . SER A 1 830 ? -12.922 34.562 -7.582 1 83.38 830 SER A CA 1
ATOM 6564 C C . SER A 1 830 ? -13.062 33.5 -6.492 1 83.38 830 SER A C 1
ATOM 6566 O O . SER A 1 830 ? -13.328 33.812 -5.336 1 83.38 830 SER A O 1
ATOM 6568 N N . LEU A 1 831 ? -13.008 32.281 -6.973 1 88.44 831 LEU A N 1
ATOM 6569 C CA . LEU A 1 831 ? -13.016 31.125 -6.082 1 88.44 831 LEU A CA 1
ATOM 6570 C C . LEU A 1 831 ? -11.773 30.266 -6.293 1 88.44 831 LEU A C 1
ATOM 6572 O O . LEU A 1 831 ? -11.25 30.172 -7.406 1 88.44 831 LEU A O 1
ATOM 6576 N N . ALA A 1 832 ? -11.25 29.797 -5.223 1 88.12 832 ALA A N 1
ATOM 6577 C CA . ALA A 1 832 ? -10.109 28.906 -5.332 1 88.12 832 ALA A CA 1
ATOM 6578 C C . ALA A 1 832 ? -10.344 27.625 -4.535 1 88.12 832 ALA A C 1
ATOM 6580 O O . ALA A 1 832 ? -10.766 27.672 -3.377 1 88.12 832 ALA A O 1
ATOM 6581 N N . PHE A 1 833 ? -10.242 26.531 -5.172 1 90.12 833 PHE A N 1
ATOM 6582 C CA . PHE A 1 833 ? -10.289 25.219 -4.543 1 90.12 833 PHE A CA 1
ATOM 6583 C C . PHE A 1 833 ? -8.883 24.703 -4.254 1 90.12 833 PHE A C 1
ATOM 6585 O O . PHE A 1 833 ? -8.156 24.312 -5.172 1 90.12 833 PHE A O 1
ATOM 6592 N N . HIS A 1 834 ? -8.5 24.75 -2.984 1 86.06 834 HIS A N 1
ATOM 6593 C CA . HIS A 1 834 ? -7.172 24.312 -2.574 1 86.06 834 HIS A CA 1
ATOM 6594 C C . HIS A 1 834 ? -7.172 22.828 -2.203 1 86.06 834 HIS A C 1
ATOM 6596 O O . HIS A 1 834 ? -8.016 22.391 -1.422 1 86.06 834 HIS A O 1
ATOM 6602 N N . TYR A 1 835 ? -6.227 22.125 -2.799 1 86.44 835 TYR A N 1
ATOM 6603 C CA . TYR A 1 835 ? -6.211 20.703 -2.514 1 86.44 835 TYR A CA 1
ATOM 6604 C C . TYR A 1 835 ? -4.793 20.219 -2.229 1 86.44 835 TYR A C 1
ATOM 6606 O O . TYR A 1 835 ? -4.469 19.047 -2.467 1 86.44 835 TYR A O 1
ATOM 6614 N N . ARG A 1 836 ? -3.934 21.047 -1.783 1 77.38 836 ARG A N 1
ATOM 6615 C CA . ARG A 1 836 ? -2.539 20.734 -1.487 1 77.38 836 ARG A CA 1
ATOM 6616 C C . ARG A 1 836 ? -2.436 19.688 -0.377 1 77.38 836 ARG A C 1
ATOM 6618 O O . ARG A 1 836 ? -1.537 18.844 -0.393 1 77.38 836 ARG A O 1
ATOM 6625 N N . ASN A 1 837 ? -3.402 19.766 0.511 1 75.5 837 ASN A N 1
ATOM 6626 C CA . ASN A 1 837 ? -3.355 18.875 1.672 1 75.5 837 ASN A CA 1
ATOM 6627 C C . ASN A 1 837 ? -4.184 17.625 1.451 1 75.5 837 ASN A C 1
ATOM 6629 O O . ASN A 1 837 ? -4.324 16.797 2.357 1 75.5 837 ASN A O 1
ATOM 6633 N N . SER A 1 838 ? -4.699 17.547 0.292 1 80.06 838 SER A N 1
ATOM 6634 C CA . SER A 1 838 ? -5.457 16.344 -0.035 1 80.06 838 SER A CA 1
ATOM 6635 C C . SER A 1 838 ? -4.539 15.234 -0.533 1 80.06 838 SER A C 1
ATOM 6637 O O . SER A 1 838 ? -3.361 15.477 -0.813 1 80.06 838 SER A O 1
ATOM 6639 N N . ASP A 1 839 ? -5.039 14.117 -0.527 1 76.81 839 ASP A N 1
ATOM 6640 C CA . ASP A 1 839 ? -4.285 13.023 -1.142 1 76.81 839 ASP A CA 1
ATOM 6641 C C . ASP A 1 839 ? -3.836 13.391 -2.553 1 76.81 839 ASP A C 1
ATOM 6643 O O . ASP A 1 839 ? -4.637 13.883 -3.357 1 76.81 839 ASP A O 1
ATOM 6647 N N . PRO A 1 840 ? -2.596 13.203 -2.812 1 75.31 840 PRO A N 1
ATOM 6648 C CA . PRO A 1 840 ? -2.062 13.711 -4.078 1 75.31 840 PRO A CA 1
ATOM 6649 C C . PRO A 1 840 ? -2.746 13.094 -5.297 1 75.31 840 PRO A C 1
ATOM 6651 O O . PRO A 1 840 ? -3.016 13.797 -6.277 1 75.31 840 PRO A O 1
ATOM 6654 N N . ASP A 1 841 ? -3.031 11.812 -5.254 1 73.94 841 ASP A N 1
ATOM 6655 C CA . ASP A 1 841 ? -3.654 11.164 -6.402 1 73.94 841 ASP A CA 1
ATOM 6656 C C . ASP A 1 841 ? -5.129 11.547 -6.516 1 73.94 841 ASP A C 1
ATOM 6658 O O . ASP A 1 841 ? -5.598 11.898 -7.598 1 73.94 841 ASP A O 1
ATOM 6662 N N . TYR A 1 842 ? -5.785 11.492 -5.449 1 76.25 842 TYR A N 1
ATOM 6663 C CA . TYR A 1 842 ? -7.211 11.805 -5.457 1 76.25 842 TYR A CA 1
ATOM 6664 C C . TYR A 1 842 ? -7.445 13.281 -5.766 1 76.25 842 TYR A C 1
ATOM 6666 O O . TYR A 1 842 ? -8.367 13.625 -6.504 1 76.25 842 TYR A O 1
ATOM 6674 N N . GLY A 1 843 ? -6.605 14.07 -5.004 1 78.81 843 GLY A N 1
ATOM 6675 C CA . GLY A 1 843 ? -6.723 15.5 -5.254 1 78.81 843 GLY A CA 1
ATOM 6676 C C . GLY A 1 843 ? -6.57 15.859 -6.719 1 78.81 843 GLY A C 1
ATOM 6677 O O . GLY A 1 843 ? -7.367 16.641 -7.262 1 78.81 843 GLY A O 1
ATOM 6678 N N . GLU A 1 844 ? -5.59 15.25 -7.387 1 77.12 844 GLU A N 1
ATOM 6679 C CA . GLU A 1 844 ? -5.363 15.516 -8.805 1 77.12 844 GLU A CA 1
ATOM 6680 C C . GLU A 1 844 ? -6.516 14.984 -9.656 1 77.12 844 GLU A C 1
ATOM 6682 O O . GLU A 1 844 ? -6.953 15.648 -10.602 1 77.12 844 GLU A O 1
ATOM 6687 N N . TRP A 1 845 ? -6.953 13.898 -9.336 1 71.88 845 TRP A N 1
ATOM 6688 C CA . TRP A 1 845 ? -8.039 13.289 -10.094 1 71.88 845 TRP A CA 1
ATOM 6689 C C . TRP A 1 845 ? -9.32 14.102 -9.961 1 71.88 845 TRP A C 1
ATOM 6691 O O . TRP A 1 845 ? -9.969 14.414 -10.961 1 71.88 845 TRP A O 1
ATOM 6701 N N . ILE A 1 846 ? -9.703 14.367 -8.719 1 78.25 846 ILE A N 1
ATOM 6702 C CA . ILE A 1 846 ? -10.977 15.031 -8.469 1 78.25 846 ILE A CA 1
ATOM 6703 C C . ILE A 1 846 ? -10.961 16.422 -9.086 1 78.25 846 ILE A C 1
ATOM 6705 O O . ILE A 1 846 ? -11.984 16.906 -9.57 1 78.25 846 ILE A O 1
ATOM 6709 N N . VAL A 1 847 ? -9.805 17.047 -9 1 85.69 847 VAL A N 1
ATOM 6710 C CA . VAL A 1 847 ? -9.711 18.391 -9.547 1 85.69 847 VAL A CA 1
ATOM 6711 C C . VAL A 1 847 ? -9.852 18.344 -11.07 1 85.69 847 VAL A C 1
ATOM 6713 O O . VAL A 1 847 ? -10.445 19.234 -11.672 1 85.69 847 VAL A O 1
ATOM 6716 N N . ASN A 1 848 ? -9.336 17.359 -11.688 1 78.25 848 ASN A N 1
ATOM 6717 C CA . ASN A 1 848 ? -9.5 17.203 -13.133 1 78.25 848 ASN A CA 1
ATOM 6718 C C . ASN A 1 848 ? -10.961 16.969 -13.508 1 78.25 848 ASN A C 1
ATOM 6720 O O . ASN A 1 848 ? -11.453 17.516 -14.492 1 78.25 848 ASN A O 1
ATOM 6724 N N . GLU A 1 849 ? -11.609 16.188 -12.75 1 72.31 849 GLU A N 1
ATOM 6725 C CA . GLU A 1 849 ? -13.031 15.961 -12.961 1 72.31 849 GLU A CA 1
ATOM 6726 C C . GLU A 1 849 ? -13.828 17.234 -12.727 1 72.31 849 GLU A C 1
ATOM 6728 O O . GLU A 1 849 ? -14.781 17.531 -13.461 1 72.31 849 GLU A O 1
ATOM 6733 N N . LEU A 1 850 ? -13.445 17.859 -11.633 1 86.5 850 LEU A N 1
ATOM 6734 C CA . LEU A 1 850 ? -14.109 19.109 -11.281 1 86.5 850 LEU A CA 1
ATOM 6735 C C . LEU A 1 850 ? -13.922 20.156 -12.375 1 86.5 850 LEU A C 1
ATOM 6737 O O . LEU A 1 850 ? -14.859 20.859 -12.734 1 86.5 850 LEU A O 1
ATOM 6741 N N . LYS A 1 851 ? -12.719 20.344 -12.852 1 86.25 851 LYS A N 1
ATOM 6742 C CA . LYS A 1 851 ? -12.43 21.281 -13.922 1 86.25 851 LYS A CA 1
ATOM 6743 C C . LYS A 1 851 ? -13.273 20.984 -15.164 1 86.25 851 LYS A C 1
ATOM 6745 O O . LYS A 1 851 ? -13.859 21.906 -15.75 1 86.25 851 LYS A O 1
ATOM 6750 N N . LEU A 1 852 ? -13.336 19.75 -15.555 1 73.56 852 LEU A N 1
ATOM 6751 C CA . LEU A 1 852 ? -14.133 19.344 -16.703 1 73.56 852 LEU A CA 1
ATOM 6752 C C . LEU A 1 852 ? -15.609 19.672 -16.484 1 73.56 852 LEU A C 1
ATOM 6754 O O . LEU A 1 852 ? -16.281 20.156 -17.391 1 73.56 852 LEU A O 1
ATOM 6758 N N . HIS A 1 853 ? -16.031 19.406 -15.328 1 79.5 853 HIS A N 1
ATOM 6759 C CA . HIS A 1 853 ? -17.422 19.672 -15 1 79.5 853 HIS A CA 1
ATOM 6760 C C . HIS A 1 853 ? -17.734 21.156 -15.07 1 79.5 853 HIS A C 1
ATOM 6762 O O . HIS A 1 853 ? -18.766 21.547 -15.625 1 79.5 853 HIS A O 1
ATOM 6768 N N . LEU A 1 854 ? -16.922 21.906 -14.461 1 86.56 854 LEU A N 1
ATOM 6769 C CA . LEU A 1 854 ? -17.141 23.344 -14.43 1 86.56 854 LEU A CA 1
ATOM 6770 C C . LEU A 1 854 ? -17.062 23.938 -15.836 1 86.56 854 LEU A C 1
ATOM 6772 O O . LEU A 1 854 ? -17.828 24.844 -16.188 1 86.56 854 LEU A O 1
ATOM 6776 N N . GLU A 1 855 ? -16.125 23.453 -16.609 1 82 855 GLU A N 1
ATOM 6777 C CA . GLU A 1 855 ? -15.984 23.922 -17.984 1 82 855 GLU A CA 1
ATOM 6778 C C . GLU A 1 855 ? -17.219 23.594 -18.812 1 82 855 GLU A C 1
ATOM 6780 O O . GLU A 1 855 ? -17.641 24.391 -19.656 1 82 855 GLU A O 1
ATOM 6785 N N . MET A 1 856 ? -17.781 22.516 -18.5 1 72.69 856 MET A N 1
ATOM 6786 C CA . MET A 1 856 ? -19 22.109 -19.219 1 72.69 856 MET A CA 1
ATOM 6787 C C . MET A 1 856 ? -20.219 22.859 -18.703 1 72.69 856 MET A C 1
ATOM 6789 O O . MET A 1 856 ? -21.031 23.328 -19.484 1 72.69 856 MET A O 1
ATOM 6793 N N . ALA A 1 857 ? -20.344 22.984 -17.422 1 73.44 857 ALA A N 1
ATOM 6794 C CA . ALA A 1 857 ? -21.516 23.578 -16.781 1 73.44 857 ALA A CA 1
ATOM 6795 C C . ALA A 1 857 ? -21.562 25.078 -17.031 1 73.44 857 ALA A C 1
ATOM 6797 O O . ALA A 1 857 ? -22.656 25.656 -17.156 1 73.44 857 ALA A O 1
ATOM 6798 N N . PHE A 1 858 ? -20.438 25.672 -17.125 1 78.38 858 PHE A N 1
ATOM 6799 C CA . PHE A 1 858 ? -20.406 27.125 -17.203 1 78.38 858 PHE A CA 1
ATOM 6800 C C . PHE A 1 858 ? -19.719 27.594 -18.484 1 78.38 858 PHE A C 1
ATOM 6802 O O . PHE A 1 858 ? -19.047 28.609 -18.5 1 78.38 858 PHE A O 1
ATOM 6809 N N . ASN A 1 859 ? -19.875 26.812 -19.469 1 75.25 859 ASN A N 1
ATOM 6810 C CA . ASN A 1 859 ? -19.234 27.109 -20.75 1 75.25 859 ASN A CA 1
ATOM 6811 C C . ASN A 1 859 ? -19.766 28.406 -21.359 1 75.25 859 ASN A C 1
ATOM 6813 O O . ASN A 1 859 ? -19.078 29.047 -22.156 1 75.25 859 ASN A O 1
ATOM 6817 N N . SER A 1 860 ? -20.922 28.828 -20.891 1 71.19 860 SER A N 1
ATOM 6818 C CA . SER A 1 860 ? -21.547 30.031 -21.469 1 71.19 860 SER A CA 1
ATOM 6819 C C . SER A 1 860 ? -21.062 31.281 -20.75 1 71.19 860 SER A C 1
ATOM 6821 O O . SER A 1 860 ? -21.25 32.406 -21.25 1 71.19 860 SER A O 1
ATOM 6823 N N . LEU A 1 861 ? -20.469 31.125 -19.688 1 77.94 861 LEU A N 1
ATOM 6824 C CA . LEU A 1 861 ? -19.984 32.25 -18.906 1 77.94 861 LEU A CA 1
ATOM 6825 C C . LEU A 1 861 ? -18.516 32.531 -19.188 1 77.94 861 LEU A C 1
ATOM 6827 O O . LEU A 1 861 ? -17.75 31.609 -19.484 1 77.94 861 LEU A O 1
ATOM 6831 N N . PRO A 1 862 ? -18.172 33.75 -19.234 1 79.12 862 PRO A N 1
ATOM 6832 C CA . PRO A 1 862 ? -16.766 34.094 -19.469 1 79.12 862 PRO A CA 1
ATOM 6833 C C . PRO A 1 862 ? -15.883 33.812 -18.25 1 79.12 862 PRO A C 1
ATOM 6835 O O . PRO A 1 862 ? -15.273 34.75 -17.703 1 79.12 862 PRO A O 1
ATOM 6838 N N . LEU A 1 863 ? -15.805 32.625 -17.938 1 85.31 863 LEU A N 1
ATOM 6839 C CA . LEU A 1 863 ? -15.008 32.188 -16.797 1 85.31 863 LEU A CA 1
ATOM 6840 C C . LEU A 1 863 ? -13.781 31.422 -17.25 1 85.31 863 LEU A C 1
ATOM 6842 O O . LEU A 1 863 ? -13.797 30.781 -18.312 1 85.31 863 LEU A O 1
ATOM 6846 N N . GLU A 1 864 ? -12.734 31.672 -16.562 1 84.75 864 GLU A N 1
ATOM 6847 C CA . GLU A 1 864 ? -11.523 30.891 -16.75 1 84.75 864 GLU A CA 1
ATOM 6848 C C . GLU A 1 864 ? -11.258 29.984 -15.555 1 84.75 864 GLU A C 1
ATOM 6850 O O . GLU A 1 864 ? -11.312 30.422 -14.406 1 84.75 864 GLU A O 1
ATOM 6855 N N . ILE A 1 865 ? -11.117 28.781 -15.852 1 87.88 865 ILE A N 1
ATOM 6856 C CA . ILE A 1 865 ? -10.789 27.781 -14.836 1 87.88 865 ILE A CA 1
ATOM 6857 C C . ILE A 1 865 ? -9.336 27.344 -14.984 1 87.88 865 ILE A C 1
ATOM 6859 O O . ILE A 1 865 ? -8.961 26.734 -15.992 1 87.88 865 ILE A O 1
ATOM 6863 N N . ILE A 1 866 ? -8.508 27.656 -13.953 1 83.19 866 ILE A N 1
ATOM 6864 C CA . ILE A 1 866 ? -7.07 27.438 -14.07 1 83.19 866 ILE A CA 1
ATOM 6865 C C . ILE A 1 866 ? -6.609 26.484 -12.969 1 83.19 866 ILE A C 1
ATOM 6867 O O . ILE A 1 866 ? -6.898 26.703 -11.789 1 83.19 866 ILE A O 1
ATOM 6871 N N . LYS A 1 867 ? -6.012 25.484 -13.383 1 85.06 867 LYS A N 1
ATOM 6872 C CA . LYS A 1 867 ? -5.355 24.594 -12.438 1 85.06 867 LYS A CA 1
ATOM 6873 C C . LYS A 1 867 ? -3.945 25.078 -12.109 1 85.06 867 LYS A C 1
ATOM 6875 O O . LYS A 1 867 ? -3.082 25.125 -12.992 1 85.06 867 LYS A O 1
ATOM 6880 N N . GLY A 1 868 ? -3.697 25.453 -10.859 1 76.62 868 GLY A N 1
ATOM 6881 C CA . GLY A 1 868 ? -2.402 25.969 -10.438 1 76.62 868 GLY A CA 1
ATOM 6882 C C . GLY A 1 868 ? -1.39 24.875 -10.156 1 76.62 868 GLY A C 1
ATOM 6883 O O . GLY A 1 868 ? -1.759 23.766 -9.766 1 76.62 868 GLY A O 1
ATOM 6884 N N . ARG A 1 869 ? -0.116 25.234 -10.266 1 71.88 869 ARG A N 1
ATOM 6885 C CA . ARG A 1 869 ? 0.973 24.312 -9.977 1 71.88 869 ARG A CA 1
ATOM 6886 C C . ARG A 1 869 ? 1.03 23.984 -8.484 1 71.88 869 ARG A C 1
ATOM 6888 O O . ARG A 1 869 ? 1.479 22.891 -8.102 1 71.88 869 ARG A O 1
ATOM 6895 N N . ASN A 1 870 ? 0.603 24.906 -7.695 1 73.69 870 ASN A N 1
ATOM 6896 C CA . ASN A 1 870 ? 0.633 24.719 -6.25 1 73.69 870 ASN A CA 1
ATOM 6897 C C . ASN A 1 870 ? -0.648 24.062 -5.742 1 73.69 870 ASN A C 1
ATOM 6899 O O . ASN A 1 870 ? -1.083 24.328 -4.621 1 73.69 870 ASN A O 1
ATOM 6903 N N . LYS A 1 871 ? -1.337 23.344 -6.594 1 80.56 871 LYS A N 1
ATOM 6904 C CA . LYS A 1 871 ? -2.436 22.438 -6.293 1 80.56 871 LYS A CA 1
ATOM 6905 C C . LYS A 1 871 ? -3.678 23.203 -5.844 1 80.56 871 LYS A C 1
ATOM 6907 O O . LYS A 1 871 ? -4.246 22.906 -4.789 1 80.56 871 LYS A O 1
ATOM 6912 N N . PHE A 1 872 ? -4.027 24.141 -6.555 1 85.38 872 PHE A N 1
ATOM 6913 C CA . PHE A 1 872 ? -5.316 24.797 -6.391 1 85.38 872 PHE A CA 1
ATOM 6914 C C . PHE A 1 872 ? -6.008 24.969 -7.738 1 85.38 872 PHE A C 1
ATOM 6916 O O . PHE A 1 872 ? -5.363 24.906 -8.789 1 85.38 872 PHE A O 1
ATOM 6923 N N . LEU A 1 873 ? -7.285 24.969 -7.785 1 88.94 873 LEU A N 1
ATOM 6924 C CA . LEU A 1 873 ? -8.133 25.281 -8.93 1 88.94 873 LEU A CA 1
ATOM 6925 C C . LEU A 1 873 ? -8.805 26.641 -8.758 1 88.94 873 LEU A C 1
ATOM 6927 O O . LEU A 1 873 ? -9.602 26.828 -7.836 1 88.94 873 LEU A O 1
ATOM 6931 N N . GLU A 1 874 ? -8.43 27.562 -9.594 1 88.88 874 GLU A N 1
ATOM 6932 C CA . GLU A 1 874 ? -8.969 28.906 -9.484 1 88.88 874 GLU A CA 1
ATOM 6933 C C . GLU A 1 874 ? -10.008 29.188 -10.57 1 88.88 874 GLU A C 1
ATOM 6935 O O . GLU A 1 874 ? -9.812 28.812 -11.727 1 88.88 874 GLU A O 1
ATOM 6940 N N . ILE A 1 875 ? -11.164 29.672 -10.172 1 88.75 875 ILE A N 1
ATOM 6941 C CA . ILE A 1 875 ? -12.219 30.109 -11.078 1 88.75 875 ILE A CA 1
ATOM 6942 C C . ILE A 1 875 ? -12.336 31.625 -11.039 1 88.75 875 ILE A C 1
ATOM 6944 O O . ILE A 1 875 ? -12.547 32.219 -9.969 1 88.75 875 ILE A O 1
ATOM 6948 N N . ARG A 1 876 ? -12.125 32.25 -12.125 1 84.88 876 ARG A N 1
ATOM 6949 C CA . ARG A 1 876 ? -12.141 33.719 -12.195 1 84.88 876 ARG A CA 1
ATOM 6950 C C . ARG A 1 876 ? -12.672 34.188 -13.547 1 84.88 876 ARG A C 1
ATOM 6952 O O . ARG A 1 876 ? -12.711 33.438 -14.508 1 84.88 876 ARG A O 1
ATOM 6959 N N . PRO A 1 877 ? -13.078 35.406 -13.492 1 80.44 877 PRO A N 1
ATOM 6960 C CA . PRO A 1 877 ? -13.469 35.938 -14.797 1 80.44 877 PRO A CA 1
ATOM 6961 C C . PRO A 1 877 ? -12.297 36 -15.781 1 80.44 877 PRO A C 1
ATOM 6963 O O . PRO A 1 877 ? -11.172 36.312 -15.383 1 80.44 877 PRO A O 1
ATOM 6966 N N . GLN A 1 878 ? -12.5 35.75 -17 1 78.5 878 GLN A N 1
ATOM 6967 C CA . GLN A 1 878 ? -11.477 35.688 -18.047 1 78.5 878 GLN A CA 1
ATOM 6968 C C . GLN A 1 878 ? -10.727 37 -18.156 1 78.5 878 GLN A C 1
ATOM 6970 O O . GLN A 1 878 ? -9.547 37.031 -18.516 1 78.5 878 GLN A O 1
ATOM 6975 N N . SER A 1 879 ? -11.359 38.031 -17.766 1 76.06 879 SER A N 1
ATOM 6976 C CA . SER A 1 879 ? -10.781 39.375 -17.953 1 76.06 879 SER A CA 1
ATOM 6977 C C . SER A 1 879 ? -9.844 39.719 -16.797 1 76.06 879 SER A C 1
ATOM 6979 O O . SER A 1 879 ? -9.07 40.656 -16.891 1 76.06 879 SER A O 1
ATOM 6981 N N . VAL A 1 880 ? -9.836 38.969 -15.781 1 79.88 880 VAL A N 1
ATOM 6982 C CA . VAL A 1 880 ? -9.062 39.281 -14.594 1 79.88 880 VAL A CA 1
ATOM 6983 C C . VAL A 1 880 ? -7.883 38.312 -14.477 1 79.88 880 VAL A C 1
ATOM 6985 O O . VAL A 1 880 ? -8.078 37.094 -14.336 1 79.88 880 VAL A O 1
ATOM 6988 N N . SER A 1 881 ? -6.711 38.75 -14.641 1 84.5 881 SER A N 1
ATOM 6989 C CA . SER A 1 881 ? -5.508 37.938 -14.531 1 84.5 881 SER A CA 1
ATOM 6990 C C . SER A 1 881 ? -4.309 38.781 -14.102 1 84.5 881 SER A C 1
ATOM 6992 O O . SER A 1 881 ? -4.336 40 -14.195 1 84.5 881 SER A O 1
ATOM 6994 N N . LYS A 1 882 ? -3.385 38.062 -13.625 1 88.81 882 LYS A N 1
ATOM 6995 C CA . LYS A 1 882 ? -2.164 38.781 -13.25 1 88.81 882 LYS A CA 1
ATOM 6996 C C . LYS A 1 882 ? -1.543 39.469 -14.453 1 88.81 882 LYS A C 1
ATOM 6998 O O . LYS A 1 882 ? -0.929 40.531 -14.312 1 88.81 882 LYS A O 1
ATOM 7003 N N . GLY A 1 883 ? -1.734 38.875 -15.633 1 87.19 883 GLY A N 1
ATOM 7004 C CA . GLY A 1 883 ? -1.256 39.5 -16.859 1 87.19 883 GLY A CA 1
ATOM 7005 C C . GLY A 1 883 ? -2 40.781 -17.203 1 87.19 883 GLY A C 1
ATOM 7006 O O . GLY A 1 883 ? -1.383 41.781 -17.547 1 87.19 883 GLY A O 1
ATOM 7007 N N . ALA A 1 884 ? -3.248 40.688 -17.094 1 85.44 884 ALA A N 1
ATOM 7008 C CA . ALA A 1 884 ? -4.062 41.875 -17.344 1 85.44 884 ALA A CA 1
ATOM 7009 C C . ALA A 1 884 ? -3.748 43 -16.359 1 85.44 884 ALA A C 1
ATOM 7011 O O . ALA A 1 884 ? -3.721 44.156 -16.734 1 85.44 884 ALA A O 1
ATOM 7012 N N . CYS A 1 885 ? -3.533 42.625 -15.172 1 89.25 885 CYS A N 1
ATOM 7013 C CA . CYS A 1 885 ? -3.172 43.594 -14.141 1 89.25 885 CYS A CA 1
ATOM 7014 C C . CYS A 1 885 ? -1.824 44.25 -14.445 1 89.25 885 CYS A C 1
ATOM 7016 O O . CYS A 1 885 ? -1.683 45.469 -14.375 1 89.25 885 CYS A O 1
ATOM 7018 N N . ALA A 1 886 ? -0.907 43.406 -14.773 1 91.44 886 ALA A N 1
ATOM 7019 C CA . ALA A 1 886 ? 0.423 43.906 -15.109 1 91.44 886 ALA A CA 1
ATOM 7020 C C . ALA A 1 886 ? 0.359 44.906 -16.281 1 91.44 886 ALA A C 1
ATOM 7022 O O . ALA A 1 886 ? 1.04 45.906 -16.266 1 91.44 886 ALA A O 1
ATOM 7023 N N . ARG A 1 887 ? -0.41 44.562 -17.219 1 87.81 887 ARG A N 1
ATOM 7024 C CA . ARG A 1 887 ? -0.571 45.406 -18.375 1 87.81 887 ARG A CA 1
ATOM 7025 C C . ARG A 1 887 ? -1.075 46.812 -17.953 1 87.81 887 ARG A C 1
ATOM 7027 O O . ARG A 1 887 ? -0.533 47.812 -18.391 1 87.81 887 ARG A O 1
ATOM 7034 N N . LYS A 1 888 ? -2.023 46.781 -17.156 1 87.12 888 LYS A N 1
ATOM 7035 C CA . LYS A 1 888 ? -2.617 48.062 -16.703 1 87.12 888 LYS A CA 1
ATOM 7036 C C . LYS A 1 888 ? -1.629 48.844 -15.867 1 87.12 888 LYS A C 1
ATOM 7038 O O . LYS A 1 888 ? -1.608 50.094 -15.938 1 87.12 888 LYS A O 1
ATOM 7043 N N . LEU A 1 889 ? -0.895 48.219 -15.109 1 89.81 889 LEU A N 1
ATOM 7044 C CA . LEU A 1 889 ? 0.081 48.875 -14.273 1 89.81 889 LEU A CA 1
ATOM 7045 C C . LEU A 1 889 ? 1.226 49.438 -15.109 1 89.81 889 LEU A C 1
ATOM 7047 O O . LEU A 1 889 ? 1.739 50.531 -14.82 1 89.81 889 LEU A O 1
ATOM 7051 N N . ILE A 1 890 ? 1.624 48.719 -16.109 1 89.19 890 ILE A N 1
ATOM 7052 C CA . ILE A 1 890 ? 2.689 49.156 -17 1 89.19 890 ILE A CA 1
ATOM 7053 C C . ILE A 1 890 ? 2.238 50.406 -17.781 1 89.19 890 ILE A C 1
ATOM 7055 O O . ILE A 1 890 ? 3.016 51.344 -17.969 1 89.19 890 ILE A O 1
ATOM 7059 N N . GLU A 1 891 ? 1.044 50.375 -18.141 1 84.94 891 GLU A N 1
ATOM 7060 C CA . GLU A 1 891 ? 0.492 51.469 -18.953 1 84.94 891 GLU A CA 1
ATOM 7061 C C . GLU A 1 891 ? 0.293 52.719 -18.109 1 84.94 891 GLU A C 1
ATOM 7063 O O . GLU A 1 891 ? 0.166 53.812 -18.656 1 84.94 891 GLU A O 1
ATOM 7068 N N . ARG A 1 892 ? 0.321 52.594 -16.859 1 82.62 892 ARG A N 1
ATOM 7069 C CA . ARG A 1 892 ? 0.082 53.719 -15.969 1 82.62 892 ARG A CA 1
ATOM 7070 C C . ARG A 1 892 ? 1.301 54.625 -15.906 1 82.62 892 ARG A C 1
ATOM 7072 O O . ARG A 1 892 ? 1.183 55.812 -15.547 1 82.62 892 ARG A O 1
ATOM 7079 N N . GLY A 1 893 ? 2.42 54.094 -16.25 1 79.12 893 GLY A N 1
ATOM 7080 C CA . GLY A 1 893 ? 3.613 54.938 -16.172 1 79.12 893 GLY A CA 1
ATOM 7081 C C . GLY A 1 893 ? 4.602 54.656 -17.281 1 79.12 893 GLY A C 1
ATOM 7082 O O . GLY A 1 893 ? 4.477 53.656 -18 1 79.12 893 GLY A O 1
ATOM 7083 N N . ASP A 1 894 ? 5.48 55.625 -17.5 1 82.75 894 ASP A N 1
ATOM 7084 C CA . ASP A 1 894 ? 6.559 55.469 -18.469 1 82.75 894 ASP A CA 1
ATOM 7085 C C . ASP A 1 894 ? 7.789 54.844 -17.828 1 82.75 894 ASP A C 1
ATOM 7087 O O . ASP A 1 894 ? 8.797 55.531 -17.609 1 82.75 894 ASP A O 1
ATOM 7091 N N . TYR A 1 895 ? 7.727 53.594 -17.641 1 90.5 895 TYR A N 1
ATOM 7092 C CA . TYR A 1 895 ? 8.781 52.875 -16.922 1 90.5 895 TYR A CA 1
ATOM 7093 C C . TYR A 1 895 ? 9.898 52.469 -17.875 1 90.5 895 TYR A C 1
ATOM 7095 O O . TYR A 1 895 ? 9.648 51.969 -18.969 1 90.5 895 TYR A O 1
ATOM 7103 N N . GLY A 1 896 ? 11.117 52.688 -17.438 1 88.12 896 GLY A N 1
ATOM 7104 C CA . GLY A 1 896 ? 12.281 52.281 -18.203 1 88.12 896 GLY A CA 1
ATOM 7105 C C . GLY A 1 896 ? 12.867 50.938 -17.734 1 88.12 896 GLY A C 1
ATOM 7106 O O . GLY A 1 896 ? 13.719 50.375 -18.406 1 88.12 896 GLY A O 1
ATOM 7107 N N . PHE A 1 897 ? 12.438 50.5 -16.594 1 92.75 897 PHE A N 1
ATOM 7108 C CA . PHE A 1 897 ? 12.891 49.25 -15.977 1 92.75 897 PHE A CA 1
ATOM 7109 C C . PHE A 1 897 ? 11.719 48.5 -15.367 1 92.75 897 PHE A C 1
ATOM 7111 O O . PHE A 1 897 ? 10.867 49.094 -14.703 1 92.75 897 PHE A O 1
ATOM 7118 N N . ILE A 1 898 ? 11.648 47.188 -15.656 1 94.31 898 ILE A N 1
ATOM 7119 C CA . ILE A 1 898 ? 10.586 46.375 -15.078 1 94.31 898 ILE A CA 1
ATOM 7120 C C . ILE A 1 898 ? 11.18 45.062 -14.516 1 94.31 898 ILE A C 1
ATOM 7122 O O . ILE A 1 898 ? 11.961 44.406 -15.195 1 94.31 898 ILE A O 1
ATOM 7126 N N . PHE A 1 899 ? 10.891 44.75 -13.281 1 95.19 899 PHE A N 1
ATOM 7127 C CA . PHE A 1 899 ? 11.258 43.531 -12.609 1 95.19 899 PHE A CA 1
ATOM 7128 C C . PHE A 1 899 ? 10.016 42.781 -12.109 1 95.19 899 PHE A C 1
ATOM 7130 O O . PHE A 1 899 ? 9.219 43.344 -11.352 1 95.19 899 PHE A O 1
ATOM 7137 N N . CYS A 1 900 ? 9.75 41.656 -12.578 1 95.06 900 CYS A N 1
ATOM 7138 C CA . CYS A 1 900 ? 8.609 40.875 -12.086 1 95.06 900 CYS A CA 1
ATOM 7139 C C . CYS A 1 900 ? 9.047 39.5 -11.633 1 95.06 900 CYS A C 1
ATOM 7141 O O . CYS A 1 900 ? 9.938 38.875 -12.234 1 95.06 900 CYS A O 1
ATOM 7143 N N . ALA A 1 901 ? 8.508 39 -10.594 1 95.56 901 ALA A N 1
ATOM 7144 C CA . ALA A 1 901 ? 8.844 37.688 -10.039 1 95.56 901 ALA A CA 1
ATOM 7145 C C . ALA A 1 901 ? 7.59 36.906 -9.672 1 95.56 901 ALA A C 1
ATOM 7147 O O . ALA A 1 901 ? 6.617 37.469 -9.172 1 95.56 901 ALA A O 1
ATOM 7148 N N . GLY A 1 902 ? 7.531 35.656 -9.977 1 91.56 902 GLY A N 1
ATOM 7149 C CA . GLY A 1 902 ? 6.441 34.75 -9.68 1 91.56 902 GLY A CA 1
ATOM 7150 C C . GLY A 1 902 ? 6.879 33.281 -9.609 1 91.56 902 GLY A C 1
ATOM 7151 O O . GLY A 1 902 ? 8.016 32.969 -9.961 1 91.56 902 GLY A O 1
ATOM 7152 N N . ASP A 1 903 ? 5.965 32.375 -9.133 1 86.06 903 ASP A N 1
ATOM 7153 C CA . ASP A 1 903 ? 6.383 30.984 -8.938 1 86.06 903 ASP A CA 1
ATOM 7154 C C . ASP A 1 903 ? 5.387 30.016 -9.578 1 86.06 903 ASP A C 1
ATOM 7156 O O . ASP A 1 903 ? 5.688 28.828 -9.75 1 86.06 903 ASP A O 1
ATOM 7160 N N . ASP A 1 904 ? 4.281 30.484 -9.891 1 82.12 904 ASP A N 1
ATOM 7161 C CA . ASP A 1 904 ? 3.24 29.547 -10.297 1 82.12 904 ASP A CA 1
ATOM 7162 C C . ASP A 1 904 ? 2.754 29.828 -11.711 1 82.12 904 ASP A C 1
ATOM 7164 O O . ASP A 1 904 ? 3.232 30.766 -12.359 1 82.12 904 ASP A O 1
ATOM 7168 N N . ASN A 1 905 ? 1.9 29.016 -12.258 1 79.81 905 ASN A N 1
ATOM 7169 C CA . ASN A 1 905 ? 1.41 29.156 -13.625 1 79.81 905 ASN A CA 1
ATOM 7170 C C . ASN A 1 905 ? 0.537 30.391 -13.781 1 79.81 905 ASN A C 1
ATOM 7172 O O . ASN A 1 905 ? 0.386 30.922 -14.883 1 79.81 905 ASN A O 1
ATOM 7176 N N . THR A 1 906 ? -0.022 30.828 -12.688 1 81.75 906 THR A N 1
ATOM 7177 C CA . THR A 1 906 ? -0.822 32.031 -12.766 1 81.75 906 THR A CA 1
ATOM 7178 C C . THR A 1 906 ? 0.058 33.25 -13.078 1 81.75 906 THR A C 1
ATOM 7180 O O . THR A 1 906 ? -0.435 34.281 -13.539 1 81.75 906 THR A O 1
ATOM 7183 N N . ASP A 1 907 ? 1.279 33.062 -12.859 1 88.25 907 ASP A N 1
ATOM 7184 C CA . ASP A 1 907 ? 2.225 34.156 -13.109 1 88.25 907 ASP A CA 1
ATOM 7185 C C . ASP A 1 907 ? 2.662 34.188 -14.57 1 88.25 907 ASP A C 1
ATOM 7187 O O . ASP A 1 907 ? 3.246 35.156 -15.039 1 88.25 907 ASP A O 1
ATOM 7191 N N . GLU A 1 908 ? 2.352 33.125 -15.234 1 86.19 908 GLU A N 1
ATOM 7192 C CA . GLU A 1 908 ? 2.785 33.031 -16.625 1 86.19 908 GLU A CA 1
ATOM 7193 C C . GLU A 1 908 ? 2.18 34.156 -17.469 1 86.19 908 GLU A C 1
ATOM 7195 O O . GLU A 1 908 ? 2.828 34.688 -18.375 1 86.19 908 GLU A O 1
ATOM 7200 N N . ALA A 1 909 ? 0.935 34.469 -17.125 1 86.31 909 ALA A N 1
ATOM 7201 C CA . ALA A 1 909 ? 0.295 35.562 -17.828 1 86.31 909 ALA A CA 1
ATOM 7202 C C . ALA A 1 909 ? 1.02 36.875 -17.562 1 86.31 909 ALA A C 1
ATOM 7204 O O . ALA A 1 909 ? 1.123 37.75 -18.438 1 86.31 909 ALA A O 1
ATOM 7205 N N . MET A 1 910 ? 1.443 37.062 -16.406 1 91.44 910 MET A N 1
ATOM 7206 C CA . MET A 1 910 ? 2.207 38.25 -16.031 1 91.44 910 MET A CA 1
ATOM 7207 C C . MET A 1 910 ? 3.539 38.281 -16.781 1 91.44 910 MET A C 1
ATOM 7209 O O . MET A 1 910 ? 3.912 39.312 -17.328 1 91.44 910 MET A O 1
ATOM 7213 N N . PHE A 1 911 ? 4.227 37.156 -16.812 1 91.5 911 PHE A N 1
ATOM 7214 C CA . PHE A 1 911 ? 5.496 37.062 -17.531 1 91.5 911 PHE A CA 1
ATOM 7215 C C . PHE A 1 911 ? 5.309 37.406 -19 1 91.5 911 PHE A C 1
ATOM 7217 O O . PHE A 1 911 ? 6.105 38.156 -19.578 1 91.5 911 PHE A O 1
ATOM 7224 N N . GLU A 1 912 ? 4.285 36.844 -19.516 1 88.31 912 GLU A N 1
ATOM 7225 C CA . GLU A 1 912 ? 3.998 37.062 -20.922 1 88.31 912 GLU A CA 1
ATOM 7226 C C . GLU A 1 912 ? 3.76 38.531 -21.234 1 88.31 912 GLU A C 1
ATOM 7228 O O . GLU A 1 912 ? 4.262 39.062 -22.219 1 88.31 912 GLU A O 1
ATOM 7233 N N . GLU A 1 913 ? 2.984 39.156 -20.438 1 87.75 913 GLU A N 1
ATOM 7234 C CA . GLU A 1 913 ? 2.635 40.531 -20.656 1 87.75 913 GLU A CA 1
ATOM 7235 C C . GLU A 1 913 ? 3.857 41.438 -20.516 1 87.75 913 GLU A C 1
ATOM 7237 O O . GLU A 1 913 ? 4.004 42.438 -21.25 1 87.75 913 GLU A O 1
ATOM 7242 N N . VAL A 1 914 ? 4.648 41.188 -19.562 1 89.62 914 VAL A N 1
ATOM 7243 C CA . VAL A 1 914 ? 5.848 42 -19.312 1 89.62 914 VAL A CA 1
ATOM 7244 C C . VAL A 1 914 ? 6.832 41.812 -20.469 1 89.62 914 VAL A C 1
ATOM 7246 O O . VAL A 1 914 ? 7.43 42.781 -20.938 1 89.62 914 VAL A O 1
ATOM 7249 N N . GLU A 1 915 ? 6.938 40.594 -20.969 1 86.62 915 GLU A N 1
ATOM 7250 C CA . GLU A 1 915 ? 7.848 40.312 -22.078 1 86.62 915 GLU A CA 1
ATOM 7251 C C . GLU A 1 915 ? 7.312 40.875 -23.391 1 86.62 915 GLU A C 1
ATOM 7253 O O . GLU A 1 915 ? 8.086 41.312 -24.234 1 86.62 915 GLU A O 1
ATOM 7258 N N . ARG A 1 916 ? 6.043 40.75 -23.562 1 81.19 916 ARG A N 1
ATOM 7259 C CA . ARG A 1 916 ? 5.414 41.312 -24.75 1 81.19 916 ARG A CA 1
ATOM 7260 C C . ARG A 1 916 ? 5.648 42.812 -24.828 1 81.19 916 ARG A C 1
ATOM 7262 O O . ARG A 1 916 ? 5.879 43.375 -25.922 1 81.19 916 ARG A O 1
ATOM 7269 N N . HIS A 1 917 ? 5.516 43.469 -23.844 1 79.19 917 HIS A N 1
ATOM 7270 C CA . HIS A 1 917 ? 5.711 44.906 -23.797 1 79.19 917 HIS A CA 1
ATOM 7271 C C . HIS A 1 917 ? 7.148 45.281 -24.156 1 79.19 917 HIS A C 1
ATOM 7273 O O . HIS A 1 917 ? 7.395 46.344 -24.703 1 79.19 917 HIS A O 1
ATOM 7279 N N . SER A 1 918 ? 8.031 44.406 -23.953 1 72.94 918 SER A N 1
ATOM 7280 C CA . SER A 1 918 ? 9.43 44.656 -24.281 1 72.94 918 SER A CA 1
ATOM 7281 C C . SER A 1 918 ? 9.688 44.5 -25.766 1 72.94 918 SER A C 1
ATOM 7283 O O . SER A 1 918 ? 10.586 45.125 -26.328 1 72.94 918 SER A O 1
ATOM 7285 N N . ARG A 1 919 ? 8.969 43.688 -26.547 1 63.19 919 ARG A N 1
ATOM 7286 C CA . ARG A 1 919 ? 9.195 43.406 -27.969 1 63.19 919 ARG A CA 1
ATOM 7287 C C . ARG A 1 919 ? 8.484 44.406 -28.859 1 63.19 919 ARG A C 1
ATOM 7289 O O . ARG A 1 919 ? 8.922 44.688 -29.984 1 63.19 919 ARG A O 1
ATOM 7296 N N . LYS A 1 920 ? 7.34 44.812 -28.688 1 54.41 920 LYS A N 1
ATOM 7297 C CA . LYS A 1 920 ? 6.57 45.719 -29.547 1 54.41 920 LYS A CA 1
ATOM 7298 C C . LYS A 1 920 ? 7.398 46.906 -29.953 1 54.41 920 LYS A C 1
ATOM 7300 O O . LYS A 1 920 ? 7.238 47.438 -31.062 1 54.41 920 LYS A O 1
ATOM 7305 N N . ASN A 1 921 ? 8.211 47.469 -29.281 1 42.31 921 ASN A N 1
ATOM 7306 C CA . ASN A 1 921 ? 8.836 48.719 -29.672 1 42.31 921 ASN A CA 1
ATOM 7307 C C . ASN A 1 921 ? 10.031 48.5 -30.594 1 42.31 921 ASN A C 1
ATOM 7309 O O . ASN A 1 921 ? 10.867 49.375 -30.766 1 42.31 921 ASN A O 1
ATOM 7313 N N . ILE A 1 922 ? 10.266 47.344 -31.172 1 39.22 922 ILE A N 1
ATOM 7314 C CA . ILE A 1 922 ? 11.266 47.219 -32.219 1 39.22 922 ILE A CA 1
ATOM 7315 C C . ILE A 1 922 ? 10.641 47.562 -33.562 1 39.22 922 ILE A C 1
ATOM 7317 O O . ILE A 1 922 ? 10.008 46.719 -34.188 1 39.22 922 ILE A O 1
ATOM 7321 N N . THR A 1 923 ? 9.773 48.562 -33.875 1 32.69 923 THR A N 1
ATOM 7322 C CA . THR A 1 923 ? 9.336 48.938 -35.219 1 32.69 923 THR A CA 1
ATOM 7323 C C . THR A 1 923 ? 10.531 49.125 -36.125 1 32.69 923 THR A C 1
ATOM 7325 O O . THR A 1 923 ? 11.492 49.812 -35.781 1 32.69 923 THR A O 1
ATOM 7328 N N . PRO A 1 924 ? 10.633 48.5 -37.281 1 30.3 924 PRO A N 1
ATOM 7329 C CA . PRO A 1 924 ? 11.609 48.844 -38.312 1 30.3 924 PRO A CA 1
ATOM 7330 C C . PRO A 1 924 ? 11.539 50.312 -38.75 1 30.3 924 PRO A C 1
ATOM 7332 O O . PRO A 1 924 ? 10.453 50.875 -38.75 1 30.3 924 PRO A O 1
ATOM 7335 N N . MET A 1 925 ? 12.531 51.125 -38.719 1 27.11 925 MET A N 1
ATOM 7336 C CA . MET A 1 925 ? 12.766 52.469 -39.25 1 27.11 925 MET A CA 1
ATOM 7337 C C . MET A 1 925 ? 12.367 52.531 -40.719 1 27.11 925 MET A C 1
ATOM 7339 O O . MET A 1 925 ? 12.922 51.812 -41.562 1 27.11 925 MET A O 1
ATOM 7343 N N . SER A 1 926 ? 11.102 52.688 -41.125 1 25.52 926 SER A N 1
ATOM 7344 C CA . SER A 1 926 ? 10.82 53.031 -42.531 1 25.52 926 SER A CA 1
ATOM 7345 C C . SER A 1 926 ? 11.688 54.188 -43 1 25.52 926 SER A C 1
ATOM 7347 O O . SER A 1 926 ? 12.125 55 -42.188 1 25.52 926 SER A O 1
ATOM 7349 N N . PRO A 1 927 ? 12.031 54.344 -44.312 1 24.72 927 PRO A N 1
ATOM 7350 C CA . PRO A 1 927 ? 12.859 55.375 -44.938 1 24.72 927 PRO A CA 1
ATOM 7351 C C . PRO A 1 927 ? 12.367 56.781 -44.656 1 24.72 927 PRO A C 1
ATOM 7353 O O . PRO A 1 927 ? 11.195 57 -44.312 1 24.72 927 PRO A O 1
ATOM 7356 N N . THR A 1 928 ? 13.242 57.812 -44.594 1 22.92 928 THR A N 1
ATOM 7357 C CA . THR A 1 928 ? 13.281 59.25 -44.312 1 22.92 928 THR A CA 1
ATOM 7358 C C . THR A 1 928 ? 12.383 60 -45.281 1 22.92 928 THR A C 1
ATOM 7360 O O . THR A 1 928 ? 12.641 60.062 -46.469 1 22.92 928 THR A O 1
ATOM 7363 N N . PRO A 1 929 ? 11 59.938 -45.125 1 21.36 929 PRO A N 1
ATOM 7364 C CA . PRO A 1 929 ? 10.375 60.844 -46.094 1 21.36 929 PRO A CA 1
ATOM 7365 C C . PRO A 1 929 ? 10.945 62.25 -46 1 21.36 929 PRO A C 1
ATOM 7367 O O . PRO A 1 929 ? 11.539 62.625 -45 1 21.36 929 PRO A O 1
ATOM 7370 N N . SER A 1 930 ? 10.766 63.062 -47.125 1 20.86 930 SER A N 1
ATOM 7371 C CA . SER A 1 930 ? 11.141 64.375 -47.594 1 20.86 930 SER A CA 1
ATOM 7372 C C . SER A 1 930 ? 10.586 65.5 -46.656 1 20.86 930 SER A C 1
ATOM 7374 O O . SER A 1 930 ? 9.414 65.438 -46.312 1 20.86 930 SER A O 1
ATOM 7376 N N . THR A 1 931 ? 11.461 66.125 -45.844 1 18.91 931 THR A N 1
ATOM 7377 C CA . THR A 1 931 ? 11.5 67.25 -44.938 1 18.91 931 THR A CA 1
ATOM 7378 C C . THR A 1 931 ? 10.938 68.5 -45.594 1 18.91 931 THR A C 1
ATOM 7380 O O . THR A 1 931 ? 11.586 69.062 -46.469 1 18.91 931 THR A O 1
ATOM 7383 N N . PRO A 1 932 ? 9.57 68.438 -45.844 1 17.72 932 PRO A N 1
ATOM 7384 C CA . PRO A 1 932 ? 8.961 69.625 -46.375 1 17.72 932 PRO A CA 1
ATOM 7385 C C . PRO A 1 932 ? 9.227 70.875 -45.531 1 17.72 932 PRO A C 1
ATOM 7387 O O . PRO A 1 932 ? 9.57 70.75 -44.344 1 17.72 932 PRO A O 1
ATOM 7390 N N . THR A 1 933 ? 8.82 72.062 -46.125 1 18.61 933 THR A N 1
ATOM 7391 C CA . THR A 1 933 ? 8.977 73.5 -46.125 1 18.61 933 THR A CA 1
ATOM 7392 C C . THR A 1 933 ? 8.258 74.125 -44.938 1 18.61 933 THR A C 1
ATOM 7394 O O . THR A 1 933 ? 7.316 73.562 -44.406 1 18.61 933 THR A O 1
ATOM 7397 N N . ILE A 1 934 ? 8.422 75.5 -44.562 1 18.02 934 ILE A N 1
ATOM 7398 C CA . ILE A 1 934 ? 8.523 76.5 -43.5 1 18.02 934 ILE A CA 1
ATOM 7399 C C . ILE A 1 934 ? 7.125 76.875 -43.031 1 18.02 934 ILE A C 1
ATOM 7401 O O . ILE A 1 934 ? 6.914 77.25 -41.875 1 18.02 934 ILE A O 1
ATOM 7405 N N . GLY A 1 935 ? 5.895 76.688 -43.656 1 16.44 935 GLY A N 1
ATOM 7406 C CA . GLY A 1 935 ? 5.336 78.062 -43.781 1 16.44 935 GLY A CA 1
ATOM 7407 C C . GLY A 1 935 ? 4.805 78.562 -42.469 1 16.44 935 GLY A C 1
ATOM 7408 O O . GLY A 1 935 ? 5.156 79.688 -42.062 1 16.44 935 GLY A O 1
ATOM 7409 N N . VAL A 1 936 ? 3.514 78.5 -42.094 1 16.59 936 VAL A N 1
ATOM 7410 C CA . VAL A 1 936 ? 2.641 79.625 -41.844 1 16.59 936 VAL A CA 1
ATOM 7411 C C . VAL A 1 936 ? 2.635 79.938 -40.375 1 16.59 936 VAL A C 1
ATOM 7413 O O . VAL A 1 936 ? 2.76 79.062 -39.531 1 16.59 936 VAL A O 1
ATOM 7416 N N . SER A 1 937 ? 2.543 81.312 -40 1 16.25 937 SER A N 1
ATOM 7417 C CA . SER A 1 937 ? 2.836 82.312 -39 1 16.25 937 SER A CA 1
ATOM 7418 C C . SER A 1 937 ? 1.857 82.25 -37.812 1 16.25 937 SER A C 1
ATOM 7420 O O . SER A 1 937 ? 2.268 82.25 -36.656 1 16.25 937 SER A O 1
ATOM 7422 N N . SER A 1 938 ? 0.463 82.562 -38.031 1 16.69 938 SER A N 1
ATOM 7423 C CA . SER A 1 938 ? -0.098 83.75 -37.406 1 16.69 938 SER A CA 1
ATOM 7424 C C . SER A 1 938 ? -0.647 83.438 -36.031 1 16.69 938 SER A C 1
ATOM 7426 O O . SER A 1 938 ? -1.204 82.375 -35.781 1 16.69 938 SER A O 1
ATOM 7428 N N . VAL A 1 939 ? -0.382 84.25 -35 1 17.5 939 VAL A N 1
ATOM 7429 C CA . VAL A 1 939 ? -0.311 84.438 -33.531 1 17.5 939 VAL A CA 1
ATOM 7430 C C . VAL A 1 939 ? -1.713 84.625 -32.969 1 17.5 939 VAL A C 1
ATOM 7432 O O . VAL A 1 939 ? -1.88 84.812 -31.766 1 17.5 939 VAL A O 1
ATOM 7435 N N . SER A 1 940 ? -2.83 84.312 -33.656 1 15.56 940 SER A N 1
ATOM 7436 C CA . SER A 1 940 ? -3.828 85.312 -33.281 1 15.56 940 SER A CA 1
ATOM 7437 C C . SER A 1 940 ? -4.137 85.25 -31.797 1 15.56 940 SER A C 1
ATOM 7439 O O . SER A 1 940 ? -3.834 84.25 -31.141 1 15.56 940 SER A O 1
ATOM 7441 N N . SER A 1 941 ? -5.289 85.875 -31.391 1 15.65 941 SER A N 1
ATOM 7442 C CA . SER A 1 941 ? -5.801 86.938 -30.5 1 15.65 941 SER A CA 1
ATOM 7443 C C . SER A 1 941 ? -6.25 86.312 -29.172 1 15.65 941 SER A C 1
ATOM 7445 O O . SER A 1 941 ? -6.461 85.125 -29.078 1 15.65 941 SER A O 1
ATOM 7447 N N . GLN A 1 942 ? -6.984 87.062 -28.297 1 15.8 942 GLN A N 1
ATOM 7448 C CA . GLN A 1 942 ? -6.973 87.688 -26.969 1 15.8 942 GLN A CA 1
ATOM 7449 C C . GLN A 1 942 ? -7.887 86.938 -26 1 15.8 942 GLN A C 1
ATOM 7451 O O . GLN A 1 942 ? -7.602 86.812 -24.812 1 15.8 942 GLN A O 1
ATOM 7456 N N . GLY A 1 943 ? -9.203 86.5 -26.406 1 15.38 943 GLY A N 1
ATOM 7457 C CA . GLY A 1 943 ? -10.273 87.062 -25.578 1 15.38 943 GLY A CA 1
ATOM 7458 C C . GLY A 1 943 ? -10.328 86.438 -24.203 1 15.38 943 GLY A C 1
ATOM 7459 O O . GLY A 1 943 ? -9.703 85.375 -23.953 1 15.38 943 GLY A O 1
ATOM 7460 N N . SER A 1 944 ? -11.383 86.812 -23.281 1 16.12 944 SER A N 1
ATOM 7461 C CA . SER A 1 944 ? -11.742 87.312 -21.984 1 16.12 944 SER A CA 1
ATOM 7462 C C . SER A 1 944 ? -12.102 86.25 -21 1 16.12 944 SER A C 1
ATOM 7464 O O . SER A 1 944 ? -12.375 85.125 -21.391 1 16.12 944 SER A O 1
ATOM 7466 N N . GLU A 1 945 ? -12.711 86.562 -19.719 1 15.72 945 GLU A N 1
ATOM 7467 C CA . GLU A 1 945 ? -12.57 86.375 -18.281 1 15.72 945 GLU A CA 1
ATOM 7468 C C . GLU A 1 945 ? -13.602 85.375 -17.766 1 15.72 945 GLU A C 1
ATOM 7470 O O . GLU A 1 945 ? -13.633 85.062 -16.562 1 15.72 945 GLU A O 1
ATOM 7475 N N . SER A 1 946 ? -14.148 84.312 -18.453 1 14.42 946 SER A N 1
ATOM 7476 C CA . SER A 1 946 ? -15.477 83.938 -17.984 1 14.42 946 SER A CA 1
ATOM 7477 C C . SER A 1 946 ? -15.438 83.438 -16.547 1 14.42 946 SER A C 1
ATOM 7479 O O . SER A 1 946 ? -14.648 82.562 -16.203 1 14.42 946 SER A O 1
ATOM 7481 N N . PRO A 1 947 ? -16.266 83.938 -15.562 1 15.59 947 PRO A N 1
ATOM 7482 C CA . PRO A 1 947 ? -16.219 84.125 -14.102 1 15.59 947 PRO A CA 1
ATOM 7483 C C . PRO A 1 947 ? -16.672 82.812 -13.375 1 15.59 947 PRO A C 1
ATOM 7485 O O . PRO A 1 947 ? -17.266 81.938 -13.984 1 15.59 947 PRO A O 1
ATOM 7488 N N . TRP A 1 948 ? -16.938 82.688 -11.82 1 15.71 948 TRP A N 1
ATOM 7489 C CA . TRP A 1 948 ? -16.734 81.875 -10.625 1 15.71 948 TRP A CA 1
ATOM 7490 C C . TRP A 1 948 ? -18.016 81.188 -10.211 1 15.71 948 TRP A C 1
ATOM 7492 O O . TRP A 1 948 ? -18 80.188 -9.516 1 15.71 948 TRP A O 1
ATOM 7502 N N . SER A 1 949 ? -18.891 80.438 -10.984 1 15.11 949 SER A N 1
ATOM 7503 C CA . SER A 1 949 ? -20.25 80.312 -10.508 1 15.11 949 SER A CA 1
ATOM 7504 C C . SER A 1 949 ? -20.312 79.375 -9.312 1 15.11 949 SER A C 1
ATOM 7506 O O . SER A 1 949 ? -19.797 78.25 -9.375 1 15.11 949 SER A O 1
ATOM 7508 N N . PRO A 1 950 ? -20.922 79.688 -8.055 1 16.17 950 PRO A N 1
ATOM 7509 C CA . PRO A 1 950 ? -20.938 79.312 -6.645 1 16.17 950 PRO A CA 1
ATOM 7510 C C . PRO A 1 950 ? -21.75 78 -6.391 1 16.17 950 PRO A C 1
ATOM 7512 O O . PRO A 1 950 ? -21.25 77.062 -5.809 1 16.17 950 PRO A O 1
ATOM 7515 N N . LYS A 1 951 ? -23.125 78 -5.875 1 18.5 951 LYS A N 1
ATOM 7516 C CA . LYS A 1 951 ? -23.578 78.062 -4.492 1 18.5 951 LYS A CA 1
ATOM 7517 C C . LYS A 1 951 ? -24.359 76.812 -4.109 1 18.5 951 LYS A C 1
ATOM 7519 O O . LYS A 1 951 ? -24.156 76.25 -3.023 1 18.5 951 LYS A O 1
ATOM 7524 N N . PRO A 1 952 ? -25.578 76.312 -4.637 1 17.98 952 PRO A N 1
ATOM 7525 C CA . PRO A 1 952 ? -26.688 76.125 -3.707 1 17.98 952 PRO A CA 1
ATOM 7526 C C . PRO A 1 952 ? -26.719 74.688 -3.15 1 17.98 952 PRO A C 1
ATOM 7528 O O . PRO A 1 952 ? -26.375 73.75 -3.855 1 17.98 952 PRO A O 1
ATOM 7531 N N . ALA A 1 953 ? -26.891 74.25 -1.723 1 19.81 953 ALA A N 1
ATOM 7532 C CA . ALA A 1 953 ? -26.797 73.188 -0.728 1 19.81 953 ALA A CA 1
ATOM 7533 C C . ALA A 1 953 ? -28 72.25 -0.822 1 19.81 953 ALA A C 1
ATOM 7535 O O . ALA A 1 953 ? -27.984 71.125 -0.221 1 19.81 953 ALA A O 1
ATOM 7536 N N . GLN A 1 954 ? -29.141 72.375 -1.518 1 18.8 954 GLN A N 1
ATOM 7537 C CA . GLN A 1 954 ? -30.438 72.312 -0.842 1 18.8 954 GLN A CA 1
ATOM 7538 C C . GLN A 1 954 ? -30.781 70.875 -0.476 1 18.8 954 GLN A C 1
ATOM 7540 O O . GLN A 1 954 ? -31.125 70.562 0.672 1 18.8 954 GLN A O 1
ATOM 7545 N N . VAL A 1 955 ? -31.844 70.062 -0.977 1 21.22 955 VAL A N 1
ATOM 7546 C CA . VAL A 1 955 ? -33.062 69.5 -0.44 1 21.22 955 VAL A CA 1
ATOM 7547 C C . VAL A 1 955 ? -32.812 68.062 0.071 1 21.22 955 VAL A C 1
ATOM 7549 O O . VAL A 1 955 ? -31.984 67.375 -0.468 1 21.22 955 VAL A O 1
ATOM 7552 N N . HIS A 1 956 ? -33.469 67.25 1.364 1 20.58 956 HIS A N 1
ATOM 7553 C CA . HIS A 1 956 ? -33.375 66.438 2.553 1 20.58 956 HIS A CA 1
ATOM 7554 C C . HIS A 1 956 ? -33.719 64.938 2.227 1 20.58 956 HIS A C 1
ATOM 7556 O O . HIS A 1 956 ? -33.344 64.062 2.98 1 20.58 956 HIS A O 1
ATOM 7562 N N . SER A 1 957 ? -35 64.438 1.49 1 20.78 957 SER A N 1
ATOM 7563 C CA . SER A 1 957 ? -35.812 63.438 0.877 1 20.78 957 SER A CA 1
ATOM 7564 C C . SER A 1 957 ? -34.969 62.438 0.1 1 20.78 957 SER A C 1
ATOM 7566 O O . SER A 1 957 ? -34.281 62.812 -0.861 1 20.78 957 SER A O 1
ATOM 7568 N N . PRO A 1 958 ? -34.562 61.031 0.624 1 23.44 958 PRO A N 1
ATOM 7569 C CA . PRO A 1 958 ? -33.375 60.281 1.019 1 23.44 958 PRO A CA 1
ATOM 7570 C C . PRO A 1 958 ? -32.75 59.5 -0.142 1 23.44 958 PRO A C 1
ATOM 7572 O O . PRO A 1 958 ? -33.344 58.531 -0.616 1 23.44 958 PRO A O 1
ATOM 7575 N N . GLN A 1 959 ? -32.438 59.906 -1.362 1 19.77 959 GLN A N 1
ATOM 7576 C CA . GLN A 1 959 ? -32.531 59.594 -2.783 1 19.77 959 GLN A CA 1
ATOM 7577 C C . GLN A 1 959 ? -31.469 58.594 -3.191 1 19.77 959 GLN A C 1
ATOM 7579 O O . GLN A 1 959 ? -30.297 58.719 -2.826 1 19.77 959 GLN A O 1
ATOM 7584 N N . SER A 1 960 ? -31.906 57.281 -3.66 1 22 960 SER A N 1
ATOM 7585 C CA . SER A 1 960 ? -31.281 55.969 -3.857 1 22 960 SER A CA 1
ATOM 7586 C C . SER A 1 960 ? -30.031 56.062 -4.719 1 22 960 SER A C 1
ATOM 7588 O O . SER A 1 960 ? -30.109 56.438 -5.891 1 22 960 SER A O 1
ATOM 7590 N N . PRO A 1 961 ? -28.938 56.656 -4.324 1 21.7 961 PRO A N 1
ATOM 7591 C CA . PRO A 1 961 ? -27.906 57.312 -5.145 1 21.7 961 PRO A CA 1
ATOM 7592 C C . PRO A 1 961 ? -27.25 56.344 -6.129 1 21.7 961 PRO A C 1
ATOM 7594 O O . PRO A 1 961 ? -26.828 55.25 -5.742 1 21.7 961 PRO A O 1
ATOM 7597 N N . SER A 1 962 ? -27.844 56.281 -7.371 1 21.8 962 SER A N 1
ATOM 7598 C CA . SER A 1 962 ? -27.422 55.594 -8.594 1 21.8 962 SER A CA 1
ATOM 7599 C C . SER A 1 962 ? -25.938 55.812 -8.859 1 21.8 962 SER A C 1
ATOM 7601 O O . SER A 1 962 ? -25.516 56.906 -9.242 1 21.8 962 SER A O 1
ATOM 7603 N N . HIS A 1 963 ? -25.125 55.469 -7.926 1 21.72 963 HIS A N 1
ATOM 7604 C CA . HIS A 1 963 ? -23.688 55.719 -7.969 1 21.72 963 HIS A CA 1
ATOM 7605 C C . HIS A 1 963 ? -23.094 55.281 -9.305 1 21.72 963 HIS A C 1
ATOM 7607 O O . HIS A 1 963 ? -23.047 54.094 -9.617 1 21.72 963 HIS A O 1
ATOM 7613 N N . ARG A 1 964 ? -23.438 56.031 -10.375 1 22.33 964 ARG A N 1
ATOM 7614 C CA . ARG A 1 964 ? -22.953 55.906 -11.742 1 22.33 964 ARG A CA 1
ATOM 7615 C C . ARG A 1 964 ? -21.422 55.906 -11.766 1 22.33 964 ARG A C 1
ATOM 7617 O O . ARG A 1 964 ? -20.781 56.875 -11.328 1 22.33 964 ARG A O 1
ATOM 7624 N N . TYR A 1 965 ? -20.938 54.781 -11.508 1 22.36 965 TYR A N 1
ATOM 7625 C CA . TYR A 1 965 ? -19.516 54.531 -11.664 1 22.36 965 TYR A CA 1
ATOM 7626 C C . TYR A 1 965 ? -19.016 55.031 -13.016 1 22.36 965 TYR A C 1
ATOM 7628 O O . TYR A 1 965 ? -19.594 54.719 -14.055 1 22.36 965 TYR A O 1
ATOM 7636 N N . THR A 1 966 ? -18.844 56.344 -13.117 1 23.31 966 THR A N 1
ATOM 7637 C CA . THR A 1 966 ? -18.328 56.906 -14.352 1 23.31 966 THR A CA 1
ATOM 7638 C C . THR A 1 966 ? -17.047 56.188 -14.781 1 23.31 966 THR A C 1
ATOM 7640 O O . THR A 1 966 ? -16.109 56.094 -14 1 23.31 966 THR A O 1
ATOM 7643 N N . PRO A 1 967 ? -17.188 55.344 -15.711 1 24.31 967 PRO A N 1
ATOM 7644 C CA . PRO A 1 967 ? -16.016 54.688 -16.266 1 24.31 967 PRO A CA 1
ATOM 7645 C C . PRO A 1 967 ? -14.898 55.656 -16.641 1 24.31 967 PRO A C 1
ATOM 7647 O O . PRO A 1 967 ? -15.156 56.656 -17.312 1 24.31 967 PRO A O 1
ATOM 7650 N N . ALA A 1 968 ? -14.141 56.156 -15.711 1 24.5 968 ALA A N 1
ATOM 7651 C CA . ALA A 1 968 ? -13.055 57.031 -16.094 1 24.5 968 ALA A CA 1
ATOM 7652 C C . ALA A 1 968 ? -12.352 56.531 -17.344 1 24.5 968 ALA A C 1
ATOM 7654 O O . ALA A 1 968 ? -11.758 55.469 -17.344 1 24.5 968 ALA A O 1
ATOM 7655 N N . VAL A 1 969 ? -12.953 56.656 -18.516 1 26.12 969 VAL A N 1
ATOM 7656 C CA . VAL A 1 969 ? -12.383 56.438 -19.844 1 26.12 969 VAL A CA 1
ATOM 7657 C C . VAL A 1 969 ? -11.094 57.25 -19.984 1 26.12 969 VAL A C 1
ATOM 7659 O O . VAL A 1 969 ? -11.133 58.406 -20.375 1 26.12 969 VAL A O 1
ATOM 7662 N N . GLY A 1 970 ? -10.438 57.719 -18.922 1 24.53 970 GLY A N 1
ATOM 7663 C CA . GLY A 1 970 ? -9.242 58.469 -19.312 1 24.53 970 GLY A CA 1
ATOM 7664 C C . GLY A 1 970 ? -8.352 57.719 -20.281 1 24.53 970 GLY A C 1
ATOM 7665 O O . GLY A 1 970 ? -8.102 56.531 -20.109 1 24.53 970 GLY A O 1
ATOM 7666 N N . GLY A 1 971 ? -8.57 57.969 -21.594 1 26.72 971 GLY A N 1
ATOM 7667 C CA . GLY A 1 971 ? -7.684 57.594 -22.688 1 26.72 971 GLY A CA 1
ATOM 7668 C C . GLY A 1 971 ? -6.215 57.688 -22.312 1 26.72 971 GLY A C 1
ATOM 7669 O O . GLY A 1 971 ? -5.715 58.75 -22.016 1 26.72 971 GLY A O 1
ATOM 7670 N N . PHE A 1 972 ? -5.828 56.875 -21.406 1 28.97 972 PHE A N 1
ATOM 7671 C CA . PHE A 1 972 ? -4.395 56.875 -21.141 1 28.97 972 PHE A CA 1
ATOM 7672 C C . PHE A 1 972 ? -3.602 56.938 -22.438 1 28.97 972 PHE A C 1
ATOM 7674 O O . PHE A 1 972 ? -3.963 56.281 -23.422 1 28.97 972 PHE A O 1
ATOM 7681 N N . ALA A 1 973 ? -3.203 58.125 -22.812 1 28.91 973 ALA A N 1
ATOM 7682 C CA . ALA A 1 973 ? -2.256 58.281 -23.922 1 28.91 973 ALA A CA 1
ATOM 7683 C C . ALA A 1 973 ? -1.281 57.094 -23.969 1 28.91 973 ALA A C 1
ATOM 7685 O O . ALA A 1 973 ? -0.783 56.656 -22.922 1 28.91 973 ALA A O 1
ATOM 7686 N N . ARG A 1 974 ? -1.506 56.156 -24.844 1 33.97 974 ARG A N 1
ATOM 7687 C CA . ARG A 1 974 ? -0.545 55.094 -25.125 1 33.97 974 ARG A CA 1
ATOM 7688 C C . ARG A 1 974 ? 0.886 55.594 -24.953 1 33.97 974 ARG A C 1
ATOM 7690 O O . ARG A 1 974 ? 1.403 56.344 -25.797 1 33.97 974 ARG A O 1
ATOM 7697 N N . ASN A 1 975 ? 1.184 56.062 -23.734 1 34.28 975 ASN A N 1
ATOM 7698 C CA . ASN A 1 975 ? 2.588 56.406 -23.547 1 34.28 975 ASN A CA 1
ATOM 7699 C C . ASN A 1 975 ? 3.51 55.312 -24.016 1 34.28 975 ASN A C 1
ATOM 7701 O O . ASN A 1 975 ? 3.312 54.125 -23.672 1 34.28 975 ASN A O 1
ATOM 7705 N N . THR A 1 976 ? 3.912 55.344 -25.266 1 39.94 976 THR A N 1
ATOM 7706 C CA . THR A 1 976 ? 4.906 54.562 -25.969 1 39.94 976 THR A CA 1
ATOM 7707 C C . THR A 1 976 ? 6.199 54.469 -25.156 1 39.94 976 THR A C 1
ATOM 7709 O O . THR A 1 976 ? 7.129 55.25 -25.375 1 39.94 976 THR A O 1
ATOM 7712 N N . SER A 1 977 ? 6.137 54.312 -23.922 1 46.75 977 SER A N 1
ATOM 7713 C CA . SER A 1 977 ? 7.391 54.156 -23.203 1 46.75 977 SER A CA 1
ATOM 7714 C C . SER A 1 977 ? 8.227 53.031 -23.797 1 46.75 977 SER A C 1
ATOM 7716 O O . SER A 1 977 ? 7.695 51.969 -24.109 1 46.75 977 SER A O 1
ATOM 7718 N N . ILE A 1 978 ? 9.258 53.312 -24.531 1 56.38 978 ILE A N 1
ATOM 7719 C CA . ILE A 1 978 ? 10.25 52.5 -25.219 1 56.38 978 ILE A CA 1
ATOM 7720 C C . ILE A 1 978 ? 11.062 51.688 -24.203 1 56.38 978 ILE A C 1
ATOM 7722 O O . ILE A 1 978 ? 11.922 52.25 -23.516 1 56.38 978 ILE A O 1
ATOM 7726 N N . ILE A 1 979 ? 10.523 50.656 -23.578 1 72.94 979 ILE A N 1
ATOM 7727 C CA . ILE A 1 979 ? 11.375 49.844 -22.719 1 72.94 979 ILE A CA 1
ATOM 7728 C C . ILE A 1 979 ? 12.164 48.844 -23.578 1 72.94 979 ILE A C 1
ATOM 7730 O O . ILE A 1 979 ? 11.609 48.219 -24.484 1 72.94 979 ILE A O 1
ATOM 7734 N N . ILE A 1 980 ? 13.461 48.906 -23.391 1 74.88 980 ILE A N 1
ATOM 7735 C CA . ILE A 1 980 ? 14.344 48 -24.109 1 74.88 980 ILE A CA 1
ATOM 7736 C C . ILE A 1 980 ? 14.32 46.625 -23.438 1 74.88 980 ILE A C 1
ATOM 7738 O O . ILE A 1 980 ? 14.203 46.531 -22.219 1 74.88 980 ILE A O 1
ATOM 7742 N N . PRO A 1 981 ? 14.305 45.594 -24.172 1 80.62 981 PRO A N 1
ATOM 7743 C CA . PRO A 1 981 ? 14.234 44.219 -23.641 1 80.62 981 PRO A CA 1
ATOM 7744 C C . PRO A 1 981 ? 15.289 43.938 -22.578 1 80.62 981 PRO A C 1
ATOM 7746 O O . PRO A 1 981 ? 15.047 43.156 -21.656 1 80.62 981 PRO A O 1
ATOM 7749 N N . LYS A 1 982 ? 16.391 44.594 -22.672 1 80.75 982 LYS A N 1
ATOM 7750 C CA . LYS A 1 982 ? 17.484 44.344 -21.734 1 80.75 982 LYS A CA 1
ATOM 7751 C C . LYS A 1 982 ? 17.125 44.844 -20.328 1 80.75 982 LYS A C 1
ATOM 7753 O O . LYS A 1 982 ? 17.688 44.406 -19.344 1 80.75 982 LYS A O 1
ATOM 7758 N N . SER A 1 983 ? 16.156 45.719 -20.281 1 88.62 983 SER A N 1
ATOM 7759 C CA . SER A 1 983 ? 15.789 46.312 -19 1 88.62 983 SER A CA 1
ATOM 7760 C C . SER A 1 983 ? 14.57 45.625 -18.391 1 88.62 983 SER A C 1
ATOM 7762 O O . SER A 1 983 ? 13.969 46.156 -17.453 1 88.62 983 SER A O 1
ATOM 7764 N N . VAL A 1 984 ? 14.188 44.531 -18.906 1 91.38 984 VAL A N 1
ATOM 7765 C CA . VAL A 1 984 ? 13.047 43.781 -18.406 1 91.38 984 VAL A CA 1
ATOM 7766 C C . VAL A 1 984 ? 13.539 42.469 -17.812 1 91.38 984 VAL A C 1
ATOM 7768 O O . VAL A 1 984 ? 14.25 41.688 -18.484 1 91.38 984 VAL A O 1
ATOM 7771 N N . PHE A 1 985 ? 13.195 42.219 -16.594 1 93.31 985 PHE A N 1
ATOM 7772 C CA . PHE A 1 985 ? 13.609 41 -15.898 1 93.31 985 PHE A CA 1
ATOM 7773 C C . PHE A 1 985 ? 12.391 40.219 -15.383 1 93.31 985 PHE A C 1
ATOM 7775 O O . PHE A 1 985 ? 11.805 40.594 -14.367 1 93.31 985 PHE A O 1
ATOM 7782 N N . SER A 1 986 ? 11.938 39.219 -16.062 1 92.94 986 SER A N 1
ATOM 7783 C CA . SER A 1 986 ? 10.938 38.281 -15.578 1 92.94 986 SER A CA 1
ATOM 7784 C C . SER A 1 986 ? 11.594 37.062 -14.906 1 92.94 986 SER A C 1
ATOM 7786 O O . SER A 1 986 ? 12.32 36.312 -15.547 1 92.94 986 SER A O 1
ATOM 7788 N N . VAL A 1 987 ? 11.25 36.906 -13.664 1 92.69 987 VAL A N 1
ATOM 7789 C CA . VAL A 1 987 ? 12.031 35.969 -12.859 1 92.69 987 VAL A CA 1
ATOM 7790 C C . VAL A 1 987 ? 11.109 34.906 -12.273 1 92.69 987 VAL A C 1
ATOM 7792 O O . VAL A 1 987 ? 10.156 35.219 -11.555 1 92.69 987 VAL A O 1
ATOM 7795 N N . PHE A 1 988 ? 11.383 33.688 -12.539 1 91.12 988 PHE A N 1
ATOM 7796 C CA . PHE A 1 988 ? 10.688 32.562 -11.93 1 91.12 988 PHE A CA 1
ATOM 7797 C C . PHE A 1 988 ? 11.359 32.156 -10.625 1 91.12 988 PHE A C 1
ATOM 7799 O O . PHE A 1 988 ? 12.57 31.938 -10.594 1 91.12 988 PHE A O 1
ATOM 7806 N N . VAL A 1 989 ? 10.57 32.062 -9.625 1 91.06 989 VAL A N 1
ATOM 7807 C CA . VAL A 1 989 ? 11.094 31.625 -8.336 1 91.06 989 VAL A CA 1
ATOM 7808 C C . VAL A 1 989 ? 10.93 30.125 -8.195 1 91.06 989 VAL A C 1
ATOM 7810 O O . VAL A 1 989 ? 9.82 29.625 -7.984 1 91.06 989 VAL A O 1
ATOM 7813 N N . GLY A 1 990 ? 11.898 29.406 -8.273 1 80.12 990 GLY A N 1
ATOM 7814 C CA . GLY A 1 990 ? 11.883 27.953 -8.227 1 80.12 990 GLY A CA 1
ATOM 7815 C C . GLY A 1 990 ? 12.977 27.312 -9.062 1 80.12 990 GLY A C 1
ATOM 7816 O O . GLY A 1 990 ? 13.953 27.984 -9.422 1 80.12 990 GLY A O 1
ATOM 7817 N N . ASN A 1 991 ? 12.734 26.094 -9.312 1 68.25 991 ASN A N 1
ATOM 7818 C CA . ASN A 1 991 ? 13.727 25.328 -10.062 1 68.25 991 ASN A CA 1
ATOM 7819 C C . ASN A 1 991 ? 13.758 25.734 -11.531 1 68.25 991 ASN A C 1
ATOM 7821 O O . ASN A 1 991 ? 12.734 26.125 -12.094 1 68.25 991 ASN A O 1
ATOM 7825 N N . ASP A 1 992 ? 14.891 25.766 -12.102 1 65.25 992 ASP A N 1
ATOM 7826 C CA . ASP A 1 992 ? 15.102 26.234 -13.461 1 65.25 992 ASP A CA 1
ATOM 7827 C C . ASP A 1 992 ? 14.516 25.266 -14.484 1 65.25 992 ASP A C 1
ATOM 7829 O O . ASP A 1 992 ? 14.297 25.641 -15.641 1 65.25 992 ASP A O 1
ATOM 7833 N N . LYS A 1 993 ? 14.258 24.156 -14.047 1 58.41 993 LYS A N 1
ATOM 7834 C CA . LYS A 1 993 ? 13.812 23.141 -15.008 1 58.41 993 LYS A CA 1
ATOM 7835 C C . LYS A 1 993 ? 12.289 23.109 -15.109 1 58.41 993 LYS A C 1
ATOM 7837 O O . LYS A 1 993 ? 11.656 22.125 -14.742 1 58.41 993 LYS A O 1
ATOM 7842 N N . ILE A 1 994 ? 11.711 24.234 -15.562 1 64.44 994 ILE A N 1
ATOM 7843 C CA . ILE A 1 994 ? 10.266 24.375 -15.68 1 64.44 994 ILE A CA 1
ATOM 7844 C C . ILE A 1 994 ? 9.922 25.109 -16.984 1 64.44 994 ILE A C 1
ATOM 7846 O O . ILE A 1 994 ? 10.742 25.859 -17.516 1 64.44 994 ILE A O 1
ATOM 7850 N N . VAL A 1 995 ? 8.836 24.672 -17.531 1 64.88 995 VAL A N 1
ATOM 7851 C CA . VAL A 1 995 ? 8.32 25.422 -18.672 1 64.88 995 VAL A CA 1
ATOM 7852 C C . VAL A 1 995 ? 7.645 26.703 -18.188 1 64.88 995 VAL A C 1
ATOM 7854 O O . VAL A 1 995 ? 6.664 26.641 -17.438 1 64.88 995 VAL A O 1
ATOM 7857 N N . THR A 1 996 ? 8.32 27.781 -18.391 1 78.69 996 THR A N 1
ATOM 7858 C CA . THR A 1 996 ? 7.809 29.078 -17.969 1 78.69 996 THR A CA 1
ATOM 7859 C C . THR A 1 996 ? 8.109 30.156 -19 1 78.69 996 THR A C 1
ATOM 7861 O O . THR A 1 996 ? 8.961 29.953 -19.875 1 78.69 996 THR A O 1
ATOM 7864 N N . LYS A 1 997 ? 7.336 31.141 -19.016 1 79.75 997 LYS A N 1
ATOM 7865 C CA . LYS A 1 997 ? 7.535 32.281 -19.906 1 79.75 997 LYS A CA 1
ATOM 7866 C C . LYS A 1 997 ? 8.508 33.281 -19.297 1 79.75 997 LYS A C 1
ATOM 7868 O O . LYS A 1 997 ? 8.828 34.312 -19.922 1 79.75 997 LYS A O 1
ATOM 7873 N N . ALA A 1 998 ? 8.992 32.969 -18.109 1 86.94 998 ALA A N 1
ATOM 7874 C CA . ALA A 1 998 ? 9.984 33.812 -17.469 1 86.94 998 ALA A CA 1
ATOM 7875 C C . ALA A 1 998 ? 11.344 33.688 -18.156 1 86.94 998 ALA A C 1
ATOM 7877 O O . ALA A 1 998 ? 11.656 32.656 -18.734 1 86.94 998 ALA A O 1
ATOM 7878 N N . ARG A 1 999 ? 12.055 34.656 -18.109 1 85.94 999 ARG A N 1
ATOM 7879 C CA . ARG A 1 999 ? 13.352 34.688 -18.766 1 85.94 999 ARG A CA 1
ATOM 7880 C C . ARG A 1 999 ? 14.445 34.188 -17.828 1 85.94 999 ARG A C 1
ATOM 7882 O O . ARG A 1 999 ? 15.438 33.594 -18.266 1 85.94 999 ARG A O 1
ATOM 7889 N N . TYR A 1 1000 ? 14.289 34.531 -16.531 1 88.69 1000 TYR A N 1
ATOM 7890 C CA . TYR A 1 1000 ? 15.289 34.188 -15.531 1 88.69 1000 TYR A CA 1
ATOM 7891 C C . TYR A 1 1000 ? 14.68 33.375 -14.398 1 88.69 1000 TYR A C 1
ATOM 7893 O O . TYR A 1 1000 ? 13.453 33.25 -14.312 1 88.69 1000 TYR A O 1
ATOM 7901 N N . HIS A 1 1001 ? 15.508 32.719 -13.672 1 88.06 1001 HIS A N 1
ATOM 7902 C CA . HIS A 1 1001 ? 15.016 32.031 -12.469 1 88.06 1001 HIS A CA 1
ATOM 7903 C C . HIS A 1 1001 ? 15.914 32.312 -11.273 1 88.06 1001 HIS A C 1
ATOM 7905 O O . HIS A 1 1001 ? 17.062 32.719 -11.438 1 88.06 1001 HIS A O 1
ATOM 7911 N N . VAL A 1 1002 ? 15.258 32.281 -10.094 1 88.75 1002 VAL A N 1
ATOM 7912 C CA . VAL A 1 1002 ? 15.969 32.281 -8.82 1 88.75 1002 VAL A CA 1
ATOM 7913 C C . VAL A 1 1002 ? 15.641 30.984 -8.07 1 88.75 1002 VAL A C 1
ATOM 7915 O O . VAL A 1 1002 ? 14.508 30.5 -8.125 1 88.75 1002 VAL A O 1
ATOM 7918 N N . GLY A 1 1003 ? 16.562 30.344 -7.605 1 78.75 1003 GLY A N 1
ATOM 7919 C CA . GLY A 1 1003 ? 16.422 29.031 -7 1 78.75 1003 GLY A CA 1
ATOM 7920 C C . GLY A 1 1003 ? 15.344 28.969 -5.938 1 78.75 1003 GLY A C 1
ATOM 7921 O O . GLY A 1 1003 ? 14.641 27.969 -5.82 1 78.75 1003 GLY A O 1
ATOM 7922 N N . ASN A 1 1004 ? 15.32 29.969 -5 1 84.94 1004 ASN A N 1
ATOM 7923 C CA . ASN A 1 1004 ? 14.344 30 -3.918 1 84.94 1004 ASN A CA 1
ATOM 7924 C C . ASN A 1 1004 ? 14.07 31.422 -3.445 1 84.94 1004 ASN A C 1
ATOM 7926 O O . ASN A 1 1004 ? 14.602 32.375 -4.012 1 84.94 1004 ASN A O 1
ATOM 7930 N N . ILE A 1 1005 ? 13.203 31.531 -2.486 1 89.31 1005 ILE A N 1
ATOM 7931 C CA . ILE A 1 1005 ? 12.75 32.812 -1.976 1 89.31 1005 ILE A CA 1
ATOM 7932 C C . ILE A 1 1005 ? 13.922 33.562 -1.33 1 89.31 1005 ILE A C 1
ATOM 7934 O O . ILE A 1 1005 ? 14.039 34.781 -1.449 1 89.31 1005 ILE A O 1
ATOM 7938 N N . ASP A 1 1006 ? 14.797 32.781 -0.691 1 87.56 1006 ASP A N 1
ATOM 7939 C CA . ASP A 1 1006 ? 15.945 33.406 -0.034 1 87.56 1006 ASP A CA 1
ATOM 7940 C C . ASP A 1 1006 ? 16.875 34.062 -1.054 1 87.56 1006 ASP A C 1
ATOM 7942 O O . ASP A 1 1006 ? 17.422 35.125 -0.795 1 87.56 1006 ASP A O 1
ATOM 7946 N N . HIS A 1 1007 ? 17.016 33.469 -2.195 1 89 1007 HIS A N 1
ATOM 7947 C CA . HIS A 1 1007 ? 17.844 34.031 -3.258 1 89 1007 HIS A CA 1
ATOM 7948 C C . HIS A 1 1007 ? 17.203 35.281 -3.826 1 89 1007 HIS A C 1
ATOM 7950 O O . HIS A 1 1007 ? 17.906 36.25 -4.148 1 89 1007 HIS A O 1
ATOM 7956 N N . LEU A 1 1008 ? 15.961 35.219 -3.945 1 91.75 1008 LEU A N 1
ATOM 7957 C CA . LEU A 1 1008 ? 15.258 36.438 -4.406 1 91.75 1008 LEU A CA 1
ATOM 7958 C C . LEU A 1 1008 ? 15.469 37.594 -3.436 1 91.75 1008 LEU A C 1
ATOM 7960 O O . LEU A 1 1008 ? 15.734 38.719 -3.859 1 91.75 1008 LEU A O 1
ATOM 7964 N N . MET A 1 1009 ? 15.359 37.281 -2.156 1 91.12 1009 MET A N 1
ATOM 7965 C CA . MET A 1 1009 ? 15.547 38.312 -1.131 1 91.12 1009 MET A CA 1
ATOM 7966 C C . MET A 1 1009 ? 16.953 38.906 -1.199 1 91.12 1009 MET A C 1
ATOM 7968 O O . MET A 1 1009 ? 17.125 40.125 -1.101 1 91.12 1009 MET A O 1
ATOM 7972 N N . LYS A 1 1010 ? 17.891 38.031 -1.408 1 89.12 1010 LYS A N 1
ATOM 7973 C CA . LYS A 1 1010 ? 19.281 38.5 -1.495 1 89.12 1010 LYS A CA 1
ATOM 7974 C C . LYS A 1 1010 ? 19.484 39.438 -2.676 1 89.12 1010 LYS A C 1
ATOM 7976 O O . LYS A 1 1010 ? 20.188 40.438 -2.564 1 89.12 1010 LYS A O 1
ATOM 7981 N N . VAL A 1 1011 ? 18.906 39.062 -3.764 1 90.69 1011 VAL A N 1
ATOM 7982 C CA . VAL A 1 1011 ? 19 39.875 -4.973 1 90.69 1011 VAL A CA 1
ATOM 7983 C C . VAL A 1 1011 ? 18.375 41.25 -4.734 1 90.69 1011 VAL A C 1
ATOM 7985 O O . VAL A 1 1011 ? 18.969 42.281 -5.07 1 90.69 1011 VAL A O 1
ATOM 7988 N N . LEU A 1 1012 ? 17.25 41.312 -4.176 1 92.12 1012 LEU A N 1
ATOM 7989 C CA . LEU A 1 1012 ? 16.484 42.562 -3.996 1 92.12 1012 LEU A CA 1
ATOM 7990 C C . LEU A 1 1012 ? 17.109 43.438 -2.908 1 92.12 1012 LEU A C 1
ATOM 7992 O O . LEU A 1 1012 ? 17.094 44.656 -3.006 1 92.12 1012 LEU A O 1
ATOM 7996 N N . GLU A 1 1013 ? 17.625 42.781 -1.866 1 89.44 1013 GLU A N 1
ATOM 7997 C CA . GLU A 1 1013 ? 18.328 43.5 -0.808 1 89.44 1013 GLU A CA 1
ATOM 7998 C C . GLU A 1 1013 ? 19.594 44.156 -1.338 1 89.44 1013 GLU A C 1
ATOM 8000 O O . GLU A 1 1013 ? 20.047 45.188 -0.808 1 89.44 1013 GLU A O 1
ATOM 8005 N N . GLY A 1 1014 ? 20.156 43.594 -2.318 1 83.75 1014 GLY A N 1
ATOM 8006 C CA . GLY A 1 1014 ? 21.406 44.062 -2.881 1 83.75 1014 GLY A CA 1
ATOM 8007 C C . GLY A 1 1014 ? 21.234 45.25 -3.82 1 83.75 1014 GLY A C 1
ATOM 8008 O O . GLY A 1 1014 ? 22.219 45.875 -4.227 1 83.75 1014 GLY A O 1
ATOM 8009 N N . LEU A 1 1015 ? 20.047 45.625 -4.18 1 89.75 1015 LEU A N 1
ATOM 8010 C CA . LEU A 1 1015 ? 19.812 46.75 -5.07 1 89.75 1015 LEU A CA 1
ATOM 8011 C C . LEU A 1 1015 ? 20.062 48.062 -4.355 1 89.75 1015 LEU A C 1
ATOM 8013 O O . LEU A 1 1015 ? 19.578 48.25 -3.234 1 89.75 1015 LEU A O 1
ATOM 8017 N N . PRO A 1 1016 ? 20.906 48.906 -4.926 1 83.25 1016 PRO A N 1
ATOM 8018 C CA . PRO A 1 1016 ? 21.188 50.188 -4.293 1 83.25 1016 PRO A CA 1
ATOM 8019 C C . PRO A 1 1016 ? 19.984 51.125 -4.316 1 83.25 1016 PRO A C 1
ATOM 8021 O O . PRO A 1 1016 ? 19.328 51.281 -5.348 1 83.25 1016 PRO A O 1
ATOM 8024 N N . VAL A 1 1017 ? 19.453 51.625 -3.268 1 82 1017 VAL A N 1
ATOM 8025 C CA . VAL A 1 1017 ? 18.328 52.531 -3.188 1 82 1017 VAL A CA 1
ATOM 8026 C C . VAL A 1 1017 ? 18.812 53.938 -2.816 1 82 1017 VAL A C 1
ATOM 8028 O O . VAL A 1 1017 ? 19.797 54.094 -2.082 1 82 1017 VAL A O 1
ATOM 8031 N N . ALA A 1 1018 ? 18.406 55.031 -3.533 1 66.38 1018 ALA A N 1
ATOM 8032 C CA . ALA A 1 1018 ? 18.812 56.438 -3.285 1 66.38 1018 ALA A CA 1
ATOM 8033 C C . ALA A 1 1018 ? 18.344 56.906 -1.906 1 66.38 1018 ALA A C 1
ATOM 8035 O O . ALA A 1 1018 ? 17.203 56.656 -1.512 1 66.38 1018 ALA A O 1
ATOM 8036 N N . GLN A 1 1019 ? 19.078 56.875 -0.853 1 48.38 1019 GLN A N 1
ATOM 8037 C CA . GLN A 1 1019 ? 18.734 57.438 0.448 1 48.38 1019 GLN A CA 1
ATOM 8038 C C . GLN A 1 1019 ? 18.484 58.938 0.339 1 48.38 1019 GLN A C 1
ATOM 8040 O O . GLN A 1 1019 ? 19.312 59.688 -0.185 1 48.38 1019 GLN A O 1
ATOM 8045 N N . TYR A 1 1020 ? 17.391 59.438 -0.001 1 37.44 1020 TYR A N 1
ATOM 8046 C CA . TYR A 1 1020 ? 17.219 60.875 0.234 1 37.44 1020 TYR A CA 1
ATOM 8047 C C . TYR A 1 1020 ? 17.438 61.219 1.701 1 37.44 1020 TYR A C 1
ATOM 8049 O O . TYR A 1 1020 ? 16.797 60.656 2.586 1 37.44 1020 TYR A O 1
ATOM 8057 N N . ARG A 1 1021 ? 18.625 61.5 2.111 1 32.16 1021 ARG A N 1
ATOM 8058 C CA . ARG A 1 1021 ? 18.797 62.438 3.229 1 32.16 1021 ARG A CA 1
ATOM 8059 C C . ARG A 1 1021 ? 18.047 63.719 2.969 1 32.16 1021 ARG A C 1
ATOM 8061 O O . ARG A 1 1021 ? 18.172 64.312 1.893 1 32.16 1021 ARG A O 1
ATOM 8068 N N . MET B 1 1 ? 45.375 6.977 -80.688 1 16.03 1 MET B N 1
ATOM 8069 C CA . MET B 1 1 ? 44.469 7.516 -81.688 1 16.03 1 MET B CA 1
ATOM 8070 C C . MET B 1 1 ? 43.406 8.414 -81.062 1 16.03 1 MET B C 1
ATOM 8072 O O . MET B 1 1 ? 42.938 8.156 -79.938 1 16.03 1 MET B O 1
ATOM 8076 N N . GLN B 1 2 ? 42.969 9.586 -81.688 1 17.38 2 GLN B N 1
ATOM 8077 C CA . GLN B 1 2 ? 42.469 10.914 -81.375 1 17.38 2 GLN B CA 1
ATOM 8078 C C . GLN B 1 2 ? 41 10.875 -81 1 17.38 2 GLN B C 1
ATOM 8080 O O . GLN B 1 2 ? 40.531 11.625 -80.125 1 17.38 2 GLN B O 1
ATOM 8085 N N . GLN B 1 3 ? 40.219 10.133 -81.75 1 15.64 3 GLN B N 1
ATOM 8086 C CA . GLN B 1 3 ? 39.094 10.734 -82.438 1 15.64 3 GLN B CA 1
ATOM 8087 C C . GLN B 1 3 ? 37.938 11.023 -81.438 1 15.64 3 GLN B C 1
ATOM 8089 O O . GLN B 1 3 ? 37.938 10.531 -80.312 1 15.64 3 GLN B O 1
ATOM 8094 N N . SER B 1 4 ? 36.656 10.891 -81.938 1 16.5 4 SER B N 1
ATOM 8095 C CA . SER B 1 4 ? 35.469 11.625 -82.25 1 16.5 4 SER B CA 1
ATOM 8096 C C . SER B 1 4 ? 34.406 11.508 -81.125 1 16.5 4 SER B C 1
ATOM 8098 O O . SER B 1 4 ? 34.344 10.484 -80.438 1 16.5 4 SER B O 1
ATOM 8100 N N . ARG B 1 5 ? 33.719 12.594 -80.688 1 17.02 5 ARG B N 1
ATOM 8101 C CA . ARG B 1 5 ? 33 13.375 -79.688 1 17.02 5 ARG B CA 1
ATOM 8102 C C . ARG B 1 5 ? 31.531 12.984 -79.688 1 17.02 5 ARG B C 1
ATOM 8104 O O . ARG B 1 5 ? 30.734 13.633 -79 1 17.02 5 ARG B O 1
ATOM 8111 N N . HIS B 1 6 ? 31.109 11.875 -80.438 1 16.48 6 HIS B N 1
ATOM 8112 C CA . HIS B 1 6 ? 29.75 11.961 -80.938 1 16.48 6 HIS B CA 1
ATOM 8113 C C . HIS B 1 6 ? 28.719 12.047 -79.812 1 16.48 6 HIS B C 1
ATOM 8115 O O . HIS B 1 6 ? 28.828 11.367 -78.812 1 16.48 6 HIS B O 1
ATOM 8121 N N . ALA B 1 7 ? 27.828 13.109 -79.812 1 18.75 7 ALA B N 1
ATOM 8122 C CA . ALA B 1 7 ? 26.906 13.922 -79.062 1 18.75 7 ALA B CA 1
ATOM 8123 C C . ALA B 1 7 ? 25.594 13.188 -78.812 1 18.75 7 ALA B C 1
ATOM 8125 O O . ALA B 1 7 ? 24.828 12.961 -79.75 1 18.75 7 ALA B O 1
ATOM 8126 N N . PRO B 1 8 ? 25.5 12.047 -78.25 1 17.16 8 PRO B N 1
ATOM 8127 C CA . PRO B 1 8 ? 24.359 11.172 -78.5 1 17.16 8 PRO B CA 1
ATOM 8128 C C . PRO B 1 8 ? 23.016 11.844 -78.188 1 17.16 8 PRO B C 1
ATOM 8130 O O . PRO B 1 8 ? 22.969 12.773 -77.375 1 17.16 8 PRO B O 1
ATOM 8133 N N . THR B 1 9 ? 22.016 11.648 -79.062 1 17.11 9 THR B N 1
ATOM 8134 C CA . THR B 1 9 ? 20.688 12.094 -79.438 1 17.11 9 THR B CA 1
ATOM 8135 C C . THR B 1 9 ? 19.688 11.938 -78.312 1 17.11 9 THR B C 1
ATOM 8137 O O . THR B 1 9 ? 19.609 10.875 -77.688 1 17.11 9 THR B O 1
ATOM 8140 N N . GLU B 1 10 ? 19.109 13.016 -77.812 1 17.78 10 GLU B N 1
ATOM 8141 C CA . GLU B 1 10 ? 18.312 13.523 -76.75 1 17.78 10 GLU B CA 1
ATOM 8142 C C . GLU B 1 10 ? 16.859 13.055 -76.875 1 17.78 10 GLU B C 1
ATOM 8144 O O . GLU B 1 10 ? 16.109 13.539 -77.688 1 17.78 10 GLU B O 1
ATOM 8149 N N . ARG B 1 11 ? 16.641 11.773 -77.188 1 15.8 11 ARG B N 1
ATOM 8150 C CA . ARG B 1 11 ? 15.258 11.508 -77.562 1 15.8 11 ARG B CA 1
ATOM 8151 C C . ARG B 1 11 ? 14.281 12.078 -76.5 1 15.8 11 ARG B C 1
ATOM 8153 O O . ARG B 1 11 ? 14.445 11.859 -75.312 1 15.8 11 ARG B O 1
ATOM 8160 N N . LYS B 1 12 ? 13.422 12.914 -76.938 1 16.23 12 LYS B N 1
ATOM 8161 C CA . LYS B 1 12 ? 12.398 13.859 -76.5 1 16.23 12 LYS B CA 1
ATOM 8162 C C . LYS B 1 12 ? 11.195 13.125 -75.938 1 16.23 12 LYS B C 1
ATOM 8164 O O . LYS B 1 12 ? 10.336 12.648 -76.688 1 16.23 12 LYS B O 1
ATOM 8169 N N . LEU B 1 13 ? 11.359 12.039 -75.125 1 16.53 13 LEU B N 1
ATOM 8170 C CA . LEU B 1 13 ? 10.156 11.273 -74.812 1 16.53 13 LEU B CA 1
ATOM 8171 C C . LEU B 1 13 ? 9.086 12.164 -74.188 1 16.53 13 LEU B C 1
ATOM 8173 O O . LEU B 1 13 ? 9.367 12.922 -73.25 1 16.53 13 LEU B O 1
ATOM 8177 N N . THR B 1 14 ? 8.055 12.477 -74.875 1 17.22 14 THR B N 1
ATOM 8178 C CA . THR B 1 14 ? 6.938 13.398 -74.688 1 17.22 14 THR B CA 1
ATOM 8179 C C . THR B 1 14 ? 6.105 13 -73.5 1 17.22 14 THR B C 1
ATOM 8181 O O . THR B 1 14 ? 5.75 11.836 -73.312 1 17.22 14 THR B O 1
ATOM 8184 N N . PRO B 1 15 ? 5.938 13.805 -72.375 1 16.98 15 PRO B N 1
ATOM 8185 C CA . PRO B 1 15 ? 5.352 13.672 -71.062 1 16.98 15 PRO B CA 1
ATOM 8186 C C . PRO B 1 15 ? 3.824 13.625 -71.125 1 16.98 15 PRO B C 1
ATOM 8188 O O . PRO B 1 15 ? 3.188 13.477 -70.062 1 16.98 15 PRO B O 1
ATOM 8191 N N . ASN B 1 16 ? 3.09 13.289 -72.062 1 17.67 16 ASN B N 1
ATOM 8192 C CA . ASN B 1 16 ? 1.827 14 -71.875 1 17.67 16 ASN B CA 1
ATOM 8193 C C . ASN B 1 16 ? 1.222 13.727 -70.5 1 17.67 16 ASN B C 1
ATOM 8195 O O . ASN B 1 16 ? 1.563 12.742 -69.875 1 17.67 16 ASN B O 1
ATOM 8199 N N . ASN B 1 17 ? 0.11 14.586 -69.938 1 17.75 17 ASN B N 1
ATOM 8200 C CA . ASN B 1 17 ? -0.492 15.297 -68.812 1 17.75 17 ASN B CA 1
ATOM 8201 C C . ASN B 1 17 ? -1.61 14.484 -68.188 1 17.75 17 ASN B C 1
ATOM 8203 O O . ASN B 1 17 ? -2.451 15.031 -67.438 1 17.75 17 ASN B O 1
ATOM 8207 N N . THR B 1 18 ? -1.693 13.195 -68.312 1 17.72 18 THR B N 1
ATOM 8208 C CA . THR B 1 18 ? -2.965 12.555 -68 1 17.72 18 THR B CA 1
ATOM 8209 C C . THR B 1 18 ? -3.389 12.891 -66.562 1 17.72 18 THR B C 1
ATOM 8211 O O . THR B 1 18 ? -2.566 12.867 -65.625 1 17.72 18 THR B O 1
ATOM 8214 N N . ASN B 1 19 ? -4.621 13.547 -66.312 1 18.73 19 ASN B N 1
ATOM 8215 C CA . ASN B 1 19 ? -5.395 14.242 -65.25 1 18.73 19 ASN B CA 1
ATOM 8216 C C . ASN B 1 19 ? -5.844 13.297 -64.188 1 18.73 19 ASN B C 1
ATOM 8218 O O . ASN B 1 19 ? -6.75 13.617 -63.406 1 18.73 19 ASN B O 1
ATOM 8222 N N . SER B 1 20 ? -5.102 12.312 -63.844 1 17.66 20 SER B N 1
ATOM 8223 C CA . SER B 1 20 ? -5.699 11.289 -62.969 1 17.66 20 SER B CA 1
ATOM 8224 C C . SER B 1 20 ? -6.219 11.891 -61.688 1 17.66 20 SER B C 1
ATOM 8226 O O . SER B 1 20 ? -5.516 12.648 -61 1 17.66 20 SER B O 1
ATOM 8228 N N . SER B 1 21 ? -7.578 12.016 -61.531 1 19.78 21 SER B N 1
ATOM 8229 C CA . SER B 1 21 ? -8.445 12.523 -60.5 1 19.78 21 SER B CA 1
ATOM 8230 C C . SER B 1 21 ? -8.172 11.812 -59.156 1 19.78 21 SER B C 1
ATOM 8232 O O . SER B 1 21 ? -8.344 10.594 -59.062 1 19.78 21 SER B O 1
ATOM 8234 N N . GLU B 1 22 ? -7.105 12.062 -58.531 1 19 22 GLU B N 1
ATOM 8235 C CA . GLU B 1 22 ? -6.68 11.477 -57.25 1 19 22 GLU B CA 1
ATOM 8236 C C . GLU B 1 22 ? -7.738 11.664 -56.188 1 19 22 GLU B C 1
ATOM 8238 O O . GLU B 1 22 ? -7.996 12.797 -55.75 1 19 22 GLU B O 1
ATOM 8243 N N . GLN B 1 23 ? -8.828 10.969 -56.344 1 19.47 23 GLN B N 1
ATOM 8244 C CA . GLN B 1 23 ? -9.852 11.047 -55.312 1 19.47 23 GLN B CA 1
ATOM 8245 C C . GLN B 1 23 ? -9.25 10.805 -53.906 1 19.47 23 GLN B C 1
ATOM 8247 O O . GLN B 1 23 ? -8.562 9.805 -53.688 1 19.47 23 GLN B O 1
ATOM 8252 N N . GLN B 1 24 ? -8.891 11.844 -53.25 1 19.55 24 GLN B N 1
ATOM 8253 C CA . GLN B 1 24 ? -8.312 11.922 -51.938 1 19.55 24 GLN B CA 1
ATOM 8254 C C . GLN B 1 24 ? -9.125 11.109 -50.938 1 19.55 24 GLN B C 1
ATOM 8256 O O . GLN B 1 24 ? -10.305 11.398 -50.688 1 19.55 24 GLN B O 1
ATOM 8261 N N . LEU B 1 25 ? -8.906 9.797 -51.031 1 19.69 25 LEU B N 1
ATOM 8262 C CA . LEU B 1 25 ? -9.57 8.945 -50.031 1 19.69 25 LEU B CA 1
ATOM 8263 C C . LEU B 1 25 ? -9.383 9.5 -48.625 1 19.69 25 LEU B C 1
ATOM 8265 O O . LEU B 1 25 ? -8.25 9.727 -48.188 1 19.69 25 LEU B O 1
ATOM 8269 N N . GLN B 1 26 ? -10.32 10.297 -48.188 1 20.56 26 GLN B N 1
ATOM 8270 C CA . GLN B 1 26 ? -10.359 10.891 -46.875 1 20.56 26 GLN B CA 1
ATOM 8271 C C . GLN B 1 26 ? -10.227 9.828 -45.781 1 20.56 26 GLN B C 1
ATOM 8273 O O . GLN B 1 26 ? -10.938 8.82 -45.812 1 20.56 26 GLN B O 1
ATOM 8278 N N . PRO B 1 27 ? -9 9.617 -45.344 1 22.7 27 PRO B N 1
ATOM 8279 C CA . PRO B 1 27 ? -8.844 8.547 -44.344 1 22.7 27 PRO B CA 1
ATOM 8280 C C . PRO B 1 27 ? -9.938 8.555 -43.281 1 22.7 27 PRO B C 1
ATOM 8282 O O . PRO B 1 27 ? -10.516 9.602 -43 1 22.7 27 PRO B O 1
ATOM 8285 N N . PRO B 1 28 ? -10.586 7.449 -43.156 1 21.23 28 PRO B N 1
ATOM 8286 C CA . PRO B 1 28 ? -11.719 7.359 -42.219 1 21.23 28 PRO B CA 1
ATOM 8287 C C . PRO B 1 28 ? -11.414 7.953 -40.844 1 21.23 28 PRO B C 1
ATOM 8289 O O . PRO B 1 28 ? -10.25 7.973 -40.438 1 21.23 28 PRO B O 1
ATOM 8292 N N . GLN B 1 29 ? -12.125 8.977 -40.469 1 21.47 29 GLN B N 1
ATOM 8293 C CA . GLN B 1 29 ? -12.117 9.688 -39.188 1 21.47 29 GLN B CA 1
ATOM 8294 C C . GLN B 1 29 ? -12.094 8.703 -38.031 1 21.47 29 GLN B C 1
ATOM 8296 O O . GLN B 1 29 ? -12.953 7.832 -37.906 1 21.47 29 GLN B O 1
ATOM 8301 N N . ALA B 1 30 ? -10.852 8.297 -37.656 1 22.59 30 ALA B N 1
ATOM 8302 C CA . ALA B 1 30 ? -10.719 7.406 -36.5 1 22.59 30 ALA B CA 1
ATOM 8303 C C . ALA B 1 30 ? -11.695 7.805 -35.406 1 22.59 30 ALA B C 1
ATOM 8305 O O . ALA B 1 30 ? -11.742 8.969 -35 1 22.59 30 ALA B O 1
ATOM 8306 N N . LYS B 1 31 ? -12.773 7.102 -35.281 1 23.08 31 LYS B N 1
ATOM 8307 C CA . LYS B 1 31 ? -13.805 7.258 -34.281 1 23.08 31 LYS B CA 1
ATOM 8308 C C . LYS B 1 31 ? -13.188 7.395 -32.875 1 23.08 31 LYS B C 1
ATOM 8310 O O . LYS B 1 31 ? -12.406 6.543 -32.469 1 23.08 31 LYS B O 1
ATOM 8315 N N . SER B 1 32 ? -12.883 8.656 -32.562 1 21.42 32 SER B N 1
ATOM 8316 C CA . SER B 1 32 ? -12.422 8.969 -31.219 1 21.42 32 SER B CA 1
ATOM 8317 C C . SER B 1 32 ? -13.195 8.172 -30.172 1 21.42 32 SER B C 1
ATOM 8319 O O . SER B 1 32 ? -14.422 8.078 -30.25 1 21.42 32 SER B O 1
ATOM 8321 N N . PRO B 1 33 ? -12.594 7.137 -29.703 1 22.59 33 PRO B N 1
ATOM 8322 C CA . PRO B 1 33 ? -13.359 6.434 -28.672 1 22.59 33 PRO B CA 1
ATOM 8323 C C . PRO B 1 33 ? -14.07 7.383 -27.719 1 22.59 33 PRO B C 1
ATOM 8325 O O . PRO B 1 33 ? -13.562 8.469 -27.406 1 22.59 33 PRO B O 1
ATOM 8328 N N . THR B 1 34 ? -15.352 7.516 -27.891 1 22.94 34 THR B N 1
ATOM 8329 C CA . THR B 1 34 ? -16.266 8.219 -27 1 22.94 34 THR B CA 1
ATOM 8330 C C . THR B 1 34 ? -15.828 8.055 -25.547 1 22.94 34 THR B C 1
ATOM 8332 O O . THR B 1 34 ? -15.781 6.941 -25.031 1 22.94 34 THR B O 1
ATOM 8335 N N . SER B 1 35 ? -14.836 8.805 -25.172 1 22.42 35 SER B N 1
ATOM 8336 C CA . SER B 1 35 ? -14.5 8.938 -23.75 1 22.42 35 SER B CA 1
ATOM 8337 C C . SER B 1 35 ? -15.758 9.109 -22.906 1 22.42 35 SER B C 1
ATOM 8339 O O . SER B 1 35 ? -16.594 9.969 -23.172 1 22.42 35 SER B O 1
ATOM 8341 N N . ALA B 1 36 ? -16.375 8.062 -22.516 1 22.98 36 ALA B N 1
ATOM 8342 C CA . ALA B 1 36 ? -17.484 8.117 -21.562 1 22.98 36 ALA B CA 1
ATOM 8343 C C . ALA B 1 36 ? -17.234 9.164 -20.484 1 22.98 36 ALA B C 1
ATOM 8345 O O . ALA B 1 36 ? -16.406 8.969 -19.594 1 22.98 36 ALA B O 1
ATOM 8346 N N . SER B 1 37 ? -17.188 10.438 -20.859 1 23.69 37 SER B N 1
ATOM 8347 C CA . SER B 1 37 ? -17.172 11.562 -19.938 1 23.69 37 SER B CA 1
ATOM 8348 C C . SER B 1 37 ? -18.281 11.461 -18.891 1 23.69 37 SER B C 1
ATOM 8350 O O . SER B 1 37 ? -19.453 11.5 -19.234 1 23.69 37 SER B O 1
ATOM 8352 N N . PHE B 1 38 ? -18.203 10.555 -18.047 1 25 38 PHE B N 1
ATOM 8353 C CA . PHE B 1 38 ? -19.141 10.531 -16.938 1 25 38 PHE B CA 1
ATOM 8354 C C . PHE B 1 38 ? -19.266 11.914 -16.312 1 25 38 PHE B C 1
ATOM 8356 O O . PHE B 1 38 ? -18.344 12.398 -15.664 1 25 38 PHE B O 1
ATOM 8363 N N . LEU B 1 39 ? -19.984 12.812 -16.891 1 26.03 39 LEU B N 1
ATOM 8364 C CA . LEU B 1 39 ? -20.359 14.141 -16.422 1 26.03 39 LEU B CA 1
ATOM 8365 C C . LEU B 1 39 ? -20.859 14.086 -14.984 1 26.03 39 LEU B C 1
ATOM 8367 O O . LEU B 1 39 ? -21.656 13.219 -14.625 1 26.03 39 LEU B O 1
ATOM 8371 N N . LEU B 1 40 ? -20.047 14.555 -14.055 1 27.19 40 LEU B N 1
ATOM 8372 C CA . LEU B 1 40 ? -20.5 14.852 -12.703 1 27.19 40 LEU B CA 1
ATOM 8373 C C . LEU B 1 40 ? -21.906 15.422 -12.711 1 27.19 40 LEU B C 1
ATOM 8375 O O . LEU B 1 40 ? -22.156 16.469 -13.312 1 27.19 40 LEU B O 1
ATOM 8379 N N . GLN B 1 41 ? -22.859 14.648 -12.898 1 26.62 41 GLN B N 1
ATOM 8380 C CA . GLN B 1 41 ? -24.219 15.148 -12.875 1 26.62 41 GLN B CA 1
ATOM 8381 C C . GLN B 1 41 ? -24.531 15.859 -11.562 1 26.62 41 GLN B C 1
ATOM 8383 O O . GLN B 1 41 ? -24.594 15.227 -10.508 1 26.62 41 GLN B O 1
ATOM 8388 N N . PHE B 1 42 ? -24.078 17.141 -11.469 1 26.92 42 PHE B N 1
ATOM 8389 C CA . PHE B 1 42 ? -24.516 18 -10.375 1 26.92 42 PHE B CA 1
ATOM 8390 C C . PHE B 1 42 ? -26.031 18.234 -10.445 1 26.92 42 PHE B C 1
ATOM 8392 O O . PHE B 1 42 ? -26.562 18.609 -11.492 1 26.92 42 PHE B O 1
ATOM 8399 N N . ASP B 1 43 ? -26.781 17.5 -9.805 1 25.41 43 ASP B N 1
ATOM 8400 C CA . ASP B 1 43 ? -28.203 17.812 -9.75 1 25.41 43 ASP B CA 1
ATOM 8401 C C . ASP B 1 43 ? -28.422 19.281 -9.477 1 25.41 43 ASP B C 1
ATOM 8403 O O . ASP B 1 43 ? -27.859 19.844 -8.531 1 25.41 43 ASP B O 1
ATOM 8407 N N . LYS B 1 44 ? -28.891 20.062 -10.43 1 25.31 44 LYS B N 1
ATOM 8408 C CA . LYS B 1 44 ? -29.203 21.5 -10.398 1 25.31 44 LYS B CA 1
ATOM 8409 C C . LYS B 1 44 ? -30.016 21.859 -9.156 1 25.31 44 LYS B C 1
ATOM 8411 O O . LYS B 1 44 ? -29.969 22.984 -8.68 1 25.31 44 LYS B O 1
ATOM 8416 N N . THR B 1 45 ? -31.062 21.094 -8.766 1 23.81 45 THR B N 1
ATOM 8417 C CA . THR B 1 45 ? -32.156 21.75 -8.07 1 23.81 45 THR B CA 1
ATOM 8418 C C . THR B 1 45 ? -31.812 21.969 -6.598 1 23.81 45 THR B C 1
ATOM 8420 O O . THR B 1 45 ? -32.594 22.594 -5.859 1 23.81 45 THR B O 1
ATOM 8423 N N . ALA B 1 46 ? -31.016 21.109 -5.957 1 22.92 46 ALA B N 1
ATOM 8424 C CA . ALA B 1 46 ? -31.203 21.188 -4.508 1 22.92 46 ALA B CA 1
ATOM 8425 C C . ALA B 1 46 ? -30.594 22.469 -3.951 1 22.92 46 ALA B C 1
ATOM 8427 O O . ALA B 1 46 ? -29.391 22.547 -3.703 1 22.92 46 ALA B O 1
ATOM 8428 N N . VAL B 1 47 ? -30.922 23.656 -4.504 1 21.11 47 VAL B N 1
ATOM 8429 C CA . VAL B 1 47 ? -30.562 24.938 -3.938 1 21.11 47 VAL B CA 1
ATOM 8430 C C . VAL B 1 47 ? -31.062 25.031 -2.494 1 21.11 47 VAL B C 1
ATOM 8432 O O . VAL B 1 47 ? -32.25 25.047 -2.246 1 21.11 47 VAL B O 1
ATOM 8435 N N . VAL B 1 48 ? -30.594 24.172 -1.562 1 19.02 48 VAL B N 1
ATOM 8436 C CA . VAL B 1 48 ? -31.094 24.375 -0.207 1 19.02 48 VAL B CA 1
ATOM 8437 C C . VAL B 1 48 ? -30.828 25.812 0.225 1 19.02 48 VAL B C 1
ATOM 8439 O O . VAL B 1 48 ? -29.734 26.344 0.01 1 19.02 48 VAL B O 1
ATOM 8442 N N . ASN B 1 49 ? -31.828 26.609 0.382 1 18.64 49 ASN B N 1
ATOM 8443 C CA . ASN B 1 49 ? -31.984 27.969 0.887 1 18.64 49 ASN B CA 1
ATOM 8444 C C . ASN B 1 49 ? -31.312 28.156 2.244 1 18.64 49 ASN B C 1
ATOM 8446 O O . ASN B 1 49 ? -31.812 27.656 3.258 1 18.64 49 ASN B O 1
ATOM 8450 N N . THR B 1 50 ? -30.031 27.828 2.355 1 19.7 50 THR B N 1
ATOM 8451 C CA . THR B 1 50 ? -29.391 27.984 3.658 1 19.7 50 THR B CA 1
ATOM 8452 C C . THR B 1 50 ? -29.594 29.391 4.199 1 19.7 50 THR B C 1
ATOM 8454 O O . THR B 1 50 ? -29.375 30.375 3.484 1 19.7 50 THR B O 1
ATOM 8457 N N . GLY B 1 51 ? -30.578 29.625 5.148 1 17.38 51 GLY B N 1
ATOM 8458 C CA . GLY B 1 51 ? -30.969 30.812 5.891 1 17.38 51 GLY B CA 1
ATOM 8459 C C . GLY B 1 51 ? -29.781 31.516 6.555 1 17.38 51 GLY B C 1
ATOM 8460 O O . GLY B 1 51 ? -28.828 30.859 6.977 1 17.38 51 GLY B O 1
ATOM 8461 N N . THR B 1 52 ? -29.375 32.625 6.129 1 18.08 52 THR B N 1
ATOM 8462 C CA . THR B 1 52 ? -28.359 33.562 6.547 1 18.08 52 THR B CA 1
ATOM 8463 C C . THR B 1 52 ? -28.484 33.906 8.031 1 18.08 52 THR B C 1
ATOM 8465 O O . THR B 1 52 ? -29.469 34.5 8.453 1 18.08 52 THR B O 1
ATOM 8468 N N . PRO B 1 53 ? -28.156 32.906 8.961 1 17.5 53 PRO B N 1
ATOM 8469 C CA . PRO B 1 53 ? -28.438 33.375 10.32 1 17.5 53 PRO B CA 1
ATOM 8470 C C . PRO B 1 53 ? -27.797 34.719 10.641 1 17.5 53 PRO B C 1
ATOM 8472 O O . PRO B 1 53 ? -26.766 35.094 10.039 1 17.5 53 PRO B O 1
ATOM 8475 N N . GLY B 1 54 ? -28.531 35.719 11.188 1 16.38 54 GLY B N 1
ATOM 8476 C CA . GLY B 1 54 ? -28.344 37.094 11.586 1 16.38 54 GLY B CA 1
ATOM 8477 C C . GLY B 1 54 ? -27.328 37.281 12.695 1 16.38 54 GLY B C 1
ATOM 8478 O O . GLY B 1 54 ? -27.25 36.469 13.617 1 16.38 54 GLY B O 1
ATOM 8479 N N . VAL B 1 55 ? -26.156 37.812 12.461 1 16.91 55 VAL B N 1
ATOM 8480 C CA . VAL B 1 55 ? -24.953 38.219 13.195 1 16.91 55 VAL B CA 1
ATOM 8481 C C . VAL B 1 55 ? -25.344 39.094 14.367 1 16.91 55 VAL B C 1
ATOM 8483 O O . VAL B 1 55 ? -25.781 40.25 14.18 1 16.91 55 VAL B O 1
ATOM 8486 N N . SER B 1 56 ? -26.188 38.594 15.398 1 15.69 56 SER B N 1
ATOM 8487 C CA . SER B 1 56 ? -26.406 39.562 16.438 1 15.69 56 SER B CA 1
ATOM 8488 C C . SER B 1 56 ? -25.094 40 17.094 1 15.69 56 SER B C 1
ATOM 8490 O O . SER B 1 56 ? -24.219 39.156 17.328 1 15.69 56 SER B O 1
ATOM 8492 N N . ALA B 1 57 ? -24.766 41.25 17.188 1 15.96 57 ALA B N 1
ATOM 8493 C CA . ALA B 1 57 ? -23.672 42.156 17.578 1 15.96 57 ALA B CA 1
ATOM 8494 C C . ALA B 1 57 ? -23.469 42.156 19.078 1 15.96 57 ALA B C 1
ATOM 8496 O O . ALA B 1 57 ? -22.578 42.844 19.594 1 15.96 57 ALA B O 1
ATOM 8497 N N . SER B 1 58 ? -24.031 41.219 19.938 1 15.73 58 SER B N 1
ATOM 8498 C CA . SER B 1 58 ? -24.062 41.875 21.234 1 15.73 58 SER B CA 1
ATOM 8499 C C . SER B 1 58 ? -22.656 42.062 21.797 1 15.73 58 SER B C 1
ATOM 8501 O O . SER B 1 58 ? -21.859 41.125 21.812 1 15.73 58 SER B O 1
ATOM 8503 N N . LEU B 1 59 ? -22.188 43.25 22.188 1 14.81 59 LEU B N 1
ATOM 8504 C CA . LEU B 1 59 ? -20.969 43.969 22.578 1 14.81 59 LEU B CA 1
ATOM 8505 C C . LEU B 1 59 ? -20.516 43.5 23.969 1 14.81 59 LEU B C 1
ATOM 8507 O O . LEU B 1 59 ? -19.328 43.25 24.172 1 14.81 59 LEU B O 1
ATOM 8511 N N . MET B 1 60 ? -21.281 43.625 25.172 1 14.7 60 MET B N 1
ATOM 8512 C CA . MET B 1 60 ? -20.672 44.562 26.094 1 14.7 60 MET B CA 1
ATOM 8513 C C . MET B 1 60 ? -19.656 43.875 27 1 14.7 60 MET B C 1
ATOM 8515 O O . MET B 1 60 ? -18.516 44.344 27.109 1 14.7 60 MET B O 1
ATOM 8519 N N . GLY B 1 61 ? -20.016 43.406 28.328 1 14.72 61 GLY B N 1
ATOM 8520 C CA . GLY B 1 61 ? -19.562 44.062 29.562 1 14.72 61 GLY B CA 1
ATOM 8521 C C . GLY B 1 61 ? -18.406 43.312 30.219 1 14.72 61 GLY B C 1
ATOM 8522 O O . GLY B 1 61 ? -18.203 42.125 29.969 1 14.72 61 GLY B O 1
ATOM 8523 N N . VAL B 1 62 ? -17.391 44 30.859 1 14.66 62 VAL B N 1
ATOM 8524 C CA . VAL B 1 62 ? -16.016 43.938 31.344 1 14.66 62 VAL B CA 1
ATOM 8525 C C . VAL B 1 62 ? -15.977 43.25 32.719 1 14.66 62 VAL B C 1
ATOM 8527 O O . VAL B 1 62 ? -14.898 42.906 33.219 1 14.66 62 VAL B O 1
ATOM 8530 N N . SER B 1 63 ? -17.062 42.656 33.344 1 14.53 63 SER B N 1
ATOM 8531 C CA . SER B 1 63 ? -16.812 42.938 34.781 1 14.53 63 SER B CA 1
ATOM 8532 C C . SER B 1 63 ? -15.672 42.094 35.312 1 14.53 63 SER B C 1
ATOM 8534 O O . SER B 1 63 ? -15.469 40.969 34.844 1 14.53 63 SER B O 1
ATOM 8536 N N . THR B 1 64 ? -14.875 42.562 36.438 1 14.3 64 THR B N 1
ATOM 8537 C CA . THR B 1 64 ? -13.57 42.562 37.094 1 14.3 64 THR B CA 1
ATOM 8538 C C . THR B 1 64 ? -13.508 41.469 38.156 1 14.3 64 THR B C 1
ATOM 8540 O O . THR B 1 64 ? -12.43 40.938 38.438 1 14.3 64 THR B O 1
ATOM 8543 N N . THR B 1 65 ? -14.578 40.938 38.844 1 14.42 65 THR B N 1
ATOM 8544 C CA . THR B 1 65 ? -14.281 40.969 40.281 1 14.42 65 THR B CA 1
ATOM 8545 C C . THR B 1 65 ? -13.297 39.875 40.688 1 14.42 65 THR B C 1
ATOM 8547 O O . THR B 1 65 ? -13.18 38.875 39.969 1 14.42 65 THR B O 1
ATOM 8550 N N . SER B 1 66 ? -12.945 39.875 42.156 1 14.25 66 SER B N 1
ATOM 8551 C CA . SER B 1 66 ? -11.805 39.812 43.062 1 14.25 66 SER B CA 1
ATOM 8552 C C . SER B 1 66 ? -11.531 38.375 43.5 1 14.25 66 SER B C 1
ATOM 8554 O O . SER B 1 66 ? -10.414 37.875 43.312 1 14.25 66 SER B O 1
ATOM 8556 N N . ALA B 1 67 ? -11.68 38 44.906 1 14.28 67 ALA B N 1
ATOM 8557 C CA . ALA B 1 67 ? -10.633 37.812 45.906 1 14.28 67 ALA B CA 1
ATOM 8558 C C . ALA B 1 67 ? -10.453 36.312 46.219 1 14.28 67 ALA B C 1
ATOM 8560 O O . ALA B 1 67 ? -9.336 35.812 46.156 1 14.28 67 ALA B O 1
ATOM 8561 N N . THR B 1 68 ? -11.227 35.75 47.188 1 13.89 68 THR B N 1
ATOM 8562 C CA . THR B 1 68 ? -10.57 35.438 48.469 1 13.89 68 THR B CA 1
ATOM 8563 C C . THR B 1 68 ? -10.039 34.031 48.5 1 13.89 68 THR B C 1
ATOM 8565 O O . THR B 1 68 ? -10.438 33.188 47.656 1 13.89 68 THR B O 1
ATOM 8568 N N . SER B 1 69 ? -9.75 33.375 49.812 1 13.54 69 SER B N 1
ATOM 8569 C CA . SER B 1 69 ? -8.648 32.875 50.625 1 13.54 69 SER B CA 1
ATOM 8570 C C . SER B 1 69 ? -8.773 31.391 50.875 1 13.54 69 SER B C 1
ATOM 8572 O O . SER B 1 69 ? -7.957 30.797 51.594 1 13.54 69 SER B O 1
ATOM 8574 N N . LYS B 1 70 ? -9.531 30.625 50.281 1 14.15 70 LYS B N 1
ATOM 8575 C CA . LYS B 1 70 ? -9.875 29.578 51.25 1 14.15 70 LYS B CA 1
ATOM 8576 C C . LYS B 1 70 ? -8.656 28.703 51.562 1 14.15 70 LYS B C 1
ATOM 8578 O O . LYS B 1 70 ? -8.023 28.156 50.656 1 14.15 70 LYS B O 1
ATOM 8583 N N . SER B 1 71 ? -8.359 28.609 52.938 1 13.51 71 SER B N 1
ATOM 8584 C CA . SER B 1 71 ? -7.199 28.078 53.656 1 13.51 71 SER B CA 1
ATOM 8585 C C . SER B 1 71 ? -7.176 26.547 53.594 1 13.51 71 SER B C 1
ATOM 8587 O O . SER B 1 71 ? -6.18 25.953 53.188 1 13.51 71 SER B O 1
ATOM 8589 N N . THR B 1 72 ? -7.906 25.891 54.594 1 13.62 72 THR B N 1
ATOM 8590 C CA . THR B 1 72 ? -7.141 25.234 55.656 1 13.62 72 THR B CA 1
ATOM 8591 C C . THR B 1 72 ? -6.746 23.828 55.25 1 13.62 72 THR B C 1
ATOM 8593 O O . THR B 1 72 ? -7.301 23.266 54.281 1 13.62 72 THR B O 1
ATOM 8596 N N . PRO B 1 73 ? -6.926 22.812 56.312 1 14.2 73 PRO B N 1
ATOM 8597 C CA . PRO B 1 73 ? -5.902 22.078 57.062 1 14.2 73 PRO B CA 1
ATOM 8598 C C . PRO B 1 73 ? -5.652 20.672 56.531 1 14.2 73 PRO B C 1
ATOM 8600 O O . PRO B 1 73 ? -6.438 20.172 55.719 1 14.2 73 PRO B O 1
ATOM 8603 N N . PRO B 1 74 ? -4.965 19.906 57.438 1 14.46 74 PRO B N 1
ATOM 8604 C CA . PRO B 1 74 ? -3.857 18.938 57.375 1 14.46 74 PRO B CA 1
ATOM 8605 C C . PRO B 1 74 ? -4.332 17.516 57.156 1 14.46 74 PRO B C 1
ATOM 8607 O O . PRO B 1 74 ? -3.875 16.828 56.219 1 14.46 74 PRO B O 1
ATOM 8610 N N . PRO B 1 75 ? -4.793 16.812 58.312 1 13.62 75 PRO B N 1
ATOM 8611 C CA . PRO B 1 75 ? -3.848 15.828 58.875 1 13.62 75 PRO B CA 1
ATOM 8612 C C . PRO B 1 75 ? -4.07 14.422 58.312 1 13.62 75 PRO B C 1
ATOM 8614 O O . PRO B 1 75 ? -3.143 13.812 57.781 1 13.62 75 PRO B O 1
ATOM 8617 N N . THR B 1 76 ? -4.875 13.547 59.094 1 13.46 76 THR B N 1
ATOM 8618 C CA . THR B 1 76 ? -4.418 12.5 60 1 13.46 76 THR B CA 1
ATOM 8619 C C . THR B 1 76 ? -4.488 11.133 59.344 1 13.46 76 THR B C 1
ATOM 8621 O O . THR B 1 76 ? -5.254 10.945 58.375 1 13.46 76 THR B O 1
ATOM 8624 N N . ILE B 1 77 ? -4.02 9.953 60.094 1 13.8 77 ILE B N 1
ATOM 8625 C CA . ILE B 1 77 ? -3.146 8.789 60.125 1 13.8 77 ILE B CA 1
ATOM 8626 C C . ILE B 1 77 ? -3.977 7.52 59.906 1 13.8 77 ILE B C 1
ATOM 8628 O O . ILE B 1 77 ? -3.568 6.617 59.188 1 13.8 77 ILE B O 1
ATOM 8632 N N . THR B 1 78 ? -5.215 7.371 60.344 1 13.28 78 THR B N 1
ATOM 8633 C CA . THR B 1 78 ? -5.266 6.25 61.281 1 13.28 78 THR B CA 1
ATOM 8634 C C . THR B 1 78 ? -5.152 4.922 60.531 1 13.28 78 THR B C 1
ATOM 8636 O O . THR B 1 78 ? -5.445 4.844 59.344 1 13.28 78 THR B O 1
ATOM 8639 N N . SER B 1 79 ? -4.895 3.693 61.438 1 13.45 79 SER B N 1
ATOM 8640 C CA . SER B 1 79 ? -4.184 2.447 61.688 1 13.45 79 SER B CA 1
ATOM 8641 C C . SER B 1 79 ? -4.98 1.239 61.219 1 13.45 79 SER B C 1
ATOM 8643 O O . SER B 1 79 ? -4.406 0.276 60.688 1 13.45 79 SER B O 1
ATOM 8645 N N . GLY B 1 80 ? -6.285 1.135 61.344 1 13.13 80 GLY B N 1
ATOM 8646 C CA . GLY B 1 80 ? -6.613 -0.042 62.125 1 13.13 80 GLY B CA 1
ATOM 8647 C C . GLY B 1 80 ? -6.41 -1.342 61.375 1 13.13 80 GLY B C 1
ATOM 8648 O O . GLY B 1 80 ? -6.328 -1.345 60.125 1 13.13 80 GLY B O 1
ATOM 8649 N N . ASN B 1 81 ? -6.363 -2.545 62.188 1 13.59 81 ASN B N 1
ATOM 8650 C CA . ASN B 1 81 ? -5.805 -3.867 62.469 1 13.59 81 ASN B CA 1
ATOM 8651 C C . ASN B 1 81 ? -6.613 -4.961 61.75 1 13.59 81 ASN B C 1
ATOM 8653 O O . ASN B 1 81 ? -6.047 -5.844 61.125 1 13.59 81 ASN B O 1
ATOM 8657 N N . VAL B 1 82 ? -7.918 -5.152 62 1 13.14 82 VAL B N 1
ATOM 8658 C CA . VAL B 1 82 ? -8.188 -6.383 62.719 1 13.14 82 VAL B CA 1
ATOM 8659 C C . VAL B 1 82 ? -8.133 -7.578 61.781 1 13.14 82 VAL B C 1
ATOM 8661 O O . VAL B 1 82 ? -8.164 -7.414 60.562 1 13.14 82 VAL B O 1
ATOM 8664 N N . SER B 1 83 ? -9.148 -8.547 62 1 13.28 83 SER B N 1
ATOM 8665 C CA . SER B 1 83 ? -9.227 -9.875 62.594 1 13.28 83 SER B CA 1
ATOM 8666 C C . SER B 1 83 ? -9.266 -10.961 61.531 1 13.28 83 SER B C 1
ATOM 8668 O O . SER B 1 83 ? -9.508 -10.672 60.375 1 13.28 83 SER B O 1
ATOM 8670 N N . SER B 1 84 ? -9.617 -12.258 62.031 1 13.3 84 SER B N 1
ATOM 8671 C CA . SER B 1 84 ? -9.148 -13.633 62.156 1 13.3 84 SER B CA 1
ATOM 8672 C C . SER B 1 84 ? -9.797 -14.547 61.125 1 13.3 84 SER B C 1
ATOM 8674 O O . SER B 1 84 ? -9.102 -15.273 60.406 1 13.3 84 SER B O 1
ATOM 8676 N N . SER B 1 85 ? -11.117 -14.898 61.188 1 13.12 85 SER B N 1
ATOM 8677 C CA . SER B 1 85 ? -11.438 -16.266 61.594 1 13.12 85 SER B CA 1
ATOM 8678 C C . SER B 1 85 ? -11.469 -17.219 60.406 1 13.12 85 SER B C 1
ATOM 8680 O O . SER B 1 85 ? -11.547 -16.781 59.281 1 13.12 85 SER B O 1
ATOM 8682 N N . SER B 1 86 ? -11.969 -18.609 60.75 1 13.52 86 SER B N 1
ATOM 8683 C CA . SER B 1 86 ? -11.594 -20.031 60.719 1 13.52 86 SER B CA 1
ATOM 8684 C C . SER B 1 86 ? -12.312 -20.766 59.594 1 13.52 86 SER B C 1
ATOM 8686 O O . SER B 1 86 ? -11.703 -21.562 58.875 1 13.52 86 SER B O 1
ATOM 8688 N N . GLY B 1 87 ? -13.609 -20.719 59.375 1 13.14 87 GLY B N 1
ATOM 8689 C CA . GLY B 1 87 ? -14.297 -21.984 59.594 1 13.14 87 GLY B CA 1
ATOM 8690 C C . GLY B 1 87 ? -14.172 -22.938 58.438 1 13.14 87 GLY B C 1
ATOM 8691 O O . GLY B 1 87 ? -13.789 -22.547 57.312 1 13.14 87 GLY B O 1
ATOM 8692 N N . SER B 1 88 ? -14.859 -24.188 58.625 1 13.66 88 SER B N 1
ATOM 8693 C CA . SER B 1 88 ? -14.664 -25.641 58.562 1 13.66 88 SER B CA 1
ATOM 8694 C C . SER B 1 88 ? -15.141 -26.203 57.25 1 13.66 88 SER B C 1
ATOM 8696 O O . SER B 1 88 ? -14.367 -26.828 56.531 1 13.66 88 SER B O 1
ATOM 8698 N N . THR B 1 89 ? -16.312 -27 57.25 1 13.65 89 THR B N 1
ATOM 8699 C CA . THR B 1 89 ? -16.359 -28.469 57.188 1 13.65 89 THR B CA 1
ATOM 8700 C C . THR B 1 89 ? -16.688 -28.938 55.75 1 13.65 89 THR B C 1
ATOM 8702 O O . THR B 1 89 ? -15.859 -29.594 55.125 1 13.65 89 THR B O 1
ATOM 8705 N N . SER B 1 90 ? -17.844 -29.797 55.594 1 13.67 90 SER B N 1
ATOM 8706 C CA . SER B 1 90 ? -17.953 -31.25 55.406 1 13.67 90 SER B CA 1
ATOM 8707 C C . SER B 1 90 ? -18.312 -31.578 53.969 1 13.67 90 SER B C 1
ATOM 8709 O O . SER B 1 90 ? -17.578 -32.312 53.281 1 13.67 90 SER B O 1
ATOM 8711 N N . SER B 1 91 ? -19.516 -32.375 53.781 1 13.82 91 SER B N 1
ATOM 8712 C CA . SER B 1 91 ? -19.672 -33.781 53.469 1 13.82 91 SER B CA 1
ATOM 8713 C C . SER B 1 91 ? -20.031 -34 52 1 13.82 91 SER B C 1
ATOM 8715 O O . SER B 1 91 ? -19.344 -34.75 51.281 1 13.82 91 SER B O 1
ATOM 8717 N N . ASN B 1 92 ? -21.359 -34.344 51.656 1 14.44 92 ASN B N 1
ATOM 8718 C CA . ASN B 1 92 ? -21.938 -35.625 51.312 1 14.44 92 ASN B CA 1
ATOM 8719 C C . ASN B 1 92 ? -22.109 -35.781 49.812 1 14.44 92 ASN B C 1
ATOM 8721 O O . ASN B 1 92 ? -22.109 -34.781 49.094 1 14.44 92 ASN B O 1
ATOM 8725 N N . GLY B 1 93 ? -22.609 -37.031 49.281 1 14.95 93 GLY B N 1
ATOM 8726 C CA . GLY B 1 93 ? -22.375 -38.125 48.375 1 14.95 93 GLY B CA 1
ATOM 8727 C C . GLY B 1 93 ? -23.219 -38.062 47.094 1 14.95 93 GLY B C 1
ATOM 8728 O O . GLY B 1 93 ? -22.953 -38.75 46.125 1 14.95 93 GLY B O 1
ATOM 8729 N N . SER B 1 94 ? -24.344 -37.312 47.094 1 15.33 94 SER B N 1
ATOM 8730 C CA . SER B 1 94 ? -25.453 -38.094 46.5 1 15.33 94 SER B CA 1
ATOM 8731 C C . SER B 1 94 ? -25.25 -38.281 45 1 15.33 94 SER B C 1
ATOM 8733 O O . SER B 1 94 ? -24.625 -37.469 44.344 1 15.33 94 SER B O 1
ATOM 8735 N N . SER B 1 95 ? -25.688 -39.531 44.5 1 16.27 95 SER B N 1
ATOM 8736 C CA . SER B 1 95 ? -25.484 -40.5 43.438 1 16.27 95 SER B CA 1
ATOM 8737 C C . SER B 1 95 ? -26.25 -40.156 42.188 1 16.27 95 SER B C 1
ATOM 8739 O O . SER B 1 95 ? -26.125 -40.812 41.156 1 16.27 95 SER B O 1
ATOM 8741 N N . GLY B 1 96 ? -26.938 -39.062 42.125 1 15.92 96 GLY B N 1
ATOM 8742 C CA . GLY B 1 96 ? -28.125 -39.281 41.281 1 15.92 96 GLY B CA 1
ATOM 8743 C C . GLY B 1 96 ? -27.797 -39.625 39.844 1 15.92 96 GLY B C 1
ATOM 8744 O O . GLY B 1 96 ? -26.703 -39.344 39.375 1 15.92 96 GLY B O 1
ATOM 8745 N N . GLN B 1 97 ? -28.594 -40.625 39.25 1 16.89 97 GLN B N 1
ATOM 8746 C CA . GLN B 1 97 ? -28.719 -41.5 38.094 1 16.89 97 GLN B CA 1
ATOM 8747 C C . GLN B 1 97 ? -28.906 -40.719 36.812 1 16.89 97 GLN B C 1
ATOM 8749 O O . GLN B 1 97 ? -29.734 -39.812 36.75 1 16.89 97 GLN B O 1
ATOM 8754 N N . GLN B 1 98 ? -27.922 -40.781 35.875 1 16.31 98 GLN B N 1
ATOM 8755 C CA . GLN B 1 98 ? -27.578 -40.031 34.656 1 16.31 98 GLN B CA 1
ATOM 8756 C C . GLN B 1 98 ? -28.516 -40.375 33.5 1 16.31 98 GLN B C 1
ATOM 8758 O O . GLN B 1 98 ? -28.469 -41.5 32.969 1 16.31 98 GLN B O 1
ATOM 8763 N N . LEU B 1 99 ? -29.859 -40.156 33.75 1 17.59 99 LEU B N 1
ATOM 8764 C CA . LEU B 1 99 ? -30.703 -40.625 32.656 1 17.59 99 LEU B CA 1
ATOM 8765 C C . LEU B 1 99 ? -30.234 -40.031 31.328 1 17.59 99 LEU B C 1
ATOM 8767 O O . LEU B 1 99 ? -29.969 -38.844 31.234 1 17.59 99 LEU B O 1
ATOM 8771 N N . HIS B 1 100 ? -29.812 -40.875 30.375 1 17.28 100 HIS B N 1
ATOM 8772 C CA . HIS B 1 100 ? -29.125 -40.812 29.078 1 17.28 100 HIS B CA 1
ATOM 8773 C C . HIS B 1 100 ? -30.016 -40.219 28 1 17.28 100 HIS B C 1
ATOM 8775 O O . HIS B 1 100 ? -29.672 -40.25 26.828 1 17.28 100 HIS B O 1
ATOM 8781 N N . HIS B 1 101 ? -31 -39.312 28.344 1 17.97 101 HIS B N 1
ATOM 8782 C CA . HIS B 1 101 ? -31.953 -39.094 27.266 1 17.97 101 HIS B CA 1
ATOM 8783 C C . HIS B 1 101 ? -31.266 -38.531 26.016 1 17.97 101 HIS B C 1
ATOM 8785 O O . HIS B 1 101 ? -30.406 -37.656 26.109 1 17.97 101 HIS B O 1
ATOM 8791 N N . THR B 1 102 ? -31.297 -39.281 24.906 1 19.69 102 THR B N 1
ATOM 8792 C CA . THR B 1 102 ? -30.688 -39.25 23.578 1 19.69 102 THR B CA 1
ATOM 8793 C C . THR B 1 102 ? -31.188 -38.031 22.797 1 19.69 102 THR B C 1
ATOM 8795 O O . THR B 1 102 ? -32.281 -38.062 22.234 1 19.69 102 THR B O 1
ATOM 8798 N N . PRO B 1 103 ? -31.188 -36.75 23.359 1 18.77 103 PRO B N 1
ATOM 8799 C CA . PRO B 1 103 ? -32.031 -35.781 22.656 1 18.77 103 PRO B CA 1
ATOM 8800 C C . PRO B 1 103 ? -31.641 -35.594 21.203 1 18.77 103 PRO B C 1
ATOM 8802 O O . PRO B 1 103 ? -30.484 -35.844 20.828 1 18.77 103 PRO B O 1
ATOM 8805 N N . SER B 1 104 ? -32.594 -35.562 20.234 1 20.62 104 SER B N 1
ATOM 8806 C CA . SER B 1 104 ? -32.75 -35.5 18.781 1 20.62 104 SER B CA 1
ATOM 8807 C C . SER B 1 104 ? -32.062 -34.281 18.219 1 20.62 104 SER B C 1
ATOM 8809 O O . SER B 1 104 ? -32.312 -33.156 18.656 1 20.62 104 SER B O 1
ATOM 8811 N N . GLY B 1 105 ? -30.766 -34.344 17.906 1 19.8 105 GLY B N 1
ATOM 8812 C CA . GLY B 1 105 ? -29.75 -33.344 17.594 1 19.8 105 GLY B CA 1
ATOM 8813 C C . GLY B 1 105 ? -30.125 -32.438 16.453 1 19.8 105 GLY B C 1
ATOM 8814 O O . GLY B 1 105 ? -30.531 -32.906 15.383 1 19.8 105 GLY B O 1
ATOM 8815 N N . GLY B 1 106 ? -30.828 -31.328 16.688 1 22.08 106 GLY B N 1
ATOM 8816 C CA . GLY B 1 106 ? -31.219 -30.281 15.758 1 22.08 106 GLY B CA 1
ATOM 8817 C C . GLY B 1 106 ? -30.141 -29.938 14.766 1 22.08 106 GLY B C 1
ATOM 8818 O O . GLY B 1 106 ? -28.969 -29.844 15.125 1 22.08 106 GLY B O 1
ATOM 8819 N N . GLY B 1 107 ? -30.25 -30.344 13.477 1 23.72 107 GLY B N 1
ATOM 8820 C CA . GLY B 1 107 ? -29.391 -30.234 12.305 1 23.72 107 GLY B CA 1
ATOM 8821 C C . GLY B 1 107 ? -28.828 -28.844 12.117 1 23.72 107 GLY B C 1
ATOM 8822 O O . GLY B 1 107 ? -29.547 -27.844 12.227 1 23.72 107 GLY B O 1
ATOM 8823 N N . LYS B 1 108 ? -27.641 -28.609 12.516 1 27.12 108 LYS B N 1
ATOM 8824 C CA . LYS B 1 108 ? -26.891 -27.359 12.391 1 27.12 108 LYS B CA 1
ATOM 8825 C C . LYS B 1 108 ? -27 -26.797 10.977 1 27.12 108 LYS B C 1
ATOM 8827 O O . LYS B 1 108 ? -26.719 -27.5 10.008 1 27.12 108 LYS B O 1
ATOM 8832 N N . PRO B 1 109 ? -27.797 -25.828 10.766 1 26.03 109 PRO B N 1
ATOM 8833 C CA . PRO B 1 109 ? -27.891 -25.281 9.406 1 26.03 109 PRO B CA 1
ATOM 8834 C C . PRO B 1 109 ? -26.516 -25 8.789 1 26.03 109 PRO B C 1
ATOM 8836 O O . PRO B 1 109 ? -25.609 -24.547 9.477 1 26.03 109 PRO B O 1
ATOM 8839 N N . LYS B 1 110 ? -26.109 -25.734 7.734 1 29.36 110 LYS B N 1
ATOM 8840 C CA . LYS B 1 110 ? -24.859 -25.641 6.996 1 29.36 110 LYS B CA 1
ATOM 8841 C C . LYS B 1 110 ? -24.547 -24.188 6.637 1 29.36 110 LYS B C 1
ATOM 8843 O O . LYS B 1 110 ? -25.422 -23.453 6.188 1 29.36 110 LYS B O 1
ATOM 8848 N N . PRO B 1 111 ? -23.562 -23.672 7.223 1 29.36 111 PRO B N 1
ATOM 8849 C CA . PRO B 1 111 ? -23.172 -22.297 6.91 1 29.36 111 PRO B CA 1
ATOM 8850 C C . PRO B 1 111 ? -23.203 -22 5.41 1 29.36 111 PRO B C 1
ATOM 8852 O O . PRO B 1 111 ? -23.031 -22.906 4.598 1 29.36 111 PRO B O 1
ATOM 8855 N N . PHE B 1 112 ? -23.797 -20.969 4.945 1 28.09 112 PHE B N 1
ATOM 8856 C CA . PHE B 1 112 ? -23.891 -20.5 3.572 1 28.09 112 PHE B CA 1
ATOM 8857 C C . PHE B 1 112 ? -22.547 -20.609 2.867 1 28.09 112 PHE B C 1
ATOM 8859 O O . PHE B 1 112 ? -21.531 -20.094 3.361 1 28.09 112 PHE B O 1
ATOM 8866 N N . PRO B 1 113 ? -22.344 -21.688 2.215 1 29.25 113 PRO B N 1
ATOM 8867 C CA . PRO B 1 113 ? -21.078 -21.781 1.492 1 29.25 113 PRO B CA 1
ATOM 8868 C C . PRO B 1 113 ? -20.766 -20.516 0.685 1 29.25 113 PRO B C 1
ATOM 8870 O O . PRO B 1 113 ? -21.594 -20.078 -0.125 1 29.25 113 PRO B O 1
ATOM 8873 N N . LEU B 1 114 ? -20.109 -19.656 1.21 1 29.47 114 LEU B N 1
ATOM 8874 C CA . LEU B 1 114 ? -19.688 -18.453 0.508 1 29.47 114 LEU B CA 1
ATOM 8875 C C . LEU B 1 114 ? -19.156 -18.781 -0.878 1 29.47 114 LEU B C 1
ATOM 8877 O O . LEU B 1 114 ? -18.844 -17.875 -1.661 1 29.47 114 LEU B O 1
ATOM 8881 N N . THR B 1 115 ? -18.766 -20.047 -1.141 1 30.11 115 THR B N 1
ATOM 8882 C CA . THR B 1 115 ? -18.234 -20.297 -2.48 1 30.11 115 THR B CA 1
ATOM 8883 C C . THR B 1 115 ? -19.312 -20.062 -3.531 1 30.11 115 THR B C 1
ATOM 8885 O O . THR B 1 115 ? -19.016 -19.953 -4.723 1 30.11 115 THR B O 1
ATOM 8888 N N . GLU B 1 116 ? -20.641 -20.312 -3.125 1 27.62 116 GLU B N 1
ATOM 8889 C CA . GLU B 1 116 ? -21.719 -20.328 -4.109 1 27.62 116 GLU B CA 1
ATOM 8890 C C . GLU B 1 116 ? -22.125 -18.922 -4.516 1 27.62 116 GLU B C 1
ATOM 8892 O O . GLU B 1 116 ? -23.141 -18.734 -5.188 1 27.62 116 GLU B O 1
ATOM 8897 N N . PHE B 1 117 ? -21.578 -18.016 -3.998 1 28.45 117 PHE B N 1
ATOM 8898 C CA . PHE B 1 117 ? -22.078 -16.703 -4.426 1 28.45 117 PHE B CA 1
ATOM 8899 C C . PHE B 1 117 ? -21.906 -16.531 -5.93 1 28.45 117 PHE B C 1
ATOM 8901 O O . PHE B 1 117 ? -22.109 -15.438 -6.457 1 28.45 117 PHE B O 1
ATOM 8908 N N . GLN B 1 118 ? -21.453 -17.516 -6.664 1 26.16 118 GLN B N 1
ATOM 8909 C CA . GLN B 1 118 ? -21.125 -17.219 -8.055 1 26.16 118 GLN B CA 1
ATOM 8910 C C . GLN B 1 118 ? -22.344 -16.703 -8.812 1 26.16 118 GLN B C 1
ATOM 8912 O O . GLN B 1 118 ? -22.297 -15.648 -9.438 1 26.16 118 GLN B O 1
ATOM 8917 N N . ASP B 1 119 ? -23.141 -17.75 -9.414 1 25.97 119 ASP B N 1
ATOM 8918 C CA . ASP B 1 119 ? -23.844 -17.656 -10.688 1 25.97 119 ASP B CA 1
ATOM 8919 C C . ASP B 1 119 ? -25.219 -17.016 -10.508 1 25.97 119 ASP B C 1
ATOM 8921 O O . ASP B 1 119 ? -25.875 -16.672 -11.492 1 25.97 119 ASP B O 1
ATOM 8925 N N . GLU B 1 120 ? -25.719 -17 -9.32 1 25.86 120 GLU B N 1
ATOM 8926 C CA . GLU B 1 120 ? -27.156 -16.812 -9.328 1 25.86 120 GLU B CA 1
ATOM 8927 C C . GLU B 1 120 ? -27.516 -15.336 -9.461 1 25.86 120 GLU B C 1
ATOM 8929 O O . GLU B 1 120 ? -28.672 -14.992 -9.719 1 25.86 120 GLU B O 1
ATOM 8934 N N . ILE B 1 121 ? -26.625 -14.602 -9.195 1 27.42 121 ILE B N 1
ATOM 8935 C CA . ILE B 1 121 ? -27.141 -13.234 -9.234 1 27.42 121 ILE B CA 1
ATOM 8936 C C . ILE B 1 121 ? -27.5 -12.852 -10.664 1 27.42 121 ILE B C 1
ATOM 8938 O O . ILE B 1 121 ? -28.359 -12.008 -10.891 1 27.42 121 ILE B O 1
ATOM 8942 N N . LEU B 1 122 ? -27.062 -13.68 -11.617 1 25.72 122 LEU B N 1
ATOM 8943 C CA . LEU B 1 122 ? -27.312 -13.289 -13 1 25.72 122 LEU B CA 1
ATOM 8944 C C . LEU B 1 122 ? -28.75 -13.562 -13.398 1 25.72 122 LEU B C 1
ATOM 8946 O O . LEU B 1 122 ? -29.297 -12.891 -14.281 1 25.72 122 LEU B O 1
ATOM 8950 N N . THR B 1 123 ? -29.359 -14.625 -12.773 1 25.38 123 THR B N 1
ATOM 8951 C CA . THR B 1 123 ? -30.625 -15.047 -13.359 1 25.38 123 THR B CA 1
ATOM 8952 C C . THR B 1 123 ? -31.719 -14.031 -13.062 1 25.38 123 THR B C 1
ATOM 8954 O O . THR B 1 123 ? -32.75 -14.008 -13.75 1 25.38 123 THR B O 1
ATOM 8957 N N . LEU B 1 124 ? -31.625 -13.43 -11.992 1 25.34 124 LEU B N 1
ATOM 8958 C CA . LEU B 1 124 ? -32.844 -12.758 -11.578 1 25.34 124 LEU B CA 1
ATOM 8959 C C . LEU B 1 124 ? -33.125 -11.531 -12.438 1 25.34 124 LEU B C 1
ATOM 8961 O O . LEU B 1 124 ? -34.25 -11.055 -12.523 1 25.34 124 LEU B O 1
ATOM 8965 N N . SER B 1 125 ? -32.094 -11.062 -13.086 1 27.17 125 SER B N 1
ATOM 8966 C CA . SER B 1 125 ? -32.469 -9.797 -13.711 1 27.17 125 SER B CA 1
ATOM 8967 C C . SER B 1 125 ? -33.375 -10.023 -14.922 1 27.17 125 SER B C 1
ATOM 8969 O O . SER B 1 125 ? -34 -9.094 -15.398 1 27.17 125 SER B O 1
ATOM 8971 N N . ASN B 1 126 ? -33.344 -11.281 -15.453 1 26.44 126 ASN B N 1
ATOM 8972 C CA . ASN B 1 126 ? -34.031 -11.359 -16.75 1 26.44 126 ASN B CA 1
ATOM 8973 C C . ASN B 1 126 ? -35.531 -11.344 -16.594 1 26.44 126 ASN B C 1
ATOM 8975 O O . ASN B 1 126 ? -36.281 -11.172 -17.562 1 26.44 126 ASN B O 1
ATOM 8979 N N . GLN B 1 127 ? -36.031 -11.977 -15.531 1 26.72 127 GLN B N 1
ATOM 8980 C CA . GLN B 1 127 ? -37.469 -12.172 -15.664 1 26.72 127 GLN B CA 1
ATOM 8981 C C . GLN B 1 127 ? -38.219 -10.844 -15.602 1 26.72 127 GLN B C 1
ATOM 8983 O O . GLN B 1 127 ? -39.25 -10.672 -16.266 1 26.72 127 GLN B O 1
ATOM 8988 N N . SER B 1 128 ? -37.875 -10.031 -14.633 1 27.36 128 SER B N 1
ATOM 8989 C CA . SER B 1 128 ? -38.875 -8.977 -14.375 1 27.36 128 SER B CA 1
ATOM 8990 C C . SER B 1 128 ? -38.812 -7.898 -15.453 1 27.36 128 SER B C 1
ATOM 8992 O O . SER B 1 128 ? -39.531 -6.898 -15.375 1 27.36 128 SER B O 1
ATOM 8994 N N . LEU B 1 129 ? -37.906 -8.086 -16.438 1 27.44 129 LEU B N 1
ATOM 8995 C CA . LEU B 1 129 ? -37.875 -6.961 -17.359 1 27.44 129 LEU B CA 1
ATOM 8996 C C . LEU B 1 129 ? -39.094 -7.004 -18.312 1 27.44 129 LEU B C 1
ATOM 8998 O O . LEU B 1 129 ? -39.25 -6.133 -19.172 1 27.44 129 LEU B O 1
ATOM 9002 N N . ASN B 1 130 ? -39.75 -8.117 -18.516 1 26.98 130 ASN B N 1
ATOM 9003 C CA . ASN B 1 130 ? -40.688 -8.039 -19.625 1 26.98 130 ASN B CA 1
ATOM 9004 C C . ASN B 1 130 ? -41.781 -6.996 -19.359 1 26.98 130 ASN B C 1
ATOM 9006 O O . ASN B 1 130 ? -42.656 -6.797 -20.188 1 26.98 130 ASN B O 1
ATOM 9010 N N . GLN B 1 131 ? -42.281 -6.941 -18.141 1 27.3 131 GLN B N 1
ATOM 9011 C CA . GLN B 1 131 ? -43.531 -6.191 -18.281 1 27.3 131 GLN B CA 1
ATOM 9012 C C . GLN B 1 131 ? -43.281 -4.789 -18.828 1 27.3 131 GLN B C 1
ATOM 9014 O O . GLN B 1 131 ? -42.125 -4.375 -18.969 1 27.3 131 GLN B O 1
ATOM 9019 N N . ASN B 1 132 ? -44.375 -3.771 -18.469 1 25.03 132 ASN B N 1
ATOM 9020 C CA . ASN B 1 132 ? -44.688 -2.436 -18.953 1 25.03 132 ASN B CA 1
ATOM 9021 C C . ASN B 1 132 ? -43.5 -1.493 -18.844 1 25.03 132 ASN B C 1
ATOM 9023 O O . ASN B 1 132 ? -42.969 -1.263 -17.766 1 25.03 132 ASN B O 1
ATOM 9027 N N . THR B 1 133 ? -42.688 -1.432 -19.812 1 28.03 133 THR B N 1
ATOM 9028 C CA . THR B 1 133 ? -41.688 -0.41 -20.125 1 28.03 133 THR B CA 1
ATOM 9029 C C . THR B 1 133 ? -42.188 0.978 -19.75 1 28.03 133 THR B C 1
ATOM 9031 O O . THR B 1 133 ? -42.531 1.771 -20.641 1 28.03 133 THR B O 1
ATOM 9034 N N . GLU B 1 134 ? -43.312 1.091 -18.984 1 26.91 134 GLU B N 1
ATOM 9035 C CA . GLU B 1 134 ? -43.656 2.467 -18.641 1 26.91 134 GLU B CA 1
ATOM 9036 C C . GLU B 1 134 ? -42.406 3.24 -18.203 1 26.91 134 GLU B C 1
ATOM 9038 O O . GLU B 1 134 ? -41.531 2.688 -17.531 1 26.91 134 GLU B O 1
ATOM 9043 N N . GLN B 1 135 ? -42 4.328 -18.969 1 28.72 135 GLN B N 1
ATOM 9044 C CA . GLN B 1 135 ? -41.062 5.426 -18.719 1 28.72 135 GLN B CA 1
ATOM 9045 C C . GLN B 1 135 ? -40.938 5.727 -17.219 1 28.72 135 GLN B C 1
ATOM 9047 O O . GLN B 1 135 ? -41.812 6.398 -16.656 1 28.72 135 GLN B O 1
ATOM 9052 N N . VAL B 1 136 ? -40.719 4.816 -16.453 1 30.3 136 VAL B N 1
ATOM 9053 C CA . VAL B 1 136 ? -40.5 5.254 -15.086 1 30.3 136 VAL B CA 1
ATOM 9054 C C . VAL B 1 136 ? -39.562 6.457 -15.07 1 30.3 136 VAL B C 1
ATOM 9056 O O . VAL B 1 136 ? -38.406 6.355 -15.461 1 30.3 136 VAL B O 1
ATOM 9059 N N . LEU B 1 137 ? -39.875 7.684 -15.359 1 30.98 137 LEU B N 1
ATOM 9060 C CA . LEU B 1 137 ? -39.25 8.984 -15.133 1 30.98 137 LEU B CA 1
ATOM 9061 C C . LEU B 1 137 ? -38.312 8.922 -13.945 1 30.98 137 LEU B C 1
ATOM 9063 O O . LEU B 1 137 ? -38.594 8.266 -12.945 1 30.98 137 LEU B O 1
ATOM 9067 N N . MET B 1 138 ? -36.938 9.102 -14.078 1 38.81 138 MET B N 1
ATOM 9068 C CA . MET B 1 138 ? -35.719 9.328 -13.297 1 38.81 138 MET B CA 1
ATOM 9069 C C . MET B 1 138 ? -36.062 9.977 -11.961 1 38.81 138 MET B C 1
ATOM 9071 O O . MET B 1 138 ? -35.219 9.961 -11.039 1 38.81 138 MET B O 1
ATOM 9075 N N . ASP B 1 139 ? -37.062 10.781 -11.82 1 40.88 139 ASP B N 1
ATOM 9076 C CA . ASP B 1 139 ? -37.438 11.742 -10.797 1 40.88 139 ASP B CA 1
ATOM 9077 C C . ASP B 1 139 ? -37.781 11.047 -9.477 1 40.88 139 ASP B C 1
ATOM 9079 O O . ASP B 1 139 ? -37.688 11.648 -8.406 1 40.88 139 ASP B O 1
ATOM 9083 N N . ASP B 1 140 ? -38.344 9.625 -9.383 1 50.44 140 ASP B N 1
ATOM 9084 C CA . ASP B 1 140 ? -39.031 9.281 -8.148 1 50.44 140 ASP B CA 1
ATOM 9085 C C . ASP B 1 140 ? -38.312 8.164 -7.402 1 50.44 140 ASP B C 1
ATOM 9087 O O . ASP B 1 140 ? -38.938 7.367 -6.703 1 50.44 140 ASP B O 1
ATOM 9091 N N . PHE B 1 141 ? -37.062 7.867 -7.637 1 61.94 141 PHE B N 1
ATOM 9092 C CA . PHE B 1 141 ? -36.531 6.828 -6.77 1 61.94 141 PHE B CA 1
ATOM 9093 C C . PHE B 1 141 ? -36.438 7.316 -5.332 1 61.94 141 PHE B C 1
ATOM 9095 O O . PHE B 1 141 ? -35.75 8.305 -5.051 1 61.94 141 PHE B O 1
ATOM 9102 N N . LYS B 1 142 ? -37.312 6.75 -4.531 1 75.12 142 LYS B N 1
ATOM 9103 C CA . LYS B 1 142 ? -37.25 7.043 -3.102 1 75.12 142 LYS B CA 1
ATOM 9104 C C . LYS B 1 142 ? -37.156 5.762 -2.281 1 75.12 142 LYS B C 1
ATOM 9106 O O . LYS B 1 142 ? -37.875 4.801 -2.539 1 75.12 142 LYS B O 1
ATOM 9111 N N . PHE B 1 143 ? -36.156 5.668 -1.486 1 85.31 143 PHE B N 1
ATOM 9112 C CA . PHE B 1 143 ? -36.031 4.531 -0.582 1 85.31 143 PHE B CA 1
ATOM 9113 C C . PHE B 1 143 ? -37.281 4.371 0.262 1 85.31 143 PHE B C 1
ATOM 9115 O O . PHE B 1 143 ? -38 5.348 0.55 1 85.31 143 PHE B O 1
ATOM 9122 N N . GLY B 1 144 ? -37.531 3.084 0.481 1 84.62 144 GLY B N 1
ATOM 9123 C CA . GLY B 1 144 ? -38.438 2.865 1.589 1 84.62 144 GLY B CA 1
ATOM 9124 C C . GLY B 1 144 ? -37.875 3.258 2.934 1 84.62 144 GLY B C 1
ATOM 9125 O O . GLY B 1 144 ? -37.375 4.371 3.094 1 84.62 144 GLY B O 1
ATOM 9126 N N . ASP B 1 145 ? -37.938 2.363 3.877 1 88.06 145 ASP B N 1
ATOM 9127 C CA . ASP B 1 145 ? -37.375 2.6 5.203 1 88.06 145 ASP B CA 1
ATOM 9128 C C . ASP B 1 145 ? -35.875 2.365 5.207 1 88.06 145 ASP B C 1
ATOM 9130 O O . ASP B 1 145 ? -35.344 1.634 4.363 1 88.06 145 ASP B O 1
ATOM 9134 N N . LEU B 1 146 ? -35.281 3.057 6.109 1 90.94 146 LEU B N 1
ATOM 9135 C CA . LEU B 1 146 ? -33.844 2.842 6.316 1 90.94 146 LEU B CA 1
ATOM 9136 C C . LEU B 1 146 ? -33.594 1.818 7.422 1 90.94 146 LEU B C 1
ATOM 9138 O O . LEU B 1 146 ? -34.156 1.942 8.516 1 90.94 146 LEU B O 1
ATOM 9142 N N . ILE B 1 147 ? -32.906 0.803 7.094 1 94.81 147 ILE B N 1
ATOM 9143 C CA . ILE B 1 147 ? -32.5 -0.206 8.062 1 94.81 147 ILE B CA 1
ATOM 9144 C C . ILE B 1 147 ? -31 -0.068 8.336 1 94.81 147 ILE B C 1
ATOM 9146 O O . ILE B 1 147 ? -30.172 -0.232 7.434 1 94.81 147 ILE B O 1
ATOM 9150 N N . VAL B 1 148 ? -30.672 0.243 9.555 1 94.12 148 VAL B N 1
ATOM 9151 C CA . VAL B 1 148 ? -29.281 0.364 9.977 1 94.12 148 VAL B CA 1
ATOM 9152 C C . VAL B 1 148 ? -28.844 -0.915 10.688 1 94.12 148 VAL B C 1
ATOM 9154 O O . VAL B 1 148 ? -29.516 -1.387 11.602 1 94.12 148 VAL B O 1
ATOM 9157 N N . VAL B 1 149 ? -27.734 -1.493 10.211 1 97.12 149 VAL B N 1
ATOM 9158 C CA . VAL B 1 149 ? -27.234 -2.729 10.805 1 97.12 149 VAL B CA 1
ATOM 9159 C C . VAL B 1 149 ? -25.828 -2.508 11.352 1 97.12 149 VAL B C 1
ATOM 9161 O O . VAL B 1 149 ? -24.938 -2.07 10.625 1 97.12 149 VAL B O 1
ATOM 9164 N N . SER B 1 150 ? -25.609 -2.695 12.594 1 94.88 150 SER B N 1
ATOM 9165 C CA . SER B 1 150 ? -24.297 -2.621 13.234 1 94.88 150 SER B CA 1
ATOM 9166 C C . SER B 1 150 ? -24.047 -3.834 14.125 1 94.88 150 SER B C 1
ATOM 9168 O O . SER B 1 150 ? -24.969 -4.621 14.375 1 94.88 150 SER B O 1
ATOM 9170 N N . ASN B 1 151 ? -22.812 -3.986 14.523 1 94.06 151 ASN B N 1
ATOM 9171 C CA . ASN B 1 151 ? -22.469 -5.133 15.359 1 94.06 151 ASN B CA 1
ATOM 9172 C C . ASN B 1 151 ? -23.297 -5.156 16.641 1 94.06 151 ASN B C 1
ATOM 9174 O O . ASN B 1 151 ? -23.734 -6.219 17.078 1 94.06 151 ASN B O 1
ATOM 9178 N N . ARG B 1 152 ? -23.453 -3.922 17.219 1 92.06 152 ARG B N 1
ATOM 9179 C CA . ARG B 1 152 ? -24.188 -3.828 18.469 1 92.06 152 ARG B CA 1
ATOM 9180 C C . ARG B 1 152 ? -25.344 -2.844 18.344 1 92.06 152 ARG B C 1
ATOM 9182 O O . ARG B 1 152 ? -25.281 -1.888 17.578 1 92.06 152 ARG B O 1
ATOM 9189 N N . LEU B 1 153 ? -26.344 -3.117 19.156 1 90.75 153 LEU B N 1
ATOM 9190 C CA . LEU B 1 153 ? -27.406 -2.135 19.312 1 90.75 153 LEU B CA 1
ATOM 9191 C C . LEU B 1 153 ? -26.906 -0.882 20.016 1 90.75 153 LEU B C 1
ATOM 9193 O O . LEU B 1 153 ? -25.906 -0.937 20.75 1 90.75 153 LEU B O 1
ATOM 9197 N N . PRO B 1 154 ? -27.469 0.218 19.75 1 85.44 154 PRO B N 1
ATOM 9198 C CA . PRO B 1 154 ? -27 1.47 20.344 1 85.44 154 PRO B CA 1
ATOM 9199 C C . PRO B 1 154 ? -27.391 1.606 21.812 1 85.44 154 PRO B C 1
ATOM 9201 O O . PRO B 1 154 ? -27.688 2.713 22.281 1 85.44 154 PRO B O 1
ATOM 9204 N N . MET B 1 155 ? -27.703 0.388 22.484 1 82.75 155 MET B N 1
ATOM 9205 C CA . MET B 1 155 ? -28.094 0.362 23.891 1 82.75 155 MET B CA 1
ATOM 9206 C C . MET B 1 155 ? -27.406 -0.792 24.625 1 82.75 155 MET B C 1
ATOM 9208 O O . MET B 1 155 ? -27.156 -1.843 24.031 1 82.75 155 MET B O 1
ATOM 9212 N N . THR B 1 156 ? -27.078 -0.453 25.797 1 82.94 156 THR B N 1
ATOM 9213 C CA . THR B 1 156 ? -26.625 -1.521 26.688 1 82.94 156 THR B CA 1
ATOM 9214 C C . THR B 1 156 ? -27.797 -2.049 27.516 1 82.94 156 THR B C 1
ATOM 9216 O O . THR B 1 156 ? -28.578 -1.268 28.047 1 82.94 156 THR B O 1
ATOM 9219 N N . ILE B 1 157 ? -27.922 -3.32 27.594 1 86.25 157 ILE B N 1
ATOM 9220 C CA . ILE B 1 157 ? -29.062 -3.961 28.234 1 86.25 157 ILE B CA 1
ATOM 9221 C C . ILE B 1 157 ? -28.594 -4.758 29.453 1 86.25 157 ILE B C 1
ATOM 9223 O O . ILE B 1 157 ? -27.641 -5.527 29.375 1 86.25 157 ILE B O 1
ATOM 9227 N N . SER B 1 158 ? -29.172 -4.441 30.547 1 84.31 158 SER B N 1
ATOM 9228 C CA . SER B 1 158 ? -28.906 -5.203 31.766 1 84.31 158 SER B CA 1
ATOM 9229 C C . SER B 1 158 ? -30.203 -5.602 32.469 1 84.31 158 SER B C 1
ATOM 9231 O O . SER B 1 158 ? -31.25 -5.012 32.219 1 84.31 158 SER B O 1
ATOM 9233 N N . ARG B 1 159 ? -30.219 -6.66 33.219 1 82.5 159 ARG B N 1
ATOM 9234 C CA . ARG B 1 159 ? -31.375 -7.09 34 1 82.5 159 ARG B CA 1
ATOM 9235 C C . ARG B 1 159 ? -31.703 -6.109 35.125 1 82.5 159 ARG B C 1
ATOM 9237 O O . ARG B 1 159 ? -30.797 -5.57 35.75 1 82.5 159 ARG B O 1
ATOM 9244 N N . ASN B 1 160 ? -32.969 -5.836 35.125 1 77.38 160 ASN B N 1
ATOM 9245 C CA . ASN B 1 160 ? -33.406 -5.016 36.25 1 77.38 160 ASN B CA 1
ATOM 9246 C C . ASN B 1 160 ? -33.312 -5.781 37.594 1 77.38 160 ASN B C 1
ATOM 9248 O O . ASN B 1 160 ? -33.969 -6.805 37.75 1 77.38 160 ASN B O 1
ATOM 9252 N N . PRO B 1 161 ? -32.469 -5.438 38.438 1 69.88 161 PRO B N 1
ATOM 9253 C CA . PRO B 1 161 ? -32.344 -6.18 39.719 1 69.88 161 PRO B CA 1
ATOM 9254 C C . PRO B 1 161 ? -33.656 -6.223 40.5 1 69.88 161 PRO B C 1
ATOM 9256 O O . PRO B 1 161 ? -33.875 -7.145 41.281 1 69.88 161 PRO B O 1
ATOM 9259 N N . ASN B 1 162 ? -34.562 -5.172 40.344 1 62.88 162 ASN B N 1
ATOM 9260 C CA . ASN B 1 162 ? -35.781 -5.09 41.125 1 62.88 162 ASN B CA 1
ATOM 9261 C C . ASN B 1 162 ? -36.906 -5.895 40.5 1 62.88 162 ASN B C 1
ATOM 9263 O O . ASN B 1 162 ? -38.031 -5.953 41.031 1 62.88 162 ASN B O 1
ATOM 9267 N N . SER B 1 163 ? -36.812 -6.359 39.219 1 54.91 163 SER B N 1
ATOM 9268 C CA . SER B 1 163 ? -37.875 -7.105 38.594 1 54.91 163 SER B CA 1
ATOM 9269 C C . SER B 1 163 ? -37.969 -8.531 39.125 1 54.91 163 SER B C 1
ATOM 9271 O O . SER B 1 163 ? -36.938 -9.234 39.188 1 54.91 163 SER B O 1
ATOM 9273 N N . VAL B 1 164 ? -38.906 -8.836 40.062 1 41.97 164 VAL B N 1
ATOM 9274 C CA . VAL B 1 164 ? -39.219 -10.125 40.656 1 41.97 164 VAL B CA 1
ATOM 9275 C C . VAL B 1 164 ? -39.562 -11.133 39.562 1 41.97 164 VAL B C 1
ATOM 9277 O O . VAL B 1 164 ? -40.531 -10.961 38.844 1 41.97 164 VAL B O 1
ATOM 9280 N N . ILE B 1 165 ? -38.812 -11.625 38.75 1 41.72 165 ILE B N 1
ATOM 9281 C CA . ILE B 1 165 ? -39.156 -12.758 37.906 1 41.72 165 ILE B CA 1
ATOM 9282 C C . ILE B 1 165 ? -39.906 -13.805 38.75 1 41.72 165 ILE B C 1
ATOM 9284 O O . ILE B 1 165 ? -39.375 -14.32 39.719 1 41.72 165 ILE B O 1
ATOM 9288 N N . ILE B 1 166 ? -41.25 -13.844 38.75 1 33.12 166 ILE B N 1
ATOM 9289 C CA . ILE B 1 166 ? -42.062 -14.93 39.312 1 33.12 166 ILE B CA 1
ATOM 9290 C C . ILE B 1 166 ? -41.656 -16.25 38.688 1 33.12 166 ILE B C 1
ATOM 9292 O O . ILE B 1 166 ? -41.875 -16.469 37.5 1 33.12 166 ILE B O 1
ATOM 9296 N N . HIS B 1 167 ? -40.531 -16.781 38.844 1 31.73 167 HIS B N 1
ATOM 9297 C CA . HIS B 1 167 ? -40.281 -18.188 38.5 1 31.73 167 HIS B CA 1
ATOM 9298 C C . HIS B 1 167 ? -41.344 -19.094 39.125 1 31.73 167 HIS B C 1
ATOM 9300 O O . HIS B 1 167 ? -41.625 -18.984 40.312 1 31.73 167 HIS B O 1
ATOM 9306 N N . GLY B 1 168 ? -42.5 -19.406 38.438 1 25.98 168 GLY B N 1
ATOM 9307 C CA . GLY B 1 168 ? -43.312 -20.516 38.906 1 25.98 168 GLY B CA 1
ATOM 9308 C C . GLY B 1 168 ? -42.469 -21.734 39.281 1 25.98 168 GLY B C 1
ATOM 9309 O O . GLY B 1 168 ? -41.906 -22.391 38.406 1 25.98 168 GLY B O 1
ATOM 9310 N N . ASN B 1 169 ? -41.781 -21.688 40.344 1 24.06 169 ASN B N 1
ATOM 9311 C CA . ASN B 1 169 ? -41.188 -22.875 40.969 1 24.06 169 ASN B CA 1
ATOM 9312 C C . ASN B 1 169 ? -42.25 -23.938 41.25 1 24.06 169 ASN B C 1
ATOM 9314 O O . ASN B 1 169 ? -43.156 -23.734 42.031 1 24.06 169 ASN B O 1
ATOM 9318 N N . SER B 1 170 ? -42.844 -24.578 40.219 1 22.55 170 SER B N 1
ATOM 9319 C CA . SER B 1 170 ? -43.438 -25.828 40.688 1 22.55 170 SER B CA 1
ATOM 9320 C C . SER B 1 170 ? -42.438 -26.625 41.531 1 22.55 170 SER B C 1
ATOM 9322 O O . SER B 1 170 ? -41.406 -27.094 41.031 1 22.55 170 SER B O 1
ATOM 9324 N N . ASN B 1 171 ? -42.312 -26.203 42.781 1 20.2 171 ASN B N 1
ATOM 9325 C CA . ASN B 1 171 ? -41.625 -26.875 43.875 1 20.2 171 ASN B CA 1
ATOM 9326 C C . ASN B 1 171 ? -42.188 -28.266 44.125 1 20.2 171 ASN B C 1
ATOM 9328 O O . ASN B 1 171 ? -43.375 -28.406 44.469 1 20.2 171 ASN B O 1
ATOM 9332 N N . SER B 1 172 ? -42.031 -29.203 43.219 1 19 172 SER B N 1
ATOM 9333 C CA . SER B 1 172 ? -42.219 -30.516 43.875 1 19 172 SER B CA 1
ATOM 9334 C C . SER B 1 172 ? -41.438 -30.609 45.156 1 19 172 SER B C 1
ATOM 9336 O O . SER B 1 172 ? -40.281 -30.219 45.25 1 19 172 SER B O 1
ATOM 9338 N N . SER B 1 173 ? -42.219 -30.656 46.281 1 17.91 173 SER B N 1
ATOM 9339 C CA . SER B 1 173 ? -42.062 -30.797 47.75 1 17.91 173 SER B CA 1
ATOM 9340 C C . SER B 1 173 ? -41.25 -32.031 48.094 1 17.91 173 SER B C 1
ATOM 9342 O O . SER B 1 173 ? -41.219 -32.469 49.25 1 17.91 173 SER B O 1
ATOM 9344 N N . HIS B 1 174 ? -40.156 -32.344 47.406 1 17.11 174 HIS B N 1
ATOM 9345 C CA . HIS B 1 174 ? -39.656 -33.469 48.188 1 17.11 174 HIS B CA 1
ATOM 9346 C C . HIS B 1 174 ? -39.375 -33.094 49.625 1 17.11 174 HIS B C 1
ATOM 9348 O O . HIS B 1 174 ? -39.188 -31.922 49.938 1 17.11 174 HIS B O 1
ATOM 9354 N N . GLY B 1 175 ? -39.25 -34.062 50.656 1 15.81 175 GLY B N 1
ATOM 9355 C CA . GLY B 1 175 ? -39.562 -34.438 52.031 1 15.81 175 GLY B CA 1
ATOM 9356 C C . GLY B 1 175 ? -38.656 -33.75 53.031 1 15.81 175 GLY B C 1
ATOM 9357 O O . GLY B 1 175 ? -39.156 -33.125 54 1 15.81 175 GLY B O 1
ATOM 9358 N N . MET B 1 176 ? -37.406 -34.188 53.469 1 16.44 176 MET B N 1
ATOM 9359 C CA . MET B 1 176 ? -37.469 -34.625 54.844 1 16.44 176 MET B CA 1
ATOM 9360 C C . MET B 1 176 ? -37.531 -33.438 55.781 1 16.44 176 MET B C 1
ATOM 9362 O O . MET B 1 176 ? -37.875 -32.312 55.375 1 16.44 176 MET B O 1
ATOM 9366 N N . ASP B 1 177 ? -36.656 -33.469 56.781 1 15.2 177 ASP B N 1
ATOM 9367 C CA . ASP B 1 177 ? -36.281 -33.594 58.188 1 15.2 177 ASP B CA 1
ATOM 9368 C C . ASP B 1 177 ? -35.719 -32.281 58.688 1 15.2 177 ASP B C 1
ATOM 9370 O O . ASP B 1 177 ? -34.812 -31.703 58.094 1 15.2 177 ASP B O 1
ATOM 9374 N N . SER B 1 178 ? -36.5 -31.641 59.562 1 16.09 178 SER B N 1
ATOM 9375 C CA . SER B 1 178 ? -36.5 -30.438 60.375 1 16.09 178 SER B CA 1
ATOM 9376 C C . SER B 1 178 ? -35.281 -30.406 61.312 1 16.09 178 SER B C 1
ATOM 9378 O O . SER B 1 178 ? -35.281 -31.078 62.344 1 16.09 178 SER B O 1
ATOM 9380 N N . LYS B 1 179 ? -34.125 -30.484 60.812 1 15.33 179 LYS B N 1
ATOM 9381 C CA . LYS B 1 179 ? -33.156 -30.438 61.906 1 15.33 179 LYS B CA 1
ATOM 9382 C C . LYS B 1 179 ? -33.375 -29.203 62.781 1 15.33 179 LYS B C 1
ATOM 9384 O O . LYS B 1 179 ? -33.875 -28.172 62.281 1 15.33 179 LYS B O 1
ATOM 9389 N N . LYS B 1 180 ? -32.688 -29.094 64 1 15.12 180 LYS B N 1
ATOM 9390 C CA . LYS B 1 180 ? -32.781 -28.734 65.438 1 15.12 180 LYS B CA 1
ATOM 9391 C C . LYS B 1 180 ? -32.562 -27.234 65.625 1 15.12 180 LYS B C 1
ATOM 9393 O O . LYS B 1 180 ? -32.062 -26.547 64.75 1 15.12 180 LYS B O 1
ATOM 9398 N N . GLY B 1 181 ? -31.766 -26.703 66.688 1 14.63 181 GLY B N 1
ATOM 9399 C CA . GLY B 1 181 ? -32.125 -26.094 68 1 14.63 181 GLY B CA 1
ATOM 9400 C C . GLY B 1 181 ? -31.891 -24.594 68 1 14.63 181 GLY B C 1
ATOM 9401 O O . GLY B 1 181 ? -32.812 -23.828 68.312 1 14.63 181 GLY B O 1
ATOM 9402 N N . VAL B 1 182 ? -30.609 -24.125 68.25 1 15.19 182 VAL B N 1
ATOM 9403 C CA . VAL B 1 182 ? -30.312 -23.438 69.5 1 15.19 182 VAL B CA 1
ATOM 9404 C C . VAL B 1 182 ? -30.484 -21.938 69.312 1 15.19 182 VAL B C 1
ATOM 9406 O O . VAL B 1 182 ? -30.422 -21.422 68.188 1 15.19 182 VAL B O 1
ATOM 9409 N N . SER B 1 183 ? -30.531 -21.094 70.438 1 14.3 183 SER B N 1
ATOM 9410 C CA . SER B 1 183 ? -31.281 -20.047 71.125 1 14.3 183 SER B CA 1
ATOM 9411 C C . SER B 1 183 ? -30.609 -18.688 70.938 1 14.3 183 SER B C 1
ATOM 9413 O O . SER B 1 183 ? -31.234 -17.641 71.188 1 14.3 183 SER B O 1
ATOM 9415 N N . LYS B 1 184 ? -29.422 -18.484 70.438 1 15.42 184 LYS B N 1
ATOM 9416 C CA . LYS B 1 184 ? -28.75 -17.562 71.375 1 15.42 184 LYS B CA 1
ATOM 9417 C C . LYS B 1 184 ? -29.422 -16.188 71.312 1 15.42 184 LYS B C 1
ATOM 9419 O O . LYS B 1 184 ? -29.984 -15.781 70.312 1 15.42 184 LYS B O 1
ATOM 9424 N N . ASP B 1 185 ? -29.172 -15.211 72.375 1 14.55 185 ASP B N 1
ATOM 9425 C CA . ASP B 1 185 ? -29.797 -14.258 73.312 1 14.55 185 ASP B CA 1
ATOM 9426 C C . ASP B 1 185 ? -29.75 -12.844 72.688 1 14.55 185 ASP B C 1
ATOM 9428 O O . ASP B 1 185 ? -30.781 -12.148 72.688 1 14.55 185 ASP B O 1
ATOM 9432 N N . VAL B 1 186 ? -28.578 -12.109 72.5 1 15.48 186 VAL B N 1
ATOM 9433 C CA . VAL B 1 186 ? -28.438 -11.055 73.5 1 15.48 186 VAL B CA 1
ATOM 9434 C C . VAL B 1 186 ? -29.188 -9.805 73.062 1 15.48 186 VAL B C 1
ATOM 9436 O O . VAL B 1 186 ? -29.578 -9.688 71.875 1 15.48 186 VAL B O 1
ATOM 9439 N N . HIS B 1 187 ? -28.531 -8.484 73.312 1 15.27 187 HIS B N 1
ATOM 9440 C CA . HIS B 1 187 ? -28.828 -7.375 74.188 1 15.27 187 HIS B CA 1
ATOM 9441 C C . HIS B 1 187 ? -29.5 -6.227 73.438 1 15.27 187 HIS B C 1
ATOM 9443 O O . HIS B 1 187 ? -29.359 -6.109 72.25 1 15.27 187 HIS B O 1
ATOM 9449 N N . PRO B 1 188 ? -30.031 -5.16 74.188 1 15.45 188 PRO B N 1
ATOM 9450 C CA . PRO B 1 188 ? -31.172 -4.23 74.25 1 15.45 188 PRO B CA 1
ATOM 9451 C C . PRO B 1 188 ? -30.859 -2.893 73.562 1 15.45 188 PRO B C 1
ATOM 9453 O O . PRO B 1 188 ? -31.781 -2.121 73.25 1 15.45 188 PRO B O 1
ATOM 9456 N N . GLN B 1 189 ? -29.641 -2.523 73.062 1 15.27 189 GLN B N 1
ATOM 9457 C CA . GLN B 1 189 ? -29.359 -1.176 73.562 1 15.27 189 GLN B CA 1
ATOM 9458 C C . GLN B 1 189 ? -30.266 -0.149 72.875 1 15.27 189 GLN B C 1
ATOM 9460 O O . GLN B 1 189 ? -30.766 -0.398 71.75 1 15.27 189 GLN B O 1
ATOM 9465 N N . ASN B 1 190 ? -30.281 1.181 73.438 1 14.86 190 ASN B N 1
ATOM 9466 C CA . ASN B 1 190 ? -31.156 2.291 73.75 1 14.86 190 ASN B CA 1
ATOM 9467 C C . ASN B 1 190 ? -31.328 3.262 72.625 1 14.86 190 ASN B C 1
ATOM 9469 O O . ASN B 1 190 ? -32.469 3.623 72.25 1 14.86 190 ASN B O 1
ATOM 9473 N N . LYS B 1 191 ? -30.234 4.035 72.188 1 15.77 191 LYS B N 1
ATOM 9474 C CA . LYS B 1 191 ? -30.328 5.457 72.5 1 15.77 191 LYS B CA 1
ATOM 9475 C C . LYS B 1 191 ? -31.109 6.199 71.438 1 15.77 191 LYS B C 1
ATOM 9477 O O . LYS B 1 191 ? -31.281 5.699 70.312 1 15.77 191 LYS B O 1
ATOM 9482 N N . HIS B 1 192 ? -31.094 7.691 71.375 1 15.72 192 HIS B N 1
ATOM 9483 C CA . HIS B 1 192 ? -31.922 8.891 71.438 1 15.72 192 HIS B CA 1
ATOM 9484 C C . HIS B 1 192 ? -31.953 9.586 70.062 1 15.72 192 HIS B C 1
ATOM 9486 O O . HIS B 1 192 ? -32.688 10.555 69.875 1 15.72 192 HIS B O 1
ATOM 9492 N N . ALA B 1 193 ? -31.281 9.164 68.938 1 16.17 193 ALA B N 1
ATOM 9493 C CA . ALA B 1 193 ? -30.812 10.305 68.188 1 16.17 193 ALA B CA 1
ATOM 9494 C C . ALA B 1 193 ? -31.984 11.055 67.562 1 16.17 193 ALA B C 1
ATOM 9496 O O . ALA B 1 193 ? -33 10.453 67.188 1 16.17 193 ALA B O 1
ATOM 9497 N N . ASN B 1 194 ? -31.891 12.469 67.625 1 16.59 194 ASN B N 1
ATOM 9498 C CA . ASN B 1 194 ? -32.625 13.711 67.438 1 16.59 194 ASN B CA 1
ATOM 9499 C C . ASN B 1 194 ? -33.031 13.945 66 1 16.59 194 ASN B C 1
ATOM 9501 O O . ASN B 1 194 ? -32.406 13.391 65.062 1 16.59 194 ASN B O 1
ATOM 9505 N N . HIS B 1 195 ? -33.969 14.906 65.75 1 16.48 195 HIS B N 1
ATOM 9506 C CA . HIS B 1 195 ? -35.125 15.289 64.875 1 16.48 195 HIS B CA 1
ATOM 9507 C C . HIS B 1 195 ? -34.688 16.141 63.719 1 16.48 195 HIS B C 1
ATOM 9509 O O . HIS B 1 195 ? -35.531 16.688 63 1 16.48 195 HIS B O 1
ATOM 9515 N N . SER B 1 196 ? -33.375 16.359 63.406 1 18.36 196 SER B N 1
ATOM 9516 C CA . SER B 1 196 ? -33.25 17.656 62.719 1 18.36 196 SER B CA 1
ATOM 9517 C C . SER B 1 196 ? -33.938 17.625 61.375 1 18.36 196 SER B C 1
ATOM 9519 O O . SER B 1 196 ? -34.062 16.562 60.75 1 18.36 196 SER B O 1
ATOM 9521 N N . GLN B 1 197 ? -34.656 18.797 60.938 1 17.36 197 GLN B N 1
ATOM 9522 C CA . GLN B 1 197 ? -35.688 19.281 60.031 1 17.36 197 GLN B CA 1
ATOM 9523 C C . GLN B 1 197 ? -35.125 19.438 58.625 1 17.36 197 GLN B C 1
ATOM 9525 O O . GLN B 1 197 ? -34.344 20.359 58.344 1 17.36 197 GLN B O 1
ATOM 9530 N N . GLN B 1 198 ? -34.625 18.438 57.906 1 17.2 198 GLN B N 1
ATOM 9531 C CA . GLN B 1 198 ? -33.938 18.609 56.625 1 17.2 198 GLN B CA 1
ATOM 9532 C C . GLN B 1 198 ? -34.906 19.109 55.562 1 17.2 198 GLN B C 1
ATOM 9534 O O . GLN B 1 198 ? -35.906 18.484 55.281 1 17.2 198 GLN B O 1
ATOM 9539 N N . GLN B 1 199 ? -34.844 20.453 55.25 1 18.33 199 GLN B N 1
ATOM 9540 C CA . GLN B 1 199 ? -35.625 21.188 54.25 1 18.33 199 GLN B CA 1
ATOM 9541 C C . GLN B 1 199 ? -35.375 20.656 52.844 1 18.33 199 GLN B C 1
ATOM 9543 O O . GLN B 1 199 ? -34.219 20.406 52.469 1 18.33 199 GLN B O 1
ATOM 9548 N N . GLN B 1 200 ? -36.406 20.25 52.031 1 17.78 200 GLN B N 1
ATOM 9549 C CA . GLN B 1 200 ? -36.656 19.5 50.812 1 17.78 200 GLN B CA 1
ATOM 9550 C C . GLN B 1 200 ? -36.375 20.359 49.562 1 17.78 200 GLN B C 1
ATOM 9552 O O . GLN B 1 200 ? -37.188 21.203 49.188 1 17.78 200 GLN B O 1
ATOM 9557 N N . GLN B 1 201 ? -35.219 21.078 49.469 1 19.08 201 GLN B N 1
ATOM 9558 C CA . GLN B 1 201 ? -35.125 21.922 48.281 1 19.08 201 GLN B CA 1
ATOM 9559 C C . GLN B 1 201 ? -35.281 21.094 47.031 1 19.08 201 GLN B C 1
ATOM 9561 O O . GLN B 1 201 ? -34.75 20 46.938 1 19.08 201 GLN B O 1
ATOM 9566 N N . HIS B 1 202 ? -36.25 21.438 46.062 1 18.77 202 HIS B N 1
ATOM 9567 C CA . HIS B 1 202 ? -36.844 20.922 44.844 1 18.77 202 HIS B CA 1
ATOM 9568 C C . HIS B 1 202 ? -35.844 20.969 43.688 1 18.77 202 HIS B C 1
ATOM 9570 O O . HIS B 1 202 ? -35.531 22.047 43.188 1 18.77 202 HIS B O 1
ATOM 9576 N N . THR B 1 203 ? -34.719 20.328 43.688 1 20.47 203 THR B N 1
ATOM 9577 C CA . THR B 1 203 ? -33.75 20.359 42.594 1 20.47 203 THR B CA 1
ATOM 9578 C C . THR B 1 203 ? -34.375 19.906 41.281 1 20.47 203 THR B C 1
ATOM 9580 O O . THR B 1 203 ? -35.094 18.906 41.25 1 20.47 203 THR B O 1
ATOM 9583 N N . PRO B 1 204 ? -34.406 20.797 40.219 1 22.22 204 PRO B N 1
ATOM 9584 C CA . PRO B 1 204 ? -35.062 20.609 38.938 1 22.22 204 PRO B CA 1
ATOM 9585 C C . PRO B 1 204 ? -34.688 19.281 38.281 1 22.22 204 PRO B C 1
ATOM 9587 O O . PRO B 1 204 ? -33.594 18.75 38.531 1 22.22 204 PRO B O 1
ATOM 9590 N N . GLN B 1 205 ? -35.719 18.531 37.812 1 20.52 205 GLN B N 1
ATOM 9591 C CA . GLN B 1 205 ? -35.875 17.172 37.312 1 20.52 205 GLN B CA 1
ATOM 9592 C C . GLN B 1 205 ? -35.031 16.953 36.031 1 20.52 205 GLN B C 1
ATOM 9594 O O . GLN B 1 205 ? -35.156 17.703 35.062 1 20.52 205 GLN B O 1
ATOM 9599 N N . GLN B 1 206 ? -33.812 16.516 36.125 1 24.05 206 GLN B N 1
ATOM 9600 C CA . GLN B 1 206 ? -32.969 15.891 35.125 1 24.05 206 GLN B CA 1
ATOM 9601 C C . GLN B 1 206 ? -33.781 14.984 34.188 1 24.05 206 GLN B C 1
ATOM 9603 O O . GLN B 1 206 ? -34.75 14.359 34.656 1 24.05 206 GLN B O 1
ATOM 9608 N N . SER B 1 207 ? -33.875 15.273 32.906 1 27.52 207 SER B N 1
ATOM 9609 C CA . SER B 1 207 ? -34.656 14.438 31.969 1 27.52 207 SER B CA 1
ATOM 9610 C C . SER B 1 207 ? -34.5 12.961 32.312 1 27.52 207 SER B C 1
ATOM 9612 O O . SER B 1 207 ? -33.406 12.453 32.469 1 27.52 207 SER B O 1
ATOM 9614 N N . PRO B 1 208 ? -35.438 12.367 33.031 1 27.31 208 PRO B N 1
ATOM 9615 C CA . PRO B 1 208 ? -35.375 11.008 33.562 1 27.31 208 PRO B CA 1
ATOM 9616 C C . PRO B 1 208 ? -34.938 9.977 32.531 1 27.31 208 PRO B C 1
ATOM 9618 O O . PRO B 1 208 ? -35.156 10.18 31.328 1 27.31 208 PRO B O 1
ATOM 9621 N N . GLN B 1 209 ? -33.906 9.312 32.75 1 32.59 209 GLN B N 1
ATOM 9622 C CA . GLN B 1 209 ? -33.719 7.984 32.188 1 32.59 209 GLN B CA 1
ATOM 9623 C C . GLN B 1 209 ? -35.062 7.285 31.984 1 32.59 209 GLN B C 1
ATOM 9625 O O . GLN B 1 209 ? -35.906 7.25 32.906 1 32.59 209 GLN B O 1
ATOM 9630 N N . MET B 1 210 ? -35.719 7.438 30.875 1 34.03 210 MET B N 1
ATOM 9631 C CA . MET B 1 210 ? -36.938 6.684 30.672 1 34.03 210 MET B CA 1
ATOM 9632 C C . MET B 1 210 ? -36.875 5.34 31.375 1 34.03 210 MET B C 1
ATOM 9634 O O . MET B 1 210 ? -36.344 4.371 30.859 1 34.03 210 MET B O 1
ATOM 9638 N N . GLN B 1 211 ? -36.531 5.301 32.688 1 35.34 211 GLN B N 1
ATOM 9639 C CA . GLN B 1 211 ? -36.781 4.09 33.469 1 35.34 211 GLN B CA 1
ATOM 9640 C C . GLN B 1 211 ? -38.25 3.682 33.375 1 35.34 211 GLN B C 1
ATOM 9642 O O . GLN B 1 211 ? -39.094 4.32 34 1 35.34 211 GLN B O 1
ATOM 9647 N N . ASP B 1 212 ? -38.75 3.373 32.281 1 37.78 212 ASP B N 1
ATOM 9648 C CA . ASP B 1 212 ? -40.031 2.688 32.438 1 37.78 212 ASP B CA 1
ATOM 9649 C C . ASP B 1 212 ? -39.938 1.575 33.469 1 37.78 212 ASP B C 1
ATOM 9651 O O . ASP B 1 212 ? -39.188 0.613 33.312 1 37.78 212 ASP B O 1
ATOM 9655 N N . HIS B 1 213 ? -40.219 1.708 34.688 1 45.5 213 HIS B N 1
ATOM 9656 C CA . HIS B 1 213 ? -40.312 0.894 35.906 1 45.5 213 HIS B CA 1
ATOM 9657 C C . HIS B 1 213 ? -40.875 -0.483 35.594 1 45.5 213 HIS B C 1
ATOM 9659 O O . HIS B 1 213 ? -40.75 -1.405 36.406 1 45.5 213 HIS B O 1
ATOM 9665 N N . SER B 1 214 ? -41.594 -0.659 34.531 1 53.88 214 SER B N 1
ATOM 9666 C CA . SER B 1 214 ? -42.344 -1.912 34.438 1 53.88 214 SER B CA 1
ATOM 9667 C C . SER B 1 214 ? -41.562 -2.957 33.656 1 53.88 214 SER B C 1
ATOM 9669 O O . SER B 1 214 ? -42 -4.105 33.531 1 53.88 214 SER B O 1
ATOM 9671 N N . SER B 1 215 ? -40.344 -2.65 33.125 1 65.94 215 SER B N 1
ATOM 9672 C CA . SER B 1 215 ? -39.688 -3.648 32.281 1 65.94 215 SER B CA 1
ATOM 9673 C C . SER B 1 215 ? -38.594 -4.398 33.031 1 65.94 215 SER B C 1
ATOM 9675 O O . SER B 1 215 ? -38.062 -3.877 34 1 65.94 215 SER B O 1
ATOM 9677 N N . ASN B 1 216 ? -38.469 -5.719 32.844 1 79.81 216 ASN B N 1
ATOM 9678 C CA . ASN B 1 216 ? -37.5 -6.602 33.469 1 79.81 216 ASN B CA 1
ATOM 9679 C C . ASN B 1 216 ? -36.062 -6.246 33 1 79.81 216 ASN B C 1
ATOM 9681 O O . ASN B 1 216 ? -35.094 -6.828 33.5 1 79.81 216 ASN B O 1
ATOM 9685 N N . PHE B 1 217 ? -36.062 -5.105 32.156 1 86.12 217 PHE B N 1
ATOM 9686 C CA . PHE B 1 217 ? -34.75 -4.777 31.625 1 86.12 217 PHE B CA 1
ATOM 9687 C C . PHE B 1 217 ? -34.438 -3.293 31.797 1 86.12 217 PHE B C 1
ATOM 9689 O O . PHE B 1 217 ? -35.375 -2.471 31.859 1 86.12 217 PHE B O 1
ATOM 9696 N N . ILE B 1 218 ? -33.156 -3.008 31.984 1 85 218 ILE B N 1
ATOM 9697 C CA . ILE B 1 218 ? -32.656 -1.636 32 1 85 218 ILE B CA 1
ATOM 9698 C C . ILE B 1 218 ? -31.938 -1.322 30.703 1 85 218 ILE B C 1
ATOM 9700 O O . ILE B 1 218 ? -31.062 -2.078 30.281 1 85 218 ILE B O 1
ATOM 9704 N N . PHE B 1 219 ? -32.438 -0.248 30.094 1 85.12 219 PHE B N 1
ATOM 9705 C CA . PHE B 1 219 ? -31.844 0.161 28.828 1 85.12 219 PHE B CA 1
ATOM 9706 C C . PHE B 1 219 ? -31.062 1.451 28.984 1 85.12 219 PHE B C 1
ATOM 9708 O O . PHE B 1 219 ? -31.547 2.42 29.578 1 85.12 219 PHE B O 1
ATOM 9715 N N . LYS B 1 220 ? -29.734 1.395 28.609 1 79.19 220 LYS B N 1
ATOM 9716 C CA . LYS B 1 220 ? -28.906 2.588 28.625 1 79.19 220 LYS B CA 1
ATOM 9717 C C . LYS B 1 220 ? -28.328 2.881 27.25 1 79.19 220 LYS B C 1
ATOM 9719 O O . LYS B 1 220 ? -27.797 1.982 26.578 1 79.19 220 LYS B O 1
ATOM 9724 N N . LYS B 1 221 ? -28.406 4.133 26.875 1 75.44 221 LYS B N 1
ATOM 9725 C CA . LYS B 1 221 ? -27.875 4.523 25.562 1 75.44 221 LYS B CA 1
ATOM 9726 C C . LYS B 1 221 ? -26.359 4.402 25.516 1 75.44 221 LYS B C 1
ATOM 9728 O O . LYS B 1 221 ? -25.672 4.789 26.469 1 75.44 221 LYS B O 1
ATOM 9733 N N . SER B 1 222 ? -25.906 3.881 24.422 1 71.69 222 SER B N 1
ATOM 9734 C CA . SER B 1 222 ? -24.453 3.705 24.266 1 71.69 222 SER B CA 1
ATOM 9735 C C . SER B 1 222 ? -23.797 4.98 23.734 1 71.69 222 SER B C 1
ATOM 9737 O O . SER B 1 222 ? -24.453 5.797 23.078 1 71.69 222 SER B O 1
ATOM 9739 N N . SER B 1 223 ? -22.594 5.289 24.109 1 59.12 223 SER B N 1
ATOM 9740 C CA . SER B 1 223 ? -21.844 6.488 23.75 1 59.12 223 SER B CA 1
ATOM 9741 C C . SER B 1 223 ? -21.094 6.305 22.438 1 59.12 223 SER B C 1
ATOM 9743 O O . SER B 1 223 ? -20.344 7.188 22.016 1 59.12 223 SER B O 1
ATOM 9745 N N . GLY B 1 224 ? -21.453 5.48 21.516 1 63.59 224 GLY B N 1
ATOM 9746 C CA . GLY B 1 224 ? -20.625 5.266 20.344 1 63.59 224 GLY B CA 1
ATOM 9747 C C . GLY B 1 224 ? -20.844 6.312 19.266 1 63.59 224 GLY B C 1
ATOM 9748 O O . GLY B 1 224 ? -21.906 6.926 19.188 1 63.59 224 GLY B O 1
ATOM 9749 N N . GLY B 1 225 ? -19.797 6.688 18.516 1 62.25 225 GLY B N 1
ATOM 9750 C CA . GLY B 1 225 ? -19.797 7.684 17.453 1 62.25 225 GLY B CA 1
ATOM 9751 C C . GLY B 1 225 ? -20.891 7.461 16.438 1 62.25 225 GLY B C 1
ATOM 9752 O O . GLY B 1 225 ? -21.547 8.414 15.984 1 62.25 225 GLY B O 1
ATOM 9753 N N . LEU B 1 226 ? -21.156 6.199 16.188 1 69.12 226 LEU B N 1
ATOM 9754 C CA . LEU B 1 226 ? -22.188 5.875 15.195 1 69.12 226 LEU B CA 1
ATOM 9755 C C . LEU B 1 226 ? -23.578 6.266 15.703 1 69.12 226 LEU B C 1
ATOM 9757 O O . LEU B 1 226 ? -24.391 6.789 14.945 1 69.12 226 LEU B O 1
ATOM 9761 N N . VAL B 1 227 ? -23.797 6.039 16.969 1 69.31 227 VAL B N 1
ATOM 9762 C CA . VAL B 1 227 ? -25.094 6.348 17.562 1 69.31 227 VAL B CA 1
ATOM 9763 C C . VAL B 1 227 ? -25.344 7.852 17.5 1 69.31 227 VAL B C 1
ATOM 9765 O O . VAL B 1 227 ? -26.422 8.281 17.078 1 69.31 227 VAL B O 1
ATOM 9768 N N . THR B 1 228 ? -24.344 8.555 17.781 1 64.62 228 THR B N 1
ATOM 9769 C CA . THR B 1 228 ? -24.453 10.008 17.75 1 64.62 228 THR B CA 1
ATOM 9770 C C . THR B 1 228 ? -24.688 10.508 16.328 1 64.62 228 THR B C 1
ATOM 9772 O O . THR B 1 228 ? -25.5 11.406 16.109 1 64.62 228 THR B O 1
ATOM 9775 N N . ALA B 1 229 ? -24 9.883 15.477 1 65.94 229 ALA B N 1
ATOM 9776 C CA . ALA B 1 229 ? -24.094 10.305 14.078 1 65.94 229 ALA B CA 1
ATOM 9777 C C . ALA B 1 229 ? -25.484 10.039 13.516 1 65.94 229 ALA B C 1
ATOM 9779 O O . ALA B 1 229 ? -26.062 10.906 12.859 1 65.94 229 ALA B O 1
ATOM 9780 N N . LEU B 1 230 ? -26.062 8.945 13.836 1 72.38 230 LEU B N 1
ATOM 9781 C CA . LEU B 1 230 ? -27.328 8.547 13.234 1 72.38 230 LEU B CA 1
ATOM 9782 C C . LEU B 1 230 ? -28.516 9.211 13.938 1 72.38 230 LEU B C 1
ATOM 9784 O O . LEU B 1 230 ? -29.547 9.477 13.32 1 72.38 230 LEU B O 1
ATOM 9788 N N . THR B 1 231 ? -28.266 9.484 15.211 1 65.25 231 THR B N 1
ATOM 9789 C CA . THR B 1 231 ? -29.297 10.234 15.93 1 65.25 231 THR B CA 1
ATOM 9790 C C . THR B 1 231 ? -29.359 11.672 15.422 1 65.25 231 THR B C 1
ATOM 9792 O O . THR B 1 231 ? -30.438 12.25 15.336 1 65.25 231 THR B O 1
ATOM 9795 N N . GLY B 1 232 ? -28.203 12.133 15.117 1 61.28 232 GLY B N 1
ATOM 9796 C CA . GLY B 1 232 ? -28.156 13.469 14.531 1 61.28 232 GLY B CA 1
ATOM 9797 C C . GLY B 1 232 ? -28.859 13.555 13.188 1 61.28 232 GLY B C 1
ATOM 9798 O O . GLY B 1 232 ? -29.469 14.578 12.867 1 61.28 232 GLY B O 1
ATOM 9799 N N . MET B 1 233 ? -28.828 12.461 12.523 1 62.38 233 MET B N 1
ATOM 9800 C CA . MET B 1 233 ? -29.484 12.391 11.219 1 62.38 233 MET B CA 1
ATOM 9801 C C . MET B 1 233 ? -31 12.492 11.367 1 62.38 233 MET B C 1
ATOM 9803 O O . MET B 1 233 ? -31.672 13.125 10.547 1 62.38 233 MET B O 1
ATOM 9807 N N . CYS B 1 234 ? -31.516 11.805 12.359 1 60.06 234 CYS B N 1
ATOM 9808 C CA . CYS B 1 234 ? -32.969 11.781 12.555 1 60.06 234 CYS B CA 1
ATOM 9809 C C . CYS B 1 234 ? -33.5 13.18 12.867 1 60.06 234 CYS B C 1
ATOM 9811 O O . CYS B 1 234 ? -34.625 13.492 12.555 1 60.06 234 CYS B O 1
ATOM 9813 N N . LYS B 1 235 ? -32.625 13.898 13.492 1 55.12 235 LYS B N 1
ATOM 9814 C CA . LYS B 1 235 ? -33.062 15.25 13.844 1 55.12 235 LYS B CA 1
ATOM 9815 C C . LYS B 1 235 ? -32.906 16.203 12.664 1 55.12 235 LYS B C 1
ATOM 9817 O O . LYS B 1 235 ? -33.562 17.25 12.617 1 55.12 235 LYS B O 1
ATOM 9822 N N . GLY B 1 236 ? -32.125 15.688 11.812 1 50.78 236 GLY B N 1
ATOM 9823 C CA . GLY B 1 236 ? -31.891 16.562 10.68 1 50.78 236 GLY B CA 1
ATOM 9824 C C . GLY B 1 236 ? -32.844 16.328 9.523 1 50.78 236 GLY B C 1
ATOM 9825 O O . GLY B 1 236 ? -34.062 16.219 9.734 1 50.78 236 GLY B O 1
ATOM 9826 N N . GLN B 1 237 ? -32.344 16.344 8.336 1 48.62 237 GLN B N 1
ATOM 9827 C CA . GLN B 1 237 ? -33.094 16.328 7.074 1 48.62 237 GLN B CA 1
ATOM 9828 C C . GLN B 1 237 ? -33.812 15 6.89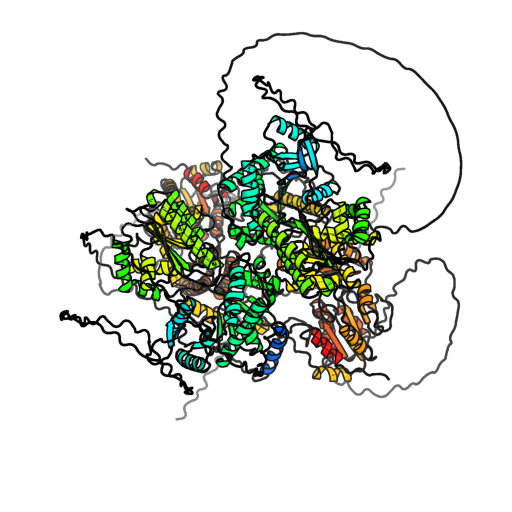1 1 48.62 237 GLN B C 1
ATOM 9830 O O . GLN B 1 237 ? -34.844 14.938 6.207 1 48.62 237 GLN B O 1
ATOM 9835 N N . PHE B 1 238 ? -33.188 13.93 7.473 1 52.97 238 PHE B N 1
ATOM 9836 C CA . PHE B 1 238 ? -33.812 12.617 7.289 1 52.97 238 PHE B CA 1
ATOM 9837 C C . PHE B 1 238 ? -34.812 12.328 8.406 1 52.97 238 PHE B C 1
ATOM 9839 O O . PHE B 1 238 ? -34.406 11.859 9.477 1 52.97 238 PHE B O 1
ATOM 9846 N N . LYS B 1 239 ? -35.875 13.016 8.438 1 54.78 239 LYS B N 1
ATOM 9847 C CA . LYS B 1 239 ? -36.906 13 9.461 1 54.78 239 LYS B CA 1
ATOM 9848 C C . LYS B 1 239 ? -37.594 11.625 9.547 1 54.78 239 LYS B C 1
ATOM 9850 O O . LYS B 1 239 ? -38.75 11.516 9.906 1 54.78 239 LYS B O 1
ATOM 9855 N N . LYS B 1 240 ? -36.938 10.641 8.938 1 58.19 240 LYS B N 1
ATOM 9856 C CA . LYS B 1 240 ? -37.594 9.352 8.992 1 58.19 240 LYS B CA 1
ATOM 9857 C C . LYS B 1 240 ? -36.969 8.438 10.023 1 58.19 240 LYS B C 1
ATOM 9859 O O . LYS B 1 240 ? -35.719 8.438 10.18 1 58.19 240 LYS B O 1
ATOM 9864 N N . ASP B 1 241 ? -37.812 7.801 10.828 1 69.25 241 ASP B N 1
ATOM 9865 C CA . ASP B 1 241 ? -37.375 6.797 11.797 1 69.25 241 ASP B CA 1
ATOM 9866 C C . ASP B 1 241 ? -36.719 5.602 11.094 1 69.25 241 ASP B C 1
ATOM 9868 O O . ASP B 1 241 ? -37.094 5.27 9.961 1 69.25 241 ASP B O 1
ATOM 9872 N N . PHE B 1 242 ? -35.594 5.23 11.602 1 82.38 242 PHE B N 1
ATOM 9873 C CA . PHE B 1 242 ? -34.938 4.07 10.984 1 82.38 242 PHE B CA 1
ATOM 9874 C C . PHE B 1 242 ? -34.969 2.883 11.938 1 82.38 242 PHE B C 1
ATOM 9876 O O . PHE B 1 242 ? -35.156 3.049 13.148 1 82.38 242 PHE B O 1
ATOM 9883 N N . LYS B 1 243 ? -35 1.725 11.391 1 91.06 243 LYS B N 1
ATOM 9884 C CA . LYS B 1 243 ? -34.875 0.467 12.125 1 91.06 243 LYS B CA 1
ATOM 9885 C C . LYS B 1 243 ? -33.406 0.122 12.383 1 91.06 243 LYS B C 1
ATOM 9887 O O . LYS B 1 243 ? -32.562 0.298 11.508 1 91.06 243 LYS B O 1
ATOM 9892 N N . TRP B 1 244 ? -33.125 -0.278 13.633 1 93 244 TRP B N 1
ATOM 9893 C CA . TRP B 1 244 ? -31.766 -0.612 13.992 1 93 244 TRP B CA 1
ATOM 9894 C C . TRP B 1 244 ? -31.641 -2.088 14.359 1 93 244 TRP B C 1
ATOM 9896 O O . TRP B 1 244 ? -32.375 -2.582 15.227 1 93 244 TRP B O 1
ATOM 9906 N N . ILE B 1 245 ? -30.766 -2.771 13.688 1 96.25 245 ILE B N 1
ATOM 9907 C CA . ILE B 1 245 ? -30.516 -4.18 13.969 1 96.25 245 ILE B CA 1
ATOM 9908 C C . ILE B 1 245 ? -29.109 -4.34 14.547 1 96.25 245 ILE B C 1
ATOM 9910 O O . ILE B 1 245 ? -28.156 -3.752 14.039 1 96.25 245 ILE B O 1
ATOM 9914 N N . GLY B 1 246 ? -28.938 -5.105 15.633 1 95.62 246 GLY B N 1
ATOM 9915 C CA . GLY B 1 246 ? -27.625 -5.336 16.234 1 95.62 246 GLY B CA 1
ATOM 9916 C C . GLY B 1 246 ? -27.656 -6.383 17.328 1 95.62 246 GLY B C 1
ATOM 9917 O O . GLY B 1 246 ? -28.734 -6.773 17.797 1 95.62 246 GLY B O 1
ATOM 9918 N N . TRP B 1 247 ? -26.5 -6.848 17.703 1 95.38 247 TRP B N 1
ATOM 9919 C CA . TRP B 1 247 ? -26.312 -7.77 18.828 1 95.38 247 TRP B CA 1
ATOM 9920 C C . TRP B 1 247 ? -26.562 -7.066 20.156 1 95.38 247 TRP B C 1
ATOM 9922 O O . TRP B 1 247 ? -26.219 -5.891 20.312 1 95.38 247 TRP B O 1
ATOM 9932 N N . ILE B 1 248 ? -27.109 -7.664 21.078 1 90.75 248 ILE B N 1
ATOM 9933 C CA . ILE B 1 248 ? -27.469 -7.062 22.359 1 90.75 248 ILE B CA 1
ATOM 9934 C C . ILE B 1 248 ? -26.219 -6.91 23.219 1 90.75 248 ILE B C 1
ATOM 9936 O O . ILE B 1 248 ? -26.234 -6.207 24.234 1 90.75 248 ILE B O 1
ATOM 9940 N N . GLY B 1 249 ? -25.062 -7.539 22.766 1 87.56 249 GLY B N 1
ATOM 9941 C CA . GLY B 1 249 ? -23.797 -7.305 23.438 1 87.56 249 GLY B CA 1
ATOM 9942 C C . GLY B 1 249 ? -23.5 -8.312 24.531 1 87.56 249 GLY B C 1
ATOM 9943 O O . GLY B 1 249 ? -22.438 -8.266 25.156 1 87.56 249 GLY B O 1
ATOM 9944 N N . THR B 1 250 ? -24.531 -9.234 24.797 1 85.5 250 THR B N 1
ATOM 9945 C CA . THR B 1 250 ? -24.312 -10.25 25.828 1 85.5 250 THR B CA 1
ATOM 9946 C C . THR B 1 250 ? -25 -11.555 25.438 1 85.5 250 THR B C 1
ATOM 9948 O O . THR B 1 250 ? -25.953 -11.562 24.656 1 85.5 250 THR B O 1
ATOM 9951 N N . ALA B 1 251 ? -24.406 -12.594 25.922 1 81.69 251 ALA B N 1
ATOM 9952 C CA . ALA B 1 251 ? -24.984 -13.914 25.688 1 81.69 251 ALA B CA 1
ATOM 9953 C C . ALA B 1 251 ? -25.688 -14.43 26.938 1 81.69 251 ALA B C 1
ATOM 9955 O O . ALA B 1 251 ? -25.984 -15.625 27.031 1 81.69 251 ALA B O 1
ATOM 9956 N N . GLU B 1 252 ? -25.969 -13.562 27.766 1 79.5 252 GLU B N 1
ATOM 9957 C CA . GLU B 1 252 ? -26.484 -13.961 29.078 1 79.5 252 GLU B CA 1
ATOM 9958 C C . GLU B 1 252 ? -27.953 -14.359 28.984 1 79.5 252 GLU B C 1
ATOM 9960 O O . GLU B 1 252 ? -28.453 -15.117 29.828 1 79.5 252 GLU B O 1
ATOM 9965 N N . PHE B 1 253 ? -28.641 -13.797 28 1 78.69 253 PHE B N 1
ATOM 9966 C CA . PHE B 1 253 ? -30.062 -14.07 27.891 1 78.69 253 PHE B CA 1
ATOM 9967 C C . PHE B 1 253 ? -30.312 -15.344 27.094 1 78.69 253 PHE B C 1
ATOM 9969 O O . PHE B 1 253 ? -30.406 -15.312 25.875 1 78.69 253 PHE B O 1
ATOM 9976 N N . GLU B 1 254 ? -30.5 -16.484 27.703 1 79.56 254 GLU B N 1
ATOM 9977 C CA . GLU B 1 254 ? -30.609 -17.766 27.047 1 79.56 254 GLU B CA 1
ATOM 9978 C C . GLU B 1 254 ? -32.062 -18.234 26.953 1 79.56 254 GLU B C 1
ATOM 9980 O O . GLU B 1 254 ? -32.406 -18.969 26.031 1 79.56 254 GLU B O 1
ATOM 9985 N N . LEU B 1 255 ? -32.906 -17.703 27.891 1 82.94 255 LEU B N 1
ATOM 9986 C CA . LEU B 1 255 ? -34.281 -18.172 27.938 1 82.94 255 LEU B CA 1
ATOM 9987 C C . LEU B 1 255 ? -35.125 -17.531 26.812 1 82.94 255 LEU B C 1
ATOM 9989 O O . LEU B 1 255 ? -35.031 -16.328 26.609 1 82.94 255 LEU B O 1
ATOM 9993 N N . GLU B 1 256 ? -35.812 -18.312 26.125 1 88.19 256 GLU B N 1
ATOM 9994 C CA . GLU B 1 256 ? -36.594 -17.875 24.969 1 88.19 256 GLU B CA 1
ATOM 9995 C C . GLU B 1 256 ? -37.656 -16.859 25.375 1 88.19 256 GLU B C 1
ATOM 9997 O O . GLU B 1 256 ? -37.969 -15.945 24.625 1 88.19 256 GLU B O 1
ATOM 10002 N N . GLU B 1 257 ? -38.219 -17.047 26.531 1 86.38 257 GLU B N 1
ATOM 10003 C CA . GLU B 1 257 ? -39.219 -16.109 27.016 1 86.38 257 GLU B CA 1
ATOM 10004 C C . GLU B 1 257 ? -38.625 -14.734 27.25 1 86.38 257 GLU B C 1
ATOM 10006 O O . GLU B 1 257 ? -39.25 -13.719 26.938 1 86.38 257 GLU B O 1
ATOM 10011 N N . GLU B 1 258 ? -37.469 -14.766 27.766 1 86.88 258 GLU B N 1
ATOM 10012 C CA . GLU B 1 258 ? -36.781 -13.508 27.984 1 86.88 258 GLU B CA 1
ATOM 10013 C C . GLU B 1 258 ? -36.438 -12.82 26.672 1 86.88 258 GLU B C 1
ATOM 10015 O O . GLU B 1 258 ? -36.5 -11.594 26.562 1 86.88 258 GLU B O 1
ATOM 10020 N N . LYS B 1 259 ? -36.062 -13.641 25.734 1 90.81 259 LYS B N 1
ATOM 10021 C CA . LYS B 1 259 ? -35.719 -13.102 24.422 1 90.81 259 LYS B CA 1
ATOM 10022 C C . LYS B 1 259 ? -36.938 -12.477 23.75 1 90.81 259 LYS B C 1
ATOM 10024 O O . LYS B 1 259 ? -36.844 -11.406 23.141 1 90.81 259 LYS B O 1
ATOM 10029 N N . ALA B 1 260 ? -37.969 -13.117 23.906 1 91.12 260 ALA B N 1
ATOM 10030 C CA . ALA B 1 260 ? -39.219 -12.609 23.312 1 91.12 260 ALA B CA 1
ATOM 10031 C C . ALA B 1 260 ? -39.625 -11.297 23.969 1 91.12 260 ALA B C 1
ATOM 10033 O O . ALA B 1 260 ? -40.094 -10.375 23.297 1 91.12 260 ALA B O 1
ATOM 10034 N N . GLU B 1 261 ? -39.5 -11.258 25.234 1 89.38 261 GLU B N 1
ATOM 10035 C CA . GLU B 1 261 ? -39.812 -10.031 25.953 1 89.38 261 GLU B CA 1
ATOM 10036 C C . GLU B 1 261 ? -38.906 -8.891 25.547 1 89.38 261 GLU B C 1
ATOM 10038 O O . GLU B 1 261 ? -39.344 -7.754 25.375 1 89.38 261 GLU B O 1
ATOM 10043 N N . LEU B 1 262 ? -37.719 -9.234 25.5 1 90.31 262 LEU B N 1
ATOM 10044 C CA . LEU B 1 262 ? -36.75 -8.234 25.094 1 90.31 262 LEU B CA 1
ATOM 10045 C C . LEU B 1 262 ? -37.031 -7.727 23.688 1 90.31 262 LEU B C 1
ATOM 10047 O O . LEU B 1 262 ? -36.906 -6.531 23.422 1 90.31 262 LEU B O 1
ATOM 10051 N N . ARG B 1 263 ? -37.344 -8.594 22.797 1 92 263 ARG B N 1
ATOM 10052 C CA . ARG B 1 263 ? -37.688 -8.211 21.438 1 92 263 ARG B CA 1
ATOM 10053 C C . ARG B 1 263 ? -38.875 -7.238 21.422 1 92 263 ARG B C 1
ATOM 10055 O O . ARG B 1 263 ? -38.875 -6.258 20.672 1 92 263 ARG B O 1
ATOM 10062 N N . HIS B 1 264 ? -39.75 -7.539 22.219 1 90.81 264 HIS B N 1
ATOM 10063 C CA . HIS B 1 264 ? -40.969 -6.699 22.281 1 90.81 264 HIS B CA 1
ATOM 10064 C C . HIS B 1 264 ? -40.625 -5.309 22.812 1 90.81 264 HIS B C 1
ATOM 10066 O O . HIS B 1 264 ? -41.094 -4.305 22.281 1 90.81 264 HIS B O 1
ATOM 10072 N N . GLU B 1 265 ? -39.875 -5.293 23.812 1 89.75 265 GLU B N 1
ATOM 10073 C CA . GLU B 1 265 ? -39.5 -4.016 24.406 1 89.75 265 GLU B CA 1
ATOM 10074 C C . GLU B 1 265 ? -38.656 -3.188 23.438 1 89.75 265 GLU B C 1
ATOM 10076 O O . GLU B 1 265 ? -38.812 -1.97 23.344 1 89.75 265 GLU B O 1
ATOM 10081 N N . LEU B 1 266 ? -37.812 -3.826 22.781 1 90.44 266 LEU B N 1
ATOM 10082 C CA . LEU B 1 266 ? -36.875 -3.131 21.891 1 90.44 266 LEU B CA 1
ATOM 10083 C C . LEU B 1 266 ? -37.625 -2.641 20.641 1 90.44 266 LEU B C 1
ATOM 10085 O O . LEU B 1 266 ? -37.25 -1.614 20.062 1 90.44 266 LEU B O 1
ATOM 10089 N N . GLU B 1 267 ? -38.562 -3.354 20.25 1 89.56 267 GLU B N 1
ATOM 10090 C CA . GLU B 1 267 ? -39.344 -2.961 19.078 1 89.56 267 GLU B CA 1
ATOM 10091 C C . GLU B 1 267 ? -40 -1.587 19.281 1 89.56 267 GLU B C 1
ATOM 10093 O O . GLU B 1 267 ? -40.156 -0.835 18.312 1 89.56 267 GLU B O 1
ATOM 10098 N N . LYS B 1 268 ? -40.219 -1.278 20.484 1 84.81 268 LYS B N 1
ATOM 10099 C CA . LYS B 1 268 ? -40.812 0.029 20.812 1 84.81 268 LYS B CA 1
ATOM 10100 C C . LYS B 1 268 ? -39.812 1.15 20.469 1 84.81 268 LYS B C 1
ATOM 10102 O O . LYS B 1 268 ? -40.25 2.285 20.219 1 84.81 268 LYS B O 1
ATOM 10107 N N . PHE B 1 269 ? -38.625 0.798 20.453 1 83 269 PHE B N 1
ATOM 10108 C CA . PHE B 1 269 ? -37.594 1.767 20.109 1 83 269 PHE B CA 1
ATOM 10109 C C . PHE B 1 269 ? -37.125 1.578 18.672 1 83 269 PHE B C 1
ATOM 10111 O O . PHE B 1 269 ? -36.094 2.105 18.266 1 83 269 PHE B O 1
ATOM 10118 N N . ASN B 1 270 ? -37.844 0.794 17.875 1 88.44 270 ASN B N 1
ATOM 10119 C CA . ASN B 1 270 ? -37.469 0.445 16.5 1 88.44 270 ASN B CA 1
ATOM 10120 C C . ASN B 1 270 ? -36.125 -0.244 16.438 1 88.44 270 ASN B C 1
ATOM 10122 O O . ASN B 1 270 ? -35.312 0.046 15.555 1 88.44 270 ASN B O 1
ATOM 10126 N N . GLN B 1 271 ? -35.844 -0.989 17.484 1 91.25 271 GLN B N 1
ATOM 10127 C CA . GLN B 1 271 ? -34.625 -1.775 17.547 1 91.25 271 GLN B CA 1
ATOM 10128 C C . GLN B 1 271 ? -34.906 -3.271 17.5 1 91.25 271 GLN B C 1
ATOM 10130 O O . GLN B 1 271 ? -35.906 -3.732 18.094 1 91.25 271 GLN B O 1
ATOM 10135 N N . TYR B 1 272 ? -34.188 -3.969 16.75 1 94.94 272 TYR B N 1
ATOM 10136 C CA . TYR B 1 272 ? -34.375 -5.395 16.531 1 94.94 272 TYR B CA 1
ATOM 10137 C C . TYR B 1 272 ? -33.125 -6.184 16.891 1 94.94 272 TYR B C 1
ATOM 10139 O O . TYR B 1 272 ? -32.125 -6.102 16.188 1 94.94 272 TYR B O 1
ATOM 10147 N N . PRO B 1 273 ? -33.188 -7.047 17.922 1 94.88 273 PRO B N 1
ATOM 10148 C CA . PRO B 1 273 ? -31.969 -7.668 18.469 1 94.88 273 PRO B CA 1
ATOM 10149 C C . PRO B 1 273 ? -31.562 -8.945 17.719 1 94.88 273 PRO B C 1
ATOM 10151 O O . PRO B 1 273 ? -32.438 -9.664 17.219 1 94.88 273 PRO B O 1
ATOM 10154 N N . VAL B 1 274 ? -30.266 -9.195 17.594 1 96.12 274 VAL B N 1
ATOM 10155 C CA . VAL B 1 274 ? -29.672 -10.477 17.234 1 96.12 274 VAL B CA 1
ATOM 10156 C C . VAL B 1 274 ? -29.094 -11.148 18.484 1 96.12 274 VAL B C 1
ATOM 10158 O O . VAL B 1 274 ? -28.344 -10.531 19.234 1 96.12 274 VAL B O 1
ATOM 10161 N N . PHE B 1 275 ? -29.516 -12.367 18.703 1 94.75 275 PHE B N 1
ATOM 10162 C CA . PHE B 1 275 ? -29.047 -13.102 19.875 1 94.75 275 PHE B CA 1
ATOM 10163 C C . PHE B 1 275 ? -27.938 -14.07 19.5 1 94.75 275 PHE B C 1
ATOM 10165 O O . PHE B 1 275 ? -28.078 -14.836 18.531 1 94.75 275 PHE B O 1
ATOM 10172 N N . LEU B 1 276 ? -26.844 -13.984 20.203 1 95.06 276 LEU B N 1
ATOM 10173 C CA . LEU B 1 276 ? -25.719 -14.891 19.969 1 95.06 276 LEU B CA 1
ATOM 10174 C C . LEU B 1 276 ? -25.484 -15.789 21.172 1 95.06 276 LEU B C 1
ATOM 10176 O O . LEU B 1 276 ? -25.625 -15.352 22.312 1 95.06 276 LEU B O 1
ATOM 10180 N N . GLU B 1 277 ? -25.078 -17 20.891 1 93.19 277 GLU B N 1
ATOM 10181 C CA . GLU B 1 277 ? -24.625 -17.891 21.953 1 93.19 277 GLU B CA 1
ATOM 10182 C C . GLU B 1 277 ? -23.25 -17.516 22.453 1 93.19 277 GLU B C 1
ATOM 10184 O O . GLU B 1 277 ? -22.5 -16.828 21.766 1 93.19 277 GLU B O 1
ATOM 10189 N N . ALA B 1 278 ? -22.953 -17.938 23.625 1 91.81 278 ALA B N 1
ATOM 10190 C CA . ALA B 1 278 ? -21.688 -17.578 24.25 1 91.81 278 ALA B CA 1
ATOM 10191 C C . ALA B 1 278 ? -20.516 -17.984 23.375 1 91.81 278 ALA B C 1
ATOM 10193 O O . ALA B 1 278 ? -19.562 -17.203 23.203 1 91.81 278 ALA B O 1
ATOM 10194 N N . GLU B 1 279 ? -20.594 -19.125 22.875 1 93.81 279 GLU B N 1
ATOM 10195 C CA . GLU B 1 279 ? -19.5 -19.609 22.031 1 93.81 279 GLU B CA 1
ATOM 10196 C C . GLU B 1 279 ? -19.406 -18.797 20.734 1 93.81 279 GLU B C 1
ATOM 10198 O O . GLU B 1 279 ? -18.312 -18.5 20.281 1 93.81 279 GLU B O 1
ATOM 10203 N N . GLU B 1 280 ? -20.5 -18.5 20.203 1 93.94 280 GLU B N 1
ATOM 10204 C CA . GLU B 1 280 ? -20.547 -17.688 19 1 93.94 280 GLU B CA 1
ATOM 10205 C C . GLU B 1 280 ? -19.984 -16.297 19.25 1 93.94 280 GLU B C 1
ATOM 10207 O O . GLU B 1 280 ? -19.219 -15.766 18.438 1 93.94 280 GLU B O 1
ATOM 10212 N N . ALA B 1 281 ? -20.406 -15.781 20.344 1 92.75 281 ALA B N 1
ATOM 10213 C CA . ALA B 1 281 ? -19.938 -14.445 20.703 1 92.75 281 ALA B CA 1
ATOM 10214 C C . ALA B 1 281 ? -18.406 -14.43 20.859 1 92.75 281 ALA B C 1
ATOM 10216 O O . ALA B 1 281 ? -17.75 -13.508 20.391 1 92.75 281 ALA B O 1
ATOM 10217 N N . HIS B 1 282 ? -17.938 -15.406 21.453 1 92.44 282 HIS B N 1
ATOM 10218 C CA . HIS B 1 282 ? -16.5 -15.477 21.688 1 92.44 282 HIS B CA 1
ATOM 10219 C C . HIS B 1 282 ? -15.734 -15.664 20.375 1 92.44 282 HIS B C 1
ATOM 10221 O O . HIS B 1 282 ? -14.781 -14.938 20.109 1 92.44 282 HIS B O 1
ATOM 10227 N N . LYS B 1 283 ? -16.062 -16.625 19.578 1 94.69 283 LYS B N 1
ATOM 10228 C CA . LYS B 1 283 ? -15.344 -16.953 18.359 1 94.69 283 LYS B CA 1
ATOM 10229 C C . LYS B 1 283 ? -15.516 -15.859 17.297 1 94.69 283 LYS B C 1
ATOM 10231 O O . LYS B 1 283 ? -14.562 -15.516 16.594 1 94.69 283 LYS B O 1
ATOM 10236 N N . TYR B 1 284 ? -16.719 -15.375 17.25 1 94.5 284 TYR B N 1
ATOM 10237 C CA . TYR B 1 284 ? -17.031 -14.328 16.281 1 94.5 284 TYR B CA 1
ATOM 10238 C C . TYR B 1 284 ? -16.406 -13 16.703 1 94.5 284 TYR B C 1
ATOM 10240 O O . TYR B 1 284 ? -15.688 -12.375 15.914 1 94.5 284 TYR B O 1
ATOM 10248 N N . TYR B 1 285 ? -16.641 -12.531 17.859 1 93.38 285 TYR B N 1
ATOM 10249 C CA . TYR B 1 285 ? -16.281 -11.18 18.281 1 93.38 285 TYR B CA 1
ATOM 10250 C C . TYR B 1 285 ? -14.852 -11.117 18.781 1 93.38 285 TYR B C 1
ATOM 10252 O O . TYR B 1 285 ? -14.039 -10.336 18.281 1 93.38 285 TYR B O 1
ATOM 10260 N N . ASP B 1 286 ? -14.523 -11.906 19.797 1 89.56 286 ASP B N 1
ATOM 10261 C CA . ASP B 1 286 ? -13.172 -11.883 20.359 1 89.56 286 ASP B CA 1
ATOM 10262 C C . ASP B 1 286 ? -12.18 -12.555 19.406 1 89.56 286 ASP B C 1
ATOM 10264 O O . ASP B 1 286 ? -11.031 -12.117 19.281 1 89.56 286 ASP B O 1
ATOM 10268 N N . GLY B 1 287 ? -12.625 -13.602 18.797 1 91.38 287 GLY B N 1
ATOM 10269 C CA . GLY B 1 287 ? -11.75 -14.391 17.938 1 91.38 287 GLY B CA 1
ATOM 10270 C C . GLY B 1 287 ? -11.492 -13.75 16.594 1 91.38 287 GLY B C 1
ATOM 10271 O O . GLY B 1 287 ? -10.539 -12.992 16.422 1 91.38 287 GLY B O 1
ATOM 10272 N N . PHE B 1 288 ? -12.375 -13.914 15.617 1 94.12 288 PHE B N 1
ATOM 10273 C CA . PHE B 1 288 ? -12.102 -13.523 14.242 1 94.12 288 PHE B CA 1
ATOM 10274 C C . PHE B 1 288 ? -12.109 -12.008 14.094 1 94.12 288 PHE B C 1
ATOM 10276 O O . PHE B 1 288 ? -11.227 -11.438 13.445 1 94.12 288 PHE B O 1
ATOM 10283 N N . SER B 1 289 ? -13.094 -11.336 14.625 1 94.5 289 SER B N 1
ATOM 10284 C CA . SER B 1 289 ? -13.234 -9.898 14.438 1 94.5 289 SER B CA 1
ATOM 10285 C C . SER B 1 289 ? -12.094 -9.141 15.117 1 94.5 289 SER B C 1
ATOM 10287 O O . SER B 1 289 ? -11.375 -8.375 14.477 1 94.5 289 SER B O 1
ATOM 10289 N N . ASN B 1 290 ? -11.867 -9.445 16.406 1 90.31 290 ASN B N 1
ATOM 10290 C CA . ASN B 1 290 ? -10.914 -8.633 17.156 1 90.31 290 ASN B CA 1
ATOM 10291 C C . ASN B 1 290 ? -9.555 -9.328 17.266 1 90.31 290 ASN B C 1
ATOM 10293 O O . ASN B 1 290 ? -8.555 -8.695 17.594 1 90.31 290 ASN B O 1
ATOM 10297 N N . GLY B 1 291 ? -9.539 -10.586 16.969 1 88.5 291 GLY B N 1
ATOM 10298 C CA . GLY B 1 291 ? -8.281 -11.312 17.031 1 88.5 291 GLY B CA 1
ATOM 10299 C C . GLY B 1 291 ? -7.578 -11.398 15.688 1 88.5 291 GLY B C 1
ATOM 10300 O O . GLY B 1 291 ? -6.359 -11.578 15.625 1 88.5 291 GLY B O 1
ATOM 10301 N N . VAL B 1 292 ? -8.328 -11.242 14.578 1 92.06 292 VAL B N 1
ATOM 10302 C CA . VAL B 1 292 ? -7.734 -11.398 13.258 1 92.06 292 VAL B CA 1
ATOM 10303 C C . VAL B 1 292 ? -7.922 -10.109 12.453 1 92.06 292 VAL B C 1
ATOM 10305 O O . VAL B 1 292 ? -6.945 -9.445 12.094 1 92.06 292 VAL B O 1
ATOM 10308 N N . LEU B 1 293 ? -9.133 -9.68 12.266 1 94.69 293 LEU B N 1
ATOM 10309 C CA . LEU B 1 293 ? -9.414 -8.555 11.375 1 94.69 293 LEU B CA 1
ATOM 10310 C C . LEU B 1 293 ? -8.898 -7.25 11.969 1 94.69 293 LEU B C 1
ATOM 10312 O O . LEU B 1 293 ? -8.219 -6.48 11.289 1 94.69 293 LEU B O 1
ATOM 10316 N N . TRP B 1 294 ? -9.188 -7.027 13.258 1 93.06 294 TRP B N 1
ATOM 10317 C CA . TRP B 1 294 ? -8.812 -5.758 13.875 1 93.06 294 TRP B CA 1
ATOM 10318 C C . TRP B 1 294 ? -7.305 -5.551 13.82 1 93.06 294 TRP B C 1
ATOM 10320 O O . TRP B 1 294 ? -6.832 -4.523 13.328 1 93.06 294 TRP B O 1
ATOM 10330 N N . PRO B 1 295 ? -6.527 -6.5 14.297 1 91.31 295 PRO B N 1
ATOM 10331 C CA . PRO B 1 295 ? -5.078 -6.273 14.242 1 91.31 295 PRO B CA 1
ATOM 10332 C C . PRO B 1 295 ? -4.555 -6.168 12.812 1 91.31 295 PRO B C 1
ATOM 10334 O O . PRO B 1 295 ? -3.701 -5.328 12.523 1 91.31 295 PRO B O 1
ATOM 10337 N N . LEU B 1 296 ? -5.039 -6.992 11.922 1 93.31 296 LEU B N 1
ATOM 10338 C CA . LEU B 1 296 ? -4.559 -6.98 10.539 1 93.31 296 LEU B CA 1
ATOM 10339 C C . LEU B 1 296 ? -4.902 -5.66 9.859 1 93.31 296 LEU B C 1
ATOM 10341 O O . LEU B 1 296 ? -4.066 -5.082 9.156 1 93.31 296 LEU B O 1
ATOM 10345 N N . PHE B 1 297 ? -6.133 -5.184 10.047 1 95.94 297 PHE B N 1
ATOM 10346 C CA . PHE B 1 297 ? -6.586 -3.953 9.406 1 95.94 297 PHE B CA 1
ATOM 10347 C C . PHE B 1 297 ? -5.848 -2.744 9.977 1 95.94 297 PHE B C 1
ATOM 10349 O O . PHE B 1 297 ? -5.832 -1.677 9.359 1 95.94 297 PHE B O 1
ATOM 10356 N N . HIS B 1 298 ? -5.234 -2.922 11.148 1 93.38 298 HIS B N 1
ATOM 10357 C CA . HIS B 1 298 ? -4.465 -1.843 11.758 1 93.38 298 HIS B CA 1
ATOM 10358 C C . HIS B 1 298 ? -2.967 -2.107 11.641 1 93.38 298 HIS B C 1
ATOM 10360 O O . HIS B 1 298 ? -2.174 -1.534 12.391 1 93.38 298 HIS B O 1
ATOM 10366 N N . TYR B 1 299 ? -2.539 -3.053 10.773 1 90.62 299 TYR B N 1
ATOM 10367 C CA . TYR B 1 299 ? -1.15 -3.322 10.414 1 90.62 299 TYR B CA 1
ATOM 10368 C C . TYR B 1 299 ? -0.393 -3.934 11.586 1 90.62 299 TYR B C 1
ATOM 10370 O O . TYR B 1 299 ? 0.8 -3.674 11.766 1 90.62 299 TYR B O 1
ATOM 10378 N N . LEU B 1 300 ? -1.068 -4.641 12.469 1 87.69 300 LEU B N 1
ATOM 10379 C CA . LEU B 1 300 ? -0.448 -5.238 13.648 1 87.69 300 LEU B CA 1
ATOM 10380 C C . LEU B 1 300 ? -0.627 -6.75 13.648 1 87.69 300 LEU B C 1
ATOM 10382 O O . LEU B 1 300 ? -1.058 -7.328 14.648 1 87.69 300 LEU B O 1
ATOM 10386 N N . TYR B 1 301 ? -0.191 -7.414 12.516 1 76 301 TYR B N 1
ATOM 10387 C CA . TYR B 1 301 ? -0.523 -8.82 12.336 1 76 301 TYR B CA 1
ATOM 10388 C C . TYR B 1 301 ? 0.421 -9.711 13.133 1 76 301 TYR B C 1
ATOM 10390 O O . TYR B 1 301 ? 0.158 -10.906 13.312 1 76 301 TYR B O 1
ATOM 10398 N N . GLU B 1 302 ? 1.459 -9.133 13.734 1 69.69 302 GLU B N 1
ATOM 10399 C CA . GLU B 1 302 ? 2.369 -9.938 14.539 1 69.69 302 GLU B CA 1
ATOM 10400 C C . GLU B 1 302 ? 1.764 -10.258 15.906 1 69.69 302 GLU B C 1
ATOM 10402 O O . GLU B 1 302 ? 2.281 -11.102 16.641 1 69.69 302 GLU B O 1
ATOM 10407 N N . LYS B 1 303 ? 0.765 -9.586 16.156 1 54.66 303 LYS B N 1
ATOM 10408 C CA . LYS B 1 303 ? 0.096 -9.805 17.438 1 54.66 303 LYS B CA 1
ATOM 10409 C C . LYS B 1 303 ? -0.614 -11.156 17.453 1 54.66 303 LYS B C 1
ATOM 10411 O O . LYS B 1 303 ? -1.814 -11.227 17.734 1 54.66 303 LYS B O 1
ATOM 10416 N N . ASN B 1 304 ? 0.136 -12.234 17.094 1 59 304 ASN B N 1
ATOM 10417 C CA . ASN B 1 304 ? -0.339 -13.609 17.188 1 59 304 ASN B CA 1
ATOM 10418 C C . ASN B 1 304 ? -1.559 -13.852 16.312 1 59 304 ASN B C 1
ATOM 10420 O O . ASN B 1 304 ? -2.533 -14.469 16.734 1 59 304 ASN B O 1
ATOM 10424 N N . VAL B 1 305 ? -1.606 -13.234 15.273 1 62.91 305 VAL B N 1
ATOM 10425 C CA . VAL B 1 305 ? -2.699 -13.469 14.336 1 62.91 305 VAL B CA 1
ATOM 10426 C C . VAL B 1 305 ? -2.615 -14.891 13.797 1 62.91 305 VAL B C 1
ATOM 10428 O O . VAL B 1 305 ? -1.645 -15.25 13.125 1 62.91 305 VAL B O 1
ATOM 10431 N N . THR B 1 306 ? -3.465 -15.719 14.43 1 72.06 306 THR B N 1
ATOM 10432 C CA . THR B 1 306 ? -3.586 -17.078 13.93 1 72.06 306 THR B CA 1
ATOM 10433 C C . THR B 1 306 ? -4.965 -17.312 13.32 1 72.06 306 THR B C 1
ATOM 10435 O O . THR B 1 306 ? -5.984 -17.109 13.984 1 72.06 306 THR B O 1
ATOM 10438 N N . PHE B 1 307 ? -4.93 -17.609 12.125 1 79.12 307 PHE B N 1
ATOM 10439 C CA . PHE B 1 307 ? -6.191 -17.906 11.461 1 79.12 307 PHE B CA 1
ATOM 10440 C C . PHE B 1 307 ? -6.699 -19.297 11.844 1 79.12 307 PHE B C 1
ATOM 10442 O O . PHE B 1 307 ? -5.973 -20.281 11.734 1 79.12 307 PHE B O 1
ATOM 10449 N N . ASN B 1 308 ? -7.84 -19.281 12.383 1 85.75 308 ASN B N 1
ATOM 10450 C CA . ASN B 1 308 ? -8.516 -20.484 12.836 1 85.75 308 ASN B CA 1
ATOM 10451 C C . ASN B 1 308 ? -9.82 -20.719 12.086 1 85.75 308 ASN B C 1
ATOM 10453 O O . ASN B 1 308 ? -10.695 -19.844 12.07 1 85.75 308 ASN B O 1
ATOM 10457 N N . MET B 1 309 ? -10 -21.859 11.594 1 87.31 309 MET B N 1
ATOM 10458 C CA . MET B 1 309 ? -11.164 -22.172 10.773 1 87.31 309 MET B CA 1
ATOM 10459 C C . MET B 1 309 ? -12.445 -22.125 11.594 1 87.31 309 MET B C 1
ATOM 10461 O O . MET B 1 309 ? -13.492 -21.703 11.094 1 87.31 309 MET B O 1
ATOM 10465 N N . ALA B 1 310 ? -12.359 -22.484 12.828 1 91.19 310 ALA B N 1
ATOM 10466 C CA . ALA B 1 310 ? -13.539 -22.469 13.695 1 91.19 310 ALA B CA 1
ATOM 10467 C C . ALA B 1 310 ? -14.039 -21.047 13.906 1 91.19 310 ALA B C 1
ATOM 10469 O O . ALA B 1 310 ? -15.25 -20.812 13.953 1 91.19 310 ALA B O 1
ATOM 10470 N N . GLU B 1 311 ? -13.156 -20.156 14.086 1 94.25 311 GLU B N 1
ATOM 10471 C CA . GLU B 1 311 ? -13.523 -18.75 14.258 1 94.25 311 GLU B CA 1
ATOM 10472 C C . GLU B 1 311 ? -14.109 -18.172 12.969 1 94.25 311 GLU B C 1
ATOM 10474 O O . GLU B 1 311 ? -15.055 -17.391 13.016 1 94.25 311 GLU B O 1
ATOM 10479 N N . TRP B 1 312 ? -13.57 -18.562 11.867 1 95.44 312 TRP B N 1
ATOM 10480 C CA . TRP B 1 312 ? -14.078 -18.125 10.57 1 95.44 312 TRP B CA 1
ATOM 10481 C C . TRP B 1 312 ? -15.5 -18.641 10.344 1 95.44 312 TRP B C 1
ATOM 10483 O O . TRP B 1 312 ? -16.375 -17.891 9.898 1 95.44 312 TRP B O 1
ATOM 10493 N N . GLU B 1 313 ? -15.742 -19.859 10.703 1 95.88 313 GLU B N 1
ATOM 10494 C CA . GLU B 1 313 ? -17.078 -20.438 10.555 1 95.88 313 GLU B CA 1
ATOM 10495 C C . GLU B 1 313 ? -18.094 -19.734 11.453 1 95.88 313 GLU B C 1
ATOM 10497 O O . GLU B 1 313 ? -19.234 -19.516 11.047 1 95.88 313 GLU B O 1
ATOM 10502 N N . ALA B 1 314 ? -17.656 -19.438 12.641 1 97.25 314 ALA B N 1
ATOM 10503 C CA . ALA B 1 314 ? -18.531 -18.672 13.531 1 97.25 314 ALA B CA 1
ATOM 10504 C C . ALA B 1 314 ? -18.859 -17.312 12.938 1 97.25 314 ALA B C 1
ATOM 10506 O O . ALA B 1 314 ? -20 -16.828 13.047 1 97.25 314 ALA B O 1
ATOM 10507 N N . TYR B 1 315 ? -17.875 -16.656 12.344 1 97.81 315 TYR B N 1
ATOM 10508 C CA . TYR B 1 315 ? -18.062 -15.375 11.688 1 97.81 315 TYR B CA 1
ATOM 10509 C C . TYR B 1 315 ? -19.109 -15.469 10.586 1 97.81 315 TYR B C 1
ATOM 10511 O O . TYR B 1 315 ? -19.984 -14.602 10.484 1 97.81 315 TYR B O 1
ATOM 10519 N N . GLN B 1 316 ? -19.062 -16.5 9.836 1 97.75 316 GLN B N 1
ATOM 10520 C CA . GLN B 1 316 ? -20.031 -16.75 8.773 1 97.75 316 GLN B CA 1
ATOM 10521 C C . GLN B 1 316 ? -21.438 -16.953 9.344 1 97.75 316 GLN B C 1
ATOM 10523 O O . GLN B 1 316 ? -22.406 -16.359 8.867 1 97.75 316 GLN B O 1
ATOM 10528 N N . ARG B 1 317 ? -21.516 -17.75 10.398 1 97.69 317 ARG B N 1
ATOM 10529 C CA . ARG B 1 317 ? -22.797 -18.078 11 1 97.69 317 ARG B CA 1
ATOM 10530 C C . ARG B 1 317 ? -23.469 -16.828 11.586 1 97.69 317 ARG B C 1
ATOM 10532 O O . ARG B 1 317 ? -24.672 -16.641 11.43 1 97.69 317 ARG B O 1
ATOM 10539 N N . VAL B 1 318 ? -22.688 -16.062 12.195 1 98.12 318 VAL B N 1
ATOM 10540 C CA . VAL B 1 318 ? -23.234 -14.875 12.82 1 98.12 318 VAL B CA 1
ATOM 10541 C C . VAL B 1 318 ? -23.719 -13.906 11.742 1 98.12 318 VAL B C 1
ATOM 10543 O O . VAL B 1 318 ? -24.781 -13.281 11.898 1 98.12 318 VAL B O 1
ATOM 10546 N N . ASN B 1 319 ? -22.969 -13.688 10.664 1 98.44 319 ASN B N 1
ATOM 10547 C CA . ASN B 1 319 ? -23.438 -12.852 9.562 1 98.44 319 ASN B CA 1
ATOM 10548 C C . ASN B 1 319 ? -24.734 -13.383 8.969 1 98.44 319 ASN B C 1
ATOM 10550 O O . ASN B 1 319 ? -25.578 -12.602 8.531 1 98.44 319 ASN B O 1
ATOM 10554 N N . GLU B 1 320 ? -24.938 -14.688 9.008 1 98.06 320 GLU B N 1
ATOM 10555 C CA . GLU B 1 320 ? -26.203 -15.281 8.578 1 98.06 320 GLU B CA 1
ATOM 10556 C C . GLU B 1 320 ? -27.344 -14.906 9.516 1 98.06 320 GLU B C 1
ATOM 10558 O O . GLU B 1 320 ? -28.469 -14.641 9.07 1 98.06 320 GLU B O 1
ATOM 10563 N N . LYS B 1 321 ? -27.047 -14.938 10.781 1 97.75 321 LYS B N 1
ATOM 10564 C CA . LYS B 1 321 ? -28.062 -14.547 11.758 1 97.75 321 LYS B CA 1
ATOM 10565 C C . LYS B 1 321 ? -28.484 -13.094 11.562 1 97.75 321 LYS B C 1
ATOM 10567 O O . LYS B 1 321 ? -29.656 -12.75 11.727 1 97.75 321 LYS B O 1
ATOM 10572 N N . PHE B 1 322 ? -27.516 -12.258 11.281 1 98.5 322 PHE B N 1
ATOM 10573 C CA . PHE B 1 322 ? -27.828 -10.867 10.992 1 98.5 322 PHE B CA 1
ATOM 10574 C C . PHE B 1 322 ? -28.703 -10.758 9.742 1 98.5 322 PHE B C 1
ATOM 10576 O O . PHE B 1 322 ? -29.625 -9.93 9.695 1 98.5 322 PHE B O 1
ATOM 10583 N N . ALA B 1 323 ? -28.391 -11.547 8.742 1 98.44 323 ALA B N 1
ATOM 10584 C CA . ALA B 1 323 ? -29.188 -11.539 7.52 1 98.44 323 ALA B CA 1
ATOM 10585 C C . ALA B 1 323 ? -30.641 -11.922 7.812 1 98.44 323 ALA B C 1
ATOM 10587 O O . ALA B 1 323 ? -31.562 -11.312 7.281 1 98.44 323 ALA B O 1
ATOM 10588 N N . ASP B 1 324 ? -30.812 -12.961 8.68 1 97.56 324 ASP B N 1
ATOM 10589 C CA . ASP B 1 324 ? -32.156 -13.375 9.078 1 97.56 324 ASP B CA 1
ATOM 10590 C C . ASP B 1 324 ? -32.906 -12.227 9.727 1 97.56 324 ASP B C 1
ATOM 10592 O O . ASP B 1 324 ? -34.094 -12 9.414 1 97.56 324 ASP B O 1
ATOM 10596 N N . ALA B 1 325 ? -32.25 -11.531 10.578 1 97 325 ALA B N 1
ATOM 10597 C CA . ALA B 1 325 ? -32.875 -10.422 11.289 1 97 325 ALA B CA 1
ATOM 10598 C C . ALA B 1 325 ? -33.25 -9.305 10.328 1 97 325 ALA B C 1
ATOM 10600 O O . ALA B 1 325 ? -34.312 -8.695 10.469 1 97 325 ALA B O 1
ATOM 10601 N N . VAL B 1 326 ? -32.406 -8.984 9.367 1 97.88 326 VAL B N 1
ATOM 10602 C CA . VAL B 1 326 ? -32.688 -7.93 8.391 1 97.88 326 VAL B CA 1
ATOM 10603 C C . VAL B 1 326 ? -33.906 -8.305 7.551 1 97.88 326 VAL B C 1
ATOM 10605 O O . VAL B 1 326 ? -34.812 -7.492 7.359 1 97.88 326 VAL B O 1
ATOM 10608 N N . LEU B 1 327 ? -33.938 -9.523 7.074 1 97.06 327 LEU B N 1
ATOM 10609 C CA . LEU B 1 327 ? -34.969 -9.953 6.145 1 97.06 327 LEU B CA 1
ATOM 10610 C C . LEU B 1 327 ? -36.312 -10.094 6.855 1 97.06 327 LEU B C 1
ATOM 10612 O O . LEU B 1 327 ? -37.375 -10.047 6.215 1 97.06 327 LEU B O 1
ATOM 10616 N N . GLU B 1 328 ? -36.25 -10.25 8.164 1 95.25 328 GLU B N 1
ATOM 10617 C CA . GLU B 1 328 ? -37.469 -10.312 8.945 1 95.25 328 GLU B CA 1
ATOM 10618 C C . GLU B 1 328 ? -38.219 -8.977 8.922 1 95.25 328 GLU B C 1
ATOM 10620 O O . GLU B 1 328 ? -39.438 -8.938 8.977 1 95.25 328 GLU B O 1
ATOM 10625 N N . VAL B 1 329 ? -37.531 -7.887 8.805 1 94.94 329 VAL B N 1
ATOM 10626 C CA . VAL B 1 329 ? -38.156 -6.574 8.914 1 94.94 329 VAL B CA 1
ATOM 10627 C C . VAL B 1 329 ? -38.125 -5.871 7.559 1 94.94 329 VAL B C 1
ATOM 10629 O O . VAL B 1 329 ? -38.812 -4.859 7.355 1 94.94 329 VAL B O 1
ATOM 10632 N N . TYR B 1 330 ? -37.438 -6.387 6.609 1 95.62 330 TYR B N 1
ATOM 10633 C CA . TYR B 1 330 ? -37.188 -5.746 5.32 1 95.62 330 TYR B CA 1
ATOM 10634 C C . TYR B 1 330 ? -38.469 -5.688 4.488 1 95.62 330 TYR B C 1
ATOM 10636 O O . TYR B 1 330 ? -39.25 -6.652 4.449 1 95.62 330 TYR B O 1
ATOM 10644 N N . LYS B 1 331 ? -38.688 -4.594 3.906 1 92.69 331 LYS B N 1
ATOM 10645 C CA . LYS B 1 331 ? -39.75 -4.379 2.906 1 92.69 331 LYS B CA 1
ATOM 10646 C C . LYS B 1 331 ? -39.125 -3.959 1.567 1 92.69 331 LYS B C 1
ATOM 10648 O O . LYS B 1 331 ? -38 -3.471 1.514 1 92.69 331 LYS B O 1
ATOM 10653 N N . ASP B 1 332 ? -39.969 -4.082 0.564 1 90.62 332 ASP B N 1
ATOM 10654 C CA . ASP B 1 332 ? -39.469 -3.809 -0.789 1 90.62 332 ASP B CA 1
ATOM 10655 C C . ASP B 1 332 ? -39 -2.365 -0.919 1 90.62 332 ASP B C 1
ATOM 10657 O O . ASP B 1 332 ? -39.656 -1.437 -0.465 1 90.62 332 ASP B O 1
ATOM 10661 N N . ASN B 1 333 ? -37.75 -2.244 -1.408 1 89.5 333 ASN B N 1
ATOM 10662 C CA . ASN B 1 333 ? -37.125 -0.976 -1.755 1 89.5 333 ASN B CA 1
ATOM 10663 C C . ASN B 1 333 ? -36.562 -0.281 -0.524 1 89.5 333 ASN B C 1
ATOM 10665 O O . ASN B 1 333 ? -36.188 0.9 -0.579 1 89.5 333 ASN B O 1
ATOM 10669 N N . ASP B 1 334 ? -36.531 -1.001 0.583 1 93.38 334 ASP B N 1
ATOM 10670 C CA . ASP B 1 334 ? -35.844 -0.455 1.746 1 93.38 334 ASP B CA 1
ATOM 10671 C C . ASP B 1 334 ? -34.344 -0.288 1.469 1 93.38 334 ASP B C 1
ATOM 10673 O O . ASP B 1 334 ? -33.812 -0.91 0.551 1 93.38 334 ASP B O 1
ATOM 10677 N N . ALA B 1 335 ? -33.781 0.649 2.193 1 93.75 335 ALA B N 1
ATOM 10678 C CA . ALA B 1 335 ? -32.312 0.838 2.154 1 93.75 335 ALA B CA 1
ATOM 10679 C C . ALA B 1 335 ? -31.641 0.182 3.357 1 93.75 335 ALA B C 1
ATOM 10681 O O . ALA B 1 335 ? -32.031 0.411 4.5 1 93.75 335 ALA B O 1
ATOM 10682 N N . VAL B 1 336 ? -30.734 -0.686 3.088 1 97.12 336 VAL B N 1
ATOM 10683 C CA . VAL B 1 336 ? -30 -1.351 4.164 1 97.12 336 VAL B CA 1
ATOM 10684 C C . VAL B 1 336 ? -28.594 -0.772 4.277 1 97.12 336 VAL B C 1
ATOM 10686 O O . VAL B 1 336 ? -27.797 -0.88 3.342 1 97.12 336 VAL B O 1
ATOM 10689 N N . TRP B 1 337 ? -28.266 -0.142 5.391 1 96.69 337 TRP B N 1
ATOM 10690 C CA . TRP B 1 337 ? -26.969 0.47 5.68 1 96.69 337 TRP B CA 1
ATOM 10691 C C . TRP B 1 337 ? -26.203 -0.35 6.707 1 96.69 337 TRP B C 1
ATOM 10693 O O . TRP B 1 337 ? -26.469 -0.274 7.906 1 96.69 337 TRP B O 1
ATOM 10703 N N . ILE B 1 338 ? -25.203 -1.106 6.23 1 98.12 338 ILE B N 1
ATOM 10704 C CA . ILE B 1 338 ? -24.438 -2.016 7.07 1 98.12 338 ILE B CA 1
ATOM 10705 C C . ILE B 1 338 ? -23.141 -1.331 7.531 1 98.12 338 ILE B C 1
ATOM 10707 O O . ILE B 1 338 ? -22.438 -0.717 6.727 1 98.12 338 ILE B O 1
ATOM 10711 N N . HIS B 1 339 ? -22.781 -1.595 8.844 1 95.94 339 HIS B N 1
ATOM 10712 C CA . HIS B 1 339 ? -21.641 -0.869 9.391 1 95.94 339 HIS B CA 1
ATOM 10713 C C . HIS B 1 339 ? -20.594 -1.828 9.922 1 95.94 339 HIS B C 1
ATOM 10715 O O . HIS B 1 339 ? -20.891 -2.691 10.75 1 95.94 339 HIS B O 1
ATOM 10721 N N . ASP B 1 340 ? -19.344 -1.681 9.32 1 95.25 340 ASP B N 1
ATOM 10722 C CA . ASP B 1 340 ? -18.062 -2.004 9.953 1 95.25 340 ASP B CA 1
ATOM 10723 C C . ASP B 1 340 ? -17.656 -3.443 9.664 1 95.25 340 ASP B C 1
ATOM 10725 O O . ASP B 1 340 ? -18.391 -4.188 9.016 1 95.25 340 ASP B O 1
ATOM 10729 N N . TYR B 1 341 ? -16.531 -3.889 10.172 1 97.75 341 TYR B N 1
ATOM 10730 C CA . TYR B 1 341 ? -15.773 -5.055 9.727 1 97.75 341 TYR B CA 1
ATOM 10731 C C . TYR B 1 341 ? -16.344 -6.332 10.328 1 97.75 341 TYR B C 1
ATOM 10733 O O . TYR B 1 341 ? -16.016 -7.438 9.883 1 97.75 341 TYR B O 1
ATOM 10741 N N . HIS B 1 342 ? -17.297 -6.234 11.289 1 97.81 342 HIS B N 1
ATOM 10742 C CA . HIS B 1 342 ? -17.938 -7.402 11.891 1 97.81 342 HIS B CA 1
ATOM 10743 C C . HIS B 1 342 ? -18.875 -8.078 10.906 1 97.81 342 HIS B C 1
ATOM 10745 O O . HIS B 1 342 ? -19.203 -9.258 11.062 1 97.81 342 HIS B O 1
ATOM 10751 N N . LEU B 1 343 ? -19.297 -7.348 9.875 1 98.5 343 LEU B N 1
ATOM 10752 C CA . LEU B 1 343 ? -20.391 -7.824 9.031 1 98.5 343 LEU B CA 1
ATOM 10753 C C . LEU B 1 343 ? -20.016 -7.758 7.559 1 98.5 343 LEU B C 1
ATOM 10755 O O . LEU B 1 343 ? -20.828 -7.391 6.715 1 98.5 343 LEU B O 1
ATOM 10759 N N . MET B 1 344 ? -18.859 -8.102 7.23 1 98.56 344 MET B N 1
ATOM 10760 C CA . MET B 1 344 ? -18.344 -7.926 5.871 1 98.56 344 MET B CA 1
ATOM 10761 C C . MET B 1 344 ? -18.953 -8.953 4.926 1 98.56 344 MET B C 1
ATOM 10763 O O . MET B 1 344 ? -18.906 -8.789 3.705 1 98.56 344 MET B O 1
ATOM 10767 N N . LEU B 1 345 ? -19.531 -10.055 5.418 1 98.38 345 LEU B N 1
ATOM 10768 C CA . LEU B 1 345 ? -20.141 -11.07 4.566 1 98.38 345 LEU B CA 1
ATOM 10769 C C . LEU B 1 345 ? -21.625 -10.812 4.379 1 98.38 345 LEU B C 1
ATOM 10771 O O . LEU B 1 345 ? -22.25 -11.383 3.484 1 98.38 345 LEU B O 1
ATOM 10775 N N . LEU B 1 346 ? -22.203 -9.953 5.18 1 98.62 346 LEU B N 1
ATOM 10776 C CA . LEU B 1 346 ? -23.641 -9.75 5.258 1 98.62 346 LEU B CA 1
ATOM 10777 C C . LEU B 1 346 ? -24.188 -9.273 3.922 1 98.62 346 LEU B C 1
ATOM 10779 O O . LEU B 1 346 ? -25.234 -9.75 3.465 1 98.62 346 LEU B O 1
ATOM 10783 N N . PRO B 1 347 ? -23.531 -8.312 3.219 1 98.12 347 PRO B N 1
ATOM 10784 C CA . PRO B 1 347 ? -24.094 -7.852 1.939 1 98.12 347 PRO B CA 1
ATOM 10785 C C . PRO B 1 347 ? -24.281 -8.992 0.938 1 98.12 347 PRO B C 1
ATOM 10787 O O . PRO B 1 347 ? -25.312 -9.062 0.268 1 98.12 347 PRO B O 1
ATOM 10790 N N . ALA B 1 348 ? -23.312 -9.875 0.852 1 96.69 348 ALA B N 1
ATOM 10791 C CA . ALA B 1 348 ? -23.391 -10.977 -0.107 1 96.69 348 ALA B CA 1
ATOM 10792 C C . ALA B 1 348 ? -24.516 -11.938 0.252 1 96.69 348 ALA B C 1
ATOM 10794 O O . ALA B 1 348 ? -25.203 -12.445 -0.63 1 96.69 348 ALA B O 1
ATOM 10795 N N . ILE B 1 349 ? -24.656 -12.219 1.526 1 97.5 349 ILE B N 1
ATOM 10796 C CA . ILE B 1 349 ? -25.703 -13.125 1.989 1 97.5 349 ILE B CA 1
ATOM 10797 C C . ILE B 1 349 ? -27.062 -12.531 1.655 1 97.5 349 ILE B C 1
ATOM 10799 O O . ILE B 1 349 ? -27.938 -13.234 1.139 1 97.5 349 ILE B O 1
ATOM 10803 N N . LEU B 1 350 ? -27.219 -11.258 1.948 1 97.75 350 LEU B N 1
ATOM 10804 C CA . LEU B 1 350 ? -28.484 -10.578 1.674 1 97.75 350 LEU B CA 1
ATOM 10805 C C . LEU B 1 350 ? -28.766 -10.555 0.176 1 97.75 350 LEU B C 1
ATOM 10807 O O . LEU B 1 350 ? -29.891 -10.82 -0.248 1 97.75 350 LEU B O 1
ATOM 10811 N N . ARG B 1 351 ? -27.781 -10.203 -0.596 1 94.06 351 ARG B N 1
ATOM 10812 C CA . ARG B 1 351 ? -27.938 -10.109 -2.045 1 94.06 351 ARG B CA 1
ATOM 10813 C C . ARG B 1 351 ? -28.297 -11.461 -2.645 1 94.06 351 ARG B C 1
ATOM 10815 O O . ARG B 1 351 ? -29.078 -11.531 -3.602 1 94.06 351 ARG B O 1
ATOM 10822 N N . HIS B 1 352 ? -27.75 -12.484 -2.113 1 91.06 352 HIS B N 1
ATOM 10823 C CA . HIS B 1 352 ? -28.062 -13.828 -2.576 1 91.06 352 HIS B CA 1
ATOM 10824 C C . HIS B 1 352 ? -29.516 -14.18 -2.314 1 91.06 352 HIS B C 1
ATOM 10826 O O . HIS B 1 352 ? -30.172 -14.805 -3.154 1 91.06 352 HIS B O 1
ATOM 10832 N N . ARG B 1 353 ? -30.047 -13.742 -1.244 1 93.19 353 ARG B N 1
ATOM 10833 C CA . ARG B 1 353 ? -31.406 -14.07 -0.84 1 93.19 353 ARG B CA 1
ATOM 10834 C C . ARG B 1 353 ? -32.406 -13.094 -1.455 1 93.19 353 ARG B C 1
ATOM 10836 O O . ARG B 1 353 ? -33.562 -13.461 -1.717 1 93.19 353 ARG B O 1
ATOM 10843 N N . ARG B 1 354 ? -31.953 -11.867 -1.645 1 93 354 ARG B N 1
ATOM 10844 C CA . ARG B 1 354 ? -32.75 -10.812 -2.262 1 93 354 ARG B CA 1
ATOM 10845 C C . ARG B 1 354 ? -31.938 -10.023 -3.277 1 93 354 ARG B C 1
ATOM 10847 O O . ARG B 1 354 ? -31.391 -8.961 -2.957 1 93 354 ARG B O 1
ATOM 10854 N N . PRO B 1 355 ? -31.953 -10.352 -4.492 1 85.94 355 PRO B N 1
ATOM 10855 C CA . PRO B 1 355 ? -31.062 -9.789 -5.512 1 85.94 355 PRO B CA 1
ATOM 10856 C C . PRO B 1 355 ? -31.328 -8.305 -5.766 1 85.94 355 PRO B C 1
ATOM 10858 O O . PRO B 1 355 ? -30.438 -7.574 -6.191 1 85.94 355 PRO B O 1
ATOM 10861 N N . ASP B 1 356 ? -32.531 -7.879 -5.516 1 86.44 356 ASP B N 1
ATOM 10862 C CA . ASP B 1 356 ? -32.875 -6.492 -5.824 1 86.44 356 ASP B CA 1
ATOM 10863 C C . ASP B 1 356 ? -32.719 -5.602 -4.594 1 86.44 356 ASP B C 1
ATOM 10865 O O . ASP B 1 356 ? -33.062 -4.422 -4.625 1 86.44 356 ASP B O 1
ATOM 10869 N N . ILE B 1 357 ? -32.156 -6.09 -3.604 1 93.81 357 ILE B N 1
ATOM 10870 C CA . ILE B 1 357 ? -32.031 -5.375 -2.34 1 93.81 357 ILE B CA 1
ATOM 10871 C C . ILE B 1 357 ? -31.047 -4.223 -2.5 1 93.81 357 ILE B C 1
ATOM 10873 O O . ILE B 1 357 ? -30.062 -4.332 -3.246 1 93.81 357 ILE B O 1
ATOM 10877 N N . ASN B 1 358 ? -31.312 -3.02 -1.869 1 94.81 358 ASN B N 1
ATOM 10878 C CA . ASN B 1 358 ? -30.391 -1.888 -1.819 1 94.81 358 ASN B CA 1
ATOM 10879 C C . ASN B 1 358 ? -29.5 -1.948 -0.586 1 94.81 358 ASN B C 1
ATOM 10881 O O . ASN B 1 358 ? -29.984 -1.832 0.542 1 94.81 358 ASN B O 1
ATOM 10885 N N . ILE B 1 359 ? -28.188 -2.09 -0.848 1 97.38 359 ILE B N 1
ATOM 10886 C CA . ILE B 1 359 ? -27.266 -2.281 0.266 1 97.38 359 ILE B CA 1
ATOM 10887 C C . ILE B 1 359 ? -26.109 -1.293 0.153 1 97.38 359 ILE B C 1
ATOM 10889 O O . ILE B 1 359 ? -25.547 -1.109 -0.929 1 97.38 359 ILE B O 1
ATOM 10893 N N . ALA B 1 360 ? -25.797 -0.627 1.215 1 97.81 360 ALA B N 1
ATOM 10894 C CA . ALA B 1 360 ? -24.562 0.144 1.338 1 97.81 360 ALA B CA 1
ATOM 10895 C C . ALA B 1 360 ? -23.766 -0.289 2.564 1 97.81 360 ALA B C 1
ATOM 10897 O O . ALA B 1 360 ? -24.344 -0.67 3.586 1 97.81 360 ALA B O 1
ATOM 10898 N N . PHE B 1 361 ? -22.484 -0.306 2.445 1 98.06 361 PHE B N 1
ATOM 10899 C CA . PHE B 1 361 ? -21.578 -0.705 3.518 1 98.06 361 PHE B CA 1
ATOM 10900 C C . PHE B 1 361 ? -20.625 0.433 3.877 1 98.06 361 PHE B C 1
ATOM 10902 O O . PHE B 1 361 ? -20.125 1.136 2.994 1 98.06 361 PHE B O 1
ATOM 10909 N N . PHE B 1 362 ? -20.391 0.614 5.191 1 97.38 362 PHE B N 1
ATOM 10910 C CA . PHE B 1 362 ? -19.438 1.606 5.664 1 97.38 362 PHE B CA 1
ATOM 10911 C C . PHE B 1 362 ? -18.438 0.976 6.625 1 97.38 362 PHE B C 1
ATOM 10913 O O . PHE B 1 362 ? -18.812 0.31 7.586 1 97.38 362 PHE B O 1
ATOM 10920 N N . LEU B 1 363 ? -17.141 1.159 6.336 1 97.56 363 LEU B N 1
ATOM 10921 C CA . LEU B 1 363 ? -16.094 0.68 7.219 1 97.56 363 LEU B CA 1
ATOM 10922 C C . LEU B 1 363 ? -15.547 1.814 8.086 1 97.56 363 LEU B C 1
ATOM 10924 O O . LEU B 1 363 ? -15.062 2.82 7.559 1 97.56 363 LEU B O 1
ATOM 10928 N N . HIS B 1 364 ? -15.523 1.637 9.406 1 94.56 364 HIS B N 1
ATOM 10929 C CA . HIS B 1 364 ? -15.164 2.709 10.328 1 94.56 364 HIS B CA 1
ATOM 10930 C C . HIS B 1 364 ? -13.703 2.605 10.758 1 94.56 364 HIS B C 1
ATOM 10932 O O . HIS B 1 364 ? -13.18 3.512 11.406 1 94.56 364 HIS B O 1
ATOM 10938 N N . ILE B 1 365 ? -13.031 1.544 10.469 1 95.5 365 ILE B N 1
ATOM 10939 C CA . ILE B 1 365 ? -11.617 1.353 10.766 1 95.5 365 ILE B CA 1
ATOM 10940 C C . ILE B 1 365 ? -10.797 1.478 9.484 1 95.5 365 ILE B C 1
ATOM 10942 O O . ILE B 1 365 ? -11.352 1.561 8.391 1 95.5 365 ILE B O 1
ATOM 10946 N N . PRO B 1 366 ? -9.508 1.51 9.562 1 95.31 366 PRO B N 1
ATOM 10947 C CA . PRO B 1 366 ? -8.703 1.571 8.344 1 95.31 366 PRO B CA 1
ATOM 10948 C C . PRO B 1 366 ? -8.867 0.334 7.465 1 95.31 366 PRO B C 1
ATOM 10950 O O . PRO B 1 366 ? -9.172 -0.75 7.969 1 95.31 366 PRO B O 1
ATOM 10953 N N . PHE B 1 367 ? -8.828 0.522 6.188 1 97.25 367 PHE B N 1
ATOM 10954 C CA . PHE B 1 367 ? -8.578 -0.59 5.281 1 97.25 367 PHE B CA 1
ATOM 10955 C C . PHE B 1 367 ? -7.105 -0.667 4.906 1 97.25 367 PHE B C 1
ATOM 10957 O O . PHE B 1 367 ? -6.535 0.304 4.402 1 97.25 367 PHE B O 1
ATOM 10964 N N . PRO B 1 368 ? -6.461 -1.718 5.191 1 95.19 368 PRO B N 1
ATOM 10965 C CA . PRO B 1 368 ? -5.008 -1.791 5.031 1 95.19 368 PRO B CA 1
ATOM 10966 C C . PRO B 1 368 ? -4.582 -1.862 3.566 1 95.19 368 PRO B C 1
ATOM 10968 O O . PRO B 1 368 ? -5.414 -2.098 2.688 1 95.19 368 PRO B O 1
ATOM 10971 N N . SER B 1 369 ? -3.285 -1.62 3.334 1 91.75 369 SER B N 1
ATOM 10972 C CA . SER B 1 369 ? -2.727 -1.796 1.998 1 91.75 369 SER B CA 1
ATOM 10973 C C . SER B 1 369 ? -2.914 -3.227 1.505 1 91.75 369 SER B C 1
ATOM 10975 O O . SER B 1 369 ? -3.064 -4.152 2.307 1 91.75 369 SER B O 1
ATOM 10977 N N . SER B 1 370 ? -2.875 -3.391 0.191 1 91.75 370 SER B N 1
ATOM 10978 C CA . SER B 1 370 ? -3.084 -4.707 -0.404 1 91.75 370 SER B CA 1
ATOM 10979 C C . SER B 1 370 ? -2.027 -5.699 0.068 1 91.75 370 SER B C 1
ATOM 10981 O O . SER B 1 370 ? -2.297 -6.898 0.168 1 91.75 370 SER B O 1
ATOM 10983 N N . GLU B 1 371 ? -0.774 -5.207 0.448 1 91.56 371 GLU B N 1
ATOM 10984 C CA . GLU B 1 371 ? 0.305 -6.07 0.917 1 91.56 371 GLU B CA 1
ATOM 10985 C C . GLU B 1 371 ? -0.03 -6.684 2.273 1 91.56 371 GLU B C 1
ATOM 10987 O O . GLU B 1 371 ? 0.338 -7.828 2.549 1 91.56 371 GLU B O 1
ATOM 10992 N N . ILE B 1 372 ? -0.713 -5.93 3.078 1 93.06 372 ILE B N 1
ATOM 10993 C CA . ILE B 1 372 ? -1.104 -6.414 4.398 1 93.06 372 ILE B CA 1
ATOM 10994 C C . ILE B 1 372 ? -2.395 -7.223 4.289 1 93.06 372 ILE B C 1
ATOM 10996 O O . ILE B 1 372 ? -2.523 -8.281 4.902 1 93.06 372 ILE B O 1
ATOM 11000 N N . TYR B 1 373 ? -3.332 -6.723 3.465 1 95.88 373 TYR B N 1
ATOM 11001 C CA . TYR B 1 373 ? -4.621 -7.387 3.311 1 95.88 373 TYR B CA 1
ATOM 11002 C C . TYR B 1 373 ? -4.445 -8.812 2.818 1 95.88 373 TYR B C 1
ATOM 11004 O O . TYR B 1 373 ? -5.168 -9.719 3.244 1 95.88 373 TYR B O 1
ATOM 11012 N N . ARG B 1 374 ? -3.486 -9.031 1.96 1 92.5 374 ARG B N 1
ATOM 11013 C CA . ARG B 1 374 ? -3.363 -10.32 1.3 1 92.5 374 ARG B CA 1
ATOM 11014 C C . ARG B 1 374 ? -2.854 -11.391 2.268 1 92.5 374 ARG B C 1
ATOM 11016 O O . ARG B 1 374 ? -2.887 -12.578 1.961 1 92.5 374 ARG B O 1
ATOM 11023 N N . ILE B 1 375 ? -2.463 -11 3.455 1 92.62 375 ILE B N 1
ATOM 11024 C CA . ILE B 1 375 ? -2.053 -11.953 4.48 1 92.62 375 ILE B CA 1
ATOM 11025 C C . ILE B 1 375 ? -3.236 -12.836 4.867 1 92.62 375 ILE B C 1
ATOM 11027 O O . ILE B 1 375 ? -3.053 -13.977 5.293 1 92.62 375 ILE B O 1
ATOM 11031 N N . LEU B 1 376 ? -4.488 -12.336 4.691 1 93.44 376 LEU B N 1
ATOM 11032 C CA . LEU B 1 376 ? -5.703 -13.039 5.09 1 93.44 376 LEU B CA 1
ATOM 11033 C C . LEU B 1 376 ? -5.957 -14.234 4.18 1 93.44 376 LEU B C 1
ATOM 11035 O O . LEU B 1 376 ? -6.094 -14.078 2.963 1 93.44 376 LEU B O 1
ATOM 11039 N N . PRO B 1 377 ? -6.059 -15.43 4.766 1 92 377 PRO B N 1
ATOM 11040 C CA . PRO B 1 377 ? -6.395 -16.609 3.951 1 92 377 PRO B CA 1
ATOM 11041 C C . PRO B 1 377 ? -7.754 -16.469 3.268 1 92 377 PRO B C 1
ATOM 11043 O O . PRO B 1 377 ? -7.945 -16.984 2.162 1 92 377 PRO B O 1
ATOM 11046 N N . VAL B 1 378 ? -8.695 -15.75 3.908 1 94.75 378 VAL B N 1
ATOM 11047 C CA . VAL B 1 378 ? -10.055 -15.633 3.395 1 94.75 378 VAL B CA 1
ATOM 11048 C C . VAL B 1 378 ? -10.242 -14.266 2.734 1 94.75 378 VAL B C 1
ATOM 11050 O O . VAL B 1 378 ? -11.344 -13.711 2.746 1 94.75 378 VAL B O 1
ATOM 11053 N N . ARG B 1 379 ? -9.133 -13.758 2.191 1 94.94 379 ARG B N 1
ATOM 11054 C CA . ARG B 1 379 ? -9.078 -12.422 1.599 1 94.94 379 ARG B CA 1
ATOM 11055 C C . ARG B 1 379 ? -10.102 -12.281 0.476 1 94.94 379 ARG B C 1
ATOM 11057 O O . ARG B 1 379 ? -10.758 -11.25 0.356 1 94.94 379 ARG B O 1
ATOM 11064 N N . SER B 1 380 ? -10.281 -13.281 -0.401 1 93.31 380 SER B N 1
ATOM 11065 C CA . SER B 1 380 ? -11.195 -13.203 -1.54 1 93.31 380 SER B CA 1
ATOM 11066 C C . SER B 1 380 ? -12.648 -13.188 -1.086 1 93.31 380 SER B C 1
ATOM 11068 O O . SER B 1 380 ? -13.453 -12.398 -1.589 1 93.31 380 SER B O 1
ATOM 11070 N N . GLN B 1 381 ? -12.969 -14 -0.096 1 94.94 381 GLN B N 1
ATOM 11071 C CA . GLN B 1 381 ? -14.336 -14.117 0.398 1 94.94 381 GLN B CA 1
ATOM 11072 C C . GLN B 1 381 ? -14.805 -12.812 1.04 1 94.94 381 GLN B C 1
ATOM 11074 O O . GLN B 1 381 ? -15.938 -12.383 0.832 1 94.94 381 GLN B O 1
ATOM 11079 N N . LEU B 1 382 ? -13.969 -12.195 1.758 1 97.69 382 LEU B N 1
ATOM 11080 C CA . LEU B 1 382 ? -14.32 -10.953 2.43 1 97.69 382 LEU B CA 1
ATOM 11081 C C . LEU B 1 382 ? -14.555 -9.836 1.419 1 97.69 382 LEU B C 1
ATOM 11083 O O . LEU B 1 382 ? -15.516 -9.062 1.549 1 97.69 382 LEU B O 1
ATOM 11087 N N . LEU B 1 383 ? -13.68 -9.75 0.412 1 97 383 LEU B N 1
ATOM 11088 C CA . LEU B 1 383 ? -13.867 -8.734 -0.621 1 97 383 LEU B CA 1
ATOM 11089 C C . LEU B 1 383 ? -15.164 -8.969 -1.387 1 97 383 LEU B C 1
ATOM 11091 O O . LEU B 1 383 ? -15.914 -8.023 -1.656 1 97 383 LEU B O 1
ATOM 11095 N N . GLU B 1 384 ? -15.398 -10.242 -1.716 1 94.5 384 GLU B N 1
ATOM 11096 C CA . GLU B 1 384 ? -16.625 -10.578 -2.424 1 94.5 384 GLU B CA 1
ATOM 11097 C C . GLU B 1 384 ? -17.859 -10.234 -1.588 1 94.5 384 GLU B C 1
ATOM 11099 O O . GLU B 1 384 ? -18.891 -9.836 -2.127 1 94.5 384 GLU B O 1
ATOM 11104 N N . GLY B 1 385 ? -17.719 -10.438 -0.305 1 97.31 385 GLY B N 1
ATOM 11105 C CA . GLY B 1 385 ? -18.797 -10.023 0.588 1 97.31 385 GLY B CA 1
ATOM 11106 C C . GLY B 1 385 ? -19.141 -8.555 0.467 1 97.31 385 GLY B C 1
ATOM 11107 O O . GLY B 1 385 ? -20.312 -8.195 0.333 1 97.31 385 GLY B O 1
ATOM 11108 N N . LEU B 1 386 ? -18.156 -7.719 0.439 1 98.06 386 LEU B N 1
ATOM 11109 C CA . LEU B 1 386 ? -18.344 -6.273 0.374 1 98.06 386 LEU B CA 1
ATOM 11110 C C . LEU B 1 386 ? -18.844 -5.852 -1.007 1 98.06 386 LEU B C 1
ATOM 11112 O O . LEU B 1 386 ? -19.641 -4.922 -1.128 1 98.06 386 LEU B O 1
ATOM 11116 N N . LEU B 1 387 ? -18.359 -6.566 -2.004 1 95.31 387 LEU B N 1
ATOM 11117 C CA . LEU B 1 387 ? -18.625 -6.172 -3.383 1 95.31 387 LEU B CA 1
ATOM 11118 C C . LEU B 1 387 ? -20.047 -6.531 -3.785 1 95.31 387 LEU B C 1
ATOM 11120 O O . LEU B 1 387 ? -20.484 -6.191 -4.887 1 95.31 387 LEU B O 1
ATOM 11124 N N . ALA B 1 388 ? -20.797 -7.16 -2.896 1 95.19 388 ALA B N 1
ATOM 11125 C CA . ALA B 1 388 ? -22.203 -7.414 -3.133 1 95.19 388 ALA B CA 1
ATOM 11126 C C . ALA B 1 388 ? -23.062 -6.207 -2.742 1 95.19 388 ALA B C 1
ATOM 11128 O O . ALA B 1 388 ? -24.281 -6.227 -2.881 1 95.19 388 ALA B O 1
ATOM 11129 N N . SER B 1 389 ? -22.406 -5.102 -2.328 1 96.56 389 SER B N 1
ATOM 11130 C CA . SER B 1 389 ? -23.078 -3.848 -1.993 1 96.56 389 SER B CA 1
ATOM 11131 C C . SER B 1 389 ? -23.219 -2.949 -3.217 1 96.56 389 SER B C 1
ATOM 11133 O O . SER B 1 389 ? -22.469 -3.084 -4.18 1 96.56 389 SER B O 1
ATOM 11135 N N . ASN B 1 390 ? -24.219 -2.045 -3.166 1 94.56 390 ASN B N 1
ATOM 11136 C CA . ASN B 1 390 ? -24.328 -1.002 -4.18 1 94.56 390 ASN B CA 1
ATOM 11137 C C . ASN B 1 390 ? -23.25 0.068 -3.994 1 94.56 390 ASN B C 1
ATOM 11139 O O . ASN B 1 390 ? -22.812 0.696 -4.965 1 94.56 390 ASN B O 1
ATOM 11143 N N . MET B 1 391 ? -22.938 0.196 -2.74 1 96.38 391 MET B N 1
ATOM 11144 C CA . MET B 1 391 ? -21.969 1.227 -2.395 1 96.38 391 MET B CA 1
ATOM 11145 C C . MET B 1 391 ? -21.141 0.809 -1.185 1 96.38 391 MET B C 1
ATOM 11147 O O . MET B 1 391 ? -21.672 0.232 -0.234 1 96.38 391 MET B O 1
ATOM 11151 N N . VAL B 1 392 ? -19.859 0.998 -1.285 1 97.88 392 VAL B N 1
ATOM 11152 C CA . VAL B 1 392 ? -18.938 0.828 -0.167 1 97.88 392 VAL B CA 1
ATOM 11153 C C . VAL B 1 392 ? -18.234 2.15 0.133 1 97.88 392 VAL B C 1
ATOM 11155 O O . VAL B 1 392 ? -17.734 2.814 -0.776 1 97.88 392 VAL B O 1
ATOM 11158 N N . ALA B 1 393 ? -18.234 2.541 1.383 1 96.38 393 ALA B N 1
ATOM 11159 C CA . ALA B 1 393 ? -17.672 3.85 1.706 1 96.38 393 ALA B CA 1
ATOM 11160 C C . ALA B 1 393 ? -16.719 3.756 2.887 1 96.38 393 ALA B C 1
ATOM 11162 O O . ALA B 1 393 ? -16.797 2.82 3.689 1 96.38 393 ALA B O 1
ATOM 11163 N N . PHE B 1 394 ? -15.82 4.711 2.949 1 95.06 394 PHE B N 1
ATOM 11164 C CA . PHE B 1 394 ? -14.75 4.781 3.938 1 95.06 394 PHE B CA 1
ATOM 11165 C C . PHE B 1 394 ? -14.609 6.199 4.477 1 95.06 394 PHE B C 1
ATOM 11167 O O . PHE B 1 394 ? -15.219 7.133 3.953 1 95.06 394 PHE B O 1
ATOM 11174 N N . HIS B 1 395 ? -13.758 6.32 5.477 1 91 395 HIS B N 1
ATOM 11175 C CA . HIS B 1 395 ? -13.523 7.637 6.062 1 91 395 HIS B CA 1
ATOM 11176 C C . HIS B 1 395 ? -12.617 8.477 5.172 1 91 395 HIS B C 1
ATOM 11178 O O . HIS B 1 395 ? -12.844 9.68 5 1 91 395 HIS B O 1
ATOM 11184 N N . THR B 1 396 ? -11.562 7.852 4.672 1 87.56 396 THR B N 1
ATOM 11185 C CA . THR B 1 396 ? -10.57 8.602 3.916 1 87.56 396 THR B CA 1
ATOM 11186 C C . THR B 1 396 ? -10.344 7.98 2.541 1 87.56 396 THR B C 1
ATOM 11188 O O . THR B 1 396 ? -10.672 6.812 2.326 1 87.56 396 THR B O 1
ATOM 11191 N N . TYR B 1 397 ? -9.789 8.734 1.701 1 85.12 397 TYR B N 1
ATOM 11192 C CA . TYR B 1 397 ? -9.5 8.242 0.36 1 85.12 397 TYR B CA 1
ATOM 11193 C C . TYR B 1 397 ? -8.445 7.145 0.399 1 85.12 397 TYR B C 1
ATOM 11195 O O . TYR B 1 397 ? -8.492 6.203 -0.394 1 85.12 397 TYR B O 1
ATOM 11203 N N . ASP B 1 398 ? -7.492 7.293 1.293 1 85.81 398 ASP B N 1
ATOM 11204 C CA . ASP B 1 398 ? -6.469 6.262 1.419 1 85.81 398 ASP B CA 1
ATOM 11205 C C . ASP B 1 398 ? -7.098 4.883 1.611 1 85.81 398 ASP B C 1
ATOM 11207 O O . ASP B 1 398 ? -6.668 3.906 0.992 1 85.81 398 ASP B O 1
ATOM 11211 N N . PHE B 1 399 ? -8.109 4.832 2.441 1 93.25 399 PHE B N 1
ATOM 11212 C CA . PHE B 1 399 ? -8.766 3.561 2.721 1 93.25 399 PHE B CA 1
ATOM 11213 C C . PHE B 1 399 ? -9.484 3.039 1.484 1 93.25 399 PHE B C 1
ATOM 11215 O O . PHE B 1 399 ? -9.398 1.853 1.162 1 93.25 399 PHE B O 1
ATOM 11222 N N . ALA B 1 400 ? -10.172 3.939 0.797 1 91.81 400 ALA B N 1
ATOM 11223 C CA . ALA B 1 400 ? -10.875 3.572 -0.431 1 91.81 400 ALA B CA 1
ATOM 11224 C C . ALA B 1 400 ? -9.898 3.061 -1.486 1 91.81 400 ALA B C 1
ATOM 11226 O O . ALA B 1 400 ? -10.156 2.053 -2.148 1 91.81 400 ALA B O 1
ATOM 11227 N N . ARG B 1 401 ? -8.789 3.754 -1.624 1 87.94 401 ARG B N 1
ATOM 11228 C CA . ARG B 1 401 ? -7.766 3.375 -2.594 1 87.94 401 ARG B CA 1
ATOM 11229 C C . ARG B 1 401 ? -7.191 2 -2.271 1 87.94 401 ARG B C 1
ATOM 11231 O O . ARG B 1 401 ? -6.969 1.188 -3.172 1 87.94 401 ARG B O 1
ATOM 11238 N N . HIS B 1 402 ? -6.863 1.775 -1.044 1 93.19 402 HIS B N 1
ATOM 11239 C CA . HIS B 1 402 ? -6.359 0.471 -0.628 1 93.19 402 HIS B CA 1
ATOM 11240 C C . HIS B 1 402 ? -7.371 -0.63 -0.922 1 93.19 402 HIS B C 1
ATOM 11242 O O . HIS B 1 402 ? -6.996 -1.731 -1.332 1 93.19 402 HIS B O 1
ATOM 11248 N N . PHE B 1 403 ? -8.656 -0.343 -0.669 1 97.31 403 PHE B N 1
ATOM 11249 C CA . PHE B 1 403 ? -9.719 -1.3 -0.973 1 97.31 403 PHE B CA 1
ATOM 11250 C C . PHE B 1 403 ? -9.734 -1.629 -2.461 1 97.31 403 PHE B C 1
ATOM 11252 O O . PHE B 1 403 ? -9.742 -2.801 -2.842 1 97.31 403 PHE B O 1
ATOM 11259 N N . LEU B 1 404 ? -9.727 -0.603 -3.281 1 90.25 404 LEU B N 1
ATOM 11260 C CA . LEU B 1 404 ? -9.742 -0.78 -4.727 1 90.25 404 LEU B CA 1
ATOM 11261 C C . LEU B 1 404 ? -8.516 -1.552 -5.199 1 90.25 404 LEU B C 1
ATOM 11263 O O . LEU B 1 404 ? -8.625 -2.449 -6.039 1 90.25 404 LEU B O 1
ATOM 11267 N N . SER B 1 405 ? -7.367 -1.202 -4.617 1 89.12 405 SER B N 1
ATOM 11268 C CA . SER B 1 405 ? -6.133 -1.906 -4.953 1 89.12 405 SER B CA 1
ATOM 11269 C C . SER B 1 405 ? -6.223 -3.383 -4.586 1 89.12 405 SER B C 1
ATOM 11271 O O . SER B 1 405 ? -5.758 -4.246 -5.336 1 89.12 405 SER B O 1
ATOM 11273 N N . SER B 1 406 ? -6.762 -3.689 -3.43 1 93.44 406 SER B N 1
ATOM 11274 C CA . SER B 1 406 ? -6.926 -5.074 -2.996 1 93.44 406 SER B CA 1
ATOM 11275 C C . SER B 1 406 ? -7.859 -5.836 -3.93 1 93.44 406 SER B C 1
ATOM 11277 O O . SER B 1 406 ? -7.641 -7.016 -4.207 1 93.44 406 SER B O 1
ATOM 11279 N N . CYS B 1 407 ? -8.938 -5.16 -4.402 1 92.31 407 CYS B N 1
ATOM 11280 C CA . CYS B 1 407 ? -9.859 -5.793 -5.34 1 92.31 407 CYS B CA 1
ATOM 11281 C C . CYS B 1 407 ? -9.164 -6.113 -6.656 1 92.31 407 CYS B C 1
ATOM 11283 O O . CYS B 1 407 ? -9.359 -7.191 -7.223 1 92.31 407 CYS B O 1
ATOM 11285 N N . THR B 1 408 ? -8.336 -5.23 -7.113 1 83 408 THR B N 1
ATOM 11286 C CA . THR B 1 408 ? -7.598 -5.43 -8.359 1 83 408 THR B CA 1
ATOM 11287 C C . THR B 1 408 ? -6.594 -6.57 -8.219 1 83 408 THR B C 1
ATOM 11289 O O . THR B 1 408 ? -6.535 -7.457 -9.078 1 83 408 THR B O 1
ATOM 11292 N N . ARG B 1 409 ? -5.906 -6.656 -7.191 1 83.94 409 ARG B N 1
ATOM 11293 C CA . ARG B 1 409 ? -4.77 -7.562 -7.059 1 83.94 409 ARG B CA 1
ATOM 11294 C C . ARG B 1 409 ? -5.219 -8.938 -6.586 1 83.94 409 ARG B C 1
ATOM 11296 O O . ARG B 1 409 ? -4.602 -9.953 -6.926 1 83.94 409 ARG B O 1
ATOM 11303 N N . THR B 1 410 ? -6.273 -8.977 -5.777 1 88.12 410 THR B N 1
ATOM 11304 C CA . THR B 1 410 ? -6.742 -10.25 -5.238 1 88.12 410 THR B CA 1
ATOM 11305 C C . THR B 1 410 ? -7.766 -10.891 -6.172 1 88.12 410 THR B C 1
ATOM 11307 O O . THR B 1 410 ? -7.746 -12.102 -6.387 1 88.12 410 THR B O 1
ATOM 11310 N N . LEU B 1 411 ? -8.641 -10.023 -6.754 1 84.75 411 LEU B N 1
ATOM 11311 C CA . LEU B 1 411 ? -9.758 -10.562 -7.523 1 84.75 411 LEU B CA 1
ATOM 11312 C C . LEU B 1 411 ? -9.562 -10.328 -9.016 1 84.75 411 LEU B C 1
ATOM 11314 O O . LEU B 1 411 ? -10.273 -10.898 -9.844 1 84.75 411 LEU B O 1
ATOM 11318 N N . GLY B 1 412 ? -8.594 -9.484 -9.367 1 75.25 412 GLY B N 1
ATOM 11319 C CA . GLY B 1 412 ? -8.391 -9.18 -10.773 1 75.25 412 GLY B CA 1
ATOM 11320 C C . GLY B 1 412 ? -9.422 -8.227 -11.336 1 75.25 412 GLY B C 1
ATOM 11321 O O . GLY B 1 412 ? -9.617 -8.156 -12.555 1 75.25 412 GLY B O 1
ATOM 11322 N N . SER B 1 413 ? -10.039 -7.453 -10.438 1 75.94 413 SER B N 1
ATOM 11323 C CA . SER B 1 413 ? -11.102 -6.547 -10.875 1 75.94 413 SER B CA 1
ATOM 11324 C C . SER B 1 413 ? -10.523 -5.273 -11.477 1 75.94 413 SER B C 1
ATOM 11326 O O . SER B 1 413 ? -9.469 -4.793 -11.039 1 75.94 413 SER B O 1
ATOM 11328 N N . ASP B 1 414 ? -11.141 -4.816 -12.523 1 67.81 414 ASP B N 1
ATOM 11329 C CA . ASP B 1 414 ? -10.805 -3.506 -13.062 1 67.81 414 ASP B CA 1
ATOM 11330 C C . ASP B 1 414 ? -11.43 -2.389 -12.227 1 67.81 414 ASP B C 1
ATOM 11332 O O . ASP B 1 414 ? -12.648 -2.328 -12.078 1 67.81 414 ASP B O 1
ATOM 11336 N N . THR B 1 415 ? -10.617 -1.597 -11.711 1 77 415 THR B N 1
ATOM 11337 C CA . THR B 1 415 ? -11.102 -0.588 -10.773 1 77 415 THR B CA 1
ATOM 11338 C C . THR B 1 415 ? -10.922 0.814 -11.352 1 77 415 THR B C 1
ATOM 11340 O O . THR B 1 415 ? -10.047 1.036 -12.195 1 77 415 THR B O 1
ATOM 11343 N N . THR B 1 416 ? -11.82 1.685 -11 1 70.75 416 THR B N 1
ATOM 11344 C CA . THR B 1 416 ? -11.742 3.127 -11.203 1 70.75 416 THR B CA 1
ATOM 11345 C C . THR B 1 416 ? -11.828 3.865 -9.867 1 70.75 416 THR B C 1
ATOM 11347 O O . THR B 1 416 ? -12.219 3.281 -8.859 1 70.75 416 THR B O 1
ATOM 11350 N N . PRO B 1 417 ? -11.383 5.043 -9.789 1 71.31 417 PRO B N 1
ATOM 11351 C CA . PRO B 1 417 ? -11.477 5.77 -8.523 1 71.31 417 PRO B CA 1
ATOM 11352 C C . PRO B 1 417 ? -12.906 5.883 -8.008 1 71.31 417 PRO B C 1
ATOM 11354 O O . PRO B 1 417 ? -13.117 6.141 -6.82 1 71.31 417 PRO B O 1
ATOM 11357 N N . ARG B 1 418 ? -13.859 5.668 -8.82 1 75.12 418 ARG B N 1
ATOM 11358 C CA . ARG B 1 418 ? -15.258 5.797 -8.414 1 75.12 418 ARG B CA 1
ATOM 11359 C C . ARG B 1 418 ? -15.828 4.453 -7.973 1 75.12 418 ARG B C 1
ATOM 11361 O O . ARG B 1 418 ? -16.891 4.395 -7.344 1 75.12 418 ARG B O 1
ATOM 11368 N N . GLY B 1 419 ? -15.203 3.492 -8.469 1 87.5 419 GLY B N 1
ATOM 11369 C CA . GLY B 1 419 ? -15.703 2.168 -8.133 1 87.5 419 GLY B CA 1
ATOM 11370 C C . GLY B 1 419 ? -15.25 1.093 -9.102 1 87.5 419 GLY B C 1
ATOM 11371 O O . GLY B 1 419 ? -14.203 1.227 -9.734 1 87.5 419 GLY B O 1
ATOM 11372 N N . LEU B 1 420 ? -15.906 -0.043 -9.031 1 84.12 420 LEU B N 1
ATOM 11373 C CA . LEU B 1 420 ? -15.5 -1.161 -9.875 1 84.12 420 LEU B CA 1
ATOM 11374 C C . LEU B 1 420 ? -16.719 -1.999 -10.273 1 84.12 420 LEU B C 1
ATOM 11376 O O . LEU B 1 420 ? -17.75 -1.969 -9.602 1 84.12 420 LEU B O 1
ATOM 11380 N N . LEU B 1 421 ? -16.5 -2.621 -11.375 1 77.5 421 LEU B N 1
ATOM 11381 C CA . LEU B 1 421 ? -17.5 -3.58 -11.844 1 77.5 421 LEU B CA 1
ATOM 11382 C C . LEU B 1 421 ? -17.141 -4.992 -11.383 1 77.5 421 LEU B C 1
ATOM 11384 O O . LEU B 1 421 ? -16.016 -5.453 -11.57 1 77.5 421 LEU B O 1
ATOM 11388 N N . HIS B 1 422 ? -18.031 -5.562 -10.648 1 79.44 422 HIS B N 1
ATOM 11389 C CA . HIS B 1 422 ? -17.844 -6.926 -10.172 1 79.44 422 HIS B CA 1
ATOM 11390 C C . HIS B 1 422 ? -19.078 -7.781 -10.43 1 79.44 422 HIS B C 1
ATOM 11392 O O . HIS B 1 422 ? -20.156 -7.496 -9.898 1 79.44 422 HIS B O 1
ATOM 11398 N N . LYS B 1 423 ? -18.859 -8.812 -11.156 1 70.81 423 LYS B N 1
ATOM 11399 C CA . LYS B 1 423 ? -19.922 -9.766 -11.453 1 70.81 423 LYS B CA 1
ATOM 11400 C C . LYS B 1 423 ? -21.188 -9.039 -11.906 1 70.81 423 LYS B C 1
ATOM 11402 O O . LYS B 1 423 ? -22.281 -9.305 -11.398 1 70.81 423 LYS B O 1
ATOM 11407 N N . GLY B 1 424 ? -21.094 -7.953 -12.68 1 66.69 424 GLY B N 1
ATOM 11408 C CA . GLY B 1 424 ? -22.203 -7.262 -13.289 1 66.69 424 GLY B CA 1
ATOM 11409 C C . GLY B 1 424 ? -22.734 -6.121 -12.438 1 66.69 424 GLY B C 1
ATOM 11410 O O . GLY B 1 424 ? -23.641 -5.395 -12.859 1 66.69 424 GLY B O 1
ATOM 11411 N N . LEU B 1 425 ? -22.281 -6.023 -11.312 1 75.62 425 LEU B N 1
ATOM 11412 C CA . LEU B 1 425 ? -22.703 -4.945 -10.422 1 75.62 425 LEU B CA 1
ATOM 11413 C C . LEU B 1 425 ? -21.625 -3.887 -10.289 1 75.62 425 LEU B C 1
ATOM 11415 O O . LEU B 1 425 ? -20.453 -4.211 -10.031 1 75.62 425 LEU B O 1
ATOM 11419 N N . PHE B 1 426 ? -22 -2.678 -10.633 1 83.81 426 PHE B N 1
ATOM 11420 C CA . PHE B 1 426 ? -21.047 -1.596 -10.359 1 83.81 426 PHE B CA 1
ATOM 11421 C C . PHE B 1 426 ? -21.141 -1.16 -8.906 1 83.81 426 PHE B C 1
ATOM 11423 O O . PHE B 1 426 ? -22.172 -0.646 -8.461 1 83.81 426 PHE B O 1
ATOM 11430 N N . VAL B 1 427 ? -20.156 -1.373 -8.281 1 92.5 427 VAL B N 1
ATOM 11431 C CA . VAL B 1 427 ? -20.078 -0.992 -6.871 1 92.5 427 VAL B CA 1
ATOM 11432 C C . VAL B 1 427 ? -19.406 0.371 -6.742 1 92.5 427 VAL B C 1
ATOM 11434 O O . VAL B 1 427 ? -18.234 0.526 -7.094 1 92.5 427 VAL B O 1
ATOM 11437 N N . SER B 1 428 ? -20.141 1.336 -6.25 1 92.31 428 SER B N 1
ATOM 11438 C CA . SER B 1 428 ? -19.578 2.664 -6.039 1 92.31 428 SER B CA 1
ATOM 11439 C C . SER B 1 428 ? -18.75 2.713 -4.758 1 92.31 428 SER B C 1
ATOM 11441 O O . SER B 1 428 ? -19.125 2.133 -3.74 1 92.31 428 SER B O 1
ATOM 11443 N N . VAL B 1 429 ? -17.594 3.305 -4.863 1 93.19 429 VAL B N 1
ATOM 11444 C CA . VAL B 1 429 ? -16.703 3.43 -3.715 1 93.19 429 VAL B CA 1
ATOM 11445 C C . VAL B 1 429 ? -16.5 4.906 -3.385 1 93.19 429 VAL B C 1
ATOM 11447 O O . VAL B 1 429 ? -16.188 5.707 -4.27 1 93.19 429 VAL B O 1
ATOM 11450 N N . HIS B 1 430 ? -16.703 5.266 -2.061 1 90.12 430 HIS B N 1
ATOM 11451 C CA . HIS B 1 430 ? -16.641 6.676 -1.699 1 90.12 430 HIS B CA 1
ATOM 11452 C C . HIS B 1 430 ? -15.836 6.887 -0.422 1 90.12 430 HIS B C 1
ATOM 11454 O O . HIS B 1 430 ? -15.672 5.957 0.372 1 90.12 430 HIS B O 1
ATOM 11460 N N . SER B 1 431 ? -15.25 8.055 -0.32 1 87.5 431 SER B N 1
ATOM 11461 C CA . SER B 1 431 ? -14.633 8.547 0.909 1 87.5 431 SER B CA 1
ATOM 11462 C C . SER B 1 431 ? -15.508 9.609 1.571 1 87.5 431 SER B C 1
ATOM 11464 O O . SER B 1 431 ? -15.648 10.719 1.047 1 87.5 431 SER B O 1
ATOM 11466 N N . LEU B 1 432 ? -16.109 9.273 2.66 1 89 432 LEU B N 1
ATOM 11467 C CA . LEU B 1 432 ? -17.016 10.148 3.398 1 89 432 LEU B CA 1
ATOM 11468 C C . LEU B 1 432 ? -16.594 10.25 4.863 1 89 432 LEU B C 1
ATOM 11470 O O . LEU B 1 432 ? -17.031 9.445 5.691 1 89 432 LEU B O 1
ATOM 11474 N N . PRO B 1 433 ? -15.773 11.266 5.211 1 87.69 433 PRO B N 1
ATOM 11475 C CA . PRO B 1 433 ? -15.32 11.391 6.598 1 87.69 433 PRO B CA 1
ATOM 11476 C C . PRO B 1 433 ? -16.469 11.672 7.57 1 87.69 433 PRO B C 1
ATOM 11478 O O . PRO B 1 433 ? -17.25 12.602 7.355 1 87.69 433 PRO B O 1
ATOM 11481 N N . ILE B 1 434 ? -16.516 10.93 8.617 1 88.5 434 ILE B N 1
ATOM 11482 C CA . ILE B 1 434 ? -17.547 11.109 9.625 1 88.5 434 ILE B CA 1
ATOM 11483 C C . ILE B 1 434 ? -17.188 12.289 10.523 1 88.5 434 ILE B C 1
ATOM 11485 O O . ILE B 1 434 ? -16.016 12.57 10.75 1 88.5 434 ILE B O 1
ATOM 11489 N N . GLY B 1 435 ? -18.234 13.078 10.953 1 87.75 435 GLY B N 1
ATOM 11490 C CA . GLY B 1 435 ? -18.062 14.172 11.906 1 87.75 435 GLY B CA 1
ATOM 11491 C C . GLY B 1 435 ? -18.734 13.906 13.242 1 87.75 435 GLY B C 1
ATOM 11492 O O . GLY B 1 435 ? -19.047 12.766 13.562 1 87.75 435 GLY B O 1
ATOM 11493 N N . ILE B 1 436 ? -18.797 14.914 14.07 1 89.75 436 ILE B N 1
ATOM 11494 C CA . ILE B 1 436 ? -19.469 14.844 15.359 1 89.75 436 ILE B CA 1
ATOM 11495 C C . ILE B 1 436 ? -20.719 15.719 15.336 1 89.75 436 ILE B C 1
ATOM 11497 O O . ILE B 1 436 ? -21.031 16.344 14.312 1 89.75 436 ILE B O 1
ATOM 11501 N N . ASP B 1 437 ? -21.5 15.578 16.375 1 88 437 ASP B N 1
ATOM 11502 C CA . ASP B 1 437 ? -22.547 16.547 16.641 1 88 437 ASP B CA 1
ATOM 11503 C C . ASP B 1 437 ? -22.047 17.688 17.516 1 88 437 ASP B C 1
ATOM 11505 O O . ASP B 1 437 ? -22.047 17.578 18.75 1 88 437 ASP B O 1
ATOM 11509 N N . PRO B 1 438 ? -21.719 18.797 16.906 1 91.12 438 PRO B N 1
ATOM 11510 C CA . PRO B 1 438 ? -21.125 19.891 17.688 1 91.12 438 PRO B CA 1
ATOM 11511 C C . PRO B 1 438 ? -22.078 20.422 18.75 1 91.12 438 PRO B C 1
ATOM 11513 O O . PRO B 1 438 ? -21.625 20.875 19.812 1 91.12 438 PRO B O 1
ATOM 11516 N N . ASN B 1 439 ? -23.328 20.344 18.516 1 88.56 439 ASN B N 1
ATOM 11517 C CA . ASN B 1 439 ? -24.297 20.906 19.453 1 88.56 439 ASN B CA 1
ATOM 11518 C C . ASN B 1 439 ? -24.328 20.125 20.766 1 88.56 439 ASN B C 1
ATOM 11520 O O . ASN B 1 439 ? -24.547 20.703 21.828 1 88.56 439 ASN B O 1
ATOM 11524 N N . MET B 1 440 ? -24.109 18.875 20.641 1 88.19 440 MET B N 1
ATOM 11525 C CA . MET B 1 440 ? -24.047 18.062 21.844 1 88.19 440 MET B CA 1
ATOM 11526 C C . MET B 1 440 ? -22.938 18.516 22.766 1 88.19 440 MET B C 1
ATOM 11528 O O . MET B 1 440 ? -23.125 18.625 23.969 1 88.19 440 MET B O 1
ATOM 11532 N N . PHE B 1 441 ? -21.875 18.859 22.234 1 93 441 PHE B N 1
ATOM 11533 C CA . PHE B 1 441 ? -20.703 19.25 23.016 1 93 441 PHE B CA 1
ATOM 11534 C C . PHE B 1 441 ? -20.828 20.703 23.469 1 93 441 PHE B C 1
ATOM 11536 O O . PHE B 1 441 ? -20.391 21.062 24.562 1 93 441 PHE B O 1
ATOM 11543 N N . ARG B 1 442 ? -21.406 21.547 22.656 1 94.5 442 ARG B N 1
ATOM 11544 C CA . ARG B 1 442 ? -21.688 22.922 23.062 1 94.5 442 ARG B CA 1
ATOM 11545 C C . ARG B 1 442 ? -22.609 22.953 24.266 1 94.5 442 ARG B C 1
ATOM 11547 O O . ARG B 1 442 ? -22.359 23.672 25.25 1 94.5 442 ARG B O 1
ATOM 11554 N N . GLU B 1 443 ? -23.625 22.109 24.188 1 92.69 443 GLU B N 1
ATOM 11555 C CA . GLU B 1 443 ? -24.562 22 25.312 1 92.69 443 GLU B CA 1
ATOM 11556 C C . GLU B 1 443 ? -23.891 21.422 26.547 1 92.69 443 GLU B C 1
ATOM 11558 O O . GLU B 1 443 ? -24.203 21.812 27.672 1 92.69 443 GLU B O 1
ATOM 11563 N N . GLY B 1 444 ? -23.016 20.531 26.281 1 94.25 444 GLY B N 1
ATOM 11564 C CA . GLY B 1 444 ? -22.234 19.969 27.391 1 94.25 444 GLY B CA 1
ATOM 11565 C C . GLY B 1 444 ? -21.438 21 28.141 1 94.25 444 GLY B C 1
ATOM 11566 O O . GLY B 1 444 ? -21.422 21.016 29.375 1 94.25 444 GLY B O 1
ATOM 11567 N N . VAL B 1 445 ? -20.844 21.906 27.469 1 96 445 VAL B N 1
ATOM 11568 C CA . VAL B 1 445 ? -20.031 22.953 28.062 1 96 445 VAL B CA 1
ATOM 11569 C C . VAL B 1 445 ? -20.922 23.938 28.812 1 96 445 VAL B C 1
ATOM 11571 O O . VAL B 1 445 ? -20.531 24.484 29.844 1 96 445 VAL B O 1
ATOM 11574 N N . GLN B 1 446 ? -22.156 24.094 28.328 1 94.56 446 GLN B N 1
ATOM 11575 C CA . GLN B 1 446 ? -23.094 25.062 28.891 1 94.56 446 GLN B CA 1
ATOM 11576 C C . GLN B 1 446 ? -23.734 24.5 30.156 1 94.56 446 GLN B C 1
ATOM 11578 O O . GLN B 1 446 ? -24.281 25.266 30.969 1 94.56 446 GLN B O 1
ATOM 11583 N N . SER B 1 447 ? -23.594 23.266 30.344 1 95.38 447 SER B N 1
ATOM 11584 C CA . SER B 1 447 ? -24.281 22.625 31.453 1 95.38 447 SER B CA 1
ATOM 11585 C C . SER B 1 447 ? -23.719 23.078 32.812 1 95.38 447 SER B C 1
ATOM 11587 O O . SER B 1 447 ? -22.531 23.375 32.906 1 95.38 447 SER B O 1
ATOM 11589 N N . ASP B 1 448 ? -24.594 23.078 33.844 1 94.19 448 ASP B N 1
ATOM 11590 C CA . ASP B 1 448 ? -24.188 23.469 35.188 1 94.19 448 ASP B CA 1
ATOM 11591 C C . ASP B 1 448 ? -23.203 22.469 35.781 1 94.19 448 ASP B C 1
ATOM 11593 O O . ASP B 1 448 ? -22.281 22.859 36.5 1 94.19 448 ASP B O 1
ATOM 11597 N N . GLU B 1 449 ? -23.453 21.312 35.406 1 94.94 449 GLU B N 1
ATOM 11598 C CA . GLU B 1 449 ? -22.547 20.266 35.906 1 94.94 449 GLU B CA 1
ATOM 11599 C C . GLU B 1 449 ? -21.125 20.484 35.375 1 94.94 449 GLU B C 1
ATOM 11601 O O . GLU B 1 449 ? -20.156 20.344 36.156 1 94.94 449 GLU B O 1
ATOM 11606 N N . CYS B 1 450 ? -21 20.781 34.188 1 95.81 450 CYS B N 1
ATOM 11607 C CA . CYS B 1 450 ? -19.688 21.016 33.594 1 95.81 450 CYS B CA 1
ATOM 11608 C C . CYS B 1 450 ? -19 22.234 34.219 1 95.81 450 CYS B C 1
ATOM 11610 O O . CYS B 1 450 ? -17.812 22.188 34.5 1 95.81 450 CYS B O 1
ATOM 11612 N N . ARG B 1 451 ? -19.75 23.266 34.5 1 93.25 451 ARG B N 1
ATOM 11613 C CA . ARG B 1 451 ? -19.203 24.484 35.062 1 93.25 451 ARG B CA 1
ATOM 11614 C C . ARG B 1 451 ? -18.688 24.25 36.5 1 93.25 451 ARG B C 1
ATOM 11616 O O . ARG B 1 451 ? -17.656 24.781 36.875 1 93.25 451 ARG B O 1
ATOM 11623 N N . LYS B 1 452 ? -19.406 23.422 37.156 1 94.44 452 LYS B N 1
ATOM 11624 C CA . LYS B 1 452 ? -18.969 23.094 38.531 1 94.44 452 LYS B CA 1
ATOM 11625 C C . LYS B 1 452 ? -17.656 22.328 38.5 1 94.44 452 LYS B C 1
ATOM 11627 O O . LYS B 1 452 ? -16.75 22.625 39.281 1 94.44 452 LYS B O 1
ATOM 11632 N N . ILE B 1 453 ? -17.625 21.453 37.625 1 95.19 453 ILE B N 1
ATOM 11633 C CA . ILE B 1 453 ? -16.422 20.641 37.5 1 95.19 453 ILE B CA 1
ATOM 11634 C C . ILE B 1 453 ? -15.25 21.531 37.062 1 95.19 453 ILE B C 1
ATOM 11636 O O . ILE B 1 453 ? -14.141 21.406 37.594 1 95.19 453 ILE B O 1
ATOM 11640 N N . LEU B 1 454 ? -15.477 22.438 36.156 1 94.5 454 LEU B N 1
ATOM 11641 C CA . LEU B 1 454 ? -14.461 23.344 35.625 1 94.5 454 LEU B CA 1
ATOM 11642 C C . LEU B 1 454 ? -13.922 24.25 36.75 1 94.5 454 LEU B C 1
ATOM 11644 O O . LEU B 1 454 ? -12.719 24.516 36.781 1 94.5 454 LEU B O 1
ATOM 11648 N N . ASP B 1 455 ? -14.805 24.656 37.562 1 92.12 455 ASP B N 1
ATOM 11649 C CA . ASP B 1 455 ? -14.406 25.516 38.656 1 92.12 455 ASP B CA 1
ATOM 11650 C C . ASP B 1 455 ? -13.516 24.766 39.656 1 92.12 455 ASP B C 1
ATOM 11652 O O . ASP B 1 455 ? -12.523 25.312 40.156 1 92.12 455 ASP B O 1
ATOM 11656 N N . ASP B 1 456 ? -13.922 23.578 39.875 1 93.44 456 ASP B N 1
ATOM 11657 C CA . ASP B 1 456 ? -13.117 22.75 40.75 1 93.44 456 ASP B CA 1
ATOM 11658 C C . ASP B 1 456 ? -11.742 22.469 40.156 1 93.44 456 ASP B C 1
ATOM 11660 O O . ASP B 1 456 ? -10.727 22.578 40.844 1 93.44 456 ASP B O 1
ATOM 11664 N N . PHE B 1 457 ? -11.688 22.109 38.938 1 92 457 PHE B N 1
ATOM 11665 C CA . PHE B 1 457 ? -10.445 21.766 38.281 1 92 457 PHE B CA 1
ATOM 11666 C C . PHE B 1 457 ? -9.539 22.984 38.156 1 92 457 PHE B C 1
ATOM 11668 O O . PHE B 1 457 ? -8.344 22.906 38.5 1 92 457 PHE B O 1
ATOM 11675 N N . LYS B 1 458 ? -10.062 24.125 37.75 1 89.44 458 LYS B N 1
ATOM 11676 C CA . LYS B 1 458 ? -9.281 25.328 37.469 1 89.44 458 LYS B CA 1
ATOM 11677 C C . LYS B 1 458 ? -8.797 26 38.75 1 89.44 458 LYS B C 1
ATOM 11679 O O . LYS B 1 458 ? -7.695 26.547 38.781 1 89.44 458 LYS B O 1
ATOM 11684 N N . ASN B 1 459 ? -9.57 25.875 39.812 1 89 459 ASN B N 1
ATOM 11685 C CA . ASN B 1 459 ? -9.273 26.688 41 1 89 459 ASN B CA 1
ATOM 11686 C C . ASN B 1 459 ? -8.734 25.828 42.125 1 89 459 ASN B C 1
ATOM 11688 O O . ASN B 1 459 ? -8.164 26.359 43.094 1 89 459 ASN B O 1
ATOM 11692 N N . VAL B 1 460 ? -8.859 24.531 41.938 1 89.44 460 VAL B N 1
ATOM 11693 C CA . VAL B 1 460 ? -8.438 23.703 43.062 1 89.44 460 VAL B CA 1
ATOM 11694 C C . VAL B 1 460 ? -7.434 22.656 42.594 1 89.44 460 VAL B C 1
ATOM 11696 O O . VAL B 1 460 ? -6.223 22.859 42.719 1 89.44 460 VAL B O 1
ATOM 11699 N N . LYS B 1 461 ? -7.832 21.734 41.812 1 87.88 461 LYS B N 1
ATOM 11700 C CA . LYS B 1 461 ? -7.051 20.547 41.5 1 87.88 461 LYS B CA 1
ATOM 11701 C C . LYS B 1 461 ? -5.879 20.875 40.594 1 87.88 461 LYS B C 1
ATOM 11703 O O . LYS B 1 461 ? -4.781 20.328 40.75 1 87.88 461 LYS B O 1
ATOM 11708 N N . TYR B 1 462 ? -6.09 21.766 39.656 1 92.56 462 TYR B N 1
ATOM 11709 C CA . TYR B 1 462 ? -5.059 22.047 38.656 1 92.56 462 TYR B CA 1
ATOM 11710 C C . TYR B 1 462 ? -4.754 23.531 38.594 1 92.56 462 TYR B C 1
ATOM 11712 O O . TYR B 1 462 ? -4.43 24.062 37.531 1 92.56 462 TYR B O 1
ATOM 11720 N N . LYS B 1 463 ? -4.922 24.203 39.656 1 90.06 463 LYS B N 1
ATOM 11721 C CA . LYS B 1 463 ? -4.652 25.641 39.688 1 90.06 463 LYS B CA 1
ATOM 11722 C C . LYS B 1 463 ? -3.211 25.938 39.312 1 90.06 463 LYS B C 1
ATOM 11724 O O . LYS B 1 463 ? -2.273 25.359 39.875 1 90.06 463 LYS B O 1
ATOM 11729 N N . GLY B 1 464 ? -3.09 26.766 38.312 1 88.31 464 GLY B N 1
ATOM 11730 C CA . GLY B 1 464 ? -1.773 27.219 37.906 1 88.31 464 GLY B CA 1
ATOM 11731 C C . GLY B 1 464 ? -1.036 26.219 37.031 1 88.31 464 GLY B C 1
ATOM 11732 O O . GLY B 1 464 ? 0.124 26.438 36.688 1 88.31 464 GLY B O 1
ATOM 11733 N N . LYS B 1 465 ? -1.649 25.156 36.75 1 93.75 465 LYS B N 1
ATOM 11734 C CA . LYS B 1 465 ? -0.998 24.109 35.969 1 93.75 465 LYS B CA 1
ATOM 11735 C C . LYS B 1 465 ? -1.352 24.234 34.469 1 93.75 465 LYS B C 1
ATOM 11737 O O . LYS B 1 465 ? -2.441 24.688 34.125 1 93.75 465 LYS B O 1
ATOM 11742 N N . LYS B 1 466 ? -0.394 23.891 33.625 1 95.38 466 LYS B N 1
ATOM 11743 C CA . LYS B 1 466 ? -0.668 23.641 32.188 1 95.38 466 LYS B CA 1
ATOM 11744 C C . LYS B 1 466 ? -1.107 22.203 31.969 1 95.38 466 LYS B C 1
ATOM 11746 O O . LYS B 1 466 ? -0.525 21.281 32.531 1 95.38 466 LYS B O 1
ATOM 11751 N N . ILE B 1 467 ? -2.086 22.047 31.188 1 97.06 467 ILE B N 1
ATOM 11752 C CA . ILE B 1 467 ? -2.695 20.719 31.078 1 97.06 467 ILE B CA 1
ATOM 11753 C C . ILE B 1 467 ? -2.516 20.172 29.656 1 97.06 467 ILE B C 1
ATOM 11755 O O . ILE B 1 467 ? -2.926 20.812 28.688 1 97.06 467 ILE B O 1
ATOM 11759 N N . VAL B 1 468 ? -1.873 19.016 29.531 1 98.5 468 VAL B N 1
ATOM 11760 C CA . VAL B 1 468 ? -1.856 18.203 28.328 1 98.5 468 VAL B CA 1
ATOM 11761 C C . VAL B 1 468 ? -2.855 17.047 28.469 1 98.5 468 VAL B C 1
ATOM 11763 O O . VAL B 1 468 ? -2.801 16.297 29.438 1 98.5 468 VAL B O 1
ATOM 11766 N N . LEU B 1 469 ? -3.736 16.969 27.516 1 98.5 469 LEU B N 1
ATOM 11767 C CA . LEU B 1 469 ? -4.836 16.016 27.656 1 98.5 469 LEU B CA 1
ATOM 11768 C C . LEU B 1 469 ? -4.766 14.938 26.578 1 98.5 469 LEU B C 1
ATOM 11770 O O . LEU B 1 469 ? -4.539 15.242 25.406 1 98.5 469 LEU B O 1
ATOM 11774 N N . GLY B 1 470 ? -4.863 13.688 26.969 1 97.94 470 GLY B N 1
ATOM 11775 C CA . GLY B 1 470 ? -5.102 12.547 26.094 1 97.94 470 GLY B CA 1
ATOM 11776 C C . GLY B 1 470 ? -6.344 11.766 26.453 1 97.94 470 GLY B C 1
ATOM 11777 O O . GLY B 1 470 ? -6.555 11.438 27.625 1 97.94 470 GLY B O 1
ATOM 11778 N N . ILE B 1 471 ? -7.219 11.531 25.5 1 96 471 ILE B N 1
ATOM 11779 C CA . ILE B 1 471 ? -8.398 10.695 25.688 1 96 471 ILE B CA 1
ATOM 11780 C C . ILE B 1 471 ? -8.453 9.625 24.609 1 96 471 ILE B C 1
ATOM 11782 O O . ILE B 1 471 ? -8.539 9.938 23.422 1 96 471 ILE B O 1
ATOM 11786 N N . ASP B 1 472 ? -8.391 8.398 25.047 1 93.5 472 ASP B N 1
ATOM 11787 C CA . ASP B 1 472 ? -8.391 7.277 24.125 1 93.5 472 ASP B CA 1
ATOM 11788 C C . ASP B 1 472 ? -9.047 6.043 24.75 1 93.5 472 ASP B C 1
ATOM 11790 O O . ASP B 1 472 ? -9.023 5.875 25.969 1 93.5 472 ASP B O 1
ATOM 11794 N N . ARG B 1 473 ? -9.625 5.188 23.859 1 90.69 473 ARG B N 1
ATOM 11795 C CA . ARG B 1 473 ? -9.766 3.812 24.328 1 90.69 473 ARG B CA 1
ATOM 11796 C C . ARG B 1 473 ? -8.406 3.188 24.609 1 90.69 473 ARG B C 1
ATOM 11798 O O . ARG B 1 473 ? -7.426 3.488 23.938 1 90.69 473 ARG B O 1
ATOM 11805 N N . LEU B 1 474 ? -8.352 2.479 25.656 1 91.94 474 LEU B N 1
ATOM 11806 C CA . LEU B 1 474 ? -7.062 1.84 25.922 1 91.94 474 LEU B CA 1
ATOM 11807 C C . LEU B 1 474 ? -6.828 0.68 24.953 1 91.94 474 LEU B C 1
ATOM 11809 O O . LEU B 1 474 ? -6.992 -0.484 25.328 1 91.94 474 LEU B O 1
ATOM 11813 N N . ASP B 1 475 ? -6.461 1.005 23.812 1 91.69 475 ASP B N 1
ATOM 11814 C CA . ASP B 1 475 ? -6.191 0.137 22.672 1 91.69 475 ASP B CA 1
ATOM 11815 C C . ASP B 1 475 ? -4.773 0.353 22.141 1 91.69 475 ASP B C 1
ATOM 11817 O O . ASP B 1 475 ? -4.277 1.481 22.125 1 91.69 475 ASP B O 1
ATOM 11821 N N . TYR B 1 476 ? -4.141 -0.728 21.766 1 88.75 476 TYR B N 1
ATOM 11822 C CA . TYR B 1 476 ? -2.744 -0.64 21.344 1 88.75 476 TYR B CA 1
ATOM 11823 C C . TYR B 1 476 ? -2.605 0.17 20.062 1 88.75 476 TYR B C 1
ATOM 11825 O O . TYR B 1 476 ? -1.507 0.615 19.719 1 88.75 476 TYR B O 1
ATOM 11833 N N . THR B 1 477 ? -3.641 0.427 19.344 1 92.06 477 THR B N 1
ATOM 11834 C CA . THR B 1 477 ? -3.59 1.225 18.125 1 92.06 477 THR B CA 1
ATOM 11835 C C . THR B 1 477 ? -3.504 2.711 18.453 1 92.06 477 THR B C 1
ATOM 11837 O O . THR B 1 477 ? -3.201 3.529 17.578 1 92.06 477 THR B O 1
ATOM 11840 N N . LYS B 1 478 ? -3.67 3.096 19.688 1 94.5 478 LYS B N 1
ATOM 11841 C CA . LYS B 1 478 ? -3.822 4.504 20.047 1 94.5 478 LYS B CA 1
ATOM 11842 C C . LYS B 1 478 ? -2.486 5.113 20.453 1 94.5 478 LYS B C 1
ATOM 11844 O O . LYS B 1 478 ? -2.389 6.324 20.672 1 94.5 478 LYS B O 1
ATOM 11849 N N . GLY B 1 479 ? -1.438 4.383 20.641 1 93.5 479 GLY B N 1
ATOM 11850 C CA . GLY B 1 479 ? -0.084 4.879 20.844 1 93.5 479 GLY B CA 1
ATOM 11851 C C . GLY B 1 479 ? 0.117 5.543 22.188 1 93.5 479 GLY B C 1
ATOM 11852 O O . GLY B 1 479 ? 0.896 6.488 22.312 1 93.5 479 GLY B O 1
ATOM 11853 N N . VAL B 1 480 ? -0.581 5.062 23.25 1 94.69 480 VAL B N 1
ATOM 11854 C CA . VAL B 1 480 ? -0.508 5.66 24.578 1 94.69 480 VAL B CA 1
ATOM 11855 C C . VAL B 1 480 ? 0.917 5.555 25.125 1 94.69 480 VAL B C 1
ATOM 11857 O O . VAL B 1 480 ? 1.413 6.477 25.766 1 94.69 480 VAL B O 1
ATOM 11860 N N . GLN B 1 481 ? 1.581 4.477 24.828 1 90.94 481 GLN B N 1
ATOM 11861 C CA . GLN B 1 481 ? 2.953 4.293 25.297 1 90.94 481 GLN B CA 1
ATOM 11862 C C . GLN B 1 481 ? 3.887 5.328 24.672 1 90.94 481 GLN B C 1
ATOM 11864 O O . GLN B 1 481 ? 4.766 5.867 25.344 1 90.94 481 GLN B O 1
ATOM 11869 N N . LEU B 1 482 ? 3.736 5.57 23.422 1 92.81 482 LEU B N 1
ATOM 11870 C CA . LEU B 1 482 ? 4.539 6.566 22.719 1 92.81 482 LEU B CA 1
ATOM 11871 C C . LEU B 1 482 ? 4.27 7.965 23.266 1 92.81 482 LEU B C 1
ATOM 11873 O O . LEU B 1 482 ? 5.188 8.781 23.391 1 92.81 482 LEU B O 1
ATOM 11877 N N . LYS B 1 483 ? 3.006 8.18 23.656 1 96.62 483 LYS B N 1
ATOM 11878 C CA . LYS B 1 483 ? 2.611 9.438 24.281 1 96.62 483 LYS B CA 1
ATOM 11879 C C . LYS B 1 483 ? 3.371 9.664 25.594 1 96.62 483 LYS B C 1
ATOM 11881 O O . LYS B 1 483 ? 3.916 10.742 25.812 1 96.62 483 LYS B O 1
ATOM 11886 N N . PHE B 1 484 ? 3.418 8.633 26.406 1 96.5 484 PHE B N 1
ATOM 11887 C CA . PHE B 1 484 ? 4.078 8.719 27.703 1 96.5 484 PHE B CA 1
ATOM 11888 C C . PHE B 1 484 ? 5.578 8.906 27.531 1 96.5 484 PHE B C 1
ATOM 11890 O O . PHE B 1 484 ? 6.199 9.688 28.266 1 96.5 484 PHE B O 1
ATOM 11897 N N . GLU B 1 485 ? 6.109 8.227 26.547 1 93.88 485 GLU B N 1
ATOM 11898 C CA . GLU B 1 485 ? 7.539 8.367 26.297 1 93.88 485 GLU B CA 1
ATOM 11899 C C . GLU B 1 485 ? 7.891 9.781 25.859 1 93.88 485 GLU B C 1
ATOM 11901 O O . GLU B 1 485 ? 8.906 10.336 26.297 1 93.88 485 GLU B O 1
ATOM 11906 N N . ALA B 1 486 ? 7.121 10.344 25 1 96.25 486 ALA B N 1
ATOM 11907 C CA . ALA B 1 486 ? 7.355 11.703 24.531 1 96.25 486 ALA B CA 1
ATOM 11908 C C . ALA B 1 486 ? 7.223 12.711 25.672 1 96.25 486 ALA B C 1
ATOM 11910 O O . ALA B 1 486 ? 8.016 13.641 25.781 1 96.25 486 ALA B O 1
ATOM 11911 N N . PHE B 1 487 ? 6.207 12.523 26.547 1 97.94 487 PHE B N 1
ATOM 11912 C CA . PHE B 1 487 ? 5.996 13.422 27.672 1 97.94 487 PHE B CA 1
ATOM 11913 C C . PHE B 1 487 ? 7.141 13.305 28.672 1 97.94 487 PHE B C 1
ATOM 11915 O O . PHE B 1 487 ? 7.602 14.32 29.203 1 97.94 487 PHE B O 1
ATOM 11922 N N . GLU B 1 488 ? 7.535 12.047 28.922 1 96.56 488 GLU B N 1
ATOM 11923 C CA . GLU B 1 488 ? 8.68 11.836 29.797 1 96.56 488 GLU B CA 1
ATOM 11924 C C . GLU B 1 488 ? 9.914 12.562 29.281 1 96.56 488 GLU B C 1
ATOM 11926 O O . GLU B 1 488 ? 10.625 13.219 30.047 1 96.56 488 GLU B O 1
ATOM 11931 N N . LYS B 1 489 ? 10.133 12.422 28.031 1 95.5 489 LYS B N 1
ATOM 11932 C CA . LYS B 1 489 ? 11.273 13.102 27.422 1 95.5 489 LYS B CA 1
ATOM 11933 C C . LYS B 1 489 ? 11.117 14.617 27.5 1 95.5 489 LYS B C 1
ATOM 11935 O O . LYS B 1 489 ? 12.102 15.344 27.656 1 95.5 489 LYS B O 1
ATOM 11940 N N . PHE B 1 490 ? 9.953 15.141 27.375 1 97.44 490 PHE B N 1
ATOM 11941 C CA . PHE B 1 490 ? 9.648 16.562 27.531 1 97.44 490 PHE B CA 1
ATOM 11942 C C . PHE B 1 490 ? 10.031 17.062 28.906 1 97.44 490 PHE B C 1
ATOM 11944 O O . PHE B 1 490 ? 10.703 18.094 29.047 1 97.44 490 PHE B O 1
ATOM 11951 N N . LEU B 1 491 ? 9.664 16.281 29.922 1 96.94 491 LEU B N 1
ATOM 11952 C CA . LEU B 1 491 ? 9.977 16.672 31.297 1 96.94 491 LEU B CA 1
ATOM 11953 C C . LEU B 1 491 ? 11.477 16.609 31.547 1 96.94 491 LEU B C 1
ATOM 11955 O O . LEU B 1 491 ? 12.008 17.422 32.312 1 96.94 491 LEU B O 1
ATOM 11959 N N . THR B 1 492 ? 12.07 15.672 30.859 1 96 492 THR B N 1
ATOM 11960 C CA . THR B 1 492 ? 13.508 15.508 31.016 1 96 492 THR B CA 1
ATOM 11961 C C . THR B 1 492 ? 14.266 16.656 30.359 1 96 492 THR B C 1
ATOM 11963 O O . THR B 1 492 ? 15.195 17.219 30.938 1 96 492 THR B O 1
ATOM 11966 N N . ASN B 1 493 ? 13.852 17.062 29.188 1 95.62 493 ASN B N 1
ATOM 11967 C CA . ASN B 1 493 ? 14.547 18.062 28.391 1 95.62 493 ASN B CA 1
ATOM 11968 C C . ASN B 1 493 ? 14.211 19.484 28.875 1 95.62 493 ASN B C 1
ATOM 11970 O O . ASN B 1 493 ? 15.008 20.406 28.688 1 95.62 493 ASN B O 1
ATOM 11974 N N . TYR B 1 494 ? 13.023 19.594 29.484 1 95.69 494 TYR B N 1
ATOM 11975 C CA . TYR B 1 494 ? 12.594 20.891 29.984 1 95.69 494 TYR B CA 1
ATOM 11976 C C . TYR B 1 494 ? 12.109 20.781 31.438 1 95.69 494 TYR B C 1
ATOM 11978 O O . TYR B 1 494 ? 10.922 20.969 31.719 1 95.69 494 TYR B O 1
ATOM 11986 N N . PRO B 1 495 ? 12.984 20.719 32.312 1 91.69 495 PRO B N 1
ATOM 11987 C CA . PRO B 1 495 ? 12.641 20.469 33.719 1 91.69 495 PRO B CA 1
ATOM 11988 C C . PRO B 1 495 ? 11.805 21.594 34.344 1 91.69 495 PRO B C 1
ATOM 11990 O O . PRO B 1 495 ? 11.094 21.375 35.312 1 91.69 495 PRO B O 1
ATOM 11993 N N . GLN B 1 496 ? 11.859 22.75 33.688 1 89.31 496 GLN B N 1
ATOM 11994 C CA . GLN B 1 496 ? 11.086 23.875 34.219 1 89.31 496 GLN B CA 1
ATOM 11995 C C . GLN B 1 496 ? 9.586 23.609 34.094 1 89.31 496 GLN B C 1
ATOM 11997 O O . GLN B 1 496 ? 8.789 24.203 34.812 1 89.31 496 GLN B O 1
ATOM 12002 N N . TYR B 1 497 ? 9.203 22.703 33.281 1 92.88 497 TYR B N 1
ATOM 12003 C CA . TYR B 1 497 ? 7.793 22.391 33.031 1 92.88 497 TYR B CA 1
ATOM 12004 C C . TYR B 1 497 ? 7.324 21.281 33.969 1 92.88 497 TYR B C 1
ATOM 12006 O O . TYR B 1 497 ? 6.121 21.031 34.094 1 92.88 497 TYR B O 1
ATOM 12014 N N . ALA B 1 498 ? 8.195 20.594 34.594 1 88.81 498 ALA B N 1
ATOM 12015 C CA . ALA B 1 498 ? 7.863 19.406 35.375 1 88.81 498 ALA B CA 1
ATOM 12016 C C . ALA B 1 498 ? 6.961 19.781 36.562 1 88.81 498 ALA B C 1
ATOM 12018 O O . ALA B 1 498 ? 6.117 18.969 36.969 1 88.81 498 ALA B O 1
ATOM 12019 N N . ASN B 1 499 ? 7.109 20.969 37 1 87.94 499 ASN B N 1
ATOM 12020 C CA . ASN B 1 499 ? 6.336 21.359 38.188 1 87.94 499 ASN B CA 1
ATOM 12021 C C . ASN B 1 499 ? 4.996 21.969 37.781 1 87.94 499 ASN B C 1
ATOM 12023 O O . ASN B 1 499 ? 4.07 22.016 38.594 1 87.94 499 ASN B O 1
ATOM 12027 N N . ASP B 1 500 ? 4.965 22.359 36.531 1 91.94 500 ASP B N 1
ATOM 12028 C CA . ASP B 1 500 ? 3.795 23.172 36.219 1 91.94 500 ASP B CA 1
ATOM 12029 C C . ASP B 1 500 ? 2.979 22.531 35.094 1 91.94 500 ASP B C 1
ATOM 12031 O O . ASP B 1 500 ? 1.992 23.094 34.625 1 91.94 500 ASP B O 1
ATOM 12035 N N . THR B 1 501 ? 3.377 21.391 34.625 1 96.06 501 THR B N 1
ATOM 12036 C CA . THR B 1 501 ? 2.652 20.75 33.531 1 96.06 501 THR B CA 1
ATOM 12037 C C . THR B 1 501 ? 2.152 19.359 33.969 1 96.06 501 THR B C 1
ATOM 12039 O O . THR B 1 501 ? 2.879 18.609 34.594 1 96.06 501 THR B O 1
ATOM 12042 N N . VAL B 1 502 ? 0.925 19.047 33.625 1 96.75 502 VAL B N 1
ATOM 12043 C CA . VAL B 1 502 ? 0.327 17.766 33.969 1 96.75 502 VAL B CA 1
ATOM 12044 C C . VAL B 1 502 ? -0.257 17.125 32.719 1 96.75 502 VAL B C 1
ATOM 12046 O O . VAL B 1 502 ? -0.89 17.797 31.891 1 96.75 502 VAL B O 1
ATOM 12049 N N . LEU B 1 503 ? 0.061 15.82 32.469 1 98.19 503 LEU B N 1
ATOM 12050 C CA . LEU B 1 503 ? -0.61 15.023 31.453 1 98.19 503 LEU B CA 1
ATOM 12051 C C . LEU B 1 503 ? -1.771 14.242 32.062 1 98.19 503 LEU B C 1
ATOM 12053 O O . LEU B 1 503 ? -1.566 13.367 32.906 1 98.19 503 LEU B O 1
ATOM 12057 N N . ILE B 1 504 ? -2.963 14.609 31.672 1 97.75 504 ILE B N 1
ATOM 12058 C CA . ILE B 1 504 ? -4.141 13.828 32.031 1 97.75 504 ILE B CA 1
ATOM 12059 C C . ILE B 1 504 ? -4.484 12.859 30.906 1 97.75 504 ILE B C 1
ATOM 12061 O O . ILE B 1 504 ? -4.828 13.281 29.797 1 97.75 504 ILE B O 1
ATOM 12065 N N . GLN B 1 505 ? -4.336 11.555 31.172 1 98 505 GLN B N 1
ATOM 12066 C CA . GLN B 1 505 ? -4.672 10.531 30.188 1 98 505 GLN B CA 1
ATOM 12067 C C . GLN B 1 505 ? -5.895 9.727 30.625 1 98 505 GLN B C 1
ATOM 12069 O O . GLN B 1 505 ? -5.855 9.023 31.641 1 98 505 GLN B O 1
ATOM 12074 N N . VAL B 1 506 ? -6.961 9.883 29.875 1 96.38 506 VAL B N 1
ATOM 12075 C CA . VAL B 1 506 ? -8.141 9.055 30.094 1 96.38 506 VAL B CA 1
ATOM 12076 C C . VAL B 1 506 ? -8.062 7.805 29.219 1 96.38 506 VAL B C 1
ATOM 12078 O O . VAL B 1 506 ? -7.969 7.902 28 1 96.38 506 VAL B O 1
ATOM 12081 N N . GLY B 1 507 ? -8.008 6.645 29.797 1 94.31 507 GLY B N 1
ATOM 12082 C CA . GLY B 1 507 ? -8.047 5.367 29.109 1 94.31 507 GLY B CA 1
ATOM 12083 C C . GLY B 1 507 ? -9.375 4.645 29.266 1 94.31 507 GLY B C 1
ATOM 12084 O O . GLY B 1 507 ? -9.594 3.969 30.281 1 94.31 507 GLY B O 1
ATOM 12085 N N . VAL B 1 508 ? -10.188 4.699 28.25 1 90.31 508 VAL B N 1
ATOM 12086 C CA . VAL B 1 508 ? -11.484 4.031 28.312 1 90.31 508 VAL B CA 1
ATOM 12087 C C . VAL B 1 508 ? -11.305 2.527 28.109 1 90.31 508 VAL B C 1
ATOM 12089 O O . VAL B 1 508 ? -10.688 2.096 27.141 1 90.31 508 VAL B O 1
ATOM 12092 N N . PRO B 1 509 ? -11.781 1.772 29.062 1 87.44 509 PRO B N 1
ATOM 12093 C CA . PRO B 1 509 ? -11.625 0.323 28.922 1 87.44 509 PRO B CA 1
ATOM 12094 C C . PRO B 1 509 ? -12.305 -0.225 27.656 1 87.44 509 PRO B C 1
ATOM 12096 O O . PRO B 1 509 ? -13.391 0.222 27.297 1 87.44 509 PRO B O 1
ATOM 12099 N N . THR B 1 510 ? -11.586 -1.098 26.984 1 81.81 510 THR B N 1
ATOM 12100 C CA . THR B 1 510 ? -12.133 -1.75 25.797 1 81.81 510 THR B CA 1
ATOM 12101 C C . THR B 1 510 ? -11.664 -3.201 25.719 1 81.81 510 THR B C 1
ATOM 12103 O O . THR B 1 510 ? -10.492 -3.496 25.969 1 81.81 510 THR B O 1
ATOM 12106 N N . ARG B 1 511 ? -12.492 -4.168 25.562 1 79.5 511 ARG B N 1
ATOM 12107 C CA . ARG B 1 511 ? -12.227 -5.582 25.328 1 79.5 511 ARG B CA 1
ATOM 12108 C C . ARG B 1 511 ? -11.32 -6.156 26.422 1 79.5 511 ARG B C 1
ATOM 12110 O O . ARG B 1 511 ? -10.266 -6.723 26.125 1 79.5 511 ARG B O 1
ATOM 12117 N N . PRO B 1 512 ? -11.727 -6.098 27.547 1 73.19 512 PRO B N 1
ATOM 12118 C CA . PRO B 1 512 ? -10.891 -6.449 28.703 1 73.19 512 PRO B CA 1
ATOM 12119 C C . PRO B 1 512 ? -10.453 -7.914 28.688 1 73.19 512 PRO B C 1
ATOM 12121 O O . PRO B 1 512 ? -9.484 -8.281 29.359 1 73.19 512 PRO B O 1
ATOM 12124 N N . ASN B 1 513 ? -11.047 -8.703 27.812 1 74.25 513 ASN B N 1
ATOM 12125 C CA . ASN B 1 513 ? -10.742 -10.133 27.812 1 74.25 513 ASN B CA 1
ATOM 12126 C C . ASN B 1 513 ? -9.602 -10.469 26.859 1 74.25 513 ASN B C 1
ATOM 12128 O O . ASN B 1 513 ? -9.102 -11.594 26.844 1 74.25 513 ASN B O 1
ATOM 12132 N N . VAL B 1 514 ? -9.172 -9.547 26.172 1 76.94 514 VAL B N 1
ATOM 12133 C CA . VAL B 1 514 ? -8.102 -9.781 25.219 1 76.94 514 VAL B CA 1
ATOM 12134 C C . VAL B 1 514 ? -6.746 -9.562 25.891 1 76.94 514 VAL B C 1
ATOM 12136 O O . VAL B 1 514 ? -6.527 -8.539 26.547 1 76.94 514 VAL B O 1
ATOM 12139 N N . VAL B 1 515 ? -5.863 -10.484 25.781 1 78.19 515 VAL B N 1
ATOM 12140 C CA . VAL B 1 515 ? -4.59 -10.539 26.5 1 78.19 515 VAL B CA 1
ATOM 12141 C C . VAL B 1 515 ? -3.752 -9.312 26.156 1 78.19 515 VAL B C 1
ATOM 12143 O O . VAL B 1 515 ? -3.115 -8.727 27.031 1 78.19 515 VAL B O 1
ATOM 12146 N N . GLU B 1 516 ? -3.693 -8.969 24.922 1 81.19 516 GLU B N 1
ATOM 12147 C CA . GLU B 1 516 ? -2.885 -7.84 24.469 1 81.19 516 GLU B CA 1
ATOM 12148 C C . GLU B 1 516 ? -3.305 -6.551 25.172 1 81.19 516 GLU B C 1
ATOM 12150 O O . GLU B 1 516 ? -2.469 -5.691 25.453 1 81.19 516 GLU B O 1
ATOM 12155 N N . TYR B 1 517 ? -4.535 -6.414 25.531 1 83.19 517 TYR B N 1
ATOM 12156 C CA . TYR B 1 517 ? -5.043 -5.211 26.188 1 83.19 517 TYR B CA 1
ATOM 12157 C C . TYR B 1 517 ? -4.688 -5.203 27.656 1 83.19 517 TYR B C 1
ATOM 12159 O O . TYR B 1 517 ? -4.422 -4.145 28.234 1 83.19 517 TYR B O 1
ATOM 12167 N N . GLN B 1 518 ? -4.66 -6.336 28.203 1 84.44 518 GLN B N 1
ATOM 12168 C CA . GLN B 1 518 ? -4.238 -6.453 29.594 1 84.44 518 GLN B CA 1
ATOM 12169 C C . GLN B 1 518 ? -2.766 -6.086 29.766 1 84.44 518 GLN B C 1
ATOM 12171 O O . GLN B 1 518 ? -2.395 -5.387 30.703 1 84.44 518 GLN B O 1
ATOM 12176 N N . GLU B 1 519 ? -2.031 -6.617 28.812 1 86.44 519 GLU B N 1
ATOM 12177 C CA . GLU B 1 519 ? -0.608 -6.289 28.828 1 86.44 519 GLU B CA 1
ATOM 12178 C C . GLU B 1 519 ? -0.386 -4.785 28.672 1 86.44 519 GLU B C 1
ATOM 12180 O O . GLU B 1 519 ? 0.485 -4.211 29.312 1 86.44 519 GLU B O 1
ATOM 12185 N N . LEU B 1 520 ? -1.164 -4.246 27.859 1 89.19 520 LEU B N 1
ATOM 12186 C CA . LEU B 1 520 ? -1.049 -2.809 27.641 1 89.19 520 LEU B CA 1
ATOM 12187 C C . LEU B 1 520 ? -1.361 -2.029 28.906 1 89.19 520 LEU B C 1
ATOM 12189 O O . LEU B 1 520 ? -0.646 -1.086 29.25 1 89.19 520 LEU B O 1
ATOM 12193 N N . LEU B 1 521 ? -2.414 -2.381 29.609 1 91.81 521 LEU B N 1
ATOM 12194 C CA . LEU B 1 521 ? -2.781 -1.723 30.859 1 91.81 521 LEU B CA 1
ATOM 12195 C C . LEU B 1 521 ? -1.652 -1.823 31.875 1 91.81 521 LEU B C 1
ATOM 12197 O O . LEU B 1 521 ? -1.328 -0.841 32.562 1 91.81 521 LEU B O 1
ATOM 12201 N N . SER B 1 522 ? -1.07 -2.979 31.875 1 91.94 522 SER B N 1
ATOM 12202 C CA . SER B 1 522 ? 0.041 -3.191 32.812 1 91.94 522 SER B CA 1
ATOM 12203 C C . SER B 1 522 ? 1.222 -2.287 32.469 1 91.94 522 SER B C 1
ATOM 12205 O O . SER B 1 522 ? 1.807 -1.663 33.344 1 91.94 522 SER B O 1
ATOM 12207 N N . HIS B 1 523 ? 1.53 -2.229 31.203 1 91.5 523 HIS B N 1
ATOM 12208 C CA . HIS B 1 523 ? 2.648 -1.402 30.766 1 91.5 523 HIS B CA 1
ATOM 12209 C C . HIS B 1 523 ? 2.385 0.074 31.031 1 91.5 523 HIS B C 1
ATOM 12211 O O . HIS B 1 523 ? 3.291 0.808 31.438 1 91.5 523 HIS B O 1
ATOM 12217 N N . VAL B 1 524 ? 1.165 0.503 30.828 1 93.56 524 VAL B N 1
ATOM 12218 C CA . VAL B 1 524 ? 0.787 1.897 31.031 1 93.56 524 VAL B CA 1
ATOM 12219 C C . VAL B 1 524 ? 0.884 2.25 32.5 1 93.56 524 VAL B C 1
ATOM 12221 O O . VAL B 1 524 ? 1.38 3.32 32.875 1 93.56 524 VAL B O 1
ATOM 12224 N N . ASN B 1 525 ? 0.448 1.365 33.344 1 93.88 525 ASN B N 1
ATOM 12225 C CA . ASN B 1 525 ? 0.54 1.58 34.781 1 93.88 525 ASN B CA 1
ATOM 12226 C C . ASN B 1 525 ? 1.992 1.659 35.25 1 93.88 525 ASN B C 1
ATOM 12228 O O . ASN B 1 525 ? 2.342 2.512 36.062 1 93.88 525 ASN B O 1
ATOM 12232 N N . GLU B 1 526 ? 2.717 0.79 34.688 1 94.38 526 GLU B N 1
ATOM 12233 C CA . GLU B 1 526 ? 4.137 0.78 35.031 1 94.38 526 GLU B CA 1
ATOM 12234 C C . GLU B 1 526 ? 4.816 2.08 34.625 1 94.38 526 GLU B C 1
ATOM 12236 O O . GLU B 1 526 ? 5.59 2.654 35.375 1 94.38 526 GLU B O 1
ATOM 12241 N N . THR B 1 527 ? 4.547 2.504 33.469 1 95.12 527 THR B N 1
ATOM 12242 C CA . THR B 1 527 ? 5.148 3.725 32.938 1 95.12 527 THR B CA 1
ATOM 12243 C C . THR B 1 527 ? 4.676 4.941 33.75 1 95.12 527 THR B C 1
ATOM 12245 O O . THR B 1 527 ? 5.461 5.848 34.031 1 95.12 527 THR B O 1
ATOM 12248 N N . THR B 1 528 ? 3.396 4.992 34.062 1 95.69 528 THR B N 1
ATOM 12249 C CA . THR B 1 528 ? 2.85 6.066 34.906 1 95.69 528 THR B CA 1
ATOM 12250 C C . THR B 1 528 ? 3.576 6.145 36.25 1 95.69 528 THR B C 1
ATOM 12252 O O . THR B 1 528 ? 3.971 7.23 36.688 1 95.69 528 THR B O 1
ATOM 12255 N N . GLY B 1 529 ? 3.721 4.984 36.844 1 94 529 GLY B N 1
ATOM 12256 C CA . GLY B 1 529 ? 4.434 4.926 38.094 1 94 529 GLY B CA 1
ATOM 12257 C C . GLY B 1 529 ? 5.867 5.414 38 1 94 529 GLY B C 1
ATOM 12258 O O . GLY B 1 529 ? 6.34 6.152 38.875 1 94 529 GLY B O 1
ATOM 12259 N N . ARG B 1 530 ? 6.477 5.023 36.969 1 95.31 530 ARG B N 1
ATOM 12260 C CA . ARG B 1 530 ? 7.871 5.395 36.75 1 95.31 530 ARG B CA 1
ATOM 12261 C C . ARG B 1 530 ? 8.023 6.898 36.562 1 95.31 530 ARG B C 1
ATOM 12263 O O . ARG B 1 530 ? 8.875 7.527 37.188 1 95.31 530 ARG B O 1
ATOM 12270 N N . ILE B 1 531 ? 7.215 7.555 35.75 1 96.25 531 ILE B N 1
ATOM 12271 C CA . ILE B 1 531 ? 7.301 8.984 35.469 1 96.25 531 ILE B CA 1
ATOM 12272 C C . ILE B 1 531 ? 6.977 9.773 36.75 1 96.25 531 ILE B C 1
ATOM 12274 O O . ILE B 1 531 ? 7.68 10.727 37.094 1 96.25 531 ILE B O 1
ATOM 12278 N N . ASN B 1 532 ? 5.934 9.367 37.469 1 95.81 532 ASN B N 1
ATOM 12279 C CA . ASN B 1 532 ? 5.512 10.062 38.688 1 95.81 532 ASN B CA 1
ATOM 12280 C C . ASN B 1 532 ? 6.551 9.938 39.781 1 95.81 532 ASN B C 1
ATOM 12282 O O . ASN B 1 532 ? 6.738 10.867 40.594 1 95.81 532 ASN B O 1
ATOM 12286 N N . SER B 1 533 ? 7.234 8.766 39.812 1 94.31 533 SER B N 1
ATOM 12287 C CA . SER B 1 533 ? 8.289 8.586 40.812 1 94.31 533 SER B CA 1
ATOM 12288 C C . SER B 1 533 ? 9.5 9.453 40.5 1 94.31 533 SER B C 1
ATOM 12290 O O . SER B 1 533 ? 10.148 9.984 41.406 1 94.31 533 SER B O 1
ATOM 12292 N N . THR B 1 534 ? 9.773 9.633 39.281 1 95.25 534 THR B N 1
ATOM 12293 C CA . THR B 1 534 ? 10.961 10.352 38.812 1 95.25 534 THR B CA 1
ATOM 12294 C C . THR B 1 534 ? 10.75 11.859 38.938 1 95.25 534 THR B C 1
ATOM 12296 O O . THR B 1 534 ? 11.656 12.586 39.344 1 95.25 534 THR B O 1
ATOM 12299 N N . PHE B 1 535 ? 9.555 12.336 38.594 1 94.81 535 PHE B N 1
ATOM 12300 C CA . PHE B 1 535 ? 9.391 13.781 38.438 1 94.81 535 PHE B CA 1
ATOM 12301 C C . PHE B 1 535 ? 8.422 14.336 39.469 1 94.81 535 PHE B C 1
ATOM 12303 O O . PHE B 1 535 ? 8.359 15.547 39.656 1 94.81 535 PHE B O 1
ATOM 12310 N N . GLY B 1 536 ? 7.605 13.492 40.094 1 91.69 536 GLY B N 1
ATOM 12311 C CA . GLY B 1 536 ? 6.617 13.938 41.062 1 91.69 536 GLY B CA 1
ATOM 12312 C C . GLY B 1 536 ? 7.234 14.406 42.375 1 91.69 536 GLY B C 1
ATOM 12313 O O . GLY B 1 536 ? 8.289 13.914 42.781 1 91.69 536 GLY B O 1
ATOM 12314 N N . THR B 1 537 ? 6.5 15.461 42.875 1 88.5 537 THR B N 1
ATOM 12315 C CA . THR B 1 537 ? 6.902 15.945 44.188 1 88.5 537 THR B CA 1
ATOM 12316 C C . THR B 1 537 ? 5.688 16.125 45.094 1 88.5 537 THR B C 1
ATOM 12318 O O . THR B 1 537 ? 4.555 16.203 44.594 1 88.5 537 THR B O 1
ATOM 12321 N N . LEU B 1 538 ? 5.879 16.203 46.312 1 83.69 538 LEU B N 1
ATOM 12322 C CA . LEU B 1 538 ? 4.797 16.391 47.281 1 83.69 538 LEU B CA 1
ATOM 12323 C C . LEU B 1 538 ? 4.246 17.812 47.188 1 83.69 538 LEU B C 1
ATOM 12325 O O . LEU B 1 538 ? 3.064 18.031 47.469 1 83.69 538 LEU B O 1
ATOM 12329 N N . THR B 1 539 ? 5.047 18.688 46.781 1 82.75 539 THR B N 1
ATOM 12330 C CA . THR B 1 539 ? 4.668 20.094 46.719 1 82.75 539 THR B CA 1
ATOM 12331 C C . THR B 1 539 ? 3.896 20.406 45.438 1 82.75 539 THR B C 1
ATOM 12333 O O . THR B 1 539 ? 2.912 21.156 45.469 1 82.75 539 THR B O 1
ATOM 12336 N N . HIS B 1 540 ? 4.297 19.781 44.375 1 84.69 540 HIS B N 1
ATOM 12337 C CA . HIS B 1 540 ? 3.736 20.188 43.094 1 84.69 540 HIS B CA 1
ATOM 12338 C C . HIS B 1 540 ? 2.85 19.094 42.531 1 84.69 540 HIS B C 1
ATOM 12340 O O . HIS B 1 540 ? 2.148 19.312 41.531 1 84.69 540 HIS B O 1
ATOM 12346 N N . GLY B 1 541 ? 2.863 17.922 43.188 1 88.25 541 GLY B N 1
ATOM 12347 C CA . GLY B 1 541 ? 1.999 16.859 42.719 1 88.25 541 GLY B CA 1
ATOM 12348 C C . GLY B 1 541 ? 2.648 15.984 41.656 1 88.25 541 GLY B C 1
ATOM 12349 O O . GLY B 1 541 ? 3.871 15.992 41.5 1 88.25 541 GLY B O 1
ATOM 12350 N N . PHE B 1 542 ? 1.828 15.133 41 1 92.44 542 PHE B N 1
ATOM 12351 C CA . PHE B 1 542 ? 2.311 14.156 40 1 92.44 542 PHE B CA 1
ATOM 12352 C C . PHE B 1 542 ? 2.037 14.633 38.594 1 92.44 542 PHE B C 1
ATOM 12354 O O . PHE B 1 542 ? 0.95 15.133 38.312 1 92.44 542 PHE B O 1
ATOM 12361 N N . PRO B 1 543 ? 2.967 14.5 37.75 1 95.44 543 PRO B N 1
ATOM 12362 C CA . PRO B 1 543 ? 2.834 15.047 36.375 1 95.44 543 PRO B CA 1
ATOM 12363 C C . PRO B 1 543 ? 1.929 14.203 35.5 1 95.44 543 PRO B C 1
ATOM 12365 O O . PRO B 1 543 ? 1.474 14.672 34.438 1 95.44 543 PRO B O 1
ATOM 12368 N N . VAL B 1 544 ? 1.724 12.898 35.812 1 97.12 544 VAL B N 1
ATOM 12369 C CA . VAL B 1 544 ? 0.87 12.07 34.969 1 97.12 544 VAL B CA 1
ATOM 12370 C C . VAL B 1 544 ? -0.325 11.57 35.781 1 97.12 544 VAL B C 1
ATOM 12372 O O . VAL B 1 544 ? -0.155 10.945 36.812 1 97.12 544 VAL B O 1
ATOM 12375 N N . HIS B 1 545 ? -1.473 11.883 35.344 1 96.12 545 HIS B N 1
ATOM 12376 C CA . HIS B 1 545 ? -2.727 11.375 35.875 1 96.12 545 HIS B CA 1
ATOM 12377 C C . HIS B 1 545 ? -3.412 10.43 34.906 1 96.12 545 HIS B C 1
ATOM 12379 O O . HIS B 1 545 ? -4.023 10.883 33.906 1 96.12 545 HIS B O 1
ATOM 12385 N N . PHE B 1 546 ? -3.318 9.156 35.156 1 96.56 546 PHE B N 1
ATOM 12386 C CA . PHE B 1 546 ? -3.939 8.148 34.312 1 96.56 546 PHE B CA 1
ATOM 12387 C C . PHE B 1 546 ? -5.27 7.688 34.906 1 96.56 546 PHE B C 1
ATOM 12389 O O . PHE B 1 546 ? -5.312 7.168 36 1 96.56 546 PHE B O 1
ATOM 12396 N N . LEU B 1 547 ? -6.336 7.938 34.156 1 94.75 547 LEU B N 1
ATOM 12397 C CA . LEU B 1 547 ? -7.676 7.516 34.562 1 94.75 547 LEU B CA 1
ATOM 12398 C C . LEU B 1 547 ? -8.164 6.359 33.688 1 94.75 547 LEU B C 1
ATOM 12400 O O . LEU B 1 547 ? -8.438 6.535 32.5 1 94.75 547 LEU B O 1
ATOM 12404 N N . TYR B 1 548 ? -8.312 5.184 34.25 1 93.19 548 TYR B N 1
ATOM 12405 C CA . TYR B 1 548 ? -8.797 4.012 33.531 1 93.19 548 TYR B CA 1
ATOM 12406 C C . TYR B 1 548 ? -10.289 3.809 33.781 1 93.19 548 TYR B C 1
ATOM 12408 O O . TYR B 1 548 ? -10.688 2.891 34.5 1 93.19 548 TYR B O 1
ATOM 12416 N N . LYS B 1 549 ? -11.109 4.664 33.156 1 90.69 549 LYS B N 1
ATOM 12417 C CA . LYS B 1 549 ? -12.562 4.629 33.281 1 90.69 549 LYS B CA 1
ATOM 12418 C C . LYS B 1 549 ? -13.234 5.418 32.156 1 90.69 549 LYS B C 1
ATOM 12420 O O . LYS B 1 549 ? -12.578 6.176 31.438 1 90.69 549 LYS B O 1
ATOM 12425 N N . SER B 1 550 ? -14.531 5.203 32.031 1 87.12 550 SER B N 1
ATOM 12426 C CA . SER B 1 550 ? -15.32 6.051 31.141 1 87.12 550 SER B CA 1
ATOM 12427 C C . SER B 1 550 ? -15.695 7.359 31.828 1 87.12 550 SER B C 1
ATOM 12429 O O . SER B 1 550 ? -15.898 7.398 33.031 1 87.12 550 SER B O 1
ATOM 12431 N N . VAL B 1 551 ? -15.703 8.391 31.078 1 88.44 551 VAL B N 1
ATOM 12432 C CA . VAL B 1 551 ? -16.016 9.711 31.625 1 88.44 551 VAL B CA 1
ATOM 12433 C C . VAL B 1 551 ? -17.344 10.203 31.078 1 88.44 551 VAL B C 1
ATOM 12435 O O . VAL B 1 551 ? -17.625 10.023 29.891 1 88.44 551 VAL B O 1
ATOM 12438 N N . ALA B 1 552 ? -18.125 10.703 31.953 1 87.38 552 ALA B N 1
ATOM 12439 C CA . ALA B 1 552 ? -19.406 11.25 31.531 1 87.38 552 ALA B CA 1
ATOM 12440 C C . ALA B 1 552 ? -19.234 12.508 30.688 1 87.38 552 ALA B C 1
ATOM 12442 O O . ALA B 1 552 ? -18.188 13.164 30.75 1 87.38 552 ALA B O 1
ATOM 12443 N N . LEU B 1 553 ? -20.281 12.867 30 1 89.75 553 LEU B N 1
ATOM 12444 C CA . LEU B 1 553 ? -20.203 13.93 29 1 89.75 553 LEU B CA 1
ATOM 12445 C C . LEU B 1 553 ? -19.828 15.266 29.641 1 89.75 553 LEU B C 1
ATOM 12447 O O . LEU B 1 553 ? -18.953 15.977 29.141 1 89.75 553 LEU B O 1
ATOM 12451 N N . PRO B 1 554 ? -20.406 15.703 30.844 1 93 554 PRO B N 1
ATOM 12452 C CA . PRO B 1 554 ? -20.016 16.984 31.438 1 93 554 PRO B CA 1
ATOM 12453 C C . PRO B 1 554 ? -18.547 17.031 31.859 1 93 554 PRO B C 1
ATOM 12455 O O . PRO B 1 554 ? -17.875 18.047 31.672 1 93 554 PRO B O 1
ATOM 12458 N N . GLU B 1 555 ? -18.172 15.914 32.406 1 94.25 555 GLU B N 1
ATOM 12459 C CA . GLU B 1 555 ? -16.766 15.828 32.781 1 94.25 555 GLU B CA 1
ATOM 12460 C C . GLU B 1 555 ? -15.844 15.852 31.578 1 94.25 555 GLU B C 1
ATOM 12462 O O . GLU B 1 555 ? -14.773 16.469 31.625 1 94.25 555 GLU B O 1
ATOM 12467 N N . LEU B 1 556 ? -16.281 15.141 30.578 1 94.75 556 LEU B N 1
ATOM 12468 C CA . LEU B 1 556 ? -15.516 15.117 29.344 1 94.75 556 LEU B CA 1
ATOM 12469 C C . LEU B 1 556 ? -15.383 16.516 28.75 1 94.75 556 LEU B C 1
ATOM 12471 O O . LEU B 1 556 ? -14.289 16.922 28.359 1 94.75 556 LEU B O 1
ATOM 12475 N N . CYS B 1 557 ? -16.422 17.266 28.734 1 96.25 557 CYS B N 1
ATOM 12476 C CA . CYS B 1 557 ? -16.422 18.625 28.219 1 96.25 557 CYS B CA 1
ATOM 12477 C C . CYS B 1 557 ? -15.555 19.547 29.062 1 96.25 557 CYS B C 1
ATOM 12479 O O . CYS B 1 557 ? -14.875 20.438 28.547 1 96.25 557 CYS B O 1
ATOM 12481 N N . ALA B 1 558 ? -15.594 19.328 30.375 1 96.69 558 ALA B N 1
ATOM 12482 C CA . ALA B 1 558 ? -14.766 20.125 31.281 1 96.69 558 ALA B CA 1
ATOM 12483 C C . ALA B 1 558 ? -13.281 19.906 30.984 1 96.69 558 ALA B C 1
ATOM 12485 O O . ALA B 1 558 ? -12.492 20.859 30.969 1 96.69 558 ALA B O 1
ATOM 12486 N N . LEU B 1 559 ? -12.945 18.641 30.766 1 96.62 559 LEU B N 1
ATOM 12487 C CA . LEU B 1 559 ? -11.555 18.312 30.469 1 96.62 559 LEU B CA 1
ATOM 12488 C C . LEU B 1 559 ? -11.109 18.938 29.156 1 96.62 559 LEU B C 1
ATOM 12490 O O . LEU B 1 559 ? -10.016 19.516 29.078 1 96.62 559 LEU B O 1
ATOM 12494 N N . TYR B 1 560 ? -11.938 18.859 28.141 1 97.62 560 TYR B N 1
ATOM 12495 C CA . TYR B 1 560 ? -11.633 19.469 26.844 1 97.62 560 TYR B CA 1
ATOM 12496 C C . TYR B 1 560 ? -11.438 20.969 26.984 1 97.62 560 TYR B C 1
ATOM 12498 O O . TYR B 1 560 ? -10.531 21.547 26.375 1 97.62 560 TYR B O 1
ATOM 12506 N N . THR B 1 561 ? -12.273 21.578 27.766 1 96.56 561 THR B N 1
ATOM 12507 C CA . THR B 1 561 ? -12.258 23.031 27.953 1 96.56 561 THR B CA 1
ATOM 12508 C C . THR B 1 561 ? -11 23.453 28.703 1 96.56 561 THR B C 1
ATOM 12510 O O . THR B 1 561 ? -10.383 24.469 28.359 1 96.56 561 THR B O 1
ATOM 12513 N N . LEU B 1 562 ? -10.641 22.688 29.672 1 95.25 562 LEU B N 1
ATOM 12514 C CA . LEU B 1 562 ? -9.539 23 30.562 1 95.25 562 LEU B CA 1
ATOM 12515 C C . LEU B 1 562 ? -8.195 22.812 29.859 1 95.25 562 LEU B C 1
ATOM 12517 O O . LEU B 1 562 ? -7.23 23.531 30.156 1 95.25 562 LEU B O 1
ATOM 12521 N N . ALA B 1 563 ? -8.031 21.938 28.984 1 97.44 563 ALA B N 1
ATOM 12522 C CA . ALA B 1 563 ? -6.766 21.484 28.422 1 97.44 563 ALA B CA 1
ATOM 12523 C C . ALA B 1 563 ? -6.109 22.562 27.562 1 97.44 563 ALA B C 1
ATOM 12525 O O . ALA B 1 563 ? -6.777 23.219 26.766 1 97.44 563 ALA B O 1
ATOM 12526 N N . ASP B 1 564 ? -4.828 22.766 27.766 1 97.56 564 ASP B N 1
ATOM 12527 C CA . ASP B 1 564 ? -4.035 23.688 26.953 1 97.56 564 ASP B CA 1
ATOM 12528 C C . ASP B 1 564 ? -3.584 23.031 25.656 1 97.56 564 ASP B C 1
ATOM 12530 O O . ASP B 1 564 ? -3.387 23.719 24.641 1 97.56 564 ASP B O 1
ATOM 12534 N N . VAL B 1 565 ? -3.324 21.797 25.766 1 98.31 565 VAL B N 1
ATOM 12535 C CA . VAL B 1 565 ? -2.936 20.984 24.625 1 98.31 565 VAL B CA 1
ATOM 12536 C C . VAL B 1 565 ? -3.709 19.672 24.625 1 98.31 565 VAL B C 1
ATOM 12538 O O . VAL B 1 565 ? -3.842 19.031 25.672 1 98.31 565 VAL B O 1
ATOM 12541 N N . CYS B 1 566 ? -4.297 19.328 23.531 1 98.69 566 CYS B N 1
ATOM 12542 C CA . CYS B 1 566 ? -4.836 17.984 23.328 1 98.69 566 CYS B CA 1
ATOM 12543 C C . CYS B 1 566 ? -3.898 17.156 22.469 1 98.69 566 CYS B C 1
ATOM 12545 O O . CYS B 1 566 ? -3.588 17.531 21.328 1 98.69 566 CYS B O 1
ATOM 12547 N N . LEU B 1 567 ? -3.439 16.047 22.969 1 98.62 567 LEU B N 1
ATOM 12548 C CA . LEU B 1 567 ? -2.398 15.242 22.344 1 98.62 567 LEU B CA 1
ATOM 12549 C C . LEU B 1 567 ? -2.957 13.906 21.875 1 98.62 567 LEU B C 1
ATOM 12551 O O . LEU B 1 567 ? -3.289 13.047 22.688 1 98.62 567 LEU B O 1
ATOM 12555 N N . VAL B 1 568 ? -3.072 13.742 20.547 1 98.06 568 VAL B N 1
ATOM 12556 C CA . VAL B 1 568 ? -3.527 12.508 19.922 1 98.06 568 VAL B CA 1
ATOM 12557 C C . VAL B 1 568 ? -2.346 11.797 19.266 1 98.06 568 VAL B C 1
ATOM 12559 O O . VAL B 1 568 ? -1.775 12.289 18.281 1 98.06 568 VAL B O 1
ATOM 12562 N N . THR B 1 569 ? -1.99 10.609 19.75 1 97.38 569 THR B N 1
ATOM 12563 C CA . THR B 1 569 ? -0.791 9.906 19.297 1 97.38 569 THR B CA 1
ATOM 12564 C C . THR B 1 569 ? -1.148 8.555 18.688 1 97.38 569 THR B C 1
ATOM 12566 O O . THR B 1 569 ? -0.398 7.586 18.844 1 97.38 569 THR B O 1
ATOM 12569 N N . SER B 1 570 ? -2.293 8.438 18.062 1 96.06 570 SER B N 1
ATOM 12570 C CA . SER B 1 570 ? -2.721 7.18 17.469 1 96.06 570 SER B CA 1
ATOM 12571 C C . SER B 1 570 ? -1.71 6.684 16.438 1 96.06 570 SER B C 1
ATOM 12573 O O . SER B 1 570 ? -1.155 7.473 15.68 1 96.06 570 SER B O 1
ATOM 12575 N N . ILE B 1 571 ? -1.442 5.383 16.484 1 93 571 ILE B N 1
ATOM 12576 C CA . ILE B 1 571 ? -0.52 4.812 15.508 1 93 571 ILE B CA 1
ATOM 12577 C C . ILE B 1 571 ? -1.294 4.352 14.273 1 93 571 ILE B C 1
ATOM 12579 O O . ILE B 1 571 ? -0.722 4.215 13.195 1 93 571 ILE B O 1
ATOM 12583 N N . ARG B 1 572 ? -2.5 3.98 14.43 1 93.25 572 ARG B N 1
ATOM 12584 C CA . ARG B 1 572 ? -3.441 3.695 13.344 1 93.25 572 ARG B CA 1
ATOM 12585 C C . ARG B 1 572 ? -4.875 3.961 13.789 1 93.25 572 ARG B C 1
ATOM 12587 O O . ARG B 1 572 ? -5.34 3.402 14.789 1 93.25 572 ARG B O 1
ATOM 12594 N N . ASP B 1 573 ? -5.516 4.848 13.031 1 92.88 573 ASP B N 1
ATOM 12595 C CA . ASP B 1 573 ? -6.879 5.203 13.406 1 92.88 573 ASP B CA 1
ATOM 12596 C C . ASP B 1 573 ? -7.738 5.465 12.172 1 92.88 573 ASP B C 1
ATOM 12598 O O . ASP B 1 573 ? -7.25 5.973 11.164 1 92.88 573 ASP B O 1
ATOM 12602 N N . GLY B 1 574 ? -9.031 5.031 12.328 1 91.5 574 GLY B N 1
ATOM 12603 C CA . GLY B 1 574 ? -9.953 5.336 11.242 1 91.5 574 GLY B CA 1
ATOM 12604 C C . GLY B 1 574 ? -10.18 6.82 11.047 1 91.5 574 GLY B C 1
ATOM 12605 O O . GLY B 1 574 ? -9.82 7.379 10.008 1 91.5 574 GLY B O 1
ATOM 12606 N N . MET B 1 575 ? -10.703 7.438 11.992 1 89.38 575 MET B N 1
ATOM 12607 C CA . MET B 1 575 ? -10.93 8.875 11.914 1 89.38 575 MET B CA 1
ATOM 12608 C C . MET B 1 575 ? -10.367 9.578 13.148 1 89.38 575 MET B C 1
ATOM 12610 O O . MET B 1 575 ? -9.398 10.328 13.055 1 89.38 575 MET B O 1
ATOM 12614 N N . ASN B 1 576 ? -10.727 9.297 14.352 1 91.38 576 ASN B N 1
ATOM 12615 C CA . ASN B 1 576 ? -10.484 9.945 15.633 1 91.38 576 ASN B CA 1
ATOM 12616 C C . ASN B 1 576 ? -11.414 11.141 15.844 1 91.38 576 ASN B C 1
ATOM 12618 O O . ASN B 1 576 ? -11.109 12.25 15.406 1 91.38 576 ASN B O 1
ATOM 12622 N N . LEU B 1 577 ? -12.344 11.008 16.625 1 91.25 577 LEU B N 1
ATOM 12623 C CA . LEU B 1 577 ? -13.352 12.047 16.812 1 91.25 577 LEU B CA 1
ATOM 12624 C C . LEU B 1 577 ? -13.016 12.922 18.016 1 91.25 577 LEU B C 1
ATOM 12626 O O . LEU B 1 577 ? -13.562 14.008 18.172 1 91.25 577 LEU B O 1
AT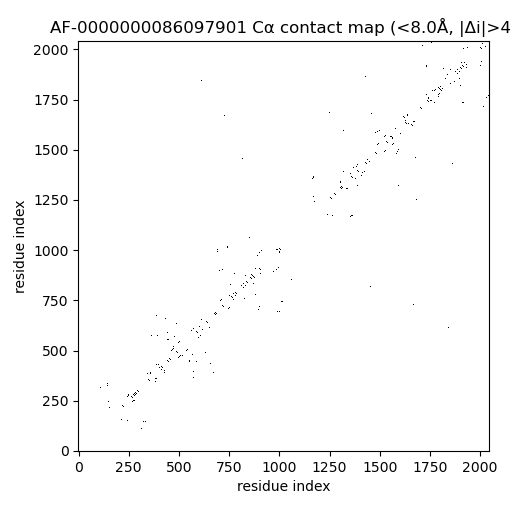OM 12630 N N . VAL B 1 578 ? -12.109 12.461 18.844 1 94.62 578 VAL B N 1
ATOM 12631 C CA . VAL B 1 578 ? -11.664 13.203 20.016 1 94.62 578 VAL B CA 1
ATOM 12632 C C . VAL B 1 578 ? -11.117 14.562 19.578 1 94.62 578 VAL B C 1
ATOM 12634 O O . VAL B 1 578 ? -11.344 15.57 20.25 1 94.62 578 VAL B O 1
ATOM 12637 N N . SER B 1 579 ? -10.492 14.617 18.484 1 96.5 579 SER B N 1
ATOM 12638 C CA . SER B 1 579 ? -9.914 15.852 17.969 1 96.5 579 SER B CA 1
ATOM 12639 C C . SER B 1 579 ? -10.992 16.906 17.703 1 96.5 579 SER B C 1
ATOM 12641 O O . SER B 1 579 ? -10.852 18.062 18.109 1 96.5 579 SER B O 1
ATOM 12643 N N . SER B 1 580 ? -12.062 16.484 17.094 1 95.06 580 SER B N 1
ATOM 12644 C CA . SER B 1 580 ? -13.156 17.406 16.797 1 95.06 580 SER B CA 1
ATOM 12645 C C . SER B 1 580 ? -13.891 17.828 18.062 1 95.06 580 SER B C 1
ATOM 12647 O O . SER B 1 580 ? -14.289 19 18.188 1 95.06 580 SER B O 1
ATOM 12649 N N . GLU B 1 581 ? -14.07 16.922 19.016 1 95.62 581 GLU B N 1
ATOM 12650 C CA . GLU B 1 581 ? -14.719 17.25 20.281 1 95.62 581 GLU B CA 1
ATOM 12651 C C . GLU B 1 581 ? -13.945 18.312 21.047 1 95.62 581 GLU B C 1
ATOM 12653 O O . GLU B 1 581 ? -14.539 19.266 21.562 1 95.62 581 GLU B O 1
ATOM 12658 N N . TYR B 1 582 ? -12.719 18.203 21.094 1 97.69 582 TYR B N 1
ATOM 12659 C CA . TYR B 1 582 ? -11.844 19.156 21.781 1 97.69 582 TYR B CA 1
ATOM 12660 C C . TYR B 1 582 ? -11.984 20.562 21.203 1 97.69 582 TYR B C 1
ATOM 12662 O O . TYR B 1 582 ? -12.18 21.516 21.953 1 97.69 582 TYR B O 1
ATOM 12670 N N . VAL B 1 583 ? -11.906 20.609 19.828 1 97.81 583 VAL B N 1
ATOM 12671 C CA . VAL B 1 583 ? -11.938 21.906 19.156 1 97.81 583 VAL B CA 1
ATOM 12672 C C . VAL B 1 583 ? -13.281 22.578 19.391 1 97.81 583 VAL B C 1
ATOM 12674 O O . VAL B 1 583 ? -13.328 23.797 19.656 1 97.81 583 VAL B O 1
ATOM 12677 N N . VAL B 1 584 ? -14.359 21.859 19.391 1 97 584 VAL B N 1
ATOM 12678 C CA . VAL B 1 584 ? -15.695 22.406 19.578 1 97 584 VAL B CA 1
ATOM 12679 C C . VAL B 1 584 ? -15.852 22.922 21.016 1 97 584 VAL B C 1
ATOM 12681 O O . VAL B 1 584 ? -16.406 24 21.234 1 97 584 VAL B O 1
ATOM 12684 N N . CYS B 1 585 ? -15.344 22.203 21.969 1 97.56 585 CYS B N 1
ATOM 12685 C CA . CYS B 1 585 ? -15.445 22.625 23.359 1 97.56 585 CYS B CA 1
ATOM 12686 C C . CYS B 1 585 ? -14.625 23.875 23.609 1 97.56 585 CYS B C 1
ATOM 12688 O O . CYS B 1 585 ? -15.062 24.781 24.328 1 97.56 585 CYS B O 1
ATOM 12690 N N . GLN B 1 586 ? -13.445 23.922 23.047 1 97.69 586 GLN B N 1
ATOM 12691 C CA . GLN B 1 586 ? -12.625 25.125 23.156 1 97.69 586 GLN B CA 1
ATOM 12692 C C . GLN B 1 586 ? -13.352 26.344 22.578 1 97.69 586 GLN B C 1
ATOM 12694 O O . GLN B 1 586 ? -13.328 27.422 23.156 1 97.69 586 GLN B O 1
ATOM 12699 N N . ASP B 1 587 ? -13.961 26.094 21.453 1 96.19 587 ASP B N 1
ATOM 12700 C CA . ASP B 1 587 ? -14.688 27.172 20.781 1 96.19 587 ASP B CA 1
ATOM 12701 C C . ASP B 1 587 ? -15.836 27.688 21.641 1 96.19 587 ASP B C 1
ATOM 12703 O O . ASP B 1 587 ? -16.016 28.891 21.781 1 96.19 587 ASP B O 1
ATOM 12707 N N . GLU B 1 588 ? -16.547 26.797 22.172 1 95.81 588 GLU B N 1
ATOM 12708 C CA . GLU B 1 588 ? -17.703 27.156 23 1 95.81 588 GLU B CA 1
ATOM 12709 C C . GLU B 1 588 ? -17.266 27.875 24.281 1 95.81 588 GLU B C 1
ATOM 12711 O O . GLU B 1 588 ? -17.938 28.797 24.734 1 95.81 588 GLU B O 1
ATOM 12716 N N . ALA B 1 589 ? -16.219 27.453 24.781 1 95.44 589 ALA B N 1
ATOM 12717 C CA . ALA B 1 589 ? -15.703 28.078 26 1 95.44 589 ALA B CA 1
ATOM 12718 C C . ALA B 1 589 ? -15.359 29.547 25.766 1 95.44 589 ALA B C 1
ATOM 12720 O O . ALA B 1 589 ? -15.586 30.391 26.625 1 95.44 589 ALA B O 1
ATOM 12721 N N . VAL B 1 590 ? -14.789 29.812 24.688 1 94.69 590 VAL B N 1
ATOM 12722 C CA . VAL B 1 590 ? -14.438 31.188 24.344 1 94.69 590 VAL B CA 1
ATOM 12723 C C . VAL B 1 590 ? -15.711 32 24.094 1 94.69 590 VAL B C 1
ATOM 12725 O O . VAL B 1 590 ? -15.82 33.156 24.547 1 94.69 590 VAL B O 1
ATOM 12728 N N . ARG B 1 591 ? -16.672 31.406 23.422 1 93.44 591 ARG B N 1
ATOM 12729 C CA . ARG B 1 591 ? -17.938 32.094 23.125 1 93.44 591 ARG B CA 1
ATOM 12730 C C . ARG B 1 591 ? -18.688 32.438 24.406 1 93.44 591 ARG B C 1
ATOM 12732 O O . ARG B 1 591 ? -19.312 33.5 24.484 1 93.44 591 ARG B O 1
ATOM 12739 N N . LEU B 1 592 ? -18.562 31.625 25.438 1 93 592 LEU B N 1
ATOM 12740 C CA . LEU B 1 592 ? -19.281 31.812 26.688 1 93 592 LEU B CA 1
ATOM 12741 C C . LEU B 1 592 ? -18.484 32.719 27.641 1 93 592 LEU B C 1
ATOM 12743 O O . LEU B 1 592 ? -18.984 33.094 28.703 1 93 592 LEU B O 1
ATOM 12747 N N . GLY B 1 593 ? -17.234 32.969 27.25 1 90.38 593 GLY B N 1
ATOM 12748 C CA . GLY B 1 593 ? -16.391 33.812 28.078 1 90.38 593 GLY B CA 1
ATOM 12749 C C . GLY B 1 593 ? -15.734 33.031 29.219 1 90.38 593 GLY B C 1
ATOM 12750 O O . GLY B 1 593 ? -15.156 33.656 30.125 1 90.38 593 GLY B O 1
ATOM 12751 N N . VAL B 1 594 ? -15.883 31.766 29.219 1 88.56 594 VAL B N 1
ATOM 12752 C CA . VAL B 1 594 ? -15.242 30.906 30.203 1 88.56 594 VAL B CA 1
ATOM 12753 C C . VAL B 1 594 ? -13.727 30.938 30.016 1 88.56 594 VAL B C 1
ATOM 12755 O O . VAL B 1 594 ? -12.977 30.859 30.984 1 88.56 594 VAL B O 1
ATOM 12758 N N . LYS B 1 595 ? -13.344 31.031 28.75 1 89.56 595 LYS B N 1
ATOM 12759 C CA . LYS B 1 595 ? -11.953 31.156 28.344 1 89.56 595 LYS B CA 1
ATOM 12760 C C . LYS B 1 595 ? -11.75 32.375 27.438 1 89.56 595 LYS B C 1
ATOM 12762 O O . LYS B 1 595 ? -12.633 32.719 26.656 1 89.56 595 LYS B O 1
ATOM 12767 N N . SER B 1 596 ? -10.625 33 27.641 1 91 596 SER B N 1
ATOM 12768 C CA . SER B 1 596 ? -10.266 34.062 26.703 1 91 596 SER B CA 1
ATOM 12769 C C . SER B 1 596 ? -9.734 33.5 25.391 1 91 596 SER B C 1
ATOM 12771 O O . SER B 1 596 ? -9.258 32.375 25.359 1 91 596 SER B O 1
ATOM 12773 N N . VAL B 1 597 ? -9.844 34.219 24.375 1 89.56 597 VAL B N 1
ATOM 12774 C CA . VAL B 1 597 ? -9.352 33.812 23.047 1 89.56 597 VAL B CA 1
ATOM 12775 C C . VAL B 1 597 ? -7.852 33.531 23.125 1 89.56 597 VAL B C 1
ATOM 12777 O O . VAL B 1 597 ? -7.344 32.688 22.391 1 89.56 597 VAL B O 1
ATOM 12780 N N . LYS B 1 598 ? -7.191 34.156 24.062 1 89.94 598 LYS B N 1
ATOM 12781 C CA . LYS B 1 598 ? -5.75 34 24.234 1 89.94 598 LYS B CA 1
ATOM 12782 C C . LYS B 1 598 ? -5.426 32.656 24.891 1 89.94 598 LYS B C 1
ATOM 12784 O O . LYS B 1 598 ? -4.289 32.188 24.828 1 89.94 598 LYS B O 1
ATOM 12789 N N . GLU B 1 599 ? -6.465 32.094 25.484 1 92.44 599 GLU B N 1
ATOM 12790 C CA . GLU B 1 599 ? -6.262 30.875 26.25 1 92.44 599 GLU B CA 1
ATOM 12791 C C . GLU B 1 599 ? -6.676 29.656 25.422 1 92.44 599 GLU B C 1
ATOM 12793 O O . GLU B 1 599 ? -6.711 28.531 25.953 1 92.44 599 GLU B O 1
ATOM 12798 N N . LEU B 1 600 ? -6.926 29.859 24.188 1 95.06 600 LEU B N 1
ATOM 12799 C CA . LEU B 1 600 ? -7.293 28.75 23.328 1 95.06 600 LEU B CA 1
ATOM 12800 C C . LEU B 1 600 ? -6.219 27.672 23.359 1 95.06 600 LEU B C 1
ATOM 12802 O O . LEU B 1 600 ? -5.023 27.969 23.391 1 95.06 600 LEU B O 1
ATOM 12806 N N . GLY B 1 601 ? -6.648 26.438 23.344 1 96.62 601 GLY B N 1
ATOM 12807 C CA . GLY B 1 601 ? -5.711 25.328 23.344 1 96.62 601 GLY B CA 1
ATOM 12808 C C . GLY B 1 601 ? -5.242 24.953 21.953 1 96.62 601 GLY B C 1
ATOM 12809 O O . GLY B 1 601 ? -5.75 25.469 20.953 1 96.62 601 GLY B O 1
ATOM 12810 N N . VAL B 1 602 ? -4.215 24.094 21.953 1 97.5 602 VAL B N 1
ATOM 12811 C CA . VAL B 1 602 ? -3.602 23.641 20.703 1 97.5 602 VAL B CA 1
ATOM 12812 C C . VAL B 1 602 ? -3.83 22.156 20.531 1 97.5 602 VAL B C 1
ATOM 12814 O O . VAL B 1 602 ? -3.709 21.375 21.484 1 97.5 602 VAL B O 1
ATOM 12817 N N . LEU B 1 603 ? -4.242 21.781 19.312 1 98.06 603 LEU B N 1
ATOM 12818 C CA . LEU B 1 603 ? -4.426 20.375 18.984 1 98.06 603 LEU B CA 1
ATOM 12819 C C . LEU B 1 603 ? -3.176 19.797 18.312 1 98.06 603 LEU B C 1
ATOM 12821 O O . LEU B 1 603 ? -2.699 20.328 17.312 1 98.06 603 LEU B O 1
ATOM 12825 N N . ILE B 1 604 ? -2.557 18.797 18.953 1 98.31 604 ILE B N 1
ATOM 12826 C CA . ILE B 1 604 ? -1.491 18 18.359 1 98.31 604 ILE B CA 1
ATOM 12827 C C . ILE B 1 604 ? -2.055 16.656 17.875 1 98.31 604 ILE B C 1
ATOM 12829 O O . ILE B 1 604 ? -2.633 15.906 18.656 1 98.31 604 ILE B O 1
ATOM 12833 N N . LEU B 1 605 ? -1.876 16.422 16.609 1 96.62 605 LEU B N 1
ATOM 12834 C CA . LEU B 1 605 ? -2.611 15.328 15.984 1 96.62 605 LEU B CA 1
ATOM 12835 C C . LEU B 1 605 ? -1.667 14.406 15.219 1 96.62 605 LEU B C 1
ATOM 12837 O O . LEU B 1 605 ? -0.808 14.875 14.469 1 96.62 605 LEU B O 1
ATOM 12841 N N . SER B 1 606 ? -1.836 13.094 15.453 1 97.12 606 SER B N 1
ATOM 12842 C CA . SER B 1 606 ? -1.048 12.086 14.75 1 97.12 606 SER B CA 1
ATOM 12843 C C . SER B 1 606 ? -1.387 12.062 13.266 1 97.12 606 SER B C 1
ATOM 12845 O O . SER B 1 606 ? -2.559 12.109 12.891 1 97.12 606 SER B O 1
ATOM 12847 N N . GLU B 1 607 ? -0.367 11.891 12.453 1 93.44 607 GLU B N 1
ATOM 12848 C CA . GLU B 1 607 ? -0.577 11.797 11.008 1 93.44 607 GLU B CA 1
ATOM 12849 C C . GLU B 1 607 ? -1.237 10.477 10.633 1 93.44 607 GLU B C 1
ATOM 12851 O O . GLU B 1 607 ? -1.721 10.312 9.508 1 93.44 607 GLU B O 1
ATOM 12856 N N . PHE B 1 608 ? -1.298 9.523 11.555 1 93.94 608 PHE B N 1
ATOM 12857 C CA . PHE B 1 608 ? -1.869 8.211 11.281 1 93.94 608 PHE B CA 1
ATOM 12858 C C . PHE B 1 608 ? -3.344 8.172 11.664 1 93.94 608 PHE B C 1
ATOM 12860 O O . PHE B 1 608 ? -4.004 7.141 11.516 1 93.94 608 PHE B O 1
ATOM 12867 N N . ALA B 1 609 ? -3.893 9.297 12.133 1 93.62 609 ALA B N 1
ATOM 12868 C CA . ALA B 1 609 ? -5.328 9.445 12.344 1 93.62 609 ALA B CA 1
ATOM 12869 C C . ALA B 1 609 ? -6.012 10.016 11.102 1 93.62 609 ALA B C 1
ATOM 12871 O O . ALA B 1 609 ? -5.469 10.906 10.445 1 93.62 609 ALA B O 1
ATOM 12872 N N . GLY B 1 610 ? -7.211 9.461 10.789 1 89.69 610 GLY B N 1
ATOM 12873 C CA . GLY B 1 610 ? -7.941 9.953 9.633 1 89.69 610 GLY B CA 1
ATOM 12874 C C . GLY B 1 610 ? -8.203 11.445 9.695 1 89.69 610 GLY B C 1
ATOM 12875 O O . GLY B 1 610 ? -8.18 12.125 8.664 1 89.69 610 GLY B O 1
ATOM 12876 N N . ALA B 1 611 ? -8.312 12.008 10.875 1 90.88 611 ALA B N 1
ATOM 12877 C CA . ALA B 1 611 ? -8.641 13.414 11.086 1 90.88 611 ALA B CA 1
ATOM 12878 C C . ALA B 1 611 ? -7.496 14.312 10.625 1 90.88 611 ALA B C 1
ATOM 12880 O O . ALA B 1 611 ? -7.711 15.492 10.328 1 90.88 611 ALA B O 1
ATOM 12881 N N . ALA B 1 612 ? -6.312 13.797 10.617 1 90 612 ALA B N 1
ATOM 12882 C CA . ALA B 1 612 ? -5.141 14.586 10.25 1 90 612 ALA B CA 1
ATOM 12883 C C . ALA B 1 612 ? -5.246 15.086 8.805 1 90 612 ALA B C 1
ATOM 12885 O O . ALA B 1 612 ? -4.645 16.094 8.445 1 90 612 ALA B O 1
ATOM 12886 N N . ARG B 1 613 ? -6.055 14.375 8.07 1 82 613 ARG B N 1
ATOM 12887 C CA . ARG B 1 613 ? -6.215 14.75 6.668 1 82 613 ARG B CA 1
ATOM 12888 C C . ARG B 1 613 ? -7.094 15.984 6.527 1 82 613 ARG B C 1
ATOM 12890 O O . ARG B 1 613 ? -6.961 16.75 5.566 1 82 613 ARG B O 1
ATOM 12897 N N . SER B 1 614 ? -7.902 16.234 7.496 1 81.06 614 SER B N 1
ATOM 12898 C CA . SER B 1 614 ? -8.875 17.328 7.387 1 81.06 614 SER B CA 1
ATOM 12899 C C . SER B 1 614 ? -8.5 18.5 8.281 1 81.06 614 SER B C 1
ATOM 12901 O O . SER B 1 614 ? -8.773 19.656 7.945 1 81.06 614 SER B O 1
ATOM 12903 N N . LEU B 1 615 ? -7.855 18.219 9.375 1 88.44 615 LEU B N 1
ATOM 12904 C CA . LEU B 1 615 ? -7.625 19.266 10.367 1 88.44 615 LEU B CA 1
ATOM 12905 C C . LEU B 1 615 ? -6.211 19.828 10.25 1 88.44 615 LEU B C 1
ATOM 12907 O O . LEU B 1 615 ? -5.398 19.672 11.164 1 88.44 615 LEU B O 1
ATOM 12911 N N . GLY B 1 616 ? -6.027 20.625 9.266 1 79.81 616 GLY B N 1
ATOM 12912 C CA . GLY B 1 616 ? -4.723 21.188 8.945 1 79.81 616 GLY B CA 1
ATOM 12913 C C . GLY B 1 616 ? -4.266 22.25 9.938 1 79.81 616 GLY B C 1
ATOM 12914 O O . GLY B 1 616 ? -3.086 22.609 9.969 1 79.81 616 GLY B O 1
ATOM 12915 N N . GLY B 1 617 ? -5.141 22.75 10.789 1 87.5 617 GLY B N 1
ATOM 12916 C CA . GLY B 1 617 ? -4.781 23.719 11.812 1 87.5 617 GLY B CA 1
ATOM 12917 C C . GLY B 1 617 ? -4.062 23.094 13 1 87.5 617 GLY B C 1
ATOM 12918 O O . GLY B 1 617 ? -3.564 23.797 13.875 1 87.5 617 GLY B O 1
ATOM 12919 N N . SER B 1 618 ? -3.896 21.812 12.984 1 93.19 618 SER B N 1
ATOM 12920 C CA . SER B 1 618 ? -3.238 21.094 14.07 1 93.19 618 SER B CA 1
ATOM 12921 C C . SER B 1 618 ? -1.738 20.969 13.828 1 93.19 618 SER B C 1
ATOM 12923 O O . SER B 1 618 ? -1.273 21.141 12.695 1 93.19 618 SER B O 1
ATOM 12925 N N . ILE B 1 619 ? -1.01 20.797 14.93 1 94.94 619 ILE B N 1
ATOM 12926 C CA . ILE B 1 619 ? 0.37 20.344 14.773 1 94.94 619 ILE B CA 1
ATOM 12927 C C . ILE B 1 619 ? 0.395 18.859 14.453 1 94.94 619 ILE B C 1
ATOM 12929 O O . ILE B 1 619 ? 0.028 18.031 15.289 1 94.94 619 ILE B O 1
ATOM 12933 N N . ILE B 1 620 ? 0.778 18.578 13.25 1 93.31 620 ILE B N 1
ATOM 12934 C CA . ILE B 1 620 ? 0.78 17.188 12.82 1 93.31 620 ILE B CA 1
ATOM 12935 C C . ILE B 1 620 ? 2.102 16.531 13.203 1 93.31 620 ILE B C 1
ATOM 12937 O O . ILE B 1 620 ? 3.176 17.078 12.961 1 93.31 620 ILE B O 1
ATOM 12941 N N . ILE B 1 621 ? 1.995 15.352 13.852 1 95.81 621 ILE B N 1
ATOM 12942 C CA . ILE B 1 621 ? 3.205 14.68 14.32 1 95.81 621 ILE B CA 1
ATOM 12943 C C . ILE B 1 621 ? 3.201 13.227 13.844 1 95.81 621 ILE B C 1
ATOM 12945 O O . ILE B 1 621 ? 2.148 12.68 13.5 1 95.81 621 ILE B O 1
ATOM 12949 N N . ASN B 1 622 ? 4.391 12.617 13.773 1 94.12 622 ASN B N 1
ATOM 12950 C CA . ASN B 1 622 ? 4.609 11.172 13.758 1 94.12 622 ASN B CA 1
ATOM 12951 C C . ASN B 1 622 ? 4.898 10.625 15.148 1 94.12 622 ASN B C 1
ATOM 12953 O O . ASN B 1 622 ? 5.98 10.852 15.695 1 94.12 622 ASN B O 1
ATOM 12957 N N . PRO B 1 623 ? 4.035 9.938 15.711 1 94.44 623 PRO B N 1
ATOM 12958 C CA . PRO B 1 623 ? 4.215 9.523 17.109 1 94.44 623 PRO B CA 1
ATOM 12959 C C . PRO B 1 623 ? 5.445 8.641 17.312 1 94.44 623 PRO B C 1
ATOM 12961 O O . PRO B 1 623 ? 5.949 8.523 18.422 1 94.44 623 PRO B O 1
ATOM 12964 N N . TRP B 1 624 ? 5.926 8.055 16.266 1 91.12 624 TRP B N 1
ATOM 12965 C CA . TRP B 1 624 ? 7.121 7.223 16.375 1 91.12 624 TRP B CA 1
ATOM 12966 C C . TRP B 1 624 ? 8.375 8.086 16.5 1 91.12 624 TRP B C 1
ATOM 12968 O O . TRP B 1 624 ? 9.445 7.582 16.859 1 91.12 624 TRP B O 1
ATOM 12978 N N . ASP B 1 625 ? 8.234 9.289 16.188 1 93 625 ASP B N 1
ATOM 12979 C CA . ASP B 1 625 ? 9.289 10.273 16.406 1 93 625 ASP B CA 1
ATOM 12980 C C . ASP B 1 625 ? 9.109 10.961 17.766 1 93 625 ASP B C 1
ATOM 12982 O O . ASP B 1 625 ? 8.539 12.047 17.844 1 93 625 ASP B O 1
ATOM 12986 N N . ILE B 1 626 ? 9.695 10.375 18.75 1 93.44 626 ILE B N 1
ATOM 12987 C CA . ILE B 1 626 ? 9.531 10.836 20.125 1 93.44 626 ILE B CA 1
ATOM 12988 C C . ILE B 1 626 ? 10.047 12.266 20.25 1 93.44 626 ILE B C 1
ATOM 12990 O O . ILE B 1 626 ? 9.445 13.086 20.953 1 93.44 626 ILE B O 1
ATOM 12994 N N . ASP B 1 627 ? 11.047 12.594 19.547 1 92.75 627 ASP B N 1
ATOM 12995 C CA . ASP B 1 627 ? 11.625 13.938 19.609 1 92.75 627 ASP B CA 1
ATOM 12996 C C . ASP B 1 627 ? 10.68 14.977 19.016 1 92.75 627 ASP B C 1
ATOM 12998 O O . ASP B 1 627 ? 10.477 16.047 19.578 1 92.75 627 ASP B O 1
ATOM 13002 N N . GLN B 1 628 ? 10.148 14.57 17.875 1 94.25 628 GLN B N 1
ATOM 13003 C CA . GLN B 1 628 ? 9.203 15.484 17.25 1 94.25 628 GLN B CA 1
ATOM 13004 C C . GLN B 1 628 ? 7.984 15.711 18.141 1 94.25 628 GLN B C 1
ATOM 13006 O O . GLN B 1 628 ? 7.488 16.828 18.25 1 94.25 628 GLN B O 1
ATOM 13011 N N . THR B 1 629 ? 7.496 14.648 18.781 1 96.81 629 THR B N 1
ATOM 13012 C CA . THR B 1 629 ? 6.32 14.742 19.625 1 96.81 629 THR B CA 1
ATOM 13013 C C . THR B 1 629 ? 6.617 15.57 20.875 1 96.81 629 THR B C 1
ATOM 13015 O O . THR B 1 629 ? 5.805 16.406 21.281 1 96.81 629 THR B O 1
ATOM 13018 N N . MET B 1 630 ? 7.785 15.336 21.438 1 96.5 630 MET B N 1
ATOM 13019 C CA . MET B 1 630 ? 8.219 16.125 22.594 1 96.5 630 MET B CA 1
ATOM 13020 C C . MET B 1 630 ? 8.297 17.609 22.25 1 96.5 630 MET B C 1
ATOM 13022 O O . MET B 1 630 ? 7.797 18.438 22.984 1 96.5 630 MET B O 1
ATOM 13026 N N . LYS B 1 631 ? 8.82 17.922 21.078 1 96.75 631 LYS B N 1
ATOM 13027 C CA . LYS B 1 631 ? 8.945 19.312 20.641 1 96.75 631 LYS B CA 1
ATOM 13028 C C . LYS B 1 631 ? 7.574 19.922 20.375 1 96.75 631 LYS B C 1
ATOM 13030 O O . LYS B 1 631 ? 7.352 21.109 20.641 1 96.75 631 LYS B O 1
ATOM 13035 N N . ALA B 1 632 ? 6.715 19.141 19.859 1 97.75 632 ALA B N 1
ATOM 13036 C CA . ALA B 1 632 ? 5.363 19.609 19.578 1 97.75 632 ALA B CA 1
ATOM 13037 C C . ALA B 1 632 ? 4.637 20 20.859 1 97.75 632 ALA B C 1
ATOM 13039 O O . ALA B 1 632 ? 3.869 20.953 20.891 1 97.75 632 ALA B O 1
ATOM 13040 N N . ILE B 1 633 ? 4.84 19.188 21.922 1 98.19 633 ILE B N 1
ATOM 13041 C CA . ILE B 1 633 ? 4.25 19.516 23.219 1 98.19 633 ILE B CA 1
ATOM 13042 C C . ILE B 1 633 ? 4.746 20.891 23.672 1 98.19 633 ILE B C 1
ATOM 13044 O O . ILE B 1 633 ? 3.951 21.75 24.062 1 98.19 633 ILE B O 1
ATOM 13048 N N . LYS B 1 634 ? 6.016 21.094 23.562 1 97.69 634 LYS B N 1
ATOM 13049 C CA . LYS B 1 634 ? 6.609 22.375 23.953 1 97.69 634 LYS B CA 1
ATOM 13050 C C . LYS B 1 634 ? 6.055 23.516 23.109 1 97.69 634 LYS B C 1
ATOM 13052 O O . LYS B 1 634 ? 5.656 24.562 23.656 1 97.69 634 LYS B O 1
ATOM 13057 N N . ASP B 1 635 ? 6.02 23.297 21.844 1 96.75 635 ASP B N 1
ATOM 13058 C CA . ASP B 1 635 ? 5.52 24.312 20.938 1 96.75 635 ASP B CA 1
ATOM 13059 C C . ASP B 1 635 ? 4.059 24.641 21.234 1 96.75 635 ASP B C 1
ATOM 13061 O O . ASP B 1 635 ? 3.658 25.812 21.172 1 96.75 635 ASP B O 1
ATOM 13065 N N . GLY B 1 636 ? 3.299 23.594 21.516 1 97.38 636 GLY B N 1
ATOM 13066 C CA . GLY B 1 636 ? 1.895 23.812 21.828 1 97.38 636 GLY B CA 1
ATOM 13067 C C . GLY B 1 636 ? 1.678 24.625 23.094 1 97.38 636 GLY B C 1
ATOM 13068 O O . GLY B 1 636 ? 0.808 25.5 23.141 1 97.38 636 GLY B O 1
ATOM 13069 N N . LEU B 1 637 ? 2.482 24.406 24.109 1 96.69 637 LEU B N 1
ATOM 13070 C CA . LEU B 1 637 ? 2.346 25.078 25.391 1 96.69 637 LEU B CA 1
ATOM 13071 C C . LEU B 1 637 ? 2.838 26.516 25.312 1 96.69 637 LEU B C 1
ATOM 13073 O O . LEU B 1 637 ? 2.332 27.391 26.016 1 96.69 637 LEU B O 1
ATOM 13077 N N . ASP B 1 638 ? 3.76 26.75 24.359 1 95.44 638 ASP B N 1
ATOM 13078 C CA . ASP B 1 638 ? 4.387 28.062 24.281 1 95.44 638 ASP B CA 1
ATOM 13079 C C . ASP B 1 638 ? 3.828 28.859 23.109 1 95.44 638 ASP B C 1
ATOM 13081 O O . ASP B 1 638 ? 4.211 30.016 22.906 1 95.44 638 ASP B O 1
ATOM 13085 N N . MET B 1 639 ? 2.912 28.312 22.438 1 94.56 639 MET B N 1
ATOM 13086 C CA . MET B 1 639 ? 2.422 28.938 21.219 1 94.56 639 MET B CA 1
ATOM 13087 C C . MET B 1 639 ? 1.79 30.297 21.531 1 94.56 639 MET B C 1
ATOM 13089 O O . MET B 1 639 ? 1.071 30.438 22.516 1 94.56 639 MET B O 1
ATOM 13093 N N . LYS B 1 640 ? 2.025 31.281 20.656 1 91.38 640 LYS B N 1
ATOM 13094 C CA . LYS B 1 640 ? 1.471 32.625 20.812 1 91.38 640 LYS B CA 1
ATOM 13095 C C . LYS B 1 640 ? -0.028 32.625 20.531 1 91.38 640 LYS B C 1
ATOM 13097 O O . LYS B 1 640 ? -0.505 31.891 19.672 1 91.38 640 LYS B O 1
ATOM 13102 N N . PRO B 1 641 ? -0.768 33.5 21.203 1 90.94 641 PRO B N 1
ATOM 13103 C CA . PRO B 1 641 ? -2.227 33.531 21.062 1 90.94 641 PRO B CA 1
ATOM 13104 C C . PRO B 1 641 ? -2.686 33.781 19.625 1 90.94 641 PRO B C 1
ATOM 13106 O O . PRO B 1 641 ? -3.674 33.188 19.188 1 90.94 641 PRO B O 1
ATOM 13109 N N . ALA B 1 642 ? -1.966 34.562 18.891 1 82.31 642 ALA B N 1
ATOM 13110 C CA . ALA B 1 642 ? -2.361 34.875 17.516 1 82.31 642 ALA B CA 1
ATOM 13111 C C . ALA B 1 642 ? -2.328 33.625 16.656 1 82.31 642 ALA B C 1
ATOM 13113 O O . ALA B 1 642 ? -3.227 33.406 15.836 1 82.31 642 ALA B O 1
ATOM 13114 N N . GLU B 1 643 ? -1.316 32.875 16.844 1 85.25 643 GLU B N 1
ATOM 13115 C CA . GLU B 1 643 ? -1.194 31.641 16.078 1 85.25 643 GLU B CA 1
ATOM 13116 C C . GLU B 1 643 ? -2.254 30.625 16.5 1 85.25 643 GLU B C 1
ATOM 13118 O O . GLU B 1 643 ? -2.809 29.906 15.656 1 85.25 643 GLU B O 1
ATOM 13123 N N . LYS B 1 644 ? -2.521 30.562 17.812 1 92.69 644 LYS B N 1
ATOM 13124 C CA . LYS B 1 644 ? -3.561 29.672 18.312 1 92.69 644 LYS B CA 1
ATOM 13125 C C . LYS B 1 644 ? -4.91 29.969 17.672 1 92.69 644 LYS B C 1
ATOM 13127 O O . LYS B 1 644 ? -5.648 29.062 17.297 1 92.69 644 LYS B O 1
ATOM 13132 N N . HIS B 1 645 ? -5.137 31.219 17.562 1 88.56 645 HIS B N 1
ATOM 13133 C CA . HIS B 1 645 ? -6.422 31.656 17.031 1 88.56 645 HIS B CA 1
ATOM 13134 C C . HIS B 1 645 ? -6.582 31.234 15.57 1 88.56 645 HIS B C 1
ATOM 13136 O O . HIS B 1 645 ? -7.641 30.734 15.18 1 88.56 645 HIS B O 1
ATOM 13142 N N . VAL B 1 646 ? -5.551 31.422 14.82 1 82.25 646 VAL B N 1
ATOM 13143 C CA . VAL B 1 646 ? -5.59 31.094 13.398 1 82.25 646 VAL B CA 1
ATOM 13144 C C . VAL B 1 646 ? -5.781 29.594 13.227 1 82.25 646 VAL B C 1
ATOM 13146 O O . VAL B 1 646 ? -6.586 29.156 12.398 1 82.25 646 VAL B O 1
ATOM 13149 N N . ARG B 1 647 ? -5.055 28.828 13.953 1 87.94 647 ARG B N 1
ATOM 13150 C CA . ARG B 1 647 ? -5.137 27.375 13.891 1 87.94 647 ARG B CA 1
ATOM 13151 C C . ARG B 1 647 ? -6.52 26.875 14.297 1 87.94 647 ARG B C 1
ATOM 13153 O O . ARG B 1 647 ? -7.09 26 13.648 1 87.94 647 ARG B O 1
ATOM 13160 N N . HIS B 1 648 ? -7.043 27.484 15.336 1 93.06 648 HIS B N 1
ATOM 13161 C CA . HIS B 1 648 ? -8.359 27.109 15.836 1 93.06 648 HIS B CA 1
ATOM 13162 C C . HIS B 1 648 ? -9.453 27.438 14.82 1 93.06 648 HIS B C 1
ATOM 13164 O O . HIS B 1 648 ? -10.359 26.625 14.594 1 93.06 648 HIS B O 1
ATOM 13170 N N . LYS B 1 649 ? -9.359 28.531 14.242 1 86.44 649 LYS B N 1
ATOM 13171 C CA . LYS B 1 649 ? -10.352 28.969 13.258 1 86.44 649 LYS B CA 1
ATOM 13172 C C . LYS B 1 649 ? -10.375 28.031 12.055 1 86.44 649 LYS B C 1
ATOM 13174 O O . LYS B 1 649 ? -11.445 27.719 11.539 1 86.44 649 LYS B O 1
ATOM 13179 N N . ALA B 1 650 ? -9.227 27.656 11.672 1 81.31 650 ALA B N 1
ATOM 13180 C CA . ALA B 1 650 ? -9.141 26.734 10.547 1 81.31 650 ALA B CA 1
ATOM 13181 C C . ALA B 1 650 ? -9.828 25.406 10.875 1 81.31 650 ALA B C 1
ATOM 13183 O O . ALA B 1 650 ? -10.586 24.875 10.062 1 81.31 650 ALA B O 1
ATOM 13184 N N . ASN B 1 651 ? -9.586 24.859 12.023 1 91.56 651 ASN B N 1
ATOM 13185 C CA . ASN B 1 651 ? -10.133 23.578 12.422 1 91.56 651 ASN B CA 1
ATOM 13186 C C . ASN B 1 651 ? -11.641 23.656 12.648 1 91.56 651 ASN B C 1
ATOM 13188 O O . ASN B 1 651 ? -12.391 22.781 12.195 1 91.56 651 ASN B O 1
ATOM 13192 N N . ILE B 1 652 ? -12.094 24.719 13.344 1 92.69 652 ILE B N 1
ATOM 13193 C CA . ILE B 1 652 ? -13.5 24.812 13.711 1 92.69 652 ILE B CA 1
ATOM 13194 C C . ILE B 1 652 ? -14.352 24.984 12.453 1 92.69 652 ILE B C 1
ATOM 13196 O O . ILE B 1 652 ? -15.477 24.484 12.383 1 92.69 652 ILE B O 1
ATOM 13200 N N . SER B 1 653 ? -13.828 25.656 11.477 1 83.75 653 SER B N 1
ATOM 13201 C CA . SER B 1 653 ? -14.547 25.844 10.219 1 83.75 653 SER B CA 1
ATOM 13202 C C . SER B 1 653 ? -14.797 24.516 9.523 1 83.75 653 SER B C 1
ATOM 13204 O O . SER B 1 653 ? -15.891 24.281 9 1 83.75 653 SER B O 1
ATOM 13206 N N . ILE B 1 654 ? -13.852 23.703 9.547 1 82.81 654 ILE B N 1
ATOM 13207 C CA . ILE B 1 654 ? -13.961 22.406 8.883 1 82.81 654 ILE B CA 1
ATOM 13208 C C . ILE B 1 654 ? -14.938 21.516 9.656 1 82.81 654 ILE B C 1
ATOM 13210 O O . ILE B 1 654 ? -15.773 20.828 9.062 1 82.81 654 ILE B O 1
ATOM 13214 N N . ILE B 1 655 ? -14.875 21.516 10.945 1 90.38 655 ILE B N 1
ATOM 13215 C CA . ILE B 1 655 ? -15.688 20.672 11.805 1 90.38 655 ILE B CA 1
ATOM 13216 C C . ILE B 1 655 ? -17.156 21.062 11.695 1 90.38 655 ILE B C 1
ATOM 13218 O O . ILE B 1 655 ? -18.031 20.203 11.648 1 90.38 655 ILE B O 1
ATOM 13222 N N . MET B 1 656 ? -17.391 22.297 11.594 1 87.75 656 MET B N 1
ATOM 13223 C CA . MET B 1 656 ? -18.766 22.797 11.547 1 87.75 656 MET B CA 1
ATOM 13224 C C . MET B 1 656 ? -19.391 22.516 10.188 1 87.75 656 MET B C 1
ATOM 13226 O O . MET B 1 656 ? -20.625 22.406 10.086 1 87.75 656 MET B O 1
ATOM 13230 N N . ARG B 1 657 ? -18.562 22.328 9.281 1 79.38 657 ARG B N 1
ATOM 13231 C CA . ARG B 1 657 ? -19.062 22.016 7.941 1 79.38 657 ARG B CA 1
ATOM 13232 C C . ARG B 1 657 ? -19.266 20.516 7.766 1 79.38 657 ARG B C 1
ATOM 13234 O O . ARG B 1 657 ? -20.141 20.094 7.016 1 79.38 657 ARG B O 1
ATOM 13241 N N . ASN B 1 658 ? -18.516 19.781 8.445 1 83.94 658 ASN B N 1
ATOM 13242 C CA . ASN B 1 658 ? -18.547 18.328 8.305 1 83.94 658 ASN B CA 1
ATOM 13243 C C . ASN B 1 658 ? -19.031 17.641 9.578 1 83.94 658 ASN B C 1
ATOM 13245 O O . ASN B 1 658 ? -18.297 16.875 10.203 1 83.94 658 ASN B O 1
ATOM 13249 N N . THR B 1 659 ? -20.281 17.828 9.844 1 87.25 659 THR B N 1
ATOM 13250 C CA . THR B 1 659 ? -20.891 17.281 11.055 1 87.25 659 THR B CA 1
ATOM 13251 C C . THR B 1 659 ? -21.375 15.859 10.828 1 87.25 659 THR B C 1
ATOM 13253 O O . THR B 1 659 ? -21.375 15.375 9.695 1 87.25 659 THR B O 1
ATOM 13256 N N . ALA B 1 660 ? -21.719 15.227 11.898 1 87.06 660 ALA B N 1
ATOM 13257 C CA . ALA B 1 660 ? -22.281 13.883 11.797 1 87.06 660 ALA B CA 1
ATOM 13258 C C . ALA B 1 660 ? -23.547 13.883 10.938 1 87.06 660 ALA B C 1
ATOM 13260 O O . ALA B 1 660 ? -23.766 12.961 10.148 1 87.06 660 ALA B O 1
ATOM 13261 N N . SER B 1 661 ? -24.359 14.883 11.102 1 82.31 661 SER B N 1
ATOM 13262 C CA . SER B 1 661 ? -25.578 15.008 10.32 1 82.31 661 SER B CA 1
ATOM 13263 C C . SER B 1 661 ? -25.266 15.18 8.836 1 82.31 661 SER B C 1
ATOM 13265 O O . SER B 1 661 ? -25.938 14.578 7.988 1 82.31 661 SER B O 1
ATOM 13267 N N . GLN B 1 662 ? -24.297 16 8.586 1 82.31 662 GLN B N 1
ATOM 13268 C CA . GLN B 1 662 ? -23.906 16.203 7.199 1 82.31 662 GLN B CA 1
ATOM 13269 C C . GLN B 1 662 ? -23.344 14.914 6.594 1 82.31 662 GLN B C 1
ATOM 13271 O O . GLN B 1 662 ? -23.609 14.602 5.43 1 82.31 662 GLN B O 1
ATOM 13276 N N . TRP B 1 663 ? -22.562 14.172 7.309 1 87.25 663 TRP B N 1
ATOM 13277 C CA . TRP B 1 663 ? -22.016 12.891 6.875 1 87.25 663 TRP B CA 1
ATOM 13278 C C . TRP B 1 663 ? -23.125 11.922 6.48 1 87.25 663 TRP B C 1
ATOM 13280 O O . TRP B 1 663 ? -23.062 11.273 5.441 1 87.25 663 TRP B O 1
ATOM 13290 N N . ALA B 1 664 ? -24.125 11.82 7.336 1 86.31 664 ALA B N 1
ATOM 13291 C CA . ALA B 1 664 ? -25.266 10.93 7.07 1 86.31 664 ALA B CA 1
ATOM 13292 C C . ALA B 1 664 ? -26 11.359 5.805 1 86.31 664 ALA B C 1
ATOM 13294 O O . ALA B 1 664 ? -26.406 10.508 5 1 86.31 664 ALA B O 1
ATOM 13295 N N . SER B 1 665 ? -26.156 12.609 5.695 1 82.62 665 SER B N 1
ATOM 13296 C CA . SER B 1 665 ? -26.844 13.133 4.52 1 82.62 665 SER B CA 1
ATOM 13297 C C . SER B 1 665 ? -26.062 12.852 3.246 1 82.62 665 SER B C 1
ATOM 13299 O O . SER B 1 665 ? -26.625 12.422 2.24 1 82.62 665 SER B O 1
ATOM 13301 N N . ASP B 1 666 ? -24.781 13.156 3.318 1 84 666 ASP B N 1
ATOM 13302 C CA . ASP B 1 666 ? -23.922 12.898 2.168 1 84 666 ASP B CA 1
ATOM 13303 C C . ASP B 1 666 ? -23.938 11.414 1.796 1 84 666 ASP B C 1
ATOM 13305 O O . ASP B 1 666 ? -23.953 11.062 0.614 1 84 666 ASP B O 1
ATOM 13309 N N . PHE B 1 667 ? -23.891 10.555 2.766 1 90.12 667 PHE B N 1
ATOM 13310 C CA . PHE B 1 667 ? -23.906 9.117 2.535 1 90.12 667 PHE B CA 1
ATOM 13311 C C . PHE B 1 667 ? -25.172 8.695 1.821 1 90.12 667 PHE B C 1
ATOM 13313 O O . PHE B 1 667 ? -25.125 7.945 0.841 1 90.12 667 PHE B O 1
ATOM 13320 N N . MET B 1 668 ? -26.297 9.109 2.312 1 87.19 668 MET B N 1
ATOM 13321 C CA . MET B 1 668 ? -27.594 8.711 1.759 1 87.19 668 MET B CA 1
ATOM 13322 C C . MET B 1 668 ? -27.75 9.219 0.331 1 87.19 668 MET B C 1
ATOM 13324 O O . MET B 1 668 ? -28.344 8.539 -0.512 1 87.19 668 MET B O 1
ATOM 13328 N N . GLN B 1 669 ? -27.234 10.398 0.147 1 84.25 669 GLN B N 1
ATOM 13329 C CA . GLN B 1 669 ? -27.297 10.945 -1.204 1 84.25 669 GLN B CA 1
ATOM 13330 C C . GLN B 1 669 ? -26.484 10.094 -2.18 1 84.25 669 GLN B C 1
ATOM 13332 O O . GLN B 1 669 ? -26.969 9.773 -3.271 1 84.25 669 GLN B O 1
ATOM 13337 N N . GLU B 1 670 ? -25.297 9.789 -1.758 1 89.06 670 GLU B N 1
ATOM 13338 C CA . GLU B 1 670 ? -24.453 8.945 -2.605 1 89.06 670 GLU B CA 1
ATOM 13339 C C . GLU B 1 670 ? -25.047 7.551 -2.77 1 89.06 670 GLU B C 1
ATOM 13341 O O . GLU B 1 670 ? -24.938 6.949 -3.838 1 89.06 670 GLU B O 1
ATOM 13346 N N . PHE B 1 671 ? -25.625 7.062 -1.679 1 93.12 671 PHE B N 1
ATOM 13347 C CA . PHE B 1 671 ? -26.266 5.75 -1.697 1 93.12 671 PHE B CA 1
ATOM 13348 C C . PHE B 1 671 ? -27.422 5.723 -2.689 1 93.12 671 PHE B C 1
ATOM 13350 O O . PHE B 1 671 ? -27.531 4.797 -3.5 1 93.12 671 PHE B O 1
ATOM 13357 N N . GLU B 1 672 ? -28.188 6.66 -2.662 1 88.5 672 GLU B N 1
ATOM 13358 C CA . GLU B 1 672 ? -29.312 6.766 -3.58 1 88.5 672 GLU B CA 1
ATOM 13359 C C . GLU B 1 672 ? -28.844 6.867 -5.027 1 88.5 672 GLU B C 1
ATOM 13361 O O . GLU B 1 672 ? -29.406 6.234 -5.918 1 88.5 672 GLU B O 1
ATOM 13366 N N . SER B 1 673 ? -27.875 7.66 -5.191 1 84.62 673 SER B N 1
ATOM 13367 C CA . SER B 1 673 ? -27.328 7.828 -6.531 1 84.62 673 SER B CA 1
ATOM 13368 C C . SER B 1 673 ? -26.781 6.508 -7.07 1 84.62 673 SER B C 1
ATOM 13370 O O . SER B 1 673 ? -26.953 6.188 -8.242 1 84.62 673 SER B O 1
ATOM 13372 N N . ALA B 1 674 ? -26.109 5.777 -6.203 1 88.5 674 ALA B N 1
ATOM 13373 C CA . ALA B 1 674 ? -25.547 4.488 -6.605 1 88.5 674 ALA B CA 1
ATOM 13374 C C . ALA B 1 674 ? -26.641 3.514 -7.02 1 88.5 674 ALA B C 1
ATOM 13376 O O . ALA B 1 674 ? -26.5 2.791 -8.008 1 88.5 674 ALA B O 1
ATOM 13377 N N . CYS B 1 675 ? -27.688 3.48 -6.273 1 88.12 675 CYS B N 1
ATOM 13378 C CA . CYS B 1 675 ? -28.797 2.584 -6.57 1 88.12 675 CYS B CA 1
ATOM 13379 C C . CYS B 1 675 ? -29.531 3.02 -7.832 1 88.12 675 CYS B C 1
ATOM 13381 O O . CYS B 1 675 ? -29.953 2.182 -8.633 1 88.12 675 CYS B O 1
ATOM 13383 N N . ARG B 1 676 ? -29.625 4.301 -7.988 1 78.81 676 ARG B N 1
ATOM 13384 C CA . ARG B 1 676 ? -30.266 4.836 -9.18 1 78.81 676 ARG B CA 1
ATOM 13385 C C . ARG B 1 676 ? -29.484 4.484 -10.438 1 78.81 676 ARG B C 1
ATOM 13387 O O . ARG B 1 676 ? -30.062 4.109 -11.461 1 78.81 676 ARG B O 1
ATOM 13394 N N . TYR B 1 677 ? -28.25 4.66 -10.266 1 71.94 677 TYR B N 1
ATOM 13395 C CA . TYR B 1 677 ? -27.359 4.371 -11.391 1 71.94 677 TYR B CA 1
ATOM 13396 C C . TYR B 1 677 ? -27.453 2.904 -11.789 1 71.94 677 TYR B C 1
ATOM 13398 O O . TYR B 1 677 ? -27.375 2.568 -12.969 1 71.94 677 TYR B O 1
ATOM 13406 N N . GLN B 1 678 ? -27.578 2.121 -10.898 1 72.94 678 GLN B N 1
ATOM 13407 C CA . GLN B 1 678 ? -27.609 0.682 -11.141 1 72.94 678 GLN B CA 1
ATOM 13408 C C . GLN B 1 678 ? -28.938 0.246 -11.742 1 72.94 678 GLN B C 1
ATOM 13410 O O . GLN B 1 678 ? -28.984 -0.708 -12.523 1 72.94 678 GLN B O 1
ATOM 13415 N N . LYS B 1 679 ? -29.938 0.996 -11.367 1 63.91 679 LYS B N 1
ATOM 13416 C CA . LYS B 1 679 ? -31.266 0.624 -11.82 1 63.91 679 LYS B CA 1
ATOM 13417 C C . LYS B 1 679 ? -31.641 1.356 -13.109 1 63.91 679 LYS B C 1
ATOM 13419 O O . LYS B 1 679 ? -32.562 0.965 -13.805 1 63.91 679 LYS B O 1
ATOM 13424 N N . ASP B 1 680 ? -30.844 2.527 -13.383 1 55.91 680 ASP B N 1
ATOM 13425 C CA . ASP B 1 680 ? -31.109 3.291 -14.594 1 55.91 680 ASP B CA 1
ATOM 13426 C C . ASP B 1 680 ? -30.594 2.555 -15.828 1 55.91 680 ASP B C 1
ATOM 13428 O O . ASP B 1 680 ? -29.391 2.377 -15.992 1 55.91 680 ASP B O 1
ATOM 13432 N N . PRO B 1 681 ? -31.484 1.967 -16.609 1 49.81 681 PRO B N 1
ATOM 13433 C CA . PRO B 1 681 ? -31.094 1.212 -17.812 1 49.81 681 PRO B CA 1
ATOM 13434 C C . PRO B 1 681 ? -30.25 2.029 -18.781 1 49.81 681 PRO B C 1
ATOM 13436 O O . PRO B 1 681 ? -29.453 1.468 -19.531 1 49.81 681 PRO B O 1
ATOM 13439 N N . THR B 1 682 ? -30.547 3.357 -18.875 1 44.5 682 THR B N 1
ATOM 13440 C CA . THR B 1 682 ? -29.828 4.184 -19.828 1 44.5 682 THR B CA 1
ATOM 13441 C C . THR B 1 682 ? -28.344 4.277 -19.469 1 44.5 682 THR B C 1
ATOM 13443 O O . THR B 1 682 ? -27.484 4.324 -20.344 1 44.5 682 THR B O 1
ATOM 13446 N N . VAL B 1 683 ? -28.234 4.539 -18.266 1 43 683 VAL B N 1
ATOM 13447 C CA . VAL B 1 683 ? -26.859 4.727 -17.797 1 43 683 VAL B CA 1
ATOM 13448 C C . VAL B 1 683 ? -26.141 3.379 -17.75 1 43 683 VAL B C 1
ATOM 13450 O O . VAL B 1 683 ? -24.984 3.277 -18.141 1 43 683 VAL B O 1
ATOM 13453 N N . PHE B 1 684 ? -26.922 2.473 -17.094 1 42.34 684 PHE B N 1
ATOM 13454 C CA . PHE B 1 684 ? -26.359 1.127 -17.031 1 42.34 684 PHE B CA 1
ATOM 13455 C C . PHE B 1 684 ? -26.094 0.597 -18.438 1 42.34 684 PHE B C 1
ATOM 13457 O O . PHE B 1 684 ? -25.094 -0.086 -18.672 1 42.34 684 PHE B O 1
ATOM 13464 N N . ASN B 1 685 ? -27.078 0.868 -19.328 1 40.12 685 ASN B N 1
ATOM 13465 C CA . ASN B 1 685 ? -26.891 0.444 -20.703 1 40.12 685 ASN B CA 1
ATOM 13466 C C . ASN B 1 685 ? -25.625 1.071 -21.312 1 40.12 685 ASN B C 1
ATOM 13468 O O . ASN B 1 685 ? -24.953 0.448 -22.125 1 40.12 685 ASN B O 1
ATOM 13472 N N . LYS B 1 686 ? -25.5 2.301 -21.094 1 38.25 686 LYS B N 1
ATOM 13473 C CA . LYS B 1 686 ? -24.344 2.977 -21.641 1 38.25 686 LYS B CA 1
ATOM 13474 C C . LYS B 1 686 ? -23.047 2.447 -21.016 1 38.25 686 LYS B C 1
ATOM 13476 O O . LYS B 1 686 ? -22.016 2.361 -21.688 1 38.25 686 LYS B O 1
ATOM 13481 N N . LEU B 1 687 ? -23.125 2.424 -19.766 1 37.03 687 LEU B N 1
ATOM 13482 C CA . LEU B 1 687 ? -21.969 1.805 -19.125 1 37.03 687 LEU B CA 1
ATOM 13483 C C . LEU B 1 687 ? -21.984 0.291 -19.297 1 37.03 687 LEU B C 1
ATOM 13485 O O . LEU B 1 687 ? -20.938 -0.333 -19.469 1 37.03 687 LEU B O 1
ATOM 13489 N N . THR B 1 688 ? -23.188 -0.367 -18.875 1 37.38 688 THR B N 1
ATOM 13490 C CA . THR B 1 688 ? -23.359 -1.81 -19 1 37.38 688 THR B CA 1
ATOM 13491 C C . THR B 1 688 ? -23.875 -2.176 -20.391 1 37.38 688 THR B C 1
ATOM 13493 O O . THR B 1 688 ? -24.891 -1.635 -20.859 1 37.38 688 THR B O 1
ATOM 13496 N N . LEU B 1 689 ? -23.125 -2.42 -21.328 1 40.16 689 LEU B N 1
ATOM 13497 C CA . LEU B 1 689 ? -23.516 -3.033 -22.594 1 40.16 689 LEU B CA 1
ATOM 13498 C C . LEU B 1 689 ? -24.797 -3.834 -22.453 1 40.16 689 LEU B C 1
ATOM 13500 O O . LEU B 1 689 ? -25.047 -4.445 -21.406 1 40.16 689 LEU B O 1
ATOM 13504 N N . LYS B 1 690 ? -25.984 -3.379 -22.906 1 44.31 690 LYS B N 1
ATOM 13505 C CA . LYS B 1 690 ? -27.094 -4.332 -23.016 1 44.31 690 LYS B CA 1
ATOM 13506 C C . LYS B 1 690 ? -26.578 -5.77 -22.969 1 44.31 690 LYS B C 1
ATOM 13508 O O . LYS B 1 690 ? -25.703 -6.148 -23.75 1 44.31 690 LYS B O 1
ATOM 13513 N N . GLY B 1 691 ? -26.609 -6.293 -21.781 1 54.72 691 GLY B N 1
ATOM 13514 C CA . GLY B 1 691 ? -26.125 -7.656 -21.641 1 54.72 691 GLY B CA 1
ATOM 13515 C C . GLY B 1 691 ? -26.531 -8.555 -22.797 1 54.72 691 GLY B C 1
ATOM 13516 O O . GLY B 1 691 ? -27.562 -8.352 -23.422 1 54.72 691 GLY B O 1
ATOM 13517 N N . LEU B 1 692 ? -25.797 -9.297 -23.328 1 69.25 692 LEU B N 1
ATOM 13518 C CA . LEU B 1 692 ? -26.047 -10.297 -24.359 1 69.25 692 LEU B CA 1
ATOM 13519 C C . LEU B 1 692 ? -27.141 -11.273 -23.922 1 69.25 692 LEU B C 1
ATOM 13521 O O . LEU B 1 692 ? -27.172 -11.68 -22.75 1 69.25 692 LEU B O 1
ATOM 13525 N N . PRO B 1 693 ? -28.281 -11.414 -24.688 1 76.94 693 PRO B N 1
ATOM 13526 C CA . PRO B 1 693 ? -29.281 -12.43 -24.328 1 76.94 693 PRO B CA 1
ATOM 13527 C C . PRO B 1 693 ? -28.641 -13.789 -24.016 1 76.94 693 PRO B C 1
ATOM 13529 O O . PRO B 1 693 ? -27.672 -14.18 -24.672 1 76.94 693 PRO B O 1
ATOM 13532 N N . ALA B 1 694 ? -29.188 -14.414 -23.031 1 83.88 694 ALA B N 1
ATOM 13533 C CA . ALA B 1 694 ? -28.719 -15.758 -22.703 1 83.88 694 ALA B CA 1
ATOM 13534 C C . ALA B 1 694 ? -29.125 -16.766 -23.766 1 83.88 694 ALA B C 1
ATOM 13536 O O . ALA B 1 694 ? -30.234 -16.703 -24.312 1 83.88 694 ALA B O 1
ATOM 13537 N N . LEU B 1 695 ? -28.328 -17.656 -24.141 1 88.62 695 LEU B N 1
ATOM 13538 C CA . LEU B 1 695 ? -28.625 -18.719 -25.094 1 88.62 695 LEU B CA 1
ATOM 13539 C C . LEU B 1 695 ? -29.641 -19.703 -24.516 1 88.62 695 LEU B C 1
ATOM 13541 O O . LEU B 1 695 ? -29.406 -20.281 -23.453 1 88.62 695 LEU B O 1
ATOM 13545 N N . LYS B 1 696 ? -30.812 -19.797 -25.094 1 83 696 LYS B N 1
ATOM 13546 C CA . LYS B 1 696 ? -31.859 -20.734 -24.672 1 83 696 LYS B CA 1
ATOM 13547 C C . LYS B 1 696 ? -31.875 -21.969 -25.562 1 83 696 LYS B C 1
ATOM 13549 O O . LYS B 1 696 ? -31.828 -21.859 -26.797 1 83 696 LYS B O 1
ATOM 13554 N N . LEU B 1 697 ? -31.953 -23.109 -25 1 86.94 697 LEU B N 1
ATOM 13555 C CA . LEU B 1 697 ? -31.984 -24.375 -25.734 1 86.94 697 LEU B CA 1
ATOM 13556 C C . LEU B 1 697 ? -33.219 -24.469 -26.609 1 86.94 697 LEU B C 1
ATOM 13558 O O . LEU B 1 697 ? -33.188 -25.094 -27.672 1 86.94 697 LEU B O 1
ATOM 13562 N N . GLU B 1 698 ? -34.344 -23.797 -26.125 1 82.19 698 GLU B N 1
ATOM 13563 C CA . GLU B 1 698 ? -35.594 -23.859 -26.844 1 82.19 698 GLU B CA 1
ATOM 13564 C C . GLU B 1 698 ? -35.5 -23.188 -28.219 1 82.19 698 GLU B C 1
ATOM 13566 O O . GLU B 1 698 ? -36.188 -23.578 -29.156 1 82.19 698 GLU B O 1
ATOM 13571 N N . ALA B 1 699 ? -34.625 -22.281 -28.297 1 85.44 699 ALA B N 1
ATOM 13572 C CA . ALA B 1 699 ? -34.438 -21.578 -29.562 1 85.44 699 ALA B CA 1
ATOM 13573 C C . ALA B 1 699 ? -33.375 -22.281 -30.422 1 85.44 699 ALA B C 1
ATOM 13575 O O . ALA B 1 699 ? -33.438 -22.219 -31.656 1 85.44 699 ALA B O 1
ATOM 13576 N N . LEU B 1 700 ? -32.5 -23.016 -29.844 1 91.31 700 LEU B N 1
ATOM 13577 C CA . LEU B 1 700 ? -31.344 -23.609 -30.516 1 91.31 700 LEU B CA 1
ATOM 13578 C C . LEU B 1 700 ? -31.703 -24.969 -31.125 1 91.31 700 LEU B C 1
ATOM 13580 O O . LEU B 1 700 ? -31.359 -25.234 -32.281 1 91.31 700 LEU B O 1
ATOM 13584 N N . ILE B 1 701 ? -32.469 -25.781 -30.469 1 90.88 701 ILE B N 1
ATOM 13585 C CA . ILE B 1 701 ? -32.656 -27.188 -30.812 1 90.88 701 ILE B CA 1
ATOM 13586 C C . ILE B 1 701 ? -33.469 -27.297 -32.125 1 90.88 701 ILE B C 1
ATOM 13588 O O . ILE B 1 701 ? -33.125 -28.062 -33 1 90.88 701 ILE B O 1
ATOM 13592 N N . PRO B 1 702 ? -34.562 -26.469 -32.25 1 88.69 702 PRO B N 1
ATOM 13593 C CA . PRO B 1 702 ? -35.312 -26.578 -33.5 1 88.69 702 PRO B CA 1
ATOM 13594 C C . PRO B 1 702 ? -34.469 -26.219 -34.719 1 88.69 702 PRO B C 1
ATOM 13596 O O . PRO B 1 702 ? -34.562 -26.875 -35.75 1 88.69 702 PRO B O 1
ATOM 13599 N N . GLU B 1 703 ? -33.688 -25.25 -34.625 1 90.19 703 GLU B N 1
ATOM 13600 C CA . GLU B 1 703 ? -32.844 -24.844 -35.719 1 90.19 703 GLU B CA 1
ATOM 13601 C C . GLU B 1 703 ? -31.75 -25.875 -36 1 90.19 703 GLU B C 1
ATOM 13603 O O . GLU B 1 703 ? -31.406 -26.125 -37.156 1 90.19 703 GLU B O 1
ATOM 13608 N N . TYR B 1 704 ? -31.266 -26.453 -34.969 1 92.69 704 TYR B N 1
ATOM 13609 C CA . TYR B 1 704 ? -30.25 -27.5 -35.062 1 92.69 704 TYR B CA 1
ATOM 13610 C C . TYR B 1 704 ? -30.781 -28.75 -35.75 1 92.69 704 TYR B C 1
ATOM 13612 O O . TYR B 1 704 ? -30.125 -29.312 -36.625 1 92.69 704 TYR B O 1
ATOM 13620 N N . GLN B 1 705 ? -31.984 -29.109 -35.438 1 89.19 705 GLN B N 1
ATOM 13621 C CA . GLN B 1 705 ? -32.562 -30.344 -35.969 1 89.19 705 GLN B CA 1
ATOM 13622 C C . GLN B 1 705 ? -33.062 -30.156 -37.406 1 89.19 705 GLN B C 1
ATOM 13624 O O . GLN B 1 705 ? -33.125 -31.125 -38.156 1 89.19 705 GLN B O 1
ATOM 13629 N N . SER B 1 706 ? -33.312 -28.969 -37.719 1 86.44 706 SER B N 1
ATOM 13630 C CA . SER B 1 706 ? -33.875 -28.703 -39.031 1 86.44 706 SER B CA 1
ATOM 13631 C C . SER B 1 706 ? -32.844 -28.766 -40.125 1 86.44 706 SER B C 1
ATOM 13633 O O . SER B 1 706 ? -33.156 -28.953 -41.312 1 86.44 706 SER B O 1
ATOM 13635 N N . GLU B 1 707 ? -31.625 -28.719 -39.812 1 87.75 707 GLU B N 1
ATOM 13636 C CA . GLU B 1 707 ? -30.578 -28.609 -40.812 1 87.75 707 GLU B CA 1
ATOM 13637 C C . GLU B 1 707 ? -29.75 -29.891 -40.875 1 87.75 707 GLU B C 1
ATOM 13639 O O . GLU B 1 707 ? -29.5 -30.516 -39.844 1 87.75 707 GLU B O 1
ATOM 13644 N N . GLN B 1 708 ? -29.359 -30.172 -42.094 1 85.38 708 GLN B N 1
ATOM 13645 C CA . GLN B 1 708 ? -28.641 -31.438 -42.312 1 85.38 708 GLN B CA 1
ATOM 13646 C C . GLN B 1 708 ? -27.141 -31.203 -42.375 1 85.38 708 GLN B C 1
ATOM 13648 O O . GLN B 1 708 ? -26.359 -32.156 -42.312 1 85.38 708 GLN B O 1
ATOM 13653 N N . LYS B 1 709 ? -26.703 -30.078 -42.562 1 90.56 709 LYS B N 1
ATOM 13654 C CA . LYS B 1 709 ? -25.281 -29.734 -42.531 1 90.56 709 LYS B CA 1
ATOM 13655 C C . LYS B 1 709 ? -25.031 -28.578 -41.562 1 90.56 709 LYS B C 1
ATOM 13657 O O . LYS B 1 709 ? -25.406 -27.438 -41.844 1 90.56 709 LYS B O 1
ATOM 13662 N N . ARG B 1 710 ? -24.359 -28.938 -40.531 1 94.06 710 ARG B N 1
ATOM 13663 C CA . ARG B 1 710 ? -24.219 -28 -39.438 1 94.06 710 ARG B CA 1
ATOM 13664 C C . ARG B 1 710 ? -22.75 -27.734 -39.125 1 94.06 710 ARG B C 1
ATOM 13666 O O . ARG B 1 710 ? -21.922 -28.656 -39.156 1 94.06 710 ARG B O 1
ATOM 13673 N N . LEU B 1 711 ? -22.328 -26.5 -38.844 1 94.88 711 LEU B N 1
ATOM 13674 C CA . LEU B 1 711 ? -20.938 -26.125 -38.562 1 94.88 711 LEU B CA 1
ATOM 13675 C C . LEU B 1 711 ? -20.812 -25.594 -37.125 1 94.88 711 LEU B C 1
ATOM 13677 O O . LEU B 1 711 ? -21.578 -24.719 -36.719 1 94.88 711 LEU B O 1
ATOM 13681 N N . PHE B 1 712 ? -19.938 -26.188 -36.406 1 96.38 712 PHE B N 1
ATOM 13682 C CA . PHE B 1 712 ? -19.594 -25.734 -35.062 1 96.38 712 PHE B CA 1
ATOM 13683 C C . PHE B 1 712 ? -18.188 -25.172 -35.031 1 96.38 712 PHE B C 1
ATOM 13685 O O . PHE B 1 712 ? -17.234 -25.828 -35.469 1 96.38 712 PHE B O 1
ATOM 13692 N N . LEU B 1 713 ? -18 -23.984 -34.562 1 96.25 713 LEU B N 1
ATOM 13693 C CA . LEU B 1 713 ? -16.719 -23.328 -34.406 1 96.25 713 LEU B CA 1
ATOM 13694 C C . LEU B 1 713 ? -16.469 -22.953 -32.938 1 96.25 713 LEU B C 1
ATOM 13696 O O . LEU B 1 713 ? -17.188 -22.125 -32.375 1 96.25 713 LEU B O 1
ATOM 13700 N N . PHE B 1 714 ? -15.414 -23.484 -32.344 1 96.38 714 PHE B N 1
ATOM 13701 C CA . PHE B 1 714 ? -15.148 -23.219 -30.938 1 96.38 714 PHE B CA 1
ATOM 13702 C C . PHE B 1 714 ? -13.758 -22.641 -30.75 1 96.38 714 PHE B C 1
ATOM 13704 O O . PHE B 1 714 ? -12.789 -23.109 -31.359 1 96.38 714 PHE B O 1
ATOM 13711 N N . ASP B 1 715 ? -13.664 -21.625 -29.891 1 93.88 715 ASP B N 1
ATOM 13712 C CA . ASP B 1 715 ? -12.375 -21.266 -29.297 1 93.88 715 ASP B CA 1
ATOM 13713 C C . ASP B 1 715 ? -11.984 -22.266 -28.203 1 93.88 715 ASP B C 1
ATOM 13715 O O . ASP B 1 715 ? -12.836 -23 -27.703 1 93.88 715 ASP B O 1
ATOM 13719 N N . TYR B 1 716 ? -10.734 -22.375 -27.984 1 92.81 716 TYR B N 1
ATOM 13720 C CA . TYR B 1 716 ? -10.25 -23.344 -27 1 92.81 716 TYR B CA 1
ATOM 13721 C C . TYR B 1 716 ? -10.125 -22.719 -25.625 1 92.81 716 TYR B C 1
ATOM 13723 O O . TYR B 1 716 ? -10.93 -23 -24.734 1 92.81 716 TYR B O 1
ATOM 13731 N N . ASP B 1 717 ? -9.234 -21.75 -25.5 1 88.19 717 ASP B N 1
ATOM 13732 C CA . ASP B 1 717 ? -8.914 -21.141 -24.219 1 88.19 717 ASP B CA 1
ATOM 13733 C C . ASP B 1 717 ? -10.039 -20.234 -23.734 1 88.19 717 ASP B C 1
ATOM 13735 O O . ASP B 1 717 ? -10.453 -19.312 -24.438 1 88.19 717 ASP B O 1
ATOM 13739 N N . GLY B 1 718 ? -10.445 -20.5 -22.562 1 87.5 718 GLY B N 1
ATOM 13740 C CA . GLY B 1 718 ? -11.484 -19.672 -21.984 1 87.5 718 GLY B CA 1
ATOM 13741 C C . GLY B 1 718 ? -12.883 -20.031 -22.469 1 87.5 718 GLY B C 1
ATOM 13742 O O . GLY B 1 718 ? -13.867 -19.5 -21.953 1 87.5 718 GLY B O 1
ATOM 13743 N N . THR B 1 719 ? -12.953 -20.891 -23.438 1 91.31 719 THR B N 1
ATOM 13744 C CA . THR B 1 719 ? -14.234 -21.266 -24.031 1 91.31 719 THR B CA 1
ATOM 13745 C C . THR B 1 719 ? -14.539 -22.734 -23.766 1 91.31 719 THR B C 1
ATOM 13747 O O . THR B 1 719 ? -15.523 -23.062 -23.094 1 91.31 719 THR B O 1
ATOM 13750 N N . LEU B 1 720 ? -13.641 -23.609 -24.203 1 92.19 720 LEU B N 1
ATOM 13751 C CA . LEU B 1 720 ? -13.805 -25.031 -23.922 1 92.19 720 LEU B CA 1
ATOM 13752 C C . LEU B 1 720 ? -13.07 -25.438 -22.656 1 92.19 720 LEU B C 1
ATOM 13754 O O . LEU B 1 720 ? -13.469 -26.391 -21.984 1 92.19 720 LEU B O 1
ATOM 13758 N N . VAL B 1 721 ? -11.977 -24.719 -22.469 1 90.75 721 VAL B N 1
ATOM 13759 C CA . VAL B 1 721 ? -11.125 -25 -21.312 1 90.75 721 VAL B CA 1
ATOM 13760 C C . VAL B 1 721 ? -10.891 -23.719 -20.531 1 90.75 721 VAL B C 1
ATOM 13762 O O . VAL B 1 721 ? -10.703 -22.641 -21.109 1 90.75 721 VAL B O 1
ATOM 13765 N N . LYS B 1 722 ? -10.906 -23.891 -19.172 1 85.12 722 LYS B N 1
ATOM 13766 C CA . LYS B 1 722 ? -10.664 -22.734 -18.328 1 85.12 722 LYS B CA 1
ATOM 13767 C C . LYS B 1 722 ? -9.242 -22.203 -18.5 1 85.12 722 LYS B C 1
ATOM 13769 O O . LYS B 1 722 ? -8.312 -22.984 -18.734 1 85.12 722 LYS B O 1
ATOM 13774 N N . MET B 1 723 ? -9.188 -20.953 -18.359 1 78.81 723 MET B N 1
ATOM 13775 C CA . MET B 1 723 ? -7.863 -20.328 -18.469 1 78.81 723 MET B CA 1
ATOM 13776 C C . MET B 1 723 ? -6.965 -20.781 -17.312 1 78.81 723 MET B C 1
ATOM 13778 O O . MET B 1 723 ? -7.441 -21 -16.203 1 78.81 723 MET B O 1
ATOM 13782 N N . ALA B 1 724 ? -5.738 -21.016 -17.594 1 73 724 ALA B N 1
ATOM 13783 C CA . ALA B 1 724 ? -4.75 -21.391 -16.594 1 73 724 ALA B CA 1
ATOM 13784 C C . ALA B 1 724 ? -3.635 -20.344 -16.516 1 73 724 ALA B C 1
ATOM 13786 O O . ALA B 1 724 ? -3.412 -19.578 -17.453 1 73 724 ALA B O 1
ATOM 13787 N N . ARG B 1 725 ? -3.047 -20.266 -15.352 1 68.69 725 ARG B N 1
ATOM 13788 C CA . ARG B 1 725 ? -1.9 -19.391 -15.18 1 68.69 725 ARG B CA 1
ATOM 13789 C C . ARG B 1 725 ? -0.815 -19.688 -16.203 1 68.69 725 ARG B C 1
ATOM 13791 O O . ARG B 1 725 ? -0.198 -18.781 -16.75 1 68.69 725 ARG B O 1
ATOM 13798 N N . ASN B 1 726 ? -0.646 -20.969 -16.359 1 68 726 ASN B N 1
ATOM 13799 C CA . ASN B 1 726 ? 0.219 -21.453 -17.438 1 68 726 ASN B CA 1
ATOM 13800 C C . ASN B 1 726 ? -0.589 -22.078 -18.562 1 68 726 ASN B C 1
ATOM 13802 O O . ASN B 1 726 ? -1.24 -23.109 -18.359 1 68 726 ASN B O 1
ATOM 13806 N N . PRO B 1 727 ? -0.553 -21.391 -19.625 1 71.75 727 PRO B N 1
ATOM 13807 C CA . PRO B 1 727 ? -1.356 -21.875 -20.75 1 71.75 727 PRO B CA 1
ATOM 13808 C C . PRO B 1 727 ? -1.113 -23.359 -21.047 1 71.75 727 PRO B C 1
ATOM 13810 O O . PRO B 1 727 ? -2.006 -24.047 -21.547 1 71.75 727 PRO B O 1
ATOM 13813 N N . MET B 1 728 ? 0.057 -23.828 -20.719 1 70.44 728 MET B N 1
ATOM 13814 C CA . MET B 1 728 ? 0.373 -25.234 -21 1 70.44 728 MET B CA 1
ATOM 13815 C C . MET B 1 728 ? -0.391 -26.172 -20.078 1 70.44 728 MET B C 1
ATOM 13817 O O . MET B 1 728 ? -0.519 -27.359 -20.359 1 70.44 728 MET B O 1
ATOM 13821 N N . LEU B 1 729 ? -0.905 -25.547 -19.047 1 73.38 729 LEU B N 1
ATOM 13822 C CA . LEU B 1 729 ? -1.634 -26.344 -18.062 1 73.38 729 LEU B CA 1
ATOM 13823 C C . LEU B 1 729 ? -3.133 -26.328 -18.359 1 73.38 729 LEU B C 1
ATOM 13825 O O . LEU B 1 729 ? -3.916 -26.938 -17.625 1 73.38 729 LEU B O 1
ATOM 13829 N N . ALA B 1 730 ? -3.494 -25.672 -19.438 1 81.06 730 ALA B N 1
ATOM 13830 C CA . ALA B 1 730 ? -4.906 -25.625 -19.812 1 81.06 730 ALA B CA 1
ATOM 13831 C C . ALA B 1 730 ? -5.309 -26.891 -20.578 1 81.06 730 ALA B C 1
ATOM 13833 O O . ALA B 1 730 ? -5.73 -26.797 -21.734 1 81.06 730 ALA B O 1
ATOM 13834 N N . LEU B 1 731 ? -5.285 -28.031 -19.938 1 81.88 731 LEU B N 1
ATOM 13835 C CA . LEU B 1 731 ? -5.648 -29.312 -20.531 1 81.88 731 LEU B CA 1
ATOM 13836 C C . LEU B 1 731 ? -7.16 -29.5 -20.531 1 81.88 731 LEU B C 1
ATOM 13838 O O . LEU B 1 731 ? -7.848 -29.062 -19.609 1 81.88 731 LEU B O 1
ATOM 13842 N N . PRO B 1 732 ? -7.656 -30.078 -21.609 1 88.75 732 PRO B N 1
ATOM 13843 C CA . PRO B 1 732 ? -9.094 -30.344 -21.625 1 88.75 732 PRO B CA 1
ATOM 13844 C C . PRO B 1 732 ? -9.5 -31.391 -20.578 1 88.75 732 PRO B C 1
ATOM 13846 O O . PRO B 1 732 ? -8.766 -32.375 -20.359 1 88.75 732 PRO B O 1
ATOM 13849 N N . SER B 1 733 ? -10.578 -31.188 -19.984 1 86.56 733 SER B N 1
ATOM 13850 C CA . SER B 1 733 ? -11.133 -32.156 -19.047 1 86.56 733 SER B CA 1
ATOM 13851 C C . SER B 1 733 ? -11.711 -33.375 -19.766 1 86.56 733 SER B C 1
ATOM 13853 O O . SER B 1 733 ? -11.945 -33.312 -20.984 1 86.56 733 SER B O 1
ATOM 13855 N N . GLU B 1 734 ? -11.875 -34.438 -19.047 1 88.12 734 GLU B N 1
ATOM 13856 C CA . GLU B 1 734 ? -12.516 -35.594 -19.625 1 88.12 734 GLU B CA 1
ATOM 13857 C C . GLU B 1 734 ? -13.922 -35.281 -20.125 1 88.12 734 GLU B C 1
ATOM 13859 O O . GLU B 1 734 ? -14.352 -35.781 -21.156 1 88.12 734 GLU B O 1
ATOM 13864 N N . ARG B 1 735 ? -14.531 -34.438 -19.453 1 91.06 735 ARG B N 1
ATOM 13865 C CA . ARG B 1 735 ? -15.875 -34 -19.859 1 91.06 735 ARG B CA 1
ATOM 13866 C C . ARG B 1 735 ? -15.836 -33.281 -21.188 1 91.06 735 ARG B C 1
ATOM 13868 O O . ARG B 1 735 ? -16.703 -33.469 -22.031 1 91.06 735 ARG B O 1
ATOM 13875 N N . CYS B 1 736 ? -14.914 -32.469 -21.297 1 93.5 736 CYS B N 1
ATOM 13876 C CA . CYS B 1 736 ? -14.758 -31.703 -22.531 1 93.5 736 CYS B CA 1
ATOM 13877 C C . CYS B 1 736 ? -14.508 -32.625 -23.719 1 93.5 736 CYS B C 1
ATOM 13879 O O . CYS B 1 736 ? -15.117 -32.469 -24.781 1 93.5 736 CYS B O 1
ATOM 13881 N N . LEU B 1 737 ? -13.656 -33.656 -23.531 1 93.38 737 LEU B N 1
ATOM 13882 C CA . LEU B 1 737 ? -13.336 -34.594 -24.594 1 93.38 737 LEU B CA 1
ATOM 13883 C C . LEU B 1 737 ? -14.562 -35.438 -24.969 1 93.38 737 LEU B C 1
ATOM 13885 O O . LEU B 1 737 ? -14.812 -35.656 -26.156 1 93.38 737 LEU B O 1
ATOM 13889 N N . GLU B 1 738 ? -15.258 -35.781 -23.906 1 92.38 738 GLU B N 1
ATOM 13890 C CA . GLU B 1 738 ? -16.469 -36.562 -24.156 1 92.38 738 GLU B CA 1
ATOM 13891 C C . GLU B 1 738 ? -17.5 -35.75 -24.922 1 92.38 738 GLU B C 1
ATOM 13893 O O . GLU B 1 738 ? -18.203 -36.281 -25.781 1 92.38 738 GLU B O 1
ATOM 13898 N N . MET B 1 739 ? -17.625 -34.594 -24.594 1 93.38 739 MET B N 1
ATOM 13899 C CA . MET B 1 739 ? -18.562 -33.688 -25.266 1 93.38 739 MET B CA 1
ATOM 13900 C C . MET B 1 739 ? -18.172 -33.5 -26.734 1 93.38 739 MET B C 1
ATOM 13902 O O . MET B 1 739 ? -19.031 -33.531 -27.609 1 93.38 739 MET B O 1
ATOM 13906 N N . LEU B 1 740 ? -16.953 -33.281 -27.047 1 95.12 740 LEU B N 1
ATOM 13907 C CA . LEU B 1 740 ? -16.484 -33.125 -28.422 1 95.12 740 LEU B CA 1
ATOM 13908 C C . LEU B 1 740 ? -16.719 -34.406 -29.234 1 95.12 740 LEU B C 1
ATOM 13910 O O . LEU B 1 740 ? -17.125 -34.312 -30.391 1 95.12 740 LEU B O 1
ATOM 13914 N N . LYS B 1 741 ? -16.469 -35.5 -28.562 1 93 741 LYS B N 1
ATOM 13915 C CA . LYS B 1 741 ? -16.734 -36.781 -29.219 1 93 741 LYS B CA 1
ATOM 13916 C C . LYS B 1 741 ? -18.234 -36.938 -29.531 1 93 741 LYS B C 1
ATOM 13918 O O . LYS B 1 741 ? -18.594 -37.438 -30.594 1 93 741 LYS B O 1
ATOM 13923 N N . HIS B 1 742 ? -18.969 -36.531 -28.531 1 92.25 742 HIS B N 1
ATOM 13924 C CA . HIS B 1 742 ? -20.422 -36.594 -28.688 1 92.25 742 HIS B CA 1
ATOM 13925 C C . HIS B 1 742 ? -20.891 -35.75 -29.875 1 92.25 742 HIS B C 1
ATOM 13927 O O . HIS B 1 742 ? -21.656 -36.219 -30.719 1 92.25 742 HIS B O 1
ATOM 13933 N N . LEU B 1 743 ? -20.469 -34.594 -30.062 1 94 743 LEU B N 1
ATOM 13934 C CA . LEU B 1 743 ? -20.844 -33.688 -31.172 1 94 743 LEU B CA 1
ATOM 13935 C C . LEU B 1 743 ? -20.359 -34.25 -32.5 1 94 743 LEU B C 1
ATOM 13937 O O . LEU B 1 743 ? -21.062 -34.188 -33.5 1 94 743 LEU B O 1
ATOM 13941 N N . CYS B 1 744 ? -19.141 -34.812 -32.531 1 93.5 744 CYS B N 1
ATOM 13942 C CA . CYS B 1 744 ? -18.5 -35.281 -33.75 1 93.5 744 CYS B CA 1
ATOM 13943 C C . CYS B 1 744 ? -19.094 -36.625 -34.188 1 93.5 744 CYS B C 1
ATOM 13945 O O . CYS B 1 744 ? -18.922 -37.031 -35.344 1 93.5 744 CYS B O 1
ATOM 13947 N N . SER B 1 745 ? -19.734 -37.281 -33.281 1 91.06 745 SER B N 1
ATOM 13948 C CA . SER B 1 745 ? -20.312 -38.594 -33.625 1 91.06 745 SER B CA 1
ATOM 13949 C C . SER B 1 745 ? -21.422 -38.438 -34.656 1 91.06 745 SER B C 1
ATOM 13951 O O . SER B 1 745 ? -21.75 -39.406 -35.375 1 91.06 745 SER B O 1
ATOM 13953 N N . ASP B 1 746 ? -22.062 -37.281 -34.75 1 91.56 746 ASP B N 1
ATOM 13954 C CA . ASP B 1 746 ? -23.062 -36.969 -35.781 1 91.56 746 ASP B CA 1
ATOM 13955 C C . ASP B 1 746 ? -22.406 -36.5 -37.094 1 91.56 746 ASP B C 1
ATOM 13957 O O . ASP B 1 746 ? -21.766 -35.469 -37.125 1 91.56 746 ASP B O 1
ATOM 13961 N N . PRO B 1 747 ? -22.516 -37.219 -38.125 1 88.56 747 PRO B N 1
ATOM 13962 C CA . PRO B 1 747 ? -21.844 -36.875 -39.375 1 88.56 747 PRO B CA 1
ATOM 13963 C C . PRO B 1 747 ? -22.344 -35.562 -39.969 1 88.56 747 PRO B C 1
ATOM 13965 O O . PRO B 1 747 ? -21.672 -34.938 -40.812 1 88.56 747 PRO B O 1
ATOM 13968 N N . ASN B 1 748 ? -23.531 -35.188 -39.562 1 91.19 748 ASN B N 1
ATOM 13969 C CA . ASN B 1 748 ? -24.062 -33.906 -40.062 1 91.19 748 ASN B CA 1
ATOM 13970 C C . ASN B 1 748 ? -23.391 -32.719 -39.375 1 91.19 748 ASN B C 1
ATOM 13972 O O . ASN B 1 748 ? -23.516 -31.594 -39.812 1 91.19 748 ASN B O 1
ATOM 13976 N N . ASN B 1 749 ? -22.672 -33 -38.312 1 93.94 749 ASN B N 1
ATOM 13977 C CA . ASN B 1 749 ? -21.984 -31.953 -37.562 1 93.94 749 ASN B CA 1
ATOM 13978 C C . ASN B 1 749 ? -20.516 -31.844 -37.969 1 93.94 749 ASN B C 1
ATOM 13980 O O . ASN B 1 749 ? -19.766 -32.812 -37.875 1 93.94 749 ASN B O 1
ATOM 13984 N N . HIS B 1 750 ? -20.125 -30.75 -38.469 1 94.31 750 HIS B N 1
ATOM 13985 C CA . HIS B 1 750 ? -18.719 -30.422 -38.688 1 94.31 750 HIS B CA 1
ATOM 13986 C C . HIS B 1 750 ? -18.203 -29.516 -37.562 1 94.31 750 HIS B C 1
ATOM 13988 O O . HIS B 1 750 ? -18.531 -28.328 -37.5 1 94.31 750 HIS B O 1
ATOM 13994 N N . VAL B 1 751 ? -17.406 -30.062 -36.719 1 96 751 VAL B N 1
ATOM 13995 C CA . VAL B 1 751 ? -16.953 -29.359 -35.531 1 96 751 VAL B CA 1
ATOM 13996 C C . VAL B 1 751 ? -15.5 -28.953 -35.688 1 96 751 VAL B C 1
ATOM 13998 O O . VAL B 1 751 ? -14.641 -29.766 -36.031 1 96 751 VAL B O 1
ATOM 14001 N N . TYR B 1 752 ? -15.18 -27.703 -35.5 1 95.56 752 TYR B N 1
ATOM 14002 C CA . TYR B 1 752 ? -13.82 -27.188 -35.562 1 95.56 752 TYR B CA 1
ATOM 14003 C C . TYR B 1 752 ? -13.453 -26.453 -34.281 1 95.56 752 TYR B C 1
ATOM 14005 O O . TYR B 1 752 ? -14.289 -25.75 -33.688 1 95.56 752 TYR B O 1
ATOM 14013 N N . ILE B 1 753 ? -12.242 -26.594 -33.875 1 95.94 753 ILE B N 1
ATOM 14014 C CA . ILE B 1 753 ? -11.633 -25.719 -32.844 1 95.94 753 ILE B CA 1
ATOM 14015 C C . ILE B 1 753 ? -10.688 -24.734 -33.531 1 95.94 753 ILE B C 1
ATOM 14017 O O . ILE B 1 753 ? -9.781 -25.125 -34.281 1 95.94 753 ILE B O 1
ATOM 14021 N N . ILE B 1 754 ? -11.016 -23.516 -33.438 1 93.25 754 ILE B N 1
ATOM 14022 C CA . ILE B 1 754 ? -10.148 -22.453 -33.938 1 93.25 754 ILE B CA 1
ATOM 14023 C C . ILE B 1 754 ? -9.375 -21.812 -32.781 1 93.25 754 ILE B C 1
ATOM 14025 O O . ILE B 1 754 ? -9.969 -21.188 -31.906 1 93.25 754 ILE B O 1
ATOM 14029 N N . THR B 1 755 ? -8.102 -21.938 -32.75 1 90.38 755 THR B N 1
ATOM 14030 C CA . THR B 1 755 ? -7.32 -21.5 -31.594 1 90.38 755 THR B CA 1
ATOM 14031 C C . THR B 1 755 ? -6 -20.875 -32.031 1 90.38 755 THR B C 1
ATOM 14033 O O . THR B 1 755 ? -5.574 -21.062 -33.188 1 90.38 755 THR B O 1
ATOM 14036 N N . GLY B 1 756 ? -5.473 -20.062 -31.219 1 84.06 756 GLY B N 1
ATOM 14037 C CA . GLY B 1 756 ? -4.152 -19.5 -31.453 1 84.06 756 GLY B CA 1
ATOM 14038 C C . GLY B 1 756 ? -3.029 -20.453 -31.078 1 84.06 756 GLY B C 1
ATOM 14039 O O . GLY B 1 756 ? -1.864 -20.188 -31.391 1 84.06 756 GLY B O 1
ATOM 14040 N N . ARG B 1 757 ? -3.293 -21.609 -30.547 1 86.12 757 ARG B N 1
ATOM 14041 C CA . ARG B 1 757 ? -2.303 -22.594 -30.109 1 86.12 757 ARG B CA 1
ATOM 14042 C C . ARG B 1 757 ? -1.673 -23.312 -31.297 1 86.12 757 ARG B C 1
ATOM 14044 O O . ARG B 1 757 ? -2.242 -23.344 -32.375 1 86.12 757 ARG B O 1
ATOM 14051 N N . ASP B 1 758 ? -0.54 -23.906 -31.031 1 81.88 758 ASP B N 1
ATOM 14052 C CA . ASP B 1 758 ? 0.162 -24.578 -32.125 1 81.88 758 ASP B CA 1
ATOM 14053 C C . ASP B 1 758 ? -0.401 -25.969 -32.375 1 81.88 758 ASP B C 1
ATOM 14055 O O . ASP B 1 758 ? -1.142 -26.5 -31.531 1 81.88 758 ASP B O 1
ATOM 14059 N N . GLN B 1 759 ? -0.004 -26.578 -33.469 1 84.88 759 GLN B N 1
ATOM 14060 C CA . GLN B 1 759 ? -0.557 -27.844 -33.938 1 84.88 759 GLN B CA 1
ATOM 14061 C C . GLN B 1 759 ? -0.111 -29 -33.031 1 84.88 759 GLN B C 1
ATOM 14063 O O . GLN B 1 759 ? -0.861 -29.953 -32.844 1 84.88 759 GLN B O 1
ATOM 14068 N N . TYR B 1 760 ? 1.029 -28.812 -32.469 1 81.38 760 TYR B N 1
ATOM 14069 C CA . TYR B 1 760 ? 1.55 -29.906 -31.672 1 81.38 760 TYR B CA 1
ATOM 14070 C C . TYR B 1 760 ? 0.801 -30.016 -30.344 1 81.38 760 TYR B C 1
ATOM 14072 O O . TYR B 1 760 ? 0.4 -31.109 -29.938 1 81.38 760 TYR B O 1
ATOM 14080 N N . GLN B 1 761 ? 0.597 -28.875 -29.797 1 83.75 761 GLN B N 1
ATOM 14081 C CA . GLN B 1 761 ? -0.14 -28.859 -28.531 1 83.75 761 GLN B CA 1
ATOM 14082 C C . GLN B 1 761 ? -1.572 -29.344 -28.734 1 83.75 761 GLN B C 1
ATOM 14084 O O . GLN B 1 761 ? -2.082 -30.125 -27.922 1 83.75 761 GLN B O 1
ATOM 14089 N N . MET B 1 762 ? -2.166 -28.922 -29.797 1 88.75 762 MET B N 1
ATOM 14090 C CA . MET B 1 762 ? -3.566 -29.266 -30.016 1 88.75 762 MET B CA 1
ATOM 14091 C C . MET B 1 762 ? -3.717 -30.734 -30.375 1 88.75 762 MET B C 1
ATOM 14093 O O . MET B 1 762 ? -4.715 -31.375 -30.031 1 88.75 762 MET B O 1
ATOM 14097 N N . THR B 1 763 ? -2.695 -31.234 -31.047 1 87.44 763 THR B N 1
ATOM 14098 C CA . THR B 1 763 ? -2.713 -32.656 -31.344 1 87.44 763 THR B CA 1
ATOM 14099 C C . THR B 1 763 ? -2.65 -33.5 -30.047 1 87.44 763 THR B C 1
ATOM 1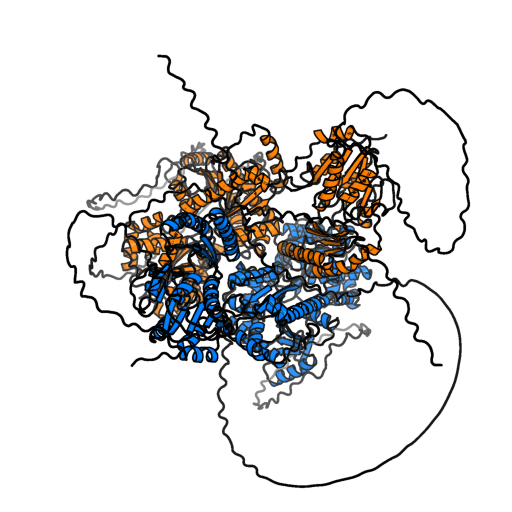4101 O O . THR B 1 763 ? -3.336 -34.5 -29.922 1 87.44 763 THR B O 1
ATOM 14104 N N . GLU B 1 764 ? -1.866 -32.938 -29.203 1 83.38 764 GLU B N 1
ATOM 14105 C CA . GLU B 1 764 ? -1.736 -33.625 -27.906 1 83.38 764 GLU B CA 1
ATOM 14106 C C . GLU B 1 764 ? -3.02 -33.5 -27.094 1 83.38 764 GLU B C 1
ATOM 14108 O O . GLU B 1 764 ? -3.396 -34.438 -26.375 1 83.38 764 GLU B O 1
ATOM 14113 N N . PHE B 1 765 ? -3.668 -32.406 -27.172 1 88.25 765 PHE B N 1
ATOM 14114 C CA . PHE B 1 765 ? -4.809 -32.125 -26.312 1 88.25 765 PHE B CA 1
ATOM 14115 C C . PHE B 1 765 ? -6.066 -32.812 -26.828 1 88.25 765 PHE B C 1
ATOM 14117 O O . PHE B 1 765 ? -6.82 -33.406 -26.047 1 88.25 765 PHE B O 1
ATOM 14124 N N . VAL B 1 766 ? -6.309 -32.75 -28.219 1 91.94 766 VAL B N 1
ATOM 14125 C CA . VAL B 1 766 ? -7.598 -33.188 -28.75 1 91.94 766 VAL B CA 1
ATOM 14126 C C . VAL B 1 766 ? -7.379 -34 -30.016 1 91.94 766 VAL B C 1
ATOM 14128 O O . VAL B 1 766 ? -8.344 -34.406 -30.672 1 91.94 766 VAL B O 1
ATOM 14131 N N . GLY B 1 767 ? -6.199 -34.312 -30.359 1 88 767 GLY B N 1
ATOM 14132 C CA . GLY B 1 767 ? -5.871 -34.969 -31.609 1 88 767 GLY B CA 1
ATOM 14133 C C . GLY B 1 767 ? -6.402 -36.375 -31.703 1 88 767 GLY B C 1
ATOM 14134 O O . GLY B 1 767 ? -6.539 -36.938 -32.781 1 88 767 GLY B O 1
ATOM 14135 N N . SER B 1 768 ? -6.777 -36.938 -30.594 1 88.38 768 SER B N 1
ATOM 14136 C CA . SER B 1 768 ? -7.266 -38.312 -30.578 1 88.38 768 SER B CA 1
ATOM 14137 C C . SER B 1 768 ? -8.656 -38.406 -31.203 1 88.38 768 SER B C 1
ATOM 14139 O O . SER B 1 768 ? -9.094 -39.5 -31.578 1 88.38 768 SER B O 1
ATOM 14141 N N . ILE B 1 769 ? -9.359 -37.312 -31.344 1 93.44 769 ILE B N 1
ATOM 14142 C CA . ILE B 1 769 ? -10.672 -37.281 -31.984 1 93.44 769 ILE B CA 1
ATOM 14143 C C . ILE B 1 769 ? -10.516 -37.062 -33.469 1 93.44 769 ILE B C 1
ATOM 14145 O O . ILE B 1 769 ? -10.453 -35.906 -33.938 1 93.44 769 ILE B O 1
ATOM 14149 N N . LYS B 1 770 ? -10.57 -38.031 -34.188 1 91.19 770 LYS B N 1
ATOM 14150 C CA . LYS B 1 770 ? -10.281 -38 -35.625 1 91.19 770 LYS B CA 1
ATOM 14151 C C . LYS B 1 770 ? -11.32 -37.156 -36.344 1 91.19 770 LYS B C 1
ATOM 14153 O O . LYS B 1 770 ? -11.016 -36.531 -37.375 1 91.19 770 LYS B O 1
ATOM 14158 N N . GLU B 1 771 ? -12.547 -37.188 -35.875 1 92.69 771 GLU B N 1
ATOM 14159 C CA . GLU B 1 771 ? -13.656 -36.5 -36.531 1 92.69 771 GLU B CA 1
ATOM 14160 C C . GLU B 1 771 ? -13.648 -35 -36.219 1 92.69 771 GLU B C 1
ATOM 14162 O O . GLU B 1 771 ? -14.477 -34.25 -36.75 1 92.69 771 GLU B O 1
ATOM 14167 N N . LEU B 1 772 ? -12.711 -34.594 -35.469 1 94.5 772 LEU B N 1
ATOM 14168 C CA . LEU B 1 772 ? -12.633 -33.188 -35.031 1 94.5 772 LEU B CA 1
ATOM 14169 C C . LEU B 1 772 ? -11.703 -32.406 -35.969 1 94.5 772 LEU B C 1
ATOM 14171 O O . LEU B 1 772 ? -10.602 -32.844 -36.281 1 94.5 772 LEU B O 1
ATOM 14175 N N . GLY B 1 773 ? -12.195 -31.297 -36.469 1 94.12 773 GLY B N 1
ATOM 14176 C CA . GLY B 1 773 ? -11.328 -30.359 -37.156 1 94.12 773 GLY B CA 1
ATOM 14177 C C . GLY B 1 773 ? -10.562 -29.453 -36.219 1 94.12 773 GLY B C 1
ATOM 14178 O O . GLY B 1 773 ? -11.094 -29.016 -35.188 1 94.12 773 GLY B O 1
ATOM 14179 N N . ILE B 1 774 ? -9.336 -29.219 -36.562 1 94.06 774 ILE B N 1
ATOM 14180 C CA . ILE B 1 774 ? -8.484 -28.375 -35.75 1 94.06 774 ILE B CA 1
ATOM 14181 C C . ILE B 1 774 ? -7.836 -27.297 -36.594 1 94.06 774 ILE B C 1
ATOM 14183 O O . ILE B 1 774 ? -7.109 -27.594 -37.531 1 94.06 774 ILE B O 1
ATOM 14187 N N . ALA B 1 775 ? -8.211 -26.109 -36.281 1 91.75 775 ALA B N 1
ATOM 14188 C CA . ALA B 1 775 ? -7.555 -24.969 -36.906 1 91.75 775 ALA B CA 1
ATOM 14189 C C . ALA B 1 775 ? -6.59 -24.297 -35.938 1 91.75 775 ALA B C 1
ATOM 14191 O O . ALA B 1 775 ? -6.984 -23.422 -35.156 1 91.75 775 ALA B O 1
ATOM 14192 N N . SER B 1 776 ? -5.363 -24.609 -36.094 1 89.31 776 SER B N 1
ATOM 14193 C CA . SER B 1 776 ? -4.324 -24.094 -35.188 1 89.31 776 SER B CA 1
ATOM 14194 C C . SER B 1 776 ? -3.76 -22.781 -35.719 1 89.31 776 SER B C 1
ATOM 14196 O O . SER B 1 776 ? -3.816 -22.5 -36.906 1 89.31 776 SER B O 1
ATOM 14198 N N . GLU B 1 777 ? -3.311 -21.938 -34.75 1 87.12 777 GLU B N 1
ATOM 14199 C CA . GLU B 1 777 ? -2.727 -20.625 -35.062 1 87.12 777 GLU B CA 1
ATOM 14200 C C . GLU B 1 777 ? -3.648 -19.797 -35.969 1 87.12 777 GLU B C 1
ATOM 14202 O O . GLU B 1 777 ? -3.225 -19.312 -37 1 87.12 777 GLU B O 1
ATOM 14207 N N . HIS B 1 778 ? -4.863 -19.844 -35.531 1 85.81 778 HIS B N 1
ATOM 14208 C CA . HIS B 1 778 ? -5.922 -19.062 -36.156 1 85.81 778 HIS B CA 1
ATOM 14209 C C . HIS B 1 778 ? -6.199 -19.547 -37.594 1 85.81 778 HIS B C 1
ATOM 14211 O O . HIS B 1 778 ? -6.531 -18.734 -38.469 1 85.81 778 HIS B O 1
ATOM 14217 N N . GLY B 1 779 ? -5.895 -20.766 -37.906 1 83.69 779 GLY B N 1
ATOM 14218 C CA . GLY B 1 779 ? -6.258 -21.359 -39.156 1 83.69 779 GLY B CA 1
ATOM 14219 C C . GLY B 1 779 ? -5.094 -21.453 -40.125 1 83.69 779 GLY B C 1
ATOM 14220 O O . GLY B 1 779 ? -5.25 -21.938 -41.25 1 83.69 779 GLY B O 1
ATOM 14221 N N . LEU B 1 780 ? -3.994 -21.016 -39.75 1 80.19 780 LEU B N 1
ATOM 14222 C CA . LEU B 1 780 ? -2.832 -21.156 -40.625 1 80.19 780 LEU B CA 1
ATOM 14223 C C . LEU B 1 780 ? -2.553 -22.625 -40.906 1 80.19 780 LEU B C 1
ATOM 14225 O O . LEU B 1 780 ? -2.158 -22.969 -42.031 1 80.19 780 LEU B O 1
ATOM 14229 N N . PHE B 1 781 ? -2.686 -23.406 -39.812 1 83.62 781 PHE B N 1
ATOM 14230 C CA . PHE B 1 781 ? -2.602 -24.859 -39.969 1 83.62 781 PHE B CA 1
ATOM 14231 C C . PHE B 1 781 ? -3.934 -25.516 -39.625 1 83.62 781 PHE B C 1
ATOM 14233 O O . PHE B 1 781 ? -4.453 -25.328 -38.5 1 83.62 781 PHE B O 1
ATOM 14240 N N . CYS B 1 782 ? -4.504 -26.188 -40.594 1 88.75 782 CYS B N 1
ATOM 14241 C CA . CYS B 1 782 ? -5.824 -26.766 -40.344 1 88.75 782 CYS B CA 1
ATOM 14242 C C . CYS B 1 782 ? -5.82 -28.266 -40.594 1 88.75 782 CYS B C 1
ATOM 14244 O O . CYS B 1 782 ? -5.297 -28.734 -41.625 1 88.75 782 CYS B O 1
ATOM 14246 N N . ARG B 1 783 ? -6.207 -28.953 -39.625 1 91.25 783 ARG B N 1
ATOM 14247 C CA . ARG B 1 783 ? -6.523 -30.375 -39.812 1 91.25 783 ARG B CA 1
ATOM 14248 C C . ARG B 1 783 ? -8.031 -30.578 -39.938 1 91.25 783 ARG B C 1
ATOM 14250 O O . ARG B 1 783 ? -8.781 -30.344 -39 1 91.25 783 ARG B O 1
ATOM 14257 N N . HIS B 1 784 ? -8.414 -30.969 -41.094 1 89.31 784 HIS B N 1
ATOM 14258 C CA . HIS B 1 784 ? -9.836 -31.156 -41.344 1 89.31 784 HIS B CA 1
ATOM 14259 C C . HIS B 1 784 ? -10.32 -32.5 -40.75 1 89.31 784 HIS B C 1
ATOM 14261 O O . HIS B 1 784 ? -9.516 -33.406 -40.531 1 89.31 784 HIS B O 1
ATOM 14267 N N . PRO B 1 785 ? -11.641 -32.625 -40.5 1 90.56 785 PRO B N 1
ATOM 14268 C CA . PRO B 1 785 ? -12.195 -33.844 -39.969 1 90.56 785 PRO B CA 1
ATOM 14269 C C . PRO B 1 785 ? -11.82 -35.094 -40.781 1 90.56 785 PRO B C 1
ATOM 14271 O O . PRO B 1 785 ? -11.891 -35.062 -42 1 90.56 785 PRO B O 1
ATOM 14274 N N . ASN B 1 786 ? -11.336 -36.125 -40.125 1 87.25 786 ASN B N 1
ATOM 14275 C CA . ASN B 1 786 ? -10.984 -37.438 -40.688 1 87.25 786 ASN B CA 1
ATOM 14276 C C . ASN B 1 786 ? -9.695 -37.344 -41.5 1 87.25 786 ASN B C 1
ATOM 14278 O O . ASN B 1 786 ? -9.445 -38.188 -42.375 1 87.25 786 ASN B O 1
ATOM 14282 N N . SER B 1 787 ? -9.047 -36.219 -41.281 1 84.25 787 SER B N 1
ATOM 14283 C CA . SER B 1 787 ? -7.715 -36.094 -41.844 1 84.25 787 SER B CA 1
ATOM 14284 C C . SER B 1 787 ? -6.637 -36.156 -40.781 1 84.25 787 SER B C 1
ATOM 14286 O O . SER B 1 787 ? -6.883 -35.812 -39.625 1 84.25 787 SER B O 1
ATOM 14288 N N . GLU B 1 788 ? -5.5 -36.688 -41.094 1 78.88 788 GLU B N 1
ATOM 14289 C CA . GLU B 1 788 ? -4.441 -36.812 -40.094 1 78.88 788 GLU B CA 1
ATOM 14290 C C . GLU B 1 788 ? -3.406 -35.688 -40.25 1 78.88 788 GLU B C 1
ATOM 14292 O O . GLU B 1 788 ? -2.686 -35.375 -39.312 1 78.88 788 GLU B O 1
ATOM 14297 N N . GLU B 1 789 ? -3.361 -35.062 -41.312 1 81.12 789 GLU B N 1
ATOM 14298 C CA . GLU B 1 789 ? -2.277 -34.094 -41.562 1 81.12 789 GLU B CA 1
ATOM 14299 C C . GLU B 1 789 ? -2.783 -32.656 -41.531 1 81.12 789 GLU B C 1
ATOM 14301 O O . GLU B 1 789 ? -3.906 -32.375 -41.969 1 81.12 789 GLU B O 1
ATOM 14306 N N . PHE B 1 790 ? -2.002 -31.812 -40.906 1 85.31 790 PHE B N 1
ATOM 14307 C CA . PHE B 1 790 ? -2.266 -30.375 -40.938 1 85.31 790 PHE B CA 1
ATOM 14308 C C . PHE B 1 790 ? -1.845 -29.781 -42.281 1 85.31 790 PHE B C 1
ATOM 14310 O O . PHE B 1 790 ? -0.812 -30.156 -42.844 1 85.31 790 PHE B O 1
ATOM 14317 N N . THR B 1 791 ? -2.705 -29.031 -42.844 1 77.69 791 THR B N 1
ATOM 14318 C CA . THR B 1 791 ? -2.398 -28.359 -44.094 1 77.69 791 THR B CA 1
ATOM 14319 C C . THR B 1 791 ? -2.477 -26.844 -43.938 1 77.69 791 THR B C 1
ATOM 14321 O O . THR B 1 791 ? -3.209 -26.344 -43.062 1 77.69 791 THR B O 1
ATOM 14324 N N . SER B 1 792 ? -1.555 -26.047 -44.469 1 66.62 792 SER B N 1
ATOM 14325 C CA . SER B 1 792 ? -1.57 -24.594 -44.438 1 66.62 792 SER B CA 1
ATOM 14326 C C . SER B 1 792 ? -2.477 -24.016 -45.531 1 66.62 792 SER B C 1
ATOM 14328 O O . SER B 1 792 ? -2.23 -22.922 -46.031 1 66.62 792 SER B O 1
ATOM 14330 N N . SER B 1 793 ? -3.367 -24.656 -45.781 1 57.03 793 SER B N 1
ATOM 14331 C CA . SER B 1 793 ? -4.109 -24.422 -47.031 1 57.03 793 SER B CA 1
ATOM 14332 C C . SER B 1 793 ? -5.105 -23.281 -46.875 1 57.03 793 SER B C 1
ATOM 14334 O O . SER B 1 793 ? -5.633 -22.766 -47.844 1 57.03 793 SER B O 1
ATOM 14336 N N . LEU B 1 794 ? -5.262 -22.781 -45.688 1 57.56 794 LEU B N 1
ATOM 14337 C CA . LEU B 1 794 ? -6.324 -21.781 -45.594 1 57.56 794 LEU B CA 1
ATOM 14338 C C . LEU B 1 794 ? -5.824 -20.406 -46.031 1 57.56 794 LEU B C 1
ATOM 14340 O O . LEU B 1 794 ? -6.586 -19.625 -46.562 1 57.56 794 LEU B O 1
ATOM 14344 N N . TYR B 1 795 ? -4.488 -20.203 -45.625 1 62.47 795 TYR B N 1
ATOM 14345 C CA . TYR B 1 795 ? -3.949 -18.891 -45.938 1 62.47 795 TYR B CA 1
ATOM 14346 C C . TYR B 1 795 ? -2.807 -19 -46.938 1 62.47 795 TYR B C 1
ATOM 14348 O O . TYR B 1 795 ? -2.084 -20 -46.969 1 62.47 795 TYR B O 1
ATOM 14356 N N . ASN B 1 796 ? -2.773 -18.281 -48.031 1 57.97 796 ASN B N 1
ATOM 14357 C CA . ASN B 1 796 ? -1.634 -18.188 -48.938 1 57.97 796 ASN B CA 1
ATOM 14358 C C . ASN B 1 796 ? -0.513 -17.344 -48.375 1 57.97 796 ASN B C 1
ATOM 14360 O O . ASN B 1 796 ? -0.336 -16.188 -48.75 1 57.97 796 ASN B O 1
ATOM 14364 N N . ILE B 1 797 ? 0.008 -17.766 -47.219 1 59.44 797 ILE B N 1
ATOM 14365 C CA . ILE B 1 797 ? 1.03 -16.922 -46.594 1 59.44 797 ILE B CA 1
ATOM 14366 C C . ILE B 1 797 ? 2.416 -17.469 -46.938 1 59.44 797 ILE B C 1
ATOM 14368 O O . ILE B 1 797 ? 2.658 -18.672 -46.812 1 59.44 797 ILE B O 1
ATOM 14372 N N . ASP B 1 798 ? 3.264 -16.672 -47.625 1 56.34 798 ASP B N 1
ATOM 14373 C CA . ASP B 1 798 ? 4.672 -16.953 -47.875 1 56.34 798 ASP B CA 1
ATOM 14374 C C . ASP B 1 798 ? 5.477 -16.938 -46.594 1 56.34 798 ASP B C 1
ATOM 14376 O O . ASP B 1 798 ? 5.344 -16 -45.781 1 56.34 798 ASP B O 1
ATOM 14380 N N . LEU B 1 799 ? 6.098 -18 -46.281 1 55.94 799 LEU B N 1
ATOM 14381 C CA . LEU B 1 799 ? 6.891 -18.156 -45.062 1 55.94 799 LEU B CA 1
ATOM 14382 C C . LEU B 1 799 ? 7.895 -17.016 -44.938 1 55.94 799 LEU B C 1
ATOM 14384 O O . LEU B 1 799 ? 8.273 -16.641 -43.812 1 55.94 799 LEU B O 1
ATOM 14388 N N . GLU B 1 800 ? 8.336 -16.531 -46.062 1 53.97 800 GLU B N 1
ATOM 14389 C CA . GLU B 1 800 ? 9.289 -15.438 -46.031 1 53.97 800 GLU B CA 1
ATOM 14390 C C . GLU B 1 800 ? 8.688 -14.203 -45.375 1 53.97 800 GLU B C 1
ATOM 14392 O O . GLU B 1 800 ? 9.414 -13.375 -44.812 1 53.97 800 GLU B O 1
ATOM 14397 N N . SER B 1 801 ? 7.477 -14.211 -45.406 1 64.44 801 SER B N 1
ATOM 14398 C CA . SER B 1 801 ? 6.777 -13.078 -44.812 1 64.44 801 SER B CA 1
ATOM 14399 C C . SER B 1 801 ? 6.801 -13.133 -43.281 1 64.44 801 SER B C 1
ATOM 14401 O O . SER B 1 801 ? 6.414 -12.172 -42.625 1 64.44 801 SER B O 1
ATOM 14403 N N . LEU B 1 802 ? 7.5 -14.227 -42.875 1 71.19 802 LEU B N 1
ATOM 14404 C CA . LEU B 1 802 ? 7.496 -14.383 -41.438 1 71.19 802 LEU B CA 1
ATOM 14405 C C . LEU B 1 802 ? 8.844 -13.992 -40.844 1 71.19 802 LEU B C 1
ATOM 14407 O O . LEU B 1 802 ? 9.148 -14.344 -39.688 1 71.19 802 LEU B O 1
ATOM 14411 N N . ASN B 1 803 ? 9.625 -13.266 -41.562 1 75.69 803 ASN B N 1
ATOM 14412 C CA . ASN B 1 803 ? 10.961 -12.867 -41.094 1 75.69 803 ASN B CA 1
ATOM 14413 C C . ASN B 1 803 ? 10.883 -11.891 -39.938 1 75.69 803 ASN B C 1
ATOM 14415 O O . ASN B 1 803 ? 11.852 -11.727 -39.188 1 75.69 803 ASN B O 1
ATOM 14419 N N . TRP B 1 804 ? 9.648 -11.367 -39.781 1 84.12 804 TRP B N 1
ATOM 14420 C CA . TRP B 1 804 ? 9.477 -10.398 -38.719 1 84.12 804 TRP B CA 1
ATOM 14421 C C . TRP B 1 804 ? 9.516 -11.086 -37.344 1 84.12 804 TRP B C 1
ATOM 14423 O O . TRP B 1 804 ? 9.773 -10.445 -36.344 1 84.12 804 TRP B O 1
ATOM 14433 N N . ILE B 1 805 ? 9.344 -12.281 -37.25 1 85.94 805 ILE B N 1
ATOM 14434 C CA . ILE B 1 805 ? 9.148 -13.016 -36 1 85.94 805 ILE B CA 1
ATOM 14435 C C . ILE B 1 805 ? 10.414 -12.938 -35.156 1 85.94 805 ILE B C 1
ATOM 14437 O O . ILE B 1 805 ? 10.352 -12.742 -33.938 1 85.94 805 ILE B O 1
ATOM 14441 N N . GLY B 1 806 ? 11.5 -13.078 -35.812 1 82.94 806 GLY B N 1
ATOM 14442 C CA . GLY B 1 806 ? 12.75 -13.031 -35.062 1 82.94 806 GLY B CA 1
ATOM 14443 C C . GLY B 1 806 ? 12.992 -11.695 -34.406 1 82.94 806 GLY B C 1
ATOM 14444 O O . GLY B 1 806 ? 13.375 -11.641 -33.219 1 82.94 806 GLY B O 1
ATOM 14445 N N . MET B 1 807 ? 12.75 -10.688 -35.094 1 84.06 807 MET B N 1
ATOM 14446 C CA . MET B 1 807 ? 12.992 -9.344 -34.562 1 84.06 807 MET B CA 1
ATOM 14447 C C . MET B 1 807 ? 12.008 -9 -33.438 1 84.06 807 MET B C 1
ATOM 14449 O O . MET B 1 807 ? 12.398 -8.461 -32.406 1 84.06 807 MET B O 1
ATOM 14453 N N . VAL B 1 808 ? 10.781 -9.266 -33.688 1 88.62 808 VAL B N 1
ATOM 14454 C CA . VAL B 1 808 ? 9.758 -8.945 -32.688 1 88.62 808 VAL B CA 1
ATOM 14455 C C . VAL B 1 808 ? 9.953 -9.797 -31.453 1 88.62 808 VAL B C 1
ATOM 14457 O O . VAL B 1 808 ? 9.742 -9.328 -30.328 1 88.62 808 VAL B O 1
ATOM 14460 N N . ARG B 1 809 ? 10.359 -10.984 -31.672 1 88.88 809 ARG B N 1
ATOM 14461 C CA . ARG B 1 809 ? 10.602 -11.883 -30.547 1 88.88 809 ARG B CA 1
ATOM 14462 C C . ARG B 1 809 ? 11.664 -11.32 -29.609 1 88.88 809 ARG B C 1
ATOM 14464 O O . ARG B 1 809 ? 11.516 -11.383 -28.391 1 88.88 809 ARG B O 1
ATOM 14471 N N . GLU B 1 810 ? 12.617 -10.836 -30.156 1 82.94 810 GLU B N 1
ATOM 14472 C CA . GLU B 1 810 ? 13.695 -10.266 -29.359 1 82.94 810 GLU B CA 1
ATOM 14473 C C . GLU B 1 810 ? 13.195 -9.109 -28.5 1 82.94 810 GLU B C 1
ATOM 14475 O O . GLU B 1 810 ? 13.586 -8.969 -27.344 1 82.94 810 GLU B O 1
ATOM 14480 N N . ILE B 1 811 ? 12.414 -8.336 -29.109 1 85.75 811 ILE B N 1
ATOM 14481 C CA . ILE B 1 811 ? 11.836 -7.211 -28.375 1 85.75 811 ILE B CA 1
ATOM 14482 C C . ILE B 1 811 ? 10.953 -7.727 -27.25 1 85.75 811 ILE B C 1
ATOM 14484 O O . ILE B 1 811 ? 11.031 -7.234 -26.109 1 85.75 811 ILE B O 1
ATOM 14488 N N . LEU B 1 812 ? 10.125 -8.695 -27.531 1 89.44 812 LEU B N 1
ATOM 14489 C CA . LEU B 1 812 ? 9.195 -9.234 -26.547 1 89.44 812 LEU B CA 1
ATOM 14490 C C . LEU B 1 812 ? 9.945 -9.898 -25.406 1 89.44 812 LEU B C 1
ATOM 14492 O O . LEU B 1 812 ? 9.562 -9.758 -24.234 1 89.44 812 LEU B O 1
ATOM 14496 N N . GLU B 1 813 ? 10.984 -10.539 -25.797 1 84 813 GLU B N 1
ATOM 14497 C CA . GLU B 1 813 ? 11.773 -11.211 -24.781 1 84 813 GLU B CA 1
ATOM 14498 C C . GLU B 1 813 ? 12.492 -10.203 -23.891 1 84 813 GLU B C 1
ATOM 14500 O O . GLU B 1 813 ? 12.625 -10.422 -22.672 1 84 813 GLU B O 1
ATOM 14505 N N . HIS B 1 814 ? 12.867 -9.227 -24.531 1 78.88 814 HIS B N 1
ATOM 14506 C CA . HIS B 1 814 ? 13.492 -8.148 -23.781 1 78.88 814 HIS B CA 1
ATOM 14507 C C . HIS B 1 814 ? 12.523 -7.555 -22.766 1 78.88 814 HIS B C 1
ATOM 14509 O O . HIS B 1 814 ? 12.898 -7.32 -21.609 1 78.88 814 HIS B O 1
ATOM 14515 N N . VAL B 1 815 ? 11.375 -7.32 -23.141 1 82.88 815 VAL B N 1
ATOM 14516 C CA . VAL B 1 815 ? 10.359 -6.754 -22.266 1 82.88 815 VAL B CA 1
ATOM 14517 C C . VAL B 1 815 ? 9.945 -7.781 -21.203 1 82.88 815 VAL B C 1
ATOM 14519 O O . VAL B 1 815 ? 9.703 -7.43 -20.047 1 82.88 815 VAL B O 1
ATOM 14522 N N . SER B 1 816 ? 9.883 -9.008 -21.641 1 84.38 816 SER B N 1
ATOM 14523 C CA . SER B 1 816 ? 9.477 -10.07 -20.734 1 84.38 816 SER B CA 1
ATOM 14524 C C . SER B 1 816 ? 10.469 -10.234 -19.578 1 84.38 816 SER B C 1
ATOM 14526 O O . SER B 1 816 ? 10.078 -10.531 -18.453 1 84.38 816 SER B O 1
ATOM 14528 N N . SER B 1 817 ? 11.68 -10.055 -19.938 1 76.38 817 SER B N 1
ATOM 14529 C CA . SER B 1 817 ? 12.719 -10.195 -18.922 1 76.38 817 SER B CA 1
ATOM 14530 C C . SER B 1 817 ? 12.594 -9.125 -17.844 1 76.38 817 SER B C 1
ATOM 14532 O O . SER B 1 817 ? 13.07 -9.305 -16.719 1 76.38 817 SER B O 1
ATOM 14534 N N . ARG B 1 818 ? 11.867 -8.109 -18.203 1 75.56 818 ARG B N 1
ATOM 14535 C CA . ARG B 1 818 ? 11.695 -6.992 -17.281 1 75.56 818 ARG B CA 1
ATOM 14536 C C . ARG B 1 818 ? 10.281 -6.949 -16.719 1 75.56 818 ARG B C 1
ATOM 14538 O O . ARG B 1 818 ? 9.898 -5.984 -16.062 1 75.56 818 ARG B O 1
ATOM 14545 N N . THR B 1 819 ? 9.562 -7.945 -17.078 1 79.38 819 THR B N 1
ATOM 14546 C CA . THR B 1 819 ? 8.18 -8.023 -16.625 1 79.38 819 THR B CA 1
ATOM 14547 C C . THR B 1 819 ? 7.895 -9.383 -15.984 1 79.38 819 THR B C 1
ATOM 14549 O O . THR B 1 819 ? 7.27 -10.242 -16.609 1 79.38 819 THR B O 1
ATOM 14552 N N . PRO B 1 820 ? 8.281 -9.43 -14.781 1 77.75 820 PRO B N 1
ATOM 14553 C CA . PRO B 1 820 ? 8.07 -10.719 -14.125 1 77.75 820 PRO B CA 1
ATOM 14554 C C . PRO B 1 820 ? 6.641 -11.227 -14.273 1 77.75 820 PRO B C 1
ATOM 14556 O O . PRO B 1 820 ? 5.688 -10.453 -14.156 1 77.75 820 PRO B O 1
ATOM 14559 N N . GLY B 1 821 ? 6.555 -12.516 -14.531 1 78.5 821 GLY B N 1
ATOM 14560 C CA . GLY B 1 821 ? 5.254 -13.141 -14.711 1 78.5 821 GLY B CA 1
ATOM 14561 C C . GLY B 1 821 ? 4.816 -13.203 -16.156 1 78.5 821 GLY B C 1
ATOM 14562 O O . GLY B 1 821 ? 3.826 -13.859 -16.484 1 78.5 821 GLY B O 1
ATOM 14563 N N . SER B 1 822 ? 5.594 -12.523 -16.938 1 84.88 822 SER B N 1
ATOM 14564 C CA . SER B 1 822 ? 5.27 -12.547 -18.359 1 84.88 822 SER B CA 1
ATOM 14565 C C . SER B 1 822 ? 6.113 -13.57 -19.094 1 84.88 822 SER B C 1
ATOM 14567 O O . SER B 1 822 ? 7.117 -14.055 -18.578 1 84.88 822 SER B O 1
ATOM 14569 N N . PHE B 1 823 ? 5.652 -14.031 -20.219 1 84.81 823 PHE B N 1
ATOM 14570 C CA . PHE B 1 823 ? 6.441 -14.898 -21.094 1 84.81 823 PHE B CA 1
ATOM 14571 C C . PHE B 1 823 ? 5.992 -14.766 -22.547 1 84.81 823 PHE B C 1
ATOM 14573 O O . PHE B 1 823 ? 4.891 -14.281 -22.812 1 84.81 823 PHE B O 1
ATOM 14580 N N . VAL B 1 824 ? 6.898 -15.055 -23.391 1 86.62 824 VAL B N 1
ATOM 14581 C CA . VAL B 1 824 ? 6.637 -14.961 -24.812 1 86.62 824 VAL B CA 1
ATOM 14582 C C . VAL B 1 824 ? 6.336 -16.344 -25.375 1 86.62 824 VAL B C 1
ATOM 14584 O O . VAL B 1 824 ? 7.094 -17.297 -25.156 1 86.62 824 VAL B O 1
ATOM 14587 N N . GLU B 1 825 ? 5.199 -16.5 -25.844 1 84 825 GLU B N 1
ATOM 14588 C CA . GLU B 1 825 ? 4.844 -17.719 -26.562 1 84 825 GLU B CA 1
ATOM 14589 C C . GLU B 1 825 ? 5.148 -17.578 -28.062 1 84 825 GLU B C 1
ATOM 14591 O O . GLU B 1 825 ? 4.598 -16.719 -28.734 1 84 825 GLU B O 1
ATOM 14596 N N . VAL B 1 826 ? 6.098 -18.406 -28.484 1 81.94 826 VAL B N 1
ATOM 14597 C CA . VAL B 1 826 ? 6.496 -18.375 -29.875 1 81.94 826 VAL B CA 1
ATOM 14598 C C . VAL B 1 826 ? 5.758 -19.453 -30.656 1 81.94 826 VAL B C 1
ATOM 14600 O O . VAL B 1 826 ? 5.828 -20.641 -30.297 1 81.94 826 VAL B O 1
ATOM 14603 N N . LYS B 1 827 ? 5.102 -19 -31.578 1 78.75 827 LYS B N 1
ATOM 14604 C CA . LYS B 1 827 ? 4.426 -19.922 -32.5 1 78.75 827 LYS B CA 1
ATOM 14605 C C . LYS B 1 827 ? 5.035 -19.844 -33.906 1 78.75 827 LYS B C 1
ATOM 14607 O O . LYS B 1 827 ? 6.078 -19.219 -34.094 1 78.75 827 LYS B O 1
ATOM 14612 N N . ARG B 1 828 ? 4.535 -20.547 -34.75 1 74.5 828 ARG B N 1
ATOM 14613 C CA . ARG B 1 828 ? 5.113 -20.578 -36.062 1 74.5 828 ARG B CA 1
ATOM 14614 C C . ARG B 1 828 ? 4.867 -19.266 -36.812 1 74.5 828 ARG B C 1
ATOM 14616 O O . ARG B 1 828 ? 5.719 -18.812 -37.594 1 74.5 828 ARG B O 1
ATOM 14623 N N . SER B 1 829 ? 3.68 -18.75 -36.625 1 75.88 829 SER B N 1
ATOM 14624 C CA . SER B 1 829 ? 3.348 -17.578 -37.438 1 75.88 829 SER B CA 1
ATOM 14625 C C . SER B 1 829 ? 2.994 -16.391 -36.531 1 75.88 829 SER B C 1
ATOM 14627 O O . SER B 1 829 ? 2.672 -15.305 -37.031 1 75.88 829 SER B O 1
ATOM 14629 N N . SER B 1 830 ? 2.986 -16.547 -35.344 1 83.69 830 SER B N 1
ATOM 14630 C CA . SER B 1 830 ? 2.586 -15.445 -34.438 1 83.69 830 SER B CA 1
ATOM 14631 C C . SER B 1 830 ? 3.344 -15.492 -33.125 1 83.69 830 SER B C 1
ATOM 14633 O O . SER B 1 830 ? 3.99 -16.5 -32.812 1 83.69 830 SER B O 1
ATOM 14635 N N . LEU B 1 831 ? 3.338 -14.336 -32.5 1 88.56 831 LEU B N 1
ATOM 14636 C CA . LEU B 1 831 ? 3.918 -14.195 -31.172 1 88.56 831 LEU B CA 1
ATOM 14637 C C . LEU B 1 831 ? 2.877 -13.695 -30.172 1 88.56 831 LEU B C 1
ATOM 14639 O O . LEU B 1 831 ? 1.976 -12.938 -30.547 1 88.56 831 LEU B O 1
ATOM 14643 N N . ALA B 1 832 ? 2.92 -14.25 -29.031 1 88.19 832 ALA B N 1
ATOM 14644 C CA . ALA B 1 832 ? 2.021 -13.766 -27.984 1 88.19 832 ALA B CA 1
ATOM 14645 C C . ALA B 1 832 ? 2.795 -13.438 -26.719 1 88.19 832 ALA B C 1
ATOM 14647 O O . ALA B 1 832 ? 3.639 -14.219 -26.266 1 88.19 832 ALA B O 1
ATOM 14648 N N . PHE B 1 833 ? 2.639 -12.258 -26.25 1 89.75 833 PHE B N 1
ATOM 14649 C CA . PHE B 1 833 ? 3.184 -11.82 -24.969 1 89.75 833 PHE B CA 1
ATOM 14650 C C . PHE B 1 833 ? 2.137 -11.938 -23.875 1 89.75 833 PHE B C 1
ATOM 14652 O O . PHE B 1 833 ? 1.188 -11.156 -23.812 1 89.75 833 PHE B O 1
ATOM 14659 N N . HIS B 1 834 ? 2.301 -12.93 -23.031 1 86.19 834 HIS B N 1
ATOM 14660 C CA . HIS B 1 834 ? 1.357 -13.18 -21.938 1 86.19 834 HIS B CA 1
ATOM 14661 C C . HIS B 1 834 ? 1.779 -12.445 -20.672 1 86.19 834 HIS B C 1
ATOM 14663 O O . HIS B 1 834 ? 2.934 -12.547 -20.25 1 86.19 834 HIS B O 1
ATOM 14669 N N . TYR B 1 835 ? 0.818 -11.719 -20.109 1 86.69 835 TYR B N 1
ATOM 14670 C CA . TYR B 1 835 ? 1.183 -10.961 -18.922 1 86.69 835 TYR B CA 1
ATOM 14671 C C . TYR B 1 835 ? 0.117 -11.094 -17.844 1 86.69 835 TYR B C 1
ATOM 14673 O O . TYR B 1 835 ? -0.052 -10.203 -17.016 1 86.69 835 TYR B O 1
ATOM 14681 N N . ARG B 1 836 ? -0.628 -12.125 -17.828 1 77.94 836 ARG B N 1
ATOM 14682 C CA . ARG B 1 836 ? -1.7 -12.383 -16.875 1 77.94 836 ARG B CA 1
ATOM 14683 C C . ARG B 1 836 ? -1.152 -12.5 -15.453 1 77.94 836 ARG B C 1
ATOM 14685 O O . ARG B 1 836 ? -1.803 -12.078 -14.5 1 77.94 836 ARG B O 1
ATOM 14692 N N . ASN B 1 837 ? 0.063 -13.016 -15.398 1 75.94 837 ASN B N 1
ATOM 14693 C CA . ASN B 1 837 ? 0.654 -13.266 -14.086 1 75.94 837 ASN B CA 1
ATOM 14694 C C . ASN B 1 837 ? 1.544 -12.109 -13.648 1 75.94 837 ASN B C 1
ATOM 14696 O O . ASN B 1 837 ? 2.188 -12.18 -12.594 1 75.94 837 ASN B O 1
ATOM 14700 N N . SER B 1 838 ? 1.546 -11.133 -14.469 1 80.56 838 SER B N 1
ATOM 14701 C CA . SER B 1 838 ? 2.316 -9.953 -14.102 1 80.56 838 SER B CA 1
ATOM 14702 C C . SER B 1 838 ? 1.501 -9.016 -13.211 1 80.56 838 SER B C 1
ATOM 14704 O O . SER B 1 838 ? 0.29 -9.195 -13.062 1 80.56 838 SER B O 1
ATOM 14706 N N . ASP B 1 839 ? 2.166 -8.164 -12.594 1 77.38 839 ASP B N 1
ATOM 14707 C CA . ASP B 1 839 ? 1.445 -7.133 -11.859 1 77.38 839 ASP B CA 1
ATOM 14708 C C . ASP B 1 839 ? 0.401 -6.457 -12.742 1 77.38 839 ASP B C 1
ATOM 14710 O O . ASP B 1 839 ? 0.697 -6.059 -13.867 1 77.38 839 ASP B O 1
ATOM 14714 N N . PRO B 1 840 ? -0.79 -6.375 -12.242 1 75.62 840 PRO B N 1
ATOM 14715 C CA . PRO B 1 840 ? -1.875 -5.906 -13.102 1 75.62 840 PRO B CA 1
ATOM 14716 C C . PRO B 1 840 ? -1.641 -4.496 -13.633 1 75.62 840 PRO B C 1
ATOM 14718 O O . PRO B 1 840 ? -1.93 -4.211 -14.797 1 75.62 840 PRO B O 1
ATOM 14721 N N . ASP B 1 841 ? -1.129 -3.604 -12.812 1 73.81 841 ASP B N 1
ATOM 14722 C CA . ASP B 1 841 ? -0.913 -2.229 -13.258 1 73.81 841 ASP B CA 1
ATOM 14723 C C . ASP B 1 841 ? 0.291 -2.135 -14.188 1 73.81 841 ASP B C 1
ATOM 14725 O O . ASP B 1 841 ? 0.206 -1.529 -15.266 1 73.81 841 ASP B O 1
ATOM 14729 N N . TYR B 1 842 ? 1.312 -2.783 -13.773 1 76.56 842 TYR B N 1
ATOM 14730 C CA . TYR B 1 842 ? 2.529 -2.721 -14.578 1 76.56 842 TYR B CA 1
ATOM 14731 C C . TYR B 1 842 ? 2.346 -3.447 -15.906 1 76.56 842 TYR B C 1
ATOM 14733 O O . TYR B 1 842 ? 2.805 -2.975 -16.953 1 76.56 842 TYR B O 1
ATOM 14741 N N . GLY B 1 843 ? 1.77 -4.652 -15.727 1 79.5 843 GLY B N 1
ATOM 14742 C CA . GLY B 1 843 ? 1.514 -5.41 -16.938 1 79.5 843 GLY B CA 1
ATOM 14743 C C . GLY B 1 843 ? 0.72 -4.633 -17.969 1 79.5 843 GLY B C 1
ATOM 14744 O O . GLY B 1 843 ? 1.078 -4.613 -19.156 1 79.5 843 GLY B O 1
ATOM 14745 N N . GLU B 1 844 ? -0.327 -3.924 -17.531 1 77.25 844 GLU B N 1
ATOM 14746 C CA . GLU B 1 844 ? -1.15 -3.129 -18.438 1 77.25 844 GLU B CA 1
ATOM 14747 C C . GLU B 1 844 ? -0.363 -1.952 -19.016 1 77.25 844 GLU B C 1
ATOM 14749 O O . GLU B 1 844 ? -0.471 -1.646 -20.203 1 77.25 844 GLU B O 1
ATOM 14754 N N . TRP B 1 845 ? 0.352 -1.358 -18.234 1 71.75 845 TRP B N 1
ATOM 14755 C CA . TRP B 1 845 ? 1.132 -0.204 -18.656 1 71.75 845 TRP B CA 1
ATOM 14756 C C . TRP B 1 845 ? 2.182 -0.611 -19.688 1 71.75 845 TRP B C 1
ATOM 14758 O O . TRP B 1 845 ? 2.305 0.018 -20.75 1 71.75 845 TRP B O 1
ATOM 14768 N N . ILE B 1 846 ? 2.98 -1.611 -19.312 1 78.38 846 ILE B N 1
ATOM 14769 C CA . ILE B 1 846 ? 4.102 -1.999 -20.172 1 78.38 846 ILE B CA 1
ATOM 14770 C C . ILE B 1 846 ? 3.582 -2.506 -21.516 1 78.38 846 ILE B C 1
ATOM 14772 O O . ILE B 1 846 ? 4.215 -2.293 -22.547 1 78.38 846 ILE B O 1
ATOM 14776 N N . VAL B 1 847 ? 2.473 -3.197 -21.438 1 85.94 847 VAL B N 1
ATOM 14777 C CA . VAL B 1 847 ? 1.921 -3.73 -22.688 1 85.94 847 VAL B CA 1
ATOM 14778 C C . VAL B 1 847 ? 1.442 -2.582 -23.562 1 85.94 847 VAL B C 1
ATOM 14780 O O . VAL B 1 847 ? 1.562 -2.646 -24.797 1 85.94 847 VAL B O 1
ATOM 14783 N N . ASN B 1 848 ? 0.895 -1.562 -23.016 1 78.31 848 ASN B N 1
ATOM 14784 C CA . ASN B 1 848 ? 0.488 -0.397 -23.781 1 78.31 848 ASN B CA 1
ATOM 14785 C C . ASN B 1 848 ? 1.688 0.301 -24.422 1 78.31 848 ASN B C 1
ATOM 14787 O O . ASN B 1 848 ? 1.625 0.722 -25.578 1 78.31 848 ASN B O 1
ATOM 14791 N N . GLU B 1 849 ? 2.713 0.404 -23.703 1 72.31 849 GLU B N 1
ATOM 14792 C CA . GLU B 1 849 ? 3.943 0.97 -24.234 1 72.31 849 GLU B CA 1
ATOM 14793 C C . GLU B 1 849 ? 4.52 0.087 -25.344 1 72.31 849 GLU B C 1
ATOM 14795 O O . GLU B 1 849 ? 5.02 0.591 -26.344 1 72.31 849 GLU B O 1
ATOM 14800 N N . LEU B 1 850 ? 4.508 -1.188 -25.016 1 86.56 850 LEU B N 1
ATOM 14801 C CA . LEU B 1 850 ? 5.016 -2.162 -25.969 1 86.56 850 LEU B CA 1
ATOM 14802 C C . LEU B 1 850 ? 4.211 -2.117 -27.266 1 86.56 850 LEU B C 1
ATOM 14804 O O . LEU B 1 850 ? 4.781 -2.166 -28.359 1 86.56 850 LEU B O 1
ATOM 14808 N N . LYS B 1 851 ? 2.912 -2.111 -27.172 1 86.38 851 LYS B N 1
ATOM 14809 C CA . LYS B 1 851 ? 2.045 -2.033 -28.344 1 86.38 851 LYS B CA 1
ATOM 14810 C C . LYS B 1 851 ? 2.355 -0.795 -29.188 1 86.38 851 LYS B C 1
ATOM 14812 O O . LYS B 1 851 ? 2.477 -0.879 -30.406 1 86.38 851 LYS B O 1
ATOM 14817 N N . LEU B 1 852 ? 2.482 0.335 -28.547 1 74.12 852 LEU B N 1
ATOM 14818 C CA . LEU B 1 852 ? 2.803 1.576 -29.234 1 74.12 852 LEU B CA 1
ATOM 14819 C C . LEU B 1 852 ? 4.156 1.474 -29.938 1 74.12 852 LEU B C 1
ATOM 14821 O O . LEU B 1 852 ? 4.301 1.914 -31.078 1 74.12 852 LEU B O 1
ATOM 14825 N N . HIS B 1 853 ? 5.055 0.888 -29.266 1 79.94 853 HIS B N 1
ATOM 14826 C CA . HIS B 1 853 ? 6.391 0.726 -29.828 1 79.94 853 HIS B CA 1
ATOM 14827 C C . HIS B 1 853 ? 6.363 -0.169 -31.062 1 79.94 853 HIS B C 1
ATOM 14829 O O . HIS B 1 853 ? 6.988 0.146 -32.062 1 79.94 853 HIS B O 1
ATOM 14835 N N . LEU B 1 854 ? 5.746 -1.259 -30.922 1 86.75 854 LEU B N 1
ATOM 14836 C CA . LEU B 1 854 ? 5.684 -2.211 -32.031 1 86.75 854 LEU B CA 1
ATOM 14837 C C . LEU B 1 854 ? 4.934 -1.618 -33.219 1 86.75 854 LEU B C 1
ATOM 14839 O O . LEU B 1 854 ? 5.32 -1.836 -34.375 1 86.75 854 LEU B O 1
ATOM 14843 N N . GLU B 1 855 ? 3.871 -0.907 -32.938 1 82.44 855 GLU B N 1
ATOM 14844 C CA . GLU B 1 855 ? 3.105 -0.266 -34 1 82.44 855 GLU B CA 1
ATOM 14845 C C . GLU B 1 855 ? 3.945 0.774 -34.75 1 82.44 855 GLU B C 1
ATOM 14847 O O . GLU B 1 855 ? 3.836 0.917 -35.969 1 82.44 855 GLU B O 1
ATOM 14852 N N . MET B 1 856 ? 4.777 1.396 -34 1 72.88 856 MET B N 1
ATOM 14853 C CA . MET B 1 856 ? 5.645 2.402 -34.625 1 72.88 856 MET B CA 1
ATOM 14854 C C . MET B 1 856 ? 6.809 1.747 -35.344 1 72.88 856 MET B C 1
ATOM 14856 O O . MET B 1 856 ? 7.137 2.137 -36.469 1 72.88 856 MET B O 1
ATOM 14860 N N . ALA B 1 857 ? 7.402 0.771 -34.781 1 73.5 857 ALA B N 1
ATOM 14861 C CA . ALA B 1 857 ? 8.602 0.128 -35.312 1 73.5 857 ALA B CA 1
ATOM 14862 C C . ALA B 1 857 ? 8.281 -0.708 -36.531 1 73.5 857 ALA B C 1
ATOM 14864 O O . ALA B 1 857 ? 9.086 -0.802 -37.469 1 73.5 857 ALA B O 1
ATOM 14865 N N . PHE B 1 858 ? 7.129 -1.239 -36.562 1 78.69 858 PHE B N 1
ATOM 14866 C CA . PHE B 1 858 ? 6.793 -2.168 -37.656 1 78.69 858 PHE B CA 1
ATOM 14867 C C . PHE B 1 858 ? 5.574 -1.684 -38.406 1 78.69 858 PHE B C 1
ATOM 14869 O O . PHE B 1 858 ? 4.766 -2.49 -38.875 1 78.69 858 PHE B O 1
ATOM 14876 N N . ASN B 1 859 ? 5.449 -0.438 -38.5 1 75.44 859 ASN B N 1
ATOM 14877 C CA . ASN B 1 859 ? 4.309 0.17 -39.156 1 75.44 859 ASN B CA 1
ATOM 14878 C C . ASN B 1 859 ? 4.297 -0.167 -40.656 1 75.44 859 ASN B C 1
ATOM 14880 O O . ASN B 1 859 ? 3.24 -0.146 -41.281 1 75.44 859 ASN B O 1
ATOM 14884 N N . SER B 1 860 ? 5.445 -0.588 -41.156 1 71.5 860 SER B N 1
ATOM 14885 C CA . SER B 1 860 ? 5.547 -0.871 -42.594 1 71.5 860 SER B CA 1
ATOM 14886 C C . SER B 1 860 ? 5.164 -2.316 -42.906 1 71.5 860 SER B C 1
ATOM 14888 O O . SER B 1 860 ? 4.938 -2.672 -44.062 1 71.5 860 SER B O 1
ATOM 14890 N N . LEU B 1 861 ? 5.078 -3.082 -41.938 1 78.19 861 LEU B N 1
ATOM 14891 C CA . LEU B 1 861 ? 4.758 -4.492 -42.125 1 78.19 861 LEU B CA 1
ATOM 14892 C C . LEU B 1 861 ? 3.271 -4.746 -41.875 1 78.19 861 LEU B C 1
ATOM 14894 O O . LEU B 1 861 ? 2.641 -4.059 -41.062 1 78.19 861 LEU B O 1
ATOM 14898 N N . PRO B 1 862 ? 2.727 -5.59 -42.625 1 79.38 862 PRO B N 1
ATOM 14899 C CA . PRO B 1 862 ? 1.311 -5.914 -42.438 1 79.38 862 PRO B CA 1
ATOM 14900 C C . PRO B 1 862 ? 1.062 -6.762 -41.188 1 79.38 862 PRO B C 1
ATOM 14902 O O . PRO B 1 862 ? 0.564 -7.887 -41.312 1 79.38 862 PRO B O 1
ATOM 14905 N N . LEU B 1 863 ? 1.34 -6.211 -40.125 1 85.56 863 LEU B N 1
ATOM 14906 C CA . LEU B 1 863 ? 1.166 -6.883 -38.844 1 85.56 863 LEU B CA 1
ATOM 14907 C C . LEU B 1 863 ? 0.024 -6.258 -38.062 1 85.56 863 LEU B C 1
ATOM 14909 O O . LEU B 1 863 ? -0.265 -5.066 -38.219 1 85.56 863 LEU B O 1
ATOM 14913 N N . GLU B 1 864 ? -0.67 -7.113 -37.406 1 84.81 864 GLU B N 1
ATOM 14914 C CA . GLU B 1 864 ? -1.688 -6.664 -36.469 1 84.81 864 GLU B CA 1
ATOM 14915 C C . GLU B 1 864 ? -1.273 -6.961 -35.031 1 84.81 864 GLU B C 1
ATOM 14917 O O . GLU B 1 864 ? -0.838 -8.07 -34.719 1 84.81 864 GLU B O 1
ATOM 14922 N N . ILE B 1 865 ? -1.305 -5.953 -34.281 1 88.06 865 ILE B N 1
ATOM 14923 C CA . ILE B 1 865 ? -0.998 -6.07 -32.875 1 88.06 865 ILE B CA 1
ATOM 14924 C C . ILE B 1 865 ? -2.279 -5.934 -32.031 1 88.06 865 ILE B C 1
ATOM 14926 O O . ILE B 1 865 ? -2.904 -4.871 -32.031 1 88.06 865 ILE B O 1
ATOM 14930 N N . ILE B 1 866 ? -2.658 -7.047 -31.359 1 83.5 866 ILE B N 1
ATOM 14931 C CA . ILE B 1 866 ? -3.951 -7.082 -30.672 1 83.5 866 ILE B CA 1
ATOM 14932 C C . ILE B 1 866 ? -3.744 -7.309 -29.188 1 83.5 866 ILE B C 1
ATOM 14934 O O . ILE B 1 866 ? -3.047 -8.242 -28.781 1 83.5 866 ILE B O 1
ATOM 14938 N N . LYS B 1 867 ? -4.266 -6.441 -28.453 1 85.38 867 LYS B N 1
ATOM 14939 C CA . LYS B 1 867 ? -4.305 -6.641 -27.016 1 85.38 867 LYS B CA 1
ATOM 14940 C C . LYS B 1 867 ? -5.527 -7.453 -26.594 1 85.38 867 LYS B C 1
ATOM 14942 O O . LYS B 1 867 ? -6.664 -7.012 -26.781 1 85.38 867 LYS B O 1
ATOM 14947 N N . GLY B 1 868 ? -5.316 -8.672 -26.062 1 77 868 GLY B N 1
ATOM 14948 C CA . GLY B 1 868 ? -6.402 -9.547 -25.672 1 77 868 GLY B CA 1
ATOM 14949 C C . GLY B 1 868 ? -6.992 -9.203 -24.312 1 77 868 GLY B C 1
ATOM 14950 O O . GLY B 1 868 ? -6.293 -8.672 -23.438 1 77 868 GLY B O 1
ATOM 14951 N N . ARG B 1 869 ? -8.25 -9.594 -24.109 1 72.31 869 ARG B N 1
ATOM 14952 C CA . ARG B 1 869 ? -8.93 -9.383 -22.844 1 72.31 869 ARG B CA 1
ATOM 14953 C C . ARG B 1 869 ? -8.32 -10.234 -21.734 1 72.31 869 ARG B C 1
ATOM 14955 O O . ARG B 1 869 ? -8.367 -9.859 -20.562 1 72.31 869 ARG B O 1
ATOM 14962 N N . ASN B 1 870 ? -7.785 -11.344 -22.109 1 74.25 870 ASN B N 1
ATOM 14963 C CA . ASN B 1 870 ? -7.191 -12.258 -21.141 1 74.25 870 ASN B CA 1
ATOM 14964 C C . ASN B 1 870 ? -5.715 -11.945 -20.906 1 74.25 870 ASN B C 1
ATOM 14966 O O . ASN B 1 870 ? -4.922 -12.844 -20.641 1 74.25 870 ASN B O 1
ATOM 14970 N N . LYS B 1 871 ? -5.32 -10.734 -21.172 1 81 871 LYS B N 1
ATOM 14971 C CA . LYS B 1 871 ? -4.047 -10.133 -20.797 1 81 871 LYS B CA 1
ATOM 14972 C C . LYS B 1 871 ? -2.895 -10.742 -21.578 1 81 871 LYS B C 1
ATOM 14974 O O . LYS B 1 871 ? -1.904 -11.195 -21 1 81 871 LYS B O 1
ATOM 14979 N N . PHE B 1 872 ? -3.039 -10.797 -22.797 1 85.62 872 PHE B N 1
ATOM 14980 C CA . PHE B 1 872 ? -1.942 -11.125 -23.703 1 85.62 872 PHE B CA 1
ATOM 14981 C C . PHE B 1 872 ? -1.896 -10.148 -24.875 1 85.62 872 PHE B C 1
ATOM 14983 O O . PHE B 1 872 ? -2.887 -9.477 -25.172 1 85.62 872 PHE B O 1
ATOM 14990 N N . LEU B 1 873 ? -0.78 -9.859 -25.422 1 89.12 873 LEU B N 1
ATOM 14991 C CA . LEU B 1 873 ? -0.543 -9.102 -26.641 1 89.12 873 LEU B CA 1
ATOM 14992 C C . LEU B 1 873 ? -0.12 -10.016 -27.781 1 89.12 873 LEU B C 1
ATOM 14994 O O . LEU B 1 873 ? 0.936 -10.648 -27.719 1 89.12 873 LEU B O 1
ATOM 14998 N N . GLU B 1 874 ? -0.959 -10.125 -28.766 1 89 874 GLU B N 1
ATOM 14999 C CA . GLU B 1 874 ? -0.677 -11.016 -29.891 1 89 874 GLU B CA 1
ATOM 15000 C C . GLU B 1 874 ? -0.234 -10.227 -31.125 1 89 874 GLU B C 1
ATOM 15002 O O . GLU B 1 874 ? -0.814 -9.188 -31.438 1 89 874 GLU B O 1
ATOM 15007 N N . ILE B 1 875 ? 0.867 -10.617 -31.703 1 89 875 ILE B N 1
ATOM 15008 C CA . ILE B 1 875 ? 1.369 -10.078 -32.969 1 89 875 ILE B CA 1
ATOM 15009 C C . ILE B 1 875 ? 1.207 -11.109 -34.062 1 89 875 ILE B C 1
ATOM 15011 O O . ILE B 1 875 ? 1.719 -12.227 -33.969 1 89 875 ILE B O 1
ATOM 15015 N N . ARG B 1 876 ? 0.466 -10.797 -35.062 1 85.06 876 ARG B N 1
ATOM 15016 C CA . ARG B 1 876 ? 0.184 -11.727 -36.156 1 85.06 876 ARG B CA 1
ATOM 15017 C C . ARG B 1 876 ? 0.019 -10.984 -37.469 1 85.06 876 ARG B C 1
ATOM 15019 O O . ARG B 1 876 ? -0.192 -9.773 -37.5 1 85.06 876 ARG B O 1
ATOM 15026 N N . PRO B 1 877 ? 0.184 -11.766 -38.469 1 80.56 877 PRO B N 1
ATOM 15027 C CA . PRO B 1 877 ? -0.1 -11.133 -39.781 1 80.56 877 PRO B CA 1
ATOM 15028 C C . PRO B 1 877 ? -1.556 -10.688 -39.906 1 80.56 877 PRO B C 1
ATOM 15030 O O . PRO B 1 877 ? -2.461 -11.391 -39.438 1 80.56 877 PRO B O 1
ATOM 15033 N N . GLN B 1 878 ? -1.832 -9.594 -40.5 1 78.5 878 GLN B N 1
ATOM 15034 C CA . GLN B 1 878 ? -3.158 -9 -40.625 1 78.5 878 GLN B CA 1
ATOM 15035 C C . GLN B 1 878 ? -4.121 -9.945 -41.344 1 78.5 878 GLN B C 1
ATOM 15037 O O . GLN B 1 878 ? -5.328 -9.914 -41.094 1 78.5 878 GLN B O 1
ATOM 15042 N N . SER B 1 879 ? -3.582 -10.789 -42.094 1 76.25 879 SER B N 1
ATOM 15043 C CA . SER B 1 879 ? -4.422 -11.664 -42.906 1 76.25 879 SER B CA 1
ATOM 15044 C C . SER B 1 879 ? -4.855 -12.898 -42.125 1 76.25 879 SER B C 1
ATOM 15046 O O . SER B 1 879 ? -5.766 -13.617 -42.562 1 76.25 879 SER B O 1
ATOM 15048 N N . VAL B 1 880 ? -4.312 -13.125 -41.031 1 80.06 880 VAL B N 1
ATOM 15049 C CA . VAL B 1 880 ? -4.586 -14.328 -40.25 1 80.06 880 VAL B CA 1
ATOM 15050 C C . VAL B 1 880 ? -5.41 -13.977 -39 1 80.06 880 VAL B C 1
ATOM 15052 O O . VAL B 1 880 ? -4.957 -13.219 -38.156 1 80.06 880 VAL B O 1
ATOM 15055 N N . SER B 1 881 ? -6.617 -14.375 -38.969 1 84.75 881 SER B N 1
ATOM 15056 C CA . SER B 1 881 ? -7.5 -14.125 -37.812 1 84.75 881 SER B CA 1
ATOM 15057 C C . SER B 1 881 ? -8.555 -15.219 -37.688 1 84.75 881 SER B C 1
ATOM 15059 O O . SER B 1 881 ? -8.797 -15.977 -38.625 1 84.75 881 SER B O 1
ATOM 15061 N N . LYS B 1 882 ? -9.062 -15.25 -36.531 1 89 882 LYS B N 1
ATOM 15062 C CA . LYS B 1 882 ? -10.141 -16.219 -36.312 1 89 882 LYS B CA 1
ATOM 15063 C C . LYS B 1 882 ? -11.312 -15.938 -37.25 1 89 882 LYS B C 1
ATOM 15065 O O . LYS B 1 882 ? -12.008 -16.859 -37.688 1 89 882 LYS B O 1
ATOM 15070 N N . GLY B 1 883 ? -11.5 -14.656 -37.594 1 87.44 883 GLY B N 1
ATOM 15071 C CA . GLY B 1 883 ? -12.539 -14.289 -38.531 1 87.44 883 GLY B CA 1
ATOM 15072 C C . GLY B 1 883 ? -12.25 -14.758 -39.938 1 87.44 883 GLY B C 1
ATOM 15073 O O . GLY B 1 883 ? -13.133 -15.305 -40.625 1 87.44 883 GLY B O 1
ATOM 15074 N N . ALA B 1 884 ? -11.062 -14.57 -40.312 1 85.5 884 ALA B N 1
ATOM 15075 C CA . ALA B 1 884 ? -10.656 -15.031 -41.656 1 85.5 884 ALA B CA 1
ATOM 15076 C C . ALA B 1 884 ? -10.75 -16.547 -41.75 1 85.5 884 ALA B C 1
ATOM 15078 O O . ALA B 1 884 ? -11.141 -17.078 -42.812 1 85.5 884 ALA B O 1
ATOM 15079 N N . CYS B 1 885 ? -10.398 -17.188 -40.719 1 89.44 885 CYS B N 1
ATOM 15080 C CA . CYS B 1 885 ? -10.484 -18.641 -40.688 1 89.44 885 CYS B CA 1
ATOM 15081 C C . CYS B 1 885 ? -11.938 -19.109 -40.781 1 89.44 885 CYS B C 1
ATOM 15083 O O . CYS B 1 885 ? -12.266 -20.016 -41.562 1 89.44 885 CYS B O 1
ATOM 15085 N N . ALA B 1 886 ? -12.734 -18.484 -40 1 91.75 886 ALA B N 1
ATOM 15086 C CA . ALA B 1 886 ? -14.156 -18.828 -40 1 91.75 886 ALA B CA 1
ATOM 15087 C C . ALA B 1 886 ? -14.75 -18.641 -41.406 1 91.75 886 ALA B C 1
ATOM 15089 O O . ALA B 1 886 ? -15.547 -19.453 -41.844 1 91.75 886 ALA B O 1
ATOM 15090 N N . ARG B 1 887 ? -14.375 -17.578 -42 1 87.94 887 ARG B N 1
ATOM 15091 C CA . ARG B 1 887 ? -14.867 -17.312 -43.344 1 87.94 887 ARG B CA 1
ATOM 15092 C C . ARG B 1 887 ? -14.508 -18.453 -44.312 1 87.94 887 ARG B C 1
ATOM 15094 O O . ARG B 1 887 ? -15.352 -18.938 -45.062 1 87.94 887 ARG B O 1
ATOM 15101 N N . LYS B 1 888 ? -13.32 -18.859 -44.219 1 87.19 888 LYS B N 1
ATOM 15102 C CA . LYS B 1 888 ? -12.844 -19.906 -45.125 1 87.19 888 LYS B CA 1
ATOM 15103 C C . LYS B 1 888 ? -13.547 -21.234 -44.812 1 87.19 888 LYS B C 1
ATOM 15105 O O . LYS B 1 888 ? -13.82 -22.016 -45.719 1 87.19 888 LYS B O 1
ATOM 15110 N N . LEU B 1 889 ? -13.773 -21.484 -43.625 1 89.94 889 LEU B N 1
ATOM 15111 C CA . LEU B 1 889 ? -14.43 -22.719 -43.219 1 89.94 889 LEU B CA 1
ATOM 15112 C C . LEU B 1 889 ? -15.898 -22.703 -43.625 1 89.94 889 LEU B C 1
ATOM 15114 O O . LEU B 1 889 ? -16.453 -23.734 -44.031 1 89.94 889 LEU B O 1
ATOM 15118 N N . ILE B 1 890 ? -16.531 -21.562 -43.531 1 89.44 890 ILE B N 1
ATOM 15119 C CA . ILE B 1 890 ? -17.922 -21.422 -43.906 1 89.44 890 ILE B CA 1
ATOM 15120 C C . ILE B 1 890 ? -18.062 -21.625 -45.438 1 89.44 890 ILE B C 1
ATOM 15122 O O . ILE B 1 890 ? -19.016 -22.266 -45.906 1 89.44 890 ILE B O 1
ATOM 15126 N N . GLU B 1 891 ? -17.141 -21.125 -46.094 1 84.94 891 GLU B N 1
ATOM 15127 C CA . GLU B 1 891 ? -17.172 -21.172 -47.562 1 84.94 891 GLU B CA 1
ATOM 15128 C C . GLU B 1 891 ? -16.891 -22.594 -48.062 1 84.94 891 GLU B C 1
ATOM 15130 O O . GLU B 1 891 ? -17.203 -22.922 -49.219 1 84.94 891 GLU B O 1
ATOM 15135 N N . ARG B 1 892 ? -16.391 -23.406 -47.25 1 82.81 892 ARG B N 1
ATOM 15136 C CA . ARG B 1 892 ? -16.016 -24.766 -47.656 1 82.81 892 ARG B CA 1
ATOM 15137 C C . ARG B 1 892 ? -17.25 -25.656 -47.75 1 82.81 892 ARG B C 1
ATOM 15139 O O . ARG B 1 892 ? -17.234 -26.672 -48.438 1 82.81 892 ARG B O 1
ATOM 15146 N N . GLY B 1 893 ? -18.297 -25.25 -47.125 1 79.44 893 GLY B N 1
ATOM 15147 C CA . GLY B 1 893 ? -19.5 -26.062 -47.188 1 79.44 893 GLY B CA 1
ATOM 15148 C C . GLY B 1 893 ? -20.781 -25.266 -47.219 1 79.44 893 GLY B C 1
ATOM 15149 O O . GLY B 1 893 ? -20.766 -24.047 -46.969 1 79.44 893 GLY B O 1
ATOM 15150 N N . ASP B 1 894 ? -21.844 -25.938 -47.688 1 82.94 894 ASP B N 1
ATOM 15151 C CA . ASP B 1 894 ? -23.172 -25.344 -47.688 1 82.94 894 ASP B CA 1
ATOM 15152 C C . ASP B 1 894 ? -23.891 -25.609 -46.375 1 82.94 894 ASP B C 1
ATOM 15154 O O . ASP B 1 894 ? -24.828 -26.391 -46.312 1 82.94 894 ASP B O 1
ATOM 15158 N N . TYR B 1 895 ? -23.531 -24.859 -45.406 1 90.62 895 TYR B N 1
ATOM 15159 C CA . TYR B 1 895 ? -24.047 -25.094 -44.062 1 90.62 895 TYR B CA 1
ATOM 15160 C C . TYR B 1 895 ? -25.359 -24.344 -43.844 1 90.62 895 TYR B C 1
ATOM 15162 O O . TYR B 1 895 ? -25.484 -23.172 -44.219 1 90.62 895 TYR B O 1
ATOM 15170 N N . GLY B 1 896 ? -26.297 -25.047 -43.25 1 88.25 896 GLY B N 1
ATOM 15171 C CA . GLY B 1 896 ? -27.578 -24.438 -42.906 1 88.25 896 GLY B CA 1
ATOM 15172 C C . GLY B 1 896 ? -27.672 -23.984 -41.469 1 88.25 896 GLY B C 1
ATOM 15173 O O . GLY B 1 896 ? -28.609 -23.266 -41.094 1 88.25 896 GLY B O 1
ATOM 15174 N N . PHE B 1 897 ? -26.719 -24.406 -40.688 1 92.88 897 PHE B N 1
ATOM 15175 C CA . PHE B 1 897 ? -26.656 -24.094 -39.25 1 92.88 897 PHE B CA 1
ATOM 15176 C C . PHE B 1 897 ? -25.219 -23.797 -38.844 1 92.88 897 PHE B C 1
ATOM 15178 O O . PHE B 1 897 ? -24.297 -24.516 -39.219 1 92.88 897 PHE B O 1
ATOM 15185 N N . ILE B 1 898 ? -25.031 -22.688 -38.094 1 94.44 898 ILE B N 1
ATOM 15186 C CA . ILE B 1 898 ? -23.703 -22.359 -37.625 1 94.44 898 ILE B CA 1
ATOM 15187 C C . ILE B 1 898 ? -23.75 -22 -36.125 1 94.44 898 ILE B C 1
ATOM 15189 O O . ILE B 1 898 ? -24.609 -21.203 -35.719 1 94.44 898 ILE B O 1
ATOM 15193 N N . PHE B 1 899 ? -22.953 -22.625 -35.344 1 95.38 899 PHE B N 1
ATOM 15194 C CA . PHE B 1 899 ? -22.766 -22.344 -33.906 1 95.38 899 PHE B CA 1
ATOM 15195 C C . PHE B 1 899 ? -21.312 -21.969 -33.625 1 95.38 899 PHE B C 1
ATOM 15197 O O . PHE B 1 899 ? -20.406 -22.75 -33.906 1 95.38 899 PHE B O 1
ATOM 15204 N N . CYS B 1 900 ? -21.047 -20.812 -33.156 1 95.19 900 CYS B N 1
ATOM 15205 C CA . CYS B 1 900 ? -19.688 -20.438 -32.781 1 95.19 900 CYS B CA 1
ATOM 15206 C C . CYS B 1 900 ? -19.641 -19.922 -31.375 1 95.19 900 CYS B C 1
ATOM 15208 O O . CYS B 1 900 ? -20.562 -19.234 -30.906 1 95.19 900 CYS B O 1
ATOM 15210 N N . ALA B 1 901 ? -18.641 -20.219 -30.641 1 95.75 901 ALA B N 1
ATOM 15211 C CA . ALA B 1 901 ? -18.469 -19.812 -29.25 1 95.75 901 ALA B CA 1
ATOM 15212 C C . ALA B 1 901 ? -17.062 -19.312 -29 1 95.75 901 ALA B C 1
ATOM 15214 O O . ALA B 1 901 ? -16.094 -19.875 -29.516 1 95.75 901 ALA B O 1
ATOM 15215 N N . GLY B 1 902 ? -16.906 -18.234 -28.312 1 91.75 902 GLY B N 1
ATOM 15216 C CA . GLY B 1 902 ? -15.641 -17.625 -27.922 1 91.75 902 GLY B CA 1
ATOM 15217 C C . GLY B 1 902 ? -15.734 -16.781 -26.672 1 91.75 902 GLY B C 1
ATOM 15218 O O . GLY B 1 902 ? -16.828 -16.531 -26.172 1 91.75 902 GLY B O 1
ATOM 15219 N N . ASP B 1 903 ? -14.539 -16.328 -26.109 1 86.44 903 ASP B N 1
ATOM 15220 C CA . ASP B 1 903 ? -14.578 -15.617 -24.844 1 86.44 903 ASP B CA 1
ATOM 15221 C C . ASP B 1 903 ? -13.766 -14.328 -24.906 1 86.44 903 ASP B C 1
ATOM 15223 O O . ASP B 1 903 ? -13.883 -13.469 -24.031 1 86.44 903 ASP B O 1
ATOM 15227 N N . ASP B 1 904 ? -12.992 -14.211 -25.875 1 82.5 904 ASP B N 1
ATOM 15228 C CA . ASP B 1 904 ? -12.055 -13.094 -25.859 1 82.5 904 ASP B CA 1
ATOM 15229 C C . ASP B 1 904 ? -12.242 -12.188 -27.062 1 82.5 904 ASP B C 1
ATOM 15231 O O . ASP B 1 904 ? -13.102 -12.445 -27.922 1 82.5 904 ASP B O 1
ATOM 15235 N N . ASN B 1 905 ? -11.539 -11.094 -27.125 1 79.88 905 ASN B N 1
ATOM 15236 C CA . ASN B 1 905 ? -11.68 -10.117 -28.203 1 79.88 905 ASN B CA 1
ATOM 15237 C C . ASN B 1 905 ? -11.188 -10.688 -29.531 1 79.88 905 ASN B C 1
ATOM 15239 O O . ASN B 1 905 ? -11.594 -10.219 -30.609 1 79.88 905 ASN B O 1
ATOM 15243 N N . THR B 1 906 ? -10.336 -11.656 -29.453 1 81.94 906 THR B N 1
ATOM 15244 C CA . THR B 1 906 ? -9.875 -12.273 -30.688 1 81.94 906 THR B CA 1
ATOM 15245 C C . THR B 1 906 ? -11.016 -13.023 -31.375 1 81.94 906 THR B C 1
ATOM 15247 O O . THR B 1 906 ? -10.945 -13.312 -32.562 1 81.94 906 THR B O 1
ATOM 15250 N N . ASP B 1 907 ? -11.992 -13.289 -30.641 1 88.5 907 ASP B N 1
ATOM 15251 C CA . ASP B 1 907 ? -13.141 -14.016 -31.172 1 88.5 907 ASP B CA 1
ATOM 15252 C C . ASP B 1 907 ? -14.133 -13.062 -31.844 1 88.5 907 ASP B C 1
ATOM 15254 O O . ASP B 1 907 ? -15.023 -13.5 -32.562 1 88.5 907 ASP B O 1
ATOM 15258 N N . GLU B 1 908 ? -13.922 -11.812 -31.578 1 86.25 908 GLU B N 1
ATOM 15259 C CA . GLU B 1 908 ? -14.852 -10.836 -32.125 1 86.25 908 GLU B CA 1
ATOM 15260 C C . GLU B 1 908 ? -14.867 -10.883 -33.656 1 86.25 908 GLU B C 1
ATOM 15262 O O . GLU B 1 908 ? -15.914 -10.703 -34.281 1 86.25 908 GLU B O 1
ATOM 15267 N N . ALA B 1 909 ? -13.672 -11.102 -34.219 1 86.38 909 ALA B N 1
ATOM 15268 C CA . ALA B 1 909 ? -13.594 -11.227 -35.656 1 86.38 909 ALA B CA 1
ATOM 15269 C C . ALA B 1 909 ? -14.375 -12.445 -36.156 1 86.38 909 ALA B C 1
ATOM 15271 O O . ALA B 1 909 ? -14.992 -12.414 -37.219 1 86.38 909 ALA B O 1
ATOM 15272 N N . MET B 1 910 ? -14.328 -13.461 -35.438 1 91.56 910 MET B N 1
ATOM 15273 C CA . MET B 1 910 ? -15.078 -14.672 -35.75 1 91.56 910 MET B CA 1
ATOM 15274 C C . MET B 1 910 ? -16.578 -14.414 -35.656 1 91.56 910 MET B C 1
ATOM 15276 O O . MET B 1 910 ? -17.328 -14.789 -36.562 1 91.56 910 MET B O 1
ATOM 15280 N N . PHE B 1 911 ? -17 -13.742 -34.594 1 91.62 911 PHE B N 1
ATOM 15281 C CA . PHE B 1 911 ? -18.406 -13.406 -34.438 1 91.62 911 PHE B CA 1
ATOM 15282 C C . PHE B 1 911 ? -18.906 -12.547 -35.594 1 91.62 911 PHE B C 1
ATOM 15284 O O . PHE B 1 911 ? -19.984 -12.781 -36.125 1 91.62 911 PHE B O 1
ATOM 15291 N N . GLU B 1 912 ? -18.078 -11.609 -35.875 1 88.44 912 GLU B N 1
ATOM 15292 C CA . GLU B 1 912 ? -18.438 -10.688 -36.969 1 88.44 912 GLU B CA 1
ATOM 15293 C C . GLU B 1 912 ? -18.625 -11.422 -38.281 1 88.44 912 GLU B C 1
ATOM 15295 O O . GLU B 1 912 ? -19.578 -11.156 -39 1 88.44 912 GLU B O 1
ATOM 15300 N N . GLU B 1 913 ? -17.719 -12.258 -38.594 1 87.94 913 GLU B N 1
ATOM 15301 C CA . GLU B 1 913 ? -17.766 -12.992 -39.844 1 87.94 913 GLU B CA 1
ATOM 15302 C C . GLU B 1 913 ? -18.969 -13.93 -39.906 1 87.94 913 GLU B C 1
ATOM 15304 O O . GLU B 1 913 ? -19.578 -14.086 -40.969 1 87.94 913 GLU B O 1
ATOM 15309 N N . VAL B 1 914 ? -19.25 -14.578 -38.875 1 89.81 914 VAL B N 1
ATOM 15310 C CA . VAL B 1 914 ? -20.359 -15.508 -38.812 1 89.81 914 VAL B CA 1
ATOM 15311 C C . VAL B 1 914 ? -21.688 -14.75 -38.938 1 89.81 914 VAL B C 1
ATOM 15313 O O . VAL B 1 914 ? -22.594 -15.188 -39.656 1 89.81 914 VAL B O 1
ATOM 15316 N N . GLU B 1 915 ? -21.75 -13.594 -38.312 1 86.81 915 GLU B N 1
ATOM 15317 C CA . GLU B 1 915 ? -22.953 -12.773 -38.375 1 86.81 915 GLU B CA 1
ATOM 15318 C C . GLU B 1 915 ? -23.109 -12.117 -39.75 1 86.81 915 GLU B C 1
ATOM 15320 O O . GLU B 1 915 ? -24.234 -11.938 -40.219 1 86.81 915 GLU B O 1
ATOM 15325 N N . ARG B 1 916 ? -22.031 -11.672 -40.281 1 81.38 916 ARG B N 1
ATOM 15326 C CA . ARG B 1 916 ? -22.047 -11.094 -41.625 1 81.38 916 ARG B CA 1
ATOM 15327 C C . ARG B 1 916 ? -22.578 -12.094 -42.656 1 81.38 916 ARG B C 1
ATOM 15329 O O . ARG B 1 916 ? -23.312 -11.719 -43.562 1 81.38 916 ARG B O 1
ATOM 15336 N N . HIS B 1 917 ? -22.172 -13.203 -42.594 1 79.44 917 HIS B N 1
ATOM 15337 C CA . HIS B 1 917 ? -22.594 -14.25 -43.5 1 79.44 917 HIS B CA 1
ATOM 15338 C C . HIS B 1 917 ? -24.094 -14.5 -43.406 1 79.44 917 HIS B C 1
ATOM 15340 O O . HIS B 1 917 ? -24.734 -14.883 -44.375 1 79.44 917 HIS B O 1
ATOM 15346 N N . SER B 1 918 ? -24.656 -14.227 -42.312 1 73.12 918 SER B N 1
ATOM 15347 C CA . SER B 1 918 ? -26.094 -14.422 -42.094 1 73.12 918 SER B CA 1
ATOM 15348 C C . SER B 1 918 ? -26.891 -13.281 -42.719 1 73.12 918 SER B C 1
ATOM 15350 O O . SER B 1 918 ? -28.047 -13.477 -43.125 1 73.12 918 SER B O 1
ATOM 15352 N N . ARG B 1 919 ? -26.422 -12.047 -42.906 1 63.66 919 ARG B N 1
ATOM 15353 C CA . ARG B 1 919 ? -27.141 -10.875 -43.406 1 63.66 919 ARG B CA 1
ATOM 15354 C C . ARG B 1 919 ? -27.047 -10.789 -44.906 1 63.66 919 ARG B C 1
ATOM 15356 O O . ARG B 1 919 ? -27.953 -10.242 -45.562 1 63.66 919 ARG B O 1
ATOM 15363 N N . LYS B 1 920 ? -26.047 -10.969 -45.594 1 54.59 920 LYS B N 1
ATOM 15364 C CA . LYS B 1 920 ? -25.875 -10.812 -47.031 1 54.59 920 LYS B CA 1
ATOM 15365 C C . LYS B 1 920 ? -27.016 -11.484 -47.781 1 54.59 920 LYS B C 1
ATOM 15367 O O . LYS B 1 920 ? -27.422 -11.008 -48.844 1 54.59 920 LYS B O 1
ATOM 15372 N N . ASN B 1 921 ? -27.609 -12.469 -47.469 1 42.69 921 ASN B N 1
ATOM 15373 C CA . ASN B 1 921 ? -28.562 -13.148 -48.312 1 42.69 921 ASN B CA 1
ATOM 15374 C C . ASN B 1 921 ? -29.969 -12.547 -48.188 1 42.69 921 ASN B C 1
ATOM 15376 O O . ASN B 1 921 ? -30.953 -13.164 -48.594 1 42.69 921 ASN B O 1
ATOM 15380 N N . ILE B 1 922 ? -30.203 -11.406 -47.594 1 39.56 922 ILE B N 1
ATOM 15381 C CA . ILE B 1 922 ? -31.5 -10.75 -47.688 1 39.56 922 ILE B CA 1
ATOM 15382 C C . ILE B 1 922 ? -31.562 -9.883 -48.938 1 39.56 922 ILE B C 1
ATOM 15384 O O . ILE B 1 922 ? -31.078 -8.75 -48.938 1 39.56 922 ILE B O 1
ATOM 15388 N N . THR B 1 923 ? -31.156 -10.164 -50.188 1 32.94 923 THR B N 1
ATOM 15389 C CA . THR B 1 923 ? -31.406 -9.352 -51.406 1 32.94 923 THR B CA 1
ATOM 15390 C C . THR B 1 923 ? -32.875 -9.031 -51.531 1 32.94 923 THR B C 1
ATOM 15392 O O . THR B 1 923 ? -33.75 -9.914 -51.406 1 32.94 923 THR B O 1
ATOM 15395 N N . PRO B 1 924 ? -33.344 -7.801 -51.688 1 30.23 924 PRO B N 1
ATOM 15396 C CA . PRO B 1 924 ? -34.719 -7.441 -52.031 1 30.23 924 PRO B CA 1
ATOM 15397 C C . PRO B 1 924 ? -35.188 -8.109 -53.344 1 30.23 924 PRO B C 1
ATOM 15399 O O . PRO B 1 924 ? -34.375 -8.305 -54.25 1 30.23 924 PRO B O 1
ATOM 15402 N N . MET B 1 925 ? -36.219 -8.867 -53.438 1 27.11 925 MET B N 1
ATOM 15403 C CA . MET B 1 925 ? -36.969 -9.414 -54.562 1 27.11 925 MET B CA 1
ATOM 15404 C C . MET B 1 925 ? -37.281 -8.32 -55.594 1 27.11 925 MET B C 1
ATOM 15406 O O . MET B 1 925 ? -37.969 -7.344 -55.25 1 27.11 925 MET B O 1
ATOM 15410 N N . SER B 1 926 ? -36.438 -7.91 -56.531 1 25.23 926 SER B N 1
ATOM 15411 C CA . SER B 1 926 ? -36.906 -7.082 -57.656 1 25.23 926 SER B CA 1
ATOM 15412 C C . SER B 1 926 ? -38.156 -7.656 -58.281 1 25.23 926 SER B C 1
ATOM 15414 O O . SER B 1 926 ? -38.406 -8.859 -58.219 1 25.23 926 SER B O 1
ATOM 15416 N N . PRO B 1 927 ? -39.062 -6.883 -58.969 1 24.7 927 PRO B N 1
ATOM 15417 C CA . PRO B 1 927 ? -40.312 -7.246 -59.625 1 24.7 927 PRO B CA 1
ATOM 15418 C C . PRO B 1 927 ? -40.156 -8.375 -60.625 1 24.7 927 PRO B C 1
ATOM 15420 O O . PRO B 1 927 ? -39.062 -8.594 -61.156 1 24.7 927 PRO B O 1
ATOM 15423 N N . THR B 1 928 ? -41.125 -9.258 -60.781 1 23.06 928 THR B N 1
ATOM 15424 C CA . THR B 1 928 ? -41.438 -10.461 -61.531 1 23.06 928 THR B CA 1
ATOM 15425 C C . THR B 1 928 ? -41.344 -10.18 -63.031 1 23.06 928 THR B C 1
ATOM 15427 O O . THR B 1 928 ? -42.156 -9.406 -63.562 1 23.06 928 THR B O 1
ATOM 15430 N N . PRO B 1 929 ? -40.094 -10.016 -63.594 1 21.3 929 PRO B N 1
ATOM 15431 C CA . PRO B 1 929 ? -40.25 -9.883 -65.062 1 21.3 929 PRO B CA 1
ATOM 15432 C C . PRO B 1 929 ? -41.125 -10.992 -65.688 1 21.3 929 PRO B C 1
ATOM 15434 O O . PRO B 1 929 ? -41.312 -12.039 -65.062 1 21.3 929 PRO B O 1
ATOM 15437 N N . SER B 1 930 ? -41.719 -10.75 -66.875 1 20.78 930 SER B N 1
ATOM 15438 C CA . SER B 1 930 ? -42.688 -11.398 -67.75 1 20.78 930 SER B CA 1
ATOM 15439 C C . SER B 1 930 ? -42.219 -12.805 -68.125 1 20.78 930 SER B C 1
ATOM 15441 O O . SER B 1 930 ? -41.031 -13.125 -68 1 20.78 930 SER B O 1
ATOM 15443 N N . THR B 1 931 ? -43.125 -13.742 -68.562 1 19.64 931 THR B N 1
ATOM 15444 C CA . THR B 1 931 ? -43.344 -15.172 -68.75 1 19.64 931 THR B CA 1
ATOM 15445 C C . THR B 1 931 ? -42.469 -15.68 -69.938 1 19.64 931 THR B C 1
ATOM 15447 O O . THR B 1 931 ? -42.562 -16.859 -70.25 1 19.64 931 THR B O 1
ATOM 15450 N N . PRO B 1 932 ? -41.125 -15.289 -70 1 19 932 PRO B N 1
ATOM 15451 C CA . PRO B 1 932 ? -40.812 -15.68 -71.375 1 19 932 PRO B CA 1
ATOM 15452 C C . PRO B 1 932 ? -41.062 -17.156 -71.625 1 19 932 PRO B C 1
ATOM 15454 O O . PRO B 1 932 ? -41.062 -17.969 -70.688 1 19 932 PRO B O 1
ATOM 15457 N N . THR B 1 933 ? -41.344 -17.516 -72.938 1 19.11 933 THR B N 1
ATOM 15458 C CA . THR B 1 933 ? -41.844 -18.578 -73.812 1 19.11 933 THR B CA 1
ATOM 15459 C C . THR B 1 933 ? -40.875 -19.781 -73.75 1 19.11 933 THR B C 1
ATOM 15461 O O . THR B 1 933 ? -39.719 -19.641 -73.438 1 19.11 933 THR B O 1
ATOM 15464 N N . ILE B 1 934 ? -41.156 -20.922 -74.5 1 18.25 934 ILE B N 1
ATOM 15465 C CA . ILE B 1 934 ? -41.094 -22.375 -74.438 1 18.25 934 ILE B CA 1
ATOM 15466 C C . ILE B 1 934 ? -39.656 -22.844 -74.688 1 18.25 934 ILE B C 1
ATOM 15468 O O . ILE B 1 934 ? -39.188 -23.781 -74.062 1 18.25 934 ILE B O 1
ATOM 15472 N N . GLY B 1 935 ? -38.688 -22.219 -75.5 1 16.8 935 GLY B N 1
ATOM 15473 C CA . GLY B 1 935 ? -38.5 -23.094 -76.625 1 16.8 935 GLY B CA 1
ATOM 15474 C C . GLY B 1 935 ? -37.594 -24.281 -76.312 1 16.8 935 GLY B C 1
ATOM 15475 O O . GLY B 1 935 ? -37.938 -25.422 -76.688 1 16.8 935 GLY B O 1
ATOM 15476 N N . VAL B 1 936 ? -36.312 -24.062 -76.312 1 16.61 936 VAL B N 1
ATOM 15477 C CA . VAL B 1 936 ? -35.406 -24.922 -77.062 1 16.61 936 VAL B CA 1
ATOM 15478 C C . VAL B 1 936 ? -35.094 -26.188 -76.25 1 16.61 936 VAL B C 1
ATOM 15480 O O . VAL B 1 936 ? -34.75 -26.109 -75.062 1 16.61 936 VAL B O 1
ATOM 15483 N N . SER B 1 937 ? -35.344 -27.422 -76.812 1 16.33 937 SER B N 1
ATOM 15484 C CA . SER B 1 937 ? -35.5 -28.859 -76.625 1 16.33 937 SER B CA 1
ATOM 15485 C C . SER B 1 937 ? -34.156 -29.516 -76.312 1 16.33 937 SER B C 1
ATOM 15487 O O . SER B 1 937 ? -34.062 -30.375 -75.438 1 16.33 937 SER B O 1
ATOM 15489 N N . SER B 1 938 ? -33 -29.312 -77.188 1 16.86 938 SER B N 1
ATOM 15490 C CA . SER B 1 938 ? -32.531 -30.5 -77.875 1 16.86 938 SER B CA 1
ATOM 15491 C C . SER B 1 938 ? -31.562 -31.297 -77 1 16.86 938 SER B C 1
ATOM 15493 O O . SER B 1 938 ? -30.797 -30.719 -76.25 1 16.86 938 SER B O 1
ATOM 15495 N N . VAL B 1 939 ? -31.594 -32.656 -77.062 1 17.02 939 VAL B N 1
ATOM 15496 C CA . VAL B 1 939 ? -31.344 -33.875 -76.25 1 17.02 939 VAL B CA 1
ATOM 15497 C C . VAL B 1 939 ? -29.859 -34.25 -76.375 1 17.02 939 VAL B C 1
ATOM 15499 O O . VAL B 1 939 ? -29.359 -35.031 -75.562 1 17.02 939 VAL B O 1
ATOM 15502 N N . SER B 1 940 ? -28.922 -33.594 -77.125 1 15.71 940 SER B N 1
ATOM 15503 C CA . SER B 1 940 ? -28.25 -34.688 -77.875 1 15.71 940 SER B CA 1
ATOM 15504 C C . SER B 1 940 ? -27.453 -35.562 -76.938 1 15.71 940 SER B C 1
ATOM 15506 O O . SER B 1 940 ? -27.266 -35.219 -75.75 1 15.71 940 SER B O 1
ATOM 15508 N N . SER B 1 941 ? -26.141 -35.906 -77.375 1 15.74 941 SER B N 1
ATOM 15509 C CA . SER B 1 941 ? -25.453 -37.156 -77.688 1 15.74 941 SER B CA 1
ATOM 15510 C C . SER B 1 941 ? -24.656 -37.656 -76.5 1 15.74 941 SER B C 1
ATOM 15512 O O . SER B 1 941 ? -24.297 -36.875 -75.625 1 15.74 941 SER B O 1
ATOM 15514 N N . GLN B 1 942 ? -24.188 -39 -76.438 1 16.08 942 GLN B N 1
ATOM 15515 C CA . GLN B 1 942 ? -24.109 -40.188 -75.625 1 16.08 942 GLN B CA 1
ATOM 15516 C C . GLN B 1 942 ? -22.75 -40.281 -74.938 1 16.08 942 GLN B C 1
ATOM 15518 O O . GLN B 1 942 ? -22.641 -40.875 -73.875 1 16.08 942 GLN B O 1
ATOM 15523 N N . GLY B 1 943 ? -21.547 -39.812 -75.562 1 15.55 943 GLY B N 1
ATOM 15524 C CA . GLY B 1 943 ? -20.531 -40.844 -75.75 1 15.55 943 GLY B CA 1
ATOM 15525 C C . GLY B 1 943 ? -19.891 -41.25 -74.438 1 15.55 943 GLY B C 1
ATOM 15526 O O . GLY B 1 943 ? -20.094 -40.594 -73.375 1 15.55 943 GLY B O 1
ATOM 15527 N N . SER B 1 944 ? -18.578 -42 -74.5 1 16.08 944 SER B N 1
ATOM 15528 C CA . SER B 1 944 ? -17.891 -43.219 -74.188 1 16.08 944 SER B CA 1
ATOM 15529 C C . SER B 1 944 ? -17.016 -43.094 -73 1 16.08 944 SER B C 1
ATOM 15531 O O . SER B 1 944 ? -16.641 -41.969 -72.625 1 16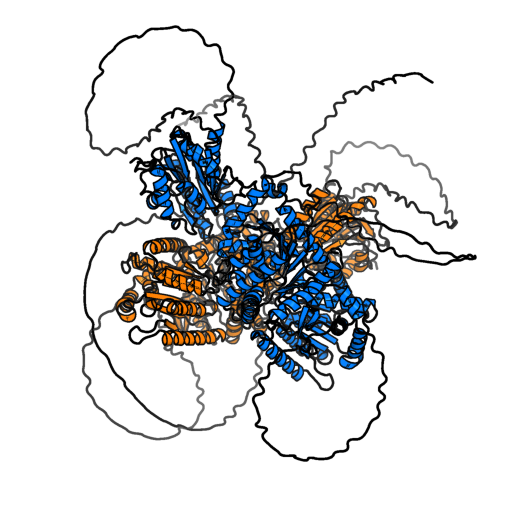.08 944 SER B O 1
ATOM 15533 N N . GLU B 1 945 ? -16.438 -44.281 -72.438 1 16.45 945 GLU B N 1
ATOM 15534 C CA . GLU B 1 945 ? -16.156 -44.938 -71.125 1 16.45 945 GLU B CA 1
ATOM 15535 C C . GLU B 1 945 ? -14.734 -44.688 -70.688 1 16.45 945 GLU B C 1
ATOM 15537 O O . GLU B 1 945 ? -14.367 -45 -69.562 1 16.45 945 GLU B O 1
ATOM 15542 N N . SER B 1 946 ? -13.781 -43.844 -71.312 1 15.91 946 SER B N 1
ATOM 15543 C CA . SER B 1 946 ? -12.5 -44.531 -71.438 1 15.91 946 SER B CA 1
ATOM 15544 C C . SER B 1 946 ? -11.875 -44.75 -70.062 1 15.91 946 SER B C 1
ATOM 15546 O O . SER B 1 946 ? -11.961 -43.875 -69.188 1 15.91 946 SER B O 1
ATOM 15548 N N . PRO B 1 947 ? -11.047 -45.938 -69.812 1 15.99 947 PRO B N 1
ATOM 15549 C CA . PRO B 1 947 ? -10.664 -46.875 -68.75 1 15.99 947 PRO B CA 1
ATOM 15550 C C . PRO B 1 947 ? -9.531 -46.344 -67.938 1 15.99 947 PRO B C 1
ATOM 15552 O O . PRO B 1 947 ? -8.867 -45.375 -68.25 1 15.99 947 PRO B O 1
ATOM 15555 N N . TRP B 1 948 ? -8.773 -47.281 -67 1 16.39 948 TRP B N 1
ATOM 15556 C CA . TRP B 1 948 ? -8.203 -47.469 -65.688 1 16.39 948 TRP B CA 1
ATOM 15557 C C . TRP B 1 948 ? -6.688 -47.281 -65.688 1 16.39 948 TRP B C 1
ATOM 15559 O O . TRP B 1 948 ? -6.07 -46.969 -64.688 1 16.39 948 TRP B O 1
ATOM 15569 N N . SER B 1 949 ? -5.945 -46.688 -66.688 1 16.06 949 SER B N 1
ATOM 15570 C CA . SER B 1 949 ? -4.645 -47.344 -66.812 1 16.06 949 SER B CA 1
ATOM 15571 C C . SER B 1 949 ? -3.764 -47.062 -65.625 1 16.06 949 SER B C 1
ATOM 15573 O O . SER B 1 949 ? -3.822 -46 -65 1 16.06 949 SER B O 1
ATOM 15575 N N . PRO B 1 950 ? -2.682 -48 -65.312 1 16.52 950 PRO B N 1
ATOM 15576 C CA . PRO B 1 950 ? -1.945 -48.594 -64.188 1 16.52 950 PRO B CA 1
ATOM 15577 C C . PRO B 1 950 ? -0.893 -47.656 -63.625 1 16.52 950 PRO B C 1
ATOM 15579 O O . PRO B 1 950 ? -0.902 -47.406 -62.406 1 16.52 950 PRO B O 1
ATOM 15582 N N . LYS B 1 951 ? 0.524 -47.781 -63.875 1 18.66 951 LYS B N 1
ATOM 15583 C CA . LYS B 1 951 ? 1.473 -48.656 -63.188 1 18.66 951 LYS B CA 1
ATOM 15584 C C . LYS B 1 951 ? 2.512 -47.812 -62.438 1 18.66 951 LYS B C 1
ATOM 15586 O O . LYS B 1 951 ? 2.734 -48.062 -61.25 1 18.66 951 LYS B O 1
ATOM 15591 N N . PRO B 1 952 ? 3.801 -47.5 -63.031 1 17.91 952 PRO B N 1
ATOM 15592 C CA . PRO B 1 952 ? 5.148 -47.875 -62.594 1 17.91 952 PRO B CA 1
ATOM 15593 C C . PRO B 1 952 ? 5.781 -46.781 -61.719 1 17.91 952 PRO B C 1
ATOM 15595 O O . PRO B 1 952 ? 5.457 -45.594 -61.844 1 17.91 952 PRO B O 1
ATOM 15598 N N . ALA B 1 953 ? 6.637 -47.188 -60.531 1 20.8 953 ALA B N 1
ATOM 15599 C CA . ALA B 1 953 ? 7.289 -46.688 -59.312 1 20.8 953 ALA B CA 1
ATOM 15600 C C . ALA B 1 953 ? 8.531 -45.875 -59.656 1 20.8 953 ALA B C 1
ATOM 15602 O O . ALA B 1 953 ? 9.305 -45.531 -58.781 1 20.8 953 ALA B O 1
ATOM 15603 N N . GLN B 1 954 ? 8.688 -45.219 -60.844 1 17.62 954 GLN B N 1
ATOM 15604 C CA . GLN B 1 954 ? 10.008 -44.938 -61.406 1 17.62 954 GLN B CA 1
ATOM 15605 C C . GLN B 1 954 ? 10.883 -44.188 -60.406 1 17.62 954 GLN B C 1
ATOM 15607 O O . GLN B 1 954 ? 10.375 -43.5 -59.531 1 17.62 954 GLN B O 1
ATOM 15612 N N . VAL B 1 955 ? 12.195 -43.906 -60.656 1 20.03 955 VAL B N 1
ATOM 15613 C CA . VAL B 1 955 ? 13.602 -43.781 -60.312 1 20.03 955 VAL B CA 1
ATOM 15614 C C . VAL B 1 955 ? 13.789 -42.531 -59.438 1 20.03 955 VAL B C 1
ATOM 15616 O O . VAL B 1 955 ? 13.07 -41.531 -59.594 1 20.03 955 VAL B O 1
ATOM 15619 N N . HIS B 1 956 ? 14.914 -42.25 -58.312 1 20.3 956 HIS B N 1
ATOM 15620 C CA . HIS B 1 956 ? 15.352 -42.406 -56.938 1 20.3 956 HIS B CA 1
ATOM 15621 C C . HIS B 1 956 ? 15.859 -41.094 -56.344 1 20.3 956 HIS B C 1
ATOM 15623 O O . HIS B 1 956 ? 16.062 -41 -55.125 1 20.3 956 HIS B O 1
ATOM 15629 N N . SER B 1 957 ? 16.625 -39.938 -57.156 1 22 957 SER B N 1
ATOM 15630 C CA . SER B 1 957 ? 17.734 -39 -57.031 1 22 957 SER B CA 1
ATOM 15631 C C . SER B 1 957 ? 17.328 -37.75 -56.281 1 22 957 SER B C 1
ATOM 15633 O O . SER B 1 957 ? 16.266 -37.188 -56.531 1 22 957 SER B O 1
ATOM 15635 N N . PRO B 1 958 ? 18 -37.156 -54.938 1 22.56 958 PRO B N 1
ATOM 15636 C CA . PRO B 1 958 ? 17.172 -36.719 -53.812 1 22.56 958 PRO B CA 1
ATOM 15637 C C . PRO B 1 958 ? 16.453 -35.375 -54.125 1 22.56 958 PRO B C 1
ATOM 15639 O O . PRO B 1 958 ? 17.109 -34.344 -54.281 1 22.56 958 PRO B O 1
ATOM 15642 N N . GLN B 1 959 ? 15.648 -35.156 -55.156 1 20.42 959 GLN B N 1
ATOM 15643 C CA . GLN B 1 959 ? 15.133 -34.156 -56.094 1 20.42 959 GLN B CA 1
ATOM 15644 C C . GLN B 1 959 ? 14.289 -33.125 -55.375 1 20.42 959 GLN B C 1
ATOM 15646 O O . GLN B 1 959 ? 13.305 -33.438 -54.719 1 20.42 959 GLN B O 1
ATOM 15651 N N . SER B 1 960 ? 14.961 -31.859 -55.094 1 22.38 960 SER B N 1
ATOM 15652 C CA . SER B 1 960 ? 14.711 -30.797 -54.125 1 22.38 960 SER B CA 1
ATOM 15653 C C . SER B 1 960 ? 13.273 -30.297 -54.188 1 22.38 960 SER B C 1
ATOM 15655 O O . SER B 1 960 ? 12.875 -29.719 -55.219 1 22.38 960 SER B O 1
ATOM 15657 N N . PRO B 1 961 ? 12.266 -31.062 -53.938 1 21.97 961 PRO B N 1
ATOM 15658 C CA . PRO B 1 961 ? 10.969 -30.953 -54.625 1 21.97 961 PRO B CA 1
ATOM 15659 C C . PRO B 1 961 ? 10.305 -29.594 -54.406 1 21.97 961 PRO B C 1
ATOM 15661 O O . PRO B 1 961 ? 10.281 -29.078 -53.312 1 21.97 961 PRO B O 1
ATOM 15664 N N . SER B 1 962 ? 10.609 -28.672 -55.406 1 22.25 962 SER B N 1
ATOM 15665 C CA . SER B 1 962 ? 10.047 -27.328 -55.531 1 22.25 962 SER B CA 1
ATOM 15666 C C . SER B 1 962 ? 8.555 -27.328 -55.219 1 22.25 962 SER B C 1
ATOM 15668 O O . SER B 1 962 ? 7.746 -27.812 -56 1 22.25 962 SER B O 1
ATOM 15670 N N . HIS B 1 963 ? 8.258 -27.844 -54.062 1 20.42 963 HIS B N 1
ATOM 15671 C CA . HIS B 1 963 ? 6.867 -28.078 -53.719 1 20.42 963 HIS B CA 1
ATOM 15672 C C . HIS B 1 963 ? 6.012 -26.844 -53.969 1 20.42 963 HIS B C 1
ATOM 15674 O O . HIS B 1 963 ? 6.152 -25.828 -53.312 1 20.42 963 HIS B O 1
ATOM 15680 N N . ARG B 1 964 ? 5.922 -26.547 -55.312 1 22.52 964 ARG B N 1
ATOM 15681 C CA . ARG B 1 964 ? 5.016 -25.531 -55.844 1 22.52 964 ARG B CA 1
ATOM 15682 C C . ARG B 1 964 ? 3.625 -25.656 -55.219 1 22.52 964 ARG B C 1
ATOM 15684 O O . ARG B 1 964 ? 2.982 -26.703 -55.344 1 22.52 964 ARG B O 1
ATOM 15691 N N . TYR B 1 965 ? 3.639 -25.109 -54.062 1 21.81 965 TYR B N 1
ATOM 15692 C CA . TYR B 1 965 ? 2.336 -25 -53.406 1 21.81 965 TYR B CA 1
ATOM 15693 C C . TYR B 1 965 ? 1.284 -24.484 -54.406 1 21.81 965 TYR B C 1
ATOM 15695 O O . TYR B 1 965 ? 1.498 -23.469 -55.062 1 21.81 965 TYR B O 1
ATOM 15703 N N . THR B 1 966 ? 0.918 -25.344 -55.312 1 23.39 966 THR B N 1
ATOM 15704 C CA . THR B 1 966 ? -0.133 -24.938 -56.219 1 23.39 966 THR B CA 1
ATOM 15705 C C . THR B 1 966 ? -1.303 -24.312 -55.469 1 23.39 966 THR B C 1
ATOM 15707 O O . THR B 1 966 ? -1.851 -24.906 -54.562 1 23.39 966 THR B O 1
ATOM 15710 N N . PRO B 1 967 ? -1.257 -23.031 -55.5 1 24.66 967 PRO B N 1
ATOM 15711 C CA . PRO B 1 967 ? -2.412 -22.344 -54.906 1 24.66 967 PRO B CA 1
ATOM 15712 C C . PRO B 1 967 ? -3.742 -22.953 -55.344 1 24.66 967 PRO B C 1
ATOM 15714 O O . PRO B 1 967 ? -3.955 -23.188 -56.531 1 24.66 967 PRO B O 1
ATOM 15717 N N . ALA B 1 968 ? -4.102 -24.047 -54.781 1 24.89 968 ALA B N 1
ATOM 15718 C CA . ALA B 1 968 ? -5.406 -24.578 -55.188 1 24.89 968 ALA B CA 1
ATOM 15719 C C . ALA B 1 968 ? -6.422 -23.453 -55.344 1 24.89 968 ALA B C 1
ATOM 15721 O O . ALA B 1 968 ? -6.766 -22.766 -54.375 1 24.89 968 ALA B O 1
ATOM 15722 N N . VAL B 1 969 ? -6.262 -22.625 -56.344 1 26.39 969 VAL B N 1
ATOM 15723 C CA . VAL B 1 969 ? -7.254 -21.656 -56.812 1 26.39 969 VAL B CA 1
ATOM 15724 C C . VAL B 1 969 ? -8.617 -22.328 -56.938 1 26.39 969 VAL B C 1
ATOM 15726 O O . VAL B 1 969 ? -8.961 -22.844 -58 1 26.39 969 VAL B O 1
ATOM 15729 N N . GLY B 1 970 ? -8.844 -23.531 -56.375 1 24.66 970 GLY B N 1
ATOM 15730 C CA . GLY B 1 970 ? -10.203 -23.969 -56.656 1 24.66 970 GLY B CA 1
ATOM 15731 C C . GLY B 1 970 ? -11.242 -22.906 -56.312 1 24.66 970 GLY B C 1
ATOM 15732 O O . GLY B 1 970 ? -11.164 -22.266 -55.281 1 24.66 970 GLY B O 1
ATOM 15733 N N . GLY B 1 971 ? -11.578 -22.109 -57.344 1 26.89 971 GLY B N 1
ATOM 15734 C CA . GLY B 1 971 ? -12.734 -21.219 -57.312 1 26.89 971 GLY B CA 1
ATOM 15735 C C . GLY B 1 971 ? -13.93 -21.797 -56.594 1 26.89 971 GLY B C 1
ATOM 15736 O O . GLY B 1 971 ? -14.469 -22.844 -56.969 1 26.89 971 GLY B O 1
ATOM 15737 N N . PHE B 1 972 ? -13.727 -22 -55.344 1 29.06 972 PHE B N 1
ATOM 15738 C CA . PHE B 1 972 ? -14.914 -22.422 -54.594 1 29.06 972 PHE B CA 1
ATOM 15739 C C . PHE B 1 972 ? -16.141 -21.656 -55.094 1 29.06 972 PHE B C 1
ATOM 15741 O O . PHE B 1 972 ? -16.078 -20.453 -55.344 1 29.06 972 PHE B O 1
ATOM 15748 N N . ALA B 1 973 ? -16.844 -22.266 -56 1 28.88 973 ALA B N 1
ATOM 15749 C CA . ALA B 1 973 ? -18.156 -21.734 -56.344 1 28.88 973 ALA B CA 1
ATOM 15750 C C . ALA B 1 973 ? -18.828 -21.062 -55.156 1 28.88 973 ALA B C 1
ATOM 15752 O O . ALA B 1 973 ? -18.781 -21.578 -54.031 1 28.88 973 ALA B O 1
ATOM 15753 N N . ARG B 1 974 ? -18.766 -19.781 -55.094 1 34 974 ARG B N 1
ATOM 15754 C CA . ARG B 1 974 ? -19.547 -19.016 -54.125 1 34 974 ARG B CA 1
ATOM 15755 C C . ARG B 1 974 ? -20.844 -19.734 -53.781 1 34 974 ARG B C 1
ATOM 15757 O O . ARG B 1 974 ? -21.781 -19.75 -54.562 1 34 974 ARG B O 1
ATOM 15764 N N . ASN B 1 975 ? -20.672 -20.984 -53.281 1 34.25 975 ASN B N 1
ATOM 15765 C CA . ASN B 1 975 ? -21.922 -21.609 -52.844 1 34.25 975 ASN B CA 1
ATOM 15766 C C . ASN B 1 975 ? -22.734 -20.672 -51.938 1 34.25 975 ASN B C 1
ATOM 15768 O O . ASN B 1 975 ? -22.203 -20.078 -51 1 34.25 975 ASN B O 1
ATOM 15772 N N . THR B 1 976 ? -23.562 -19.906 -52.531 1 40.06 976 THR B N 1
ATOM 15773 C CA . THR B 1 976 ? -24.594 -19.031 -51.969 1 40.06 976 THR B CA 1
ATOM 15774 C C . THR B 1 976 ? -25.406 -19.781 -50.938 1 40.06 976 THR B C 1
ATOM 15776 O O . THR B 1 976 ? -26.484 -20.312 -51.25 1 40.06 976 THR B O 1
ATOM 15779 N N . SER B 1 977 ? -24.812 -20.562 -50.156 1 46.78 977 SER B N 1
ATOM 15780 C CA . SER B 1 977 ? -25.609 -21.203 -49.094 1 46.78 977 SER B CA 1
ATOM 15781 C C . SER B 1 977 ? -26.391 -20.156 -48.312 1 46.78 977 SER B C 1
ATOM 15783 O O . SER B 1 977 ? -25.859 -19.109 -47.938 1 46.78 977 SER B O 1
ATOM 15785 N N . ILE B 1 978 ? -27.656 -20.031 -48.5 1 56.47 978 ILE B N 1
ATOM 15786 C CA . ILE B 1 978 ? -28.672 -19.172 -47.938 1 56.47 978 ILE B CA 1
ATOM 15787 C C . ILE B 1 978 ? -28.844 -19.516 -46.438 1 56.47 978 ILE B C 1
ATOM 15789 O O . ILE B 1 978 ? -29.422 -20.531 -46.094 1 56.47 978 ILE B O 1
ATOM 15793 N N . ILE B 1 979 ? -27.906 -19.156 -45.562 1 73.25 979 ILE B N 1
ATOM 15794 C CA . ILE B 1 979 ? -28.156 -19.375 -44.156 1 73.25 979 ILE B CA 1
ATOM 15795 C C . ILE B 1 979 ? -29.031 -18.234 -43.594 1 73.25 979 ILE B C 1
ATOM 15797 O O . ILE B 1 979 ? -28.797 -17.062 -43.906 1 73.25 979 ILE B O 1
ATOM 15801 N N . ILE B 1 980 ? -30.109 -18.656 -43 1 74.94 980 ILE B N 1
ATOM 15802 C CA . ILE B 1 980 ? -31.016 -17.688 -42.406 1 74.94 980 ILE B CA 1
ATOM 15803 C C . ILE B 1 980 ? -30.469 -17.234 -41.062 1 74.94 980 ILE B C 1
ATOM 15805 O O . ILE B 1 980 ? -29.844 -18.031 -40.344 1 74.94 980 ILE B O 1
ATOM 15809 N N . PRO B 1 981 ? -30.562 -16.016 -40.719 1 80.56 981 PRO B N 1
ATOM 15810 C CA . PRO B 1 981 ? -30.031 -15.445 -39.5 1 80.56 981 PRO B CA 1
ATOM 15811 C C . PRO B 1 981 ? -30.484 -16.219 -38.25 1 80.56 981 PRO B C 1
ATOM 15813 O O . PRO B 1 981 ? -29.75 -16.297 -37.25 1 80.56 981 PRO B O 1
ATOM 15816 N N . LYS B 1 982 ? -31.641 -16.797 -38.312 1 81 982 LYS B N 1
ATOM 15817 C CA . LYS B 1 982 ? -32.188 -17.516 -37.156 1 81 982 LYS B CA 1
ATOM 15818 C C . LYS B 1 982 ? -31.391 -18.781 -36.875 1 81 982 LYS B C 1
ATOM 15820 O O . LYS B 1 982 ? -31.422 -19.297 -35.75 1 81 982 LYS B O 1
ATOM 15825 N N . SER B 1 983 ? -30.672 -19.219 -37.844 1 88.75 983 SER B N 1
ATOM 15826 C CA . SER B 1 983 ? -29.938 -20.484 -37.719 1 88.75 983 SER B CA 1
ATOM 15827 C C . SER B 1 983 ? -28.469 -20.234 -37.375 1 88.75 983 SER B C 1
ATOM 15829 O O . SER B 1 983 ? -27.641 -21.141 -37.438 1 88.75 983 SER B O 1
ATOM 15831 N N . VAL B 1 984 ? -28.125 -19.047 -37.031 1 91.56 984 VAL B N 1
ATOM 15832 C CA . VAL B 1 984 ? -26.766 -18.688 -36.656 1 91.56 984 VAL B CA 1
ATOM 15833 C C . VAL B 1 984 ? -26.719 -18.297 -35.188 1 91.56 984 VAL B C 1
ATOM 15835 O O . VAL B 1 984 ? -27.484 -17.438 -34.719 1 91.56 984 VAL B O 1
ATOM 15838 N N . PHE B 1 985 ? -25.859 -18.953 -34.438 1 93.38 985 PHE B N 1
ATOM 15839 C CA . PHE B 1 985 ? -25.719 -18.703 -33.031 1 93.38 985 PHE B CA 1
ATOM 15840 C C . PHE B 1 985 ? -24.281 -18.328 -32.656 1 93.38 985 PHE B C 1
ATOM 15842 O O . PHE B 1 985 ? -23.422 -19.203 -32.594 1 93.38 985 PHE B O 1
ATOM 15849 N N . SER B 1 986 ? -23.969 -17.078 -32.531 1 93 986 SER B N 1
ATOM 15850 C CA . SER B 1 986 ? -22.703 -16.609 -31.969 1 93 986 SER B CA 1
ATOM 15851 C C . SER B 1 986 ? -22.797 -16.406 -30.469 1 93 986 SER B C 1
ATOM 15853 O O . SER B 1 986 ? -23.562 -15.57 -29.984 1 93 986 SER B O 1
ATOM 15855 N N . VAL B 1 987 ? -21.969 -17.109 -29.781 1 92.94 987 VAL B N 1
ATOM 15856 C CA . VAL B 1 987 ? -22.156 -17.203 -28.328 1 92.94 987 VAL B CA 1
ATOM 15857 C C . VAL B 1 987 ? -20.891 -16.734 -27.609 1 92.94 987 VAL B C 1
ATOM 15859 O O . VAL B 1 987 ? -19.812 -17.297 -27.812 1 92.94 987 VAL B O 1
ATOM 15862 N N . PHE B 1 988 ? -21.031 -15.781 -26.781 1 91.19 988 PHE B N 1
ATOM 15863 C CA . PHE B 1 988 ? -19.953 -15.336 -25.922 1 91.19 988 PHE B CA 1
ATOM 15864 C C . PHE B 1 988 ? -19.953 -16.109 -24.609 1 91.19 988 PHE B C 1
ATOM 15866 O O . PHE B 1 988 ? -20.984 -16.219 -23.938 1 91.19 988 PHE B O 1
ATOM 15873 N N . VAL B 1 989 ? -18.812 -16.625 -24.297 1 91.19 989 VAL B N 1
ATOM 15874 C CA . VAL B 1 989 ? -18.672 -17.344 -23.031 1 91.19 989 VAL B CA 1
ATOM 15875 C C . VAL B 1 989 ? -18.203 -16.391 -21.938 1 91.19 989 VAL B C 1
ATOM 15877 O O . VAL B 1 989 ? -17.031 -16.016 -21.906 1 91.19 989 VAL B O 1
ATOM 15880 N N . GLY B 1 990 ? -18.969 -16.047 -21.078 1 80.25 990 GLY B N 1
ATOM 15881 C CA . GLY B 1 990 ? -18.656 -15.094 -20.031 1 80.25 990 GLY B CA 1
ATOM 15882 C C . GLY B 1 990 ? -19.859 -14.266 -19.609 1 80.25 990 GLY B C 1
ATOM 15883 O O . GLY B 1 990 ? -21 -14.633 -19.875 1 80.25 990 GLY B O 1
ATOM 15884 N N . ASN B 1 991 ? -19.5 -13.211 -18.969 1 68.5 991 ASN B N 1
ATOM 15885 C CA . ASN B 1 991 ? -20.547 -12.344 -18.453 1 68.5 991 ASN B CA 1
ATOM 15886 C C . ASN B 1 991 ? -21.25 -11.578 -19.562 1 68.5 991 ASN B C 1
ATOM 15888 O O . ASN B 1 991 ? -20.641 -11.258 -20.578 1 68.5 991 ASN B O 1
ATOM 15892 N N . ASP B 1 992 ? -22.5 -11.391 -19.438 1 65.44 992 ASP B N 1
ATOM 15893 C CA . ASP B 1 992 ? -23.344 -10.781 -20.469 1 65.44 992 ASP B CA 1
ATOM 15894 C C . ASP B 1 992 ? -23.062 -9.289 -20.594 1 65.44 992 ASP B C 1
ATOM 15896 O O . ASP B 1 992 ? -23.406 -8.664 -21.594 1 65.44 992 ASP B O 1
ATOM 15900 N N . LYS B 1 993 ? -22.406 -8.805 -19.625 1 58.91 993 LYS B N 1
ATOM 15901 C CA . LYS B 1 993 ? -22.219 -7.359 -19.641 1 58.91 993 LYS B CA 1
ATOM 15902 C C . LYS B 1 993 ? -20.891 -6.988 -20.297 1 58.91 993 LYS B C 1
ATOM 15904 O O . LYS B 1 993 ? -20 -6.457 -19.641 1 58.91 993 LYS B O 1
ATOM 15909 N N . ILE B 1 994 ? -20.781 -7.324 -21.594 1 64.81 994 ILE B N 1
ATOM 15910 C CA . ILE B 1 994 ? -19.562 -7.07 -22.344 1 64.81 994 ILE B CA 1
ATOM 15911 C C . ILE B 1 994 ? -19.922 -6.566 -23.75 1 64.81 994 ILE B C 1
ATOM 15913 O O . ILE B 1 994 ? -21 -6.855 -24.25 1 64.81 994 ILE B O 1
ATOM 15917 N N . VAL B 1 995 ? -19.094 -5.66 -24.203 1 65.06 995 VAL B N 1
ATOM 15918 C CA . VAL B 1 995 ? -19.25 -5.262 -25.594 1 65.06 995 VAL B CA 1
ATOM 15919 C C . VAL B 1 995 ? -18.672 -6.344 -26.5 1 65.06 995 VAL B C 1
ATOM 15921 O O . VAL B 1 995 ? -17.484 -6.652 -26.438 1 65.06 995 VAL B O 1
ATOM 15924 N N . THR B 1 996 ? -19.562 -7.043 -27.125 1 78.88 996 THR B N 1
ATOM 15925 C CA . THR B 1 996 ? -19.156 -8.133 -28.016 1 78.88 996 THR B CA 1
ATOM 15926 C C . THR B 1 996 ? -20.047 -8.172 -29.25 1 78.88 996 THR B C 1
ATOM 15928 O O . THR B 1 996 ? -21.141 -7.57 -29.266 1 78.88 996 THR B O 1
ATOM 15931 N N . LYS B 1 997 ? -19.547 -8.688 -30.281 1 79.94 997 LYS B N 1
ATOM 15932 C CA . LYS B 1 997 ? -20.297 -8.859 -31.531 1 79.94 997 LYS B CA 1
ATOM 15933 C C . LYS B 1 997 ? -21.109 -10.148 -31.5 1 79.94 997 LYS B C 1
ATOM 15935 O O . LYS B 1 997 ? -21.844 -10.438 -32.438 1 79.94 997 LYS B O 1
ATOM 15940 N N . ALA B 1 998 ? -20.984 -10.867 -30.391 1 87.06 998 ALA B N 1
ATOM 15941 C CA . ALA B 1 998 ? -21.781 -12.086 -30.234 1 87.06 998 ALA B CA 1
ATOM 15942 C C . ALA B 1 998 ? -23.25 -11.758 -29.984 1 87.06 998 ALA B C 1
ATOM 15944 O O . ALA B 1 998 ? -23.578 -10.703 -29.438 1 87.06 998 ALA B O 1
ATOM 15945 N N . ARG B 1 999 ? -24.062 -12.578 -30.391 1 86 999 ARG B N 1
ATOM 15946 C CA . ARG B 1 999 ? -25.5 -12.367 -30.234 1 86 999 ARG B CA 1
ATOM 15947 C C . ARG B 1 999 ? -26 -12.906 -28.906 1 86 999 ARG B C 1
ATOM 15949 O O . ARG B 1 999 ? -26.953 -12.375 -28.344 1 86 999 ARG B O 1
ATOM 15956 N N . TYR B 1 1000 ? -25.391 -14.023 -28.484 1 88.88 1000 TYR B N 1
ATOM 15957 C CA . TYR B 1 1000 ? -25.812 -14.688 -27.25 1 88.88 1000 TYR B CA 1
ATOM 15958 C C . TYR B 1 1000 ? -24.656 -14.844 -26.281 1 88.88 1000 TYR B C 1
ATOM 15960 O O . TYR B 1 1000 ? -23.5 -14.586 -26.641 1 88.88 1000 TYR B O 1
ATOM 15968 N N . HIS B 1 1001 ? -24.984 -15.078 -25.062 1 88.12 1001 HIS B N 1
ATOM 15969 C CA . HIS B 1 1001 ? -23.938 -15.391 -24.094 1 88.12 1001 HIS B CA 1
ATOM 15970 C C . HIS B 1 1001 ? -24.312 -16.609 -23.25 1 88.12 1001 HIS B C 1
ATOM 15972 O O . HIS B 1 1001 ? -25.484 -16.969 -23.172 1 88.12 1001 HIS B O 1
ATOM 15978 N N . VAL B 1 1002 ? -23.234 -17.297 -22.812 1 89 1002 VAL B N 1
ATOM 15979 C CA . VAL B 1 1002 ? -23.359 -18.328 -21.781 1 89 1002 VAL B CA 1
ATOM 15980 C C . VAL B 1 1002 ? -22.516 -17.938 -20.562 1 89 1002 VAL B C 1
ATOM 15982 O O . VAL B 1 1002 ? -21.438 -17.359 -20.719 1 89 1002 VAL B O 1
ATOM 15985 N N . GLY B 1 1003 ? -23.031 -18.016 -19.484 1 79.12 1003 GLY B N 1
ATOM 15986 C CA . GLY B 1 1003 ? -22.422 -17.547 -18.25 1 79.12 1003 GLY B CA 1
ATOM 15987 C C . GLY B 1 1003 ? -21.016 -18.062 -18.047 1 79.12 1003 GLY B C 1
ATOM 15988 O O . GLY B 1 1003 ? -20.141 -17.344 -17.547 1 79.12 1003 GLY B O 1
ATOM 15989 N N . ASN B 1 1004 ? -20.797 -19.406 -18.25 1 85.12 1004 ASN B N 1
ATOM 15990 C CA . ASN B 1 1004 ? -19.484 -20.016 -18.047 1 85.12 1004 ASN B CA 1
ATOM 15991 C C . ASN B 1 1004 ? -19.312 -21.266 -18.906 1 85.12 1004 ASN B C 1
ATOM 15993 O O . ASN B 1 1004 ? -20.203 -21.594 -19.703 1 85.12 1004 ASN B O 1
ATOM 15997 N N . ILE B 1 1005 ? -18.172 -21.859 -18.781 1 89.5 1005 ILE B N 1
ATOM 15998 C CA . ILE B 1 1005 ? -17.797 -23.016 -19.609 1 89.5 1005 ILE B CA 1
ATOM 15999 C C . ILE B 1 1005 ? -18.734 -24.188 -19.297 1 89.5 1005 ILE B C 1
ATOM 16001 O O . ILE B 1 1005 ? -19.109 -24.953 -20.188 1 89.5 1005 ILE B O 1
ATOM 16005 N N . ASP B 1 1006 ? -19.109 -24.281 -18.016 1 87.75 1006 ASP B N 1
ATOM 16006 C CA . ASP B 1 1006 ? -20 -25.375 -17.625 1 87.75 1006 ASP B CA 1
ATOM 16007 C C . ASP B 1 1006 ? -21.359 -25.266 -18.297 1 87.75 1006 ASP B C 1
ATOM 16009 O O . ASP B 1 1006 ? -21.953 -26.266 -18.688 1 87.75 1006 ASP B O 1
ATOM 16013 N N . HIS B 1 1007 ? -21.844 -24.062 -18.453 1 89 1007 HIS B N 1
ATOM 16014 C CA . HIS B 1 1007 ? -23.109 -23.844 -19.141 1 89 1007 HIS B CA 1
ATOM 16015 C C . HIS B 1 1007 ? -23 -24.172 -20.625 1 89 1007 HIS B C 1
ATOM 16017 O O . HIS B 1 1007 ? -23.938 -24.719 -21.219 1 89 1007 HIS B O 1
ATOM 16023 N N . LEU B 1 1008 ? -21.922 -23.812 -21.156 1 91.81 1008 LEU B N 1
ATOM 16024 C CA . LEU B 1 1008 ? -21.688 -24.156 -22.562 1 91.81 1008 LEU B CA 1
ATOM 16025 C C . LEU B 1 1008 ? -21.703 -25.672 -22.75 1 91.81 1008 LEU B C 1
ATOM 16027 O O . LEU B 1 1008 ? -22.328 -26.172 -23.688 1 91.81 1008 LEU B O 1
ATOM 16031 N N . MET B 1 1009 ? -21.047 -26.375 -21.859 1 91.31 1009 MET B N 1
ATOM 16032 C CA . MET B 1 1009 ? -20.984 -27.828 -21.922 1 91.31 1009 MET B CA 1
ATOM 16033 C C . MET B 1 1009 ? -22.375 -28.438 -21.812 1 91.31 1009 MET B C 1
ATOM 16035 O O . MET B 1 1009 ? -22.719 -29.359 -22.562 1 91.31 1009 MET B O 1
ATOM 16039 N N . LYS B 1 1010 ? -23.156 -27.875 -20.938 1 89.38 1010 LYS B N 1
ATOM 16040 C CA . LYS B 1 1010 ? -24.516 -28.375 -20.75 1 89.38 1010 LYS B CA 1
ATOM 16041 C C . LYS B 1 1010 ? -25.344 -28.203 -22.016 1 89.38 1010 LYS B C 1
ATOM 16043 O O . LYS B 1 1010 ? -26.125 -29.094 -22.375 1 89.38 1010 LYS B O 1
ATOM 16048 N N . VAL B 1 1011 ? -25.203 -27.062 -22.594 1 90.75 1011 VAL B N 1
ATOM 16049 C CA . VAL B 1 1011 ? -25.938 -26.766 -23.828 1 90.75 1011 VAL B CA 1
ATOM 16050 C C . VAL B 1 1011 ? -25.531 -27.75 -24.922 1 90.75 1011 VAL B C 1
ATOM 16052 O O . VAL B 1 1011 ? -26.391 -28.312 -25.594 1 90.75 1011 VAL B O 1
ATOM 16055 N N . LEU B 1 1012 ? -24.297 -28 -25.125 1 92.19 1012 LEU B N 1
ATOM 16056 C CA . LEU B 1 1012 ? -23.781 -28.812 -26.203 1 92.19 1012 LEU B CA 1
ATOM 16057 C C . LEU B 1 1012 ? -24.062 -30.297 -25.953 1 92.19 1012 LEU B C 1
ATOM 16059 O O . LEU B 1 1012 ? -24.312 -31.047 -26.891 1 92.19 1012 LEU B O 1
ATOM 16063 N N . GLU B 1 1013 ? -23.969 -30.688 -24.688 1 89.75 1013 GLU B N 1
ATOM 16064 C CA . GLU B 1 1013 ? -24.312 -32.062 -24.312 1 89.75 1013 GLU B CA 1
ATOM 16065 C C . GLU B 1 1013 ? -25.781 -32.344 -24.562 1 89.75 1013 GLU B C 1
ATOM 16067 O O . GLU B 1 1013 ? -26.156 -33.5 -24.812 1 89.75 1013 GLU B O 1
ATOM 16072 N N . GLY B 1 1014 ? -26.578 -31.391 -24.5 1 83.94 1014 GLY B N 1
ATOM 16073 C CA . GLY B 1 1014 ? -28.016 -31.531 -24.656 1 83.94 1014 GLY B CA 1
ATOM 16074 C C . GLY B 1 1014 ? -28.453 -31.625 -26.109 1 83.94 1014 GLY B C 1
ATOM 16075 O O . GLY B 1 1014 ? -29.609 -31.938 -26.391 1 83.94 1014 GLY B O 1
ATOM 16076 N N . LEU B 1 1015 ? -27.594 -31.391 -27.047 1 89.94 1015 LEU B N 1
ATOM 16077 C CA . LEU B 1 1015 ? -27.953 -31.469 -28.453 1 89.94 1015 LEU B CA 1
ATOM 16078 C C . LEU B 1 1015 ? -28.141 -32.906 -28.891 1 89.94 1015 LEU B C 1
ATOM 16080 O O . LEU B 1 1015 ? -27.297 -33.781 -28.594 1 89.94 1015 LEU B O 1
ATOM 16084 N N . PRO B 1 1016 ? -29.281 -33.219 -29.469 1 83.81 1016 PRO B N 1
ATOM 16085 C CA . PRO B 1 1016 ? -29.516 -34.594 -29.922 1 83.81 1016 PRO B CA 1
ATOM 16086 C C . PRO B 1 1016 ? -28.625 -35 -31.094 1 83.81 1016 PRO B C 1
ATOM 16088 O O . PRO B 1 1016 ? -28.469 -34.219 -32.031 1 83.81 1016 PRO B O 1
ATOM 16091 N N . VAL B 1 1017 ? -27.828 -36 -31.062 1 82.69 1017 VAL B N 1
ATOM 16092 C CA . VAL B 1 1017 ? -26.938 -36.469 -32.125 1 82.69 1017 VAL B CA 1
ATOM 16093 C C . VAL B 1 1017 ? -27.484 -37.75 -32.719 1 82.69 1017 VAL B C 1
ATOM 16095 O O . VAL B 1 1017 ? -28.094 -38.562 -32 1 82.69 1017 VAL B O 1
ATOM 16098 N N . ALA B 1 1018 ? -27.609 -37.938 -34.094 1 66.81 1018 ALA B N 1
ATOM 16099 C CA . ALA B 1 1018 ? -28.125 -39.125 -34.781 1 66.81 1018 ALA B CA 1
ATOM 16100 C C . ALA B 1 1018 ? -27.25 -40.312 -34.5 1 66.81 1018 ALA B C 1
ATOM 16102 O O . ALA B 1 1018 ? -26.016 -40.25 -34.562 1 66.81 1018 ALA B O 1
ATOM 16103 N N . GLN B 1 1019 ? -27.469 -41.219 -33.594 1 48.94 1019 GLN B N 1
ATOM 16104 C CA . GLN B 1 1019 ? -26.766 -42.469 -33.375 1 48.94 1019 GLN B CA 1
ATOM 16105 C C . GLN B 1 1019 ? -26.828 -43.344 -34.625 1 48.94 1019 GLN B C 1
ATOM 16107 O O . GLN B 1 1019 ? -27.922 -43.625 -35.125 1 48.94 1019 GLN B O 1
ATOM 16112 N N . TYR B 1 1020 ? -26.078 -43.219 -35.625 1 38.09 1020 TYR B N 1
ATOM 16113 C CA . TYR B 1 1020 ? -26.062 -44.344 -36.562 1 38.09 1020 TYR B CA 1
ATOM 16114 C C . TYR B 1 1020 ? -25.734 -45.656 -35.875 1 38.09 1020 TYR B C 1
ATOM 16116 O O . TYR B 1 1020 ? -24.703 -45.781 -35.219 1 38.09 1020 TYR B O 1
ATOM 16124 N N . ARG B 1 1021 ? -26.703 -46.375 -35.375 1 32.41 1021 ARG B N 1
ATOM 16125 C CA . ARG B 1 1021 ? -26.547 -47.812 -35.312 1 32.41 1021 ARG B CA 1
ATOM 16126 C C . ARG B 1 1021 ? -26.203 -48.375 -36.688 1 32.41 1021 ARG B C 1
ATOM 16128 O O . ARG B 1 1021 ? -26.828 -48.031 -37.688 1 32.41 1021 ARG B O 1
#

Secondary structure (DSSP, 8-state):
-------------------------------------------TT--------------------------------------------------------------------GGG-SSTHHHHHHHGGGS------GGG-----EEEEEEE-SEEEEE-TT--------------------------------------------------TT-SEEEEE---HHHHHHHHHHHTT--S-EEEEEE-S-S----HHHHHHHHHHHHTTTEEEE---HHHHIIIIIIIIIIIIHHHHTT-TTTT----HHHHHHHHHHHHHHHHHHHHH--TT-EEEEESGGGTTHHHHHHHH-TT-EEEEE--SPPPPHHHHTT-TTHHHHHHHHTTSSEEEESSHHHHHHHHHHIIIII---EETTEEEETTEEEEEEE------HHHHHHHHHSHHHHHHHHHIIIIITTT-EEEEEEEES-GGG-HHHHHHHHHHHHHH-GGGTTTEEEEEEEE---TT-HHHHHHHHHHHHHHHHHHHHH-BTTTB-SEEEE-S---HHHHHHHHHH-SEEEE--SS-S--SHHHHHHHHHHHHHHHTSS-GGG--EEEEETTSGGGGT-TTSEEE-TT-HHHHHHHHHHHHH--HHHHHHHHHHHHHHHHHS-HHHHHHHHHHHHHHHHHHHH-HHHHHHHS-----B--HHHHHHHHHH-SSEEEEE-SBTTTB---SSGGG-PPPHHHHHHHHHHHTSTTEEEEEE-SS-HHHHHHHHTT-TT-EEEEGGGTEEE-TT--S-B-TT----GGGGTHHHHHHHHHHHHHHTSTT-EEEE-SS-EEEE-TTS-HHHHHHHHHHHHHHHHHHTTTS-EEEEE-TTSEEEEEETT--HHHHHHHHHHTS--SEEEEEE-SGGGHHHHHHHHHHHHTT-----------------------------------S-----------------------GGGEEEEEES-SSS--S-SEEESSHHHHHHHHHTS------/-------------------------------------------S---------------------------------------------------------------------GGG-SSTHHHHHHHGGGS------GGG-----EEEEEEE-SEEEEE-TT--------------------------------------------------TT-SEEEEE---HHHHHHHHHHHTT--S-EEEEEE-S-S----HHHHHHHHHHHHTTTEEEEP--HHHHIIIIIIIIIIIIHHHHTT-TTTT----HHHHHHHHHHHHHHHHHHHHH--TT-EEEEESGGGTTHHHHHHHH-TT-EEEEE--SPPPPHHHHTT-TTHHHHHHHHTTSSEEEESSHHHHHHHHHHIIIII---EETTEEEETTEEEEEEE------HHHHHHHHHSHHHHHHHHHIIIIITTT-EEEEEEEES-GGG-HHHHHHHHHHHHHH-GGGTTTEEEEEEEE---TTSHHHHHHHHHHHHHHHHHHHHH-BTTTB-SEEEE-S---HHHHHHHHHH-SEEEE--SS-S--SHHHHHHHHHHHHHHHTSS-GGG--EEEEETTSGGGGT-TTSEEE-TT-HHHHHHHHHHHHH--HHHHHHHHHHHHHHHHHS-HHHHHHHHHHHHHHHHHHHH-HHHHHHHS---PPB--HHHHHHHHHH-SSEEEEE-SBTTTB---SSGGG-PPPHHHHHHHHHHHTSTTEEEEEE-SS-HHHHHHHHTT-TT-EEEEGGGTEEE-TT--S-B-TT----GGGGTHHHHHHHHHHHHHHTSTT-EEEE-SS-EEEE-TTS-HHHHHHHHHHHHHHHHHHTTTS-EEEEE-TTSEEEEEETT--HHHHHHHHHHTS--SEEEEEE-SGGGHHHHHHHHHHHHTT-----------------------------------------------------------GGGEEEEEES-SSS--S-SEEESSHHHHHHHHHTS------

pLDDT: mean 70.63, std 29.86, range [12.13, 98.69]

Foldseek 3Di:
DPPPPDDPDDPPPDPPPPPPPPPPPPPPPPPPPPPPPVPPCPPPPPPPPPDDPDPDDYDDDDDYDDDDYDDDDDDDDDDDDDDDDDDDDDDDDDPDPPPDPPPPDDPDPPQDPLVPLADPLPPPVPPPPPDDPPCPDLPDQDFDAEEEEEAADQKAKDFDPPPPPPPPPPPPPDDDDPDDDDDDDDDDDDDDDDDDDPPPPPPPDDPDLPPPVPARMRIDGHPDQLVQLVVLQCVDPVVDDHAYEHANLDQPPPDPVVVVSVQVVCVVVNYGHQHDHPVLCCLLPVNPVVLAVVCLLLVNCVSPRDDDPVSVSSLSVSLVSSLVRCVVPDDPRHAYEYEADSNLQNLSNNCVVPVLYAYEYEHQFAGDALVSLVVDPCSVSSLVSRQSHLEYEAADLVRLVRSQNNCCFVVVWDADSQATDDSLHTYGYYHFHAAADLVLLLVLCVDPLLVVLLCCVCPPVQDQAAEEEAEDALDPQQLVVLVLLLVLVLCVVCVVNLLRYAYEHEHEYDDVPHPVSVVSVVVNVVSQVVSQVVRNDPVRGGRYHYHHHDDDSSNLLSNLCRHQEYAGAGNAGRADHSQLSSLSSVVSCCVVVVDPLFSRHAYEYEPNHSNCVQQVLHNYDHSVPSNRSNVSVVCRNPPGSVSSNVSSVSRNVRNVVRHSNVSVVVVVVVSSVSSSCSVVCVNCCVVFVPFFAADDLVLAQVLVVVWQAAEEEEEQEQALFDHDLDNLPRAGDPLSLVLQLVQLLFVSYFYEYFYLAAPVSCCVRRVVQQQYWYQYNLNCWIAGRNGNGTDSQLDPDDLVLQVVQVVLVVVLVVVPVVFPSWDWDDDSFKIKIARLGTDPVVLVVSVVVSQVVCCVVCVVRQWDWDQKPSRMIMIGHVCRANLSNLLSVPLVDLTQAYHYEDAMPSCQSNLVNLQVLQPVPPPPDDDDPDPDDDDDDDDDDDDDDPDDDDDDDDDDPPDPPPPPPPSPPPPSPSPSNNHHNSRYFFEHEDTSRDDGSGNHYDHGNVRVSVSSSPHDGPPPD/DDDDDDDDDDPPPDDDDPPPPPPPPPPPPPPPPPPPPVPPPPPPPPPPPPDPPDPPPDDDDDDDDDDDDDDDDDDDDDDDDDDDDDDDDYDDDDDDDDPPPPPDDDPDPDQDPLVPLADPLPPPVPPVPPDDPPCPDLPDQDFDAEEEEEAADQKAKDFDPPPPPPPPPPPPDDDDDDDDDDDDDDDDDDDDDDDDDPDDPPPDDDPDLPPPVPARMRIDGHPDQLVQLVVLQCPPPVVDDHAYEHANLDQPPDDPVVVVSVQVVVVVVNYGHQHDHPVLCCLLPVNPPVLAVVCLLLVNCVSPRDDDPVSVSSLSVSLVSSLVRCVVPDDPRHAYEYEADSNLQNLSNNCVVPVLYAYEYEHQFAGDALVSLVVDPCSVSSLVSNQSHLEYEAADLVRLVRSQNNCCFVVVWDADSQATDDSLHTYGYYHFHAAADLVLLLVLCVDPLLVVLLCCVCPPVQDQAAEEEAEDALDPQQLVVLVLLLVLVLCVVPVVNLLRYAYEHEHEYDPVPHPVSVVSVVVNVVSQVVSQVVRNDPVRGGRYHYHHHDDDSSNLLSSLCRHQEYAGAGNAGRADHSQVSSLSSVVSCCVVVVDPLQSRHAYEYEPNHSNCVQQVLHNYDHSVPSNRSNVSVVCRNPPGSVSSNVSSVSRNVRNVVRHSNVSVVVVVVVSSVSSSCSVVCVNCCVVFVPFFAADDLVLAQVLVVVWQAAEEEEEQEQALFDHDLDNLPRAGDPLSLVLQLQQLLFVSYFYEYFYLAAPVSCCVRRVVQQQYWYQYNLNCWIDGRNGNGTDSQLDPDDLVLQVVQVVLVVVLVVVPVVFPSWDWDDDSFKIKIARLGTDPVVLVVSVVVSQVVCCVVVVVRQWDWDQKPSRMIMIGHVCRANLSNLLSVPLVDLTQAYHYEDAMPSCQSNLVNLQVLQPVPPPPPDDDPDDDDDDDDDDDDDDDDDDDDDDDPDDDPPPPPPPPPPSCPVPSPSPNNNHHNSRYFFEHEDTSRDDGSGNHYDHGNVRVSVSSSPHDGPPPD

Nearest PDB structures (foldseek):
  8fhw-assembly1_A  TM=9.760E-01  e=1.968E-45  Cryptococcus neoformans H99
  5l3k-assembly1_B  TM=9.217E-01  e=5.464E-38  Mycolicibacterium thermoresistibile
  5dxf-assembly1_A  TM=9.129E-01  e=2.362E-38  Candida albicans SC5314
  5dx9-assembly1_A  TM=8.512E-01  e=6.380E-24  Cryptococcus neoformans
  5dxn-assembly1_A  TM=7.191E-01  e=4.927E-23  Aspergillus fumigatus Af293

InterPro domains:
  IPR001830 Glycosyl transferase, family 20 [PF00982] (207-672)
  IPR001830 Glycosyl transferase, family 20 [PTHR10788] (144-1015)
  IPR001830 Glycosyl transferase, family 20 [cd03788] (146-672)
  IPR003337 Trehalose-phosphatase [PF02358] (713-922)
  IPR003337 Trehalose-phosphatase [TIGR00685] (708-919)
  IPR006379 HAD-superfamily hydrolase, subfamily IIB [TIGR01484] (711-914)
  IPR023214 HAD superfamily [G3DSA:3.40.50.1000] (713-915)
  IPR036412 HAD-like superfamily [SSF56784] (710-1014)

Radius of gyration: 44.6 Å; Cα contacts (8 Å, |Δi|>4): 3143; chains: 2; bounding box: 159×142×157 Å

Organism: Naegleria lovaniensis (NCBI:txid51637)

Solvent-accessible surface area (backbone atoms only — not comparable to full-atom values): 117311 Å² total; per-residue (Å²): 134,86,76,78,78,77,75,82,80,75,81,76,79,78,82,78,74,83,73,77,77,72,72,73,75,70,71,76,77,73,75,67,74,77,70,80,70,76,66,68,75,67,73,78,75,76,69,73,79,75,78,75,86,77,83,80,76,92,97,84,93,85,92,86,89,88,93,89,87,91,87,90,88,89,93,83,93,84,90,93,84,92,85,89,92,86,93,85,87,92,82,86,88,75,87,71,85,76,78,83,78,77,83,75,79,82,72,77,78,72,71,77,60,74,81,63,68,68,68,62,73,65,60,64,64,64,64,76,61,70,59,84,79,64,81,74,67,88,86,70,86,64,67,51,53,43,36,38,36,36,68,49,40,65,39,44,69,43,75,31,85,85,49,79,74,83,70,84,69,81,68,77,68,81,82,74,86,67,81,91,83,88,76,88,81,85,89,83,86,77,89,79,84,86,76,84,79,79,76,78,74,81,72,80,80,66,80,68,70,82,67,62,83,83,48,61,51,40,78,38,78,49,88,49,68,64,48,52,21,52,53,39,22,42,72,42,91,49,68,57,81,52,39,38,33,14,24,54,83,61,47,78,78,74,51,64,68,58,48,52,50,48,43,55,59,32,44,76,69,39,30,46,71,43,88,48,52,57,68,46,44,44,27,22,48,58,34,36,36,55,40,38,49,48,31,37,33,57,73,40,51,80,70,70,50,67,82,47,70,68,22,51,51,32,39,53,51,51,28,48,51,52,39,53,56,49,62,71,71,60,56,85,60,26,34,37,42,37,41,32,81,76,43,37,50,27,39,31,58,41,33,71,77,36,74,85,63,46,35,34,38,37,39,68,56,51,45,36,48,42,80,58,46,61,58,42,76,61,42,64,59,46,51,50,9,49,56,47,19,34,23,39,35,21,42,38,58,67,31,40,50,20,47,47,48,31,40,29,73,72,72,65,38,64,64,51,91,56,26,32,59,46,97,86,40,64,22,35,41,42,34,56,48,76,34,52,59,62,64,63,44,41,50,26,53,69,31,68,67,12,47,51,50,36,51,46,39,55,69,57,78,43,48,86,45,44,32,37,32,30,75,41,59,50,44,87,44,39,24,61,67,46,46,50,51,13,50,50,50,35,37,67,78,37,56,82,43,40,65,37,38,32,39,40,34,36,28,23,81,55,65,79,85,40,66,72,42,48,52,45,53,52,52,52,51,51,51,47,51,50,51,28,66,72,62,32,42,92,85,62,40,58,30,59,45,77,41,82,45,81,72,55,66,32,60,47,31,27,50,36,47,66,25,35,23,40,54,45,32,28,65,42,39,29,41,64,63,61,62,56,53,34,50,46,23,38,51,42,30,37,75,72,60,78,33,54,68,66,62,54,42,33,50,34,34,13,63,40,21,40,40,46,42,55,37,73,42,35,49,73,34,55,49,65,24,41,66,59,42,23,49,48,53,53,47,42,75,64,51,53,41,71,58,36,45,53,24,47,53,52,34,49,55,51,48,70,65,39,20,10,35,47,32,49,50,52,49,52,52,52,47,49,50,36,49,46,45,69,68,33,58,68,56,27,34,69,73,36,33,67,50,36,49,69,69,52,65,83,67,46,50,61,43,55,69,70,34,72,31,30,36,35,41,30,30,42,75,44,30,67,21,65,74,43,97,46,68,88,68,43,61,66,49,71,64,48,54,51,44,52,48,51,55,35,62,15,83,44,38,46,40,34,38,46,26,75,49,53,62,66,60,45,42,70,64,55,47,84,45,47,52,44,19,39,20,20,49,24,22,43,37,30,22,48,56,73,43,90,59,70,38,52,75,75,47,96,71,61,72,76,74,51,63,56,52,62,60,53,46,51,53,47,48,55,51,28,69,52,30,55,28,31,43,70,48,80,52,94,74,37,39,33,41,36,30,67,58,14,54,68,69,56,34,53,48,51,47,52,53,47,52,53,39,49,52,63,76,42,60,86,46,71,61,37,79,45,77,38,76,78,36,29,39,36,40,31,44,62,81,59,31,42,17,53,34,47,47,55,58,52,64,71,47,74,42,44,22,41,40,33,38,24,52,46,60,66,36,36,43,28,26,43,43,59,52,49,60,28,55,67,70,70,67,80,83,72,83,84,74,85,84,76,84,87,78,90,81,86,77,78,90,82,86,86,79,87,83,84,87,87,81,92,88,79,91,88,85,87,68,85,73,76,76,69,77,69,74,76,72,68,76,67,66,80,68,77,49,74,29,53,54,85,30,51,45,32,30,29,35,28,72,33,64,45,91,64,61,37,63,23,16,32,70,38,50,68,53,46,49,52,57,60,63,65,52,87,58,66,74,83,124,140,85,82,85,80,82,75,81,82,78,78,76,79,79,72,82,80,82,74,77,77,73,73,73,74,70,73,77,75,74,75,66,74,76,70,81,71,77,67,74,76,71,74,79,74,80,68,73,81,75,77,77,80,78,82,77,72,87,75,83,87,76,88,78,89,88,82,86,73,90,76,85,89,85,85,89,81,87,81,91,80,85,90,84,90,82,87,86,87,86,86,86,78,85,74,82,82,80,76,75,79,79,74,84,76,77,78,72,77,74,64,78,61,74,81,65,69,68,70,61,73,65,61,63,65,63,65,75,60,70,61,84,79,64,81,73,67,88,84,68,86,66,69,52,53,43,36,38,35,37,69,49,41,66,40,44,69,44,75,30,86,83,47,75,74,79,70,81,68,80,68,78,71,81,70,93,82,82,76,88,83,88,76,89,81,87,86,81,87,83,87,79,88,81,79,83,83,78,80,82,77,84,70,83,80,65,84,67,73,81,67,61,82,85,47,60,51,40,79,39,79,48,88,48,69,65,46,52,21,53,52,39,21,40,73,42,92,49,70,57,80,51,39,37,33,14,25,53,83,59,47,78,78,74,52,64,68,58,48,52,50,49,44,56,60,32,47,75,69,39,31,45,71,43,87,49,51,57,66,44,43,42,27,23,48,57,35,34,36,55,39,38,49,47,31,36,35,57,73,40,50,80,69,70,51,67,82,47,70,69,23,50,51,32,39,52,44,50,26,48,51,51,38,52,56,50,61,72,71,60,54,87,59,26,36,36,43,37,43,33,81,74,42,37,50,27,39,31,56,41,33,71,78,36,73,83,62,44,35,34,38,37,42,67,55,50,45,37,47,41,81,57,46,62,57,42,76,60,41,64,58,45,50,52,9,49,55,47,18,35,24,39,35,22,43,37,56,68,30,40,49,20,48,46,49,32,40,29,74,73,70,64,38,64,64,50,91,55,25,32,58,46,98,86,39,64,22,35,41,41,35,56,49,76,36,53,58,61,63,61,45,41,50,24,52,69,30,68,67,10,47,52,51,36,50,45,39,54,68,57,79,43,48,88,46,45,33,36,30,31,73,42,60,49,44,87,43,37,24,62,66,46,47,50,51,12,51,51,48,34,36,66,78,36,57,82,43,41,63,37,37,32,39,41,34,36,27,22,81,53,65,78,83,41,65,73,42,48,52,46,52,50,51,51,51,51,50,48,51,51,51,29,65,71,62,33,40,91,88,62,40,59,33,57,46,76,40,82,45,80,70,56,65,33,59,46,31,27,50,35,48,66,25,35,24,41,52,45,32,28,64,42,38,31,42,64,64,61,63,57,53,33,50,46,24,39,51,43,30,35,76,72,60,78,33,54,68,66,60,53,42,34,50,34,34,13,62,40,21,41,40,45,41,54,37,74,43,36,50,72,35,55,48,64,24,40,66,59,41,22,49,47,51,53,48,41,74,64,53,52,41,71,59,35,45,54,24,46,52,52,32,48,55,50,47,72,64,39,19,10,37,48,34,47,50,53,46,50,52,51,46,49,50,37,49,45,46,69,66,32,59,68,56,27,35,69,72,36,33,67,50,34,50,67,70,52,66,83,67,46,50,61,42,55,69,72,37,72,32,32,38,36,40,29,30,42,74,45,29,67,22,65,74,42,96,46,70,89,68,43,60,67,48,70,64,50,53,51,43,53,48,51,54,35,61,15,83,44,37,46,40,33,38,46,26,75,50,51,62,67,60,46,41,71,66,55,47,85,45,45,53,44,19,38,18,20,49,25,24,44,36,30,21,49,55,74,43,89,58,70,36,51,76,74,46,95,71,61,72,76,74,50,64,56,52,63,60,51,45,52,52,48,48,56,50,28,68,53,31,55,28,31,46,70,47,80,52,94,73,37,39,32,42,38,31,67,58,14,55,70,68,56,34,54,50,51,48,53,51,48,51,54,36,50,52,63,76,42,60,87,46,72,59,36,78,43,79,40,76,79,36,29,40,35,41,30,45,62,80,58,30,42,17,53,34,47,48,54,58,52,63,71,48,73,43,44,22,39,40,34,40,23,51,44,61,64,36,36,45,28,24,44,43,60,53,50,59,28,55,69,70,70,67,80,83,73,83,83,75,78,78,79,82,86,74,93,77,86,76,81,88,83,86,85,82,85,87,84,84,88,87,88,88,78,92,91,72,96,66,80,68,75,72,67,73,66,72,76,71,65,75,64,64,79,70,77,50,74,28,52,53,86,31,52,45,32,30,30,35,28,71,34,65,45,90,64,62,37,63,22,18,29,70,37,50,69,52,47,48,51,56,60,62,65,54,88,58,66,74,82,125

Sequence (2042 aa):
MQQSRHAPTERKLTPNNTNSSEQQLQPPQAKSPTSASFLLQFDKTAVVNTGTPGVSASLMGVSTTSATSKSTPPPTITSGNVSSSSGSTSSNGSSGQQLHHTPSGGGKPKPFPLTEFQDEILTLSNQSLNQNTEQVLMDDFKFGDLIVVSNRLPMTISRNPNSVIIHGNSNSSHGMDSKKGVSKDVHPQNKHANHSQQQQQHTPQQSPQMQDHSSNFIFKKSSGGLVTALTGMCKGQFKKDFKWIGWIGTAEFELEEEKAELRHELEKFNQYPVFLEAEEAHKYYDGFSNGVLWPLFHYLYEKNVTFNMAEWEAYQRVNEKFADAVLEVYKDNDAVWIHDYHLMLLPAILRHRRPDINIAFFLHIPFPSSEIYRILPVRSQLLEGLLASNMVAFHTYDFARHFLSSCTRTLGSDTTPRGLLHKGLFVSVHSLPIGIDPNMFREGVQSDECRKILDDFKNVKYKGKKIVLGIDRLDYTKGVQLKFEAFEKFLTNYPQYANDTVLIQVGVPTRPNVVEYQELLSHVNETTGRINSTFGTLTHGFPVHFLYKSVALPELCALYTLADVCLVTSIRDGMNLVSSEYVVCQDEAVRLGVKSVKELGVLILSEFAGAARSLGGSIIINPWDIDQTMKAIKDGLDMKPAEKHVRHKANISIIMRNTASQWASDFMQEFESACRYQKDPTVFNKLTLKGLPALKLEALIPEYQSEQKRLFLFDYDGTLVKMARNPMLALPSERCLEMLKHLCSDPNNHVYIITGRDQYQMTEFVGSIKELGIASEHGLFCRHPNSEEFTSSLYNIDLESLNWIGMVREILEHVSSRTPGSFVEVKRSSLAFHYRNSDPDYGEWIVNELKLHLEMAFNSLPLEIIKGRNKFLEIRPQSVSKGACARKLIERGDYGFIFCAGDDNTDEAMFEEVERHSRKNITPMSPTPSTPTIGVSSVSSQGSESPWSPKPAQVHSPQSPSHRYTPAVGGFARNTSIIIPKSVFSVFVGNDKIVTKARYHVGNIDHLMKVLEGLPVAQYRMQQSRHAPTERKLTPNNTNSSEQQLQPPQAKSPTSASFLLQFDKTAVVNTGTPGVSASLMGVSTTSATSKSTPPPTITSGNVSSSSGSTSSNGSSGQQLHHTPSGGGKPKPFPLTEFQDEILTLSNQSLNQNTEQVLMDDFKFGDLIVVSNRLPMTISRNPNSVIIHGNSNSSHGMDSKKGVSKDVHPQNKHANHSQQQQQHTPQQSPQMQDHSSNFIFKKSSGGLVTALTGMCKGQFKKDFKWIGWIGTAEFELEEEKAELRHELEKFNQYPVFLEAEEAHKYYDGFSNGVLWPLFHYLYEKNVTFNMAEWEAYQRVNEKFADAVLEVYKDNDAVWIHDYHLMLLPAILRHRRPDINIAFFLHIPFPSSEIYRILPVRSQLLEGLLASNMVAFHTYDFARHFLSSCTRTLGSDTTPRGLLHKGLFVSVHSLPIGIDPNMFREGVQSDECRKILDDFKNVKYKGKKIVLGIDRLDYTKGVQLKFEAFEKFLTNYPQYANDTVLIQVGVPTRPNVVEYQELLSHVNETTGRINSTFGTLTHGFPVHFLYKSVALPELCALYTLADVCLVTSIRDGMNLVSSEYVVCQDEAVRLGVKSVKELGVLILSEFAGAARSLGGSIIINPWDIDQTMKAIKDGLDMKPAEKHVRHKANISIIMRNTASQWASDFMQEFESACRYQKDPTVFNKLTLKGLPALKLEALIPEYQSEQKRLFLFDYDGTLVKMARNPMLALPSERCLEMLKHLCSDPNNHVYIITGRDQYQMTEFVGSIKELGIASEHGLFCRHPNSEEFTSSLYNIDLESLNWIGMVREILEHVSSRTPGSFVEVKRSSLAFHYRNSDPDYGEWIVNELKLHLEMAFNSLPLEIIKGRNKFLEIRPQSVSKGACARKLIERGDYGFIFCAGDDNTDEAMFEEVERHSRKNITPMSPTPSTPTIGVSSVSSQGSESPWSPKPAQVHSPQSPSHRYTPAVGGFARNTSIIIPKSVFSVFVGNDKIVTKARYHVGNIDHLMKVLEGLPVAQYR